Protein 4EM6 (pdb70)

InterPro domains:
  IPR001672 Phosphoglucose isomerase (PGI) [MF_00473] (45-523)
  IPR001672 Phosphoglucose isomerase (PGI) [PF00342] (51-540)
  IPR001672 Phosphoglucose isomerase (PGI) [PR00662] (149-168)
  IPR001672 Phosphoglucose isomerase (PGI) [PR00662] (259-277)
  IPR001672 Phosphoglucose isomerase (PGI) [PR00662] (336-357)
  IPR001672 Phosphoglucose isomerase (PGI) [PR00662] (464-482)
  IPR001672 Phosphoglucose isomerase (PGI) [PR00662] (482-496)
  IPR001672 Phosphoglucose isomerase (PGI) [PR00662] (496-509)
  IPR001672 Phosphoglucose isomerase (PGI) [PS51463] (1-546)
  IPR001672 Phosphoglucose isomerase (PGI) [PTHR11469] (10-545)
  IPR018189 Phosphoglucose isomerase, conserved site [PS00174] (496-513)
  IPR018189 Phosphoglucose isomerase, conserved site [PS00765] (263-276)
  IPR023096 Phosphoglucose isomerase, C-terminal [G3DSA:1.10.1390.10] (506-549)
  IPR035476 Phosphoglucose isomerase, SIS domain 1 [cd05015] (122-282)
  IPR035482 Phosphoglucose isomerase, SIS domain 2 [cd05016] (330-519)
  IPR046348 SIS domain superfamily [SSF53697] (12-547)

B-factor: mean 9.93, std 5.84, range [2.0, 48.68]

CATH classification: 3.40.50.10490 (+2 more: 3.40.50.10490, 1.10.1390.10)

Solvent-accessible surface area: 69752 Å² total; per-residue (Å²): 140,70,69,111,34,18,64,52,6,26,59,96,0,104,126,13,57,62,110,65,4,19,152,79,0,74,53,18,4,96,94,47,76,39,4,39,49,105,4,16,31,74,30,108,26,3,8,0,2,6,0,5,0,39,0,32,69,108,0,15,52,23,0,83,80,0,1,96,8,3,55,0,70,33,25,17,58,16,0,34,60,6,98,67,36,5,49,9,44,95,91,5,6,0,2,9,0,4,2,16,103,75,33,103,100,15,69,20,118,67,102,41,5,3,77,55,6,82,112,18,12,77,68,0,11,69,11,0,72,9,1,60,80,7,71,58,103,7,49,87,43,115,89,2,49,4,0,0,1,0,0,27,10,9,20,12,24,0,0,26,1,0,10,81,1,0,38,55,50,44,108,86,0,118,22,48,35,0,7,0,0,6,3,2,25,0,30,61,22,6,92,103,28,58,10,3,10,0,0,0,0,0,2,4,59,75,9,77,39,118,6,0,21,23,0,0,97,31,0,39,131,49,0,23,99,91,40,31,108,103,8,2,24,28,0,0,0,0,0,1,52,21,119,127,107,1,68,90,13,28,5,49,157,100,28,13,0,18,16,57,86,19,8,30,41,12,2,1,2,1,3,2,1,0,0,0,0,0,0,0,3,4,13,109,27,0,92,107,0,8,40,0,0,24,25,0,4,49,21,0,89,89,14,83,12,84,138,0,0,0,0,6,0,0,1,0,0,13,0,6,13,11,13,17,58,22,32,9,6,0,0,0,0,1,14,32,17,0,25,51,0,5,7,10,1,10,10,1,3,0,9,0,0,0,10,40,33,27,74,97,10,119,114,26,122,33,44,1,2,2,7,0,2,12,28,1,0,0,30,0,8,20,6,0,2,0,3,1,4,16,0,49,59,35,7,3,0,2,0,1,1,5,1,31,24,29,34,62,132,26,43,100,4,11,22,7,2,0,1,14,1,1,0,6,1,3,1,2,6,84,3,8,66,64,96,66,0,62,54,56,8,104,86,137,136,54,81,80,88,58,2,86,111,6,0,29,10,14,50,6,73,6,40,19,1,1,1,2,0,0,3,40,53,3,43,4,72,6,0,0,2,4,0,0,0,2,1,0,0,0,2,0,0,0,19,6,14,8,2,6,1,18,2,52,39,0,24,56,5,0,88,55,5,9,105,72,0,40,38,9,1,46,45,90,84,59,87,77,74,45,22,15,0,1,72,11,0,14,60,26,0,72,69,95,61,126,141,69,69,110,78,16,65,44,0,29,60,99,0,105,121,12,62,64,111,65,4,22,154,76,0,70,52,20,6,96,91,46,78,40,4,40,51,103,3,17,32,75,30,109,26,3,9,0,3,6,0,4,0,36,0,32,73,104,0,28,55,20,0,105,61,0,2,89,4,3,58,0,70,31,25,15,56,16,0,34,66,7,99,71,39,6,47,9,47,92,97,6,7,0,3,9,1,2,2,18,99,73,33,100,98,16,79,18,115,71,98,41,5,2,78,53,8,89,109,16,36,93,70,0,21,70,13,0,69,8,1,57,78,10,72,59,105,7,49,90,46,104,83,1,42,4,0,0,0,0,0,31,10,9,20,11,26,0,0,23,1,0,6,82,0,0,33,56,50,46,93,108,0,142,20,50,31,0,7,0,0,7,2,1,25,1,31,56,22,7,91,106,21,79,15,17,3,0,0,0,0,0,2,4,62,77,9,78,41,120,8,1,23,30,0,0,95,32,0,39,129,54,0,20,53,60,39,28,110,105,6,2,17,27,0,0,0,0,0,1,53,15,90,104,91,1,66,92,10,33,4,57,118,109,24,7,0,16,15,56,86,19,9,31,40,12,2,1,2,1,4,1,1,0,0,0,0,5,0,0,3,4,16,88,27,1,142,111,0,9,36,0,0,25,26,0,4,48,20,0,89,87,14,58,17,98,118,0,0,0,0,14,0,0,4,0,1,12,0,6,13,12,12,16,57,21,32,10,6,0,0,0,0,1,12,29,16,0,23,54,0,4,7,10,2,10,9,1,3,0,9,0,0,0,12,41,32,32,74,106,9,114,117,26,119,32,45,1,1,2,6,0,2,12,24,1,0,0,30,0,12,37,5,0,2,0,3,1,5,15,0,50,56,36,8,2,0,2,0,0,1,5,0,79,26,44,29,122,131,28,45,99,5,10,20,8,2,0,0,14,1,1,0,7,1,2,1,2,2,78,2,7,65,66,98,66,0,68,55,56,8,106,81,138,136,64,88,80,88,73,2,81,117,11,0,29,15,15,49,8,72,5,39,18,1,1,1,2,0,0,2,30,55,3,42,3,71,7,0,0,2,3,0,0,0,2,1,1,0,1,2,0,0,0,19,7,15,10,2,7,1,19,4,55,42,0,51,58,5,0,57,58,4,11,106,78,0,40,40,5,2,44,60,80,98,66,11,104,82,50,21,16,0,0,60,11,0,7,58,27,0,64,69,94,59,125,143,73,63,108,81,19,114,44,0,29,59,90,0,103,146,11,59,54,119,64,5,20,152,77,0,78,52,19,8,94,91,45,81,39,5,39,52,104,2,18,35,74,29,108,24,4,8,0,3,7,0,4,0,38,0,33,70,104,0,29,56,22,0,100,59,0,2,92,3,1,54,0,70,31,26,17,59,16,0,34,60,6,97,70,38,6,53,8,46,90,97,6,6,0,4,8,0,3,2,16,100,77,32,103,100,16,75,18,115,70,98,41,5,3,80,57,6,82,110,15,12,80,69,0,12,69,12,0,75,8,1,70,78,9,70,66,100,6,50,90,45,103,89,1,48,3,0,0,1,0,1,31,8,10,21,11,24,1,0,24,1,0,7,82,1,0,35,58,58,45,87,51,0,138,21,47,31,0,5,0,0,7,2,1,26,1,20,64,22,7,92,106,27,62,13,9,4,0,0,0,0,0,2,4,61,75,9,77,40,113,7,1,22,27,0,0,94,33,0,37,130,50,0,22,101,90,22,21,60,66,6,2,16,30,0,0,0,0,0,0,54,14,92,101,91,2,67,92,11,32,3,57,118,110,22,7,0,16,17,55,90,19,9,29,41,12,2,2,2,0,4,2,1,0,0,0,0,0,0,0,4,5,15,108,27,0,88,112,0,6,40,0,0,24,26,0,4,49,20,0,88,89,15,72,11,105,36,0,0,0,0,11,0,0,1,0,1,10,0,6,14,12,14,16,57,22,32,9,6,0,0,0,0,1,14,32,16,1,27,52,0,5,6,10,3,10,9,1,3,0,9,0,0,0,11,39,34,29,74,113,11,125,116,25,110,29,48,1,1,2,7,0,2,12,27,2,0,0,29,0,6,12,5,0,1,0,4,1,4,14,1,48,57,34,7,2,0,2,0,1,1,5,0,80,25,44,26,129,125,24,54,99,4,10,22,7,2,0,1,14,0,1,0,6,0,4,1,2,5,71,2,6,66,73,97,68,0,86,53,55,6,100,82,140,131,54,86,88,88,56,6,134,116,4,1,32,10,14,50,6,74,6,39,17,1,1,2,2,0,0,2,28,54,2,44,3,73,7,0,0,2,4,0,0,0,2,1,1,0,1,3,0,0,0,20,9,13,10,1,6,1,18,3,52,41,0,21,56,5,0,106,54,4,9,104,76,0,42,41,2,2,45,57,78,98,60,14,94,86,46,19,12,0,0,67,12,0,7,59,27,0,66,67,111,73,122,130,83,73,53,94,40,7,31,60,95,0,108,127,13,59,61,106,65,4,21,152,79,0,76,46,18,4,96,87,47,83,39,4,38,51,105,3,18,35,73,30,112,26,3,8,0,2,4,0,4,0,38,0,32,72,106,0,25,56,23,0,102,77,0,1,94,35,12,67,0,68,26,81,15,58,2,1,31,67,9,92,68,27,6,57,11,47,100,95,6,6,0,4,9,0,3,1,15,102,74,34,102,101,16,75,23,118,68,101,40,5,3,76,50,6,83,110,18,12,76,70,0,11,69,13,0,73,9,2,58,75,8,70,63,99,8,50,93,28,94,40,1,53,4,0,0,0,0,0,34,10,9,18,10,25,1,0,23,1,0,6,81,1,0,33,55,52,42,97,107,0,139,21,47,31,0,6,0,0,7,2,1,27,0,31,58,22,7,92,104,22,93,17,18,7,0,0,0,0,0,2,4,55,77,8,76,40,116,7,1,22,29,0,0,78,28,0,38,122,53,0,18,123,91,36,34,109,104,7,2,19,29,0,0,0,0,0,1,54,22,121,126,109,1,66,92,10,33,5,52,90,107,25,11,1,17,15,57,91,19,8,32,39,11,3,1,2,1,4,2,1,0,0,0,0,0,0,0,3,3,12,108,28,0,92,111,0,7,40,0,0,24,26,0,4,48,21,0,81,88,16,73,16,108,35,0,0,0,0,20,0,0,3,0,1,12,0,6,13,12,13,17,58,20,32,9,6,0,1,0,0,1,15,29,16,0,25,56,0,4,8,10,2,10,10,1,2,0,9,0,0,0,13,38,32,29,57,85,13,131,116,25,114,31,45,1,2,1,6,0,3,13,26,1,0,0,33,0,11,37,6,0,2,0,4,0,5,15,1,49,58,35,8,2,0,2,0,0,0,6,0,82,28,45,26,128,125,25,53,100,4,10,21,9,2,0,1,15,0,0,0,7,1,3,1,0,2,76,2,7,69,69,95,63,0,66,50,56,8,103,83,142,136,54,81,82,88,59,3,91,113,6,0,29,9,14,51,6,74,6,41,15,1,1,1,2,0,0,3,31,55,3,42,4,74,6,0,0,1,4,0,0,0,2,2,0,0,0,2,0,0,0,21,8,12,24,2,7,1,18,3,54,41,0,52,57,5,1,58,57,3,10,102,81,0,39,86,36,1,46,35,106,80,55,5,99,87,47,22,18,0,0,56,12,0,0,56,27,0,32,68,95,61,126

Foldseek 3Di:
DAPVLLVVLLVVLLVCVVPPFADALVCVCVVCVVLQVLQWADDVQKIWGFSLARGDPVNVVSLVSNLVNLVLQVLLVCQQQFAQLLQVVSGHAPLLLLLDPDDPARDHPRDGCNVVSVVLLVLLQVVLVCLLVLVQFAPVRHRAQEEEEFEEQLLFLLLVQLLLLAVVLFDDRYYHYAYDLPPCRLCVVPVVDDLRRYAYEQEDAQCPPPSSVVSVVVVLCVNCVPPNNLRSQSRYAYAYDNVVNCVVSNHDPSRYGYDDPSQFSLSDCSGCSVSSVCSGRPSVQSSLLSVLLNSLSCLQNPPPQSNRLLNSLLSSVCSVPFRVPAQEAEEAELDQSSQSVQVSLQSLQCQLWVDQAFPVGHGFDTDITHGTYYGYPPVRVVPPVCCCFDNPDFHEYEYEYAPDEPDPVCVVVVVVSVVSRVVSQVCQANWAALVRLLVVVVVVVDDPVVSVVCSVVRTTSHSRTYMYIYGHYSGSSNNSNVVSSSSSSSSSRSSSRNHGSRDRCVVPVVVVVCVVCVCLLVVVDDDDDDDPVSVVVSVVSVVVVD/DAVVLLVVLLVVLQVCLVPPFDDALVVVCVVCVCLQVQQWFDDVQKIWGQSLARGDPVNVVSLVSLLVNLVLQVLLVCLQQQAQLLQVVSGRAPLLLLLDPDDPFRDHPRDGCNVVSVVLLVLLQVVLVCLQVQVQFAPVSHRAQEEEEFEEDLLFLLLLQLLLLAVVLFDPRHYHYAYDLPVCRLCVVCVVDDLRRYAYEQEDAQCPPPSSVVSVVVVQCVNCVPPNNQRSQSRYAYAYDNQVNCVVSPHDPSRYGYDDPSQFSLSDCSGCSVSSVCSGRHSVQSSLLSQLLNSLSCLQNPPPCSNRLLLSLLSSQCCVPWNVPAQEAEEAELDQSSQSVQVSLQCLQCQLWVDQAFPVGHGWDTDITHRTYYGYPPVRVVPPVVCCFDNPDFHEYEYEYAPDEDDVVCVVVVVVSVCSRVVSQVCQANWAALVRLLVVVVVVVDPSVVSVVCSVVRTTSHSRTYMYIYGHYSGSSNNSNVVSSSSSSSSSRSSSRNHGSRDRPVVPVVVVVCVVCVCLLVVNDAPVPDDPVVNVVSVVSVVVVD/DAPVQLVVLLVVLQVCVVPPFDDALVVCCVVCVVLQVQQWFDDVQKIWGQSLARGDPVNVVSLVSNLVNLVVLVLLVCQQQFAQLLQVVSGHAPLLLLLDPDDPFRDHPRDGCNVVSVVLLVLLQVVLVCLLVLVQFFPVSHRAQEEEEFEEDLLFLLLVQLLLLAVVLFDDRYYHYAYDLPVCRLCVVPVVDDQRRYAYEQEDAQCPPPSRVSSVVVVQCVNCVPPNNQRSQSRYAYAYDNVVNCVVSPHDPSRYGYDDPSQFSLSPCSGCSVSSVCSGRNSVQSSLLSQLLNSLSCLQNPPPLSNRLLLSLLSSVLSVPWRVPAQEAEEAELDQSSQSVQVSLQCLQCQLWVDQAFPVGHGWDTDITHGTGYGYPPVRVVPPVCCCFPNPGFHEYEYEYAPAEPDVVVVVVNVVSVVSRVVSSVCLANWAALVRLLVVVVVVVDPPVVSVVCSVVRTTSHSRTYMYIYGHYSGSSNNSNVVSSSSSSSSSRCSSRRHGSRDRPPCPVVVVVCVVCVCLLVVNDDPPPDDVVSNVVSVVSVVVVD/DALLVVLLVVLQVCVVPPFDDALVCVCVVCVCLQVQQWFDDVQKIWGQSLARGDPVNVVSLVSNLVSLVLQVLLVCQQQQAQLLQVVRGHAPLLLLLDPDDPARDHPRDGCNVVSVVLLVLLQVVLVCLQVQVQFAPVSHRAQEEEEFEEDLLFLLLLQLLLLAVVLFDGRHYHYAYDLPVCRLCVVCVVDDLRRYAYEQEDAQCPPPSSVVSVVVVLCVNCVVPNNLRSQSRYAYEYDNQVSCVVSPHDPSRYGYDDPSQFSLSDCSGCSVSSVCSGRHSVQSSLLSVLLNSLSCLQNPPPCSNRLLLSLLSSVCSVPWNVPAQEAEEAELDQSSQSVQVSLQSLQCQLWVDQAFPVGHGWPTDITHGTDYGYPPVVVVPPVCCCFPNPDFHEYEYEYAPDEDDVVVVVVVVVSVCSRVVSQVCLANWAALVRLLVVVVVVVDDPVVSVVCSVVRTTSHSRTYMYIYGHYSGSSNNSNVVSSSSSSSSSRCSSRNHGSRDRPVVPVVVVVCVVCVCQLVDQDFDPPDDPVVRVVSVVSNVVVD

Nearest PDB structures (foldseek):
  4em6-assembly2_C  TM=9.998E-01  e=1.500E-94  Brucella melitensis bv. 1 str. 16M
  3hjb-assembly1_A  TM=9.854E-01  e=2.438E-59  Vibrio cholerae
  3nbu-assembly3_F  TM=9.792E-01  e=3.360E-58  Escherichia coli DH5[alpha]
  2o2d-assembly2_B  TM=9.660E-01  e=2.757E-58  Trypanosoma brucei brucei
  2wu8-assembly1_A-2  TM=9.630E-01  e=6.395E-58  Mycobacterium tuberculosis H37Rv

Organism: Brucella melitensis biotype 1 (strain ATCC 23456 / CCUG 17765 / NCTC 10094 / 16M) (NCBI:txid224914)

Sequence (2182 aa):
RDATKLEATVAKLKKHWAESAPRDMRAAFSADPGRFGRYSLCLDDLLFDWSKCRVNDETMALLKELAVAADVEGRRAAMFAGEHINNTEDRAVLHVALRDTSSKEVLVDGHNVLPDVKHVLDRMAAFADGIRSGALKGATGRKITDIVNIGIGGSDLGPVMATLALAPYHDEPRAHFVSNIDGAHIADTLSSPLDPASTLIIVASKTFTTIETMTNAQTARKWVADTLGEAAVGAHFAAVSTALDKVAAFGIPEDRVFGFWDDWVGGRYSVWSAIGLPVMIAVGPDNFRKFLAGAHAMDVHFRDAPLEKNLPVMLGLIGYWHRAICGYGSRAIIPYDQRLSRLPAYLQQLDMESNGKSVTLDGKPVSGPTGPVVWGEPGTNGQHAFFQLLHQGTDTIPLEFIVAAKGHEPTLDHQHEMLMANCLAQSEALMKGRTLDEARAQLQAKNLPASQVERIAPHRVFSGNRPSLTLIHDMLDPYTLGRLIALYEHRVFVEAQIFGINAFDQWGVELGKELATELLPVVSSGKEGASGRDASTQGLVAHLHARRKRDATKLEATVAKLKKHWAESAPRDMRAAFSADPGRFGRYSLCLDDLLFDWSKCRVNDETMALLKELAVAADVEGRRAAMFAGEHINNTEDRAVLHVALRDTSSKEVLVDGHNVLPDVKHVLDRMAAFADGIRSGALKGATGRKITDIVNIGIGGSDLGPVMATLALAPYHDEPRAHFVSNIDGAHIADTLSPLDPASTLIIVASKTFTTIETMTNAQTARKWVADTLGEAAVGAHFAAVSTALDKVAAFGIPEDRVFGFWDWVGGRYSVWSAIGLPVMIAVGPDNFRKFLAGAHAMDVHFRDAPLEKNLPVMLGLIGYWHRAICGYGSRAIIPYDQRLSRLPAYLQQLDMESNGKSVTLDGKPVSGPTGPVVWGEPGTNGQHAFFQLLHQGTDTIPLEFIVAAKGHEPTLDHQHEMLMANCLAQSEALMKGRTLDEARAQLQAKNLPASQVERIAPHRVFSGNRPSLTLIHDMLDPYTLGRLIALYEHRVFVEAQIFGINAFDQWGVELGKELATELLPVVSGKEGASGRDASTQGLVAHLHARRKRDATKLEATVAKLKKHWAESAPRDMRAAFSADPGRFGRYSLCLDDLLFDWSKCRVNDETMALLKELAVAADVEGRRAAMFAGEHINNTEDRAVLHVALRDTSSSKEVLVDGHNVLPDVKHVLDRMAAFADGIRSGALKGATGRKITDIVNIGIIGGSDLGPVMATLALAPYHDEPRAHFVSNIDGAHIADTLSSPLDPASTLIIVASKTFTTIETMTNAQTARKWVADTLGEAAVGAHFAAVSTALDKVAAFGIPEDRVFGFWDDWVGGRYSVWSAIGLPVMIAVGPDNFRKFLAGAHAMDVHFRDAPLEKNLPVMLGLIGYWHRAICGYGSRAIIPYDQRLSRLPAYLQQLDMESNGKSVVTLDGKPVSGPTGPVVWGEPGTNGQHAFFQLLHQGTDTIPLEFIVAAKGHEPTLDHQHEMLMANCLAQSEALMKGRTLDEARAQLQAKNLPASQVERIAPHRVFSGNRPSLTLIHDMLDPYTLGRLIALYEHRVFVEAQIFGINAFDQWGVELGKELATELLPVVSGKEGASGRDASTQGLVAHLHARRKATKLEATVAKLKKHWAESSAPRDMRAAFSADPGRFGRYSLCLDDLLFDWSKCRVNDETMALLKELAVAADVEGRRAAMFAGEHINNTEDRAVLHVALRDTSSKEVLVDGHNVLPDVKHVLDRMAAFADGIRSGALKGATGRKITDIVNIGIGGSDLGPVMATLALAPYHDEPRAHFVSNIDGAHIADTLSPLDDPASTLIIVASKTFTTIETMTNAQTARKWVADTLGEAAVGAHFAAVSTALDKVAAFGIPEDRVFGFWDDWVGGRYSVWSAIGLPVMIAVGPDNFRKFLAGAHAMDVHFRDAPLEKNLPVMLGLIGYWHRAICGYGSRAIIPYDQRLSRLPAYLQQLDMESNGKSVTLDGKPVSGPTGPVVWGEPGTNGQHAFFQLLHQGTDTIPLEFIVAAKGHEPTLDHQHEMLMANCLAQSEALMKGRTLDEARAQLQAKNLPASQVERIAPHRVFSGNRPSLTLIHDMLDPYTTLGRLIALYEHRVFVEAQIFGINAFDQWGVELGKELATELLPVVSGKEGASGRDASTQGLVAHLHARRK

Secondary structure (DSSP, 8-state):
--HHHHHHHHHHHHHHHHHTS-S-HHHHHHH-TTHHHHTEEEETTEEEE-TTSS--HHHHHHHHHHHHHTTHHHHHHHHHTT---BTTTTB---GGGGG--S-S--EETTEE-HHHHHHHHHHHHHHHHHHHHTSSB-TTSPBP-EEEEE--GGGTHHHHHHHHHTGGG--SSEEEEE--SSHHHHHHHHTT--GGGEEEEEE-SSS--HHHHHHHHHHHHHHHHHH-GGGGGGSEEEE-S-HHHHHHHT--GGGEE---TTS-GGG-TTSGGGHHHHHHH-HHHHHHHHHHHHHHHHHHHHS-GGG-HHHHHHHHHHIIIIIS---EEEEEEE-GGGTTHHHHHHIIIIIHH--SB-TTSPBPSS--SPEEE---TTGGGGTTHHHHHHSSS---EEEEEESS-S-GGGHHHHHHHHHHHHHHHHHHHH-B-HHHHHHHHHTTT--HHHHHHHGGGG-B-----EEEEEES---HHHHHHHHHHHHHHHHHHHHHHT--TT--GGGHHHHHHHHHHHHHHTTSS--TTS-HHHHHHHHHHHHHH-/--HHHHHHHHHHHHHHHHHTS-S-HHHHHHH-TTHHHHTEEEETTEEEE-TTSS--HHHHHHHHHHHHHTTHHHHHHHHHTT---BTTTTB---HHHHT--S-S--EETTEE-HHHHHHHHHHHHHHHHHHHHTSSB-TTSPBP-EEEEE--GGGTHHHHHHHHHTGGG--SSEEEEE--SSHHHHHHHHTTS-GGGEEEEEE-SSS--HHHHHHHHHHHHHHHHHH-GGGHHHHEEEE-S-HHHHHHHT--GGGEE---TTS-GGG-TTSGGGHHHHHHH-HHHHHHHHHHHHHHHHHHHHS-GGG-HHHHHHHHHHIIIIIS---EEEEEEE-GGGTTHHHHHHIIIIIHH--SB-TTSPBPSS--PPEEE---TTGGGGTTHHHHHHSSS---EEEEEESS-S-GGGHHHHHHHHHHHHHHHHHHHH-B-HHHHHHHHHHTT--HHHHHHHGGGG-B-----EEEEEES---HHHHHHHHHHHHHHHHHHHHHHT--TT--GGGHHHHHHHHHHHHHHTTSS--TTS-HHHHHHHHHHHHHH-/--HHHHHHHHHHHHHHHTS-S-HHHHHHH-TTHHHHTEEEETTEEEE-TTSS--HHHHHHHHHHHHHTTHHHHHHHHHTT---BTTTTB---GGGGG-SS-S--EETTEE-HHHHHHHHHHHHHHHHHHHHTSSB-TTSPBP-EEEEE--GGGTHHHHHHHHHTGGG--SSEEEEE--SSHHHHHHHHTTS-GGGEEEEEE-SSS--HHHHHHHHHHHHHHHHHH-GGGGGGSEEEE-S-HHHHHHHT--GGGEE---TTS-GGG-TTTGGGHHHHHHH-HHHHHHHHHHHHHHHHHHHHS-GGG-HHHHHHHHHHIIIIIS---EEEEEEE-GGGTTHHHHHIIIIIIHH---B-TTS-B-SS--PPEEE---TTGGGGTTHHHHHHSSS---EEEEEES--S-TT-HHHHHHHHHHHHHHHHHHHH-B-HHHHHHHHHHTT--HHHHHHHGGGG-B-----EEEEEES---HHHHHHHHHHHHHHHHHHHHHHT--TT--GGGHHHHHHHHHHHHHHHSSS--TTS-HHHHHHHHHHHHHH-/--HHHHHHHHHHHHHHHHHTS-S-HHHHHHH-TTHHHHTEEEETTEEEE-TTSS--HHHHHHHHHHHHHTTHHHHHHHHHTT---BTTTTB---GGGGG--S-S--EETTEE-HHHHHHHHHHHHHHHHHHHHTSSB-TTSPBP-EEEEE--GGGTHHHHHHHHHTGGG--SSEEEEE--SSHHHHHHHHTTS-GGGEEEEEE-SSS--HHHHHHHHHHHHHHHHHH-GGGGGGTEEEE-S-HHHHHHHT--GGGEE---TTS-GGG-TTSGGGHHHHHHH-HHHHHHHHHHHHHHHHHHHHS-GGG-HHHHHHHHHHIIIIIS---EEEEEEE-GGGTTHHHHHHIIIIIHH--SB-TTSPBPSS--PPEEE---TTGGGGTTHHHHHHSSS---EEEEEESS-S-GGGHHHHHHHHHHHHHHHHHHHH-B-HHHHHHHHHHTT--HHHHHHHGGGG-B-----EEEEEES---HHHHHHHHHHHHHHHHHHHHHHT--TT--GGGHHHHHHHHHHHHHHHTSS------HHHHHHHHHHHHHH-

Structure (mmCIF, N/CA/C/O backbone):
data_4EM6
#
_entry.id   4EM6
#
_cell.length_a   71.590
_cell.length_b   72.730
_cell.length_c   115.250
_cell.angle_alpha   95.420
_cell.angle_beta   91.540
_cell.angle_gamma   110.060
#
_symmetry.space_group_name_H-M   'P 1'
#
loop_
_entity.id
_entity.type
_entity.pdbx_description
1 polymer 'Glucose-6-phosphate isomerase'
2 non-polymer 'CHLORIDE ION'
3 non-polymer 'CALCIUM ION'
4 non-polymer 1,2-ETHANEDIOL
5 water water
#
loop_
_atom_site.group_PDB
_atom_site.id
_atom_site.type_symbol
_atom_site.label_atom_id
_atom_site.label_alt_id
_atom_site.label_comp_id
_atom_site.label_asym_id
_atom_site.label_entity_id
_atom_site.label_seq_id
_atom_site.pdbx_PDB_ins_code
_atom_site.Cartn_x
_atom_site.Cartn_y
_atom_site.Cartn_z
_atom_site.occupancy
_atom_site.B_iso_or_equiv
_atom_site.auth_seq_id
_atom_site.auth_comp_id
_atom_site.auth_asym_id
_atom_site.auth_atom_id
_atom_site.pdbx_PDB_model_num
ATOM 1 N N . ARG A 1 7 ? -11.374 3.378 152.798 1.00 45.10 3 ARG D N 1
ATOM 2 C CA . ARG A 1 7 ? -10.563 4.593 152.518 1.00 43.19 3 ARG D CA 1
ATOM 3 C C . ARG A 1 7 ? -9.142 4.400 153.039 1.00 43.09 3 ARG D C 1
ATOM 4 O O . ARG A 1 7 ? -8.953 4.006 154.189 1.00 44.64 3 ARG D O 1
ATOM 12 N N . ASP A 1 8 ? -8.152 4.695 152.200 1.00 41.39 4 ASP D N 1
ATOM 13 C CA . ASP A 1 8 ? -6.753 4.479 152.549 1.00 41.53 4 ASP D CA 1
ATOM 14 C C . ASP A 1 8 ? -6.015 5.817 152.581 1.00 39.29 4 ASP D C 1
ATOM 15 O O . ASP A 1 8 ? -5.547 6.305 151.550 1.00 37.42 4 ASP D O 1
ATOM 20 N N . ALA A 1 9 ? -5.897 6.386 153.779 1.00 39.23 5 ALA D N 1
ATOM 21 C CA . ALA A 1 9 ? -5.334 7.725 153.966 1.00 37.58 5 ALA D CA 1
ATOM 22 C C . ALA A 1 9 ? -3.895 7.857 153.452 1.00 36.28 5 ALA D C 1
ATOM 23 O O . ALA A 1 9 ? -3.540 8.874 152.852 1.00 34.46 5 ALA D O 1
ATOM 25 N N . THR A 1 10 ? -3.073 6.836 153.699 1.00 36.70 6 THR D N 1
ATOM 26 C CA . THR A 1 10 ? -1.673 6.856 153.248 1.00 35.61 6 THR D CA 1
ATOM 27 C C . THR A 1 10 ? -1.593 6.716 151.721 1.00 32.57 6 THR D C 1
ATOM 28 O O . THR A 1 10 ? -0.818 7.421 151.074 1.00 30.77 6 THR D O 1
ATOM 32 N N . LYS A 1 11 ? -2.398 5.814 151.158 1.00 31.02 7 LYS D N 1
ATOM 33 C CA . LYS A 1 11 ? -2.485 5.661 149.705 1.00 28.83 7 LYS D CA 1
ATOM 34 C C . LYS A 1 11 ? -3.000 6.943 149.053 1.00 25.64 7 LYS D C 1
ATOM 35 O O . LYS A 1 11 ? -2.472 7.371 148.026 1.00 24.03 7 LYS D O 1
ATOM 37 N N . LEU A 1 12 ? -4.022 7.550 149.659 1.00 24.31 8 LEU D N 1
ATOM 38 C CA . LEU A 1 12 ? -4.597 8.799 149.157 1.00 22.52 8 LEU D CA 1
ATOM 39 C C . LEU A 1 12 ? -3.556 9.924 149.151 1.00 20.94 8 LEU D C 1
ATOM 40 O O . LEU A 1 12 ? -3.358 10.578 148.127 1.00 19.02 8 LEU D O 1
ATOM 45 N N . GLU A 1 13 ? -2.866 10.115 150.277 1.00 20.82 9 GLU D N 1
ATOM 46 C CA . GLU A 1 13 ? -1.801 11.129 150.369 1.00 20.06 9 GLU D CA 1
ATOM 47 C C . GLU A 1 13 ? -0.711 10.882 149.315 1.00 19.00 9 GLU D C 1
ATOM 48 O O . GLU A 1 13 ? -0.241 11.814 148.648 1.00 17.39 9 GLU D O 1
ATOM 50 N N . ALA A 1 14 ? -0.329 9.615 149.173 1.00 18.61 10 ALA D N 1
ATOM 51 C CA . ALA A 1 14 ? 0.675 9.195 148.182 1.00 18.51 10 ALA D CA 1
ATOM 52 C C . ALA A 1 14 ? 0.286 9.549 146.750 1.00 16.40 10 ALA D C 1
ATOM 53 O O . ALA A 1 14 ? 1.102 10.047 145.973 1.00 15.62 10 ALA D O 1
ATOM 55 N N . THR A 1 15 ? -0.968 9.276 146.410 1.00 15.59 11 THR D N 1
ATOM 56 C CA . THR A 1 15 ? -1.515 9.527 145.077 1.00 14.34 11 THR D CA 1
ATOM 57 C C . THR A 1 15 ? -1.641 11.029 144.807 1.00 13.33 11 THR D C 1
ATOM 58 O O . THR A 1 15 ? -1.324 11.497 143.715 1.00 12.20 11 THR D O 1
ATOM 62 N N . VAL A 1 16 ? -2.066 11.792 145.817 1.00 13.54 12 VAL D N 1
ATOM 63 C CA . VAL A 1 16 ? -2.074 13.249 145.696 1.00 12.70 12 VAL D CA 1
ATOM 64 C C . VAL A 1 16 ? -0.662 13.766 145.375 1.00 12.57 12 VAL D C 1
ATOM 65 O O . VAL A 1 16 ? -0.497 14.578 144.464 1.00 12.12 12 VAL D O 1
ATOM 69 N N . ALA A 1 17 ? 0.349 13.268 146.084 1.00 12.94 13 ALA D N 1
ATOM 70 C CA . ALA A 1 17 ? 1.737 13.672 145.844 1.00 12.96 13 ALA D CA 1
ATOM 71 C C . ALA A 1 17 ? 2.157 13.322 144.429 1.00 12.71 13 ALA D C 1
ATOM 72 O O . ALA A 1 17 ? 2.769 14.135 143.755 1.00 13.03 13 ALA D O 1
ATOM 74 N N . LYS A 1 18 ? 1.787 12.134 143.968 1.00 12.32 14 LYS D N 1
ATOM 75 C CA . LYS A 1 18 ? 2.086 11.734 142.600 1.00 12.11 14 LYS D CA 1
ATOM 76 C C . LYS A 1 18 ? 1.414 12.638 141.575 1.00 10.38 14 LYS D C 1
ATOM 77 O O . LYS A 1 18 ? 2.020 12.947 140.545 1.00 9.61 14 LYS D O 1
ATOM 83 N N . LEU A 1 19 ? 0.178 13.057 141.859 1.00 9.57 15 LEU D N 1
ATOM 84 C CA . LEU A 1 19 ? -0.550 13.958 140.981 1.00 8.40 15 LEU D CA 1
ATOM 85 C C . LEU A 1 19 ? 0.129 15.309 140.890 1.00 8.82 15 LEU D C 1
ATOM 86 O O . LEU A 1 19 ? 0.218 15.888 139.785 1.00 8.60 15 LEU D O 1
ATOM 91 N N . LYS A 1 20 ? 0.620 15.799 142.025 1.00 9.18 16 LYS D N 1
ATOM 92 C CA . LYS A 1 20 ? 1.308 17.089 142.050 1.00 9.93 16 LYS D CA 1
ATOM 93 C C . LYS A 1 20 ? 2.572 16.991 141.220 1.00 10.14 16 LYS D C 1
ATOM 94 O O . LYS A 1 20 ? 2.891 17.892 140.453 1.00 10.42 16 LYS D O 1
ATOM 100 N N . LYS A 1 21 ? 3.264 15.870 141.325 1.00 11.01 17 LYS D N 1
ATOM 101 C CA . LYS A 1 21 ? 4.516 15.710 140.599 1.00 12.03 17 LYS D CA 1
ATOM 102 C C . LYS A 1 21 ? 4.217 15.578 139.113 1.00 11.04 17 LYS D C 1
ATOM 103 O O . LYS A 1 21 ? 4.890 16.185 138.258 1.00 11.51 17 LYS D O 1
ATOM 109 N N . HIS A 1 22 ? 3.181 14.815 138.808 1.00 10.54 18 HIS D N 1
ATOM 110 C CA . HIS A 1 22 ? 2.739 14.645 137.433 1.00 10.73 18 HIS D CA 1
ATOM 111 C C . HIS A 1 22 ? 2.351 15.983 136.782 1.00 9.80 18 HIS D C 1
ATOM 112 O O . HIS A 1 22 ? 2.762 16.268 135.643 1.00 10.13 18 HIS D O 1
ATOM 119 N N . TRP A 1 23 ? 1.597 16.803 137.511 1.00 9.41 19 TRP D N 1
ATOM 120 C CA . TRP A 1 23 ? 1.206 18.153 137.047 1.00 8.86 19 TRP D CA 1
ATOM 121 C C . TRP A 1 23 ? 2.441 19.013 136.734 1.00 9.48 19 TRP D C 1
ATOM 122 O O . TRP A 1 23 ? 2.504 19.691 135.695 1.00 9.61 19 TRP D O 1
ATOM 133 N N . ALA A 1 24 ? 3.418 18.998 137.638 1.00 9.85 20 ALA D N 1
ATOM 134 C CA . ALA A 1 24 ? 4.648 19.775 137.444 1.00 10.92 20 ALA D CA 1
ATOM 135 C C . ALA A 1 24 ? 5.454 19.287 136.241 1.00 11.48 20 ALA D C 1
ATOM 136 O O . ALA A 1 24 ? 6.002 20.089 135.484 1.00 12.49 20 ALA D O 1
ATOM 138 N N . GLU A 1 25 ? 5.568 17.971 136.091 1.00 11.70 21 GLU D N 1
ATOM 139 C CA . GLU A 1 25 ? 6.587 17.401 135.197 1.00 13.45 21 GLU D CA 1
ATOM 140 C C . GLU A 1 25 ? 6.071 16.791 133.898 1.00 12.93 21 GLU D C 1
ATOM 141 O O . GLU A 1 25 ? 6.790 16.826 132.895 1.00 13.74 21 GLU D O 1
ATOM 147 N N . SER A 1 26 ? 4.856 16.244 133.914 1.00 10.93 22 SER D N 1
ATOM 148 C CA . SER A 1 26 ? 4.406 15.317 132.873 1.00 11.80 22 SER D CA 1
ATOM 149 C C . SER A 1 26 ? 3.069 15.621 132.190 1.00 10.39 22 SER D C 1
ATOM 150 O O . SER A 1 26 ? 2.860 15.198 131.035 1.00 9.78 22 SER D O 1
ATOM 153 N N . ALA A 1 27 ? 2.162 16.313 132.885 1.00 8.65 23 ALA D N 1
ATOM 154 C CA . ALA A 1 27 ? 0.868 16.656 132.307 1.00 8.25 23 ALA D CA 1
ATOM 155 C C . ALA A 1 27 ? 1.139 17.516 131.095 1.00 8.51 23 ALA D C 1
ATOM 156 O O . ALA A 1 27 ? 2.144 18.251 131.072 1.00 7.60 23 ALA D O 1
ATOM 158 N N . PRO A 1 28 ? 0.280 17.421 130.065 1.00 8.89 24 PRO D N 1
ATOM 159 C CA . PRO A 1 28 ? 0.519 18.173 128.828 1.00 9.89 24 PRO D CA 1
ATOM 160 C C . PRO A 1 28 ? 0.601 19.672 129.052 1.00 10.20 24 PRO D C 1
ATOM 161 O O . PRO A 1 28 ? -0.244 20.253 129.755 1.00 10.05 24 PRO D O 1
ATOM 165 N N . ARG A 1 29 ? 1.612 20.305 128.468 1.00 11.07 25 ARG D N 1
ATOM 166 C CA . ARG A 1 29 ? 1.766 21.746 128.618 1.00 12.24 25 ARG D CA 1
ATOM 167 C C . ARG A 1 29 ? 1.343 22.496 127.359 1.00 13.11 25 ARG D C 1
ATOM 168 O O . ARG A 1 29 ? 0.947 23.642 127.428 1.00 14.98 25 ARG D O 1
ATOM 176 N N . ASP A 1 30 ? 1.447 21.840 126.215 1.00 7.42 26 ASP D N 1
ATOM 177 C CA . ASP A 1 30 ? 1.129 22.439 124.925 1.00 7.00 26 ASP D CA 1
ATOM 178 C C . ASP A 1 30 ? -0.066 21.683 124.359 1.00 6.47 26 ASP D C 1
ATOM 179 O O . ASP A 1 30 ? 0.066 20.583 123.797 1.00 4.77 26 ASP D O 1
ATOM 184 N N . MET A 1 31 ? -1.241 22.295 124.485 1.00 5.31 27 MET D N 1
ATOM 185 C CA . MET A 1 31 ? -2.470 21.628 124.088 1.00 5.29 27 MET D CA 1
ATOM 186 C C . MET A 1 31 ? -2.654 21.533 122.569 1.00 5.70 27 MET D C 1
ATOM 187 O O . MET A 1 31 ? -3.297 20.583 122.076 1.00 5.26 27 MET D O 1
ATOM 192 N N . ARG A 1 32 ? -2.100 22.474 121.815 1.00 5.78 28 ARG D N 1
ATOM 193 C CA . ARG A 1 32 ? -2.114 22.332 120.355 1.00 6.47 28 ARG D CA 1
ATOM 194 C C . ARG A 1 32 ? -1.414 21.052 119.930 1.00 6.38 28 ARG D C 1
ATOM 195 O O . ARG A 1 32 ? -1.928 20.302 119.084 1.00 6.87 28 ARG D O 1
ATOM 203 N N . ALA A 1 33 ? -0.230 20.814 120.498 1.00 6.23 29 ALA D N 1
ATOM 204 C CA . ALA A 1 33 ? 0.544 19.608 120.215 1.00 5.59 29 ALA D CA 1
ATOM 205 C C . ALA A 1 33 ? -0.169 18.362 120.709 1.00 6.16 29 ALA D C 1
ATOM 206 O O . ALA A 1 33 ? -0.166 17.322 120.019 1.00 6.21 29 ALA D O 1
ATOM 208 N N . ALA A 1 34 ? -0.797 18.456 121.880 1.00 5.56 30 ALA D N 1
ATOM 209 C CA . ALA A 1 34 ? -1.497 17.309 122.446 1.00 6.75 30 ALA D CA 1
ATOM 210 C C . ALA A 1 34 ? -2.644 16.873 121.534 1.00 6.75 30 ALA D C 1
ATOM 211 O O . ALA A 1 34 ? -2.818 15.681 121.299 1.00 8.61 30 ALA D O 1
ATOM 213 N N . PHE A 1 35 ? -3.385 17.821 120.978 1.00 6.33 31 PHE D N 1
ATOM 214 C CA . PHE A 1 35 ? -4.454 17.480 120.041 1.00 6.59 31 PHE D CA 1
ATOM 215 C C . PHE A 1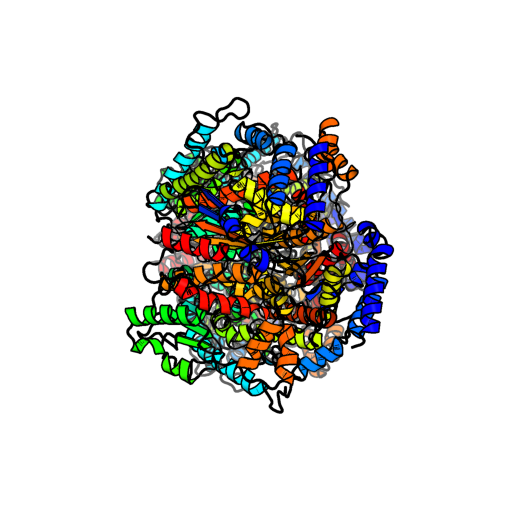 35 ? -3.967 17.013 118.665 1.00 6.95 31 PHE D C 1
ATOM 216 O O . PHE A 1 35 ? -4.507 16.052 118.104 1.00 7.22 31 PHE D O 1
ATOM 224 N N . SER A 1 36 ? -2.959 17.685 118.121 1.00 6.89 32 SER D N 1
ATOM 225 C CA . SER A 1 36 ? -2.512 17.357 116.774 1.00 7.32 32 SER D CA 1
ATOM 226 C C . SER A 1 36 ? -1.849 15.993 116.743 1.00 7.09 32 SER D C 1
ATOM 227 O O . SER A 1 36 ? -2.111 15.225 115.822 1.00 6.95 32 SER D O 1
ATOM 230 N N . ALA A 1 37 ? -1.027 15.679 117.751 1.00 6.43 33 ALA D N 1
ATOM 231 C CA . ALA A 1 37 ? -0.334 14.374 117.789 1.00 6.75 33 ALA D CA 1
ATOM 232 C C . ALA A 1 37 ? -1.270 13.196 118.111 1.00 7.39 33 ALA D C 1
ATOM 233 O O . ALA A 1 37 ? -1.014 12.055 117.721 1.00 7.69 33 ALA D O 1
ATOM 235 N N . ASP A 1 38 ? -2.367 13.477 118.811 1.00 7.79 34 ASP D N 1
ATOM 236 C CA . ASP A 1 38 ? -3.176 12.445 119.431 1.00 7.43 34 ASP D CA 1
ATOM 237 C C . ASP A 1 38 ? -4.643 12.874 119.401 1.00 7.51 34 ASP D C 1
ATOM 238 O O . ASP A 1 38 ? -5.226 13.168 120.439 1.00 6.35 34 ASP D O 1
ATOM 243 N N . PRO A 1 39 ? -5.242 12.955 118.188 1.00 7.67 35 PRO D N 1
ATOM 244 C CA . PRO A 1 39 ? -6.627 13.348 118.081 1.00 7.04 35 PRO D CA 1
ATOM 245 C C . PRO A 1 39 ? -7.565 12.363 118.780 1.00 7.20 35 PRO D C 1
ATOM 246 O O . PRO A 1 39 ? -8.676 12.742 119.168 1.00 6.78 35 PRO D O 1
ATOM 250 N N . GLY A 1 40 ? -7.103 11.130 118.979 1.00 6.71 36 GLY D N 1
ATOM 251 C CA . GLY A 1 40 ? -7.795 10.167 119.828 1.00 7.41 36 GLY D CA 1
ATOM 252 C C . GLY A 1 40 ? -8.116 10.612 121.244 1.00 7.24 36 GLY D C 1
ATOM 253 O O . GLY A 1 40 ? -9.004 10.027 121.908 1.00 7.83 36 GLY D O 1
ATOM 254 N N . ARG A 1 41 ? -7.433 11.652 121.727 1.00 6.80 37 ARG D N 1
ATOM 255 C CA . ARG A 1 41 ? -7.741 12.183 123.064 1.00 6.06 37 ARG D CA 1
ATOM 256 C C . ARG A 1 41 ? -9.220 12.619 123.228 1.00 5.76 37 ARG D C 1
ATOM 257 O O . ARG A 1 41 ? -9.754 12.515 124.322 1.00 4.93 37 ARG D O 1
ATOM 265 N N . PHE A 1 42 ? -9.875 13.076 122.168 1.00 5.02 38 PHE D N 1
ATOM 266 C CA . PHE A 1 42 ? -11.284 13.440 122.288 1.00 5.35 38 PHE D CA 1
ATOM 267 C C . PHE A 1 42 ? -12.119 12.223 122.751 1.00 5.94 38 PHE D C 1
ATOM 268 O O . PHE A 1 42 ? -12.900 12.319 123.716 1.00 5.57 38 PHE D O 1
ATOM 276 N N . GLY A 1 43 ? -11.961 11.095 122.050 1.00 6.43 39 GLY D N 1
ATOM 277 C CA . GLY A 1 43 ? -12.648 9.848 122.403 1.00 6.63 39 GLY D CA 1
ATOM 278 C C . GLY A 1 43 ? -12.297 9.332 123.780 1.00 6.69 39 GLY D C 1
ATOM 279 O O . GLY A 1 43 ? -13.173 8.908 124.532 1.00 5.45 39 GLY D O 1
ATOM 280 N N . ARG A 1 44 ? -11.013 9.344 124.118 1.00 6.50 40 ARG D N 1
ATOM 281 C CA . ARG A 1 44 ? -10.579 8.825 125.413 1.00 6.92 40 ARG D CA 1
ATOM 282 C C . ARG A 1 44 ? -11.044 9.700 126.585 1.00 6.83 40 ARG D C 1
ATOM 283 O O . ARG A 1 44 ? -11.257 9.186 127.689 1.00 7.27 40 ARG D O 1
ATOM 291 N N . TYR A 1 45 ? -11.174 11.005 126.364 1.00 5.76 41 TYR D N 1
ATOM 292 C CA . TYR A 1 45 ? -11.548 11.920 127.445 1.00 6.37 41 TYR D CA 1
ATOM 293 C C . TYR A 1 45 ? -12.941 12.494 127.219 1.00 5.76 41 TYR D C 1
ATOM 294 O O . TYR A 1 45 ? -13.193 13.674 127.466 1.00 6.49 41 TYR D O 1
ATOM 303 N N . SER A 1 46 ? -13.856 11.638 126.790 1.00 6.13 42 SER D N 1
ATOM 304 C CA . SER A 1 46 ? -15.270 11.974 126.728 1.00 6.05 42 SER D CA 1
ATOM 305 C C . SER A 1 46 ? -16.119 10.728 127.049 1.00 7.05 42 SER D C 1
ATOM 306 O O . SER A 1 46 ? -15.681 9.575 126.862 1.00 7.00 42 SER D O 1
ATOM 309 N N . LEU A 1 47 ? -17.321 10.964 127.562 1.00 6.81 43 LEU D N 1
ATOM 310 C CA . LEU A 1 47 ? -18.264 9.906 127.863 1.00 7.27 43 LEU D CA 1
ATOM 311 C C . LEU A 1 47 ? -19.654 10.399 127.515 1.00 7.60 43 LEU D C 1
ATOM 312 O O . LEU A 1 47 ? -19.920 11.610 127.539 1.00 6.57 43 LEU D O 1
ATOM 317 N N . CYS A 1 48 ? -20.549 9.458 127.244 1.00 8.00 44 CYS D N 1
ATOM 318 C CA . CYS A 1 48 ? -21.941 9.773 127.043 1.00 9.19 44 CYS D CA 1
ATOM 319 C C . CYS A 1 48 ? -22.826 9.009 128.027 1.00 8.69 44 CYS D C 1
ATOM 320 O O . CYS A 1 48 ? -22.499 7.889 128.430 1.00 8.15 44 CYS D O 1
ATOM 323 N N . LEU A 1 49 ? -23.942 9.634 128.397 1.00 7.88 45 LEU D N 1
ATOM 324 C CA . LEU A 1 49 ? -25.091 8.931 128.967 1.00 8.11 45 LEU D CA 1
ATOM 325 C C . LEU A 1 49 ? -26.278 9.320 128.091 1.00 8.05 45 LEU D C 1
ATOM 326 O O . LEU A 1 49 ? -26.741 10.466 128.135 1.00 7.68 45 LEU D O 1
ATOM 331 N N . ASP A 1 50 ? -26.752 8.376 127.281 1.00 8.44 46 ASP D N 1
ATOM 332 C CA . ASP A 1 50 ? -27.777 8.658 126.272 1.00 9.23 46 ASP D CA 1
ATOM 333 C C . ASP A 1 50 ? -27.320 9.835 125.390 1.00 8.58 46 ASP D C 1
ATOM 334 O O . ASP A 1 50 ? -26.178 9.812 124.861 1.00 7.39 46 ASP D O 1
ATOM 339 N N . ASP A 1 51 ? -28.158 10.871 125.263 1.00 8.30 47 ASP D N 1
ATOM 340 C CA . ASP A 1 51 ? -27.810 12.063 124.481 1.00 8.46 47 ASP D CA 1
ATOM 341 C C . ASP A 1 51 ? -26.769 12.974 125.133 1.00 8.21 47 ASP D C 1
ATOM 342 O O . ASP A 1 51 ? -26.182 13.812 124.448 1.00 8.47 47 ASP D O 1
ATOM 347 N N . LEU A 1 52 ? -26.517 12.810 126.430 1.00 7.77 48 LEU D N 1
ATOM 348 C CA . LEU A 1 52 ? -25.604 13.696 127.152 1.00 7.49 48 LEU D CA 1
ATOM 349 C C . LEU A 1 52 ? -24.153 13.344 126.836 1.00 7.86 48 LEU D C 1
ATOM 350 O O . LEU A 1 52 ? -23.715 12.228 127.129 1.00 8.85 48 LEU D O 1
ATOM 355 N N . LEU A 1 53 ? -23.436 14.289 126.237 1.00 7.00 49 LEU D N 1
ATOM 356 C CA . LEU A 1 53 ? -22.006 14.171 125.981 1.00 6.52 49 LEU D CA 1
ATOM 357 C C . LEU A 1 53 ? -21.248 15.017 126.996 1.00 5.69 49 LEU D C 1
ATOM 358 O O . LEU A 1 53 ? -21.597 16.175 127.232 1.00 6.60 49 LEU D O 1
ATOM 363 N N . PHE A 1 54 ? -20.214 14.426 127.598 1.00 5.32 50 PHE D N 1
ATOM 364 C CA . PHE A 1 54 ? -19.340 15.095 128.529 1.00 4.61 50 PHE D CA 1
ATOM 365 C C . PHE A 1 54 ? -17.928 14.968 127.957 1.00 5.11 50 PHE D C 1
ATOM 366 O O . PHE A 1 54 ? -17.385 13.860 127.906 1.00 5.73 50 PHE D O 1
ATOM 374 N N . ASP A 1 55 ? -17.363 16.090 127.510 1.00 4.45 51 ASP D N 1
ATOM 375 C CA . ASP A 1 55 ? -16.029 16.141 126.864 1.00 4.58 51 ASP D CA 1
ATOM 376 C C . ASP A 1 55 ? -15.049 16.930 127.720 1.00 4.63 51 ASP D C 1
ATOM 377 O O . ASP A 1 55 ? -15.179 18.154 127.836 1.00 4.19 51 ASP D O 1
ATOM 382 N N . TRP A 1 56 ? -14.070 16.248 128.327 1.00 4.21 52 TRP D N 1
ATOM 383 C CA . TRP A 1 56 ? -13.027 16.946 129.067 1.00 4.20 52 TRP D CA 1
ATOM 384 C C . TRP A 1 56 ? -11.668 16.916 128.349 1.00 4.13 52 TRP D C 1
ATOM 385 O O . TRP A 1 56 ? -10.646 17.167 128.976 1.00 4.15 52 TRP D O 1
ATOM 396 N N . SER A 1 57 ? -11.662 16.691 127.035 1.00 4.21 53 SER D N 1
ATOM 397 C CA . SER A 1 57 ? -10.399 16.516 126.302 1.00 4.72 53 SER D CA 1
ATOM 398 C C . SER A 1 57 ? -9.562 17.787 126.187 1.00 5.29 53 SER D C 1
ATOM 399 O O . SER A 1 57 ? -8.348 17.701 125.953 1.00 4.72 53 SER D O 1
ATOM 402 N N . LYS A 1 58 ? -10.197 18.955 126.341 1.00 4.44 54 LYS D N 1
ATOM 403 C CA . LYS A 1 58 ? -9.458 20.218 126.420 1.00 4.34 54 LYS D CA 1
ATOM 404 C C . LYS A 1 58 ? -8.841 20.491 127.802 1.00 4.24 54 LYS D C 1
ATOM 405 O O . LYS A 1 58 ? -8.143 21.492 127.959 1.00 4.11 54 LYS D O 1
ATOM 411 N N . CYS A 1 59 ? -9.078 19.627 128.799 1.00 4.08 55 CYS D N 1
ATOM 412 C CA . CYS A 1 59 ? -8.334 19.717 130.062 1.00 4.38 55 CYS D CA 1
ATOM 413 C C . CYS A 1 59 ? -6.887 19.224 129.884 1.00 5.44 55 CYS D C 1
ATOM 414 O O . CYS A 1 59 ? -6.574 18.470 128.944 1.00 4.96 55 CYS D O 1
ATOM 417 N N . ARG A 1 60 ? -6.006 19.642 130.800 1.00 5.72 56 ARG D N 1
ATOM 418 C CA . ARG A 1 60 ? -4.567 19.428 130.656 1.00 5.83 56 ARG D CA 1
ATOM 419 C C . ARG A 1 60 ? -4.202 18.052 131.170 1.00 5.68 56 ARG D C 1
ATOM 420 O O . ARG A 1 60 ? -3.491 17.927 132.152 1.00 6.45 56 ARG D O 1
ATOM 428 N N . VAL A 1 61 ? -4.729 17.017 130.511 1.00 5.86 57 VAL D N 1
ATOM 429 C CA . VAL A 1 61 ? -4.643 15.651 131.012 1.00 4.87 57 VAL D CA 1
ATOM 430 C C . VAL A 1 61 ? -4.123 14.711 129.934 1.00 5.51 57 VAL D C 1
ATOM 431 O O . VAL A 1 61 ? -4.316 14.956 128.752 1.00 5.77 57 VAL D O 1
ATOM 435 N N . ASN A 1 62 ? -3.470 13.635 130.365 1.00 6.14 58 ASN D N 1
ATOM 436 C CA . ASN A 1 62 ? -3.159 12.520 129.502 1.00 7.04 58 ASN D CA 1
ATOM 437 C C . ASN A 1 62 ? -3.496 11.188 130.197 1.00 7.26 58 ASN D C 1
ATOM 438 O O . ASN A 1 62 ? -4.131 11.162 131.273 1.00 6.21 58 ASN D O 1
ATOM 443 N N . ASP A 1 63 ? -3.117 10.064 129.600 1.00 8.21 59 ASP D N 1
ATOM 444 C CA . ASP A 1 63 ? -3.529 8.759 130.163 1.00 8.94 59 ASP D CA 1
ATOM 445 C C . ASP A 1 63 ? -2.948 8.524 131.550 1.00 9.37 59 ASP D C 1
ATOM 446 O O . ASP A 1 63 ? -3.581 7.894 132.413 1.00 9.16 59 ASP D O 1
ATOM 451 N N . GLU A 1 64 ? -1.765 9.083 131.794 1.00 9.49 60 GLU D N 1
ATOM 452 C CA . GLU A 1 64 ? -1.170 8.974 133.119 1.00 9.92 60 GLU D CA 1
ATOM 453 C C . GLU A 1 64 ? -1.964 9.791 134.160 1.00 8.91 60 GLU D C 1
ATOM 454 O O . GLU A 1 64 ? -2.152 9.343 135.292 1.00 8.16 60 GLU D O 1
ATOM 460 N N . THR A 1 65 ? -2.460 10.969 133.768 1.00 8.44 61 THR D N 1
ATOM 461 C CA . THR A 1 65 ? -3.320 11.769 134.652 1.00 7.58 61 THR D CA 1
ATOM 462 C C . THR A 1 65 ? -4.544 10.966 135.005 1.00 7.48 61 THR D C 1
ATOM 463 O O . THR A 1 65 ? -4.955 10.926 136.163 1.00 7.99 61 THR D O 1
ATOM 467 N N . MET A 1 66 ? -5.155 10.354 133.996 1.00 8.00 62 MET D N 1
ATOM 468 C CA . MET A 1 66 ? -6.421 9.669 134.203 1.00 7.90 62 MET D CA 1
ATOM 469 C C . MET A 1 66 ? -6.234 8.416 135.066 1.00 8.46 62 MET D C 1
ATOM 470 O O . MET A 1 66 ? -7.096 8.115 135.901 1.00 7.90 62 MET D O 1
ATOM 475 N N . ALA A 1 67 ? -5.125 7.688 134.888 1.00 8.64 63 ALA D N 1
ATOM 476 C CA . ALA A 1 67 ? -4.836 6.523 135.756 1.00 8.73 63 ALA D CA 1
ATOM 477 C C . ALA A 1 67 ? -4.638 6.949 137.214 1.00 8.91 63 ALA D C 1
ATOM 478 O O . ALA A 1 67 ? -5.073 6.261 138.139 1.00 8.03 63 ALA D O 1
ATOM 480 N N . LEU A 1 68 ? -3.927 8.052 137.419 1.00 9.19 64 LEU D N 1
ATOM 481 C CA . LEU A 1 68 ? -3.703 8.556 138.783 1.00 8.94 64 LEU D CA 1
ATOM 482 C C . LEU A 1 68 ? -5.023 8.992 139.401 1.00 7.91 64 LEU D C 1
ATOM 483 O O . LEU A 1 68 ? -5.256 8.744 140.562 1.00 8.23 64 LEU D O 1
ATOM 488 N N . LEU A 1 69 ? -5.893 9.619 138.617 1.00 8.42 65 LEU D N 1
ATOM 489 C CA . LEU A 1 69 ? -7.204 10.067 139.135 1.00 8.32 65 LEU D CA 1
ATOM 490 C C . LEU A 1 69 ? -8.085 8.870 139.465 1.00 8.84 65 LEU D C 1
ATOM 491 O O . LEU A 1 69 ? -8.807 8.883 140.463 1.00 9.35 65 LEU D O 1
ATOM 496 N N . LYS A 1 70 ? -8.010 7.815 138.664 1.00 9.13 66 LYS D N 1
ATOM 497 C CA . LYS A 1 70 ? -8.685 6.565 139.040 1.00 10.28 66 LYS D CA 1
ATOM 498 C C . LYS A 1 70 ? -8.152 6.013 140.371 1.00 10.79 66 LYS D C 1
ATOM 499 O O . LYS A 1 70 ? -8.934 5.645 141.251 1.00 10.52 66 LYS D O 1
ATOM 505 N N . GLU A 1 71 ? -6.828 5.938 140.520 1.00 11.10 67 GLU D N 1
ATOM 506 C CA . GLU A 1 71 ? -6.235 5.489 141.788 1.00 12.35 67 GLU D CA 1
ATOM 507 C C . GLU A 1 71 ? -6.704 6.333 142.974 1.00 11.21 67 GLU D C 1
ATOM 508 O O . GLU A 1 71 ? -6.919 5.817 144.076 1.00 10.13 67 GLU D O 1
ATOM 514 N N . LEU A 1 72 ? -6.843 7.634 142.739 1.00 10.84 68 LEU D N 1
ATOM 515 C CA . LEU A 1 72 ? -7.347 8.573 143.742 1.00 10.35 68 LEU D CA 1
ATOM 516 C C . LEU A 1 72 ? -8.766 8.229 144.176 1.00 9.85 68 LEU D C 1
ATOM 517 O O . LEU A 1 72 ? -9.039 8.153 145.362 1.00 9.60 68 LEU D O 1
ATOM 522 N N . ALA A 1 73 ? -9.662 8.001 143.213 1.00 9.85 69 ALA D N 1
ATOM 523 C CA . ALA A 1 73 ? -11.040 7.604 143.498 1.00 9.67 69 ALA D CA 1
ATOM 524 C C . ALA A 1 73 ? -11.108 6.324 144.314 1.00 10.64 69 ALA D C 1
ATOM 525 O O . ALA A 1 73 ? -11.917 6.204 145.258 1.00 11.05 69 ALA D O 1
ATOM 527 N N . VAL A 1 74 ? -10.264 5.360 143.950 1.00 11.09 70 VAL D N 1
ATOM 528 C CA . VAL A 1 74 ? -10.198 4.099 144.680 1.00 11.43 70 VAL D CA 1
ATOM 529 C C . VAL A 1 74 ? -9.694 4.354 146.100 1.00 12.08 70 VAL D C 1
ATOM 530 O O . VAL A 1 74 ? -10.290 3.874 147.066 1.00 11.02 70 VAL D O 1
ATOM 534 N N . ALA A 1 75 ? -8.628 5.143 146.235 1.00 12.36 71 ALA D N 1
ATOM 535 C CA . ALA A 1 75 ? -8.043 5.421 147.564 1.00 12.85 71 ALA D CA 1
ATOM 536 C C . ALA A 1 75 ? -8.997 6.151 148.485 1.00 12.56 71 ALA D C 1
ATOM 537 O O . ALA A 1 75 ? -8.973 5.938 149.689 1.00 12.68 71 ALA D O 1
ATOM 539 N N . ALA A 1 76 ? -9.819 7.019 147.905 1.00 11.43 72 ALA D N 1
ATOM 540 C CA . ALA A 1 76 ? -10.831 7.779 148.645 1.00 11.33 72 ALA D CA 1
ATOM 541 C C . ALA A 1 76 ? -12.100 6.987 148.965 1.00 11.20 72 ALA D C 1
ATOM 542 O O . ALA A 1 76 ? -13.000 7.491 149.680 1.00 12.04 72 ALA D O 1
ATOM 544 N N . ASP A 1 77 ? -12.189 5.783 148.407 1.00 11.20 73 ASP D N 1
ATOM 545 C CA . ASP A 1 77 ? -13.370 4.911 148.477 1.00 11.20 73 ASP D CA 1
ATOM 546 C C . ASP A 1 77 ? -14.646 5.630 148.069 1.00 10.71 73 ASP D C 1
ATOM 547 O O . ASP A 1 77 ? -15.671 5.543 148.752 1.00 9.73 73 ASP D O 1
ATOM 552 N N . VAL A 1 78 ? -14.568 6.328 146.936 1.00 9.36 74 VAL D N 1
ATOM 553 C CA . VAL A 1 78 ? -15.718 6.960 146.348 1.00 9.05 74 VAL D CA 1
ATOM 554 C C . VAL A 1 78 ? -16.868 5.983 146.216 1.00 9.77 74 VAL D C 1
ATOM 555 O O . VAL A 1 78 ? -18.002 6.323 146.549 1.00 9.53 74 VAL D O 1
ATOM 559 N N . GLU A 1 79 ? -16.577 4.763 145.762 1.00 10.48 75 GLU D N 1
ATOM 560 C CA . GLU A 1 79 ? -17.634 3.807 145.506 1.00 11.22 75 GLU D CA 1
ATOM 561 C C . GLU A 1 79 ? -18.291 3.301 146.790 1.00 11.32 75 GLU D C 1
ATOM 562 O O . GLU A 1 79 ? -19.498 3.186 146.843 1.00 12.70 75 GLU D O 1
ATOM 568 N N . GLY A 1 80 ? -17.505 3.003 147.816 1.00 11.97 76 GLY D N 1
ATOM 569 C CA . GLY A 1 80 ? -18.041 2.571 149.122 1.00 11.65 76 GLY D CA 1
ATOM 570 C C . GLY A 1 80 ? -18.889 3.660 149.785 1.00 11.00 76 GLY D C 1
ATOM 571 O O . GLY A 1 80 ? -19.959 3.379 150.359 1.00 10.41 76 GLY D O 1
ATOM 572 N N . ARG A 1 81 ? -18.418 4.909 149.706 1.00 9.80 77 ARG D N 1
ATOM 573 C CA . ARG A 1 81 ? -19.141 6.044 150.279 1.00 8.47 77 ARG D CA 1
ATOM 574 C C . ARG A 1 81 ? -20.450 6.269 149.519 1.00 7.99 77 ARG D C 1
ATOM 575 O O . ARG A 1 81 ? -21.472 6.530 150.132 1.00 7.25 77 ARG D O 1
ATOM 577 N N . ARG A 1 82 ? -20.409 6.148 148.190 1.00 7.14 78 ARG D N 1
ATOM 578 C CA . ARG A 1 82 ? -21.618 6.232 147.358 1.00 7.79 78 ARG D CA 1
ATOM 579 C C . ARG A 1 82 ? -22.630 5.150 147.743 1.00 8.88 78 ARG D C 1
ATOM 580 O O . ARG A 1 82 ? -23.834 5.425 147.877 1.00 9.04 78 ARG D O 1
ATOM 588 N N . ALA A 1 83 ? -22.158 3.914 147.925 1.00 9.35 79 ALA D N 1
ATOM 589 C CA . ALA A 1 83 ? -23.059 2.834 148.300 1.00 9.61 79 ALA D CA 1
ATOM 590 C C . ALA A 1 83 ? -23.724 3.136 149.637 1.00 9.69 79 ALA D C 1
ATOM 591 O O . ALA A 1 83 ? -24.935 2.898 149.808 1.00 9.96 79 ALA D O 1
ATOM 593 N N . ALA A 1 84 ? -22.946 3.675 150.571 1.00 8.90 80 ALA D N 1
ATOM 594 C CA . ALA A 1 84 ? -23.469 4.018 151.895 1.00 9.36 80 ALA D CA 1
ATOM 595 C C . ALA A 1 84 ? -24.564 5.086 151.787 1.00 8.68 80 ALA D C 1
ATOM 596 O O . ALA A 1 84 ? -25.569 4.997 152.487 1.00 8.57 80 ALA D O 1
ATOM 598 N N . MET A 1 85 ? -24.390 6.064 150.903 1.00 9.01 81 MET D N 1
ATOM 599 C CA . MET A 1 85 ? -25.459 7.062 150.647 1.00 8.88 81 MET D CA 1
ATOM 600 C C . MET A 1 85 ? -26.740 6.372 150.160 1.00 9.42 81 MET D C 1
ATOM 601 O O . MET A 1 85 ? -27.828 6.579 150.736 1.00 9.41 81 MET D O 1
ATOM 606 N N . PHE A 1 86 ? -26.620 5.538 149.126 1.00 9.33 82 PHE D N 1
ATOM 607 C CA . PHE A 1 86 ? -27.807 4.895 148.536 1.00 9.45 82 PHE D CA 1
ATOM 608 C C . PHE A 1 86 ? -28.487 3.936 149.524 1.00 10.36 82 PHE D C 1
ATOM 609 O O . PHE A 1 86 ? -29.704 3.715 149.459 1.00 10.63 82 PHE D O 1
ATOM 617 N N . ALA A 1 87 ? -27.698 3.394 150.452 1.00 10.26 83 ALA D N 1
ATOM 618 C CA . ALA A 1 87 ? -28.185 2.431 151.430 1.00 11.00 83 ALA D CA 1
ATOM 619 C C . ALA A 1 87 ? -28.916 3.084 152.617 1.00 10.98 83 ALA D C 1
ATOM 620 O O . ALA A 1 87 ? -29.503 2.390 153.459 1.00 10.80 83 ALA D O 1
ATOM 622 N N . GLY A 1 88 ? -28.918 4.409 152.680 1.00 10.04 84 GLY D N 1
ATOM 623 C CA . GLY A 1 88 ? -29.539 5.091 153.812 1.00 10.16 84 GLY D CA 1
ATOM 624 C C . GLY A 1 88 ? -28.726 5.104 155.098 1.00 10.11 84 GLY D C 1
ATOM 625 O O . GLY A 1 88 ? -29.261 5.388 156.167 1.00 10.95 84 GLY D O 1
ATOM 626 N N . GLU A 1 89 ? -27.435 4.829 155.016 1.00 9.75 85 GLU D N 1
ATOM 627 C CA . GLU A 1 89 ? -26.580 4.992 156.183 1.00 10.53 85 GLU D CA 1
ATOM 628 C C . GLU A 1 89 ? -26.482 6.479 156.563 1.00 9.85 85 GLU D C 1
ATOM 629 O O . GLU A 1 89 ? -26.709 7.379 155.735 1.00 9.24 85 GLU D O 1
ATOM 635 N N . HIS A 1 90 ? -26.131 6.728 157.813 1.00 9.91 86 HIS D N 1
ATOM 636 C CA . HIS A 1 90 ? -26.135 8.089 158.330 1.00 10.72 86 HIS D CA 1
ATOM 637 C C . HIS A 1 90 ? -24.815 8.790 157.959 1.00 10.11 86 HIS D C 1
ATOM 638 O O . HIS A 1 90 ? -24.004 9.143 158.838 1.00 10.54 86 HIS D O 1
ATOM 645 N N . ILE A 1 91 ? -24.596 8.993 156.658 1.00 9.42 87 ILE D N 1
ATOM 646 C CA . ILE A 1 91 ? -23.315 9.493 156.194 1.00 8.94 87 ILE D CA 1
ATOM 647 C C . ILE A 1 91 ? -23.087 10.973 156.522 1.00 8.77 87 ILE D C 1
ATOM 648 O O . ILE A 1 91 ? -21.957 11.433 156.465 1.00 9.32 87 ILE D O 1
ATOM 653 N N . ASN A 1 92 ? -24.162 11.701 156.822 1.00 8.80 88 ASN D N 1
ATOM 654 C CA . ASN A 1 92 ? -24.070 13.025 157.423 1.00 8.87 88 ASN D CA 1
ATOM 655 C C . ASN A 1 92 ? -23.820 12.773 158.913 1.00 9.42 88 ASN D C 1
ATOM 656 O O . ASN A 1 92 ? -24.743 12.709 159.729 1.00 9.77 88 ASN D O 1
ATOM 661 N N . ASN A 1 93 ? -22.549 12.599 159.243 1.00 10.61 89 ASN D N 1
ATOM 662 C CA . ASN A 1 93 ? -22.171 12.091 160.543 1.00 10.94 89 ASN D CA 1
ATOM 663 C C . ASN A 1 93 ? -22.273 13.109 161.664 1.00 11.59 89 ASN D C 1
ATOM 664 O O . ASN A 1 93 ? -22.549 12.737 162.818 1.00 11.62 89 ASN D O 1
ATOM 669 N N . THR A 1 94 ? -22.057 14.386 161.342 1.00 10.53 90 THR D N 1
ATOM 670 C CA . THR A 1 94 ? -22.037 15.432 162.354 1.00 10.43 90 THR D CA 1
ATOM 671 C C . THR A 1 94 ? -23.448 15.760 162.821 1.00 11.40 90 THR D C 1
ATOM 672 O O . THR A 1 94 ? -23.644 16.145 163.976 1.00 11.96 90 THR D O 1
ATOM 676 N N . GLU A 1 95 ? -24.426 15.570 161.939 1.00 11.25 91 GLU D N 1
ATOM 677 C CA . GLU A 1 95 ? -25.837 15.715 162.292 1.00 12.29 91 GLU D CA 1
ATOM 678 C C . GLU A 1 95 ? -26.529 14.365 162.531 1.00 12.87 91 GLU D C 1
ATOM 679 O O . GLU A 1 95 ? -27.669 14.329 162.982 1.00 13.45 91 GLU D O 1
ATOM 685 N N . ASP A 1 96 ? -25.817 13.270 162.259 1.00 13.40 92 ASP D N 1
ATOM 686 C CA . ASP A 1 96 ? -26.341 11.909 162.394 1.00 13.62 92 ASP D CA 1
ATOM 687 C C . ASP A 1 96 ? -27.622 11.742 161.617 1.00 13.11 92 ASP D C 1
ATOM 688 O O . ASP A 1 96 ? -28.689 11.490 162.175 1.00 11.97 92 ASP D O 1
ATOM 693 N N . ARG A 1 97 ? -27.502 11.937 160.313 1.00 12.08 93 ARG D N 1
ATOM 694 C CA . ARG A 1 97 ? -28.626 11.821 159.407 1.00 11.55 93 ARG D CA 1
ATOM 695 C C . ARG A 1 97 ? -28.236 11.046 158.167 1.00 10.60 93 ARG D C 1
ATOM 696 O O . ARG A 1 97 ? -27.065 11.034 157.756 1.00 9.21 93 ARG D O 1
ATOM 704 N N . ALA A 1 98 ? -29.236 10.405 157.573 1.00 9.71 94 ALA D N 1
ATOM 705 C CA . ALA A 1 98 ? -29.106 9.857 156.236 1.00 8.50 94 ALA D CA 1
ATOM 706 C C . ALA A 1 98 ? -29.134 11.003 155.233 1.00 7.75 94 ALA D C 1
ATOM 707 O O . ALA A 1 98 ? -29.464 12.140 155.575 1.00 7.13 94 ALA D O 1
ATOM 709 N N . VAL A 1 99 ? -28.775 10.676 154.000 1.00 7.02 95 VAL D N 1
ATOM 710 C CA . VAL A 1 99 ? -28.650 11.622 152.914 1.00 7.24 95 VAL D CA 1
ATOM 711 C C . VAL A 1 99 ? -29.318 10.969 151.716 1.00 7.45 95 VAL D C 1
ATOM 712 O O . VAL A 1 99 ? -28.720 10.132 151.020 1.00 6.79 95 VAL D O 1
ATOM 716 N N . LEU A 1 100 ? -30.582 11.314 151.489 1.00 7.65 96 LEU D N 1
ATOM 717 C CA . LEU A 1 100 ? -31.398 10.537 150.538 1.00 7.48 96 LEU D CA 1
ATOM 718 C C . LEU A 1 100 ? -32.241 11.378 149.589 1.00 7.70 96 LEU D C 1
ATOM 719 O O . LEU A 1 100 ? -33.377 11.027 149.244 1.00 7.83 96 LEU D O 1
ATOM 724 N N . HIS A 1 101 ? -31.669 12.478 149.099 1.00 6.65 97 HIS D N 1
ATOM 725 C CA . HIS A 1 101 ? -32.278 13.162 147.971 1.00 5.96 97 HIS D CA 1
ATOM 726 C C . HIS A 1 101 ? -32.522 12.204 146.782 1.00 5.70 97 HIS D C 1
ATOM 727 O O . HIS A 1 101 ? -33.475 12.394 146.041 1.00 6.24 97 HIS D O 1
ATOM 734 N N . VAL A 1 102 ? -31.690 11.179 146.620 1.00 5.93 98 VAL D N 1
ATOM 735 C CA . VAL A 1 102 ? -31.894 10.228 145.536 1.00 6.41 98 VAL D CA 1
ATOM 736 C C . VAL A 1 102 ? -33.229 9.495 145.685 1.00 6.73 98 VAL D C 1
ATOM 737 O O . VAL A 1 102 ? -33.859 9.174 144.683 1.00 7.88 98 VAL D O 1
ATOM 741 N N . ALA A 1 103 ? -33.670 9.266 146.926 1.00 6.85 99 ALA D N 1
ATOM 742 C CA . ALA A 1 103 ? -34.942 8.581 147.162 1.00 7.13 99 ALA D CA 1
ATOM 743 C C . ALA A 1 103 ? -36.123 9.428 146.700 1.00 7.17 99 ALA D C 1
ATOM 744 O O . ALA A 1 103 ? -37.177 8.882 146.377 1.00 8.82 99 ALA D O 1
ATOM 746 N N . LEU A 1 104 ? -35.961 10.753 146.665 1.00 6.44 100 LEU D N 1
ATOM 747 C CA . LEU A 1 104 ? -37.060 11.643 146.299 1.00 5.81 100 LEU D CA 1
ATOM 748 C C . LEU A 1 104 ? -37.519 11.452 144.852 1.00 6.24 100 LEU D C 1
ATOM 749 O O . LEU A 1 104 ? -38.663 11.791 144.516 1.00 6.21 100 LEU D O 1
ATOM 754 N N . ARG A 1 105 ? -36.620 10.944 144.004 1.00 5.85 101 ARG D N 1
ATOM 755 C CA . ARG A 1 105 ? -36.908 10.715 142.586 1.00 5.99 101 ARG D CA 1
ATOM 756 C C . ARG A 1 105 ? -36.810 9.219 142.180 1.00 7.38 101 ARG D C 1
ATOM 757 O O . ARG A 1 105 ? -36.784 8.879 140.987 1.00 8.52 101 ARG D O 1
ATOM 765 N N . ASP A 1 106 ? -36.800 8.326 143.165 1.00 8.09 102 ASP D N 1
ATOM 766 C CA . ASP A 1 106 ? -36.549 6.900 142.909 1.00 9.35 102 ASP D CA 1
ATOM 767 C C . ASP A 1 106 ? -37.851 6.170 142.598 1.00 10.50 102 ASP D C 1
ATOM 768 O O . ASP A 1 106 ? -38.614 5.827 143.504 1.00 9.71 102 ASP D O 1
ATOM 773 N N . THR A 1 107 ? -38.061 5.915 141.305 1.00 11.39 103 THR D N 1
ATOM 774 C CA . THR A 1 107 ? -39.223 5.194 140.807 1.00 13.51 103 THR D CA 1
ATOM 775 C C . THR A 1 107 ? -38.934 3.731 140.439 1.00 14.30 103 THR D C 1
ATOM 776 O O . THR A 1 107 ? -39.811 3.040 139.909 1.00 15.76 103 THR D O 1
ATOM 780 N N . SER A 1 108 ? -37.719 3.263 140.707 1.00 14.31 104 SER D N 1
ATOM 781 C CA . SER A 1 108 ? -37.327 1.912 140.336 1.00 15.70 104 SER D CA 1
ATOM 782 C C . SER A 1 108 ? -37.089 0.972 141.523 1.00 15.83 104 SER D C 1
ATOM 783 O O . SER A 1 108 ? -37.369 -0.227 141.409 1.00 15.69 104 SER D O 1
ATOM 786 N N . SER A 1 109 ? -36.595 1.477 142.659 1.00 15.41 105 SER D N 1
ATOM 787 C CA . SER A 1 109 ? -36.282 0.574 143.773 1.00 15.68 105 SER D CA 1
ATOM 788 C C . SER A 1 109 ? -37.534 0.037 144.439 1.00 16.21 105 SER D C 1
ATOM 789 O O . SER A 1 109 ? -38.553 0.710 144.494 1.00 15.74 105 SER D O 1
ATOM 792 N N . LYS A 1 110 ? -37.424 -1.175 144.973 1.00 17.10 106 LYS D N 1
ATOM 793 C CA . LYS A 1 110 ? -38.522 -1.799 145.709 1.00 17.94 106 LYS D CA 1
ATOM 794 C C . LYS A 1 110 ? -38.650 -1.158 147.089 1.00 17.94 106 LYS D C 1
ATOM 795 O O . LYS A 1 110 ? -39.753 -0.965 147.584 1.00 18.64 106 LYS D O 1
ATOM 797 N N . GLU A 1 111 ? -37.517 -0.838 147.709 1.00 17.60 107 GLU D N 1
ATOM 798 C CA . GLU A 1 111 ? -37.513 -0.187 149.011 1.00 17.44 107 GLU D CA 1
ATOM 799 C C . GLU A 1 111 ? -36.208 0.594 149.201 1.00 16.41 107 GLU D C 1
ATOM 800 O O . GLU A 1 111 ? -35.162 0.234 148.661 1.00 16.66 107 GLU D O 1
ATOM 806 N N . VAL A 1 112 ? -36.288 1.678 149.958 1.00 15.05 108 VAL D N 1
ATOM 807 C CA . VAL A 1 112 ? -35.101 2.350 150.455 1.00 13.91 108 VAL D CA 1
ATOM 808 C C . VAL A 1 112 ? -35.313 2.550 151.938 1.00 13.87 108 VAL D C 1
ATOM 809 O O . VAL A 1 112 ? -36.307 3.165 152.344 1.00 14.28 108 VAL D O 1
ATOM 813 N N . LEU A 1 113 ? -34.392 2.039 152.743 1.00 13.62 109 LEU D N 1
ATOM 814 C CA . LEU A 1 113 ? -34.568 2.023 154.189 1.00 14.48 109 LEU D CA 1
ATOM 815 C C . LEU A 1 113 ? -33.798 3.133 154.895 1.00 14.63 109 LEU D C 1
ATOM 816 O O . LEU A 1 113 ? -32.622 3.398 154.587 1.00 14.13 109 LEU D O 1
ATOM 821 N N . VAL A 1 114 ? -34.487 3.806 155.812 1.00 14.77 110 VAL D N 1
ATOM 822 C CA . VAL A 1 114 ? -33.833 4.640 156.813 1.00 15.22 110 VAL D CA 1
ATOM 823 C C . VAL A 1 114 ? -34.284 4.102 158.149 1.00 16.10 110 VAL D C 1
ATOM 824 O O . VAL A 1 114 ? -35.480 4.033 158.403 1.00 15.76 110 VAL D O 1
ATOM 828 N N . ASP A 1 115 ? -33.320 3.702 158.984 1.00 16.71 111 ASP D N 1
ATOM 829 C CA . ASP A 1 115 ? -33.612 3.188 160.322 1.00 17.85 111 ASP D CA 1
ATOM 830 C C . ASP A 1 115 ? -34.706 2.104 160.290 1.00 18.15 111 ASP D C 1
ATOM 831 O O . ASP A 1 115 ? -35.628 2.090 161.123 1.00 17.69 111 ASP D O 1
ATOM 836 N N . GLY A 1 116 ? -34.582 1.217 159.304 1.00 18.46 112 GLY D N 1
ATOM 837 C CA . GLY A 1 116 ? -35.452 0.058 159.154 1.00 19.01 112 GLY D CA 1
ATOM 838 C C . GLY A 1 116 ? -36.780 0.306 158.476 1.00 18.59 112 GLY D C 1
ATOM 839 O O . GLY A 1 116 ? -37.563 -0.629 158.334 1.00 19.57 112 GLY D O 1
ATOM 840 N N . HIS A 1 117 ? -37.041 1.547 158.062 1.00 17.31 113 HIS D N 1
ATOM 841 C CA . HIS A 1 117 ? -38.346 1.952 157.514 1.00 16.92 113 HIS D CA 1
ATOM 842 C C . HIS A 1 117 ? -38.201 2.343 156.049 1.00 15.65 113 HIS D C 1
ATOM 843 O O . HIS A 1 117 ? -37.318 3.110 155.693 1.00 14.74 113 HIS D O 1
ATOM 850 N N . ASN A 1 118 ? -39.072 1.789 155.210 1.00 14.69 114 ASN D N 1
ATOM 851 C CA . ASN A 1 118 ? -39.091 2.068 153.799 1.00 13.78 114 ASN D CA 1
ATOM 852 C C . ASN A 1 118 ? -39.714 3.432 153.552 1.00 13.30 114 ASN D C 1
ATOM 853 O O . ASN A 1 118 ? -40.921 3.616 153.765 1.00 11.99 114 ASN D O 1
ATOM 858 N N . VAL A 1 119 ? -38.890 4.366 153.076 1.00 11.98 115 VAL D N 1
ATOM 859 C CA . VAL A 1 119 ? -39.308 5.742 152.874 1.00 12.08 115 VAL D CA 1
ATOM 860 C C . VAL A 1 119 ? -40.072 5.976 151.580 1.00 11.49 115 VAL D C 1
ATOM 861 O O . VAL A 1 119 ? -40.706 7.016 151.438 1.00 11.29 115 VAL D O 1
ATOM 865 N N . LEU A 1 120 ? -39.991 5.043 150.629 1.00 11.55 116 LEU D N 1
ATOM 866 C CA . LEU A 1 120 ? -40.519 5.303 149.267 1.00 11.42 116 LEU D CA 1
ATOM 867 C C . LEU A 1 120 ? -42.020 5.591 149.227 1.00 11.45 116 LEU D C 1
ATOM 868 O O . LEU A 1 120 ? -42.448 6.514 148.537 1.00 10.81 116 LEU D O 1
ATOM 873 N N . PRO A 1 121 ? -42.834 4.827 149.981 1.00 12.32 117 PRO D N 1
ATOM 874 C CA . PRO A 1 121 ? -44.277 5.144 149.920 1.00 12.56 117 PRO D CA 1
ATOM 875 C C . PRO A 1 121 ? -44.592 6.565 150.420 1.00 12.12 117 PRO D C 1
ATOM 876 O O . PRO A 1 121 ? -45.435 7.241 149.846 1.00 11.98 117 PRO D O 1
ATOM 880 N N . ASP A 1 122 ? -43.908 7.018 151.458 1.00 11.91 118 ASP D N 1
ATOM 881 C CA . ASP A 1 122 ? -44.112 8.389 151.980 1.00 11.97 118 ASP D CA 1
ATOM 882 C C . ASP A 1 122 ? -43.731 9.426 150.904 1.00 9.97 118 ASP D C 1
ATOM 883 O O . ASP A 1 122 ? -44.474 10.382 150.643 1.00 9.22 118 ASP D O 1
ATOM 888 N N . VAL A 1 123 ? -42.584 9.215 150.267 1.00 8.99 119 VAL D N 1
ATOM 889 C CA . VAL A 1 123 ? -42.149 10.083 149.186 1.00 8.48 119 VAL D CA 1
ATOM 890 C C . VAL A 1 123 ? -43.216 10.201 148.112 1.00 8.78 119 VAL D C 1
ATOM 891 O O . VAL A 1 123 ? -43.575 11.316 147.684 1.00 8.29 119 VAL D O 1
ATOM 895 N N . LYS A 1 124 ? -43.706 9.064 147.656 1.00 9.38 120 LYS D N 1
ATOM 896 C CA . LYS A 1 124 ? -44.622 9.051 146.536 1.00 10.05 120 LYS D CA 1
ATOM 897 C C . LYS A 1 124 ? -45.980 9.637 146.945 1.00 9.94 120 LYS D C 1
ATOM 898 O O . LYS A 1 124 ? -46.655 10.247 146.133 1.00 9.38 120 LYS D O 1
ATOM 904 N N . HIS A 1 125 ? -46.376 9.446 148.202 1.00 10.05 121 HIS D N 1
ATOM 905 C CA . HIS A 1 125 ? -47.660 9.967 148.680 1.00 10.81 121 HIS D CA 1
ATOM 906 C C . HIS A 1 125 ? -47.649 11.495 148.722 1.00 9.88 121 HIS D C 1
ATOM 907 O O . HIS A 1 125 ? -48.622 12.125 148.306 1.00 9.74 121 HIS D O 1
ATOM 914 N N . VAL A 1 126 ? -46.543 12.085 149.176 1.00 9.10 122 VAL D N 1
ATOM 915 C CA . VAL A 1 126 ? -46.418 13.555 149.145 1.00 8.52 122 VAL D CA 1
ATOM 916 C C . VAL A 1 126 ? -46.494 14.072 147.709 1.00 8.61 122 VAL D C 1
ATOM 917 O O . VAL A 1 126 ? -47.214 15.026 147.438 1.00 8.02 122 VAL D O 1
ATOM 921 N N . LEU A 1 127 ? -45.807 13.406 146.776 1.00 7.91 123 LEU D N 1
ATOM 922 C CA . LEU A 1 127 ? -45.872 13.828 145.368 1.00 7.88 123 LEU D CA 1
ATOM 923 C C . LEU A 1 127 ? -47.308 13.775 144.829 1.00 8.08 123 LEU D C 1
ATOM 924 O O . LEU A 1 127 ? -47.744 14.683 144.135 1.00 7.94 123 LEU D O 1
ATOM 929 N N . ASP A 1 128 ? -48.032 12.711 145.149 1.00 8.70 124 ASP D N 1
ATOM 930 C CA . ASP A 1 128 ? -49.426 12.553 144.721 1.00 9.09 124 ASP D CA 1
ATOM 931 C C . ASP A 1 128 ? -50.306 13.678 145.252 1.00 8.87 124 ASP D C 1
ATOM 932 O O . ASP A 1 128 ? -51.128 14.251 144.506 1.00 8.56 124 ASP D O 1
ATOM 937 N N . ARG A 1 129 ? -50.131 14.005 146.528 1.00 8.75 125 ARG D N 1
ATOM 938 C CA . ARG A 1 129 ? -50.869 15.105 147.147 1.00 9.62 125 ARG D CA 1
ATOM 939 C C . ARG A 1 129 ? -50.504 16.452 146.517 1.00 8.97 125 ARG D C 1
ATOM 940 O O . ARG A 1 129 ? -51.395 17.248 146.198 1.00 8.28 125 ARG D O 1
ATOM 948 N N . MET A 1 130 ? -49.208 16.693 146.304 1.00 8.30 126 MET D N 1
ATOM 949 C CA . MET A 1 130 ? -48.776 17.912 145.624 1.00 8.18 126 MET D CA 1
ATOM 950 C C . MET A 1 130 ? -49.434 17.997 144.244 1.00 8.60 126 MET D C 1
ATOM 951 O O . MET A 1 130 ? -49.898 19.063 143.847 1.00 7.58 126 MET D O 1
ATOM 956 N N . ALA A 1 131 ? -49.449 16.880 143.506 1.00 8.12 127 ALA D N 1
ATOM 957 C CA . ALA A 1 131 ? -49.992 16.868 142.147 1.00 8.99 127 ALA D CA 1
ATOM 958 C C . ALA A 1 131 ? -51.478 17.191 142.116 1.00 8.75 127 ALA D C 1
ATOM 959 O O . ALA A 1 131 ? -51.933 17.962 141.253 1.00 8.94 127 ALA D O 1
ATOM 961 N N . ALA A 1 132 ? -52.228 16.643 143.067 1.00 8.73 128 ALA D N 1
ATOM 962 C CA . ALA A 1 132 ? -53.667 16.898 143.118 1.00 9.11 128 ALA D CA 1
ATOM 963 C C . ALA A 1 132 ? -53.915 18.386 143.379 1.00 8.81 128 ALA D C 1
ATOM 964 O O . ALA A 1 132 ? -54.805 18.993 142.766 1.00 8.79 128 ALA D O 1
ATOM 966 N N . PHE A 1 133 ? -53.140 18.952 144.306 1.00 7.99 129 PHE D N 1
ATOM 967 C CA . PHE A 1 133 ? -53.244 20.356 144.651 1.00 7.58 129 PHE D CA 1
ATOM 968 C C . PHE A 1 133 ? -52.839 21.215 143.451 1.00 6.94 129 PHE D C 1
ATOM 969 O O . PHE A 1 133 ? -53.563 22.111 143.064 1.00 6.83 129 PHE D O 1
ATOM 977 N N . ALA A 1 134 ? -51.685 20.913 142.853 1.00 6.65 130 ALA D N 1
ATOM 978 C CA . ALA A 1 134 ? -51.228 21.651 141.660 1.00 6.31 130 ALA D CA 1
ATOM 979 C C . ALA A 1 134 ? -52.257 21.601 140.530 1.00 7.09 130 ALA D C 1
ATOM 980 O O . ALA A 1 134 ? -52.578 22.632 139.918 1.00 6.74 130 ALA D O 1
ATOM 982 N N . ASP A 1 135 ? -52.798 20.417 140.261 1.00 7.90 131 ASP D N 1
ATOM 983 C CA . ASP A 1 135 ? -53.832 20.285 139.226 1.00 8.69 131 ASP D CA 1
ATOM 984 C C . ASP A 1 135 ? -55.065 21.171 139.512 1.00 9.02 131 ASP D C 1
ATOM 985 O O . ASP A 1 135 ? -55.604 21.801 138.604 1.00 9.74 131 ASP D O 1
ATOM 990 N N . GLY A 1 136 ? -55.526 21.178 140.755 1.00 8.94 132 GLY D N 1
ATOM 991 C CA . GLY A 1 136 ? -56.667 22.022 141.155 1.00 9.30 132 GLY D CA 1
ATOM 992 C C . GLY A 1 136 ? -56.436 23.520 141.001 1.00 9.48 132 GLY D C 1
ATOM 993 O O . GLY A 1 136 ? -57.338 24.267 140.576 1.00 9.82 132 GLY D O 1
ATOM 994 N N . ILE A 1 137 ? -55.232 23.959 141.371 1.00 8.89 133 ILE D N 1
ATOM 995 C CA . ILE A 1 137 ? -54.870 25.360 141.285 1.00 8.77 133 ILE D CA 1
ATOM 996 C C . ILE A 1 137 ? -54.806 25.746 139.817 1.00 8.94 133 ILE D C 1
ATOM 997 O O . ILE A 1 137 ? -55.394 26.745 139.413 1.00 9.97 133 ILE D O 1
ATOM 1002 N N . ARG A 1 138 ? -54.104 24.941 139.027 1.00 8.52 134 ARG D N 1
ATOM 1003 C CA . ARG A 1 138 ? -53.958 25.154 137.586 1.00 8.51 134 ARG D CA 1
ATOM 1004 C C . ARG A 1 138 ? -55.280 25.150 136.824 1.00 9.43 134 ARG D C 1
ATOM 1005 O O . ARG A 1 138 ? -55.489 25.995 135.940 1.00 9.89 134 ARG D O 1
ATOM 1013 N N . SER A 1 139 ? -56.174 24.226 137.170 1.00 10.24 135 SER D N 1
ATOM 1014 C CA . SER A 1 139 ? -57.474 24.107 136.464 1.00 10.49 135 SER D CA 1
ATOM 1015 C C . SER A 1 139 ? -58.493 25.185 136.835 1.00 11.15 135 SER D C 1
ATOM 1016 O O . SER A 1 139 ? -59.443 25.423 136.083 1.00 10.59 135 SER D O 1
ATOM 1019 N N . GLY A 1 140 ? -58.319 25.812 137.999 1.00 10.30 136 GLY D N 1
ATOM 1020 C CA . GLY A 1 140 ? -59.309 26.747 138.519 1.00 10.41 136 GLY D CA 1
ATOM 1021 C C . GLY A 1 140 ? -60.353 26.099 139.415 1.00 10.59 136 GLY D C 1
ATOM 1022 O O . GLY A 1 140 ? -61.251 26.777 139.908 1.00 10.89 136 GLY D O 1
ATOM 1023 N N . ALA A 1 141 ? -60.237 24.790 139.633 1.00 10.40 137 ALA D N 1
ATOM 1024 C CA . ALA A 1 141 ? -61.110 24.093 140.568 1.00 11.04 137 ALA D CA 1
ATOM 1025 C C . ALA A 1 141 ? -60.936 24.622 141.990 1.00 10.92 137 ALA D C 1
ATOM 1026 O O . ALA A 1 141 ? -61.913 24.736 142.722 1.00 11.06 137 ALA D O 1
ATOM 1028 N N . LEU A 1 142 ? -59.690 24.905 142.370 1.00 10.41 138 LEU D N 1
ATOM 1029 C CA . LEU A 1 142 ? -59.367 25.469 143.680 1.00 11.05 138 LEU D CA 1
ATOM 1030 C C . LEU A 1 142 ? -59.236 26.991 143.578 1.00 11.26 138 LEU D C 1
ATOM 1031 O O . LEU A 1 142 ? -58.280 27.517 143.024 1.00 12.94 138 LEU D O 1
ATOM 1036 N N . LYS A 1 143 ? -60.222 27.688 144.114 1.00 10.99 139 LYS D N 1
ATOM 1037 C CA . LYS A 1 143 ? -60.337 29.116 143.946 1.00 11.26 139 LYS D CA 1
ATOM 1038 C C . LYS A 1 143 ? -59.891 29.877 145.201 1.00 10.29 139 LYS D C 1
ATOM 1039 O O . LYS A 1 143 ? -59.767 29.304 146.282 1.00 9.50 139 LYS D O 1
ATOM 1045 N N . GLY A 1 144 ? -59.677 31.182 145.039 1.00 9.48 140 GLY D N 1
ATOM 1046 C CA . GLY A 1 144 ? -59.461 32.075 146.175 1.00 8.30 140 GLY D CA 1
ATOM 1047 C C . GLY A 1 144 ? -60.731 32.225 146.989 1.00 8.71 140 GLY D C 1
ATOM 1048 O O . GLY A 1 144 ? -61.797 31.738 146.603 1.00 8.83 140 GLY D O 1
ATOM 1049 N N . ALA A 1 145 ? -60.617 32.948 148.095 1.00 8.39 141 ALA D N 1
ATOM 1050 C CA . ALA A 1 145 ? -61.676 33.114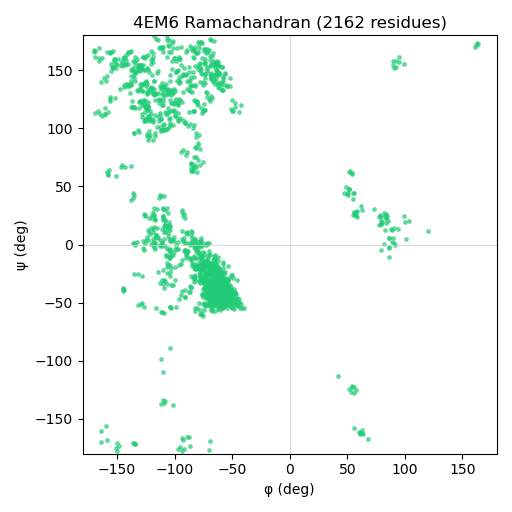 149.055 1.00 8.50 141 ALA D CA 1
ATOM 1051 C C . ALA A 1 145 ? -62.917 33.821 148.481 1.00 8.81 141 ALA D C 1
ATOM 1052 O O . ALA A 1 145 ? -63.990 33.686 149.030 1.00 8.36 141 ALA D O 1
ATOM 1054 N N . THR A 1 146 ? -62.751 34.596 147.412 1.00 8.66 142 THR D N 1
ATOM 1055 C CA . THR A 1 146 ? -63.868 35.278 146.767 1.00 9.01 142 THR D CA 1
ATOM 1056 C C . THR A 1 146 ? -64.246 34.614 145.453 1.00 9.38 142 THR D C 1
ATOM 1057 O O . THR A 1 146 ? -65.039 35.161 144.681 1.00 10.10 142 THR D O 1
ATOM 1061 N N . GLY A 1 147 ? -63.682 33.438 145.187 1.00 9.48 143 GLY D N 1
ATOM 1062 C CA . GLY A 1 147 ? -64.093 32.619 144.053 1.00 9.77 143 GLY D CA 1
ATOM 1063 C C . GLY A 1 147 ? -63.306 32.796 142.769 1.00 10.22 143 GLY D C 1
ATOM 1064 O O . GLY A 1 147 ? -63.747 32.345 141.713 1.00 9.52 143 GLY D O 1
ATOM 1065 N N . ARG A 1 148 ? -62.156 33.454 142.831 1.00 10.24 144 ARG D N 1
ATOM 1066 C CA . ARG A 1 148 ? -61.341 33.641 141.625 1.00 11.54 144 ARG D CA 1
ATOM 1067 C C . ARG A 1 148 ? -60.342 32.527 141.389 1.00 11.12 144 ARG D C 1
ATOM 1068 O O . ARG A 1 148 ? -59.751 31.992 142.332 1.00 10.93 144 ARG D O 1
ATOM 1076 N N . LYS A 1 149 ? -60.110 32.232 140.117 1.00 11.06 145 LYS D N 1
ATOM 1077 C CA . LYS A 1 149 ? -58.983 31.379 139.714 1.00 10.86 145 LYS D CA 1
ATOM 1078 C C . LYS A 1 149 ? -57.670 32.047 140.148 1.00 9.82 145 LYS D C 1
ATOM 1079 O O . LYS A 1 149 ? -57.500 33.268 140.030 1.00 9.03 145 LYS D O 1
ATOM 1085 N N . ILE A 1 150 ? -56.752 31.245 140.671 1.00 8.80 146 ILE D N 1
ATOM 1086 C CA . ILE A 1 150 ? -55.467 31.773 141.122 1.00 7.73 146 ILE D CA 1
ATOM 1087 C C . ILE A 1 150 ? -54.648 32.142 139.882 1.00 7.97 146 ILE D C 1
ATOM 1088 O O . ILE A 1 150 ? -54.473 31.303 138.994 1.00 8.61 146 ILE D O 1
ATOM 1093 N N . THR A 1 151 ? -54.150 33.378 139.831 1.00 7.27 147 THR D N 1
ATOM 1094 C CA . THR A 1 151 ? -53.343 33.866 138.712 1.00 7.49 147 THR D CA 1
ATOM 1095 C C . THR A 1 151 ? -51.847 33.979 139.030 1.00 6.77 147 THR D C 1
ATOM 1096 O O . THR A 1 151 ? -51.001 34.047 138.132 1.00 6.01 147 THR D O 1
ATOM 1100 N N . ASP A 1 152 ? -51.528 33.978 140.318 1.00 6.67 148 ASP D N 1
ATOM 1101 C CA . ASP A 1 152 ? -50.169 34.218 140.793 1.00 6.11 148 ASP D CA 1
ATOM 1102 C C . ASP A 1 152 ? -49.894 33.366 142.007 1.00 6.49 148 ASP D C 1
ATOM 1103 O O . ASP A 1 152 ? -50.723 33.293 142.923 1.00 5.62 148 ASP D O 1
ATOM 1108 N N . ILE A 1 153 ? -48.705 32.771 142.045 1.00 5.97 149 ILE D N 1
ATOM 1109 C CA . ILE A 1 153 ? -48.237 32.104 143.238 1.00 6.18 149 ILE D CA 1
ATOM 1110 C C . ILE A 1 153 ? -46.976 32.807 143.710 1.00 5.75 149 ILE D C 1
ATOM 1111 O O . ILE A 1 153 ? -46.130 33.220 142.896 1.00 6.10 149 ILE D O 1
ATOM 1116 N N . VAL A 1 154 ? -46.858 32.949 145.020 1.00 5.75 150 VAL D N 1
ATOM 1117 C CA . VAL A 1 154 ? -45.687 33.594 145.621 1.00 5.25 150 VAL D CA 1
ATOM 1118 C C . VAL A 1 154 ? -45.047 32.622 146.596 1.00 5.65 150 VAL D C 1
ATOM 1119 O O . VAL A 1 154 ? -45.643 32.312 147.616 1.00 5.90 150 VAL D O 1
ATOM 1123 N N . ASN A 1 155 ? -43.853 32.117 146.255 1.00 5.90 151 ASN D N 1
ATOM 1124 C CA . ASN A 1 155 ? -43.100 31.241 147.150 1.00 5.98 151 ASN D CA 1
ATOM 1125 C C . ASN A 1 155 ? -42.296 32.134 148.083 1.00 6.65 151 ASN D C 1
ATOM 1126 O O . ASN A 1 155 ? -41.726 33.144 147.633 1.00 6.16 151 ASN D O 1
ATOM 1131 N N . ILE A 1 156 ? -42.282 31.781 149.375 1.00 6.62 152 ILE D N 1
ATOM 1132 C CA . ILE A 1 156 ? -41.485 32.485 150.368 1.00 6.48 152 ILE D CA 1
ATOM 1133 C C . ILE A 1 156 ? -40.586 31.438 151.033 1.00 7.45 152 ILE D C 1
ATOM 1134 O O . ILE A 1 156 ? -41.088 30.495 151.639 1.00 7.66 152 ILE D O 1
ATOM 1139 N N . GLY A 1 157 ? -39.278 31.611 150.888 1.00 7.71 153 GLY D N 1
ATOM 1140 C CA . GLY A 1 157 ? -38.281 30.706 151.486 1.00 8.69 153 GLY D CA 1
ATOM 1141 C C . GLY A 1 157 ? -36.888 31.290 151.356 1.00 8.89 153 GLY D C 1
ATOM 1142 O O . GLY A 1 157 ? -36.692 32.260 150.611 1.00 8.36 153 GLY D O 1
ATOM 1143 N N . ILE A 1 158 ? -35.920 30.713 152.073 1.00 9.83 154 ILE D N 1
ATOM 1144 C CA . ILE A 1 158 ? -34.513 31.125 151.945 1.00 9.37 154 ILE D CA 1
ATOM 1145 C C . ILE A 1 158 ? -33.661 29.955 151.484 1.00 9.42 154 ILE D C 1
ATOM 1146 O O . ILE A 1 158 ? -34.036 28.798 151.676 1.00 9.39 154 ILE D O 1
ATOM 1151 N N . GLY A 1 159 ? -32.494 30.255 150.930 1.00 9.55 155 GLY D N 1
ATOM 1152 C CA . GLY A 1 159 ? -31.509 29.230 150.622 1.00 9.76 155 GLY D CA 1
ATOM 1153 C C . GLY A 1 159 ? -32.069 28.169 149.684 1.00 10.57 155 GLY D C 1
ATOM 1154 O O . GLY A 1 159 ? -32.591 28.489 148.619 1.00 10.82 155 GLY D O 1
ATOM 1155 N N . GLY A 1 160 ? -31.983 26.910 150.110 1.00 10.97 156 GLY D N 1
ATOM 1156 C CA . GLY A 1 160 ? -32.503 25.777 149.352 1.00 11.28 156 GLY D CA 1
ATOM 1157 C C . GLY A 1 160 ? -34.021 25.763 149.169 1.00 11.38 156 GLY D C 1
ATOM 1158 O O . GLY A 1 160 ? -34.514 25.073 148.288 1.00 13.01 156 GLY D O 1
ATOM 1159 N N . SER A 1 161 ? -34.762 26.515 149.991 1.00 10.50 157 SER D N 1
ATOM 1160 C CA . SER A 1 161 ? -36.207 26.703 149.763 1.00 10.05 157 SER D CA 1
ATOM 1161 C C . SER A 1 161 ? -36.508 27.803 148.726 1.00 9.61 157 SER D C 1
ATOM 1162 O O . SER A 1 161 ? -37.684 28.078 148.476 1.00 11.29 157 SER D O 1
ATOM 1165 N N . ASP A 1 162 ? -35.475 28.392 148.117 1.00 8.41 158 ASP D N 1
ATOM 1166 C CA . ASP A 1 162 ? -35.645 29.426 147.079 1.00 7.37 158 ASP D CA 1
ATOM 1167 C C . ASP A 1 162 ? -34.868 29.159 145.772 1.00 6.69 158 ASP D C 1
ATOM 1168 O O . ASP A 1 162 ? -35.438 29.254 144.679 1.00 6.06 158 ASP D O 1
ATOM 1173 N N . LEU A 1 163 ? -33.569 28.864 145.859 1.00 6.16 159 LEU D N 1
ATOM 1174 C CA . LEU A 1 163 ? -32.722 28.877 144.650 1.00 6.73 159 LEU D CA 1
ATOM 1175 C C . LEU A 1 163 ? -33.118 27.831 143.613 1.00 6.76 159 LEU D C 1
ATOM 1176 O O . LEU A 1 163 ? -33.135 28.119 142.408 1.00 6.32 159 LEU D O 1
ATOM 1181 N N . GLY A 1 164 ? -33.422 26.618 144.079 1.00 6.76 160 GLY D N 1
ATOM 1182 C CA . GLY A 1 164 ? -33.926 25.562 143.211 1.00 7.31 160 GLY D CA 1
ATOM 1183 C C . GLY A 1 164 ? -35.237 25.901 142.521 1.00 6.80 160 GLY D C 1
ATOM 1184 O O . GLY A 1 164 ? -35.306 25.841 141.297 1.00 7.41 160 GLY D O 1
ATOM 1185 N N . PRO A 1 165 ? -36.282 26.238 143.295 1.00 7.39 161 PRO D N 1
ATOM 1186 C CA . PRO A 1 165 ? -37.538 26.710 142.702 1.00 7.38 161 PRO D CA 1
ATOM 1187 C C . PRO A 1 165 ? -37.362 27.791 141.646 1.00 7.15 161 PRO D C 1
ATOM 1188 O O . PRO A 1 165 ? -37.922 27.663 140.545 1.00 6.14 161 PRO D O 1
ATOM 1192 N N . VAL A 1 166 ? -36.585 28.827 141.963 1.00 5.81 162 VAL D N 1
ATOM 1193 C CA . VAL A 1 166 ? -36.307 29.907 141.003 1.00 5.52 162 VAL D CA 1
ATOM 1194 C C . VAL A 1 166 ? -35.626 29.374 139.725 1.00 5.15 162 VAL D C 1
ATOM 1195 O O . VAL A 1 166 ? -36.088 29.622 138.607 1.00 5.15 162 VAL D O 1
ATOM 1199 N N . MET A 1 167 ? -34.513 28.672 139.919 1.00 5.70 163 MET D N 1
ATOM 1200 C CA . MET A 1 167 ? -33.714 28.134 138.809 1.00 5.43 163 MET D CA 1
ATOM 1201 C C . MET A 1 167 ? -34.542 27.262 137.848 1.00 5.69 163 MET D C 1
ATOM 1202 O O . MET A 1 167 ? -34.512 27.459 136.630 1.00 5.05 163 MET D O 1
ATOM 1207 N N . ALA A 1 168 ? -35.265 26.304 138.410 1.00 5.61 164 ALA D N 1
ATOM 1208 C CA . ALA A 1 168 ? -36.024 25.343 137.616 1.00 5.16 164 ALA D CA 1
ATOM 1209 C C . ALA A 1 168 ? -37.214 25.984 136.930 1.00 5.50 164 ALA D C 1
ATOM 1210 O O . ALA A 1 168 ? -37.516 25.636 135.805 1.00 5.41 164 ALA D O 1
ATOM 1212 N N . THR A 1 169 ? -37.908 26.898 137.607 1.00 6.25 165 THR D N 1
ATOM 1213 C CA . THR A 1 169 ? -39.059 27.578 136.996 1.00 5.95 165 THR D CA 1
ATOM 1214 C C . THR A 1 169 ? -38.615 28.417 135.776 1.00 6.49 165 THR D C 1
ATOM 1215 O O . THR A 1 169 ? -39.244 28.363 134.697 1.00 6.77 165 THR D O 1
ATOM 1219 N N . LEU A 1 170 ? -37.547 29.195 135.938 1.00 6.05 166 LEU D N 1
ATOM 1220 C CA . LEU A 1 170 ? -36.956 29.916 134.803 1.00 6.83 166 LEU D CA 1
ATOM 1221 C C . LEU A 1 170 ? -36.471 28.975 133.708 1.00 6.31 166 LEU D C 1
ATOM 1222 O O . LEU A 1 170 ? -36.691 29.230 132.535 1.00 6.71 166 LEU D O 1
ATOM 1227 N N . ALA A 1 171 ? -35.788 27.899 134.092 1.00 5.74 167 ALA D N 1
ATOM 1228 C CA . ALA A 1 171 ? -35.231 26.949 133.120 1.00 5.34 167 ALA D CA 1
ATOM 1229 C C . ALA A 1 171 ? -36.309 26.277 132.284 1.00 5.89 167 ALA D C 1
ATOM 1230 O O . ALA A 1 171 ? -36.045 25.869 131.137 1.00 4.87 167 ALA D O 1
ATOM 1232 N N . LEU A 1 172 ? -37.513 26.142 132.854 1.00 5.72 168 LEU D N 1
ATOM 1233 C CA . LEU A 1 172 ? -38.598 25.434 132.177 1.00 5.73 168 LEU D CA 1
ATOM 1234 C C . LEU A 1 172 ? -39.730 26.351 131.718 1.00 6.43 168 LEU D C 1
ATOM 1235 O O . LEU A 1 172 ? -40.879 25.916 131.585 1.00 6.92 168 LEU D O 1
ATOM 1240 N N . ALA A 1 173 ? -39.372 27.583 131.394 1.00 6.21 169 ALA D N 1
ATOM 1241 C CA . ALA A 1 173 ? -40.316 28.567 130.897 1.00 6.87 169 ALA D CA 1
ATOM 1242 C C . ALA A 1 173 ? -41.169 28.076 129.727 1.00 6.68 169 ALA D C 1
ATOM 1243 O O . ALA A 1 173 ? -42.366 28.396 129.698 1.00 5.96 169 ALA D O 1
ATOM 1245 N N . PRO A 1 174 ? -40.604 27.261 128.801 1.00 6.53 170 PRO D N 1
ATOM 1246 C CA . PRO A 1 174 ? -41.472 26.763 127.736 1.00 7.33 170 PRO D CA 1
ATOM 1247 C C . PRO A 1 174 ? -42.590 25.831 128.185 1.00 8.28 170 PRO D C 1
ATOM 1248 O O . PRO A 1 174 ? -43.489 25.565 127.392 1.00 8.35 170 PRO D O 1
ATOM 1252 N N . TYR A 1 175 ? -42.535 25.350 129.429 1.00 7.30 171 TYR D N 1
ATOM 1253 C CA . TYR A 1 175 ? -43.474 24.373 129.951 1.00 7.98 171 TYR D CA 1
ATOM 1254 C C . TYR A 1 175 ? -44.386 24.975 131.012 1.00 8.94 171 TYR D C 1
ATOM 1255 O O . TYR A 1 175 ? -45.088 24.241 131.706 1.00 8.62 171 TYR D O 1
ATOM 1264 N N . HIS A 1 176 ? -44.392 26.305 131.096 1.00 9.38 172 HIS D N 1
ATOM 1265 C CA . HIS A 1 176 ? -45.055 27.035 132.163 1.00 10.55 172 HIS D CA 1
ATOM 1266 C C . HIS A 1 176 ? -46.003 28.050 131.558 1.00 12.97 172 HIS D C 1
ATOM 1267 O O . HIS A 1 176 ? -45.552 28.989 130.889 1.00 12.69 172 HIS D O 1
ATOM 1274 N N . ASP A 1 177 ? -47.300 27.843 131.776 1.00 18.03 173 ASP D N 1
ATOM 1275 C CA . ASP A 1 177 ? -48.338 28.750 131.262 1.00 20.72 173 ASP D CA 1
ATOM 1276 C C . ASP A 1 177 ? -48.835 29.605 132.426 1.00 19.92 173 ASP D C 1
ATOM 1277 O O . ASP A 1 177 ? -48.282 30.670 132.692 1.00 19.89 173 ASP D O 1
ATOM 1282 N N . GLU A 1 178 ? -49.850 29.094 133.129 1.00 19.98 174 GLU D N 1
ATOM 1283 C CA . GLU A 1 178 ? -50.474 29.772 134.262 1.00 19.54 174 GLU D CA 1
ATOM 1284 C C . GLU A 1 178 ? -50.562 28.802 135.421 1.00 17.15 174 GLU D C 1
ATOM 1285 O O . GLU A 1 178 ? -50.580 27.602 135.217 1.00 18.19 174 GLU D O 1
ATOM 1291 N N . PRO A 1 179 ? -50.571 29.311 136.655 1.00 14.49 175 PRO D N 1
ATOM 1292 C CA . PRO A 1 179 ? -50.432 30.718 137.008 1.00 12.80 175 PRO D CA 1
ATOM 1293 C C . PRO A 1 179 ? -48.969 31.189 136.951 1.00 11.61 175 PRO D C 1
ATOM 1294 O O . PRO A 1 179 ? -48.043 30.372 136.816 1.00 10.14 175 PRO D O 1
ATOM 1298 N N . ARG A 1 180 ? -48.792 32.505 137.033 1.00 10.68 176 ARG D N 1
ATOM 1299 C CA . ARG A 1 180 ? -47.478 33.115 137.200 1.00 9.86 176 ARG D CA 1
ATOM 1300 C C . ARG A 1 180 ? -46.833 32.722 138.517 1.00 8.95 176 ARG D C 1
ATOM 1301 O O . ARG A 1 180 ? -47.509 32.474 139.519 1.00 8.44 176 ARG D O 1
ATOM 1309 N N . ALA A 1 181 ? -45.508 32.666 138.504 1.00 8.42 177 ALA D N 1
ATOM 1310 C CA . ALA A 1 181 ? -44.739 32.279 139.687 1.00 8.04 177 ALA D CA 1
ATOM 1311 C C . ALA A 1 181 ? -43.801 33.412 140.108 1.00 8.49 177 ALA D C 1
ATOM 1312 O O . ALA A 1 181 ? -43.117 34.022 139.268 1.00 8.09 177 ALA D O 1
ATOM 1314 N N . HIS A 1 182 ? -43.773 33.693 141.413 1.00 7.62 178 HIS D N 1
ATOM 1315 C CA . HIS A 1 182 ? -42.917 34.723 141.986 1.00 7.18 178 HIS D CA 1
ATOM 1316 C C . HIS A 1 182 ? -42.203 34.111 143.179 1.00 6.64 178 HIS D C 1
ATOM 1317 O O . HIS A 1 182 ? -42.719 33.184 143.799 1.00 6.07 178 HIS D O 1
ATOM 1324 N N . PHE A 1 183 ? -41.035 34.649 143.513 1.00 6.50 179 PHE D N 1
ATOM 1325 C CA . PHE A 1 183 ? -40.162 34.065 144.533 1.00 6.07 179 PHE D CA 1
ATOM 1326 C C . PHE A 1 183 ? -39.599 35.166 145.426 1.00 6.12 179 PHE D C 1
ATOM 1327 O O . PHE A 1 183 ? -38.911 36.064 144.946 1.00 6.69 179 PHE D O 1
ATOM 1335 N N . VAL A 1 184 ? -39.933 35.089 146.713 1.00 5.32 180 VAL D N 1
ATOM 1336 C CA . VAL A 1 184 ? -39.447 36.009 147.731 1.00 5.52 180 VAL D CA 1
ATOM 1337 C C . VAL A 1 184 ? -38.520 35.277 148.672 1.00 5.63 180 VAL D C 1
ATOM 1338 O O . VAL A 1 184 ? -38.831 34.155 149.105 1.00 6.39 180 VAL D O 1
ATOM 1342 N N . SER A 1 185 ? -37.390 35.910 149.000 1.00 5.25 181 SER D N 1
ATOM 1343 C CA . SER A 1 185 ? -36.376 35.297 149.874 1.00 5.61 181 SER D CA 1
ATOM 1344 C C . SER A 1 185 ? -35.672 36.269 150.792 1.00 5.24 181 SER D C 1
ATOM 1345 O O . SER A 1 185 ? -35.378 35.909 151.924 1.00 5.75 181 SER D O 1
ATOM 1348 N N . ASN A 1 186 ? -35.370 37.472 150.312 1.00 4.82 182 ASN D N 1
ATOM 1349 C CA . ASN A 1 186 ? -34.625 38.437 151.110 1.00 5.00 182 ASN D CA 1
ATOM 1350 C C . ASN A 1 186 ? -35.450 38.902 152.302 1.00 4.84 182 ASN D C 1
ATOM 1351 O O . ASN A 1 186 ? -36.658 39.081 152.181 1.00 5.17 182 ASN D O 1
ATOM 1356 N N . ILE A 1 187 ? -34.825 39.057 153.471 1.00 5.29 183 ILE D N 1
ATOM 1357 C CA . ILE A 1 187 ? -35.513 39.709 154.601 1.00 5.09 183 ILE D CA 1
ATOM 1358 C C . ILE A 1 187 ? -35.748 41.199 154.267 1.00 5.27 183 ILE D C 1
ATOM 1359 O O . ILE A 1 187 ? -36.655 41.821 154.801 1.00 5.45 183 ILE D O 1
ATOM 1364 N N . ASP A 1 188 ? -34.919 41.770 153.390 1.00 5.51 184 ASP D N 1
ATOM 1365 C CA . ASP A 1 188 ? -35.102 43.131 152.910 1.00 5.65 184 ASP D CA 1
ATOM 1366 C C . ASP A 1 188 ? -36.567 43.306 152.499 1.00 5.72 184 ASP D C 1
ATOM 1367 O O . ASP A 1 188 ? -37.042 42.590 151.649 1.00 5.68 184 ASP D O 1
ATOM 1372 N N . GLY A 1 189 ? -37.258 44.267 153.117 1.00 5.86 185 GLY D N 1
ATOM 1373 C CA . GLY A 1 189 ? -38.679 44.516 152.861 1.00 6.06 185 GLY D CA 1
ATOM 1374 C C . GLY A 1 189 ? -38.978 44.817 151.402 1.00 6.11 185 GLY D C 1
ATOM 1375 O O . GLY A 1 189 ? -40.116 44.643 150.930 1.00 7.13 185 GLY D O 1
ATOM 1376 N N . ALA A 1 190 ? -37.964 45.291 150.681 1.00 6.18 186 ALA D N 1
ATOM 1377 C CA . ALA A 1 190 ? -38.111 45.543 149.252 1.00 6.41 186 ALA D CA 1
ATOM 1378 C C . ALA A 1 190 ? -38.619 44.299 148.518 1.00 5.89 186 ALA D C 1
ATOM 1379 O O . ALA A 1 190 ? -39.393 44.412 147.583 1.00 6.10 186 ALA D O 1
ATOM 1381 N N . HIS A 1 191 ? -38.172 43.112 148.921 1.00 6.12 187 HIS D N 1
ATOM 1382 C CA . HIS A 1 191 ? -38.497 41.910 148.174 1.00 5.36 187 HIS D CA 1
ATOM 1383 C C . HIS A 1 191 ? -39.989 41.563 148.254 1.00 5.74 187 HIS D C 1
ATOM 1384 O O . HIS A 1 191 ? -40.674 41.485 147.222 1.00 5.37 187 HIS D O 1
ATOM 1391 N N . ILE A 1 192 ? -40.520 41.417 149.464 1.00 5.69 188 ILE D N 1
ATOM 1392 C CA . ILE A 1 192 ? -41.959 41.135 149.611 1.00 6.04 188 ILE D CA 1
ATOM 1393 C C . ILE A 1 192 ? -42.819 42.294 149.108 1.00 6.51 188 ILE D C 1
ATOM 1394 O O . ILE A 1 192 ? -43.868 42.053 148.480 1.00 6.70 188 ILE D O 1
ATOM 1399 N N . ALA A 1 193 ? -42.389 43.544 149.337 1.00 6.75 189 ALA D N 1
ATOM 1400 C CA . ALA A 1 193 ? -43.192 44.704 148.945 1.00 7.01 189 ALA D CA 1
ATOM 1401 C C . ALA A 1 193 ? -43.274 44.850 147.432 1.00 6.84 189 ALA D C 1
ATOM 1402 O O . ALA A 1 193 ? -44.373 45.036 146.870 1.00 6.69 189 ALA D O 1
ATOM 1404 N N . ASP A 1 194 ? -42.132 44.774 146.764 1.00 7.09 190 ASP D N 1
ATOM 1405 C CA . ASP A 1 194 ? -42.118 44.883 145.299 1.00 7.20 190 ASP D CA 1
ATOM 1406 C C . ASP A 1 194 ? -42.886 43.727 144.655 1.00 7.17 190 ASP D C 1
ATOM 1407 O O . ASP A 1 194 ? -43.512 43.885 143.606 1.00 6.08 190 ASP D O 1
ATOM 1412 N N . THR A 1 195 ? -42.832 42.556 145.275 1.00 7.32 191 THR D N 1
ATOM 1413 C CA . THR A 1 195 ? -43.474 41.372 144.692 1.00 7.03 191 THR D CA 1
ATOM 1414 C C . THR A 1 195 ? -44.992 41.421 144.873 1.00 7.31 191 THR D C 1
ATOM 1415 O O . THR A 1 195 ? -45.746 41.112 143.951 1.00 7.01 191 THR D O 1
ATOM 1419 N N . LEU A 1 196 ? -45.449 41.817 146.055 1.00 7.73 192 LEU D N 1
ATOM 1420 C CA . LEU A 1 196 ? -46.892 41.786 146.343 1.00 8.41 192 LEU D CA 1
ATOM 1421 C C . LEU A 1 196 ? -47.643 42.996 145.827 1.00 9.86 192 LEU D C 1
ATOM 1422 O O . LEU A 1 196 ? -48.834 42.918 145.533 1.00 9.07 192 LEU D O 1
ATOM 1427 N N . SER A 1 197 ? -46.943 44.123 145.720 1.00 11.41 193 SER D N 1
ATOM 1428 C CA A SER A 1 197 ? -47.516 45.423 145.311 0.50 12.14 193 SER D CA 1
ATOM 1429 C CA B SER A 1 197 ? -47.632 45.363 145.409 0.50 12.02 193 SER D CA 1
ATOM 1430 C C . SER A 1 197 ? -48.453 45.336 144.102 1.00 12.21 193 SER D C 1
ATOM 1431 O O . SER A 1 197 ? -49.563 45.849 144.120 1.00 12.72 193 SER D O 1
ATOM 1436 N N . PRO A 1 198 ? -47.980 44.689 143.015 1.00 12.31 194 PRO D N 1
ATOM 1437 C CA . PRO A 1 198 ? -48.852 44.683 141.835 1.00 12.51 194 PRO D CA 1
ATOM 1438 C C . PRO A 1 198 ? -49.935 43.606 141.810 1.00 11.38 194 PRO D C 1
ATOM 1439 O O . PRO A 1 198 ? -50.737 43.586 140.888 1.00 11.29 194 PRO D O 1
ATOM 1443 N N . LEU A 1 199 ? -49.971 42.743 142.818 1.00 10.00 195 LEU D N 1
ATOM 1444 C CA . LEU A 1 199 ? -50.825 41.572 142.784 1.00 9.20 195 LEU D CA 1
ATOM 1445 C C . LEU A 1 199 ? -52.143 41.818 143.502 1.00 8.96 195 LEU D C 1
ATOM 1446 O O . LEU A 1 199 ? -52.262 42.732 144.331 1.00 8.84 195 LEU D O 1
ATOM 1451 N N . ASP A 1 200 ? -53.120 40.970 143.194 1.00 7.97 196 ASP D N 1
ATOM 1452 C CA . ASP A 1 200 ? -54.426 41.011 143.845 1.00 7.93 196 ASP D CA 1
ATOM 1453 C C . ASP A 1 200 ? -54.488 39.832 144.794 1.00 7.15 196 ASP D C 1
ATOM 1454 O O . ASP A 1 200 ? -54.442 38.681 144.337 1.00 6.21 196 ASP D O 1
ATOM 1459 N N . PRO A 1 201 ? -54.619 40.089 146.112 1.00 6.75 197 PRO D N 1
ATOM 1460 C CA . PRO A 1 201 ? -54.680 38.959 147.042 1.00 6.98 197 PRO D CA 1
ATOM 1461 C C . PRO A 1 201 ? -55.767 37.934 146.660 1.00 6.60 197 PRO D C 1
ATOM 1462 O O . PRO A 1 201 ? -55.580 36.743 146.840 1.00 7.25 197 PRO D O 1
ATOM 1466 N N . ALA A 1 202 ? -56.877 38.412 146.114 1.00 7.28 198 ALA D N 1
ATOM 1467 C CA . ALA A 1 202 ? -58.000 37.552 145.734 1.00 7.57 198 ALA D CA 1
ATOM 1468 C C . ALA A 1 202 ? -57.593 36.440 144.761 1.00 7.96 198 ALA D C 1
ATOM 1469 O O . ALA A 1 202 ? -58.194 35.364 144.764 1.00 8.86 198 ALA D O 1
ATOM 1471 N N . SER A 1 203 ? -56.576 36.681 143.932 1.00 7.62 199 SER D N 1
ATOM 1472 C CA . SER A 1 203 ? -56.123 35.665 142.982 1.00 7.65 199 SER D CA 1
ATOM 1473 C C . SER A 1 203 ? -54.676 35.221 143.231 1.00 7.65 199 SER D C 1
ATOM 1474 O O . SER A 1 203 ? -54.026 34.722 142.320 1.00 6.65 199 SER D O 1
ATOM 1477 N N . THR A 1 204 ? -54.199 35.370 144.471 1.00 6.42 200 THR D N 1
ATOM 1478 C CA . THR A 1 204 ? -52.824 35.052 144.806 1.00 6.65 200 THR D CA 1
ATOM 1479 C C . THR A 1 204 ? -52.736 33.967 145.895 1.00 6.68 200 THR D C 1
ATOM 1480 O O . THR A 1 204 ? -53.450 34.022 146.905 1.00 6.73 200 THR D O 1
ATOM 1484 N N . LEU A 1 205 ? -51.886 32.960 145.654 1.00 6.38 201 LEU D N 1
ATOM 1485 C CA . LEU A 1 205 ? -51.582 31.919 146.638 1.00 6.06 201 LEU D CA 1
ATOM 1486 C C . LEU A 1 205 ? -50.137 32.083 147.105 1.00 5.86 201 LEU D C 1
ATOM 1487 O O . LEU A 1 205 ? -49.212 32.168 146.293 1.00 6.21 201 LEU D O 1
ATOM 1492 N N . ILE A 1 206 ? -49.957 32.101 148.418 1.00 4.80 202 ILE D N 1
ATOM 1493 C CA . ILE A 1 206 ? -48.654 32.256 149.032 1.00 4.66 202 ILE D CA 1
ATOM 1494 C C . ILE A 1 206 ? -48.236 30.882 149.498 1.00 4.95 202 ILE D C 1
ATOM 1495 O O . ILE A 1 206 ? -49.010 30.220 150.173 1.00 5.21 202 ILE D O 1
ATOM 1500 N N . ILE A 1 207 ? -47.030 30.455 149.134 1.00 4.50 203 ILE D N 1
ATOM 1501 C CA . ILE A 1 207 ? -46.477 29.182 149.604 1.00 5.01 203 ILE D CA 1
ATOM 1502 C C . ILE A 1 207 ? -45.338 29.488 150.576 1.00 5.28 203 ILE D C 1
ATOM 1503 O O . ILE A 1 207 ? -44.369 30.151 150.207 1.00 5.55 203 ILE D O 1
ATOM 1508 N N . VAL A 1 208 ? -45.460 29.025 151.820 1.00 5.40 204 VAL D N 1
ATOM 1509 C CA . VAL A 1 208 ? -44.436 29.278 152.839 1.00 5.72 204 VAL D CA 1
ATOM 1510 C C . VAL A 1 208 ? -43.615 28.004 152.966 1.00 6.26 204 VAL D C 1
ATOM 1511 O O . VAL A 1 208 ? -44.138 26.977 153.380 1.00 6.84 204 VAL D O 1
ATOM 1515 N N . ALA A 1 209 ? -42.339 28.083 152.597 1.00 6.29 205 ALA D N 1
ATOM 1516 C CA . ALA A 1 209 ? -41.429 26.938 152.626 1.00 6.75 205 ALA D CA 1
ATOM 1517 C C . ALA A 1 209 ? -40.489 27.079 153.830 1.00 7.09 205 ALA D C 1
ATOM 1518 O O . ALA A 1 209 ? -39.554 27.896 153.827 1.00 8.38 205 ALA D O 1
ATOM 1520 N N . SER A 1 210 ? -40.798 26.344 154.891 1.00 7.51 206 SER D N 1
ATOM 1521 C CA . SER A 1 210 ? -39.953 26.281 156.067 1.00 7.82 206 SER D CA 1
ATOM 1522 C C . SER A 1 210 ? -40.258 24.998 156.819 1.00 8.83 206 SER D C 1
ATOM 1523 O O . SER A 1 210 ? -41.356 24.851 157.355 1.00 8.82 206 SER D O 1
ATOM 1526 N N . LYS A 1 211 ? -39.298 24.072 156.882 1.00 9.61 207 LYS D N 1
ATOM 1527 C CA . LYS A 1 211 ? -39.540 22.788 157.576 1.00 10.04 207 LYS D CA 1
ATOM 1528 C C . LYS A 1 211 ? -40.061 22.983 159.001 1.00 9.63 207 LYS D C 1
ATOM 1529 O O . LYS A 1 211 ? -41.029 22.329 159.424 1.00 8.17 207 LYS D O 1
ATOM 1535 N N . THR A 1 212 ? -39.410 23.884 159.733 1.00 10.03 208 THR D N 1
ATOM 1536 C CA . THR A 1 212 ? -39.741 24.171 161.119 1.00 10.55 208 THR D CA 1
ATOM 1537 C C . THR A 1 212 ? -40.908 25.146 161.290 1.00 9.98 208 THR D C 1
ATOM 1538 O O . THR A 1 212 ? -41.515 25.203 162.342 1.00 9.45 208 THR D O 1
ATOM 1542 N N . PHE A 1 213 ? -41.193 25.932 160.256 1.00 8.96 209 PHE D N 1
ATOM 1543 C CA . PHE A 1 213 ? -42.125 27.044 160.351 1.00 8.46 209 PHE D CA 1
ATOM 1544 C C . PHE A 1 213 ? -41.727 28.049 161.447 1.00 9.18 209 PHE D C 1
ATOM 1545 O O . PHE A 1 213 ? -42.598 28.770 161.977 1.00 7.93 209 PHE D O 1
ATOM 1553 N N . THR A 1 214 ? -40.428 28.098 161.769 1.00 8.55 210 THR D N 1
ATOM 1554 C CA . THR A 1 214 ? -39.879 29.148 162.625 1.00 10.06 210 THR D CA 1
ATOM 1555 C C . THR A 1 214 ? -38.668 29.868 162.023 1.00 10.37 210 THR D C 1
ATOM 1556 O O . THR A 1 214 ? -38.102 30.750 162.668 1.00 11.07 210 THR D O 1
ATOM 1560 N N . THR A 1 215 ? -38.288 29.522 160.794 1.00 10.62 211 THR D N 1
ATOM 1561 C CA . THR A 1 215 ? -37.190 30.197 160.084 1.00 10.53 211 THR D CA 1
ATOM 1562 C C . THR A 1 215 ? -37.391 31.699 160.158 1.00 10.37 211 THR D C 1
ATOM 1563 O O . THR A 1 215 ? -38.362 32.204 159.626 1.00 9.19 211 THR D O 1
ATOM 1567 N N . ILE A 1 216 ? -36.492 32.416 160.832 1.00 10.63 212 ILE D N 1
ATOM 1568 C CA . ILE A 1 216 ? -36.780 33.807 161.189 1.00 11.71 212 ILE D CA 1
ATOM 1569 C C . ILE A 1 216 ? -37.074 34.692 159.983 1.00 10.70 212 ILE D C 1
ATOM 1570 O O . ILE A 1 216 ? -38.090 35.393 159.965 1.00 9.79 212 ILE D O 1
ATOM 1575 N N . GLU A 1 217 ? -36.208 34.676 158.968 1.00 9.22 213 GLU D N 1
ATOM 1576 C CA . GLU A 1 217 ? -36.479 35.523 157.783 1.00 8.79 213 GLU D CA 1
ATOM 1577 C C . GLU A 1 217 ? -37.752 35.128 157.052 1.00 8.05 213 GLU D C 1
ATOM 1578 O O . GLU A 1 217 ? -38.631 35.984 156.774 1.00 6.28 213 GLU D O 1
ATOM 1584 N N . THR A 1 218 ? -37.864 33.841 156.741 1.00 7.22 214 THR D N 1
ATOM 1585 C CA . THR A 1 218 ? -39.028 33.324 156.004 1.00 7.18 214 THR D CA 1
ATOM 1586 C C . THR A 1 218 ? -40.348 33.620 156.725 1.00 6.45 214 THR D C 1
ATOM 1587 O O . THR A 1 218 ? -41.322 34.067 156.108 1.00 6.37 214 THR D O 1
ATOM 1591 N N . MET A 1 219 ? -40.381 33.388 158.025 1.00 6.46 215 MET D N 1
ATOM 1592 C CA . MET A 1 219 ? -41.617 33.594 158.785 1.00 7.11 215 MET D CA 1
ATOM 1593 C C . MET A 1 219 ? -41.954 35.075 158.989 1.00 6.96 215 MET D C 1
ATOM 1594 O O . MET A 1 219 ? -43.119 35.426 159.083 1.00 7.99 215 MET D O 1
ATOM 1599 N N . THR A 1 220 ? -40.949 35.945 159.007 1.00 6.85 216 THR D N 1
ATOM 1600 C CA . THR A 1 220 ? -41.202 37.383 159.017 1.00 6.85 216 THR D CA 1
ATOM 1601 C C . THR A 1 220 ? -41.891 37.788 157.705 1.00 6.70 216 THR D C 1
ATOM 1602 O O . THR A 1 220 ? -42.923 38.467 157.704 1.00 5.97 216 THR D O 1
ATOM 1606 N N . ASN A 1 221 ? -41.319 37.342 156.591 1.00 6.64 217 ASN D N 1
ATOM 1607 C CA . ASN A 1 221 ? -41.911 37.542 155.283 1.00 6.53 217 ASN D CA 1
ATOM 1608 C C . ASN A 1 221 ? -43.314 36.924 155.208 1.00 6.53 217 ASN D C 1
ATOM 1609 O O . ASN A 1 221 ? -44.230 37.565 154.659 1.00 6.56 217 ASN D O 1
ATOM 1614 N N . ALA A 1 222 ? -43.473 35.714 155.775 1.00 5.66 218 ALA D N 1
ATOM 1615 C CA . ALA A 1 222 ? -44.752 35.012 155.780 1.00 6.01 218 ALA D CA 1
ATOM 1616 C C . ALA A 1 222 ? -45.792 35.794 156.572 1.00 5.88 218 ALA D C 1
ATOM 1617 O O . ALA A 1 222 ? -46.917 35.902 156.137 1.00 6.23 218 ALA D O 1
ATOM 1619 N N . GLN A 1 223 ? -45.418 36.395 157.698 1.00 6.41 219 GLN D N 1
ATOM 1620 C CA . GLN A 1 223 ? -46.395 37.199 158.459 1.00 7.27 219 GLN D CA 1
ATOM 1621 C C . GLN A 1 223 ? -46.759 38.470 157.697 1.00 6.85 219 GLN D C 1
ATOM 1622 O O . GLN A 1 223 ? -47.897 38.897 157.714 1.00 7.07 219 GLN D O 1
ATOM 1628 N N . THR A 1 224 ? -45.781 39.074 157.030 1.00 6.56 220 THR D N 1
ATOM 1629 C CA . THR A 1 224 ? -46.064 40.216 156.167 1.00 5.93 220 THR D CA 1
ATOM 1630 C C . THR A 1 224 ? -47.063 39.852 155.047 1.00 5.64 220 THR D C 1
ATOM 1631 O O . THR A 1 224 ? -48.020 40.590 154.805 1.00 6.14 220 THR D O 1
ATOM 1635 N N . ALA A 1 225 ? -46.849 38.723 154.374 1.00 5.63 221 ALA D N 1
ATOM 1636 C CA . ALA A 1 225 ? -47.777 38.231 153.346 1.00 5.61 221 ALA D CA 1
ATOM 1637 C C . ALA A 1 225 ? -49.168 37.902 153.912 1.00 5.77 221 ALA D C 1
ATOM 1638 O O . ALA A 1 225 ? -50.182 38.174 153.267 1.00 5.80 221 ALA D O 1
ATOM 1640 N N . ARG A 1 226 ? -49.206 37.327 155.111 1.00 5.37 222 ARG D N 1
ATOM 1641 C CA . ARG A 1 226 ? -50.461 36.977 155.782 1.00 5.55 222 ARG D CA 1
ATOM 1642 C C . ARG A 1 226 ? -51.284 38.239 156.075 1.00 5.90 222 ARG D C 1
ATOM 1643 O O . ARG A 1 226 ? -52.493 38.261 155.874 1.00 6.37 222 ARG D O 1
ATOM 1651 N N . LYS A 1 227 ? -50.612 39.296 156.538 1.00 6.45 223 LYS D N 1
ATOM 1652 C CA . LYS A 1 227 ? -51.260 40.580 156.796 1.00 7.09 223 LYS D CA 1
ATOM 1653 C C . LYS A 1 227 ? -51.749 41.198 155.481 1.00 6.87 223 LYS D C 1
ATOM 1654 O O . LYS A 1 227 ? -52.836 41.778 155.423 1.00 5.72 223 LYS D O 1
ATOM 1660 N N . TRP A 1 228 ? -50.964 41.039 154.419 1.00 6.27 224 TRP D N 1
ATOM 1661 C CA . TRP A 1 228 ? -51.397 41.472 153.097 1.00 6.80 224 TRP D CA 1
ATOM 1662 C C . TRP A 1 228 ? -52.683 40.790 152.637 1.00 6.84 224 TRP D C 1
ATOM 1663 O O . TRP A 1 228 ? -53.569 41.464 152.117 1.00 8.11 224 TRP D O 1
ATOM 1674 N N . VAL A 1 229 ? -52.799 39.469 152.796 1.00 5.93 225 VAL D N 1
ATOM 1675 C CA . VAL A 1 229 ? -54.046 38.774 152.484 1.00 5.74 225 VAL D CA 1
ATOM 1676 C C . VAL A 1 229 ? -55.177 39.235 153.401 1.00 6.45 225 VAL D C 1
ATOM 1677 O O . VAL A 1 229 ? -56.246 39.633 152.920 1.00 6.28 225 VAL D O 1
ATOM 1681 N N . ALA A 1 230 ? -54.931 39.254 154.711 1.00 6.43 226 ALA D N 1
ATOM 1682 C CA . ALA A 1 230 ? -56.003 39.539 155.672 1.00 7.36 226 ALA D CA 1
ATOM 1683 C C . ALA A 1 230 ? -56.486 40.977 155.603 1.00 8.08 226 ALA D C 1
ATOM 1684 O O . ALA A 1 230 ? -57.678 41.242 155.782 1.00 8.74 226 ALA D O 1
ATOM 1686 N N . ASP A 1 231 ? -55.583 41.914 155.332 1.00 8.92 227 ASP D N 1
ATOM 1687 C CA . ASP A 1 231 ? -55.968 43.324 155.252 1.00 10.15 227 ASP D CA 1
ATOM 1688 C C . ASP A 1 231 ? -57.020 43.581 154.150 1.00 9.88 227 ASP D C 1
ATOM 1689 O O . ASP A 1 231 ? -57.873 44.450 154.307 1.00 10.12 227 ASP D O 1
ATOM 1694 N N . THR A 1 232 ? -56.923 42.858 153.036 1.00 8.77 228 THR D N 1
ATOM 1695 C CA . THR A 1 232 ? -57.822 43.045 151.917 1.00 9.04 228 THR D CA 1
ATOM 1696 C C . THR A 1 232 ? -59.014 42.088 151.932 1.00 8.34 228 THR D C 1
ATOM 1697 O O . THR A 1 232 ? -60.148 42.506 151.661 1.00 7.46 228 THR D O 1
ATOM 1701 N N . LEU A 1 233 ? -58.762 40.814 152.237 1.00 7.17 229 LEU D N 1
ATOM 1702 C CA . LEU A 1 233 ? -59.794 39.765 152.144 1.00 7.22 229 LEU D CA 1
ATOM 1703 C C . LEU A 1 233 ? -60.436 39.411 153.483 1.00 7.26 229 LEU D C 1
ATOM 1704 O O . LEU A 1 233 ? -61.521 38.841 153.508 1.00 7.26 229 LEU D O 1
ATOM 1709 N N . GLY A 1 234 ? -59.777 39.753 154.590 1.00 7.33 230 GLY D N 1
ATOM 1710 C CA . GLY A 1 234 ? -60.260 39.369 155.908 1.00 7.47 230 GLY D CA 1
ATOM 1711 C C . GLY A 1 234 ? -59.526 38.150 156.420 1.00 7.20 230 GLY D C 1
ATOM 1712 O O . GLY A 1 234 ? -59.008 37.335 155.663 1.00 6.98 230 GLY D O 1
ATOM 1713 N N . GLU A 1 235 ? -59.507 38.031 157.741 1.00 7.51 231 GLU D N 1
ATOM 1714 C CA . GLU A 1 235 ? -58.847 36.930 158.440 1.00 7.88 231 GLU D CA 1
ATOM 1715 C C . GLU A 1 235 ? -59.261 35.517 157.969 1.00 8.24 231 GLU D C 1
ATOM 1716 O O . GLU A 1 235 ? -58.415 34.655 157.760 1.00 7.79 231 GLU D O 1
ATOM 1722 N N . ALA A 1 236 ? -60.560 35.295 157.782 1.00 9.17 232 ALA D N 1
ATOM 1723 C CA . ALA A 1 236 ? -61.071 33.985 157.368 1.00 10.20 232 ALA D CA 1
ATOM 1724 C C . ALA A 1 236 ? -60.533 33.514 156.022 1.00 10.22 232 ALA D C 1
ATOM 1725 O O . ALA A 1 236 ? -60.432 32.316 155.788 1.00 10.66 232 ALA D O 1
ATOM 1727 N N . ALA A 1 237 ? -60.184 34.457 155.147 1.00 9.51 233 ALA D N 1
ATOM 1728 C CA . ALA A 1 237 ? -59.683 34.152 153.824 1.00 9.41 233 ALA D CA 1
ATOM 1729 C C . ALA A 1 237 ? -58.287 33.535 153.826 1.00 9.11 233 ALA D C 1
ATOM 1730 O O . ALA A 1 237 ? -57.897 32.934 152.843 1.00 8.78 233 ALA D O 1
ATOM 1732 N N . VAL A 1 238 ? -57.526 33.688 154.918 1.00 9.52 234 VAL D N 1
ATOM 1733 C CA . VAL A 1 238 ? -56.147 33.198 154.960 1.00 8.92 234 VAL D CA 1
ATOM 1734 C C . VAL A 1 238 ? -56.077 31.727 154.546 1.00 8.81 234 VAL D C 1
ATOM 1735 O O . VAL A 1 238 ? -55.197 31.335 153.804 1.00 7.53 234 VAL D O 1
ATOM 1739 N N . GLY A 1 239 ? -57.025 30.929 155.020 1.00 9.07 235 GLY D N 1
ATOM 1740 C CA . GLY A 1 239 ? -57.030 29.499 154.757 1.00 9.10 235 GLY D CA 1
ATOM 1741 C C . GLY A 1 239 ? -57.167 29.115 153.291 1.00 9.28 235 GLY D C 1
ATOM 1742 O O . GLY A 1 239 ? -56.837 27.971 152.928 1.00 9.97 235 GLY D O 1
ATOM 1743 N N . ALA A 1 240 ? -57.665 30.044 152.447 1.00 7.97 236 ALA D N 1
ATOM 1744 C CA . ALA A 1 240 ? -57.759 29.804 151.010 1.00 7.51 236 ALA D CA 1
ATOM 1745 C C . ALA A 1 240 ? -56.613 30.412 150.199 1.00 6.58 236 ALA D C 1
ATOM 1746 O O . ALA A 1 240 ? -56.601 30.252 148.979 1.00 6.72 236 ALA D O 1
ATOM 1748 N N . HIS A 1 241 ? -55.662 31.095 150.857 1.00 5.48 237 HIS D N 1
ATOM 1749 C CA . HIS A 1 241 ? -54.563 31.781 150.142 1.00 5.63 237 HIS D CA 1
ATOM 1750 C C . HIS A 1 241 ? -53.156 31.372 150.539 1.00 5.25 237 HIS D C 1
ATOM 1751 O O . HIS A 1 241 ? -52.171 32.006 150.127 1.00 5.65 237 HIS D O 1
ATOM 1758 N N . PHE A 1 242 ? -53.060 30.271 151.279 1.00 5.45 238 PHE D N 1
ATOM 1759 C CA . PHE A 1 242 ? -51.777 29.768 151.745 1.00 5.76 238 PHE D CA 1
ATOM 1760 C C . PHE A 1 242 ? -51.645 28.264 151.569 1.00 5.94 238 PHE D C 1
ATOM 1761 O O . PHE A 1 242 ? -52.617 27.505 151.709 1.00 7.21 238 PHE D O 1
ATOM 1769 N N . ALA A 1 243 ? -50.418 27.853 151.273 1.00 5.11 239 ALA D N 1
ATOM 1770 C CA . ALA A 1 243 ? -49.962 26.473 151.421 1.00 5.24 239 ALA D CA 1
ATOM 1771 C C . ALA A 1 243 ? -48.622 26.510 152.130 1.00 5.01 239 ALA D C 1
ATOM 1772 O O . ALA A 1 243 ? -47.934 27.533 152.132 1.00 4.49 239 ALA D O 1
ATOM 1774 N N . ALA A 1 244 ? -48.250 25.385 152.712 1.00 5.33 240 ALA D N 1
ATOM 1775 C CA . ALA A 1 244 ? -47.037 25.261 153.481 1.00 5.41 240 ALA D CA 1
ATOM 1776 C C . ALA A 1 244 ? -46.222 24.077 153.003 1.00 5.52 240 ALA D C 1
ATOM 1777 O O . ALA A 1 244 ? -46.767 22.992 152.812 1.00 7.09 240 ALA D O 1
ATOM 1779 N N . VAL A 1 245 ? -44.912 24.266 152.908 1.00 5.42 241 VAL D N 1
ATOM 1780 C CA . VAL A 1 245 ? -43.989 23.151 152.767 1.00 5.50 241 VAL D CA 1
ATOM 1781 C C . VAL A 1 245 ? -43.255 23.098 154.100 1.00 5.39 241 VAL D C 1
ATOM 1782 O O . VAL A 1 245 ? -42.347 23.908 154.379 1.00 5.20 241 VAL D O 1
ATOM 1786 N N . SER A 1 246 ? -43.724 22.199 154.963 1.00 5.63 242 SER D N 1
ATOM 1787 C CA . SER A 1 246 ? -43.320 22.177 156.355 1.00 5.80 242 SER D CA 1
ATOM 1788 C C . SER A 1 246 ? -43.717 20.880 156.991 1.00 6.71 242 SER D C 1
ATOM 1789 O O . SER A 1 246 ? -44.608 20.176 156.490 1.00 5.91 242 SER D O 1
ATOM 1792 N N . THR A 1 247 ? -43.065 20.565 158.110 1.00 7.43 243 THR D N 1
ATOM 1793 C CA . THR A 1 247 ? -43.500 19.447 158.967 1.00 8.51 243 THR D CA 1
ATOM 1794 C C . THR A 1 247 ? -43.950 19.876 160.375 1.00 8.67 243 THR D C 1
ATOM 1795 O O . THR A 1 247 ? -44.216 19.030 161.237 1.00 9.78 243 THR D O 1
ATOM 1799 N N . ALA A 1 248 ? -44.055 21.178 160.607 1.00 8.39 244 ALA D N 1
ATOM 1800 C CA . ALA A 1 248 ? -44.436 21.707 161.919 1.00 8.78 244 ALA D CA 1
ATOM 1801 C C . ALA A 1 248 ? -45.958 21.842 161.948 1.00 9.06 244 ALA D C 1
ATOM 1802 O O . ALA A 1 248 ? -46.483 22.936 161.789 1.00 8.24 244 ALA D O 1
ATOM 1804 N N . LEU A 1 249 ? -46.655 20.716 162.122 1.00 8.75 245 LEU D N 1
ATOM 1805 C CA . LEU A 1 249 ? -48.096 20.677 161.883 1.00 9.19 245 LEU D CA 1
ATOM 1806 C C . LEU A 1 249 ? -48.920 21.565 162.822 1.00 9.24 245 LEU D C 1
ATOM 1807 O O . LEU A 1 249 ? -49.925 22.156 162.396 1.00 8.80 245 LEU D O 1
ATOM 1812 N N . ASP A 1 250 ? -48.525 21.655 164.092 1.00 9.11 246 ASP D N 1
ATOM 1813 C CA . ASP A 1 250 ? -49.207 22.567 165.007 1.00 9.62 246 ASP D CA 1
ATOM 1814 C C . ASP A 1 250 ? -49.038 24.046 164.597 1.00 9.78 246 ASP D C 1
ATOM 1815 O O . ASP A 1 250 ? -50.014 24.804 164.593 1.00 9.13 246 ASP D O 1
ATOM 1820 N N . LYS A 1 251 ? -47.819 24.454 164.231 1.00 8.90 247 LYS D N 1
ATOM 1821 C CA . LYS A 1 251 ? -47.580 25.851 163.866 1.00 8.74 247 LYS D CA 1
ATOM 1822 C C . LYS A 1 251 ? -48.241 26.229 162.544 1.00 7.42 247 LYS D C 1
ATOM 1823 O O . LYS A 1 251 ? -48.752 27.345 162.401 1.00 6.70 247 LYS D O 1
ATOM 1829 N N . VAL A 1 252 ? -48.251 25.303 161.595 1.00 6.72 248 VAL D N 1
ATOM 1830 C CA . VAL A 1 252 ? -48.927 25.539 160.322 1.00 7.13 248 VAL D CA 1
ATOM 1831 C C . VAL A 1 252 ? -50.456 25.704 160.533 1.00 7.19 248 VAL D C 1
ATOM 1832 O O . VAL A 1 252 ? -51.096 26.596 159.936 1.00 7.37 248 VAL D O 1
ATOM 1836 N N . ALA A 1 253 ? -51.031 24.849 161.377 1.00 6.80 249 ALA D N 1
ATOM 1837 C CA . ALA A 1 253 ? -52.455 24.934 161.690 1.00 6.89 249 ALA D CA 1
ATOM 1838 C C . ALA A 1 253 ? -52.764 26.264 162.408 1.00 7.70 249 ALA D C 1
ATOM 1839 O O . ALA A 1 253 ? -53.731 26.944 162.067 1.00 7.90 249 ALA D O 1
ATOM 1841 N N . ALA A 1 254 ? -51.941 26.656 163.371 1.00 8.37 250 ALA D N 1
ATOM 1842 C CA . ALA A 1 254 ? -52.158 27.930 164.090 1.00 8.38 250 ALA D CA 1
ATOM 1843 C C . ALA A 1 254 ? -52.122 29.150 163.151 1.00 8.59 250 ALA D C 1
ATOM 1844 O O . ALA A 1 254 ? -52.856 30.119 163.361 1.00 9.08 250 ALA D O 1
ATOM 1846 N N . PHE A 1 255 ? -51.294 29.082 162.118 1.00 7.83 251 PHE D N 1
ATOM 1847 C CA . PHE A 1 255 ? -51.111 30.171 161.128 1.00 8.16 251 PHE D CA 1
ATOM 1848 C C . PHE A 1 255 ? -52.367 30.326 160.278 1.00 8.55 251 PHE D C 1
ATOM 1849 O O . PHE A 1 255 ? -52.694 31.430 159.850 1.00 8.43 251 PHE D O 1
ATOM 1857 N N . GLY A 1 256 ? -53.071 29.215 160.049 1.00 8.53 252 GLY D N 1
ATOM 1858 C CA . GLY A 1 256 ? -54.305 29.228 159.279 1.00 8.59 252 GLY D CA 1
ATOM 1859 C C . GLY A 1 256 ? -54.322 28.385 158.031 1.00 8.16 252 GLY D C 1
ATOM 1860 O O . GLY A 1 256 ? -55.273 28.468 157.255 1.00 8.85 252 GLY D O 1
ATOM 1861 N N . ILE A 1 257 ? -53.317 27.533 157.864 1.00 8.32 253 ILE D N 1
ATOM 1862 C CA . ILE A 1 257 ? -53.147 26.726 156.663 1.00 8.14 253 ILE D CA 1
ATOM 1863 C C . ILE A 1 257 ? -53.808 25.363 156.876 1.00 9.35 253 ILE D C 1
ATOM 1864 O O . ILE A 1 257 ? -53.478 24.649 157.836 1.00 8.55 253 ILE D O 1
ATOM 1869 N N . PRO A 1 258 ? -54.760 24.995 155.995 1.00 9.96 254 PRO D N 1
ATOM 1870 C CA . PRO A 1 258 ? -55.441 23.703 156.184 1.00 10.24 254 PRO D CA 1
ATOM 1871 C C . PRO A 1 258 ? -54.557 22.502 155.930 1.00 10.07 254 PRO D C 1
ATOM 1872 O O . PRO A 1 258 ? -53.569 22.558 155.164 1.00 9.14 254 PRO D O 1
ATOM 1876 N N . GLU A 1 259 ? -54.919 21.403 156.584 1.00 10.57 255 GLU D N 1
ATOM 1877 C CA . GLU A 1 259 ? -54.167 20.157 156.518 1.00 11.58 255 GLU D CA 1
ATOM 1878 C C . GLU A 1 259 ? -53.854 19.714 155.099 1.00 11.17 255 GLU D C 1
ATOM 1879 O O . GLU A 1 259 ? -52.721 19.309 154.801 1.00 11.42 255 GLU D O 1
ATOM 1885 N N . ASP A 1 260 ? -54.829 19.848 154.202 1.00 10.83 256 ASP D N 1
ATOM 1886 C CA . ASP A 1 260 ? -54.648 19.383 152.836 1.00 11.68 256 ASP D CA 1
ATOM 1887 C C . ASP A 1 260 ? -53.771 20.291 151.981 1.00 10.13 256 ASP D C 1
ATOM 1888 O O . ASP A 1 260 ? -53.537 19.984 150.829 1.00 10.28 256 ASP D O 1
ATOM 1893 N N . ARG A 1 261 ? -53.281 21.400 152.534 1.00 8.99 257 ARG D N 1
ATOM 1894 C CA . ARG A 1 261 ? -52.309 22.243 151.823 1.00 8.50 257 ARG D CA 1
ATOM 1895 C C . ARG A 1 261 ? -50.982 22.369 152.541 1.00 7.97 257 ARG D C 1
ATOM 1896 O O . ARG A 1 261 ? -50.294 23.372 152.383 1.00 6.93 257 ARG D O 1
ATOM 1904 N N . VAL A 1 262 ? -50.634 21.344 153.320 1.00 7.84 258 VAL D N 1
ATOM 1905 C CA . VAL A 1 262 ? -49.329 21.231 153.965 1.00 7.55 258 VAL D CA 1
ATOM 1906 C C . VAL A 1 262 ? -48.662 19.997 153.395 1.00 7.99 258 VAL D C 1
ATOM 1907 O O . VAL A 1 262 ? -49.279 18.917 153.342 1.00 8.48 258 VAL D O 1
ATOM 1911 N N . PHE A 1 263 ? -47.412 20.151 152.966 1.00 6.97 259 PHE D N 1
ATOM 1912 C CA . PHE A 1 263 ? -46.693 19.112 152.240 1.00 7.42 259 PHE D CA 1
ATOM 1913 C C . PHE A 1 263 ? -45.343 18.961 152.911 1.00 8.06 259 PHE D C 1
ATOM 1914 O O . PHE A 1 263 ? -44.618 19.937 153.064 1.00 7.74 259 PHE D O 1
ATOM 1922 N N . GLY A 1 264 ? -45.043 17.754 153.366 1.00 8.49 260 GLY D N 1
ATOM 1923 C CA . GLY A 1 264 ? -43.853 17.531 154.187 1.00 9.09 260 GLY D CA 1
ATOM 1924 C C . GLY A 1 264 ? -42.625 17.010 153.460 1.00 9.04 260 GLY D C 1
ATOM 1925 O O . GLY A 1 264 ? -42.689 16.592 152.310 1.00 8.33 260 GLY D O 1
ATOM 1926 N N . PHE A 1 265 ? -41.506 17.024 154.167 1.00 9.85 261 PHE D N 1
ATOM 1927 C CA . PHE A 1 265 ? -40.271 16.349 153.725 1.00 10.54 261 PHE D CA 1
ATOM 1928 C C . PHE A 1 265 ? -39.528 15.877 154.981 1.00 10.75 261 PHE D C 1
ATOM 1929 O O . PHE A 1 265 ? -40.127 15.900 156.081 1.00 12.70 261 PHE D O 1
ATOM 1937 N N . TRP A 1 266 ? -38.318 15.361 154.818 1.00 9.84 262 TRP D N 1
ATOM 1938 C CA . TRP A 1 266 ? -37.646 14.551 155.852 1.00 9.58 262 TRP D CA 1
ATOM 1939 C C . TRP A 1 266 ? -36.266 15.097 156.149 1.00 9.63 262 TRP D C 1
ATOM 1940 O O . TRP A 1 266 ? -35.688 15.827 155.325 1.00 8.87 262 TRP D O 1
ATOM 1951 N N . ASP A 1 267 ? -35.714 14.715 157.309 1.00 9.97 263 ASP D N 1
ATOM 1952 C CA A ASP A 1 267 ? -34.416 15.219 157.772 0.50 10.21 263 ASP D CA 1
ATOM 1953 C CA B ASP A 1 267 ? -34.429 15.286 157.719 0.50 10.11 263 ASP D CA 1
ATOM 1954 C C . ASP A 1 267 ? -33.284 14.838 156.813 1.00 9.81 263 ASP D C 1
ATOM 1955 O O . ASP A 1 267 ? -32.224 15.460 156.815 1.00 9.86 263 ASP D O 1
ATOM 1964 N N . TRP A 1 268 ? -33.505 13.784 156.020 1.00 9.13 264 TRP D N 1
ATOM 1965 C CA . TRP A 1 268 ? -32.470 13.293 155.107 1.00 8.84 264 TRP D CA 1
ATOM 1966 C C . TRP A 1 268 ? -32.523 13.983 153.731 1.00 8.66 264 TRP D C 1
ATOM 1967 O O . TRP A 1 268 ? -31.827 13.581 152.803 1.00 9.75 264 TRP D O 1
ATOM 1978 N N . VAL A 1 269 ? -33.347 15.020 153.624 1.00 8.09 265 VAL D N 1
ATOM 1979 C CA . VAL A 1 269 ? -33.374 15.929 152.478 1.00 7.25 265 VAL D CA 1
ATOM 1980 C C . VAL A 1 269 ? -32.695 17.230 152.883 1.00 7.93 265 VAL D C 1
ATOM 1981 O O . VAL A 1 269 ? -33.251 18.019 153.647 1.00 7.41 265 VAL D O 1
ATOM 1985 N N . GLY A 1 270 ? -31.479 17.454 152.420 1.00 8.19 266 GLY D N 1
ATOM 1986 C CA . GLY A 1 270 ? -30.791 18.721 152.719 1.00 8.12 266 GLY D CA 1
ATOM 1987 C C . GLY A 1 270 ? -31.393 19.856 151.905 1.00 7.66 266 GLY D C 1
ATOM 1988 O O . GLY A 1 270 ? -31.842 19.652 150.784 1.00 7.45 266 GLY D O 1
ATOM 1989 N N . GLY A 1 271 ? -31.407 21.059 152.472 1.00 7.84 267 GLY D N 1
ATOM 1990 C CA . GLY A 1 271 ? -32.004 22.216 151.800 1.00 8.14 267 GLY D CA 1
ATOM 1991 C C . GLY A 1 271 ? -31.518 22.383 150.355 1.00 7.74 267 GLY D C 1
ATOM 1992 O O . GLY A 1 271 ? -32.308 22.538 149.407 1.00 7.98 267 GLY D O 1
ATOM 1993 N N . ARG A 1 272 ? -30.215 22.295 150.184 1.00 7.25 268 ARG D N 1
ATOM 1994 C CA . ARG A 1 272 ? -29.607 22.513 148.878 1.00 6.66 268 ARG D CA 1
ATOM 1995 C C . ARG A 1 272 ? -29.748 21.294 147.938 1.00 6.34 268 ARG D C 1
ATOM 1996 O O . ARG A 1 272 ? -29.306 21.337 146.788 1.00 6.64 268 ARG D O 1
ATOM 2004 N N . TYR A 1 273 ? -30.401 20.235 148.444 1.00 6.73 269 TYR D N 1
ATOM 2005 C CA . TYR A 1 273 ? -30.808 19.034 147.689 1.00 6.03 269 TYR D CA 1
ATOM 2006 C C . TYR A 1 273 ? -32.342 18.814 147.689 1.00 6.28 269 TYR D C 1
ATOM 2007 O O . TYR A 1 273 ? -32.818 17.681 147.532 1.00 6.69 269 TYR D O 1
ATOM 2016 N N . SER A 1 274 ? -33.118 19.881 147.868 1.00 5.40 270 SER D N 1
ATOM 2017 C CA . SER A 1 274 ? -34.547 19.743 148.190 1.00 4.84 270 SER D CA 1
ATOM 2018 C C . SER A 1 274 ? -35.539 20.074 147.091 1.00 4.85 270 SER D C 1
ATOM 2019 O O . SER A 1 274 ? -36.718 19.885 147.296 1.00 4.68 270 SER D O 1
ATOM 2022 N N . VAL A 1 275 ? -35.084 20.546 145.932 1.00 4.64 271 VAL D N 1
ATOM 2023 C CA . VAL A 1 275 ? -36.003 20.979 144.878 1.00 4.63 271 VAL D CA 1
ATOM 2024 C C . VAL A 1 275 ? -36.856 19.805 144.369 1.00 4.86 271 VAL D C 1
ATOM 2025 O O . VAL A 1 275 ? -37.926 20.009 143.826 1.00 4.85 271 VAL D O 1
ATOM 2029 N N . TRP A 1 276 ? -36.366 18.578 144.568 1.00 4.96 272 TRP D N 1
ATOM 2030 C CA . TRP A 1 276 ? -37.038 17.345 144.176 1.00 5.18 272 TRP D CA 1
ATOM 2031 C C . TRP A 1 276 ? -38.216 16.994 145.089 1.00 5.22 272 TRP D C 1
ATOM 2032 O O . TRP A 1 276 ? -39.077 16.184 144.714 1.00 5.53 272 TRP D O 1
ATOM 2043 N N . SER A 1 277 ? -38.205 17.542 146.297 1.00 5.07 273 SER D N 1
ATOM 2044 C CA . SER A 1 277 ? -39.202 17.242 147.320 1.00 5.13 273 SER D CA 1
ATOM 2045 C C . SER A 1 277 ? -40.422 18.164 147.199 1.00 5.03 273 SER D C 1
ATOM 2046 O O . SER A 1 277 ? -40.588 18.852 146.200 1.00 5.40 273 SER D O 1
ATOM 2049 N N . ALA A 1 278 ? -41.250 18.196 148.244 1.00 5.20 274 ALA D N 1
ATOM 2050 C CA . ALA A 1 278 ? -42.309 19.211 148.402 1.00 5.25 274 ALA D CA 1
ATOM 2051 C C . ALA A 1 278 ? -41.843 20.644 148.230 1.00 4.98 274 ALA D C 1
ATOM 2052 O O . ALA A 1 278 ? -42.628 21.511 147.827 1.00 4.65 274 ALA D O 1
ATOM 2054 N N . ILE A 1 279 ? -40.560 20.913 148.500 1.00 4.61 275 ILE D N 1
ATOM 2055 C CA . ILE A 1 279 ? -39.999 22.238 148.224 1.00 5.28 275 ILE D CA 1
ATOM 2056 C C . ILE A 1 279 ? -40.199 22.633 146.758 1.00 5.15 275 ILE D C 1
ATOM 2057 O O . ILE A 1 279 ? -40.361 23.815 146.454 1.00 5.55 275 ILE D O 1
ATOM 2062 N N . GLY A 1 280 ? -40.221 21.639 145.868 1.00 5.11 276 GLY D N 1
ATOM 2063 C CA . GLY A 1 280 ? -40.506 21.838 144.444 1.00 5.20 276 GLY D CA 1
ATOM 2064 C C . GLY A 1 280 ? -41.942 22.167 144.077 1.00 5.32 276 GLY D C 1
ATOM 2065 O O . GLY A 1 280 ? -42.271 22.354 142.880 1.00 6.22 276 GLY D O 1
ATOM 2066 N N . LEU A 1 281 ? -42.816 22.262 145.071 1.00 4.80 277 LEU D N 1
ATOM 2067 C CA . LEU A 1 281 ? -44.231 22.587 144.818 1.00 4.90 277 LEU D CA 1
ATOM 2068 C C . LEU A 1 281 ? -44.474 23.768 143.856 1.00 5.10 277 LEU D C 1
ATOM 2069 O O . LEU A 1 281 ? -45.253 23.638 142.911 1.00 5.45 277 LEU D O 1
ATOM 2074 N N . PRO A 1 282 ? -43.857 24.934 144.094 1.00 5.35 278 PRO D N 1
ATOM 2075 C CA . PRO A 1 282 ? -44.088 26.006 143.122 1.00 5.58 278 PRO D CA 1
ATOM 2076 C C . PRO A 1 282 ? -43.660 25.658 141.691 1.00 5.77 278 PRO D C 1
ATOM 2077 O O . PRO A 1 282 ? -44.281 26.149 140.751 1.00 5.11 278 PRO D O 1
ATOM 2081 N N . VAL A 1 283 ? -42.615 24.831 141.526 1.00 6.17 279 VAL D N 1
ATOM 2082 C CA . VAL A 1 283 ? -42.200 24.382 140.179 1.00 6.16 279 VAL D CA 1
ATOM 2083 C C . VAL A 1 283 ? -43.287 23.481 139.576 1.00 6.20 279 VAL D C 1
ATOM 2084 O O . VAL A 1 283 ? -43.644 23.593 138.381 1.00 5.70 279 VAL D O 1
ATOM 2088 N N . MET A 1 284 ? -43.829 22.602 140.413 1.00 5.28 280 MET D N 1
ATOM 2089 C CA . MET A 1 284 ? -44.902 21.738 139.992 1.00 5.98 280 MET D CA 1
ATOM 2090 C C . MET A 1 284 ? -46.180 22.496 139.611 1.00 6.17 280 MET D C 1
ATOM 2091 O O . MET A 1 284 ? -46.869 22.096 138.665 1.00 6.95 280 MET D O 1
ATOM 2096 N N . ILE A 1 285 ? -46.497 23.576 140.315 1.00 6.20 281 ILE D N 1
ATOM 2097 C CA . ILE A 1 285 ? -47.664 24.388 139.951 1.00 6.47 281 ILE D CA 1
ATOM 2098 C C . ILE A 1 285 ? -47.397 25.134 138.611 1.00 6.76 281 ILE D C 1
ATOM 2099 O O . ILE A 1 285 ? -48.288 25.292 137.786 1.00 7.70 281 ILE D O 1
ATOM 2104 N N . ALA A 1 286 ? -46.172 25.597 138.434 1.00 6.17 282 ALA D N 1
ATOM 2105 C CA . ALA A 1 286 ? -45.738 26.243 137.187 1.00 6.53 282 ALA D CA 1
ATOM 2106 C C . ALA A 1 286 ? -45.775 25.333 135.956 1.00 6.09 282 ALA D C 1
ATOM 2107 O O . ALA A 1 286 ? -46.330 25.725 134.931 1.00 7.26 282 ALA D O 1
ATOM 2109 N N . VAL A 1 287 ? -45.175 24.154 136.034 1.00 6.24 283 VAL D N 1
ATOM 2110 C CA . VAL A 1 287 ? -45.020 23.288 134.839 1.00 5.73 283 VAL D CA 1
ATOM 2111 C C . VAL A 1 287 ? -46.002 22.124 134.781 1.00 6.44 283 VAL D C 1
ATOM 2112 O O . VAL A 1 287 ? -46.136 21.465 133.746 1.00 6.66 283 VAL D O 1
ATOM 2116 N N . GLY A 1 288 ? -46.729 21.893 135.869 1.00 6.20 284 GLY D N 1
ATOM 2117 C CA . GLY A 1 288 ? -47.632 20.751 135.941 1.00 6.72 284 GLY D CA 1
ATOM 2118 C C . GLY A 1 288 ? -46.942 19.516 136.501 1.00 6.85 284 GLY D C 1
ATOM 2119 O O . GLY A 1 288 ? -45.737 19.366 136.366 1.00 6.06 284 GLY D O 1
ATOM 2120 N N . PRO A 1 289 ? -47.709 18.622 137.149 1.00 7.55 285 PRO D N 1
ATOM 2121 C CA . PRO A 1 289 ? -47.151 17.412 137.740 1.00 8.52 285 PRO D CA 1
ATOM 2122 C C . PRO A 1 289 ? -46.451 16.467 136.746 1.00 8.97 285 PRO D C 1
ATOM 2123 O O . PRO A 1 289 ? -45.427 15.879 137.098 1.00 9.42 285 PRO D O 1
ATOM 2127 N N . ASP A 1 290 ? -46.980 16.350 135.535 1.00 9.63 286 ASP D N 1
ATOM 2128 C CA . ASP A 1 290 ? -46.374 15.479 134.513 1.00 10.41 286 ASP D CA 1
ATOM 2129 C C . ASP A 1 290 ? -44.969 15.977 134.195 1.00 9.11 286 ASP D C 1
ATOM 2130 O O . ASP A 1 290 ? -44.022 15.203 134.189 1.00 9.21 286 ASP D O 1
ATOM 2135 N N . ASN A 1 291 ? -44.817 17.286 133.982 1.00 8.61 287 ASN D N 1
ATOM 2136 C CA . ASN A 1 291 ? -43.479 17.851 133.764 1.00 6.67 287 ASN D CA 1
ATOM 2137 C C . ASN A 1 291 ? -42.580 17.723 134.987 1.00 7.20 287 ASN D C 1
ATOM 2138 O O . ASN A 1 291 ? -41.382 17.458 134.840 1.00 6.51 287 ASN D O 1
ATOM 2143 N N . PHE A 1 292 ? -43.135 17.890 136.191 1.00 6.91 288 PHE D N 1
ATOM 2144 C CA . PHE A 1 292 ? -42.330 17.716 137.395 1.00 6.96 288 PHE D CA 1
ATOM 2145 C C . PHE A 1 292 ? -41.823 16.281 137.541 1.00 7.58 288 PHE D C 1
ATOM 2146 O O . PHE A 1 292 ? -40.678 16.047 137.956 1.00 7.23 288 PHE D O 1
ATOM 2154 N N . ARG A 1 293 ? -42.677 15.311 137.223 1.00 8.59 289 ARG D N 1
ATOM 2155 C CA . ARG A 1 293 ? -42.256 13.916 137.265 1.00 9.71 289 ARG D CA 1
ATOM 2156 C C . ARG A 1 293 ? -41.165 13.589 136.226 1.00 9.07 289 ARG D C 1
ATOM 2157 O O . ARG A 1 293 ? -40.302 12.756 136.495 1.00 9.85 289 ARG D O 1
ATOM 2165 N N . LYS A 1 294 ? -41.201 14.249 135.069 1.00 9.50 290 LYS D N 1
ATOM 2166 C CA . LYS A 1 294 ? -40.132 14.142 134.071 1.00 9.41 290 LYS D CA 1
ATOM 2167 C C . LYS A 1 294 ? -38.825 14.719 134.632 1.00 8.01 290 LYS D C 1
ATOM 2168 O O . LYS A 1 294 ? -37.763 14.137 134.465 1.00 8.68 290 LYS D O 1
ATOM 2174 N N . PHE A 1 295 ? -38.909 15.849 135.325 1.00 7.10 291 PHE D N 1
ATOM 2175 C CA . PHE A 1 295 ? -37.749 16.438 136.031 1.00 6.56 291 PHE D CA 1
ATOM 2176 C C . PHE A 1 295 ? -37.147 15.415 137.009 1.00 6.19 291 PHE D C 1
ATOM 2177 O O . PHE A 1 295 ? -35.928 15.134 137.006 1.00 5.57 291 PHE D O 1
ATOM 2185 N N . LEU A 1 296 ? -38.004 14.797 137.809 1.00 6.19 292 LEU D N 1
ATOM 2186 C CA . LEU A 1 296 ? -37.519 13.731 138.703 1.00 6.45 292 LEU D CA 1
ATOM 2187 C C . LEU A 1 296 ? -36.896 12.546 137.929 1.00 7.00 292 LEU D C 1
ATOM 2188 O O . LEU A 1 296 ? -35.839 11.995 138.338 1.00 7.07 292 LEU D O 1
ATOM 2193 N N . ALA A 1 297 ? -37.541 12.145 136.831 1.00 6.87 293 ALA D N 1
ATOM 2194 C CA . ALA A 1 297 ? -37.066 10.992 136.065 1.00 7.32 293 ALA D CA 1
ATOM 2195 C C . ALA A 1 297 ? -35.669 11.224 135.497 1.00 6.47 293 ALA D C 1
ATOM 2196 O O . ALA A 1 297 ? -34.872 10.288 135.434 1.00 6.42 293 ALA D O 1
ATOM 2198 N N . GLY A 1 298 ? -35.380 12.458 135.087 1.00 5.99 294 GLY D N 1
ATOM 2199 C CA . GLY A 1 298 ? -34.050 12.795 134.549 1.00 6.14 294 GLY D CA 1
ATOM 2200 C C . GLY A 1 298 ? -33.009 12.663 135.638 1.00 5.67 294 GLY D C 1
ATOM 2201 O O . GLY A 1 298 ? -31.925 12.090 135.423 1.00 5.91 294 GLY D O 1
ATOM 2202 N N . ALA A 1 299 ? -33.341 13.156 136.825 1.00 5.32 295 ALA D N 1
ATOM 2203 C CA . ALA A 1 299 ? -32.447 13.004 137.976 1.00 5.47 295 ALA D CA 1
ATOM 2204 C C . ALA A 1 299 ? -32.233 11.504 138.292 1.00 6.30 295 ALA D C 1
ATOM 2205 O O . ALA A 1 299 ? -31.096 11.050 138.494 1.00 6.76 295 ALA D O 1
ATOM 2207 N N . HIS A 1 300 ? -33.314 10.735 138.265 1.00 6.67 296 HIS D N 1
ATOM 2208 C CA . HIS A 1 300 ? -33.262 9.297 138.560 1.00 7.65 296 HIS D CA 1
ATOM 2209 C C . HIS A 1 300 ? -32.367 8.541 137.560 1.00 7.69 296 HIS D C 1
ATOM 2210 O O . HIS A 1 300 ? -31.615 7.633 137.958 1.00 8.71 296 HIS D O 1
ATOM 2217 N N . ALA A 1 301 ? -32.438 8.917 136.277 1.00 6.92 297 ALA D N 1
ATOM 2218 C CA . ALA A 1 301 ? -31.592 8.304 135.263 1.00 7.80 297 ALA D CA 1
ATOM 2219 C C . ALA A 1 301 ? -30.128 8.516 135.596 1.00 6.84 297 ALA D C 1
ATOM 2220 O O . ALA A 1 301 ? -29.304 7.596 135.480 1.00 6.85 297 ALA D O 1
ATOM 2222 N N . MET A 1 302 ? -29.789 9.733 135.995 1.00 6.46 298 MET D N 1
ATOM 2223 C CA . MET A 1 302 ? -28.418 10.034 136.443 1.00 5.95 298 MET D CA 1
ATOM 2224 C C . MET A 1 302 ? -28.048 9.317 137.745 1.00 5.84 298 MET D C 1
ATOM 2225 O O . MET A 1 302 ? -26.904 8.923 137.914 1.00 5.26 298 MET D O 1
ATOM 2230 N N . ASP A 1 303 ? -28.995 9.142 138.659 1.00 6.03 299 ASP D N 1
ATOM 2231 C CA . ASP A 1 303 ? -28.732 8.360 139.887 1.00 6.50 299 ASP D CA 1
ATOM 2232 C C . ASP A 1 303 ? -28.349 6.906 139.603 1.00 7.05 299 ASP D C 1
ATOM 2233 O O . ASP A 1 303 ? -27.412 6.382 140.198 1.00 7.02 299 ASP D O 1
ATOM 2238 N N . VAL A 1 304 ? -29.128 6.247 138.750 1.00 7.45 300 VAL D N 1
ATOM 2239 C CA . VAL A 1 304 ? -28.871 4.858 138.374 1.00 8.45 300 VAL D CA 1
ATOM 2240 C C . VAL A 1 304 ? -27.499 4.727 137.709 1.00 8.15 300 VAL D C 1
ATOM 2241 O O . VAL A 1 304 ? -26.727 3.818 138.010 1.00 9.03 300 VAL D O 1
ATOM 2245 N N . HIS A 1 305 ? -27.212 5.655 136.809 1.00 7.60 301 HIS D N 1
ATOM 2246 C CA . HIS A 1 305 ? -25.909 5.724 136.144 1.00 7.20 301 HIS D CA 1
ATOM 2247 C C . HIS A 1 305 ? -24.772 5.893 137.169 1.00 7.10 301 HIS D C 1
ATOM 2248 O O . HIS A 1 305 ? -23.788 5.146 137.166 1.00 6.90 301 HIS D O 1
ATOM 2255 N N . PHE A 1 306 ? -24.941 6.850 138.074 1.00 7.05 302 PHE D N 1
ATOM 2256 C CA . PHE A 1 306 ? -23.919 7.127 139.102 1.00 6.91 302 PHE D CA 1
ATOM 2257 C C . PHE A 1 306 ? -23.655 5.904 139.963 1.00 7.49 302 PHE D C 1
ATOM 2258 O O . PHE A 1 306 ? -22.504 5.586 140.291 1.00 7.39 302 PHE D O 1
ATOM 2266 N N . ARG A 1 307 ? -24.737 5.232 140.345 1.00 8.60 303 ARG D N 1
ATOM 2267 C CA . ARG A 1 307 ? -24.648 4.045 141.173 1.00 9.66 303 ARG D CA 1
ATOM 2268 C C . ARG A 1 307 ? -23.988 2.879 140.451 1.00 10.56 303 ARG D C 1
ATOM 2269 O O . ARG A 1 307 ? -23.171 2.158 141.028 1.00 11.02 303 ARG D O 1
ATOM 2277 N N . ASP A 1 308 ? -24.329 2.700 139.180 1.00 10.55 304 ASP D N 1
ATOM 2278 C CA . ASP A 1 308 ? -24.054 1.447 138.502 1.00 11.10 304 ASP D CA 1
ATOM 2279 C C . ASP A 1 308 ? -22.885 1.460 137.537 1.00 10.94 304 ASP D C 1
ATOM 2280 O O . ASP A 1 308 ? -22.314 0.392 137.271 1.00 10.98 304 ASP D O 1
ATOM 2285 N N . ALA A 1 309 ? -22.510 2.620 137.002 1.00 9.43 305 ALA D N 1
ATOM 2286 C CA . ALA A 1 309 ? -21.433 2.658 136.012 1.00 10.32 305 ALA D CA 1
ATOM 2287 C C . ALA A 1 309 ? -20.060 2.479 136.687 1.00 10.99 305 ALA D C 1
ATOM 2288 O O . ALA A 1 309 ? -19.802 3.057 137.744 1.00 10.09 305 ALA D O 1
ATOM 2290 N N . PRO A 1 310 ? -19.170 1.719 136.055 1.00 12.75 306 PRO D N 1
ATOM 2291 C CA . PRO A 1 310 ? -17.827 1.622 136.585 1.00 13.40 306 PRO D CA 1
ATOM 2292 C C . PRO A 1 310 ? -17.116 2.974 136.514 1.00 12.52 306 PRO D C 1
ATOM 2293 O O . PRO A 1 310 ? -17.495 3.827 135.698 1.00 10.57 306 PRO D O 1
ATOM 2297 N N . LEU A 1 311 ? -16.112 3.154 137.372 1.00 12.90 307 LEU D N 1
ATOM 2298 C CA . LEU A 1 311 ? -15.469 4.457 137.591 1.00 13.14 307 LEU D CA 1
ATOM 2299 C C . LEU A 1 311 ? -15.203 5.224 136.292 1.00 13.63 307 LEU D C 1
ATOM 2300 O O . LEU A 1 311 ? -15.644 6.363 136.136 1.00 12.58 307 LEU D O 1
ATOM 2305 N N . GLU A 1 312 ? -14.501 4.592 135.356 1.00 14.13 308 GLU D N 1
ATOM 2306 C CA . GLU A 1 312 ? -14.054 5.298 134.154 1.00 14.55 308 GLU D CA 1
ATOM 2307 C C . GLU A 1 312 ? -15.132 5.501 133.110 1.00 13.37 308 GLU D C 1
ATOM 2308 O O . GLU A 1 312 ? -14.877 6.065 132.053 1.00 13.14 308 GLU D O 1
ATOM 2314 N N . LYS A 1 313 ? -16.331 5.020 133.383 1.00 12.00 309 LYS D N 1
ATOM 2315 C CA . LYS A 1 313 ? -17.446 5.223 132.485 1.00 12.39 309 LYS D CA 1
ATOM 2316 C C . LYS A 1 313 ? -18.512 6.073 133.172 1.00 11.04 309 LYS D C 1
ATOM 2317 O O . LYS A 1 313 ? -19.583 6.318 132.616 1.00 9.80 309 LYS D O 1
ATOM 2323 N N . ASN A 1 314 ? -18.191 6.546 134.373 1.00 7.62 310 ASN D N 1
ATOM 2324 C CA . ASN A 1 314 ? -19.178 7.193 135.247 1.00 6.87 310 ASN D CA 1
ATOM 2325 C C . ASN A 1 314 ? -19.049 8.724 135.159 1.00 6.17 310 ASN D C 1
ATOM 2326 O O . ASN A 1 314 ? -18.053 9.294 135.613 1.00 6.00 310 ASN D O 1
ATOM 2331 N N . LEU A 1 315 ? -20.048 9.389 134.577 1.00 5.93 311 LEU D N 1
ATOM 2332 C CA . LEU A 1 315 ? -19.957 10.823 134.280 1.00 5.92 311 LEU D CA 1
ATOM 2333 C C . LEU A 1 315 ? -19.720 11.682 135.532 1.00 5.97 311 LEU D C 1
ATOM 2334 O O . LEU A 1 315 ? -18.772 12.466 135.558 1.00 6.01 311 LEU D O 1
ATOM 2339 N N . PRO A 1 316 ? -20.542 11.522 136.594 1.00 5.92 312 PRO D N 1
ATOM 2340 C CA . PRO A 1 316 ? -20.248 12.318 137.796 1.00 6.00 312 PRO D CA 1
ATOM 2341 C C . PRO A 1 316 ? -18.905 12.025 138.438 1.00 5.59 312 PRO D C 1
ATOM 2342 O O . PRO A 1 316 ? -18.284 12.935 138.973 1.00 4.58 312 PRO D O 1
ATOM 2346 N N . VAL A 1 317 ? -18.470 10.768 138.420 1.00 5.50 313 VAL D N 1
ATOM 2347 C CA . VAL A 1 317 ? -17.165 10.452 138.987 1.00 5.34 313 VAL D CA 1
ATOM 2348 C C . VAL A 1 317 ? -16.052 11.209 138.232 1.00 5.32 313 VAL D C 1
ATOM 2349 O O . VAL A 1 317 ? -15.185 11.833 138.839 1.00 4.83 313 VAL D O 1
ATOM 2353 N N . MET A 1 318 ? -16.107 11.168 136.904 1.00 5.71 314 MET D N 1
ATOM 2354 C CA . MET A 1 318 ? -15.078 11.791 136.093 1.00 5.44 314 MET D CA 1
ATOM 2355 C C . MET A 1 318 ? -15.139 13.320 136.189 1.00 5.16 314 MET D C 1
ATOM 2356 O O . MET A 1 318 ? -14.112 13.985 136.219 1.00 4.73 314 MET D O 1
ATOM 2361 N N . LEU A 1 319 ? -16.350 13.874 136.253 1.00 5.07 315 LEU D N 1
ATOM 2362 C CA . LEU A 1 319 ? -16.521 15.311 136.488 1.00 4.48 315 LEU D CA 1
ATOM 2363 C C . LEU A 1 319 ? -15.946 15.762 137.835 1.00 4.28 315 LEU D C 1
ATOM 2364 O O . LEU A 1 319 ? -15.289 16.796 137.929 1.00 4.96 315 LEU D O 1
ATOM 2369 N N . GLY A 1 320 ? -16.201 15.009 138.896 1.00 4.68 316 GLY D N 1
ATOM 2370 C CA . GLY A 1 320 ? -15.612 15.304 140.194 1.00 4.77 316 GLY D CA 1
ATOM 2371 C C . GLY A 1 320 ? -14.108 15.148 140.210 1.00 4.97 316 GLY D C 1
ATOM 2372 O O . GLY A 1 320 ? -13.400 15.924 140.839 1.00 4.96 316 GLY D O 1
ATOM 2373 N N . LEU A 1 321 ? -13.600 14.123 139.531 1.00 5.11 317 LEU D N 1
ATOM 2374 C CA . LEU A 1 321 ? -12.149 13.914 139.474 1.00 5.54 317 LEU D CA 1
ATOM 2375 C C . LEU A 1 321 ? -11.469 15.068 138.739 1.00 5.11 317 LEU D C 1
ATOM 2376 O O . LEU A 1 321 ? -10.432 15.550 139.170 1.00 5.67 317 LEU D O 1
ATOM 2381 N N . ILE A 1 322 ? -12.067 15.540 137.656 1.00 4.78 318 ILE D N 1
ATOM 2382 C CA . ILE A 1 322 ? -11.491 16.670 136.922 1.00 4.46 318 ILE D CA 1
ATOM 2383 C C . ILE A 1 322 ? -11.619 17.956 137.743 1.00 4.96 318 ILE D C 1
ATOM 2384 O O . ILE A 1 322 ? -10.696 18.765 137.789 1.00 5.72 318 ILE D O 1
ATOM 2389 N N . GLY A 1 323 ? -12.761 18.142 138.412 1.00 4.96 319 GLY D N 1
ATOM 2390 C CA . GLY A 1 323 ? -12.924 19.270 139.344 1.00 4.80 319 GLY D CA 1
ATOM 2391 C C . GLY A 1 323 ? -11.905 19.290 140.466 1.00 4.72 319 GLY D C 1
ATOM 2392 O O . GLY A 1 323 ? -11.385 20.356 140.838 1.00 4.97 319 GLY D O 1
ATOM 2393 N N . TYR A 1 324 ? -11.645 18.128 141.047 1.00 5.30 320 TYR D N 1
ATOM 2394 C CA . TYR A 1 324 ? -10.648 18.000 142.098 1.00 5.48 320 TYR D CA 1
ATOM 2395 C C . TYR A 1 324 ? -9.229 18.310 141.579 1.00 5.34 320 TYR D C 1
ATOM 2396 O O . TYR A 1 324 ? -8.440 19.017 142.220 1.00 5.53 320 TYR D O 1
ATOM 2405 N N . TRP A 1 325 ? -8.899 17.700 140.444 1.00 5.25 321 TRP D N 1
ATOM 2406 C CA . TRP A 1 325 ? -7.650 17.968 139.720 1.00 5.47 321 TRP D CA 1
ATOM 2407 C C . TRP A 1 325 ? -7.437 19.459 139.567 1.00 5.68 321 TRP D C 1
ATOM 2408 O O . TRP A 1 325 ? -6.427 19.997 139.985 1.00 6.42 321 TRP D O 1
ATOM 2419 N N . HIS A 1 326 ? -8.409 20.145 138.989 1.00 5.70 322 HIS D N 1
ATOM 2420 C CA . HIS A 1 326 ? -8.278 21.581 138.808 1.00 4.93 322 HIS D CA 1
ATOM 2421 C C . HIS A 1 326 ? -8.034 22.361 140.107 1.00 4.94 322 HIS D C 1
ATOM 2422 O O . HIS A 1 326 ? -7.171 23.195 140.162 1.00 4.40 322 HIS D O 1
ATOM 2429 N N . ARG A 1 327 ? -8.790 22.049 141.148 1.00 4.98 323 ARG D N 1
ATOM 2430 C CA . ARG A 1 327 ? -8.720 22.789 142.424 1.00 5.22 323 ARG D CA 1
ATOM 2431 C C . ARG A 1 327 ? -7.507 22.405 143.265 1.00 5.20 323 ARG D C 1
ATOM 2432 O O . ARG A 1 327 ? -6.698 23.253 143.623 1.00 4.62 323 ARG D O 1
ATOM 2440 N N . ALA A 1 328 ? -7.419 21.131 143.618 1.00 5.52 324 ALA D N 1
ATOM 2441 C CA . ALA A 1 328 ? -6.426 20.652 144.586 1.00 6.25 324 ALA D CA 1
ATOM 2442 C C . ALA A 1 328 ? -5.059 20.410 143.990 1.00 6.78 324 ALA D C 1
ATOM 2443 O O . ALA A 1 328 ? -4.048 20.456 144.723 1.00 8.25 324 ALA D O 1
ATOM 2445 N N . ILE A 1 329 ? -4.988 20.121 142.692 1.00 6.37 325 ILE D N 1
ATOM 2446 C CA . ILE A 1 329 ? -3.666 19.792 142.096 1.00 6.01 325 ILE D CA 1
ATOM 2447 C C . ILE A 1 329 ? -3.136 20.968 141.298 1.00 6.57 325 ILE D C 1
ATOM 2448 O O . ILE A 1 329 ? -2.015 21.433 141.537 1.00 7.51 325 ILE D O 1
ATOM 2453 N N . CYS A 1 330 ? -3.943 21.467 140.367 1.00 6.14 326 CYS D N 1
ATOM 2454 C CA . CYS A 1 330 ? -3.516 22.556 139.504 1.00 6.57 326 CYS D CA 1
ATOM 2455 C C . CYS A 1 330 ? -3.525 23.887 140.247 1.00 6.87 326 CYS D C 1
ATOM 2456 O O . CYS A 1 330 ? -2.928 24.848 139.771 1.00 7.03 326 CYS D O 1
ATOM 2459 N N . GLY A 1 331 ? -4.221 23.934 141.384 1.00 6.32 327 GLY D N 1
ATOM 2460 C CA . GLY A 1 331 ? -4.337 25.147 142.198 1.00 6.46 327 GLY D CA 1
ATOM 2461 C C . GLY A 1 331 ? -5.321 26.228 141.746 1.00 5.82 327 GLY D C 1
ATOM 2462 O O . GLY A 1 331 ? -5.126 27.409 142.076 1.00 5.58 327 GLY D O 1
ATOM 2463 N N . TYR A 1 332 ? -6.360 25.861 140.995 1.00 4.74 328 TYR D N 1
ATOM 2464 C CA . TYR A 1 332 ? -7.332 26.839 140.509 1.00 4.86 328 TYR D CA 1
ATOM 2465 C C . TYR A 1 332 ? -8.390 27.083 141.601 1.00 4.17 328 TYR D C 1
ATOM 2466 O O . TYR A 1 332 ? -9.130 26.193 141.974 1.00 4.92 328 TYR D O 1
ATOM 2475 N N . GLY A 1 333 ? -8.428 28.292 142.134 1.00 4.43 329 GLY D N 1
ATOM 2476 C CA . GLY A 1 333 ? -9.299 28.601 143.290 1.00 4.42 329 GLY D CA 1
ATOM 2477 C C . GLY A 1 333 ? -10.782 28.833 142.985 1.00 4.43 329 GLY D C 1
ATOM 2478 O O . GLY A 1 333 ? -11.605 28.917 143.896 1.00 4.43 329 GLY D O 1
ATOM 2479 N N . SER A 1 334 ? -11.112 28.958 141.706 1.00 4.17 330 SER D N 1
ATOM 2480 C CA . SER A 1 334 ? -12.505 29.091 141.279 1.00 3.94 330 SER D CA 1
ATOM 2481 C C . SER A 1 334 ? -12.772 28.247 140.050 1.00 3.83 330 SER D C 1
ATOM 2482 O O . SER A 1 334 ? -11.839 27.730 139.410 1.00 4.60 330 SER D O 1
ATOM 2485 N N . ARG A 1 335 ? -14.043 28.073 139.732 1.00 4.69 331 ARG D N 1
ATOM 2486 C CA . ARG A 1 335 ? -14.434 27.527 138.446 1.00 5.38 331 ARG D CA 1
ATOM 2487 C C . ARG A 1 335 ? -15.656 28.245 137.933 1.00 4.92 331 ARG D C 1
ATOM 2488 O O . ARG A 1 335 ? -16.582 28.541 138.688 1.00 5.31 331 ARG D O 1
ATOM 2496 N N . ALA A 1 336 ? -15.632 28.522 136.644 1.00 4.93 332 ALA D N 1
ATOM 2497 C CA . ALA A 1 336 ? -16.670 29.257 135.981 1.00 4.91 332 ALA D CA 1
ATOM 2498 C C . ALA A 1 336 ? -17.587 28.305 135.205 1.00 4.84 332 ALA D C 1
ATOM 2499 O O . ALA A 1 336 ? -17.139 27.555 134.327 1.00 5.68 332 ALA D O 1
ATOM 2501 N N . ILE A 1 337 ? -18.872 28.339 135.545 1.00 4.28 333 ILE D N 1
ATOM 2502 C CA . ILE A 1 337 ? -19.888 27.482 134.929 1.00 4.06 333 ILE D CA 1
ATOM 2503 C C . ILE A 1 337 ? -20.752 28.368 134.051 1.00 3.88 333 ILE D C 1
ATOM 2504 O O . ILE A 1 337 ? -21.477 29.250 134.543 1.00 4.49 333 ILE D O 1
ATOM 2509 N N . ILE A 1 338 ? -20.678 28.135 132.740 1.00 3.47 334 ILE D N 1
ATOM 2510 C CA . ILE A 1 338 ? -21.238 29.044 131.770 1.00 3.50 334 ILE D CA 1
ATOM 2511 C C . ILE A 1 338 ? -22.226 28.269 130.888 1.00 3.55 334 ILE D C 1
ATOM 2512 O O . ILE A 1 338 ? -21.831 27.616 129.905 1.00 3.61 334 ILE D O 1
ATOM 2517 N N . PRO A 1 339 ? -23.520 28.314 131.253 1.00 3.71 335 PRO D N 1
ATOM 2518 C CA . PRO A 1 339 ? -24.506 27.636 130.443 1.00 3.62 335 PRO D CA 1
ATOM 2519 C C . PRO A 1 339 ? -24.917 28.483 129.254 1.00 4.22 335 PRO D C 1
ATOM 2520 O O . PRO A 1 339 ? -25.343 29.633 129.428 1.00 4.21 335 PRO D O 1
ATOM 2524 N N . TYR A 1 340 ? -24.775 27.940 128.046 1.00 4.18 336 TYR D N 1
ATOM 2525 C CA . TYR A 1 340 ? -25.203 28.641 126.838 1.00 4.62 336 TYR D CA 1
ATOM 2526 C C . TYR A 1 340 ? -26.698 28.454 126.627 1.00 4.93 336 TYR D C 1
ATOM 2527 O O . TYR A 1 340 ? -27.143 27.785 125.685 1.00 4.71 336 TYR D O 1
ATOM 2536 N N . ASP A 1 341 ? -27.470 29.063 127.525 1.00 5.05 337 ASP D N 1
ATOM 2537 C CA . ASP A 1 341 ? -28.925 28.965 127.498 1.00 5.18 337 ASP D CA 1
ATOM 2538 C C . ASP A 1 341 ? -29.427 30.035 128.444 1.00 4.77 337 ASP D C 1
ATOM 2539 O O . ASP A 1 341 ? -29.153 29.984 129.648 1.00 4.75 337 ASP D O 1
ATOM 2544 N N . GLN A 1 342 ? -30.136 31.023 127.901 1.00 4.72 338 GLN D N 1
ATOM 2545 C CA . GLN A 1 342 ? -30.653 32.148 128.697 1.00 4.19 338 GLN D CA 1
ATOM 2546 C C . GLN A 1 342 ? -31.599 31.650 129.773 1.00 4.45 338 GLN D C 1
ATOM 2547 O O . GLN A 1 342 ? -31.687 32.246 130.848 1.00 5.47 338 GLN D O 1
ATOM 2553 N N . ARG A 1 343 ? -32.279 30.529 129.530 1.00 4.55 339 ARG D N 1
ATOM 2554 C CA . ARG A 1 343 ? -33.216 30.011 130.546 1.00 4.22 339 ARG D CA 1
ATOM 2555 C C . ARG A 1 343 ? -32.484 29.444 131.781 1.00 4.48 339 ARG D C 1
ATOM 2556 O O . ARG A 1 343 ? -33.094 29.261 132.841 1.00 4.59 339 ARG D O 1
ATOM 2564 N N . LEU A 1 344 ? -31.183 29.164 131.630 1.00 3.92 340 LEU D N 1
ATOM 2565 C CA . LEU A 1 344 ? -30.340 28.717 132.743 1.00 3.79 340 LEU D CA 1
ATOM 2566 C C . LEU A 1 344 ? -29.630 29.904 133.431 1.00 4.11 340 LEU D C 1
ATOM 2567 O O . LEU A 1 344 ? -28.626 29.728 134.109 1.00 3.63 340 LEU D O 1
ATOM 2572 N N . SER A 1 345 ? -30.218 31.097 133.319 1.00 4.57 341 SER D N 1
ATOM 2573 C CA . SER A 1 345 ? -29.689 32.311 133.930 1.00 4.87 341 SER D CA 1
ATOM 2574 C C . SER A 1 345 ? -29.433 32.173 135.436 1.00 4.85 341 SER D C 1
ATOM 2575 O O . SER A 1 345 ? -28.512 32.784 135.965 1.00 5.42 341 SER D O 1
ATOM 2578 N N . ARG A 1 346 ? -30.219 31.369 136.130 1.00 4.87 342 ARG D N 1
ATOM 2579 C CA . ARG A 1 346 ? -30.020 31.227 137.565 1.00 4.15 342 ARG D CA 1
ATOM 2580 C C . ARG A 1 346 ? -29.455 29.878 137.955 1.00 4.29 342 ARG D C 1
ATOM 2581 O O . ARG A 1 346 ? -29.484 29.506 139.136 1.00 4.67 342 ARG D O 1
ATOM 2589 N N . LEU A 1 347 ? -28.906 29.148 136.976 1.00 4.37 343 LEU D N 1
ATOM 2590 C CA . LEU A 1 347 ? -28.220 27.891 137.272 1.00 4.45 343 LEU D CA 1
ATOM 2591 C C . LEU A 1 347 ? -26.888 28.133 138.032 1.00 4.18 343 LEU D C 1
ATOM 2592 O O . LEU A 1 347 ? -26.612 27.440 139.036 1.00 4.45 343 LEU D O 1
ATOM 2597 N N . PRO A 1 348 ? -26.047 29.087 137.566 1.00 4.15 344 PRO D N 1
ATOM 2598 C CA . PRO A 1 348 ? -24.807 29.271 138.335 1.00 4.30 344 PRO D CA 1
ATOM 2599 C C . PRO A 1 348 ? -25.057 29.620 139.815 1.00 4.45 344 PRO D C 1
ATOM 2600 O O . PRO A 1 348 ? -24.363 29.080 140.688 1.00 4.73 344 PRO D O 1
ATOM 2604 N N . ALA A 1 349 ? -26.048 30.470 140.104 1.00 4.36 345 ALA D N 1
ATOM 2605 C CA . ALA A 1 349 ? -26.368 30.828 141.504 1.00 4.12 345 ALA D CA 1
ATOM 2606 C C . ALA A 1 349 ? -26.813 29.573 142.294 1.00 4.57 345 ALA D C 1
ATOM 2607 O O . ALA A 1 349 ? -26.451 29.394 143.467 1.00 4.86 345 ALA D O 1
ATOM 2609 N N . TYR A 1 350 ? -27.587 28.708 141.657 1.00 5.13 346 TYR D N 1
ATOM 2610 C CA . TYR A 1 350 ? -27.989 27.434 142.275 1.00 5.46 346 TYR D CA 1
ATOM 2611 C C . TYR A 1 350 ? -26.784 26.528 142.578 1.00 5.46 346 TYR D C 1
ATOM 2612 O O . TYR A 1 350 ? -26.669 25.975 143.678 1.00 6.19 346 TYR D O 1
ATOM 2621 N N . LEU A 1 351 ? -25.913 26.371 141.594 1.00 5.12 347 LEU D N 1
ATOM 2622 C CA . LEU A 1 351 ? -24.720 25.562 141.730 1.00 5.44 347 LEU D CA 1
ATOM 2623 C C . LEU A 1 351 ? -23.760 26.130 142.764 1.00 6.23 347 LEU D C 1
ATOM 2624 O O . LEU A 1 351 ? -23.044 25.362 143.407 1.00 6.86 347 LEU D O 1
ATOM 2629 N N . GLN A 1 352 ? -23.749 27.455 142.954 1.00 6.81 348 GLN D N 1
ATOM 2630 C CA . GLN A 1 352 ? -22.979 28.064 144.060 1.00 7.28 348 GLN D CA 1
ATOM 2631 C C . GLN A 1 352 ? -23.383 27.531 145.401 1.00 7.65 348 GLN D C 1
ATOM 2632 O O . GLN A 1 352 ? -22.521 27.195 146.192 1.00 7.09 348 GLN D O 1
ATOM 2638 N N . GLN A 1 353 ? -24.687 27.452 145.671 1.00 7.34 349 GLN D N 1
ATOM 2639 C CA . GLN A 1 353 ? -25.105 26.906 146.942 1.00 7.68 349 GLN D CA 1
ATOM 2640 C C . GLN A 1 353 ? -24.779 25.436 147.014 1.00 7.41 349 GLN D C 1
ATOM 2641 O O . GLN A 1 353 ? -24.230 24.991 147.993 1.00 7.25 349 GLN D O 1
ATOM 2647 N N . LEU A 1 354 ? -25.134 24.685 145.972 1.00 6.35 350 LEU D N 1
ATOM 2648 C CA . LEU A 1 354 ? -24.912 23.246 145.975 1.00 5.93 350 LEU D CA 1
ATOM 2649 C C . LEU A 1 354 ? -23.455 22.912 146.261 1.00 6.14 350 LEU D C 1
ATOM 2650 O O . LEU A 1 354 ? -23.144 22.116 147.139 1.00 7.29 350 LEU D O 1
ATOM 2655 N N . ASP A 1 355 ? -22.569 23.553 145.521 1.00 5.45 351 ASP D N 1
ATOM 2656 C CA . ASP A 1 355 ? -21.160 23.264 145.590 1.00 5.53 351 ASP D CA 1
ATOM 2657 C C . ASP A 1 355 ? -20.488 23.888 146.829 1.00 5.29 351 ASP D C 1
ATOM 2658 O O . ASP A 1 355 ? -19.915 23.183 147.662 1.00 5.36 351 ASP D O 1
ATOM 2663 N N . MET A 1 356 ? -20.615 25.200 146.977 1.00 4.32 352 MET D N 1
ATOM 2664 C CA . MET A 1 356 ? -19.893 25.923 148.026 1.00 4.51 352 MET D CA 1
ATOM 2665 C C . MET A 1 356 ? -20.398 25.628 149.435 1.00 4.37 352 MET D C 1
ATOM 2666 O O . MET A 1 356 ? -19.605 25.518 150.343 1.00 4.23 352 MET D O 1
ATOM 2671 N N . GLU A 1 357 ? -21.711 25.490 149.620 1.00 5.02 353 GLU D N 1
ATOM 2672 C CA . GLU A 1 357 ? -22.221 25.181 150.952 1.00 4.81 353 GLU D CA 1
ATOM 2673 C C . GLU A 1 357 ? -21.965 23.705 151.303 1.00 5.59 353 GLU D C 1
ATOM 2674 O O . GLU A 1 357 ? -21.809 23.365 152.482 1.00 6.48 353 GLU D O 1
ATOM 2680 N N . SER A 1 358 ? -21.904 22.824 150.301 1.00 4.68 354 SER D N 1
ATOM 2681 C CA . SER A 1 358 ? -21.472 21.453 150.574 1.00 4.87 354 SER D CA 1
ATOM 2682 C C . SER A 1 358 ? -19.998 21.356 150.934 1.00 4.57 354 SER D C 1
ATOM 2683 O O . SER A 1 358 ? -19.627 20.714 151.906 1.00 4.75 354 SER D O 1
ATOM 2686 N N . ASN A 1 359 ? -19.145 21.964 150.120 1.00 4.86 355 ASN D N 1
ATOM 2687 C CA . ASN A 1 359 ? -17.704 21.637 150.171 1.00 5.18 355 ASN D CA 1
ATOM 2688 C C . ASN A 1 359 ? -16.784 22.746 150.708 1.00 5.16 355 ASN D C 1
ATOM 2689 O O . ASN A 1 359 ? -15.575 22.546 150.802 1.00 5.17 355 ASN D O 1
ATOM 2694 N N . GLY A 1 360 ? -17.356 23.880 151.117 1.00 5.42 356 GLY D N 1
ATOM 2695 C CA . GLY A 1 360 ? -16.580 24.944 151.770 1.00 5.51 356 GLY D CA 1
ATOM 2696 C C . GLY A 1 360 ? -16.384 24.620 153.247 1.00 6.05 356 GLY D C 1
ATOM 2697 O O . GLY A 1 360 ? -17.047 25.192 154.122 1.00 5.82 356 GLY D O 1
ATOM 2698 N N . LYS A 1 361 ? -15.484 23.669 153.501 1.00 7.00 357 LYS D N 1
ATOM 2699 C CA . LYS A 1 361 ? -15.289 23.052 154.810 1.00 6.78 357 LYS D CA 1
ATOM 2700 C C . LYS A 1 361 ? -13.788 22.961 155.068 1.00 7.26 357 LYS D C 1
ATOM 2701 O O . LYS A 1 361 ? -12.988 22.814 154.119 1.00 6.05 357 LYS D O 1
ATOM 2707 N N . SER A 1 362 ? -13.411 23.041 156.340 1.00 6.77 358 SER D N 1
ATOM 2708 C CA . SER A 1 362 ? -11.994 23.051 156.738 1.00 7.52 358 SER D CA 1
ATOM 2709 C C . SER A 1 362 ? -11.642 21.896 157.666 1.00 8.05 358 SER D C 1
ATOM 2710 O O . SER A 1 362 ? -10.483 21.742 158.072 1.00 8.50 358 SER D O 1
ATOM 2713 N N . VAL A 1 363 ? -12.629 21.059 157.970 1.00 8.19 359 VAL D N 1
ATOM 2714 C CA . VAL A 1 363 ? -12.390 19.869 158.752 1.00 9.12 359 VAL D CA 1
ATOM 2715 C C . VAL A 1 363 ? -12.918 18.616 158.036 1.00 9.63 359 VAL D C 1
ATOM 2716 O O . VAL A 1 363 ? -13.916 18.668 157.304 1.00 9.29 359 VAL D O 1
ATOM 2720 N N . THR A 1 364 ? -12.258 17.488 158.291 1.00 9.80 360 THR D N 1
ATOM 2721 C CA . THR A 1 364 ? -12.633 16.202 157.734 1.00 10.33 360 THR D CA 1
ATOM 2722 C C . THR A 1 364 ? -13.805 15.614 158.527 1.00 10.82 360 THR D C 1
ATOM 2723 O O . THR A 1 364 ? -14.210 16.169 159.562 1.00 9.61 360 THR D O 1
ATOM 2727 N N . LEU A 1 365 ? -14.331 14.488 158.065 1.00 11.20 361 LEU D N 1
ATOM 2728 C CA . LEU A 1 365 ? -15.416 13.795 158.776 1.00 12.22 361 LEU D CA 1
ATOM 2729 C C . LEU A 1 365 ? -15.057 13.567 160.246 1.00 13.65 361 LEU D C 1
ATOM 2730 O O . LEU A 1 365 ? -15.913 13.715 161.129 1.00 14.75 361 LEU D O 1
ATOM 2735 N N . ASP A 1 366 ? -13.796 13.234 160.514 1.00 14.33 362 ASP D N 1
ATOM 2736 C CA . ASP A 1 366 ? -13.352 12.912 161.873 1.00 15.57 362 ASP D CA 1
ATOM 2737 C C . ASP A 1 366 ? -12.951 14.157 162.681 1.00 15.32 362 ASP D C 1
ATOM 2738 O O . ASP A 1 366 ? -12.427 14.030 163.772 1.00 14.14 362 ASP D O 1
ATOM 2743 N N . GLY A 1 367 ? -13.213 15.347 162.141 1.00 14.27 363 GLY D N 1
ATOM 2744 C CA . GLY A 1 367 ? -12.993 16.577 162.875 1.00 15.09 363 GLY D CA 1
ATOM 2745 C C . GLY A 1 367 ? -11.561 17.084 162.852 1.00 15.51 363 GLY D C 1
ATOM 2746 O O . GLY A 1 367 ? -11.238 17.993 163.609 1.00 15.94 363 GLY D O 1
ATOM 2747 N N . LYS A 1 368 ? -10.721 16.526 161.974 1.00 15.36 364 LYS D N 1
ATOM 2748 C CA . LYS A 1 368 ? -9.315 16.931 161.853 1.00 15.66 364 LYS D CA 1
ATOM 2749 C C . LYS A 1 368 ? -9.153 17.986 160.742 1.00 14.49 364 LYS D C 1
ATOM 2750 O O . LYS A 1 368 ? -9.980 18.054 159.824 1.00 13.25 364 LYS D O 1
ATOM 2756 N N . PRO A 1 369 ? -8.104 18.832 160.829 1.00 14.04 365 PRO D N 1
ATOM 2757 C CA . PRO A 1 369 ? -7.895 19.809 159.733 1.00 12.99 365 PRO D CA 1
ATOM 2758 C C . PRO A 1 369 ? -7.708 19.110 158.398 1.00 12.31 365 PRO D C 1
ATOM 2759 O O . PRO A 1 369 ? -7.013 18.089 158.319 1.00 10.15 365 PRO D O 1
ATOM 2763 N N . VAL A 1 370 ? -8.341 19.634 157.351 1.00 11.46 366 VAL D N 1
ATOM 2764 C CA . VAL A 1 370 ? -8.219 19.038 156.022 1.00 11.67 366 VAL D CA 1
ATOM 2765 C C . VAL A 1 370 ? -6.793 19.183 155.484 1.00 12.94 366 VAL D C 1
ATOM 2766 O O . VAL A 1 370 ? -6.087 20.110 155.861 1.00 12.84 366 VAL D O 1
ATOM 2770 N N . SER A 1 371 ? -6.430 18.272 154.584 1.00 14.95 367 SER D N 1
ATOM 2771 C CA . SER A 1 371 ? -5.068 18.116 154.040 1.00 17.12 367 SER D CA 1
ATOM 2772 C C . SER A 1 371 ? -4.725 19.069 152.892 1.00 17.05 367 SER D C 1
ATOM 2773 O O . SER A 1 371 ? -3.541 19.278 152.596 1.00 19.27 367 SER D O 1
ATOM 2776 N N . GLY A 1 372 ? -5.713 19.642 152.219 1.00 15.20 368 GLY D N 1
ATOM 2777 C CA . GLY A 1 372 ? -5.396 20.630 151.156 1.00 14.14 368 GLY D CA 1
ATOM 2778 C C . GLY A 1 372 ? -6.601 21.511 150.882 1.00 12.31 368 GLY D C 1
ATOM 2779 O O . GLY A 1 372 ? -7.451 21.655 151.765 1.00 12.77 368 GLY D O 1
ATOM 2780 N N . PRO A 1 373 ? -6.696 22.102 149.672 1.00 10.34 369 PRO D N 1
ATOM 2781 C CA . PRO A 1 373 ? -7.865 22.947 149.394 1.00 9.38 369 PRO D CA 1
ATOM 2782 C C . PRO A 1 373 ? -9.144 22.121 149.314 1.00 8.70 369 PRO D C 1
ATOM 2783 O O . PRO A 1 373 ? -9.113 20.995 148.831 1.00 7.63 369 PRO D O 1
ATOM 2787 N N . THR A 1 374 ? -10.276 22.696 149.728 1.00 8.22 370 THR D N 1
ATOM 2788 C CA . THR A 1 374 ? -11.552 22.019 149.535 1.00 6.86 370 THR D CA 1
ATOM 2789 C C . THR A 1 374 ? -12.334 22.751 148.457 1.00 6.31 370 THR D C 1
ATOM 2790 O O . THR A 1 374 ? -11.767 23.074 147.417 1.00 6.00 370 THR D O 1
ATOM 2794 N N . GLY A 1 375 ? -13.619 23.004 148.674 1.00 5.70 371 GLY D N 1
ATOM 2795 C CA . GLY A 1 375 ? -14.467 23.499 147.599 1.00 5.42 371 GLY D CA 1
ATOM 2796 C C . GLY A 1 375 ? -13.948 24.797 147.014 1.00 5.02 371 GLY D C 1
ATOM 2797 O O . GLY A 1 375 ? -13.490 25.679 147.769 1.00 4.82 371 GLY D O 1
ATOM 2798 N N . PRO A 1 376 ? -14.042 24.949 145.676 1.00 5.03 372 PRO D N 1
ATOM 2799 C CA . PRO A 1 376 ? -13.678 26.195 145.037 1.00 5.08 372 PRO D CA 1
ATOM 2800 C C . PRO A 1 376 ? -14.821 27.216 145.030 1.00 4.81 372 PRO D C 1
ATOM 2801 O O . PRO A 1 376 ? -15.979 26.867 145.311 1.00 4.78 372 PRO D O 1
ATOM 2805 N N . VAL A 1 377 ? -14.497 28.447 144.674 1.00 4.16 373 VAL D N 1
ATOM 2806 C CA . VAL A 1 377 ? -15.535 29.439 144.388 1.00 3.94 373 VAL D CA 1
ATOM 2807 C C . VAL A 1 377 ? -16.140 29.029 143.043 1.00 3.86 373 VAL D C 1
ATOM 2808 O O . VAL A 1 377 ? -15.408 28.752 142.083 1.00 3.92 373 VAL D O 1
ATOM 2812 N N . VAL A 1 378 ? -17.468 28.971 142.988 1.00 4.16 374 VAL D N 1
ATOM 2813 C CA . VAL A 1 378 ? -18.200 28.646 141.790 1.00 4.17 374 VAL D CA 1
ATOM 2814 C C . VAL A 1 378 ? -18.936 29.914 141.380 1.00 4.87 374 VAL D C 1
ATOM 2815 O O . VAL A 1 378 ? -19.550 30.577 142.217 1.00 5.72 374 VAL D O 1
ATOM 2819 N N . TRP A 1 379 ? -18.874 30.260 140.106 1.00 4.38 375 TRP D N 1
ATOM 2820 C CA . TRP A 1 379 ? -19.504 31.463 139.635 1.00 4.42 375 TRP D CA 1
ATOM 2821 C C . TRP A 1 379 ? -19.785 31.315 138.147 1.00 4.61 375 TRP D C 1
ATOM 2822 O O . TRP A 1 379 ? -19.306 30.393 137.510 1.00 5.51 375 TRP D O 1
ATOM 2833 N N . GLY A 1 380 ? -20.612 32.197 137.614 1.00 4.52 376 GLY D N 1
ATOM 2834 C CA . GLY A 1 380 ? -20.876 32.228 136.192 1.00 3.82 376 GLY D CA 1
ATOM 2835 C C . GLY A 1 380 ? -22.130 33.018 135.854 1.00 4.05 376 GLY D C 1
ATOM 2836 O O . GLY A 1 380 ? -22.871 33.495 136.747 1.00 3.62 376 GLY D O 1
ATOM 2837 N N . GLU A 1 381 ? -22.304 33.194 134.550 1.00 3.80 377 GLU D N 1
ATOM 2838 C CA . GLU A 1 381 ? -23.498 33.741 133.946 1.00 4.16 377 GLU D CA 1
ATOM 2839 C C . GLU A 1 381 ? -23.709 32.947 132.664 1.00 4.77 377 GLU D C 1
ATOM 2840 O O . GLU A 1 381 ? -22.759 32.291 132.162 1.00 5.69 377 GLU D O 1
ATOM 2846 N N . PRO A 1 382 ? -24.920 33.013 132.089 1.00 4.68 378 PRO D N 1
ATOM 2847 C CA . PRO A 1 382 ? -25.120 32.342 130.813 1.00 5.36 378 PRO D CA 1
ATOM 2848 C C . PRO A 1 382 ? -24.268 32.900 129.674 1.00 5.26 378 PRO D C 1
ATOM 2849 O O . PRO A 1 382 ? -23.900 34.091 129.679 1.00 6.82 378 PRO D O 1
ATOM 2853 N N . GLY A 1 383 ? -23.923 32.036 128.727 1.00 4.56 379 GLY D N 1
ATOM 2854 C CA . GLY A 1 383 ? -23.399 32.470 127.418 1.00 4.53 379 GLY D CA 1
ATOM 2855 C C . GLY A 1 383 ? -24.607 32.794 126.534 1.00 4.95 379 GLY D C 1
ATOM 2856 O O . GLY A 1 383 ? -25.638 32.152 126.689 1.00 5.60 379 GLY D O 1
ATOM 2857 N N . THR A 1 384 ? -24.509 33.751 125.599 1.00 4.58 380 THR D N 1
ATOM 2858 C CA . THR A 1 384 ? -23.266 34.471 125.306 1.00 4.35 380 THR D CA 1
ATOM 2859 C C . THR A 1 384 ? -23.012 35.658 126.255 1.00 4.70 380 THR D C 1
ATOM 2860 O O . THR A 1 384 ? -21.932 36.222 126.220 1.00 5.22 380 THR D O 1
ATOM 2864 N N . ASN A 1 385 ? -23.989 36.033 127.067 1.00 4.86 381 ASN D N 1
ATOM 2865 C CA . ASN A 1 385 ? -23.902 37.216 127.950 1.00 5.43 381 ASN D CA 1
ATOM 2866 C C . ASN A 1 385 ? -22.527 37.325 128.642 1.00 5.53 381 ASN D C 1
ATOM 2867 O O . ASN A 1 385 ? -21.885 38.379 128.625 1.00 5.93 381 ASN D O 1
ATOM 2872 N N . GLY A 1 386 ? -22.090 36.241 129.262 1.00 5.80 382 GLY D N 1
ATOM 2873 C CA . GLY A 1 386 ? -20.819 36.239 129.988 1.00 6.25 382 GLY D CA 1
ATOM 2874 C C . GLY A 1 386 ? -19.601 36.601 129.159 1.00 7.25 382 GLY D C 1
ATOM 2875 O O . GLY A 1 386 ? -18.667 37.212 129.676 1.00 6.73 382 GLY D O 1
ATOM 2876 N N . GLN A 1 387 ? -19.611 36.230 127.877 1.00 8.27 383 GLN D N 1
ATOM 2877 C CA . GLN A 1 387 ? -18.537 36.597 126.946 1.00 9.05 383 GLN D CA 1
ATOM 2878 C C . GLN A 1 387 ? -18.263 38.081 126.937 1.00 10.05 383 GLN D C 1
ATOM 2879 O O . GLN A 1 387 ? -17.100 38.523 126.867 1.00 10.24 383 GLN D O 1
ATOM 2885 N N . HIS A 1 388 ? -19.346 38.848 127.020 1.00 9.53 384 HIS D N 1
ATOM 2886 C CA . HIS A 1 388 ? -19.294 40.281 126.875 1.00 9.88 384 HIS D CA 1
ATOM 2887 C C . HIS A 1 388 ? -19.146 40.961 128.216 1.00 10.01 384 HIS D C 1
ATOM 2888 O O . HIS A 1 388 ? -19.213 42.195 128.294 1.00 11.61 384 HIS D O 1
ATOM 2895 N N . ALA A 1 389 ? -19.021 40.166 129.276 1.00 7.57 385 ALA D N 1
ATOM 2896 C CA . ALA A 1 389 ? -18.892 40.694 130.599 1.00 7.73 385 ALA D CA 1
ATOM 2897 C C . ALA A 1 389 ? -17.485 40.421 131.108 1.00 6.55 385 ALA D C 1
ATOM 2898 O O . ALA A 1 389 ? -16.794 41.342 131.480 1.00 6.56 385 ALA D O 1
ATOM 2900 N N . PHE A 1 390 ? -17.084 39.154 131.152 1.00 5.76 386 PHE D N 1
ATOM 2901 C CA . PHE A 1 390 ? -15.864 38.786 131.858 1.00 5.62 386 PHE D CA 1
ATOM 2902 C C . PHE A 1 390 ? -14.927 37.828 131.153 1.00 5.20 386 PHE D C 1
ATOM 2903 O O . PHE A 1 390 ? -13.924 37.467 131.737 1.00 4.26 386 PHE D O 1
ATOM 2911 N N . PHE A 1 391 ? -15.238 37.393 129.931 1.00 4.46 387 PHE D N 1
ATOM 2912 C CA . PHE A 1 391 ? -14.333 36.457 129.258 1.00 4.68 387 PHE D CA 1
ATOM 2913 C C . PHE A 1 391 ? -12.973 37.095 128.906 1.00 4.30 387 PHE D C 1
ATOM 2914 O O . PHE A 1 391 ? -11.991 36.384 128.729 1.00 4.89 387 PHE D O 1
ATOM 2922 N N . GLN A 1 392 ? -12.919 38.422 128.800 1.00 4.25 388 GLN D N 1
ATOM 2923 C CA . GLN A 1 392 ? -11.639 39.135 128.798 1.00 4.39 388 GLN D CA 1
ATOM 2924 C C . GLN A 1 392 ? -10.687 38.569 129.817 1.00 4.35 388 GLN D C 1
ATOM 2925 O O . GLN A 1 392 ? -9.547 38.250 129.491 1.00 5.09 388 GLN D O 1
ATOM 2931 N N . LEU A 1 393 ? -11.146 38.502 131.062 1.00 4.23 389 LEU D N 1
ATOM 2932 C CA . LEU A 1 393 ? -10.315 38.025 132.161 1.00 4.21 389 LEU D CA 1
ATOM 2933 C C . LEU A 1 393 ? -10.030 36.531 132.023 1.00 4.15 389 LEU D C 1
ATOM 2934 O O . LEU A 1 393 ? -8.910 36.083 132.246 1.00 4.22 389 LEU D O 1
ATOM 2939 N N . LEU A 1 394 ? -11.016 35.756 131.593 1.00 4.05 390 LEU D N 1
ATOM 2940 C CA . LEU A 1 394 ? -10.815 34.298 131.445 1.00 4.02 390 LEU D CA 1
ATOM 2941 C C . LEU A 1 394 ? -9.741 33.980 130.381 1.00 4.15 390 LEU D C 1
ATOM 2942 O O . LEU A 1 394 ? -9.000 32.998 130.513 1.00 4.18 390 LEU D O 1
ATOM 2947 N N . HIS A 1 395 ? -9.631 34.834 129.359 1.00 4.26 391 HIS D N 1
ATOM 2948 C CA . HIS A 1 395 ? -8.637 34.663 128.306 1.00 4.48 391 HIS D CA 1
ATOM 2949 C C . HIS A 1 395 ? -7.265 35.275 128.607 1.00 5.05 391 HIS D C 1
ATOM 2950 O O . HIS A 1 395 ? -6.241 34.680 128.246 1.00 6.08 391 HIS D O 1
ATOM 2957 N N . GLN A 1 396 ? -7.245 36.477 129.203 1.00 4.98 392 GLN D N 1
ATOM 2958 C CA . GLN A 1 396 ? -6.012 37.262 129.329 1.00 5.45 392 GLN D CA 1
ATOM 2959 C C . GLN A 1 396 ? -5.637 37.694 130.732 1.00 5.93 392 GLN D C 1
ATOM 2960 O O . GLN A 1 396 ? -4.645 38.422 130.905 1.00 5.65 392 GLN D O 1
ATOM 2966 N N . GLY A 1 397 ? -6.417 37.260 131.727 1.00 5.80 393 GLY D N 1
ATOM 2967 C CA . GLY A 1 397 ? -6.102 37.511 133.128 1.00 5.91 393 GLY D CA 1
ATOM 2968 C C . GLY A 1 397 ? -4.913 36.688 133.591 1.00 6.16 393 GLY D C 1
ATOM 2969 O O . GLY A 1 397 ? -4.460 35.775 132.888 1.00 6.15 393 GLY D O 1
ATOM 2970 N N . THR A 1 398 ? -4.359 37.048 134.742 1.00 6.49 394 THR D N 1
ATOM 2971 C CA . THR A 1 398 ? -3.150 36.398 135.217 1.00 6.32 394 THR D CA 1
ATOM 2972 C C . THR A 1 398 ? -3.437 34.991 135.733 1.00 7.34 394 THR D C 1
ATOM 2973 O O . THR A 1 398 ? -2.568 34.114 135.624 1.00 9.28 394 THR D O 1
ATOM 2977 N N . ASP A 1 399 ? -4.632 34.746 136.262 1.00 6.64 395 ASP D N 1
ATOM 2978 C CA . ASP A 1 399 ? -4.962 33.409 136.753 1.00 7.37 395 ASP D CA 1
ATOM 2979 C C . ASP A 1 399 ? -5.657 32.587 135.674 1.00 7.89 395 ASP D C 1
ATOM 2980 O O . ASP A 1 399 ? -6.417 33.113 134.891 1.00 9.08 395 ASP D O 1
ATOM 2985 N N . THR A 1 400 ? -5.399 31.287 135.651 1.00 7.93 396 THR D N 1
ATOM 2986 C CA . THR A 1 400 ? -6.209 30.368 134.863 1.00 7.12 396 THR D CA 1
ATOM 2987 C C . THR A 1 400 ? -7.418 29.966 135.683 1.00 6.68 396 THR D C 1
ATOM 2988 O O . THR A 1 400 ? -7.304 29.666 136.865 1.00 6.51 396 THR D O 1
ATOM 2992 N N . ILE A 1 401 ? -8.595 30.047 135.067 1.00 5.69 397 ILE D N 1
ATOM 2993 C CA . ILE A 1 401 ? -9.838 29.616 135.701 1.00 5.49 397 ILE D CA 1
ATOM 2994 C C . ILE A 1 401 ? -10.486 28.591 134.763 1.00 4.85 397 ILE D C 1
ATOM 2995 O O . ILE A 1 401 ? -10.787 28.904 133.610 1.00 5.39 397 ILE D O 1
ATOM 3000 N N . PRO A 1 402 ? -10.672 27.363 135.239 1.00 4.86 398 PRO D N 1
ATOM 3001 C CA . PRO A 1 402 ? -11.263 26.361 134.367 1.00 4.57 398 PRO D CA 1
ATOM 3002 C C . PRO A 1 402 ? -12.714 26.662 134.051 1.00 4.35 398 PRO D C 1
ATOM 3003 O O . PRO A 1 402 ? -13.472 27.182 134.905 1.00 4.67 398 PRO D O 1
ATOM 3007 N N . LEU A 1 403 ? -13.098 26.334 132.820 1.00 4.54 399 LEU D N 1
ATOM 3008 C CA . LEU A 1 403 ? -14.460 26.531 132.325 1.00 4.75 399 LEU D CA 1
ATOM 3009 C C . LEU A 1 403 ? -15.269 25.228 132.267 1.00 4.05 399 LEU D C 1
ATOM 3010 O O . LEU A 1 403 ? -14.758 24.200 131.862 1.00 4.95 399 LEU D O 1
ATOM 3015 N N . GLU A 1 404 ? -16.546 25.307 132.627 1.00 4.05 400 GLU D N 1
ATOM 3016 C CA . GLU A 1 404 ? -17.494 24.224 132.419 1.00 4.00 400 GLU D CA 1
ATOM 3017 C C . GLU A 1 404 ? -18.622 24.783 131.581 1.00 4.13 400 GLU D C 1
ATOM 3018 O O . GLU A 1 404 ? -19.415 25.596 132.070 1.00 4.77 400 GLU D O 1
ATOM 3024 N N . PHE A 1 405 ? -18.649 24.386 130.305 1.00 3.69 401 PHE D N 1
ATOM 3025 C CA . PHE A 1 405 ? -19.636 24.872 129.332 1.00 4.21 401 PHE D CA 1
ATOM 3026 C C . PHE A 1 405 ? -20.796 23.898 129.234 1.00 4.71 401 PHE D C 1
ATOM 3027 O O . PHE A 1 405 ? -20.592 22.683 129.246 1.00 4.92 401 PHE D O 1
ATOM 3035 N N . ILE A 1 406 ? -22.004 24.427 129.099 1.00 4.12 402 ILE D N 1
ATOM 3036 C CA . ILE A 1 406 ? -23.197 23.619 128.920 1.00 4.05 402 ILE D CA 1
ATOM 3037 C C . ILE A 1 406 ? -23.981 24.213 127.760 1.00 4.36 402 ILE D C 1
ATOM 3038 O O . ILE A 1 406 ? -24.161 25.437 127.708 1.00 4.34 402 ILE D O 1
ATOM 3043 N N . VAL A 1 407 ? -24.436 23.377 126.833 1.00 4.04 403 VAL D N 1
ATOM 3044 C CA . VAL A 1 407 ? -25.218 23.842 125.673 1.00 4.44 403 VAL D CA 1
ATOM 3045 C C . VAL A 1 407 ? -26.126 22.719 125.122 1.00 5.00 403 VAL D C 1
ATOM 3046 O O . VAL A 1 407 ? -25.841 21.528 125.302 1.00 4.51 403 VAL D O 1
ATOM 3050 N N . ALA A 1 408 ? -27.237 23.122 124.499 1.00 4.42 404 ALA D N 1
ATOM 3051 C CA . ALA A 1 408 ? -28.183 22.219 123.841 1.00 5.02 404 ALA D CA 1
ATOM 3052 C C . ALA A 1 408 ? -27.933 22.194 122.333 1.00 5.30 404 ALA D C 1
ATOM 3053 O O . ALA A 1 408 ? -27.577 23.213 121.739 1.00 6.29 404 ALA D O 1
ATOM 3055 N N . ALA A 1 409 ? -28.196 21.056 121.711 1.00 5.67 405 ALA D N 1
ATOM 3056 C CA . ALA A 1 409 ? -28.114 20.908 120.281 1.00 5.78 405 ALA D CA 1
ATOM 3057 C C . ALA A 1 409 ? -29.293 21.597 119.583 1.00 6.84 405 ALA D C 1
ATOM 3058 O O . ALA A 1 409 ? -29.174 21.999 118.439 1.00 6.81 405 ALA D O 1
ATOM 3060 N N . LYS A 1 410 ? -30.419 21.740 120.278 1.00 6.78 406 LYS D N 1
ATOM 3061 C CA . LYS A 1 410 ? -31.623 22.316 119.707 1.00 7.43 406 LYS D CA 1
ATOM 3062 C C . LYS A 1 410 ? -32.294 23.279 120.698 1.00 7.45 406 LYS D C 1
ATOM 3063 O O . LYS A 1 410 ? -32.328 23.027 121.928 1.00 7.25 406 LYS D O 1
ATOM 3065 N N . GLY A 1 411 ? -32.759 24.419 120.185 1.00 7.20 407 GLY D N 1
ATOM 3066 C CA . GLY A 1 411 ? -33.535 25.349 120.988 1.00 7.11 407 GLY D CA 1
ATOM 3067 C C . GLY A 1 411 ? -35.019 25.052 120.859 1.00 7.57 407 GLY D C 1
ATOM 3068 O O . GLY A 1 411 ? -35.386 24.087 120.173 1.00 7.71 407 GLY D O 1
ATOM 3069 N N . HIS A 1 412 ? -35.851 25.900 121.488 1.00 6.36 408 HIS D N 1
ATOM 3070 C CA . HIS A 1 412 ? -37.303 25.748 121.484 1.00 6.69 408 HIS D CA 1
ATOM 3071 C C . HIS A 1 412 ? -38.020 26.600 120.442 1.00 6.39 408 HIS D C 1
ATOM 3072 O O . HIS A 1 412 ? -39.251 26.546 120.355 1.00 7.46 408 HIS D O 1
ATOM 3079 N N . GLU A 1 413 ? -37.260 27.346 119.635 1.00 6.17 409 GLU D N 1
ATOM 3080 C CA . GLU A 1 413 ? -37.811 28.272 118.652 1.00 7.23 409 GLU D CA 1
ATOM 3081 C C . GLU A 1 413 ? -37.289 27.926 117.247 1.00 7.37 409 GLU D C 1
ATOM 3082 O O . GLU A 1 413 ? -36.230 28.408 116.857 1.00 7.76 409 GLU D O 1
ATOM 3088 N N . PRO A 1 414 ? -38.003 27.054 116.513 1.00 7.57 410 PRO D N 1
ATOM 3089 C CA . PRO A 1 414 ? -37.582 26.685 115.164 1.00 7.82 410 PRO D CA 1
ATOM 3090 C C . PRO A 1 414 ? -37.313 27.872 114.241 1.00 8.18 410 PRO D C 1
ATOM 3091 O O . PRO A 1 414 ? -36.360 27.820 113.460 1.00 7.37 410 PRO D O 1
ATOM 3095 N N . THR A 1 415 ? -38.113 28.938 114.335 1.00 7.91 411 THR D N 1
ATOM 3096 C CA . THR A 1 415 ? -37.900 30.104 113.460 1.00 8.67 411 THR D CA 1
ATOM 3097 C C . THR A 1 415 ? -36.608 30.867 113.784 1.00 8.18 411 THR D C 1
ATOM 3098 O O . THR A 1 415 ? -36.133 31.637 112.953 1.00 7.91 411 THR D O 1
ATOM 3102 N N . LEU A 1 416 ? -36.050 30.646 114.978 1.00 7.96 412 LEU D N 1
ATOM 3103 C CA . LEU A 1 416 ? -34.810 31.293 115.405 1.00 7.40 412 LEU D CA 1
ATOM 3104 C C . LEU A 1 416 ? -33.639 30.300 115.485 1.00 7.48 412 LEU D C 1
ATOM 3105 O O . LEU A 1 416 ? -32.656 30.546 116.198 1.00 7.30 412 LEU D O 1
ATOM 3110 N N . ASP A 1 417 ? -33.716 29.175 114.765 1.00 7.12 413 ASP D N 1
ATOM 3111 C CA . ASP A 1 417 ? -32.622 28.209 114.855 1.00 7.23 413 ASP D CA 1
ATOM 3112 C C . ASP A 1 417 ? -31.296 28.822 114.378 1.00 6.88 413 ASP D C 1
ATOM 3113 O O . ASP A 1 417 ? -30.240 28.397 114.823 1.00 6.48 413 ASP D O 1
ATOM 3118 N N . HIS A 1 418 ? -31.333 29.815 113.487 1.00 7.86 414 HIS D N 1
ATOM 3119 C CA . HIS A 1 418 ? -30.061 30.488 113.100 1.00 8.87 414 HIS D CA 1
ATOM 3120 C C . HIS A 1 418 ? -29.407 31.178 114.310 1.00 8.12 414 HIS D C 1
ATOM 3121 O O . HIS A 1 418 ? -28.174 31.133 114.472 1.00 7.53 414 HIS D O 1
ATOM 3128 N N . GLN A 1 419 ? -30.216 31.742 115.210 1.00 6.66 415 GLN D N 1
ATOM 3129 C CA . GLN A 1 419 ? -29.685 32.243 116.481 1.00 6.15 415 GLN D CA 1
ATOM 3130 C C . GLN A 1 419 ? -29.115 31.137 117.337 1.00 5.52 415 GLN D C 1
ATOM 3131 O O . GLN A 1 419 ? -28.070 31.309 117.971 1.00 5.17 415 GLN D O 1
ATOM 3137 N N . HIS A 1 420 ? -29.772 29.979 117.316 1.00 5.36 416 HIS D N 1
ATOM 3138 C CA . HIS A 1 420 ? -29.250 28.843 118.055 1.00 5.38 416 HIS D CA 1
ATOM 3139 C C . HIS A 1 420 ? -27.902 28.367 117.474 1.00 5.45 416 HIS D C 1
ATOM 3140 O O . HIS A 1 420 ? -26.996 28.007 118.223 1.00 5.29 416 HIS D O 1
ATOM 3147 N N . GLU A 1 421 ? -27.767 28.398 116.152 1.00 5.41 417 GLU D N 1
ATOM 3148 C CA . GLU A 1 421 ? -26.479 28.102 115.530 1.00 5.62 417 GLU D CA 1
ATOM 3149 C C . GLU A 1 421 ? -25.393 29.075 115.973 1.00 5.70 417 GLU D C 1
ATOM 3150 O O . GLU A 1 421 ? -24.270 28.671 116.240 1.00 6.13 417 GLU D O 1
ATOM 3156 N N . MET A 1 422 ? -25.721 30.365 116.044 1.00 5.91 418 MET D N 1
ATOM 3157 C CA . MET A 1 422 ? -24.770 31.351 116.569 1.00 5.71 418 MET D CA 1
ATOM 3158 C C . MET A 1 422 ? -24.410 31.048 118.023 1.00 5.23 418 MET D C 1
ATOM 3159 O O . MET A 1 422 ? -23.239 31.120 118.409 1.00 5.81 418 MET D O 1
ATOM 3164 N N . LEU A 1 423 ? -25.397 30.677 118.825 1.00 4.89 419 LEU D N 1
ATOM 3165 C CA . LEU A 1 423 ? -25.158 30.357 120.232 1.00 4.85 419 LEU D CA 1
ATOM 3166 C C . LEU A 1 423 ? -24.175 29.197 120.373 1.00 4.70 419 LEU D C 1
ATOM 3167 O O . LEU A 1 423 ? -23.227 29.271 121.145 1.00 4.89 419 LEU D O 1
ATOM 3172 N N . MET A 1 424 ? -24.408 28.125 119.629 1.00 5.03 420 MET D N 1
ATOM 3173 C CA . MET A 1 424 ? -23.517 26.928 119.658 1.00 5.14 420 MET D CA 1
ATOM 3174 C C . MET A 1 424 ? -22.135 27.249 119.129 1.00 4.73 420 MET D C 1
ATOM 3175 O O . MET A 1 424 ? -21.130 26.808 119.678 1.00 5.23 420 MET D O 1
ATOM 3180 N N . ALA A 1 425 ? -22.071 28.022 118.062 1.00 4.99 421 ALA D N 1
ATOM 3181 C CA . ALA A 1 425 ? -20.777 28.430 117.493 1.00 5.41 421 ALA D CA 1
ATOM 3182 C C . ALA A 1 425 ? -19.944 29.211 118.495 1.00 5.41 421 ALA D C 1
ATOM 3183 O O . ALA A 1 425 ? -18.737 29.001 118.605 1.00 5.48 421 ALA D O 1
ATOM 3185 N N . ASN A 1 426 ? -20.589 30.097 119.249 1.00 5.93 422 ASN D N 1
ATOM 3186 C CA . ASN A 1 426 ? -19.881 30.861 120.287 1.00 5.77 422 ASN D CA 1
ATOM 3187 C C . ASN A 1 426 ? -19.395 29.971 121.424 1.00 5.58 422 ASN D C 1
ATOM 3188 O O . ASN A 1 426 ? -18.271 30.150 121.917 1.00 5.92 422 ASN D O 1
ATOM 3193 N N . CYS A 1 427 ? -20.220 29.012 121.836 1.00 5.22 423 CYS D N 1
ATOM 3194 C CA . CYS A 1 427 ? -19.828 28.085 122.882 1.00 5.13 423 CYS D CA 1
ATOM 3195 C C . CYS A 1 427 ? -18.577 27.309 122.498 1.00 5.71 423 CYS D C 1
ATOM 3196 O O . CYS A 1 427 ? -17.595 27.247 123.263 1.00 5.26 423 CYS D O 1
ATOM 3199 N N . LEU A 1 428 ? -18.594 26.714 121.314 1.00 5.64 424 LEU D N 1
ATOM 3200 C CA . LEU A 1 428 ? -17.430 25.944 120.841 1.00 5.62 424 LEU D CA 1
ATOM 3201 C C . LEU A 1 428 ? -16.188 26.833 120.589 1.00 5.85 424 LEU D C 1
ATOM 3202 O O . LEU A 1 428 ? -15.060 26.428 120.854 1.00 6.43 424 LEU D O 1
ATOM 3207 N N . ALA A 1 429 ? -16.402 28.044 120.117 1.00 5.27 425 ALA D N 1
ATOM 3208 C CA . ALA A 1 429 ? -15.308 28.977 119.852 1.00 5.31 425 ALA D CA 1
ATOM 3209 C C . ALA A 1 429 ? -14.593 29.352 121.119 1.00 5.12 425 ALA D C 1
ATOM 3210 O O . ALA A 1 429 ? -13.382 29.496 121.121 1.00 5.24 425 ALA D O 1
ATOM 3212 N N . GLN A 1 430 ? -15.327 29.534 122.214 1.00 4.52 426 GLN D N 1
ATOM 3213 C CA . GLN A 1 430 ? -14.689 29.958 123.461 1.00 4.67 426 GLN D CA 1
ATOM 3214 C C . GLN A 1 430 ? -13.759 28.876 124.029 1.00 4.75 426 GLN D C 1
ATOM 3215 O O . GLN A 1 430 ? -12.638 29.173 124.483 1.00 4.31 426 GLN D O 1
ATOM 3221 N N . SER A 1 431 ? -14.220 27.623 124.033 1.00 4.79 427 SER D N 1
ATOM 3222 C CA . SER A 1 431 ? -13.359 26.532 124.502 1.00 4.61 427 SER D CA 1
ATOM 3223 C C . SER A 1 431 ? -12.162 26.321 123.575 1.00 4.90 427 SER D C 1
ATOM 3224 O O . SER A 1 431 ? -11.039 26.091 124.050 1.00 4.79 427 SER D O 1
ATOM 3227 N N . GLU A 1 432 ? -12.400 26.417 122.269 1.00 4.82 428 GLU D N 1
ATOM 3228 C CA . GLU A 1 432 ? -11.326 26.354 121.277 1.00 5.02 428 GLU D CA 1
ATOM 3229 C C . GLU A 1 432 ? -10.276 27.446 121.520 1.00 5.02 428 GLU D C 1
ATOM 3230 O O . GLU A 1 432 ? -9.078 27.166 121.513 1.00 6.00 428 GLU D O 1
ATOM 3236 N N . ALA A 1 433 ? -10.735 28.688 121.706 1.00 4.75 429 ALA D N 1
ATOM 3237 C CA . ALA A 1 433 ? -9.866 29.838 121.922 1.00 4.89 429 ALA D CA 1
ATOM 3238 C C . ALA A 1 433 ? -9.078 29.670 123.206 1.00 4.81 429 ALA D C 1
ATOM 3239 O O . ALA A 1 433 ? -7.875 29.958 123.223 1.00 4.84 429 ALA D O 1
ATOM 3241 N N . LEU A 1 434 ? -9.743 29.213 124.275 1.00 4.55 430 LEU D N 1
ATOM 3242 C CA . LEU A 1 434 ? -9.043 28.985 125.554 1.00 4.48 430 LEU D CA 1
ATOM 3243 C C . LEU A 1 434 ? -7.892 27.982 125.418 1.00 4.79 430 LEU D C 1
ATOM 3244 O O . LEU A 1 434 ? -6.841 28.127 126.034 1.00 5.16 430 LEU D O 1
ATOM 3249 N N . MET A 1 435 ? -8.109 26.952 124.611 1.00 5.19 431 MET D N 1
ATOM 3250 C CA . MET A 1 435 ? -7.101 25.925 124.380 1.00 4.95 431 MET D CA 1
ATOM 3251 C C . MET A 1 435 ? -5.984 26.424 123.466 1.00 5.28 431 MET D C 1
ATOM 3252 O O . MET A 1 435 ? -4.795 26.305 123.799 1.00 5.13 431 MET D O 1
ATOM 3257 N N . LYS A 1 436 ? -6.362 26.991 122.328 1.00 5.09 432 LYS D N 1
ATOM 3258 C CA . LYS A 1 436 ? -5.422 27.288 121.256 1.00 6.38 432 LYS D CA 1
ATOM 3259 C C . LYS A 1 436 ? -4.566 28.527 121.547 1.00 5.61 432 LYS D C 1
ATOM 3260 O O . LYS A 1 436 ? -3.368 28.546 121.266 1.00 5.59 432 LYS D O 1
ATOM 3266 N N . GLY A 1 437 ? -5.181 29.578 122.074 1.00 5.44 433 GLY D N 1
ATOM 3267 C CA . GLY A 1 437 ? -4.490 30.856 122.248 1.00 5.84 433 GLY D CA 1
ATOM 3268 C C . GLY A 1 437 ? -4.063 31.483 120.929 1.00 6.05 433 GLY D C 1
ATOM 3269 O O . GLY A 1 437 ? -4.553 31.108 119.871 1.00 6.18 433 GLY D O 1
ATOM 3270 N N . ARG A 1 438 ? -3.138 32.436 121.018 1.00 5.95 434 ARG D N 1
ATOM 3271 C CA . ARG A 1 438 ? -2.595 33.137 119.864 1.00 6.47 434 ARG D CA 1
ATOM 3272 C C . ARG A 1 438 ? -1.239 33.653 120.262 1.00 7.07 434 ARG D C 1
ATOM 3273 O O . ARG A 1 438 ? -1.105 34.355 121.271 1.00 7.07 434 ARG D O 1
ATOM 3281 N N . THR A 1 439 ? -0.224 33.306 119.480 1.00 7.04 435 THR D N 1
ATOM 3282 C CA . THR A 1 439 ? 1.126 33.698 119.802 1.00 7.91 435 THR D CA 1
ATOM 3283 C C . THR A 1 439 ? 1.412 35.129 119.330 1.00 8.02 435 THR D C 1
ATOM 3284 O O . THR A 1 439 ? 0.637 35.710 118.573 1.00 8.43 435 THR D O 1
ATOM 3288 N N . LEU A 1 440 ? 2.555 35.662 119.758 1.00 8.13 436 LEU D N 1
ATOM 3289 C CA . LEU A 1 440 ? 2.966 36.988 119.343 1.00 8.83 436 LEU D CA 1
ATOM 3290 C C . LEU A 1 440 ? 3.116 37.060 117.836 1.00 9.85 436 LEU D C 1
ATOM 3291 O O . LEU A 1 440 ? 2.628 38.004 117.222 1.00 9.18 436 LEU D O 1
ATOM 3296 N N . ASP A 1 441 ? 3.803 36.093 117.225 1.00 9.97 437 ASP D N 1
ATOM 3297 C CA . ASP A 1 441 ? 3.957 36.121 115.762 1.00 10.77 437 ASP D CA 1
ATOM 3298 C C . ASP A 1 441 ? 2.624 36.016 115.028 1.00 9.45 437 ASP D C 1
ATOM 3299 O O . ASP A 1 441 ? 2.439 36.633 113.983 1.00 9.03 437 ASP D O 1
ATOM 3304 N N . GLU A 1 442 ? 1.694 35.233 115.572 1.00 8.66 438 GLU D N 1
ATOM 3305 C CA . GLU A 1 442 ? 0.357 35.138 115.004 1.00 8.56 438 GLU D CA 1
ATOM 3306 C C . GLU A 1 442 ? -0.410 36.471 115.127 1.00 8.72 438 GLU D C 1
ATOM 3307 O O . GLU A 1 442 ? -1.076 36.890 114.182 1.00 8.39 438 GLU D O 1
ATOM 3313 N N . ALA A 1 443 ? -0.304 37.122 116.286 1.00 8.54 439 ALA D N 1
ATOM 3314 C CA . ALA A 1 443 ? -0.870 38.480 116.482 1.00 8.81 439 ALA D CA 1
ATOM 3315 C C . ALA A 1 443 ? -0.263 39.480 115.498 1.00 9.34 439 ALA D C 1
ATOM 3316 O O . ALA A 1 443 ? -0.986 40.242 114.829 1.00 8.04 439 ALA D O 1
ATOM 3318 N N . ARG A 1 444 ? 1.056 39.490 115.399 1.00 9.75 440 ARG D N 1
ATOM 3319 C CA . ARG A 1 444 ? 1.707 40.348 114.395 1.00 11.42 440 ARG D CA 1
ATOM 3320 C C . ARG A 1 444 ? 1.211 40.100 112.967 1.00 11.72 440 ARG D C 1
ATOM 3321 O O . ARG A 1 444 ? 0.938 41.046 112.214 1.00 12.73 440 ARG D O 1
ATOM 3329 N N . ALA A 1 445 ? 1.151 38.841 112.548 1.00 11.75 441 ALA D N 1
ATOM 3330 C CA . ALA A 1 445 ? 0.709 38.521 111.183 1.00 11.51 441 ALA D CA 1
ATOM 3331 C C . ALA A 1 445 ? -0.690 39.084 110.865 1.00 11.91 441 ALA D C 1
ATOM 3332 O O . ALA A 1 445 ? -0.928 39.562 109.743 1.00 11.70 441 ALA D O 1
ATOM 3334 N N . GLN A 1 446 ? -1.592 39.067 111.849 1.00 11.20 442 GLN D N 1
ATOM 3335 C CA . GLN A 1 446 ? -2.938 39.599 111.648 1.00 11.41 442 GLN D CA 1
ATOM 3336 C C . GLN A 1 446 ? -2.890 41.097 111.415 1.00 12.02 442 GLN D C 1
ATOM 3337 O O . GLN A 1 446 ? -3.580 41.623 110.529 1.00 11.94 442 GLN D O 1
ATOM 3343 N N . LEU A 1 447 ? -2.046 41.771 112.188 1.00 12.08 443 LEU D N 1
ATOM 3344 C CA . LEU A 1 447 ? -1.877 43.215 112.045 1.00 12.09 443 LEU D CA 1
ATOM 3345 C C . LEU A 1 447 ? -1.188 43.584 110.728 1.00 12.91 443 LEU D C 1
ATOM 3346 O O . LEU A 1 447 ? -1.567 44.559 110.068 1.00 12.85 443 LEU D O 1
ATOM 3351 N N . GLN A 1 448 ? -0.168 42.825 110.368 1.00 13.82 444 GLN D N 1
ATOM 3352 C CA . GLN A 1 448 ? 0.531 42.999 109.089 1.00 15.49 444 GLN D CA 1
ATOM 3353 C C . GLN A 1 448 ? -0.402 42.797 107.880 1.00 16.48 444 GLN D C 1
ATOM 3354 O O . GLN A 1 448 ? -0.265 43.483 106.876 1.00 15.86 444 GLN D O 1
ATOM 3360 N N . ALA A 1 449 ? -1.345 41.865 107.992 1.00 17.32 445 ALA D N 1
ATOM 3361 C CA . ALA A 1 449 ? -2.354 41.623 106.948 1.00 18.99 445 ALA D CA 1
ATOM 3362 C C . ALA A 1 449 ? -3.320 42.806 106.757 1.00 20.15 445 ALA D C 1
ATOM 3363 O O . ALA A 1 449 ? -3.970 42.923 105.723 1.00 21.38 445 ALA D O 1
ATOM 3365 N N . LYS A 1 450 ? -3.408 43.681 107.747 1.00 21.47 446 LYS D N 1
ATOM 3366 C CA . LYS A 1 450 ? -4.212 44.893 107.649 1.00 22.53 446 LYS D CA 1
ATOM 3367 C C . LYS A 1 450 ? -3.390 46.077 107.131 1.00 23.07 446 LYS D C 1
ATOM 3368 O O . LYS A 1 450 ? -3.897 47.212 107.098 1.00 23.22 446 LYS D O 1
ATOM 3374 N N . ASN A 1 451 ? -2.134 45.813 106.749 1.00 23.07 447 ASN D N 1
ATOM 3375 C CA . ASN A 1 451 ? -1.211 46.823 106.240 1.00 23.40 447 ASN D CA 1
ATOM 3376 C C . ASN A 1 451 ? -0.862 47.924 107.245 1.00 23.56 447 ASN D C 1
ATOM 3377 O O . ASN A 1 451 ? -0.582 49.065 106.859 1.00 23.44 447 ASN D O 1
ATOM 3382 N N . LEU A 1 452 ? -0.868 47.611 108.534 1.00 22.48 448 LEU D N 1
ATOM 3383 C CA . LEU A 1 452 ? -0.515 48.626 109.516 1.00 22.50 448 LEU D CA 1
ATOM 3384 C C . LEU A 1 452 ? 0.996 48.905 109.435 1.00 22.67 448 LEU D C 1
ATOM 3385 O O . LEU A 1 452 ? 1.773 48.030 109.060 1.00 22.07 448 LEU D O 1
ATOM 3390 N N . PRO A 1 453 ? 1.412 50.131 109.781 1.00 22.61 449 PRO D N 1
ATOM 3391 C CA . PRO A 1 453 ? 2.847 50.406 109.885 1.00 23.01 449 PRO D CA 1
ATOM 3392 C C . PRO A 1 453 ? 3.538 49.450 110.857 1.00 22.19 449 PRO D C 1
ATOM 3393 O O . PRO A 1 453 ? 2.923 49.018 111.833 1.00 21.63 449 PRO D O 1
ATOM 3397 N N . ALA A 1 454 ? 4.799 49.126 110.582 1.00 22.22 450 ALA D N 1
ATOM 3398 C CA . ALA A 1 454 ? 5.578 48.195 111.410 1.00 21.57 450 ALA D CA 1
ATOM 3399 C C . ALA A 1 454 ? 5.627 48.627 112.878 1.00 21.16 450 ALA D C 1
ATOM 3400 O O . ALA A 1 454 ? 5.569 47.801 113.795 1.00 19.29 450 ALA D O 1
ATOM 3402 N N . SER A 1 455 ? 5.734 49.933 113.097 1.00 20.75 451 SER D N 1
ATOM 3403 C CA . SER A 1 455 ? 5.824 50.450 114.453 1.00 20.92 451 SER D CA 1
ATOM 3404 C C . SER A 1 455 ? 4.518 50.189 115.214 1.00 19.80 451 SER D C 1
ATOM 3405 O O . SER A 1 455 ? 4.547 49.843 116.389 1.00 19.66 451 SER D O 1
ATOM 3408 N N . GLN A 1 456 ? 3.381 50.345 114.542 1.00 19.49 452 GLN D N 1
ATOM 3409 C CA . GLN A 1 456 ? 2.090 50.026 115.145 1.00 19.01 452 GLN D CA 1
ATOM 3410 C C . GLN A 1 456 ? 1.923 48.517 115.400 1.00 17.50 452 GLN D C 1
ATOM 3411 O O . GLN A 1 456 ? 1.401 48.118 116.447 1.00 15.38 452 GLN D O 1
ATOM 3417 N N . VAL A 1 457 ? 2.354 47.690 114.440 1.00 16.60 453 VAL D N 1
ATOM 3418 C CA . VAL A 1 457 ? 2.313 46.232 114.593 1.00 15.80 453 VAL D CA 1
ATOM 3419 C C . VAL A 1 457 ? 3.040 45.817 115.877 1.00 15.46 453 VAL D C 1
ATOM 3420 O O . VAL A 1 457 ? 2.486 45.104 116.703 1.00 14.01 453 VAL D O 1
ATOM 3424 N N . GLU A 1 458 ? 4.248 46.326 116.073 1.00 15.55 454 GLU D N 1
ATOM 3425 C CA . GLU A 1 458 ? 5.031 45.993 117.260 1.00 15.85 454 GLU D CA 1
ATOM 3426 C C . GLU A 1 458 ? 4.457 46.573 118.540 1.00 15.01 454 GLU D C 1
ATOM 3427 O O . GLU A 1 458 ? 4.579 45.979 119.615 1.00 14.45 454 GLU D O 1
ATOM 3433 N N . ARG A 1 459 ? 3.828 47.737 118.440 1.00 14.19 455 ARG D N 1
ATOM 3434 C CA . ARG A 1 459 ? 3.219 48.348 119.614 1.00 14.11 455 ARG D CA 1
ATOM 3435 C C . ARG A 1 459 ? 2.009 47.528 120.071 1.00 12.47 455 ARG D C 1
ATOM 3436 O O . ARG A 1 459 ? 1.826 47.285 121.255 1.00 11.66 455 ARG D O 1
ATOM 3444 N N . ILE A 1 460 ? 1.184 47.126 119.121 1.00 10.56 456 ILE D N 1
ATOM 3445 C CA . ILE A 1 460 ? -0.120 46.536 119.444 1.00 10.65 456 ILE D CA 1
ATOM 3446 C C . ILE A 1 460 ? -0.063 45.022 119.697 1.00 9.43 456 ILE D C 1
ATOM 3447 O O . ILE A 1 460 ? -0.765 44.516 120.575 1.00 9.25 456 ILE D O 1
ATOM 3452 N N . ALA A 1 461 ? 0.796 44.317 118.962 1.00 8.34 457 ALA D N 1
ATOM 3453 C CA . ALA A 1 461 ? 0.794 42.836 118.964 1.00 8.52 457 ALA D CA 1
ATOM 3454 C C . ALA A 1 461 ? 0.808 42.172 120.353 1.00 7.79 457 ALA D C 1
ATOM 3455 O O . ALA A 1 461 ? 0.047 41.235 120.586 1.00 7.04 457 ALA D O 1
ATOM 3457 N N . PRO A 1 462 ? 1.646 42.666 121.293 1.00 7.83 458 PRO D N 1
ATOM 3458 C CA . PRO A 1 462 ? 1.744 42.030 122.615 1.00 7.38 458 PRO D CA 1
ATOM 3459 C C . PRO A 1 462 ? 0.435 42.059 123.396 1.00 6.63 458 PRO D C 1
ATOM 3460 O O . PRO A 1 462 ? 0.133 41.136 124.169 1.00 6.40 458 PRO D O 1
ATOM 3464 N N . HIS A 1 463 ? -0.402 43.051 123.122 1.00 6.64 459 HIS D N 1
ATOM 3465 C CA . HIS A 1 463 ? -1.725 43.161 123.750 1.00 6.37 459 HIS D CA 1
ATOM 3466 C C . HIS A 1 463 ? -2.748 42.152 123.213 1.00 6.73 459 HIS D C 1
ATOM 3467 O O . HIS A 1 463 ? -3.807 41.968 123.817 1.00 7.17 459 HIS D O 1
ATOM 3474 N N . ARG A 1 464 ? -2.431 41.531 122.083 1.00 6.88 460 ARG D N 1
ATOM 3475 C CA . ARG A 1 464 ? -3.327 40.618 121.369 1.00 7.38 460 ARG D CA 1
ATOM 3476 C C . ARG A 1 464 ? -2.866 39.159 121.490 1.00 7.48 460 ARG D C 1
ATOM 3477 O O . ARG A 1 464 ? -3.358 38.277 120.784 1.00 7.33 460 ARG D O 1
ATOM 3485 N N . VAL A 1 465 ? -1.938 38.918 122.412 1.00 7.51 461 VAL D N 1
ATOM 3486 C CA . VAL A 1 465 ? -1.441 37.565 122.735 1.00 7.12 461 VAL D CA 1
ATOM 3487 C C . VAL A 1 465 ? -2.353 36.878 123.762 1.00 6.93 461 VAL D C 1
ATOM 3488 O O . VAL A 1 465 ? -2.841 37.513 124.724 1.00 6.41 461 VAL D O 1
ATOM 3492 N N . PHE A 1 466 ? -2.614 35.598 123.506 1.00 5.93 462 PHE D N 1
ATOM 3493 C CA . PHE A 1 466 ? -3.419 34.748 124.375 1.00 5.80 462 PHE D CA 1
ATOM 3494 C C . PHE A 1 466 ? -2.554 33.517 124.674 1.00 6.20 462 PHE D C 1
ATOM 3495 O O . PHE A 1 466 ? -2.134 32.826 123.730 1.00 5.97 462 PHE D O 1
ATOM 3503 N N . SER A 1 467 ? -2.309 33.247 125.957 1.00 5.73 463 SER D N 1
ATOM 3504 C CA . SER A 1 467 ? -1.470 32.133 126.400 1.00 7.07 463 SER D CA 1
ATOM 3505 C C . SER A 1 467 ? -1.978 30.805 125.892 1.00 7.15 463 SER D C 1
ATOM 3506 O O . SER A 1 467 ? -1.189 29.917 125.584 1.00 6.16 463 SER D O 1
ATOM 3509 N N . GLY A 1 468 ? -3.299 30.635 125.867 1.00 6.13 464 GLY D N 1
ATOM 3510 C CA . GLY A 1 468 ? -3.870 29.331 125.532 1.00 6.19 464 GLY D CA 1
ATOM 3511 C C . GLY A 1 468 ? -3.566 28.315 126.625 1.00 5.30 464 GLY D C 1
ATOM 3512 O O . GLY A 1 468 ? -3.115 28.669 127.698 1.00 5.40 464 GLY D O 1
ATOM 3513 N N . ASN A 1 469 ? -3.790 27.050 126.337 1.00 5.01 465 ASN D N 1
ATOM 3514 C CA . ASN A 1 469 ? -3.647 25.976 127.321 1.00 5.16 465 ASN D CA 1
ATOM 3515 C C . ASN A 1 469 ? -4.523 26.157 128.566 1.00 5.67 465 ASN D C 1
ATOM 3516 O O . ASN A 1 469 ? -4.176 25.674 129.653 1.00 5.96 465 ASN D O 1
ATOM 3521 N N . ARG A 1 470 ? -5.649 26.843 128.403 1.00 4.90 466 ARG D N 1
ATOM 3522 C CA . ARG A 1 470 ? -6.525 27.085 129.507 1.00 5.00 466 ARG D CA 1
ATOM 3523 C C . ARG A 1 470 ? -7.638 26.040 129.396 1.00 5.14 466 ARG D C 1
ATOM 3524 O O . ARG A 1 470 ? -8.286 25.916 128.344 1.00 5.06 466 ARG D O 1
ATOM 3532 N N . PRO A 1 471 ? -7.845 25.261 130.472 1.00 4.50 467 PRO D N 1
ATOM 3533 C CA . PRO A 1 471 ? -8.688 24.086 130.336 1.00 4.75 467 PRO D CA 1
ATOM 3534 C C . PRO A 1 471 ? -10.169 24.378 130.366 1.00 4.71 467 PRO D C 1
ATOM 3535 O O . PRO A 1 471 ? -10.614 25.355 131.009 1.00 4.93 467 PRO D O 1
ATOM 3539 N N . SER A 1 472 ? -10.918 23.523 129.672 1.00 4.15 468 SER D N 1
ATOM 3540 C CA . SER A 1 472 ? -12.365 23.516 129.731 1.00 4.02 468 SER D CA 1
ATOM 3541 C C . SER A 1 472 ? -12.931 22.111 129.525 1.00 4.69 468 SER D C 1
ATOM 3542 O O . SER A 1 472 ? -12.282 21.209 128.952 1.00 4.19 468 SER D O 1
ATOM 3545 N N . LEU A 1 473 ? -14.162 21.941 129.981 1.00 4.44 469 LEU D N 1
ATOM 3546 C CA . LEU A 1 473 ? -14.958 20.784 129.620 1.00 4.60 469 LEU D CA 1
ATOM 3547 C C . LEU A 1 473 ? -16.283 21.274 129.088 1.00 4.78 469 LEU D C 1
ATOM 3548 O O . LEU A 1 473 ? -16.726 22.388 129.417 1.00 4.09 469 LEU D O 1
ATOM 3553 N N . THR A 1 474 ? -16.908 20.461 128.244 1.00 4.15 470 THR D N 1
ATOM 3554 C CA . THR A 1 474 ? -18.178 20.849 127.627 1.00 4.25 470 THR D CA 1
ATOM 3555 C C . THR A 1 474 ? -19.181 19.735 127.793 1.00 4.31 470 THR D C 1
ATOM 3556 O O . THR A 1 474 ? -18.864 18.552 127.587 1.00 5.28 470 THR D O 1
ATOM 3560 N N . LEU A 1 475 ? -20.387 20.130 128.187 1.00 4.31 471 LEU D N 1
ATOM 3561 C CA . LEU A 1 475 ? -21.525 19.238 128.335 1.00 4.06 471 LEU D CA 1
ATOM 3562 C C . LEU A 1 475 ? -22.559 19.617 127.276 1.00 4.71 471 LEU D C 1
ATOM 3563 O O . LEU A 1 475 ? -22.946 20.788 127.178 1.00 4.06 471 LEU D O 1
ATOM 3568 N N . ILE A 1 476 ? -22.971 18.641 126.466 1.00 4.82 472 ILE D N 1
ATOM 3569 C CA . ILE A 1 476 ? -24.020 18.856 125.455 1.00 5.45 472 ILE D CA 1
ATOM 3570 C C . ILE A 1 476 ? -25.188 17.886 125.659 1.00 5.94 472 ILE D C 1
ATOM 3571 O O . ILE A 1 476 ? -24.985 16.667 125.800 1.00 6.61 472 ILE D O 1
ATOM 3576 N N . HIS A 1 477 ? -26.411 18.432 125.659 1.00 5.97 473 HIS D N 1
ATOM 3577 C CA . HIS A 1 477 ? -27.634 17.631 125.704 1.00 5.62 473 HIS D CA 1
ATOM 3578 C C . HIS A 1 477 ? -28.498 18.044 124.512 1.00 6.00 473 HIS D C 1
ATOM 3579 O O . HIS A 1 477 ? -28.277 19.096 123.919 1.00 5.62 473 HIS D O 1
ATOM 3586 N N . ASP A 1 478 ? -29.474 17.222 124.148 1.00 6.93 474 ASP D N 1
ATOM 3587 C CA . ASP A 1 478 ? -30.262 17.498 122.928 1.00 7.03 474 ASP D CA 1
ATOM 3588 C C . ASP A 1 478 ? -31.088 18.770 123.032 1.00 7.32 474 ASP D C 1
ATOM 3589 O O . ASP A 1 478 ? -31.100 19.599 122.119 1.00 6.74 474 ASP D O 1
ATOM 3594 N N . MET A 1 479 ? -31.796 18.912 124.147 1.00 7.63 475 MET D N 1
ATOM 3595 C CA . MET A 1 479 ? -32.724 20.025 124.353 1.00 8.13 475 MET D CA 1
ATOM 3596 C C . MET A 1 479 ? -32.971 20.179 125.843 1.00 7.74 475 MET D C 1
ATOM 3597 O O . MET A 1 479 ? -33.130 19.179 126.525 1.00 7.52 475 MET D O 1
ATOM 3602 N N . LEU A 1 480 ? -33.050 21.413 126.337 1.00 7.45 476 LEU D N 1
ATOM 3603 C CA . LEU A 1 480 ? -33.381 21.629 127.747 1.00 6.88 476 LEU D CA 1
ATOM 3604 C C . LEU A 1 480 ? -34.877 21.472 127.980 1.00 7.36 476 LEU D C 1
ATOM 3605 O O . LEU A 1 480 ? -35.673 22.403 127.792 1.00 8.00 476 LEU D O 1
ATOM 3610 N N . ASP A 1 481 ? -35.238 20.265 128.370 1.00 7.92 477 ASP D N 1
ATOM 3611 C CA . ASP A 1 481 ? -36.587 19.911 128.759 1.00 8.21 477 ASP D CA 1
ATOM 3612 C C . ASP A 1 481 ? -36.581 19.496 130.239 1.00 6.96 477 ASP D C 1
ATOM 3613 O O . ASP A 1 481 ? -35.537 19.479 130.870 1.00 6.68 477 ASP D O 1
ATOM 3618 N N . PRO A 1 482 ? -37.754 19.185 130.817 1.00 7.01 478 PRO D N 1
ATOM 3619 C CA . PRO A 1 482 ? -37.697 18.865 132.251 1.00 6.74 478 PRO D CA 1
ATOM 3620 C C . PRO A 1 482 ? -36.742 17.725 132.586 1.00 6.26 478 PRO D C 1
ATOM 3621 O O . PRO A 1 482 ? -35.950 17.838 133.507 1.00 6.42 478 PRO D O 1
ATOM 3625 N N . TYR A 1 483 ? -36.812 16.639 131.834 1.00 6.68 479 TYR D N 1
ATOM 3626 C CA . TYR A 1 483 ? -35.929 15.494 132.085 1.00 6.86 479 TYR D CA 1
ATOM 3627 C C . TYR A 1 483 ? -34.447 15.872 132.008 1.00 5.94 479 TYR D C 1
ATOM 3628 O O . TYR A 1 483 ? -33.656 15.458 132.830 1.00 4.92 479 TYR D O 1
ATOM 3637 N N . THR A 1 484 ? -34.083 16.658 131.002 1.00 5.14 480 THR D N 1
ATOM 3638 C CA . THR A 1 484 ? -32.679 17.014 130.785 1.00 4.90 480 THR D CA 1
ATOM 3639 C C . THR A 1 484 ? -32.176 17.910 131.884 1.00 4.48 480 THR D C 1
ATOM 3640 O O . THR A 1 484 ? -31.027 17.750 132.340 1.00 4.73 480 THR D O 1
ATOM 3644 N N . LEU A 1 485 ? -33.033 18.829 132.345 1.00 4.88 481 LEU D N 1
ATOM 3645 C CA . LEU A 1 485 ? -32.699 19.687 133.482 1.00 4.80 481 LEU D CA 1
ATOM 3646 C C . LEU A 1 485 ? -32.422 18.836 134.730 1.00 4.74 481 LEU D C 1
ATOM 3647 O O . LEU A 1 485 ? -31.418 19.024 135.404 1.00 4.52 481 LEU D O 1
ATOM 3652 N N . GLY A 1 486 ? -33.318 17.897 135.006 1.00 4.69 482 GLY D N 1
ATOM 3653 C CA . GLY A 1 486 ? -33.200 16.992 136.166 1.00 5.01 482 GLY D CA 1
ATOM 3654 C C . GLY A 1 486 ? -31.905 16.199 136.142 1.00 5.14 482 GLY D C 1
ATOM 3655 O O . GLY A 1 486 ? -31.177 16.105 137.147 1.00 4.98 482 GLY D O 1
ATOM 3656 N N . ARG A 1 487 ? -31.597 15.657 134.969 1.00 5.77 483 ARG D N 1
ATOM 3657 C CA . ARG A 1 487 ? -30.352 14.944 134.749 1.00 5.89 483 ARG D CA 1
ATOM 3658 C C . ARG A 1 487 ? -29.113 15.799 134.963 1.00 5.58 483 ARG D C 1
ATOM 3659 O O . ARG A 1 487 ? -28.139 15.341 135.557 1.00 5.53 483 ARG D O 1
ATOM 3667 N N . LEU A 1 488 ? -29.157 17.042 134.490 1.00 5.36 484 LEU D N 1
ATOM 3668 C CA . LEU A 1 488 ? -28.045 17.975 134.646 1.00 4.95 484 LEU D CA 1
ATOM 3669 C C . LEU A 1 488 ? -27.814 18.339 136.131 1.00 4.99 484 LEU D C 1
ATOM 3670 O O . LEU A 1 488 ? -26.677 18.325 136.620 1.00 4.66 484 LEU D O 1
ATOM 3675 N N . ILE A 1 489 ? -28.885 18.621 136.869 1.00 4.43 485 ILE D N 1
ATOM 3676 C CA . ILE A 1 489 ? -28.715 18.986 138.258 1.00 4.19 485 ILE D CA 1
ATOM 3677 C C . ILE A 1 489 ? -28.163 17.801 139.049 1.00 4.27 485 ILE D C 1
ATOM 3678 O O . ILE A 1 489 ? -27.257 17.971 139.860 1.00 4.13 485 ILE D O 1
ATOM 3683 N N . ALA A 1 490 ? -28.676 16.599 138.784 1.00 4.31 486 ALA D N 1
ATOM 3684 C CA . ALA A 1 490 ? -28.208 15.412 139.471 1.00 4.60 486 ALA D CA 1
ATOM 3685 C C . ALA A 1 490 ? -26.717 15.140 139.189 1.00 4.90 486 ALA D C 1
ATOM 3686 O O . ALA A 1 490 ? -25.990 14.737 140.086 1.00 5.07 486 ALA D O 1
ATOM 3688 N N . LEU A 1 491 ? -26.291 15.351 137.946 1.00 4.74 487 LEU D N 1
ATOM 3689 C CA . LEU A 1 491 ? -24.876 15.264 137.569 1.00 4.83 487 LEU D CA 1
ATOM 3690 C C . LEU A 1 491 ? -24.027 16.138 138.511 1.00 5.19 487 LEU D C 1
ATOM 3691 O O . LEU A 1 491 ? -22.996 15.705 139.054 1.00 4.43 487 LEU D O 1
ATOM 3696 N N . TYR A 1 492 ? -24.473 17.372 138.715 1.00 4.06 488 TYR D N 1
ATOM 3697 C CA . TYR A 1 492 ? -23.729 18.282 139.605 1.00 3.98 488 TYR D CA 1
ATOM 3698 C C . TYR A 1 492 ? -23.845 17.877 141.099 1.00 4.08 488 TYR D C 1
ATOM 3699 O O . TYR A 1 492 ? -22.873 17.977 141.829 1.00 4.09 488 TYR D O 1
ATOM 3708 N N . GLU A 1 493 ? -25.002 17.380 141.535 1.00 4.17 489 GLU D N 1
ATOM 3709 C CA . GLU A 1 493 ? -25.085 16.863 142.912 1.00 4.30 489 GLU D CA 1
ATOM 3710 C C . GLU A 1 493 ? -24.022 15.802 143.108 1.00 5.47 489 GLU D C 1
ATOM 3711 O O . GLU A 1 493 ? -23.311 15.802 144.109 1.00 5.79 489 GLU D O 1
ATOM 3717 N N . HIS A 1 494 ? -23.885 14.903 142.134 1.00 4.52 490 HIS D N 1
ATOM 3718 C CA . HIS A 1 494 ? -22.991 13.791 142.324 1.00 5.29 490 HIS D CA 1
ATOM 3719 C C . HIS A 1 494 ? -21.531 14.132 142.116 1.00 5.21 490 HIS D C 1
ATOM 3720 O O . HIS A 1 494 ? -20.698 13.589 142.817 1.00 4.64 490 HIS D O 1
ATOM 3727 N N . ARG A 1 495 ? -21.202 15.086 141.230 1.00 5.77 491 ARG D N 1
ATOM 3728 C CA . ARG A 1 495 ? -19.812 15.552 141.169 1.00 6.00 491 ARG D CA 1
ATOM 3729 C C . ARG A 1 495 ? -19.408 16.187 142.509 1.00 5.99 491 ARG D C 1
ATOM 3730 O O . ARG A 1 495 ? -18.277 16.009 142.968 1.00 5.95 491 ARG D O 1
ATOM 3738 N N . VAL A 1 496 ? -20.321 16.929 143.127 1.00 4.97 492 VAL D N 1
ATOM 3739 C CA . VAL A 1 496 ? -20.043 17.543 144.428 1.00 4.94 492 VAL D CA 1
ATOM 3740 C C . VAL A 1 496 ? -19.812 16.438 145.449 1.00 4.79 492 VAL D C 1
ATOM 3741 O O . VAL A 1 496 ? -18.870 16.509 146.258 1.00 5.22 492 VAL D O 1
ATOM 3745 N N . PHE A 1 497 ? -20.657 15.404 145.414 1.00 5.29 493 PHE D N 1
ATOM 3746 C CA . PHE A 1 497 ? -20.463 14.240 146.271 1.00 5.32 493 PHE D CA 1
ATOM 3747 C C . PHE A 1 497 ? -19.057 13.674 146.129 1.00 5.74 493 PHE D C 1
ATOM 3748 O O . PHE A 1 497 ? -18.362 13.454 147.119 1.00 6.11 493 PHE D O 1
ATOM 3756 N N . VAL A 1 498 ? -18.669 13.415 144.887 1.00 5.27 494 VAL D N 1
ATOM 3757 C CA . VAL A 1 498 ? -17.394 12.770 144.564 1.00 5.47 494 VAL D CA 1
ATOM 3758 C C . VAL A 1 498 ? -16.209 13.585 145.079 1.00 4.95 494 VAL D C 1
ATOM 3759 O O . VAL A 1 498 ? -15.356 13.059 145.770 1.00 5.08 494 VAL D O 1
ATOM 3763 N N . GLU A 1 499 ? -16.203 14.892 144.791 1.00 5.70 495 GLU D N 1
ATOM 3764 C CA . GLU A 1 499 ? -15.173 15.792 145.309 1.00 5.40 495 GLU D CA 1
ATOM 3765 C C . GLU A 1 499 ? -15.110 15.779 146.840 1.00 5.77 495 GLU D C 1
ATOM 3766 O O . GLU A 1 499 ? -14.016 15.772 147.417 1.00 5.67 495 GLU D O 1
ATOM 3772 N N . ALA A 1 500 ? -16.268 15.794 147.496 1.00 5.27 496 ALA D N 1
ATOM 3773 C CA . ALA A 1 500 ? -16.298 15.801 148.946 1.00 5.65 496 ALA D CA 1
ATOM 3774 C C . ALA A 1 500 ? -15.610 14.570 149.512 1.00 5.66 496 ALA D C 1
ATOM 3775 O O . ALA A 1 500 ? -14.899 14.656 150.512 1.00 5.75 496 ALA D O 1
ATOM 3777 N N . GLN A 1 501 ? -15.844 13.421 148.898 1.00 6.11 497 GLN D N 1
ATOM 3778 C CA . GLN A 1 501 ? -15.236 12.184 149.388 1.00 7.72 497 GLN D CA 1
ATOM 3779 C C . GLN A 1 501 ? -13.727 12.213 149.240 1.00 7.43 497 GLN D C 1
ATOM 3780 O O . GLN A 1 501 ? -12.998 11.710 150.122 1.00 9.04 497 GLN D O 1
ATOM 3786 N N . ILE A 1 502 ? -13.237 12.782 148.143 1.00 6.89 498 ILE D N 1
ATOM 3787 C CA . ILE A 1 502 ? -11.788 12.929 147.966 1.00 7.40 498 ILE D CA 1
ATOM 3788 C C . ILE A 1 502 ? -11.206 13.938 148.984 1.00 7.45 498 ILE D C 1
ATOM 3789 O O . ILE A 1 502 ? -10.169 13.672 149.615 1.00 7.21 498 ILE D O 1
ATOM 3794 N N . PHE A 1 503 ? -11.898 15.070 149.182 1.00 7.16 499 PHE D N 1
ATOM 3795 C CA . PHE A 1 503 ? -11.492 16.049 150.194 1.00 7.11 499 PHE D CA 1
ATOM 3796 C C . PHE A 1 503 ? -11.537 15.449 151.616 1.00 7.49 499 PHE D C 1
ATOM 3797 O O . PHE A 1 503 ? -10.839 15.922 152.516 1.00 8.02 499 PHE D O 1
ATOM 3805 N N . GLY A 1 504 ? -12.385 14.451 151.811 1.00 8.00 500 GLY D N 1
ATOM 3806 C CA . GLY A 1 504 ? -12.574 13.799 153.113 1.00 8.68 500 GLY D CA 1
ATOM 3807 C C . GLY A 1 504 ? -13.505 14.538 154.051 1.00 8.35 500 GLY D C 1
ATOM 3808 O O . GLY A 1 504 ? -13.370 14.399 155.257 1.00 9.22 500 GLY D O 1
ATOM 3809 N N . ILE A 1 505 ? -14.450 15.304 153.495 1.00 7.54 501 ILE D N 1
ATOM 3810 C CA . ILE A 1 505 ? -15.315 16.203 154.273 1.00 6.43 501 ILE D CA 1
ATOM 3811 C C . ILE A 1 505 ? -16.768 15.733 154.254 1.00 6.17 501 ILE D C 1
ATOM 3812 O O . ILE A 1 505 ? -17.141 14.825 153.507 1.00 7.23 501 ILE D O 1
ATOM 3817 N N . ASN A 1 506 ? -17.590 16.348 155.086 1.00 6.01 502 ASN D N 1
ATOM 3818 C CA . ASN A 1 506 ? -19.021 16.085 155.070 1.00 6.07 502 ASN D CA 1
ATOM 3819 C C . ASN A 1 506 ? -19.682 17.077 154.130 1.00 5.57 502 ASN D C 1
ATOM 3820 O O . ASN A 1 506 ? -19.808 18.244 154.457 1.00 5.97 502 ASN D O 1
ATOM 3825 N N . ALA A 1 507 ? -20.088 16.617 152.954 1.00 5.30 503 ALA D N 1
ATOM 3826 C CA . ALA A 1 507 ? -20.822 17.435 151.995 1.00 6.03 503 ALA D CA 1
ATOM 3827 C C . ALA A 1 507 ? -22.197 17.939 152.474 1.00 6.25 503 ALA D C 1
ATOM 3828 O O . ALA A 1 507 ? -22.799 18.794 151.816 1.00 6.62 503 ALA D O 1
ATOM 3830 N N . PHE A 1 508 ? -22.696 17.418 153.597 1.00 5.29 504 PHE D N 1
ATOM 3831 C CA . PHE A 1 508 ? -24.147 17.482 153.885 1.00 5.35 504 PHE D CA 1
ATOM 3832 C C . PHE A 1 508 ? -24.530 18.273 155.148 1.00 6.06 504 PHE D C 1
ATOM 3833 O O . PHE A 1 508 ? -25.719 18.463 155.422 1.00 5.61 504 PHE D O 1
ATOM 3841 N N . ASP A 1 509 ? -23.530 18.773 155.871 1.00 5.53 505 ASP D N 1
ATOM 3842 C CA . ASP A 1 509 ? -23.777 19.698 156.990 1.00 6.07 505 ASP D CA 1
ATOM 3843 C C . ASP A 1 509 ? -23.483 21.139 156.558 1.00 6.46 505 ASP D C 1
ATOM 3844 O O . ASP A 1 509 ? -23.077 21.378 155.421 1.00 6.41 505 ASP D O 1
ATOM 3849 N N . GLN A 1 510 ? -23.755 22.099 157.444 1.00 6.63 506 GLN D N 1
ATOM 3850 C CA . GLN A 1 510 ? -23.480 23.506 157.167 1.00 6.39 506 GLN D CA 1
ATOM 3851 C C . GLN A 1 510 ? -23.382 24.266 158.480 1.00 6.80 506 GLN D C 1
ATOM 3852 O O . GLN A 1 510 ? -24.175 25.173 158.782 1.00 5.48 506 GLN D O 1
ATOM 3858 N N . TRP A 1 511 ? -22.393 23.871 159.283 1.00 6.63 507 TRP D N 1
ATOM 3859 C CA . TRP A 1 511 ? -22.200 24.504 160.572 1.00 7.31 507 TRP D CA 1
ATOM 3860 C C . TRP A 1 511 ? -21.748 25.945 160.396 1.00 7.23 507 TRP D C 1
ATOM 3861 O O . TRP A 1 511 ? -21.905 26.759 161.311 1.00 7.81 507 TRP D O 1
ATOM 3872 N N . GLY A 1 512 ? -21.216 26.259 159.219 1.00 7.26 508 GLY D N 1
ATOM 3873 C CA . GLY A 1 512 ? -20.644 27.574 158.965 1.00 7.94 508 GLY D CA 1
ATOM 3874 C C . GLY A 1 512 ? -21.622 28.728 158.888 1.00 8.62 508 GLY D C 1
ATOM 3875 O O . GLY A 1 512 ? -21.193 29.877 158.815 1.00 8.44 508 GLY D O 1
ATOM 3876 N N . VAL A 1 513 ? -22.933 28.436 158.872 1.00 8.39 509 VAL D N 1
ATOM 3877 C CA . VAL A 1 513 ? -23.941 29.480 158.858 1.00 8.85 509 VAL D CA 1
ATOM 3878 C C . VAL A 1 513 ? -24.370 29.907 160.259 1.00 8.31 509 VAL D C 1
ATOM 3879 O O . VAL A 1 513 ? -25.070 30.893 160.418 1.00 8.15 509 VAL D O 1
ATOM 3883 N N . GLU A 1 514 ? -23.933 29.185 161.281 1.00 7.91 510 GLU D N 1
ATOM 3884 C CA . GLU A 1 514 ? -24.449 29.416 162.631 1.00 7.90 510 GLU D CA 1
ATOM 3885 C C . GLU A 1 514 ? -23.955 30.711 163.296 1.00 7.35 510 GLU D C 1
ATOM 3886 O O . GLU A 1 514 ? -24.723 31.372 163.973 1.00 7.22 510 GLU D O 1
ATOM 3892 N N . LEU A 1 515 ? -22.674 31.037 163.133 1.00 6.67 511 LEU D N 1
ATOM 3893 C CA . LEU A 1 515 ? -22.087 32.169 163.833 1.00 7.01 511 LEU D CA 1
ATOM 3894 C C . LEU A 1 515 ? -22.769 33.466 163.408 1.00 7.25 511 LEU D C 1
ATOM 3895 O O . LEU A 1 515 ? -23.119 34.289 164.258 1.00 8.12 511 LEU D O 1
ATOM 3900 N N . GLY A 1 516 ? -22.973 33.627 162.105 1.00 7.67 512 GLY D N 1
ATOM 3901 C CA . GLY A 1 516 ? -23.647 34.808 161.562 1.00 8.55 512 GLY D CA 1
ATOM 3902 C C . GLY A 1 516 ? -25.062 34.984 162.104 1.00 9.27 512 GLY D C 1
ATOM 3903 O O . GLY A 1 516 ? -25.447 36.077 162.503 1.00 9.28 512 GLY D O 1
ATOM 3904 N N . LYS A 1 517 ? -25.813 33.888 162.151 1.00 9.76 513 LYS D N 1
ATOM 3905 C CA . LYS A 1 517 ? -27.165 33.880 162.714 1.00 10.97 513 LYS D CA 1
ATOM 3906 C C . LYS A 1 517 ? -27.179 34.266 164.181 1.00 10.18 513 LYS D C 1
ATOM 3907 O O . LYS A 1 517 ? -27.965 35.100 164.614 1.00 10.25 513 LYS D O 1
ATOM 3913 N N . GLU A 1 518 ? -26.285 33.658 164.947 1.00 9.91 514 GLU D N 1
ATOM 3914 C CA . GLU A 1 518 ? -26.143 33.959 166.361 1.00 9.94 514 GLU D CA 1
ATOM 3915 C C . GLU A 1 518 ? -25.888 35.457 166.583 1.00 9.41 514 GLU D C 1
ATOM 3916 O O . GLU A 1 518 ? -26.573 36.096 167.380 1.00 9.25 514 GLU D O 1
ATOM 3922 N N . LEU A 1 519 ? -24.904 36.019 165.884 1.00 8.42 515 LEU D N 1
ATOM 3923 C CA . LEU A 1 519 ? -24.555 37.420 166.088 1.00 8.33 515 LEU D CA 1
ATOM 3924 C C . LEU A 1 519 ? -25.669 38.388 165.587 1.00 8.61 515 LEU D C 1
ATOM 3925 O O . LEU A 1 519 ? -25.881 39.441 166.188 1.00 9.24 515 LEU D O 1
ATOM 3930 N N . ALA A 1 520 ? -26.379 38.010 164.534 1.00 7.98 516 ALA D N 1
ATOM 3931 C CA . ALA A 1 520 ? -27.454 38.851 163.977 1.00 8.53 516 ALA D CA 1
ATOM 3932 C C . ALA A 1 520 ? -28.615 38.928 164.970 1.00 9.31 516 ALA D C 1
ATOM 3933 O O . ALA A 1 520 ? -29.236 39.993 165.135 1.00 9.02 516 ALA D O 1
ATOM 3935 N N . THR A 1 521 ? -28.883 37.807 165.647 1.00 9.54 517 THR D N 1
ATOM 3936 C CA . THR A 1 521 ? -29.950 37.749 166.653 1.00 10.09 517 THR D CA 1
ATOM 3937 C C . THR A 1 521 ? -29.643 38.702 167.823 1.00 10.74 517 THR D C 1
ATOM 3938 O O . THR A 1 521 ? -30.505 39.461 168.263 1.00 10.30 517 THR D O 1
ATOM 3942 N N . GLU A 1 522 ? -28.399 38.656 168.292 1.00 10.51 518 GLU D N 1
ATOM 3943 C CA . GLU A 1 522 ? -27.900 39.549 169.327 1.00 11.62 518 GLU D CA 1
ATOM 3944 C C . GLU A 1 522 ? -27.900 41.003 168.894 1.00 11.23 518 GLU D C 1
ATOM 3945 O O . GLU A 1 522 ? -28.180 41.886 169.698 1.00 10.93 518 GLU D O 1
ATOM 3951 N N . LEU A 1 523 ? -27.518 41.245 167.643 1.00 11.63 519 LEU D N 1
ATOM 3952 C CA . LEU A 1 523 ? -27.341 42.617 167.153 1.00 12.24 519 LEU D CA 1
ATOM 3953 C C . LEU A 1 523 ? -28.643 43.348 166.861 1.00 12.35 519 LEU D C 1
ATOM 3954 O O . LEU A 1 523 ? -28.657 44.563 166.896 1.00 13.23 519 LEU D O 1
ATOM 3959 N N . LEU A 1 524 ? -29.705 42.627 166.545 1.00 12.07 520 LEU D N 1
ATOM 3960 C CA . LEU A 1 524 ? -30.990 43.259 166.192 1.00 12.00 520 LEU D CA 1
ATOM 3961 C C . LEU A 1 524 ? -31.468 44.317 167.196 1.00 11.68 520 LEU D C 1
ATOM 3962 O O . LEU A 1 524 ? -31.705 45.455 166.809 1.00 10.17 520 LEU D O 1
ATOM 3967 N N . PRO A 1 525 ? -31.585 43.968 168.495 1.00 12.55 521 PRO D N 1
ATOM 3968 C CA . PRO A 1 525 ? -32.039 45.039 169.396 1.00 12.75 521 PRO D CA 1
ATOM 3969 C C . PRO A 1 525 ? -31.031 46.199 169.581 1.00 13.03 521 PRO D C 1
ATOM 3970 O O . PRO A 1 525 ? -31.423 47.289 169.972 1.00 14.03 521 PRO D O 1
ATOM 3974 N N . VAL A 1 526 ? -29.748 45.964 169.325 1.00 11.99 522 VAL D N 1
ATOM 3975 C CA . VAL A 1 526 ? -28.753 47.020 169.409 1.00 12.20 522 VAL D CA 1
ATOM 3976 C C . VAL A 1 526 ? -28.929 47.936 168.198 1.00 12.71 522 VAL D C 1
ATOM 3977 O O . VAL A 1 526 ? -28.907 49.164 168.324 1.00 12.57 522 VAL D O 1
ATOM 3981 N N . VAL A 1 527 ? -29.102 47.336 167.024 1.00 12.08 523 VAL D N 1
ATOM 3982 C CA . VAL A 1 527 ? -29.358 48.116 165.810 1.00 13.08 523 VAL D CA 1
ATOM 3983 C C . VAL A 1 527 ? -30.672 48.913 165.932 1.00 14.19 523 VAL D C 1
ATOM 3984 O O . VAL A 1 527 ? -30.710 50.111 165.602 1.00 15.12 523 VAL D O 1
ATOM 3988 N N . SER A 1 528 ? -31.732 48.272 166.432 1.00 14.59 524 SER D N 1
ATOM 3989 C CA A SER A 1 528 ? -33.019 48.947 166.589 0.50 15.24 524 SER D CA 1
ATOM 3990 C CA B SER A 1 528 ? -33.022 48.948 166.602 0.50 14.74 524 SER D CA 1
ATOM 3991 C C . SER A 1 528 ? -32.974 50.065 167.648 1.00 15.85 524 SER D C 1
ATOM 3992 O O . SER A 1 528 ? -33.799 50.978 167.630 1.00 16.00 524 SER D O 1
ATOM 3997 N N . GLY A 1 529 ? -32.021 49.990 168.576 1.00 16.00 525 GLY D N 1
ATOM 3998 C CA . GLY A 1 529 ? -31.957 50.942 169.679 1.00 17.83 525 GLY D CA 1
ATOM 3999 C C . GLY A 1 529 ? -32.754 50.515 170.903 1.00 18.74 525 GLY D C 1
ATOM 4000 O O . GLY A 1 529 ? -32.860 51.276 171.875 1.00 19.14 525 GLY D O 1
ATOM 4001 N N . LYS A 1 530 ? -33.315 49.301 170.871 1.00 19.92 526 LYS D N 1
ATOM 4002 C CA . LYS A 1 530 ? -34.106 48.799 171.999 1.00 21.37 526 LYS D CA 1
ATOM 4003 C C . LYS A 1 530 ? -33.208 48.595 173.218 1.00 22.50 526 LYS D C 1
ATOM 4004 O O . LYS A 1 530 ? -33.650 48.795 174.360 1.00 23.96 526 LYS D O 1
ATOM 4006 N N . GLU A 1 531 ? -31.967 48.187 172.983 1.00 23.05 527 GLU D N 1
ATOM 4007 C CA . GLU A 1 531 ? -30.974 48.144 174.045 1.00 24.81 527 GLU D CA 1
ATOM 4008 C C . GLU A 1 531 ? -29.770 49.011 173.750 1.00 24.55 527 GLU D C 1
ATOM 4009 O O . GLU A 1 531 ? -29.467 49.320 172.599 1.00 24.99 527 GLU D O 1
ATOM 4015 N N . GLY A 1 532 ? -29.104 49.429 174.824 1.00 24.83 528 GLY D N 1
ATOM 4016 C CA . GLY A 1 532 ? -27.871 50.189 174.712 1.00 24.50 528 GLY D CA 1
ATOM 4017 C C . GLY A 1 532 ? -26.772 49.288 174.183 1.00 24.23 528 GLY D C 1
ATOM 4018 O O . GLY A 1 532 ? -27.029 48.156 173.736 1.00 23.12 528 GLY D O 1
ATOM 4019 N N . ALA A 1 533 ? -25.550 49.805 174.249 1.00 23.95 529 ALA D N 1
ATOM 4020 C CA . ALA A 1 533 ? -24.364 49.110 173.756 1.00 23.40 529 ALA D CA 1
ATOM 4021 C C . ALA A 1 533 ? -23.951 48.054 174.775 1.00 23.33 529 ALA D C 1
ATOM 4022 O O . ALA A 1 533 ? -24.296 48.161 175.959 1.00 23.11 529 ALA D O 1
ATOM 4024 N N . SER A 1 534 ? -23.235 47.030 174.307 1.00 21.91 530 SER D N 1
ATOM 4025 C CA . SER A 1 534 ? -22.667 46.038 175.210 1.00 22.27 530 SER D CA 1
ATOM 4026 C C . SER A 1 534 ? -21.377 45.415 174.669 1.00 20.72 530 SER D C 1
ATOM 4027 O O . SER A 1 534 ? -21.301 44.205 174.458 1.00 21.23 530 SER D O 1
ATOM 4030 N N . GLY A 1 535 ? -20.393 46.271 174.415 1.00 18.87 531 GLY D N 1
ATOM 4031 C CA . GLY A 1 535 ? -18.994 45.857 174.329 1.00 17.80 531 GLY D CA 1
ATOM 4032 C C . GLY A 1 535 ? -18.535 45.074 173.109 1.00 16.26 531 GLY D C 1
ATOM 4033 O O . GLY A 1 535 ? -17.600 44.287 173.191 1.00 16.27 531 GLY D O 1
ATOM 4034 N N . ARG A 1 536 ? -19.155 45.307 171.962 1.00 14.60 532 ARG D N 1
ATOM 4035 C CA . ARG A 1 536 ? -18.690 44.695 170.714 1.00 13.27 532 ARG D CA 1
ATOM 4036 C C . ARG A 1 536 ? -17.470 45.446 170.206 1.00 12.65 532 ARG D C 1
ATOM 4037 O O . ARG A 1 536 ? -17.096 46.489 170.756 1.00 13.07 532 ARG D O 1
ATOM 4045 N N . ASP A 1 537 ? -16.864 44.934 169.149 1.00 10.91 533 ASP D N 1
ATOM 4046 C CA . ASP A 1 537 ? -15.665 45.561 168.562 1.00 10.38 533 ASP D CA 1
ATOM 4047 C C . ASP A 1 537 ? -15.971 46.973 168.048 1.00 9.91 533 ASP D C 1
ATOM 4048 O O . ASP A 1 537 ? -17.116 47.304 167.739 1.00 9.89 533 ASP D O 1
ATOM 4053 N N . ALA A 1 538 ? -14.940 47.800 167.948 1.00 9.52 534 ALA D N 1
ATOM 4054 C CA . ALA A 1 538 ? -15.116 49.197 167.609 1.00 9.50 534 ALA D CA 1
ATOM 4055 C C . ALA A 1 538 ? -15.695 49.422 166.220 1.00 8.94 534 ALA D C 1
ATOM 4056 O O . ALA A 1 538 ? -16.298 50.469 165.987 1.00 10.14 534 ALA D O 1
ATOM 4058 N N . SER A 1 539 ? -15.505 48.477 165.305 1.00 8.53 535 SER D N 1
ATOM 4059 C CA . SER A 1 539 ? -16.071 48.623 163.974 1.00 8.62 535 SER D CA 1
ATOM 4060 C C . SER A 1 539 ? -17.585 48.387 164.042 1.00 8.33 535 SER D C 1
ATOM 4061 O O . SER A 1 539 ? -18.359 49.219 163.585 1.00 7.84 535 SER D O 1
ATOM 4064 N N . THR A 1 540 ? -17.993 47.273 164.649 1.00 7.48 536 THR D N 1
ATOM 4065 C CA . THR A 1 540 ? -19.416 47.001 164.830 1.00 7.26 536 THR D CA 1
ATOM 4066 C C . THR A 1 540 ? -20.063 48.181 165.557 1.00 7.31 536 THR D C 1
ATOM 4067 O O . THR A 1 540 ? -21.088 48.682 165.127 1.00 7.34 536 THR D O 1
ATOM 4071 N N . GLN A 1 541 ? -19.439 48.657 166.614 1.00 7.61 537 GLN D N 1
ATOM 4072 C CA . GLN A 1 541 ? -19.966 49.769 167.357 1.00 8.06 537 GLN D CA 1
ATOM 4073 C C . GLN A 1 541 ? -20.080 51.001 166.472 1.00 7.84 537 GLN D C 1
ATOM 4074 O O . GLN A 1 541 ? -21.051 51.625 166.450 1.00 7.92 537 GLN D O 1
ATOM 4080 N N . GLY A 1 542 ? -19.026 51.279 165.728 1.00 7.73 538 GLY D N 1
ATOM 4081 C CA . GLY A 1 542 ? -18.975 52.450 164.842 1.00 7.70 538 GLY D CA 1
ATOM 4082 C C . GLY A 1 542 ? -20.052 52.455 163.773 1.00 7.69 538 GLY D C 1
ATOM 4083 O O . GLY A 1 542 ? -20.659 53.501 163.498 1.00 7.55 538 GLY D O 1
ATOM 4084 N N . LEU A 1 543 ? -20.276 51.280 163.175 1.00 7.30 539 LEU D N 1
ATOM 4085 C CA . LEU A 1 543 ? -21.319 51.098 162.174 1.00 7.45 539 LEU D CA 1
ATOM 4086 C C . LEU A 1 543 ? -22.725 51.262 162.786 1.00 7.74 539 LEU D C 1
ATOM 4087 O O . LEU A 1 543 ? -23.564 51.981 162.237 1.00 8.07 539 LEU D O 1
ATOM 4092 N N . VAL A 1 544 ? -22.947 50.663 163.957 1.00 8.26 540 VAL D N 1
ATOM 4093 C CA . VAL A 1 544 ? -24.187 50.872 164.715 1.00 7.89 540 VAL D CA 1
ATOM 4094 C C . VAL A 1 544 ? -24.436 52.351 165.019 1.00 8.43 540 VAL D C 1
ATOM 4095 O O . VAL A 1 544 ? -25.551 52.846 164.813 1.00 8.32 540 VAL D O 1
ATOM 4099 N N . ALA A 1 545 ? -23.409 53.054 165.512 1.00 8.41 541 ALA D N 1
ATOM 4100 C CA . ALA A 1 545 ? -23.541 54.479 165.850 1.00 8.85 541 ALA D CA 1
ATOM 4101 C C . ALA A 1 545 ? -23.881 55.313 164.608 1.00 8.98 541 ALA D C 1
ATOM 4102 O O . ALA A 1 545 ? -24.703 56.230 164.671 1.00 8.20 541 ALA D O 1
ATOM 4104 N N . HIS A 1 546 ? -23.242 54.979 163.491 1.00 8.95 542 HIS D N 1
ATOM 4105 C CA . HIS A 1 546 ? -23.534 55.647 162.225 1.00 9.04 542 HIS D CA 1
ATOM 4106 C C . HIS A 1 546 ? -25.003 55.420 161.855 1.00 8.81 542 HIS D C 1
ATOM 4107 O O . HIS A 1 546 ? -25.739 56.371 161.565 1.00 8.89 542 HIS D O 1
ATOM 4114 N N . LEU A 1 547 ? -25.453 54.168 161.900 1.00 8.75 543 LEU D N 1
ATOM 4115 C CA . LEU A 1 547 ? -26.840 53.887 161.552 1.00 8.93 543 LEU D CA 1
ATOM 4116 C C . LEU A 1 547 ? -27.810 54.686 162.416 1.00 9.75 543 LEU D C 1
ATOM 4117 O O . LEU A 1 547 ? -28.753 55.317 161.899 1.00 9.46 543 LEU D O 1
ATOM 4122 N N . HIS A 1 548 ? -27.576 54.695 163.722 1.00 10.42 544 HIS D N 1
ATOM 4123 C CA . HIS A 1 548 ? -28.446 55.436 164.634 1.00 11.36 544 HIS D CA 1
ATOM 4124 C C . HIS A 1 548 ? -28.452 56.912 164.262 1.00 11.82 544 HIS D C 1
ATOM 4125 O O . HIS A 1 548 ? -29.502 57.548 164.285 1.00 12.26 544 HIS D O 1
ATOM 4132 N N . ALA A 1 549 ? -27.277 57.451 163.933 1.00 11.91 545 ALA D N 1
ATOM 4133 C CA . ALA A 1 549 ? -27.169 58.870 163.625 1.00 12.74 545 ALA D CA 1
ATOM 4134 C C . ALA A 1 549 ? -27.964 59.188 162.374 1.00 12.72 545 ALA D C 1
ATOM 4135 O O . ALA A 1 549 ? -28.657 60.193 162.334 1.00 13.12 545 ALA D O 1
ATOM 4137 N N . ARG A 1 550 ? -27.864 58.333 161.367 1.00 12.07 546 ARG D N 1
ATOM 4138 C CA . ARG A 1 550 ? -28.499 58.609 160.080 1.00 13.10 546 ARG D CA 1
ATOM 4139 C C . ARG A 1 550 ? -30.013 58.316 160.107 1.00 14.19 546 ARG D C 1
ATOM 4140 O O . ARG A 1 550 ? -30.759 58.819 159.256 1.00 14.78 546 ARG D O 1
ATOM 4148 N N . ARG A 1 551 ? -30.460 57.487 161.057 1.00 14.44 547 ARG D N 1
ATOM 4149 C CA . ARG A 1 551 ? -31.888 57.157 161.190 1.00 15.02 547 ARG D CA 1
ATOM 4150 C C . ARG A 1 551 ? -32.663 58.134 162.103 1.00 17.64 547 ARG D C 1
ATOM 4151 O O . ARG A 1 551 ? -33.875 58.020 162.236 1.00 17.89 547 ARG D O 1
ATOM 4159 N N . LYS A 1 552 ? -31.931 59.058 162.731 1.00 19.54 548 LYS D N 1
ATOM 4160 C CA . LYS A 1 552 ? -32.400 60.412 163.149 1.00 22.34 548 LYS D CA 1
ATOM 4161 C C . LYS A 1 552 ? -31.681 60.788 164.422 1.00 23.54 548 LYS D C 1
ATOM 4162 O O . LYS A 1 552 ? -31.752 60.034 165.389 1.00 26.09 548 LYS D O 1
ATOM 4164 N N . ARG B 1 7 ? -76.022 -10.336 80.480 1.00 25.04 3 ARG A N 1
ATOM 4165 C CA . ARG B 1 7 ? -75.075 -9.803 79.449 1.00 25.74 3 ARG A CA 1
ATOM 4166 C C . ARG B 1 7 ? -75.038 -10.753 78.262 1.00 25.94 3 ARG A C 1
ATOM 4167 O O . ARG B 1 7 ? -74.884 -11.965 78.431 1.00 26.51 3 ARG A O 1
ATOM 4175 N N . ASP B 1 8 ? -75.168 -10.194 77.065 1.00 25.11 4 ASP A N 1
ATOM 4176 C CA . ASP B 1 8 ? -75.272 -10.985 75.846 1.00 25.40 4 ASP A CA 1
ATOM 4177 C C . ASP B 1 8 ? -74.079 -10.619 74.975 1.00 24.72 4 ASP A C 1
ATOM 4178 O O . ASP B 1 8 ? -74.157 -9.692 74.177 1.00 23.80 4 ASP A O 1
ATOM 4183 N N . ALA B 1 9 ? -72.982 -11.355 75.158 1.00 24.32 5 ALA A N 1
ATOM 4184 C CA . ALA B 1 9 ? -71.714 -11.113 74.460 1.00 24.52 5 ALA A CA 1
ATOM 4185 C C . ALA B 1 9 ? -71.827 -11.118 72.918 1.00 24.58 5 ALA A C 1
ATOM 4186 O O . ALA B 1 9 ? -71.181 -10.322 72.226 1.00 23.80 5 ALA A O 1
ATOM 4188 N N . THR B 1 10 ? -72.648 -12.015 72.384 1.00 24.73 6 THR A N 1
ATOM 4189 C CA . THR B 1 10 ? -72.771 -12.139 70.942 1.00 25.42 6 THR A CA 1
ATOM 4190 C C . THR B 1 10 ? -73.547 -10.950 70.390 1.00 24.47 6 THR A C 1
ATOM 4191 O O . THR B 1 10 ? -73.132 -10.350 69.409 1.00 24.86 6 THR A O 1
ATOM 4195 N N . LYS B 1 11 ? -74.649 -10.598 71.043 1.00 23.36 7 LYS A N 1
ATOM 4196 C CA . LYS B 1 11 ? -75.397 -9.397 70.701 1.00 22.85 7 LYS A CA 1
ATOM 4197 C C . LYS B 1 11 ? -74.532 -8.142 70.858 1.00 21.55 7 LYS A C 1
ATOM 4198 O O . LYS B 1 11 ? -74.580 -7.242 70.009 1.00 20.49 7 LYS A O 1
ATOM 4204 N N . LEU B 1 12 ? -73.745 -8.080 71.932 1.00 20.40 8 LEU A N 1
ATOM 4205 C CA . LEU B 1 12 ? -72.909 -6.912 72.170 1.00 19.71 8 LEU A CA 1
ATOM 4206 C C . LEU B 1 12 ? -71.925 -6.731 71.007 1.00 18.76 8 LEU A C 1
ATOM 4207 O O . LEU B 1 12 ? -71.852 -5.652 70.418 1.00 19.08 8 LEU A O 1
ATOM 4212 N N . GLU B 1 13 ? -71.208 -7.784 70.646 1.00 18.22 9 GLU A N 1
ATOM 4213 C CA . GLU B 1 13 ? -70.269 -7.725 69.521 1.00 18.41 9 GLU A CA 1
ATOM 4214 C C . GLU B 1 13 ? -70.949 -7.337 68.190 1.00 17.89 9 GLU A C 1
ATOM 4215 O O . GLU B 1 13 ? -70.433 -6.519 67.410 1.00 16.22 9 GLU A O 1
ATOM 4217 N N . ALA B 1 14 ? -72.114 -7.920 67.942 1.00 17.72 10 ALA A N 1
ATOM 4218 C CA . ALA B 1 14 ? -72.850 -7.635 66.706 1.00 17.79 10 ALA A CA 1
ATOM 4219 C C . ALA B 1 14 ? -73.257 -6.157 66.677 1.00 16.33 10 ALA A C 1
ATOM 4220 O O . ALA B 1 14 ? -73.211 -5.500 65.621 1.00 16.76 10 ALA A O 1
ATOM 4222 N N . THR B 1 15 ? -73.670 -5.652 67.827 1.00 15.16 11 THR A N 1
ATOM 4223 C CA . THR B 1 15 ? -74.074 -4.260 67.956 1.00 14.77 11 THR A CA 1
ATOM 4224 C C . THR B 1 15 ? -72.891 -3.298 67.774 1.00 13.96 11 THR A C 1
ATOM 4225 O O . THR B 1 15 ? -73.007 -2.266 67.100 1.00 13.42 11 THR A O 1
ATOM 4229 N N . VAL B 1 16 ? -71.748 -3.630 68.368 1.00 13.71 12 VAL A N 1
ATOM 4230 C CA . VAL B 1 16 ? -70.539 -2.821 68.163 1.00 12.92 12 VAL A CA 1
ATOM 4231 C C . VAL B 1 16 ? -70.187 -2.817 66.678 1.00 13.19 12 VAL A C 1
ATOM 4232 O O . VAL B 1 16 ? -69.849 -1.778 66.129 1.00 13.16 12 VAL A O 1
ATOM 4236 N N . ALA B 1 17 ? -70.298 -3.970 66.027 1.00 14.08 13 ALA A N 1
ATOM 4237 C CA . ALA B 1 17 ? -70.069 -4.064 64.586 1.00 14.84 13 ALA A CA 1
ATOM 4238 C C . ALA B 1 17 ? -71.036 -3.174 63.801 1.00 14.44 13 ALA A C 1
ATOM 4239 O O . ALA B 1 17 ? -70.615 -2.426 62.925 1.00 13.72 13 ALA A O 1
ATOM 4241 N N . LYS B 1 18 ? -72.321 -3.241 64.130 1.00 15.41 14 LYS A N 1
ATOM 4242 C CA . LYS B 1 18 ? -73.306 -2.327 63.542 1.00 16.21 14 LYS A CA 1
ATOM 4243 C C . LYS B 1 18 ? -72.965 -0.852 63.820 1.00 15.10 14 LYS A C 1
ATOM 4244 O O . LYS B 1 18 ? -73.093 -0.008 62.929 1.00 15.03 14 LYS A O 1
ATOM 4250 N N . LEU B 1 19 ? -72.506 -0.531 65.030 1.00 13.89 15 LEU A N 1
ATOM 4251 C CA . LEU B 1 19 ? -72.193 0.864 65.363 1.00 12.50 15 LEU A CA 1
ATOM 4252 C C . LEU B 1 19 ? -71.026 1.382 64.515 1.00 12.66 15 LEU A C 1
ATOM 4253 O O . LEU B 1 19 ? -71.074 2.507 64.024 1.00 12.50 15 LEU A O 1
ATOM 4258 N N . LYS B 1 20 ? -70.011 0.543 64.308 1.00 13.39 16 LYS A N 1
ATOM 4259 C CA . LYS B 1 20 ? -68.871 0.918 63.484 1.00 13.56 16 LYS A CA 1
ATOM 4260 C C . LYS B 1 20 ? -69.287 1.168 62.018 1.00 13.97 16 LYS A C 1
ATOM 4261 O O . LYS B 1 20 ? -68.854 2.150 61.398 1.00 12.90 16 LYS A O 1
ATOM 4267 N N . LYS B 1 21 ? -70.142 0.304 61.482 1.00 14.03 17 LYS A N 1
ATOM 4268 C CA . LYS B 1 21 ? -70.631 0.470 60.111 1.00 14.67 17 LYS A CA 1
ATOM 4269 C C . LYS B 1 21 ? -71.440 1.751 59.999 1.00 13.99 17 LYS A C 1
ATOM 4270 O O . LYS B 1 21 ? -71.294 2.519 59.033 1.00 13.97 17 LYS A O 1
ATOM 4276 N N . HIS B 1 22 ? -72.302 1.965 60.986 1.00 13.35 18 HIS A N 1
ATOM 4277 C CA . HIS B 1 22 ? -73.126 3.169 61.108 1.00 13.16 18 HIS A CA 1
ATOM 4278 C C . HIS B 1 22 ? -72.282 4.447 61.140 1.00 12.96 18 HIS A C 1
ATOM 4279 O O . HIS B 1 22 ? -72.576 5.388 60.412 1.00 12.41 18 HIS A O 1
ATOM 4286 N N . TRP B 1 23 ? -71.238 4.461 61.971 1.00 12.49 19 TRP A N 1
ATOM 4287 C CA . TRP B 1 23 ? -70.274 5.567 61.995 1.00 11.85 19 TRP A CA 1
ATOM 4288 C C . TRP B 1 23 ? -69.671 5.820 60.615 1.00 12.26 19 TRP A C 1
ATOM 4289 O O . TRP B 1 23 ? -69.647 6.959 60.142 1.00 12.42 19 TRP A O 1
ATOM 4300 N N . ALA B 1 24 ? -69.207 4.761 59.956 1.00 13.02 20 ALA A N 1
ATOM 4301 C CA . ALA B 1 24 ? -68.645 4.887 58.609 1.00 13.82 20 ALA A CA 1
ATOM 4302 C C . ALA B 1 24 ? -69.658 5.318 57.528 1.00 14.92 20 ALA A C 1
ATOM 4303 O O . ALA B 1 24 ? -69.321 6.072 56.611 1.00 15.68 20 ALA A O 1
ATOM 4305 N N . GLU B 1 25 ? -70.887 4.827 57.607 1.00 15.18 21 GLU A N 1
ATOM 4306 C CA . GLU B 1 25 ? -71.797 4.912 56.473 1.00 15.97 21 GLU A CA 1
ATOM 4307 C C . GLU B 1 25 ? -72.973 5.880 56.622 1.00 16.12 21 GLU A C 1
ATOM 4308 O O . GLU B 1 25 ? -73.432 6.444 55.619 1.00 16.87 21 GLU A O 1
ATOM 4314 N N . SER B 1 26 ? -73.457 6.070 57.848 1.00 15.41 22 SER A N 1
ATOM 4315 C CA . SER B 1 26 ? -74.777 6.651 58.080 1.00 16.10 22 SER A CA 1
ATOM 4316 C C . SER B 1 26 ? -74.862 7.783 59.098 1.00 15.09 22 SER A C 1
ATOM 4317 O O . SER B 1 26 ? -75.789 8.569 59.031 1.00 14.08 22 SER A O 1
ATOM 4320 N N . ALA B 1 27 ? -73.936 7.852 60.056 1.00 14.39 23 ALA A N 1
ATOM 4321 C CA . ALA B 1 27 ? -73.965 8.914 61.065 1.00 13.81 23 ALA A CA 1
ATOM 4322 C C . ALA B 1 27 ? -73.767 10.236 60.336 1.00 14.52 23 ALA A C 1
ATOM 4323 O O . ALA B 1 27 ? -73.131 10.262 59.267 1.00 13.33 23 ALA A O 1
ATOM 4325 N N . PRO B 1 28 ? -74.335 11.321 60.882 1.00 14.39 24 PRO A N 1
ATOM 4326 C CA . PRO B 1 28 ? -74.289 12.578 60.148 1.00 15.35 24 PRO A CA 1
ATOM 4327 C C . PRO B 1 28 ? -72.851 13.054 59.946 1.00 15.54 24 PRO A C 1
ATOM 4328 O O . PRO B 1 28 ? -72.026 12.927 60.850 1.00 14.94 24 PRO A O 1
ATOM 4332 N N . ARG B 1 29 ? -72.563 13.544 58.742 1.00 16.23 25 ARG A N 1
ATOM 4333 C CA . ARG B 1 29 ? -71.251 14.067 58.400 1.00 16.91 25 ARG A CA 1
ATOM 4334 C C . ARG B 1 29 ? -71.243 15.600 58.399 1.00 16.41 25 ARG A C 1
ATOM 4335 O O . ARG B 1 29 ? -70.235 16.216 58.750 1.00 16.78 25 ARG A O 1
ATOM 4343 N N . ASP B 1 30 ? -72.357 16.202 57.990 1.00 15.79 26 ASP A N 1
ATOM 4344 C CA . ASP B 1 30 ? -72.477 17.649 57.837 1.00 15.50 26 ASP A CA 1
ATOM 4345 C C . ASP B 1 30 ? -73.438 18.208 58.872 1.00 14.02 26 ASP A C 1
ATOM 4346 O O . ASP B 1 30 ? -74.661 18.183 58.687 1.00 13.74 26 ASP A O 1
ATOM 4351 N N . MET B 1 31 ? -72.891 18.738 59.957 1.00 12.99 27 MET A N 1
ATOM 4352 C CA . MET B 1 31 ? -73.717 19.129 61.101 1.00 12.31 27 MET A CA 1
ATOM 4353 C C . MET B 1 31 ? -74.533 20.385 60.852 1.00 12.86 27 MET A C 1
ATOM 4354 O O . MET B 1 31 ? -75.657 20.505 61.351 1.00 11.78 27 MET A O 1
ATOM 4359 N N . ARG B 1 32 ? -74.001 21.322 60.068 1.00 13.42 28 ARG A N 1
ATOM 4360 C CA . ARG B 1 32 ? -74.828 22.464 59.656 1.00 13.79 28 ARG A CA 1
ATOM 4361 C C . ARG B 1 32 ? -76.068 21.989 58.928 1.00 14.25 28 ARG A C 1
ATOM 4362 O O . ARG B 1 32 ? -77.163 22.462 59.201 1.00 14.41 28 ARG A O 1
ATOM 4370 N N . ALA B 1 33 ? -75.878 21.058 57.990 1.00 14.84 29 ALA A N 1
ATOM 4371 C CA . ALA B 1 33 ? -76.981 20.542 57.181 1.00 15.32 29 ALA A CA 1
ATOM 4372 C C . ALA B 1 33 ? -77.982 19.784 58.054 1.00 14.99 29 ALA A C 1
ATOM 4373 O O . ALA B 1 33 ? -79.199 19.934 57.897 1.00 15.27 29 ALA A O 1
ATOM 4375 N N . ALA B 1 34 ? -77.465 19.017 59.012 1.00 14.42 30 ALA A N 1
ATOM 4376 C CA . ALA B 1 34 ? -78.317 18.299 59.978 1.00 14.26 30 ALA A CA 1
ATOM 4377 C C . ALA B 1 34 ? -79.184 19.265 60.782 1.00 14.11 30 ALA A C 1
ATOM 4378 O O . ALA B 1 34 ? -80.389 19.082 60.874 1.00 16.00 30 ALA A O 1
ATOM 4380 N N . PHE B 1 35 ? -78.582 20.300 61.354 1.00 13.40 31 PHE A N 1
ATOM 4381 C CA . PHE B 1 35 ? -79.345 21.235 62.164 1.00 13.22 31 PHE A CA 1
ATOM 4382 C C . PHE B 1 35 ? -80.376 22.034 61.335 1.00 14.15 31 PHE A C 1
ATOM 4383 O O . PHE B 1 35 ? -81.473 22.285 61.811 1.00 14.61 31 PHE A O 1
ATOM 4391 N N . SER B 1 36 ? -80.017 22.441 60.117 1.00 14.81 32 SER A N 1
ATOM 4392 C CA . SER B 1 36 ? -80.913 23.241 59.275 1.00 15.72 32 SER A CA 1
ATOM 4393 C C . SER B 1 36 ? -82.162 22.475 58.889 1.00 15.70 32 SER A C 1
ATOM 4394 O O . SER B 1 36 ? -83.254 23.035 58.896 1.00 16.91 32 SER A O 1
ATOM 4397 N N . ALA B 1 37 ? -81.967 21.220 58.505 1.00 15.78 33 ALA A N 1
ATOM 4398 C CA . ALA B 1 37 ? -83.038 20.334 58.065 1.00 16.87 33 ALA A CA 1
ATOM 4399 C C . ALA B 1 37 ? -83.904 19.884 59.223 1.00 16.97 33 ALA A C 1
ATOM 4400 O O . ALA B 1 37 ? -85.120 19.742 59.073 1.00 17.81 33 ALA A O 1
ATOM 4402 N N . ASP B 1 38 ? -83.275 19.686 60.380 1.00 15.89 34 ASP A N 1
ATOM 4403 C CA . ASP B 1 38 ? -83.872 18.954 61.505 1.00 15.21 34 ASP A CA 1
ATOM 4404 C C . ASP B 1 38 ? -83.559 19.672 62.818 1.00 14.27 34 ASP A C 1
ATOM 4405 O O . ASP B 1 38 ? -82.812 19.150 63.644 1.00 14.97 34 ASP A O 1
ATOM 4410 N N . PRO B 1 39 ? -84.119 20.869 63.019 1.00 14.26 35 PRO A N 1
ATOM 4411 C CA . PRO B 1 39 ? -83.904 21.597 64.276 1.00 13.41 35 PRO A CA 1
ATOM 4412 C C . PRO B 1 39 ? -84.463 20.877 65.506 1.00 13.23 35 PRO A C 1
ATOM 4413 O O . PRO B 1 39 ? -84.020 21.163 66.628 1.00 12.91 35 PRO A O 1
ATOM 4417 N N . GLY B 1 40 ? -85.357 19.906 65.285 1.00 12.97 36 GLY A N 1
ATOM 4418 C CA . GLY B 1 40 ? -85.846 19.027 66.350 1.00 13.21 36 GLY A CA 1
ATOM 4419 C C . GLY B 1 40 ? -84.788 18.161 67.022 1.00 12.52 36 GLY A C 1
ATOM 4420 O O . GLY B 1 40 ? -85.021 17.609 68.097 1.00 12.33 36 GLY A O 1
ATOM 4421 N N . ARG B 1 41 ? -83.609 18.054 66.419 1.00 11.64 37 ARG A N 1
ATOM 4422 C CA . ARG B 1 41 ? -82.560 17.234 66.996 1.00 11.04 37 ARG A CA 1
ATOM 4423 C C . ARG B 1 41 ? -82.122 17.742 68.384 1.00 10.93 37 ARG A C 1
ATOM 4424 O O . ARG B 1 41 ? -81.637 16.963 69.220 1.00 11.91 37 ARG A O 1
ATOM 4432 N N . PHE B 1 42 ? -82.305 19.028 68.662 1.00 11.09 38 PHE A N 1
ATOM 4433 C CA . PHE B 1 42 ? -81.940 19.556 69.994 1.00 9.83 38 PHE A CA 1
ATOM 4434 C C . PHE B 1 42 ? -82.807 18.887 71.064 1.00 10.18 38 PHE A C 1
ATOM 4435 O O . PHE B 1 42 ? -82.303 18.387 72.076 1.00 8.92 38 PHE A O 1
ATOM 4443 N N . GLY B 1 43 ? -84.112 18.885 70.825 1.00 10.16 39 GLY A N 1
ATOM 4444 C CA . GLY B 1 43 ? -85.039 18.223 71.729 1.00 11.27 39 GLY A CA 1
ATOM 4445 C C . GLY B 1 43 ? -84.832 16.727 71.856 1.00 11.13 39 GLY A C 1
ATOM 4446 O O . GLY B 1 43 ? -84.920 16.172 72.958 1.00 11.59 39 GLY A O 1
ATOM 4447 N N . ARG B 1 44 ? -84.560 16.064 70.733 1.00 11.06 40 ARG A N 1
ATOM 4448 C CA . ARG B 1 44 ? -84.395 14.613 70.733 1.00 10.42 40 ARG A CA 1
ATOM 4449 C C . ARG B 1 44 ? -83.114 14.208 71.446 1.00 10.27 40 ARG A C 1
ATOM 4450 O O . ARG B 1 44 ? -83.084 13.180 72.114 1.00 9.44 40 ARG A O 1
ATOM 4458 N N . TYR B 1 45 ? -82.063 15.016 71.329 1.00 9.11 41 TYR A N 1
ATOM 4459 C CA . TYR B 1 45 ? -80.789 14.662 71.944 1.00 9.02 41 TYR A CA 1
ATOM 4460 C C . TYR B 1 45 ? -80.439 15.551 73.149 1.00 8.66 41 TYR A C 1
ATOM 4461 O O . TYR B 1 45 ? -79.287 15.950 73.344 1.00 8.59 41 TYR A O 1
ATOM 4470 N N . SER B 1 46 ? -81.439 15.835 73.972 1.00 8.80 42 SER A N 1
ATOM 4471 C CA . SER B 1 46 ? -81.219 16.528 75.256 1.00 8.68 42 SER A CA 1
ATOM 4472 C C . SER B 1 46 ? -82.164 15.946 76.300 1.00 8.94 42 SER A C 1
ATOM 4473 O O . SER B 1 46 ? -83.199 15.388 75.950 1.00 8.15 42 SER A O 1
ATOM 4476 N N . LEU B 1 47 ? -81.767 16.047 77.569 1.00 8.84 43 LEU A N 1
ATOM 4477 C CA . LEU B 1 47 ? -82.562 15.563 78.696 1.00 9.60 43 LEU A CA 1
ATOM 4478 C C . LEU B 1 47 ? -82.347 16.501 79.875 1.00 9.78 43 LEU A C 1
ATOM 4479 O O . LEU B 1 47 ? -81.319 17.180 79.946 1.00 9.82 43 LEU A O 1
ATOM 4484 N N . CYS B 1 48 ? -83.292 16.505 80.813 1.00 10.29 44 CYS A N 1
ATOM 4485 C CA . CYS B 1 48 ? -83.139 17.262 82.042 1.00 10.88 44 CYS A CA 1
ATOM 4486 C C . CYS B 1 48 ? -83.321 16.389 83.272 1.00 10.76 44 CYS A C 1
ATOM 4487 O O . CYS B 1 48 ? -84.051 15.386 83.244 1.00 10.44 44 CYS A O 1
ATOM 4490 N N . LEU B 1 49 ? -82.632 16.775 84.339 1.00 10.09 45 LEU A N 1
ATOM 4491 C CA . LEU B 1 49 ? -82.986 16.367 85.705 1.00 10.18 45 LEU A CA 1
ATOM 4492 C C . LEU B 1 49 ? -83.139 17.672 86.481 1.00 10.34 45 LEU A C 1
ATOM 4493 O O . LEU B 1 49 ? -82.142 18.362 86.760 1.00 10.38 45 LEU A O 1
ATOM 4498 N N . ASP B 1 50 ? -84.380 18.023 86.812 1.00 10.75 46 ASP A N 1
ATOM 4499 C CA . ASP B 1 50 ? -84.682 19.312 87.438 1.00 10.62 46 ASP A CA 1
ATOM 4500 C C . ASP B 1 50 ? -84.062 20.443 86.606 1.00 10.86 46 ASP A C 1
ATOM 4501 O O . ASP B 1 50 ? -84.321 20.545 85.380 1.00 10.48 46 ASP A O 1
ATOM 4506 N N . ASP B 1 51 ? -83.241 21.285 87.229 1.00 9.52 47 ASP A N 1
ATOM 4507 C CA . ASP B 1 51 ? -82.625 22.396 86.501 1.00 9.15 47 ASP A CA 1
ATOM 4508 C C . ASP B 1 51 ? -81.448 21.987 85.619 1.00 8.60 47 ASP A C 1
ATOM 4509 O O . ASP B 1 51 ? -80.970 22.811 84.832 1.00 8.39 47 ASP A O 1
ATOM 4514 N N . LEU B 1 52 ? -80.956 20.753 85.747 1.00 8.02 48 LEU A N 1
ATOM 4515 C CA . LEU B 1 52 ? -79.778 20.315 84.960 1.00 7.78 48 LEU A CA 1
ATOM 4516 C C . LEU B 1 52 ? -80.190 19.931 83.568 1.00 7.47 48 LEU A C 1
ATOM 4517 O O . LEU B 1 52 ? -81.010 19.049 83.397 1.00 8.08 48 LEU A O 1
ATOM 4522 N N . LEU B 1 53 ? -79.622 20.605 82.569 1.00 7.58 49 LEU A N 1
ATOM 4523 C CA . LEU B 1 53 ? -79.852 20.287 81.157 1.00 7.76 49 LEU A CA 1
ATOM 4524 C C . LEU B 1 53 ? -78.604 19.628 80.608 1.00 6.97 49 LEU A C 1
ATOM 4525 O O . LEU B 1 53 ? -77.490 20.132 80.814 1.00 7.53 49 LEU A O 1
ATOM 4530 N N . PHE B 1 54 ? -78.801 18.511 79.897 1.00 7.12 50 PHE A N 1
ATOM 4531 C CA . PHE B 1 54 ? -77.754 17.778 79.204 1.00 6.06 50 PHE A CA 1
ATOM 4532 C C . PHE B 1 54 ? -78.116 17.735 77.737 1.00 6.59 50 PHE A C 1
ATOM 4533 O O . PHE B 1 54 ? -79.120 17.133 77.351 1.00 6.64 50 PHE A O 1
ATOM 4541 N N . ASP B 1 55 ? -77.327 18.433 76.926 1.00 6.82 51 ASP A N 1
ATOM 4542 C CA . ASP B 1 55 ? -77.560 18.541 75.495 1.00 6.69 51 ASP A CA 1
ATOM 4543 C C . ASP B 1 55 ? -76.415 17.917 74.718 1.00 6.45 51 ASP A C 1
ATOM 4544 O O . ASP B 1 55 ? -75.301 18.451 74.717 1.00 7.01 51 ASP A O 1
ATOM 4549 N N . TRP B 1 56 ? -76.673 16.797 74.047 1.00 6.25 52 TRP A N 1
ATOM 4550 C CA . TRP B 1 56 ? -75.655 16.149 73.197 1.00 6.45 52 TRP A CA 1
ATOM 4551 C C . TRP B 1 56 ? -75.968 16.293 71.712 1.00 6.85 52 TRP A C 1
ATOM 4552 O O . TRP B 1 56 ? -75.396 15.573 70.875 1.00 7.64 52 TRP A O 1
ATOM 4563 N N . SER B 1 57 ? -76.854 17.229 71.379 1.00 6.81 53 SER A N 1
ATOM 4564 C CA . SER B 1 57 ? -77.317 17.375 69.996 1.00 7.22 53 SER A CA 1
ATOM 4565 C C . SER B 1 57 ? -76.250 17.823 69.011 1.00 7.33 53 SER A C 1
ATOM 4566 O O . SER B 1 57 ? -76.406 17.618 67.822 1.00 7.86 53 SER A O 1
ATOM 4569 N N . LYS B 1 58 ? -75.159 18.410 69.490 1.00 6.97 54 LYS A N 1
ATOM 4570 C CA . LYS B 1 58 ? -74.053 18.753 68.620 1.00 7.08 54 LYS A CA 1
ATOM 4571 C C . LYS B 1 58 ? -73.127 17.560 68.365 1.00 7.62 54 LYS A C 1
ATOM 4572 O O . LYS B 1 58 ? -72.148 17.693 67.641 1.00 7.22 54 LYS A O 1
ATOM 4578 N N . CYS B 1 59 ? -73.401 16.417 68.989 1.00 7.65 55 CYS A N 1
ATOM 4579 C CA . CYS B 1 59 ? -72.685 15.176 68.665 1.00 7.92 55 CYS A CA 1
ATOM 4580 C C . CYS B 1 59 ? -73.152 14.629 67.309 1.00 8.44 55 CYS A C 1
ATOM 4581 O O . CYS B 1 59 ? -74.275 14.889 66.871 1.00 8.81 55 CYS A O 1
ATOM 4584 N N . ARG B 1 60 ? -72.288 13.859 66.661 1.00 8.69 56 ARG A N 1
ATOM 4585 C CA . ARG B 1 60 ? -72.532 13.358 65.318 1.00 9.15 56 ARG A CA 1
ATOM 4586 C C . ARG B 1 60 ? -73.447 12.119 65.349 1.00 9.35 56 ARG A C 1
ATOM 4587 O O . ARG B 1 60 ? -73.046 11.031 64.940 1.00 9.60 56 ARG A O 1
ATOM 4595 N N . VAL B 1 61 ? -74.671 12.303 65.833 1.00 9.61 57 VAL A N 1
ATOM 4596 C CA . VAL B 1 61 ? -75.610 11.207 66.045 1.00 9.60 57 VAL A CA 1
ATOM 4597 C C . VAL B 1 61 ? -76.959 11.517 65.407 1.00 10.53 57 VAL A C 1
ATOM 4598 O O . VAL B 1 61 ? -77.309 12.693 65.212 1.00 10.64 57 VAL A O 1
ATOM 4602 N N . ASN B 1 62 ? -77.690 10.454 65.060 1.00 10.80 58 ASN A N 1
ATOM 4603 C CA . ASN B 1 62 ? -79.071 10.546 64.584 1.00 11.40 58 ASN A CA 1
ATOM 4604 C C . ASN B 1 62 ? -79.900 9.482 65.317 1.00 11.34 58 ASN A C 1
ATOM 4605 O O . ASN B 1 62 ? -79.420 8.857 66.287 1.00 11.02 58 ASN A O 1
ATOM 4610 N N . ASP B 1 63 ? -81.138 9.286 64.901 1.00 11.97 59 ASP A N 1
ATOM 4611 C CA . ASP B 1 63 ? -82.017 8.322 65.600 1.00 12.31 59 ASP A CA 1
ATOM 4612 C C . ASP B 1 63 ? -81.491 6.901 65.527 1.00 12.19 59 ASP A C 1
ATOM 4613 O O . ASP B 1 63 ? -81.662 6.117 66.464 1.00 11.41 59 ASP A O 1
ATOM 4618 N N . GLU B 1 64 ? -80.847 6.559 64.416 1.00 12.37 60 GLU A N 1
ATOM 4619 C CA . GLU B 1 64 ? -80.294 5.216 64.256 1.00 13.28 60 GLU A CA 1
ATOM 4620 C C . GLU B 1 64 ? -79.146 5.026 65.233 1.00 12.64 60 GLU A C 1
ATOM 4621 O O . GLU B 1 64 ? -78.983 3.940 65.798 1.00 12.45 60 GLU A O 1
ATOM 4627 N N . THR B 1 65 ? -78.370 6.087 65.472 1.00 11.91 61 THR A N 1
ATOM 4628 C CA . THR B 1 65 ? -77.250 5.991 66.397 1.00 11.04 61 THR A CA 1
ATOM 4629 C C . THR B 1 65 ? -77.775 5.671 67.782 1.00 11.23 61 THR A C 1
ATOM 4630 O O . THR B 1 65 ? -77.290 4.745 68.426 1.00 10.66 61 THR A O 1
ATOM 4634 N N . MET B 1 66 ? -78.778 6.443 68.218 1.00 11.47 62 MET A N 1
ATOM 4635 C CA . MET B 1 66 ? -79.334 6.274 69.561 1.00 11.76 62 MET A CA 1
ATOM 4636 C C . MET B 1 66 ? -80.037 4.941 69.754 1.00 11.85 62 MET A C 1
ATOM 4637 O O . MET B 1 66 ? -79.955 4.357 70.834 1.00 12.47 62 MET A O 1
ATOM 4642 N N . ALA B 1 67 ? -80.701 4.434 68.724 1.00 12.48 63 ALA A N 1
ATOM 4643 C CA . ALA B 1 67 ? -81.302 3.101 68.809 1.00 12.70 63 ALA A CA 1
ATOM 4644 C C . ALA B 1 67 ? -80.231 2.000 68.975 1.00 12.27 63 ALA A C 1
ATOM 4645 O O . ALA B 1 67 ? -80.378 1.079 69.792 1.00 10.58 63 ALA A O 1
ATOM 4647 N N . LEU B 1 68 ? -79.146 2.106 68.209 1.00 12.45 64 LEU A N 1
ATOM 4648 C CA . LEU B 1 68 ? -78.027 1.161 68.333 1.00 12.23 64 LEU A CA 1
ATOM 4649 C C . LEU B 1 68 ? -77.400 1.261 69.715 1.00 12.01 64 LEU A C 1
ATOM 4650 O O . LEU B 1 68 ? -77.040 0.243 70.323 1.00 12.02 64 LEU A O 1
ATOM 4655 N N . LEU B 1 69 ? -77.281 2.481 70.226 1.00 11.86 65 LEU A N 1
ATOM 4656 C CA . LEU B 1 69 ? -76.674 2.689 71.554 1.00 11.43 65 LEU A CA 1
ATOM 4657 C C . LEU B 1 69 ? -77.553 2.098 72.674 1.00 12.36 65 LEU A C 1
ATOM 4658 O O . LEU B 1 69 ? -77.050 1.554 73.651 1.00 11.49 65 LEU A O 1
ATOM 4663 N N . LYS B 1 70 ? -78.869 2.188 72.520 1.00 13.52 66 LYS A N 1
ATOM 4664 C CA . LYS B 1 70 ? -79.772 1.550 73.462 1.00 14.11 66 LYS A CA 1
ATOM 4665 C C . LYS B 1 70 ? -79.574 0.028 73.403 1.00 14.55 66 LYS A C 1
ATOM 4666 O O . LYS B 1 70 ? -79.497 -0.626 74.456 1.00 14.61 66 LYS A O 1
ATOM 4672 N N . GLU B 1 71 ? -79.468 -0.531 72.192 1.00 14.70 67 GLU A N 1
ATOM 4673 C CA . GLU B 1 71 ? -79.284 -1.981 72.033 1.00 15.26 67 GLU A CA 1
ATOM 4674 C C . GLU B 1 71 ? -77.999 -2.371 72.747 1.00 14.04 67 GLU A C 1
ATOM 4675 O O . GLU B 1 71 ? -77.937 -3.418 73.393 1.00 12.58 67 GLU A O 1
ATOM 4681 N N . LEU B 1 72 ? -76.988 -1.512 72.629 1.00 12.54 68 LEU A N 1
ATOM 4682 C CA . LEU B 1 72 ? -75.694 -1.739 73.288 1.00 12.71 68 LEU A CA 1
ATOM 4683 C C . LEU B 1 72 ? -75.815 -1.784 74.819 1.00 12.79 68 LEU A C 1
ATOM 4684 O O . LEU B 1 72 ? -75.323 -2.726 75.463 1.00 12.73 68 LEU A O 1
ATOM 4689 N N . ALA B 1 73 ? -76.489 -0.780 75.380 1.00 11.75 69 ALA A N 1
ATOM 4690 C CA . ALA B 1 73 ? -76.723 -0.688 76.824 1.00 11.92 69 ALA A CA 1
ATOM 4691 C C . ALA B 1 73 ? -77.475 -1.913 77.355 1.00 11.81 69 ALA A C 1
ATOM 4692 O O . ALA B 1 73 ? -77.153 -2.432 78.413 1.00 11.66 69 ALA A O 1
ATOM 4694 N N . VAL B 1 74 ? -78.457 -2.392 76.593 1.00 12.45 70 VAL A N 1
ATOM 4695 C CA . VAL B 1 74 ? -79.217 -3.573 76.980 1.00 12.73 70 VAL A CA 1
ATOM 4696 C C . VAL B 1 74 ? -78.364 -4.843 76.910 1.00 12.55 70 VAL A C 1
ATOM 4697 O O . VAL B 1 74 ? -78.382 -5.656 77.844 1.00 12.36 70 VAL A O 1
ATOM 4701 N N . ALA B 1 75 ? -77.616 -5.010 75.825 1.00 12.67 71 ALA A N 1
ATOM 4702 C CA . ALA B 1 75 ? -76.755 -6.194 75.653 1.00 12.86 71 ALA A CA 1
ATOM 4703 C C . ALA B 1 75 ? -75.643 -6.252 76.695 1.00 12.80 71 ALA A C 1
ATOM 4704 O O . ALA B 1 75 ? -75.208 -7.350 77.097 1.00 12.03 71 ALA A O 1
ATOM 4706 N N . ALA B 1 76 ? -75.175 -5.067 77.101 1.00 11.67 72 ALA A N 1
ATOM 4707 C CA . ALA B 1 76 ? -74.141 -4.914 78.115 1.00 11.93 72 ALA A CA 1
ATOM 4708 C C . ALA B 1 76 ? -74.687 -5.116 79.523 1.00 12.27 72 ALA A C 1
ATOM 4709 O O . ALA B 1 76 ? -73.921 -5.177 80.476 1.00 12.24 72 ALA A O 1
ATOM 4711 N N . ASP B 1 77 ? -76.007 -5.210 79.651 1.00 12.56 73 ASP A N 1
ATOM 4712 C CA . ASP B 1 77 ? -76.688 -5.284 80.933 1.00 13.20 73 ASP A CA 1
ATOM 4713 C C . ASP B 1 77 ? -76.252 -4.168 81.888 1.00 12.24 73 ASP A C 1
ATOM 4714 O O . ASP B 1 77 ? -75.924 -4.422 83.049 1.00 11.66 73 ASP A O 1
ATOM 4719 N N . VAL B 1 78 ? -76.235 -2.935 81.383 1.00 12.12 74 VAL A N 1
ATOM 4720 C CA . VAL B 1 78 ? -75.965 -1.764 82.233 1.00 10.94 74 VAL A CA 1
ATOM 4721 C C . VAL B 1 78 ? -76.936 -1.743 83.426 1.00 11.37 74 VAL A C 1
ATOM 4722 O O . VAL B 1 78 ? -76.512 -1.547 84.568 1.00 9.55 74 VAL A O 1
ATOM 4726 N N . GLU B 1 79 ? -78.223 -2.011 83.185 1.00 11.70 75 GLU A N 1
ATOM 4727 C CA . GLU B 1 79 ? -79.218 -1.880 84.263 1.00 12.46 75 GLU A CA 1
ATOM 4728 C C . GLU B 1 79 ? -79.066 -2.906 85.376 1.00 12.38 75 GLU A C 1
ATOM 4729 O O . GLU B 1 79 ? -79.197 -2.560 86.558 1.00 12.22 75 GLU A O 1
ATOM 4735 N N . GLY B 1 80 ? -78.775 -4.158 84.999 1.00 12.35 76 GLY A N 1
ATOM 4736 C CA . GLY B 1 80 ? -78.550 -5.236 85.968 1.00 11.57 76 GLY A CA 1
ATOM 4737 C C . GLY B 1 80 ? -77.277 -5.017 86.787 1.00 10.60 76 GLY A C 1
ATOM 4738 O O . GLY B 1 80 ? -77.260 -5.251 88.013 1.00 9.18 76 GLY A O 1
ATOM 4739 N N . ARG B 1 81 ? -76.214 -4.569 86.112 1.00 8.69 77 ARG A N 1
ATOM 4740 C CA . ARG B 1 81 ? -74.955 -4.284 86.792 1.00 8.44 77 ARG A CA 1
ATOM 4741 C C . ARG B 1 81 ? -75.173 -3.151 87.799 1.00 7.37 77 ARG A C 1
ATOM 4742 O O . ARG B 1 81 ? -74.708 -3.210 88.924 1.00 7.83 77 ARG A O 1
ATOM 4744 N N . ARG B 1 82 ? -75.898 -2.122 87.381 1.00 7.84 78 ARG A N 1
ATOM 4745 C CA . ARG B 1 82 ? -76.248 -1.013 88.264 1.00 7.44 78 ARG A CA 1
ATOM 4746 C C . ARG B 1 82 ? -77.040 -1.472 89.477 1.00 8.07 78 ARG A C 1
ATOM 4747 O O . ARG B 1 82 ? -76.761 -1.050 90.612 1.00 7.95 78 ARG A O 1
ATOM 4755 N N . ALA B 1 83 ? -78.046 -2.310 89.243 1.00 8.56 79 ALA A N 1
ATOM 4756 C CA . ALA B 1 83 ? -78.839 -2.859 90.338 1.00 9.29 79 ALA A CA 1
ATOM 4757 C C . ALA B 1 83 ? -77.942 -3.606 91.328 1.00 9.75 79 ALA A C 1
ATOM 4758 O O . ALA B 1 83 ? -78.102 -3.485 92.555 1.00 10.42 79 ALA A O 1
ATOM 4760 N N . ALA B 1 84 ? -76.991 -4.378 90.807 1.00 9.27 80 ALA A N 1
ATOM 4761 C CA . ALA B 1 84 ? -76.092 -5.152 91.674 1.00 9.25 80 ALA A CA 1
ATOM 4762 C C . ALA B 1 84 ? -75.235 -4.242 92.576 1.00 8.62 80 ALA A C 1
ATOM 4763 O O . ALA B 1 84 ? -74.985 -4.550 93.770 1.00 9.43 80 ALA A O 1
ATOM 4765 N N . MET B 1 85 ? -74.761 -3.145 92.005 1.00 7.26 81 MET A N 1
ATOM 4766 C CA . MET B 1 85 ? -74.046 -2.134 92.780 1.00 7.00 81 MET A CA 1
ATOM 4767 C C . MET B 1 85 ? -74.887 -1.599 93.933 1.00 7.05 81 MET A C 1
ATOM 4768 O O . MET B 1 85 ? -74.430 -1.594 95.086 1.00 7.15 81 MET A O 1
ATOM 4773 N N . PHE B 1 86 ? -76.104 -1.148 93.631 1.00 7.45 82 PHE A N 1
ATOM 4774 C CA . PHE B 1 86 ? -76.973 -0.586 94.669 1.00 8.06 82 PHE A CA 1
ATOM 4775 C C . PHE B 1 86 ? -77.349 -1.624 95.732 1.00 8.43 82 PHE A C 1
ATOM 4776 O O . PHE B 1 86 ? -77.589 -1.266 96.875 1.00 8.15 82 PHE A O 1
ATOM 4784 N N . ALA B 1 87 ? -77.376 -2.901 95.355 1.00 9.57 83 ALA A N 1
ATOM 4785 C CA . ALA B 1 87 ? -77.786 -3.985 96.247 1.00 9.72 83 ALA A CA 1
ATOM 4786 C C . ALA B 1 87 ? -76.669 -4.429 97.164 1.00 10.45 83 ALA A C 1
ATOM 4787 O O . ALA B 1 87 ? -76.874 -5.287 98.016 1.00 10.11 83 ALA A O 1
ATOM 4789 N N . GLY B 1 88 ? -75.473 -3.887 96.971 1.00 9.51 84 GLY A N 1
ATOM 4790 C CA . GLY B 1 88 ? -74.332 -4.255 97.796 1.00 10.31 84 GLY A CA 1
ATOM 4791 C C . GLY B 1 88 ? -73.675 -5.560 97.391 1.00 10.27 84 GLY A C 1
ATOM 4792 O O . GLY B 1 88 ? -72.942 -6.157 98.185 1.00 9.72 84 GLY A O 1
ATOM 4793 N N . GLU B 1 89 ? -73.901 -6.013 96.158 1.00 10.97 85 GLU A N 1
ATOM 4794 C CA . GLU B 1 89 ? -73.199 -7.200 95.694 1.00 11.78 85 GLU A CA 1
ATOM 4795 C C . GLU B 1 89 ? -71.713 -6.866 95.520 1.00 10.63 85 GLU A C 1
ATOM 4796 O O . GLU B 1 89 ? -71.334 -5.692 95.410 1.00 9.73 85 GLU A O 1
ATOM 4802 N N . HIS B 1 90 ? -70.865 -7.884 95.525 1.00 10.39 86 HIS A N 1
ATOM 4803 C CA . HIS B 1 90 ? -69.413 -7.657 95.519 1.00 10.05 86 HIS A CA 1
ATOM 4804 C C . HIS B 1 90 ? -68.961 -7.484 94.062 1.00 10.37 86 HIS A C 1
ATOM 4805 O O . HIS B 1 90 ? -68.245 -8.334 93.510 1.00 10.60 86 HIS A O 1
ATOM 4812 N N . ILE B 1 91 ? -69.417 -6.407 93.424 1.00 9.63 87 ILE A N 1
ATOM 4813 C CA . ILE B 1 91 ? -69.175 -6.227 91.994 1.00 9.38 87 ILE A CA 1
ATOM 4814 C C . ILE B 1 91 ? -67.740 -5.858 91.676 1.00 9.08 87 ILE A C 1
ATOM 4815 O O . ILE B 1 91 ? -67.329 -5.937 90.514 1.00 9.01 87 ILE A O 1
ATOM 4820 N N . ASN B 1 92 ? -66.989 -5.450 92.706 1.00 8.34 88 ASN A N 1
ATOM 4821 C CA . ASN B 1 92 ? -65.535 -5.343 92.597 1.00 7.95 88 ASN A CA 1
ATOM 4822 C C . ASN B 1 92 ? -65.013 -6.760 92.808 1.00 7.73 88 ASN A C 1
ATOM 4823 O O . ASN B 1 92 ? -64.646 -7.161 93.914 1.00 7.76 88 ASN A O 1
ATOM 4828 N N . ASN B 1 93 ? -65.025 -7.524 91.734 1.00 8.52 89 ASN A N 1
ATOM 4829 C CA . ASN B 1 93 ? -64.812 -8.968 91.807 1.00 9.12 89 ASN A CA 1
ATOM 4830 C C . ASN B 1 93 ? -63.362 -9.351 92.103 1.00 9.65 89 ASN A C 1
ATOM 4831 O O . ASN B 1 93 ? -63.114 -10.336 92.818 1.00 9.29 89 ASN A O 1
ATOM 4836 N N . THR B 1 94 ? -62.407 -8.575 91.592 1.00 8.58 90 THR A N 1
ATOM 4837 C CA . THR B 1 94 ? -60.999 -8.937 91.766 1.00 9.66 90 THR A CA 1
ATOM 4838 C C . THR B 1 94 ? -60.510 -8.702 93.191 1.00 10.41 90 THR A C 1
ATOM 4839 O O . THR B 1 94 ? -59.543 -9.337 93.609 1.00 11.21 90 THR A O 1
ATOM 4843 N N . GLU B 1 95 ? -61.157 -7.787 93.919 1.00 10.61 91 GLU A N 1
ATOM 4844 C CA . GLU B 1 95 ? -60.864 -7.543 95.337 1.00 11.89 91 GLU A CA 1
ATOM 4845 C C . GLU B 1 95 ? -61.933 -8.140 96.267 1.00 12.59 91 GLU A C 1
ATOM 4846 O O . GLU B 1 95 ? -61.773 -8.132 97.500 1.00 12.62 91 GLU A O 1
ATOM 4852 N N . ASP B 1 96 ? -63.005 -8.652 95.660 1.00 12.64 92 ASP A N 1
ATOM 4853 C CA . ASP B 1 96 ? -64.135 -9.221 96.357 1.00 12.73 92 ASP A CA 1
ATOM 4854 C C . ASP B 1 96 ? -64.682 -8.211 97.371 1.00 12.02 92 ASP A C 1
ATOM 4855 O O . ASP B 1 96 ? -64.671 -8.458 98.554 1.00 12.93 92 ASP A O 1
ATOM 4860 N N . ARG B 1 97 ? -65.122 -7.061 96.879 1.00 11.21 93 ARG A N 1
ATOM 4861 C CA . ARG B 1 97 ? -65.694 -5.994 97.712 1.00 11.08 93 ARG A CA 1
ATOM 4862 C C . ARG B 1 97 ? -67.012 -5.494 97.114 1.00 9.76 93 ARG A C 1
ATOM 4863 O O . ARG B 1 97 ? -67.198 -5.510 95.890 1.00 9.20 93 ARG A O 1
ATOM 4871 N N . ALA B 1 98 ? -67.887 -4.975 97.974 1.00 8.97 94 ALA A N 1
ATOM 4872 C CA . ALA B 1 98 ? -69.028 -4.186 97.536 1.00 8.41 94 ALA A CA 1
ATOM 4873 C C . ALA B 1 98 ? -68.522 -2.832 97.070 1.00 7.31 94 ALA A C 1
ATOM 4874 O O . ALA B 1 98 ? -67.354 -2.459 97.299 1.00 7.20 94 ALA A O 1
ATOM 4876 N N . VAL B 1 99 ? -69.383 -2.129 96.367 1.00 7.41 95 VAL A N 1
ATOM 4877 C CA . VAL B 1 99 ? -69.059 -0.798 95.839 1.00 7.12 95 VAL A CA 1
ATOM 4878 C C . VAL B 1 99 ? -70.220 0.097 96.221 1.00 6.78 95 VAL A C 1
ATOM 4879 O O . VAL B 1 99 ? -71.252 0.114 95.546 1.00 7.18 95 VAL A O 1
ATOM 4883 N N . LEU B 1 100 ? -70.067 0.831 97.315 1.00 6.06 96 LEU A N 1
ATOM 4884 C CA . LEU B 1 100 ? -71.202 1.526 97.891 1.00 5.93 96 LEU A CA 1
ATOM 4885 C C . LEU B 1 100 ? -70.909 2.981 98.302 1.00 5.92 96 LEU A C 1
ATOM 4886 O O . LEU B 1 100 ? -71.379 3.436 99.343 1.00 5.14 96 LEU A O 1
ATOM 4891 N N . HIS B 1 101 ? -70.186 3.717 97.458 1.00 5.34 97 HIS A N 1
ATOM 4892 C CA . HIS B 1 101 ? -70.127 5.167 97.629 1.00 5.35 97 HIS A CA 1
ATOM 4893 C C . HIS B 1 101 ? -71.549 5.782 97.650 1.00 5.63 97 HIS A C 1
ATOM 4894 O O . HIS B 1 101 ? -71.770 6.808 98.282 1.00 5.68 97 HIS A O 1
ATOM 4901 N N . VAL B 1 102 ? -72.515 5.165 96.960 1.00 5.65 98 VAL A N 1
ATOM 4902 C CA . VAL B 1 102 ? -73.880 5.711 96.971 1.00 5.23 98 VAL A CA 1
ATOM 4903 C C . VAL B 1 102 ? -74.468 5.703 98.387 1.00 5.44 98 VAL A C 1
ATOM 4904 O O . VAL B 1 102 ? -75.267 6.581 98.742 1.00 5.73 98 VAL A O 1
ATOM 4908 N N . ALA B 1 103 ? -74.066 4.725 99.208 1.00 5.13 99 ALA A N 1
ATOM 4909 C CA . ALA B 1 103 ? -74.576 4.639 100.604 1.00 5.32 99 ALA A CA 1
ATOM 4910 C C . ALA B 1 103 ? -74.103 5.806 101.458 1.00 5.28 99 ALA A C 1
ATOM 4911 O O . ALA B 1 103 ? -74.778 6.206 102.442 1.00 5.43 99 ALA A O 1
ATOM 4913 N N . LEU B 1 104 ? -72.961 6.377 101.088 1.00 5.11 100 LEU A N 1
ATOM 4914 C CA . LEU B 1 104 ? -72.384 7.483 101.863 1.00 5.19 100 LEU A CA 1
ATOM 4915 C C . LEU B 1 104 ? -73.274 8.710 101.870 1.00 5.15 100 LEU A C 1
ATOM 4916 O O . LEU B 1 104 ? -73.184 9.549 102.779 1.00 6.17 100 LEU A O 1
ATOM 4921 N N . ARG B 1 105 ? -74.069 8.865 100.820 1.00 5.07 101 ARG A N 1
ATOM 4922 C CA . ARG B 1 105 ? -74.969 9.995 100.692 1.00 5.14 101 ARG A CA 1
ATOM 4923 C C . ARG B 1 105 ? -76.447 9.600 100.705 1.00 5.69 101 ARG A C 1
ATOM 4924 O O . ARG B 1 105 ? -77.311 10.411 100.357 1.00 6.12 101 ARG A O 1
ATOM 4932 N N . ASP B 1 106 ? -76.750 8.369 101.111 1.00 6.26 102 ASP A N 1
ATOM 4933 C CA . ASP B 1 106 ? -78.103 7.842 101.003 1.00 7.14 102 ASP A CA 1
ATOM 4934 C C . ASP B 1 106 ? -78.935 8.226 102.224 1.00 7.45 102 ASP A C 1
ATOM 4935 O O . ASP B 1 106 ? -78.826 7.612 103.284 1.00 7.36 102 ASP A O 1
ATOM 4940 N N . THR B 1 1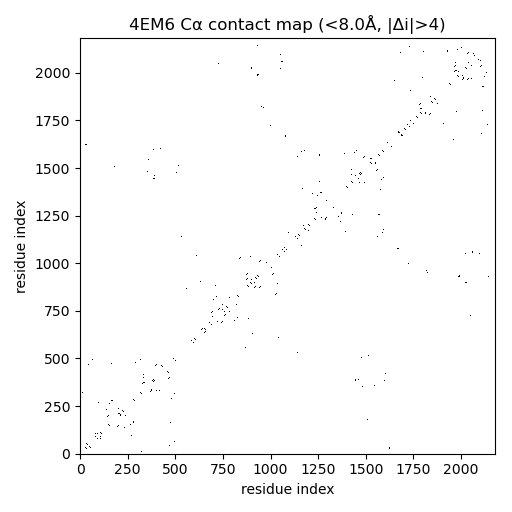07 ? -79.803 9.211 102.034 1.00 7.98 103 THR A N 1
ATOM 4941 C CA . THR B 1 107 ? -80.655 9.732 103.093 1.00 8.31 103 THR A CA 1
ATOM 4942 C C . THR B 1 107 ? -82.085 9.241 102.921 1.00 9.98 103 THR A C 1
ATOM 4943 O O . THR B 1 107 ? -82.971 9.657 103.665 1.00 11.61 103 THR A O 1
ATOM 4947 N N . SER B 1 108 ? -82.341 8.375 101.943 1.00 10.00 104 SER A N 1
ATOM 4948 C CA . SER B 1 108 ? -83.707 7.907 101.716 1.00 11.14 104 SER A CA 1
ATOM 4949 C C . SER B 1 108 ? -83.976 6.427 102.094 1.00 11.13 104 SER A C 1
ATOM 4950 O O . SER B 1 108 ? -85.057 6.108 102.590 1.00 11.16 104 SER A O 1
ATOM 4953 N N . SER B 1 109 ? -83.015 5.536 101.859 1.00 10.87 105 SER A N 1
ATOM 4954 C CA . SER B 1 109 ? -83.201 4.119 102.136 1.00 11.26 105 SER A CA 1
ATOM 4955 C C . SER B 1 109 ? -83.358 3.836 103.633 1.00 12.13 105 SER A C 1
ATOM 4956 O O . SER B 1 109 ? -82.743 4.512 104.446 1.00 11.72 105 SER A O 1
ATOM 4959 N N . LYS B 1 110 ? -84.174 2.834 103.976 1.00 12.72 106 LYS A N 1
ATOM 4960 C CA . LYS B 1 110 ? -84.285 2.365 105.367 1.00 13.69 106 LYS A CA 1
ATOM 4961 C C . LYS B 1 110 ? -83.053 1.564 105.772 1.00 13.48 106 LYS A C 1
ATOM 4962 O O . LYS B 1 110 ? -82.640 1.614 106.921 1.00 14.27 106 LYS A O 1
ATOM 4964 N N . GLU B 1 111 ? -82.487 0.813 104.834 1.00 13.54 107 GLU A N 1
ATOM 4965 C CA . GLU B 1 111 ? -81.294 0.010 105.094 1.00 13.31 107 GLU A CA 1
ATOM 4966 C C . GLU B 1 111 ? -80.516 -0.186 103.800 1.00 12.25 107 GLU A C 1
ATOM 4967 O O . GLU B 1 111 ? -81.085 -0.129 102.711 1.00 12.00 107 GLU A O 1
ATOM 4973 N N . VAL B 1 112 ? -79.206 -0.374 103.931 1.00 10.86 108 VAL A N 1
ATOM 4974 C CA . VAL B 1 112 ? -78.345 -0.807 102.842 1.00 10.08 108 VAL A CA 1
ATOM 4975 C C . VAL B 1 112 ? -77.446 -1.882 103.428 1.00 10.54 108 VAL A C 1
ATOM 4976 O O . VAL B 1 112 ? -76.707 -1.624 104.360 1.00 8.51 108 VAL A O 1
ATOM 4980 N N . LEU B 1 113 ? -77.541 -3.101 102.900 1.00 11.24 109 LEU A N 1
ATOM 4981 C CA . LEU B 1 113 ? -76.866 -4.228 103.511 1.00 12.20 109 LEU A CA 1
ATOM 4982 C C . LEU B 1 113 ? -75.565 -4.567 102.804 1.00 11.88 109 LEU A C 1
ATOM 4983 O O . LEU B 1 113 ? -75.503 -4.643 101.570 1.00 12.46 109 LEU A O 1
ATOM 4988 N N . VAL B 1 114 ? -74.523 -4.746 103.600 1.00 11.14 110 VAL A N 1
ATOM 4989 C CA . VAL B 1 114 ? -73.288 -5.368 103.139 1.00 11.23 110 VAL A CA 1
ATOM 4990 C C . VAL B 1 114 ? -73.005 -6.531 104.045 1.00 11.52 110 VAL A C 1
ATOM 4991 O O . VAL B 1 114 ? -72.842 -6.360 105.257 1.00 10.15 110 VAL A O 1
ATOM 4995 N N . ASP B 1 115 ? -73.002 -7.727 103.461 1.00 12.29 111 ASP A N 1
ATOM 4996 C CA . ASP B 1 115 ? -72.687 -8.954 104.224 1.00 13.13 111 ASP A CA 1
ATOM 4997 C C . ASP B 1 115 ? -73.517 -9.066 105.503 1.00 12.46 111 ASP A C 1
ATOM 4998 O O . ASP B 1 115 ? -73.001 -9.392 106.578 1.00 11.87 111 ASP A O 1
ATOM 5003 N N . GLY B 1 116 ? -74.812 -8.789 105.361 1.00 11.49 112 GLY A N 1
ATOM 5004 C CA . GLY B 1 116 ? -75.757 -8.955 106.438 1.00 11.58 112 GLY A CA 1
ATOM 5005 C C . GLY B 1 116 ? -75.915 -7.787 107.394 1.00 11.24 112 GLY A C 1
ATOM 5006 O O . GLY B 1 116 ? -76.734 -7.875 108.305 1.00 11.54 112 GLY A O 1
ATOM 5007 N N . HIS B 1 117 ? -75.141 -6.712 107.198 1.00 9.62 113 HIS A N 1
ATOM 5008 C CA . HIS B 1 117 ? -75.088 -5.574 108.117 1.00 9.06 113 HIS A CA 1
ATOM 5009 C C . HIS B 1 117 ? -75.599 -4.309 107.429 1.00 8.60 113 HIS A C 1
ATOM 5010 O O . HIS B 1 117 ? -75.144 -3.972 106.350 1.00 7.45 113 HIS A O 1
ATOM 5017 N N . ASN B 1 118 ? -76.529 -3.613 108.080 1.00 8.95 114 ASN A N 1
ATOM 5018 C CA . ASN B 1 118 ? -77.046 -2.350 107.601 1.00 8.78 114 ASN A CA 1
ATOM 5019 C C . ASN B 1 118 ? -75.981 -1.295 107.866 1.00 8.64 114 ASN A C 1
ATOM 5020 O O . ASN B 1 118 ? -75.665 -1.016 109.020 1.00 8.20 114 ASN A O 1
ATOM 5025 N N . VAL B 1 119 ? -75.434 -0.717 106.806 1.00 7.50 115 VAL A N 1
ATOM 5026 C CA . VAL B 1 119 ? -74.306 0.223 106.940 1.00 8.37 115 VAL A CA 1
ATOM 5027 C C . VAL B 1 119 ? -74.722 1.667 107.197 1.00 8.19 115 VAL A C 1
ATOM 5028 O O . VAL B 1 119 ? -73.880 2.517 107.567 1.00 8.06 115 VAL A O 1
ATOM 5032 N N . LEU B 1 120 ? -76.004 1.969 107.013 1.00 8.48 116 LEU A N 1
ATOM 5033 C CA . LEU B 1 120 ? -76.443 3.374 107.099 1.00 8.78 116 LEU A CA 1
ATOM 5034 C C . LEU B 1 120 ? -76.221 4.032 108.475 1.00 8.43 116 LEU A C 1
ATOM 5035 O O . LEU B 1 120 ? -75.738 5.153 108.528 1.00 8.20 116 LEU A O 1
ATOM 5040 N N . PRO B 1 121 ? -76.497 3.326 109.581 1.00 9.24 117 PRO A N 1
ATOM 5041 C CA . PRO B 1 121 ? -76.243 3.996 110.858 1.00 9.52 117 PRO A CA 1
ATOM 5042 C C . PRO B 1 121 ? -74.777 4.356 111.086 1.00 9.49 117 PRO A C 1
ATOM 5043 O O . PRO B 1 121 ? -74.487 5.459 111.584 1.00 9.54 117 PRO A O 1
ATOM 5047 N N . ASP B 1 122 ? -73.872 3.473 110.688 1.00 8.33 118 ASP A N 1
ATOM 5048 C CA . ASP B 1 122 ? -72.423 3.743 110.790 1.00 9.34 118 ASP A CA 1
ATOM 5049 C C . ASP B 1 122 ? -72.044 4.986 109.953 1.00 7.88 118 ASP A C 1
ATOM 5050 O O . ASP B 1 122 ? -71.270 5.848 110.411 1.00 7.29 118 ASP A O 1
ATOM 5055 N N . VAL B 1 123 ? -72.553 5.052 108.720 1.00 6.92 119 VAL A N 1
ATOM 5056 C CA . VAL B 1 123 ? -72.313 6.193 107.839 1.00 6.10 119 VAL A CA 1
ATOM 5057 C C . VAL B 1 123 ? -72.749 7.501 108.528 1.00 6.25 119 VAL A C 1
ATOM 5058 O O . VAL B 1 123 ? -71.998 8.470 108.612 1.00 6.18 119 VAL A O 1
ATOM 5062 N N . LYS B 1 124 ? -73.967 7.507 109.028 1.00 7.08 120 LYS A N 1
ATOM 5063 C CA . LYS B 1 124 ? -74.535 8.707 109.634 1.00 8.22 120 LYS A CA 1
ATOM 5064 C C . LYS B 1 124 ? -73.788 9.077 110.911 1.00 7.47 120 LYS A C 1
ATOM 5065 O O . LYS B 1 124 ? -73.558 10.257 111.190 1.00 7.24 120 LYS A O 1
ATOM 5071 N N . HIS B 1 125 ? -73.377 8.082 111.694 1.00 7.83 121 HIS A N 1
ATOM 5072 C CA . HIS B 1 125 ? -72.662 8.364 112.942 1.00 7.81 121 HIS A CA 1
ATOM 5073 C C . HIS B 1 125 ? -71.304 9.079 112.687 1.00 6.76 121 HIS A C 1
ATOM 5074 O O . HIS B 1 125 ? -70.925 9.999 113.413 1.00 5.95 121 HIS A O 1
ATOM 5081 N N . VAL B 1 126 ? -70.582 8.651 111.652 1.00 5.93 122 VAL A N 1
ATOM 5082 C CA . VAL B 1 126 ? -69.345 9.299 111.290 1.00 5.87 122 VAL A CA 1
ATOM 5083 C C . VAL B 1 126 ? -69.634 10.740 110.888 1.00 5.51 122 VAL A C 1
ATOM 5084 O O . VAL B 1 126 ? -68.958 11.643 111.336 1.00 5.39 122 VAL A O 1
ATOM 5088 N N . LEU B 1 127 ? -70.685 10.946 110.109 1.00 5.55 123 LEU A N 1
ATOM 5089 C CA . LEU B 1 127 ? -71.033 12.290 109.659 1.00 5.83 123 LEU A CA 1
ATOM 5090 C C . LEU B 1 127 ? -71.394 13.199 110.825 1.00 5.88 123 LEU A C 1
ATOM 5091 O O . LEU B 1 127 ? -71.047 14.396 110.810 1.00 6.52 123 LEU A O 1
ATOM 5096 N N . ASP B 1 128 ? -72.118 12.658 111.803 1.00 5.97 124 ASP A N 1
ATOM 5097 C CA . ASP B 1 128 ? -72.424 13.377 113.052 1.00 6.45 124 ASP A CA 1
ATOM 5098 C C . ASP B 1 128 ? -71.154 13.832 113.780 1.00 6.03 124 ASP A C 1
ATOM 5099 O O . ASP B 1 128 ? -71.017 15.013 114.173 1.00 5.63 124 ASP A O 1
ATOM 5104 N N . ARG B 1 129 ? -70.231 12.898 113.983 1.00 6.64 125 ARG A N 1
ATOM 5105 C CA . ARG B 1 129 ? -69.012 13.209 114.702 1.00 6.47 125 ARG A CA 1
ATOM 5106 C C . ARG B 1 129 ? -68.156 14.226 113.945 1.00 5.89 125 ARG A C 1
ATOM 5107 O O . ARG B 1 129 ? -67.563 15.120 114.546 1.00 5.40 125 ARG A O 1
ATOM 5115 N N . MET B 1 130 ? -68.085 14.070 112.625 1.00 6.19 126 MET A N 1
ATOM 5116 C CA . MET B 1 130 ? -67.389 15.042 111.775 1.00 5.56 126 MET A CA 1
ATOM 5117 C C . MET B 1 130 ? -67.984 16.442 111.938 1.00 5.59 126 MET A C 1
ATOM 5118 O O . MET B 1 130 ? -67.244 17.424 112.081 1.00 6.04 126 MET A O 1
ATOM 5123 N N . ALA B 1 131 ? -69.320 16.525 111.919 1.00 5.28 127 ALA A N 1
ATOM 5124 C CA . ALA B 1 131 ? -70.020 17.791 112.049 1.00 5.30 127 ALA A CA 1
ATOM 5125 C C . ALA B 1 131 ? -69.643 18.471 113.358 1.00 5.40 127 ALA A C 1
ATOM 5126 O O . ALA B 1 131 ? -69.331 19.666 113.362 1.00 5.42 127 ALA A O 1
ATOM 5128 N N . ALA B 1 132 ? -69.677 17.730 114.470 1.00 5.51 128 ALA A N 1
ATOM 5129 C CA . ALA B 1 132 ? -69.376 18.327 115.771 1.00 5.65 128 ALA A CA 1
ATOM 5130 C C . ALA B 1 132 ? -67.958 18.907 115.770 1.00 5.57 128 ALA A C 1
ATOM 5131 O O . ALA B 1 132 ? -67.727 20.019 116.252 1.00 5.67 128 ALA A O 1
ATOM 5133 N N . PHE B 1 133 ? -67.013 18.140 115.219 1.00 5.43 129 PHE A N 1
ATOM 5134 C CA . PHE B 1 133 ? -65.623 18.546 115.154 1.00 5.37 129 PHE A CA 1
ATOM 5135 C C . PHE B 1 133 ? -65.441 19.764 114.237 1.00 5.70 129 PHE A C 1
ATOM 5136 O O . PHE B 1 133 ? -64.806 20.750 114.634 1.00 5.38 129 PHE A O 1
ATOM 5144 N N . ALA B 1 134 ? -66.013 19.695 113.034 1.00 5.18 130 ALA A N 1
ATOM 5145 C CA . ALA B 1 134 ? -65.921 20.786 112.069 1.00 5.61 130 ALA A CA 1
ATOM 5146 C C . ALA B 1 134 ? -66.482 22.081 112.640 1.00 5.88 130 ALA A C 1
ATOM 5147 O O . ALA B 1 134 ? -65.847 23.136 112.531 1.00 5.93 130 ALA A O 1
ATOM 5149 N N . ASP B 1 135 ? -67.672 21.993 113.237 1.00 5.91 131 ASP A N 1
ATOM 5150 C CA . ASP B 1 135 ? -68.326 23.142 113.870 1.00 6.00 131 ASP A CA 1
ATOM 5151 C C . ASP B 1 135 ? -67.422 23.768 114.948 1.00 6.13 131 ASP A C 1
ATOM 5152 O O . ASP B 1 135 ? -67.349 24.983 115.062 1.00 5.97 131 ASP A O 1
ATOM 5157 N N . GLY B 1 136 ? -66.763 22.923 115.735 1.00 5.77 132 GLY A N 1
ATOM 5158 C CA . GLY B 1 136 ? -65.914 23.396 116.832 1.00 6.09 132 GLY A CA 1
ATOM 5159 C C . GLY B 1 136 ? -64.647 24.086 116.353 1.00 5.92 132 GLY A C 1
ATOM 5160 O O . GLY B 1 136 ? -64.221 25.078 116.922 1.00 6.13 132 GLY A O 1
ATOM 5161 N N . ILE B 1 137 ? -64.064 23.562 115.284 1.00 6.22 133 ILE A N 1
ATOM 5162 C CA . ILE B 1 137 ? -62.895 24.189 114.657 1.00 6.04 133 ILE A CA 1
ATOM 5163 C C . ILE B 1 137 ? -63.315 25.533 114.066 1.00 5.80 133 ILE A C 1
ATOM 5164 O O . ILE B 1 137 ? -62.657 26.553 114.262 1.00 6.64 133 ILE A O 1
ATOM 5169 N N . ARG B 1 138 ? -64.449 25.533 113.388 1.00 5.78 134 ARG A N 1
ATOM 5170 C CA . ARG B 1 138 ? -64.961 26.738 112.720 1.00 5.88 134 ARG A CA 1
ATOM 5171 C C . ARG B 1 138 ? -65.316 27.853 113.719 1.00 6.30 134 ARG A C 1
ATOM 5172 O O . ARG B 1 138 ? -65.060 29.013 113.442 1.00 6.40 134 ARG A O 1
ATOM 5180 N N . SER B 1 139 ? -65.929 27.493 114.846 1.00 6.29 135 SER A N 1
ATOM 5181 C CA . SER B 1 139 ? -66.407 28.479 115.818 1.00 7.81 135 SER A CA 1
ATOM 5182 C C . SER B 1 139 ? -65.309 28.981 116.780 1.00 8.08 135 SER A C 1
ATOM 5183 O O . SER B 1 139 ? -65.468 30.035 117.426 1.00 8.20 135 SER A O 1
ATOM 5186 N N . GLY B 1 140 ? -64.219 28.227 116.890 1.00 7.91 136 GLY A N 1
ATOM 5187 C CA . GLY B 1 140 ? -63.215 28.497 117.912 1.00 8.79 136 GLY A CA 1
ATOM 5188 C C . GLY B 1 140 ? -63.500 27.851 119.260 1.00 9.30 136 GLY A C 1
ATOM 5189 O O . GLY B 1 140 ? -62.745 28.069 120.229 1.00 9.24 136 GLY A O 1
ATOM 5190 N N . ALA B 1 141 ? -64.545 27.020 119.341 1.00 9.22 137 ALA A N 1
ATOM 5191 C CA . ALA B 1 141 ? -64.776 26.214 120.552 1.00 9.60 137 ALA A CA 1
ATOM 5192 C C . ALA B 1 141 ? -63.597 25.241 120.771 1.00 10.25 137 ALA A C 1
ATOM 5193 O O . ALA B 1 141 ? -63.180 24.966 121.919 1.00 10.47 137 ALA A O 1
ATOM 5195 N N . LEU B 1 142 ? -63.061 24.733 119.666 1.00 9.51 138 LEU A N 1
ATOM 5196 C CA . LEU B 1 142 ? -61.870 23.924 119.681 1.00 10.45 138 LEU A CA 1
ATOM 5197 C C . LEU B 1 142 ? -60.665 24.754 119.293 1.00 11.54 138 LEU A C 1
ATOM 5198 O O . LEU B 1 142 ? -60.564 25.209 118.149 1.00 13.17 138 LEU A O 1
ATOM 5203 N N . LYS B 1 143 ? -59.742 24.930 120.234 1.00 11.51 139 LYS A N 1
ATOM 5204 C CA . LYS B 1 143 ? -58.584 25.795 120.017 1.00 11.11 139 LYS A CA 1
ATOM 5205 C C . LYS B 1 143 ? -57.286 24.999 119.906 1.00 10.59 139 LYS A C 1
ATOM 5206 O O . LYS B 1 143 ? -57.212 23.823 120.300 1.00 9.37 139 LYS A O 1
ATOM 5212 N N . GLY B 1 144 ? -56.244 25.666 119.416 1.00 8.91 140 GLY A N 1
ATOM 5213 C CA . GLY B 1 144 ? -54.903 25.119 119.457 1.00 8.91 140 GLY A CA 1
ATOM 5214 C C . GLY B 1 144 ? -54.384 24.977 120.876 1.00 9.16 140 GLY A C 1
ATOM 5215 O O . GLY B 1 144 ? -55.039 25.378 121.828 1.00 9.64 140 GLY A O 1
ATOM 5216 N N . ALA B 1 145 ? -53.205 24.385 121.006 1.00 9.44 141 ALA A N 1
ATOM 5217 C CA . ALA B 1 145 ? -52.598 24.045 122.304 1.00 10.36 141 ALA A CA 1
ATOM 5218 C C . ALA B 1 145 ? -52.299 25.267 123.193 1.00 11.68 141 ALA A C 1
ATOM 5219 O O . ALA B 1 145 ? -52.188 25.129 124.422 1.00 13.31 141 ALA A O 1
ATOM 5221 N N . THR B 1 146 ? -52.152 26.443 122.578 1.00 11.84 142 THR A N 1
ATOM 5222 C CA . THR B 1 146 ? -51.956 27.695 123.307 1.00 13.41 142 THR A CA 1
ATOM 5223 C C . THR B 1 146 ? -53.195 28.609 123.294 1.00 13.28 142 THR A C 1
ATOM 5224 O O . THR B 1 146 ? -53.087 29.799 123.594 1.00 14.22 142 THR A O 1
ATOM 5228 N N . GLY B 1 147 ? -54.351 28.060 122.941 1.00 12.62 143 GLY A N 1
ATOM 5229 C CA . GLY B 1 147 ? -55.625 28.761 123.060 1.00 12.50 143 GLY A CA 1
ATOM 5230 C C . GLY B 1 147 ? -56.031 29.586 121.852 1.00 12.35 143 GLY A C 1
ATOM 5231 O O . GLY B 1 147 ? -56.956 30.394 121.947 1.00 11.88 143 GLY A O 1
ATOM 5232 N N . ARG B 1 148 ? -55.350 29.406 120.718 1.00 11.87 144 ARG A N 1
ATOM 5233 C CA . ARG B 1 148 ? -55.679 30.165 119.507 1.00 11.95 144 ARG A CA 1
ATOM 5234 C C . ARG B 1 148 ? -56.773 29.509 118.660 1.00 10.90 144 ARG A C 1
ATOM 5235 O O . ARG B 1 148 ? -56.828 28.283 118.528 1.00 9.83 144 ARG A O 1
ATOM 5243 N N . LYS B 1 149 ? -57.657 30.331 118.099 1.00 10.55 145 LYS A N 1
ATOM 5244 C CA . LYS B 1 149 ? -58.621 29.859 117.100 1.00 9.88 145 LYS A CA 1
ATOM 5245 C C . LYS B 1 149 ? -57.841 29.350 115.878 1.00 9.15 145 LYS A C 1
ATOM 5246 O O . LYS B 1 149 ? -56.867 29.977 115.447 1.00 9.40 145 LYS A O 1
ATOM 5252 N N . ILE B 1 150 ? -58.245 28.190 115.351 1.00 7.47 146 ILE A N 1
ATOM 5253 C CA . ILE B 1 150 ? -57.601 27.605 114.165 1.00 7.02 146 ILE A CA 1
ATOM 5254 C C . ILE B 1 150 ? -57.911 28.444 112.933 1.00 6.84 146 ILE A C 1
ATOM 5255 O O . ILE B 1 150 ? -59.067 28.694 112.626 1.00 6.58 146 ILE A O 1
ATOM 5260 N N . THR B 1 151 ? -56.861 28.901 112.252 1.00 6.65 147 THR A N 1
ATOM 5261 C CA . THR B 1 151 ? -57.006 29.772 111.085 1.00 7.41 147 THR A CA 1
ATOM 5262 C C . THR B 1 151 ? -56.699 29.029 109.788 1.00 6.40 147 THR A C 1
ATOM 5263 O O . THR B 1 151 ? -57.043 29.491 108.694 1.00 6.05 147 THR A O 1
ATOM 5267 N N . ASP B 1 152 ? -56.058 27.867 109.900 1.00 6.20 148 ASP A N 1
ATOM 5268 C CA . ASP B 1 152 ? -55.572 27.138 108.731 1.00 5.96 148 ASP A CA 1
ATOM 5269 C C . ASP B 1 152 ? -55.638 25.660 108.984 1.00 5.68 148 ASP A C 1
ATOM 5270 O O . ASP B 1 152 ? -55.251 25.215 110.054 1.00 5.50 148 ASP A O 1
ATOM 5275 N N . ILE B 1 153 ? -56.155 24.903 108.018 1.00 5.15 149 ILE A N 1
ATOM 5276 C CA . ILE B 1 153 ? -56.074 23.438 108.067 1.00 5.20 149 ILE A CA 1
ATOM 5277 C C . ILE B 1 153 ? -55.212 22.949 106.897 1.00 5.05 149 ILE A C 1
ATOM 5278 O O . ILE B 1 153 ? -55.187 23.563 105.824 1.00 6.27 149 ILE A O 1
ATOM 5283 N N . VAL B 1 154 ? -54.493 21.858 107.119 1.00 4.76 150 VAL A N 1
ATOM 5284 C CA . VAL B 1 154 ? -53.630 21.274 106.099 1.00 4.76 150 VAL A CA 1
ATOM 5285 C C . VAL B 1 154 ? -53.998 19.817 106.007 1.00 4.77 150 VAL A C 1
ATOM 5286 O O . VAL B 1 154 ? -53.760 19.064 106.955 1.00 5.24 150 VAL A O 1
ATOM 5290 N N . ASN B 1 155 ? -54.633 19.427 104.900 1.00 4.74 151 ASN A N 1
ATOM 5291 C CA . ASN B 1 155 ? -54.913 18.020 104.628 1.00 4.73 151 ASN A CA 1
ATOM 5292 C C . ASN B 1 155 ? -53.672 17.368 104.021 1.00 5.07 151 ASN A C 1
ATOM 5293 O O . ASN B 1 155 ? -53.007 17.950 103.170 1.00 4.77 151 ASN A O 1
ATOM 5298 N N . ILE B 1 156 ? -53.349 16.173 104.482 1.00 5.68 152 ILE A N 1
ATOM 5299 C CA . ILE B 1 156 ? -52.227 15.385 103.926 1.00 5.53 152 ILE A CA 1
ATOM 5300 C C . ILE B 1 156 ? -52.797 14.041 103.491 1.00 5.84 152 ILE A C 1
ATOM 5301 O O . ILE B 1 156 ? -53.332 13.283 104.313 1.00 5.81 152 ILE A O 1
ATOM 5306 N N . GLY B 1 157 ? -52.690 13.765 102.206 1.00 5.80 153 GLY A N 1
ATOM 5307 C CA . GLY B 1 157 ? -53.207 12.530 101.620 1.00 6.11 153 GLY A CA 1
ATOM 5308 C C . GLY B 1 157 ? -52.693 12.382 100.193 1.00 6.57 153 GLY A C 1
ATOM 5309 O O . GLY B 1 157 ? -52.179 13.350 99.622 1.00 7.31 153 GLY A O 1
ATOM 5310 N N . ILE B 1 158 ? -52.845 11.195 99.609 1.00 6.04 154 ILE A N 1
ATOM 5311 C CA . ILE B 1 158 ? -52.532 10.987 98.167 1.00 6.11 154 ILE A CA 1
ATOM 5312 C C . ILE B 1 158 ? -53.748 10.516 97.416 1.00 5.77 154 ILE A C 1
ATOM 5313 O O . ILE B 1 158 ? -54.690 9.980 98.015 1.00 6.15 154 ILE A O 1
ATOM 5318 N N . GLY B 1 159 ? -53.736 10.716 96.106 1.00 5.45 155 GLY A N 1
ATOM 5319 C CA . GLY B 1 159 ? -54.796 10.215 95.258 1.00 6.35 155 GLY A CA 1
ATOM 5320 C C . GLY B 1 159 ? -56.169 10.660 95.728 1.00 7.37 155 GLY A C 1
ATOM 5321 O O . GLY B 1 159 ? -56.450 11.862 95.843 1.00 6.90 155 GLY A O 1
ATOM 5322 N N . GLY B 1 160 ? -57.015 9.678 96.003 1.00 7.44 156 GLY A N 1
ATOM 5323 C CA . GLY B 1 160 ? -58.415 9.921 96.344 1.00 8.34 156 GLY A CA 1
ATOM 5324 C C . GLY B 1 160 ? -58.561 10.635 97.670 1.00 8.05 156 GLY A C 1
ATOM 5325 O O . GLY B 1 160 ? -59.621 11.199 97.949 1.00 9.05 156 GLY A O 1
ATOM 5326 N N . SER B 1 161 ? -57.500 10.610 98.487 1.00 8.24 157 SER A N 1
ATOM 5327 C CA . SER B 1 161 ? -57.490 11.293 99.785 1.00 8.44 157 SER A CA 1
ATOM 5328 C C . SER B 1 161 ? -57.100 12.770 99.652 1.00 8.27 157 SER A C 1
ATOM 5329 O O . SER B 1 161 ? -57.032 13.484 100.677 1.00 9.36 157 SER A O 1
ATOM 5332 N N . ASP B 1 162 ? -56.850 13.212 98.407 1.00 6.83 158 ASP A N 1
ATOM 5333 C CA . ASP B 1 162 ? -56.443 14.586 98.097 1.00 6.75 158 ASP A CA 1
ATOM 5334 C C . ASP B 1 162 ? -57.285 15.242 96.995 1.00 5.86 158 ASP A C 1
ATOM 5335 O O . ASP B 1 162 ? -57.742 16.359 97.155 1.00 5.35 158 ASP A O 1
ATOM 5340 N N . LEU B 1 163 ? -57.447 14.580 95.851 1.00 6.51 159 LEU A N 1
ATOM 5341 C CA . LEU B 1 163 ? -58.023 15.261 94.674 1.00 5.87 159 LEU A CA 1
ATOM 5342 C C . LEU B 1 163 ? -59.455 15.744 94.925 1.00 6.56 159 LEU A C 1
ATOM 5343 O O . LEU B 1 163 ? -59.831 16.806 94.471 1.00 6.32 159 LEU A O 1
ATOM 5348 N N . GLY B 1 164 ? -60.260 14.934 95.605 1.00 5.63 160 GLY A N 1
ATOM 5349 C CA . GLY B 1 164 ? -61.640 15.327 95.926 1.00 6.16 160 GLY A CA 1
ATOM 5350 C C . GLY B 1 164 ? -61.676 16.490 96.900 1.00 5.83 160 GLY A C 1
ATOM 5351 O O . GLY B 1 164 ? -62.334 17.488 96.634 1.00 6.34 160 GLY A O 1
ATOM 5352 N N . PRO B 1 165 ? -60.965 16.367 98.031 1.00 6.48 161 PRO A N 1
ATOM 5353 C CA . PRO B 1 165 ? -60.939 17.484 98.966 1.00 6.47 161 PRO A CA 1
ATOM 5354 C C . PRO B 1 165 ? -60.488 18.779 98.291 1.00 5.89 161 PRO A C 1
ATOM 5355 O O . PRO B 1 165 ? -61.147 19.804 98.478 1.00 5.73 161 PRO A O 1
ATOM 5359 N N . VAL B 1 166 ? -59.445 18.730 97.466 1.00 5.10 162 VAL A N 1
ATOM 5360 C CA . VAL B 1 166 ? -58.987 19.927 96.764 1.00 4.87 162 VAL A CA 1
ATOM 5361 C C . VAL B 1 166 ? -60.098 20.462 95.863 1.00 5.03 162 VAL A C 1
ATOM 5362 O O . VAL B 1 166 ? -60.444 21.635 95.936 1.00 4.87 162 VAL A O 1
ATOM 5366 N N . MET B 1 167 ? -60.642 19.597 94.998 1.00 4.81 163 MET A N 1
ATOM 5367 C CA . MET B 1 167 ? -61.619 20.032 93.987 1.00 4.57 163 MET A CA 1
ATOM 5368 C C . MET B 1 167 ? -62.842 20.647 94.636 1.00 5.07 163 MET A C 1
ATOM 5369 O O . MET B 1 167 ? -63.293 21.701 94.213 1.00 4.83 163 MET A O 1
ATOM 5374 N N . ALA B 1 168 ? -63.386 19.964 95.642 1.00 4.77 164 ALA A N 1
ATOM 5375 C CA . ALA B 1 168 ? -64.620 20.387 96.269 1.00 4.75 164 ALA A CA 1
ATOM 5376 C C . ALA B 1 168 ? -64.425 21.656 97.080 1.00 4.75 164 ALA A C 1
ATOM 5377 O O . ALA B 1 168 ? -65.302 22.504 97.098 1.00 4.92 164 ALA A O 1
ATOM 5379 N N . THR B 1 169 ? -63.301 21.771 97.777 1.00 4.72 165 THR A N 1
ATOM 5380 C CA . THR B 1 169 ? -63.041 22.984 98.594 1.00 4.73 165 THR A CA 1
ATOM 5381 C C . THR B 1 169 ? -62.936 24.226 97.695 1.00 4.92 165 THR A C 1
ATOM 5382 O O . THR B 1 169 ? -63.598 25.236 97.941 1.00 5.24 165 THR A O 1
ATOM 5386 N N . LEU B 1 170 ? -62.144 24.150 96.623 1.00 4.90 166 LEU A N 1
ATOM 5387 C CA . LEU B 1 170 ? -62.046 25.260 95.670 1.00 5.51 166 LEU A CA 1
ATOM 5388 C C . LEU B 1 170 ? -63.397 25.548 94.998 1.00 5.53 166 LEU A C 1
ATOM 5389 O O . LEU B 1 170 ? -63.755 26.711 94.789 1.00 5.87 166 LEU A O 1
ATOM 5394 N N . ALA B 1 171 ? -64.127 24.487 94.643 1.00 5.23 167 ALA A N 1
ATOM 5395 C CA . ALA B 1 171 ? -65.417 24.624 93.973 1.00 5.43 167 ALA A CA 1
ATOM 5396 C C . ALA B 1 171 ? -66.408 25.439 94.798 1.00 5.60 167 ALA A C 1
ATOM 5397 O O . ALA B 1 171 ? -67.265 26.148 94.257 1.00 5.87 167 ALA A O 1
ATOM 5399 N N . LEU B 1 172 ? -66.299 25.311 96.114 1.00 5.51 168 LEU A N 1
ATOM 5400 C CA . LEU B 1 172 ? -67.293 25.866 97.031 1.00 5.61 168 LEU A CA 1
ATOM 5401 C C . LEU B 1 172 ? -66.778 27.079 97.791 1.00 6.31 168 LEU A C 1
ATOM 5402 O O . LEU B 1 172 ? -67.258 27.395 98.880 1.00 6.35 168 LEU A O 1
ATOM 5407 N N . ALA B 1 173 ? -65.860 27.815 97.166 1.00 6.18 169 ALA A N 1
ATOM 5408 C CA . ALA B 1 173 ? -65.302 29.033 97.769 1.00 6.06 169 ALA A CA 1
ATOM 5409 C C . ALA B 1 173 ? -66.319 30.016 98.363 1.00 6.91 169 ALA A C 1
ATOM 5410 O O . ALA B 1 173 ? -66.085 30.542 99.454 1.00 6.34 169 ALA A O 1
ATOM 5412 N N . PRO B 1 174 ? -67.457 30.261 97.680 1.00 6.55 170 PRO A N 1
ATOM 5413 C CA . PRO B 1 174 ? -68.423 31.210 98.256 1.00 7.40 170 PRO A CA 1
ATOM 5414 C C . PRO B 1 174 ? -69.036 30.747 99.564 1.00 7.88 170 PRO A C 1
ATOM 5415 O O . PRO B 1 174 ? -69.649 31.557 100.270 1.00 6.95 170 PRO A O 1
ATOM 5419 N N . TYR B 1 175 ? -68.872 29.447 99.859 1.00 7.10 171 TYR A N 1
ATOM 5420 C CA . TYR B 1 175 ? -69.454 28.793 101.032 1.00 7.57 171 TYR A CA 1
ATOM 5421 C C . TYR B 1 175 ? -68.372 28.525 102.099 1.00 7.84 171 TYR A C 1
ATOM 5422 O O . TYR B 1 175 ? -68.649 27.898 103.105 1.00 8.04 171 TYR A O 1
ATOM 5431 N N . HIS B 1 176 ? -67.173 29.042 101.863 1.00 7.68 172 HIS A N 1
ATOM 5432 C CA . HIS B 1 176 ? -65.985 28.744 102.639 1.00 8.99 172 HIS A CA 1
ATOM 5433 C C . HIS B 1 176 ? -65.507 29.978 103.387 1.00 10.58 172 HIS A C 1
ATOM 5434 O O . HIS B 1 176 ? -64.973 30.933 102.787 1.00 10.67 172 HIS A O 1
ATOM 5441 N N . ASP B 1 177 ? -65.739 29.958 104.695 1.00 12.69 173 ASP A N 1
ATOM 5442 C CA . ASP B 1 177 ? -65.298 31.016 105.590 1.00 14.24 173 ASP A CA 1
ATOM 5443 C C . ASP B 1 177 ? -64.027 30.538 106.329 1.00 14.69 173 ASP A C 1
ATOM 5444 O O . ASP B 1 177 ? -63.137 29.930 105.718 1.00 15.67 173 ASP A O 1
ATOM 5449 N N . GLU B 1 178 ? -63.911 30.804 107.623 1.00 14.29 174 GLU A N 1
ATOM 5450 C CA . GLU B 1 178 ? -62.733 30.337 108.368 1.00 13.65 174 GLU A CA 1
ATOM 5451 C C . GLU B 1 178 ? -62.948 28.901 108.794 1.00 11.94 174 GLU A C 1
ATOM 5452 O O . GLU B 1 178 ? -64.069 28.534 109.151 1.00 11.81 174 GLU A O 1
ATOM 5458 N N . PRO B 1 179 ? -61.876 28.083 108.800 1.00 9.82 175 PRO A N 1
ATOM 5459 C CA . PRO B 1 179 ? -60.502 28.408 108.498 1.00 9.15 175 PRO A CA 1
ATOM 5460 C C . PRO B 1 179 ? -60.132 28.234 107.003 1.00 8.59 175 PRO A C 1
ATOM 5461 O O . PRO B 1 179 ? -60.861 27.608 106.230 1.00 8.57 175 PRO A O 1
ATOM 5465 N N . ARG B 1 180 ? -58.994 28.789 106.616 1.00 8.05 176 ARG A N 1
ATOM 5466 C CA . ARG B 1 180 ? -58.415 28.510 105.300 1.00 8.16 176 ARG A CA 1
ATOM 5467 C C . ARG B 1 180 ? -58.017 27.037 105.227 1.00 7.84 176 ARG A C 1
ATOM 5468 O O . ARG B 1 180 ? -57.753 26.401 106.267 1.00 7.41 176 ARG A O 1
ATOM 5476 N N . ALA B 1 181 ? -58.024 26.484 104.014 1.00 7.94 177 ALA A N 1
ATOM 5477 C CA . ALA B 1 181 ? -57.661 25.082 103.821 1.00 7.15 177 ALA A CA 1
ATOM 5478 C C . ALA B 1 181 ? -56.529 24.942 102.810 1.00 7.29 177 ALA A C 1
ATOM 5479 O O . ALA B 1 181 ? -56.540 25.588 101.761 1.00 7.48 177 ALA A O 1
ATOM 5481 N N . HIS B 1 182 ? -55.592 24.055 103.123 1.00 6.55 178 HIS A N 1
ATOM 5482 C CA . HIS B 1 182 ? -54.436 23.759 102.292 1.00 6.47 178 HIS A CA 1
ATOM 5483 C C . HIS B 1 182 ? -54.338 22.246 102.138 1.00 6.46 178 HIS A C 1
ATOM 5484 O O . HIS B 1 182 ? -54.797 21.491 103.021 1.00 5.33 178 HIS A O 1
ATOM 5491 N N . PHE B 1 183 ? -53.742 21.820 101.024 1.00 5.29 179 PHE A N 1
ATOM 5492 C CA . PHE B 1 183 ? -53.694 20.407 100.625 1.00 5.40 179 PHE A CA 1
ATOM 5493 C C . PHE B 1 183 ? -52.292 19.989 100.168 1.00 5.07 179 PHE A C 1
ATOM 5494 O O . PHE B 1 183 ? -51.717 20.536 99.191 1.00 5.42 179 PHE A O 1
ATOM 5502 N N . VAL B 1 184 ? -51.730 19.053 100.917 1.00 4.27 180 VAL A N 1
ATOM 5503 C CA . VAL B 1 184 ? -50.433 18.439 100.610 1.00 4.30 180 VAL A CA 1
ATOM 5504 C C . VAL B 1 184 ? -50.594 16.994 100.168 1.00 4.82 180 VAL A C 1
ATOM 5505 O O . VAL B 1 184 ? -51.361 16.219 100.763 1.00 4.98 180 VAL A O 1
ATOM 5509 N N . SER B 1 185 ? -49.863 16.621 99.126 1.00 4.68 181 SER A N 1
ATOM 5510 C CA . SER B 1 185 ? -49.938 15.267 98.594 1.00 4.86 181 SER A CA 1
ATOM 5511 C C . SER B 1 185 ? -48.618 14.707 98.061 1.00 4.95 181 SER A C 1
ATOM 5512 O O . SER B 1 185 ? -48.349 13.494 98.159 1.00 5.56 181 SER A O 1
ATOM 5515 N N . ASN B 1 186 ? -47.821 15.555 97.425 1.00 5.10 182 ASN A N 1
ATOM 5516 C CA . ASN B 1 186 ? -46.578 15.092 96.805 1.00 4.79 182 ASN A CA 1
ATOM 5517 C C . ASN B 1 186 ? -45.599 14.618 97.874 1.00 4.83 182 ASN A C 1
ATOM 5518 O O . ASN B 1 186 ? -45.497 15.233 98.927 1.00 5.04 182 ASN A O 1
ATOM 5523 N N . ILE B 1 187 ? -44.844 13.561 97.600 1.00 4.70 183 ILE A N 1
ATOM 5524 C CA . ILE B 1 187 ? -43.769 13.177 98.529 1.00 4.89 183 ILE A CA 1
ATOM 5525 C C . ILE B 1 187 ? -42.629 14.193 98.461 1.00 4.87 183 ILE A C 1
ATOM 5526 O O . ILE B 1 187 ? -41.863 14.334 99.406 1.00 5.80 183 ILE A O 1
ATOM 5531 N N . ASP B 1 188 ? -42.513 14.881 97.330 1.00 4.82 184 ASP A N 1
ATOM 5532 C CA . ASP B 1 188 ? -41.549 15.969 97.148 1.00 4.94 184 ASP A CA 1
ATOM 5533 C C . ASP B 1 188 ? -41.653 16.900 98.360 1.00 5.01 184 ASP A C 1
ATOM 5534 O O . ASP B 1 188 ? -42.714 17.463 98.602 1.00 4.90 184 ASP A O 1
ATOM 5539 N N . GLY B 1 189 ? -40.564 17.020 99.105 1.00 5.21 185 GLY A N 1
ATOM 5540 C CA . GLY B 1 189 ? -40.535 17.850 100.325 1.00 5.33 185 GLY A CA 1
ATOM 5541 C C . GLY B 1 189 ? -40.941 19.303 100.111 1.00 5.34 185 GLY A C 1
ATOM 5542 O O . GLY B 1 189 ? -41.319 19.979 101.065 1.00 5.40 185 GLY A O 1
ATOM 5543 N N . ALA B 1 190 ? -40.808 19.787 98.872 1.00 5.31 186 ALA A N 1
ATOM 5544 C CA . ALA B 1 190 ? -41.309 21.101 98.475 1.00 5.35 186 ALA A CA 1
ATOM 5545 C C . ALA B 1 190 ? -42.753 21.320 98.914 1.00 5.19 186 ALA A C 1
ATOM 5546 O O . ALA B 1 190 ? -43.119 22.425 99.323 1.00 5.28 186 ALA A O 1
ATOM 5548 N N . HIS B 1 191 ? -43.566 20.271 98.823 1.00 5.36 187 HIS A N 1
ATOM 5549 C CA . HIS B 1 191 ? -44.993 20.445 99.056 1.00 5.11 187 HIS A CA 1
ATOM 5550 C C . HIS B 1 191 ? -45.307 20.766 100.519 1.00 5.13 187 HIS A C 1
ATOM 5551 O O . HIS B 1 191 ? -45.919 21.796 100.833 1.00 5.37 187 HIS A O 1
ATOM 5558 N N . ILE B 1 192 ? -44.877 19.899 101.422 1.00 4.93 188 ILE A N 1
ATOM 5559 C CA . ILE B 1 192 ? -45.076 20.149 102.848 1.00 5.04 188 ILE A CA 1
ATOM 5560 C C . ILE B 1 192 ? -44.360 21.429 103.309 1.00 5.71 188 ILE A C 1
ATOM 5561 O O . ILE B 1 192 ? -44.925 22.247 104.040 1.00 6.37 188 ILE A O 1
ATOM 5566 N N . ALA B 1 193 ? -43.141 21.636 102.833 1.00 6.18 189 ALA A N 1
ATOM 5567 C CA . ALA B 1 193 ? -42.318 22.770 103.268 1.00 6.19 189 ALA A CA 1
ATOM 5568 C C . ALA B 1 193 ? -42.921 24.104 102.850 1.00 5.78 189 ALA A C 1
ATOM 5569 O O . ALA B 1 193 ? -43.058 25.009 103.678 1.00 6.41 189 ALA A O 1
ATOM 5571 N N . ASP B 1 194 ? -43.291 24.223 101.577 1.00 6.19 190 ASP A N 1
ATOM 5572 C CA . ASP B 1 194 ? -43.876 25.455 101.058 1.00 6.02 190 ASP A CA 1
ATOM 5573 C C . ASP B 1 194 ? -45.235 25.715 101.683 1.00 6.16 190 ASP A C 1
ATOM 5574 O O . ASP B 1 194 ? -45.575 26.861 101.950 1.00 6.49 190 ASP A O 1
ATOM 5579 N N . THR B 1 195 ? -45.997 24.657 101.925 1.00 6.11 191 THR A N 1
ATOM 5580 C CA . THR B 1 195 ? -47.335 24.787 102.540 1.00 6.20 191 THR A CA 1
ATOM 5581 C C . THR B 1 195 ? -47.249 25.227 103.994 1.00 7.18 191 THR A C 1
ATOM 5582 O O . THR B 1 195 ? -48.044 26.101 104.418 1.00 6.32 191 THR A O 1
ATOM 5586 N N . LEU B 1 196 ? -46.320 24.648 104.771 1.00 6.41 192 LEU A N 1
ATOM 5587 C CA . LEU B 1 196 ? -46.196 25.023 106.184 1.00 8.18 192 LEU A CA 1
ATOM 5588 C C . LEU B 1 196 ? -45.479 26.350 106.416 1.00 9.20 192 LEU A C 1
ATOM 5589 O O . LEU B 1 196 ? -45.737 27.028 107.422 1.00 9.98 192 LEU A O 1
ATOM 5594 N N . SER B 1 197 ? -44.599 26.729 105.486 1.00 10.08 193 SER A N 1
ATOM 5595 C CA . SER B 1 197 ? -43.753 27.916 105.630 1.00 11.57 193 SER A CA 1
ATOM 5596 C C . SER B 1 197 ? -44.496 29.193 106.104 1.00 11.90 193 SER A C 1
ATOM 5597 O O . SER B 1 197 ? -44.053 29.845 107.033 1.00 11.81 193 SER A O 1
ATOM 5600 N N . PRO B 1 198 ? -45.617 29.560 105.467 1.00 11.40 194 PRO A N 1
ATOM 5601 C CA . PRO B 1 198 ? -46.275 30.786 105.933 1.00 11.54 194 PRO A CA 1
ATOM 5602 C C . PRO B 1 198 ? -47.245 30.610 107.121 1.00 10.87 194 PRO A C 1
ATOM 5603 O O . PRO B 1 198 ? -47.900 31.577 107.522 1.00 10.25 194 PRO A O 1
ATOM 5607 N N . LEU B 1 199 ? -47.362 29.397 107.651 1.00 9.15 195 LEU A N 1
ATOM 5608 C CA . LEU B 1 199 ? -48.351 29.111 108.689 1.00 8.81 195 LEU A CA 1
ATOM 5609 C C . LEU B 1 199 ? -47.718 29.092 110.072 1.00 9.10 195 LEU A C 1
ATOM 5610 O O . LEU B 1 199 ? -46.502 28.927 110.211 1.00 8.73 195 LEU A O 1
ATOM 5615 N N . ASP B 1 200 ? -48.571 29.243 111.088 1.00 10.03 196 ASP A N 1
ATOM 5616 C CA . ASP B 1 200 ? -48.146 29.213 112.489 1.00 10.50 196 ASP A CA 1
ATOM 5617 C C . ASP B 1 200 ? -48.685 27.945 113.103 1.00 9.00 196 ASP A C 1
ATOM 5618 O O . ASP B 1 200 ? -49.901 27.736 113.097 1.00 9.35 196 ASP A O 1
ATOM 5623 N N . PRO B 1 201 ? -47.806 27.104 113.668 1.00 7.43 197 PRO A N 1
ATOM 5624 C CA . PRO B 1 201 ? -48.312 25.901 114.335 1.00 6.82 197 PRO A CA 1
ATOM 5625 C C . PRO B 1 201 ? -49.463 26.173 115.279 1.00 6.80 197 PRO A C 1
ATOM 5626 O O . PRO B 1 201 ? -50.433 25.411 115.299 1.00 5.88 197 PRO A O 1
ATOM 5630 N N . ALA B 1 202 ? -49.368 27.268 116.038 1.00 7.05 198 ALA A N 1
ATOM 5631 C CA . ALA B 1 202 ? -50.358 27.573 117.083 1.00 7.56 198 ALA A CA 1
ATOM 5632 C C . ALA B 1 202 ? -51.807 27.679 116.556 1.00 7.15 198 ALA A C 1
ATOM 5633 O O . ALA B 1 202 ? -52.757 27.398 117.276 1.00 6.42 198 ALA A O 1
ATOM 5635 N N . SER B 1 203 ? -51.956 28.067 115.299 1.00 6.92 199 SER A N 1
ATOM 5636 C CA . SER B 1 203 ? -53.282 28.246 114.680 1.00 7.21 199 SER A CA 1
ATOM 5637 C C . SER B 1 203 ? -53.563 27.301 113.509 1.00 7.39 199 SER A C 1
ATOM 5638 O O . SER B 1 203 ? -54.462 27.550 112.707 1.00 7.41 199 SER A O 1
ATOM 5641 N N . THR B 1 204 ? -52.840 26.184 113.442 1.00 7.73 200 THR A N 1
ATOM 5642 C CA . THR B 1 204 ? -52.967 25.250 112.324 1.00 7.19 200 THR A CA 1
ATOM 5643 C C . THR B 1 204 ? -53.364 23.854 112.782 1.00 6.63 200 THR A C 1
ATOM 5644 O O . THR B 1 204 ? -52.797 23.309 113.723 1.00 7.22 200 THR A O 1
ATOM 5648 N N . LEU B 1 205 ? -54.332 23.283 112.079 1.00 6.78 201 LEU A N 1
ATOM 5649 C CA . LEU B 1 205 ? -54.749 21.889 112.241 1.00 6.21 201 LEU A CA 1
ATOM 5650 C C . LEU B 1 205 ? -54.270 21.066 111.053 1.00 5.52 201 LEU A C 1
ATOM 5651 O O . LEU B 1 205 ? -54.521 21.436 109.901 1.00 5.59 201 LEU A O 1
ATOM 5656 N N . ILE B 1 206 ? -53.612 19.941 111.343 1.00 5.59 202 ILE A N 1
ATOM 5657 C CA . ILE B 1 206 ? -53.190 18.990 110.326 1.00 5.05 202 ILE A CA 1
ATOM 5658 C C . ILE B 1 206 ? -54.157 17.812 110.327 1.00 5.36 202 ILE A C 1
ATOM 5659 O O . ILE B 1 206 ? -54.424 17.231 111.384 1.00 5.82 202 ILE A O 1
ATOM 5664 N N . ILE B 1 207 ? -54.631 17.432 109.140 1.00 4.72 203 ILE A N 1
ATOM 5665 C CA . ILE B 1 207 ? -55.495 16.273 108.956 1.00 4.33 203 ILE A CA 1
ATOM 5666 C C . ILE B 1 207 ? -54.718 15.236 108.135 1.00 4.37 203 ILE A C 1
ATOM 5667 O O . ILE B 1 207 ? -54.251 15.533 107.041 1.00 4.69 203 ILE A O 1
ATOM 5672 N N . VAL B 1 208 ? -54.546 14.043 108.694 1.00 4.10 204 VAL A N 1
ATOM 5673 C CA . VAL B 1 208 ? -53.856 12.976 108.014 1.00 4.12 204 VAL A CA 1
ATOM 5674 C C . VAL B 1 208 ? -54.870 11.981 107.509 1.00 4.41 204 VAL A C 1
ATOM 5675 O O . VAL B 1 208 ? -55.571 11.332 108.301 1.00 4.18 204 VAL A O 1
ATOM 5679 N N . ALA B 1 209 ? -54.957 11.883 106.190 1.00 4.85 205 ALA A N 1
ATOM 5680 C CA . ALA B 1 209 ? -55.937 11.014 105.534 1.00 5.90 205 ALA A CA 1
ATOM 5681 C C . ALA B 1 209 ? -55.260 9.755 105.003 1.00 6.30 205 ALA A C 1
ATOM 5682 O O . ALA B 1 209 ? -54.597 9.791 103.968 1.00 6.59 205 ALA A O 1
ATOM 5684 N N . SER B 1 210 ? -55.441 8.650 105.718 1.00 6.50 206 SER A N 1
ATOM 5685 C CA . SER B 1 210 ? -54.900 7.343 105.324 1.00 6.83 206 SER A CA 1
ATOM 5686 C C . SER B 1 210 ? -55.656 6.252 106.053 1.00 6.91 206 SER A C 1
ATOM 5687 O O . SER B 1 210 ? -55.536 6.134 107.264 1.00 6.04 206 SER A O 1
ATOM 5690 N N . LYS B 1 211 ? -56.428 5.454 105.316 1.00 7.27 207 LYS A N 1
ATOM 5691 C CA . LYS B 1 211 ? -57.220 4.405 105.943 1.00 7.43 207 LYS A CA 1
ATOM 5692 C C . LYS B 1 211 ? -56.375 3.489 106.835 1.00 7.39 207 LYS A C 1
ATOM 5693 O O . LYS B 1 211 ? -56.749 3.225 107.979 1.00 6.88 207 LYS A O 1
ATOM 5699 N N . THR B 1 212 ? -55.234 3.032 106.329 1.00 7.46 208 THR A N 1
ATOM 5700 C CA . THR B 1 212 ? -54.318 2.142 107.087 1.00 7.66 208 THR A CA 1
ATOM 5701 C C . THR B 1 212 ? -53.391 2.855 108.078 1.00 6.68 208 THR A C 1
ATOM 5702 O O . THR B 1 212 ? -52.831 2.248 109.031 1.00 6.01 208 THR A O 1
ATOM 5706 N N . PHE B 1 213 ? -53.196 4.141 107.845 1.00 6.43 209 PHE A N 1
ATOM 5707 C CA . PHE B 1 213 ? -52.180 4.919 108.543 1.00 6.41 209 PHE A CA 1
ATOM 5708 C C . PHE B 1 213 ? -50.769 4.343 108.346 1.00 6.58 209 PHE A C 1
ATOM 5709 O O . PHE B 1 213 ? -49.890 4.521 109.192 1.00 6.66 209 PHE A O 1
ATOM 5717 N N . THR B 1 214 ? -50.556 3.682 107.213 1.00 7.45 210 THR A N 1
ATOM 5718 C CA . THR B 1 214 ? -49.221 3.229 106.802 1.00 8.20 210 THR A CA 1
ATOM 5719 C C . THR B 1 214 ? -48.838 3.674 105.395 1.00 8.58 210 THR A C 1
ATOM 5720 O O . THR B 1 214 ? -47.725 3.417 104.958 1.00 11.58 210 THR A O 1
ATOM 5724 N N . THR B 1 215 ? -49.731 4.347 104.693 1.00 8.67 211 THR A N 1
ATOM 5725 C CA . THR B 1 215 ? -49.461 4.849 103.341 1.00 8.29 211 THR A CA 1
ATOM 5726 C C . THR B 1 215 ? -48.150 5.619 103.342 1.00 8.28 211 THR A C 1
ATOM 5727 O O . THR B 1 215 ? -48.036 6.650 104.013 1.00 7.79 211 THR A O 1
ATOM 5731 N N . ILE B 1 216 ? -47.148 5.125 102.628 1.00 8.14 212 ILE A N 1
ATOM 5732 C CA . ILE B 1 216 ? -45.788 5.589 102.873 1.00 9.57 212 ILE A CA 1
ATOM 5733 C C . ILE B 1 216 ? -45.589 7.083 102.601 1.00 8.79 212 ILE A C 1
ATOM 5734 O O . ILE B 1 216 ? -45.000 7.784 103.432 1.00 7.99 212 ILE A O 1
ATOM 5739 N N . GLU B 1 217 ? -46.097 7.591 101.476 1.00 8.26 213 GLU A N 1
ATOM 5740 C CA . GLU B 1 217 ? -45.941 9.018 101.160 1.00 7.66 213 GLU A CA 1
ATOM 5741 C C . GLU B 1 217 ? -46.690 9.877 102.155 1.00 6.99 213 GLU A C 1
ATOM 5742 O O . GLU B 1 217 ? -46.128 10.798 102.733 1.00 6.24 213 GLU A O 1
ATOM 5748 N N . THR B 1 218 ? -47.959 9.553 102.379 1.00 5.91 214 THR A N 1
ATOM 5749 C CA . THR B 1 218 ? -48.756 10.293 103.340 1.00 5.39 214 THR A CA 1
ATOM 5750 C C . THR B 1 218 ? -48.143 10.316 104.734 1.00 5.61 214 THR A C 1
ATOM 5751 O O . THR B 1 218 ? -48.047 11.378 105.368 1.00 4.87 214 THR A O 1
ATOM 5755 N N . MET B 1 219 ? -47.735 9.164 105.232 1.00 5.82 215 MET A N 1
ATOM 5756 C CA . MET B 1 219 ? -47.229 9.115 106.613 1.00 6.03 215 MET A CA 1
ATOM 5757 C C . MET B 1 219 ? -45.845 9.783 106.734 1.00 5.79 215 MET A C 1
ATOM 5758 O O . MET B 1 219 ? -45.480 10.278 107.810 1.00 6.23 215 MET A O 1
ATOM 5763 N N . THR B 1 220 ? -45.062 9.805 105.654 1.00 5.43 216 THR A N 1
ATOM 5764 C CA . THR B 1 220 ? -43.794 10.512 105.684 1.00 5.61 216 THR A CA 1
ATOM 5765 C C . THR B 1 220 ? -44.048 12.011 105.803 1.00 5.64 216 THR A C 1
ATOM 5766 O O . THR B 1 220 ? -43.454 12.690 106.647 1.00 5.50 216 THR A O 1
ATOM 5770 N N . ASN B 1 221 ? -44.966 12.520 104.983 1.00 5.17 217 ASN A N 1
ATOM 5771 C CA . ASN B 1 221 ? -45.434 13.898 105.120 1.00 5.00 217 ASN A CA 1
ATOM 5772 C C . ASN B 1 221 ? -46.049 14.176 106.478 1.00 5.21 217 ASN A C 1
ATOM 5773 O O . ASN B 1 221 ? -45.770 15.212 107.089 1.00 5.83 217 ASN A O 1
ATOM 5778 N N . ALA B 1 222 ? -46.858 13.247 106.972 1.00 4.85 218 ALA A N 1
ATOM 5779 C CA . ALA B 1 222 ? -47.473 13.408 108.308 1.00 4.99 218 ALA A CA 1
ATOM 5780 C C . ALA B 1 222 ? -46.423 13.543 109.420 1.00 5.06 218 ALA A C 1
ATOM 5781 O O . ALA B 1 222 ? -46.561 14.369 110.313 1.00 5.08 218 ALA A O 1
ATOM 5783 N N . GLN B 1 223 ? -45.370 12.729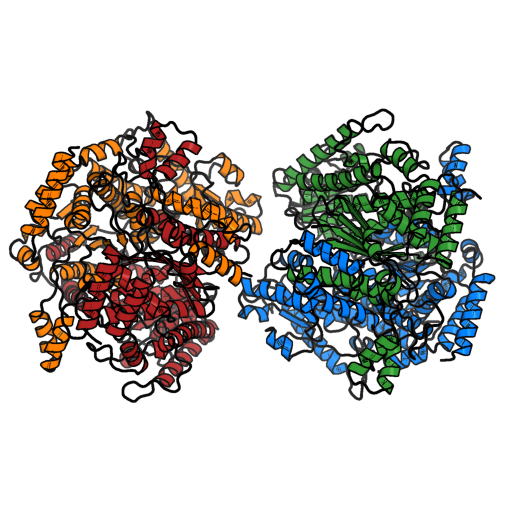 109.380 1.00 5.66 219 GLN A N 1
ATOM 5784 C CA . GLN B 1 223 ? -44.327 12.805 110.414 1.00 6.04 219 GLN A CA 1
ATOM 5785 C C . GLN B 1 223 ? -43.560 14.141 110.323 1.00 6.35 219 GLN A C 1
ATOM 5786 O O . GLN B 1 223 ? -43.138 14.715 111.350 1.00 6.60 219 GLN A O 1
ATOM 5792 N N . THR B 1 224 ? -43.389 14.641 109.103 1.00 6.26 220 THR A N 1
ATOM 5793 C CA . THR B 1 224 ? -42.764 15.950 108.906 1.00 5.67 220 THR A CA 1
ATOM 5794 C C . THR B 1 224 ? -43.646 17.029 109.497 1.00 5.43 220 THR A C 1
ATOM 5795 O O . THR B 1 224 ? -43.156 17.902 110.231 1.00 5.57 220 THR A O 1
ATOM 5799 N N . ALA B 1 225 ? -44.943 16.953 109.232 1.00 5.20 221 ALA A N 1
ATOM 5800 C CA . ALA B 1 225 ? -45.887 17.901 109.836 1.00 5.09 221 ALA A CA 1
ATOM 5801 C C . ALA B 1 225 ? -45.912 17.779 111.377 1.00 5.30 221 ALA A C 1
ATOM 5802 O O . ALA B 1 225 ? -45.971 18.783 112.096 1.00 5.51 221 ALA A O 1
ATOM 5804 N N . ARG B 1 226 ? -45.820 16.556 111.880 1.00 5.62 222 ARG A N 1
ATOM 5805 C CA . ARG B 1 226 ? -45.825 16.311 113.314 1.00 5.92 222 ARG A CA 1
ATOM 5806 C C . ARG B 1 226 ? -44.617 16.981 113.985 1.00 6.52 222 ARG A C 1
ATOM 5807 O O . ARG B 1 226 ? -44.733 17.597 115.020 1.00 6.68 222 ARG A O 1
ATOM 5815 N N . LYS B 1 227 ? -43.454 16.861 113.378 1.00 7.70 223 LYS A N 1
ATOM 5816 C CA . LYS B 1 227 ? -42.260 17.517 113.898 1.00 8.69 223 LYS A CA 1
ATOM 5817 C C . LYS B 1 227 ? -42.426 19.050 113.829 1.00 8.00 223 LYS A C 1
ATOM 5818 O O . LYS B 1 227 ? -41.997 19.75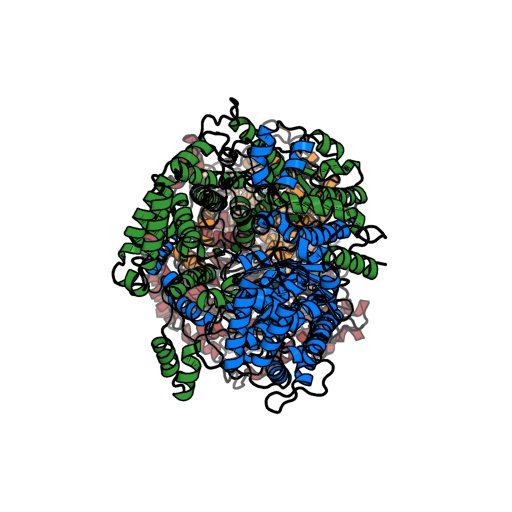1 114.721 1.00 7.25 223 LYS A O 1
ATOM 5824 N N . TRP B 1 228 ? -43.070 19.565 112.793 1.00 7.10 224 TRP A N 1
ATOM 5825 C CA . TRP B 1 228 ? -43.272 21.011 112.669 1.00 7.11 224 TRP A CA 1
ATOM 5826 C C . TRP B 1 228 ? -44.151 21.509 113.832 1.00 7.50 224 TRP A C 1
ATOM 5827 O O . TRP B 1 228 ? -43.936 22.604 114.360 1.00 7.95 224 TRP A O 1
ATOM 5838 N N . VAL B 1 229 ? -45.117 20.694 114.248 1.00 6.71 225 VAL A N 1
ATOM 5839 C CA . VAL B 1 229 ? -45.998 21.077 115.365 1.00 6.82 225 VAL A CA 1
ATOM 5840 C C . VAL B 1 229 ? -45.214 20.960 116.671 1.00 6.84 225 VAL A C 1
ATOM 5841 O O . VAL B 1 229 ? -45.065 21.943 117.402 1.00 7.59 225 VAL A O 1
ATOM 5845 N N . ALA B 1 230 ? -44.678 19.772 116.922 1.00 6.85 226 ALA A N 1
ATOM 5846 C CA . ALA B 1 230 ? -44.004 19.470 118.187 1.00 7.67 226 ALA A CA 1
ATOM 5847 C C . ALA B 1 230 ? -42.748 20.316 118.459 1.00 8.18 226 ALA A C 1
ATOM 5848 O O . ALA B 1 230 ? -42.477 20.663 119.619 1.00 9.10 226 ALA A O 1
ATOM 5850 N N . ASP B 1 231 ? -41.978 20.630 117.419 1.00 7.94 227 ASP A N 1
ATOM 5851 C CA . ASP B 1 231 ? -40.746 21.409 117.580 1.00 8.88 227 ASP A CA 1
ATOM 5852 C C . ASP B 1 231 ? -41.058 22.845 118.046 1.00 8.95 227 ASP A C 1
ATOM 5853 O O . ASP B 1 231 ? -40.220 23.509 118.653 1.00 8.08 227 ASP A O 1
ATOM 5858 N N . THR B 1 232 ? -42.269 23.318 117.753 1.00 7.77 228 THR A N 1
ATOM 5859 C CA . THR B 1 232 ? -42.685 24.647 118.215 1.00 7.94 228 THR A CA 1
ATOM 5860 C C . THR B 1 232 ? -43.483 24.597 119.509 1.00 8.69 228 THR A C 1
ATOM 5861 O O . THR B 1 232 ? -43.232 25.386 120.413 1.00 9.35 228 THR A O 1
ATOM 5865 N N . LEU B 1 233 ? -44.459 23.692 119.574 1.00 9.02 229 LEU A N 1
ATOM 5866 C CA . LEU B 1 233 ? -45.454 23.679 120.657 1.00 9.73 229 LEU A CA 1
ATOM 5867 C C . LEU B 1 233 ? -45.225 22.604 121.688 1.00 10.76 229 LEU A C 1
ATOM 5868 O O . LEU B 1 233 ? -45.890 22.612 122.743 1.00 11.20 229 LEU A O 1
ATOM 5873 N N . GLY B 1 234 ? -44.322 21.665 121.396 1.00 10.83 230 GLY A N 1
ATOM 5874 C CA . GLY B 1 234 ? -44.033 20.564 122.306 1.00 12.22 230 GLY A CA 1
ATOM 5875 C C . GLY B 1 234 ? -44.835 19.312 121.976 1.00 12.85 230 GLY A C 1
ATOM 5876 O O . GLY B 1 234 ? -45.867 19.344 121.282 1.00 11.93 230 GLY A O 1
ATOM 5877 N N . GLU B 1 235 ? -44.357 18.191 122.491 1.00 13.95 231 GLU A N 1
ATOM 5878 C CA . GLU B 1 235 ? -44.948 16.902 122.218 1.00 14.89 231 GLU A CA 1
ATOM 5879 C C . GLU B 1 235 ? -46.430 16.823 122.631 1.00 15.27 231 GLU A C 1
ATOM 5880 O O . GLU B 1 235 ? -47.259 16.288 121.894 1.00 14.79 231 GLU A O 1
ATOM 5886 N N . ALA B 1 236 ? -46.758 17.375 123.798 1.00 15.80 232 ALA A N 1
ATOM 5887 C CA . ALA B 1 236 ? -48.101 17.288 124.347 1.00 16.34 232 ALA A CA 1
ATOM 5888 C C . ALA B 1 236 ? -49.114 18.035 123.493 1.00 16.08 232 ALA A C 1
ATOM 5889 O O . ALA B 1 236 ? -50.300 17.750 123.551 1.00 17.70 232 ALA A O 1
ATOM 5891 N N . ALA B 1 237 ? -48.647 18.980 122.690 1.00 14.17 233 ALA A N 1
ATOM 5892 C CA . ALA B 1 237 ? -49.534 19.765 121.830 1.00 13.23 233 ALA A CA 1
ATOM 5893 C C . ALA B 1 237 ? -50.071 19.013 120.596 1.00 12.07 233 ALA A C 1
ATOM 5894 O O . ALA B 1 237 ? -51.018 19.467 119.964 1.00 11.97 233 ALA A O 1
ATOM 5896 N N . VAL B 1 238 ? -49.436 17.903 120.231 1.00 11.53 234 VAL A N 1
ATOM 5897 C CA . VAL B 1 238 ? -49.759 17.180 119.009 1.00 11.03 234 VAL A CA 1
ATOM 5898 C C . VAL B 1 238 ? -51.245 16.866 118.913 1.00 11.22 234 VAL A C 1
ATOM 5899 O O . VAL B 1 238 ? -51.865 17.068 117.873 1.00 10.90 234 VAL A O 1
ATOM 5903 N N . GLY B 1 239 ? -51.815 16.375 120.005 1.00 11.70 235 GLY A N 1
ATOM 5904 C CA . GLY B 1 239 ? -53.244 16.043 120.051 1.00 11.85 235 GLY A CA 1
ATOM 5905 C C . GLY B 1 239 ? -54.236 17.164 119.776 1.00 11.64 235 GLY A C 1
ATOM 5906 O O . GLY B 1 239 ? -55.354 16.902 119.334 1.00 13.02 235 GLY A O 1
ATOM 5907 N N . ALA B 1 240 ? -53.832 18.407 120.011 1.00 10.44 236 ALA A N 1
ATOM 5908 C CA . ALA B 1 240 ? -54.697 19.558 119.757 1.00 9.51 236 ALA A CA 1
ATOM 5909 C C . ALA B 1 240 ? -54.547 20.071 118.332 1.00 8.18 236 ALA A C 1
ATOM 5910 O O . ALA B 1 240 ? -55.331 20.917 117.891 1.00 8.12 236 ALA A O 1
ATOM 5912 N N . HIS B 1 241 ? -53.544 19.560 117.615 1.00 6.75 237 HIS A N 1
ATOM 5913 C CA . HIS B 1 241 ? -53.241 20.045 116.273 1.00 6.17 237 HIS A CA 1
ATOM 5914 C C . HIS B 1 241 ? -53.361 19.021 115.164 1.00 5.34 237 HIS A C 1
ATOM 5915 O O . HIS B 1 241 ? -52.988 19.314 114.039 1.00 5.91 237 HIS A O 1
ATOM 5922 N N . PHE B 1 242 ? -53.933 17.860 115.468 1.00 5.35 238 PHE A N 1
ATOM 5923 C CA . PHE B 1 242 ? -54.114 16.801 114.474 1.00 4.87 238 PHE A CA 1
ATOM 5924 C C . PHE B 1 242 ? -55.511 16.219 114.515 1.00 5.14 238 PHE A C 1
ATOM 5925 O O . PHE B 1 242 ? -56.154 16.178 115.571 1.00 5.01 238 PHE A O 1
ATOM 5933 N N . ALA B 1 243 ? -55.970 15.782 113.349 1.00 4.72 239 ALA A N 1
ATOM 5934 C CA . ALA B 1 243 ? -57.082 14.855 113.239 1.00 5.22 239 ALA A CA 1
ATOM 5935 C C . ALA B 1 243 ? -56.672 13.789 112.214 1.00 5.32 239 ALA A C 1
ATOM 5936 O O . ALA B 1 243 ? -55.755 14.008 111.406 1.00 4.68 239 ALA A O 1
ATOM 5938 N N . ALA B 1 244 ? -57.362 12.653 112.240 1.00 5.00 240 ALA A N 1
ATOM 5939 C CA . ALA B 1 244 ? -57.046 11.572 111.332 1.00 5.24 240 ALA A CA 1
ATOM 5940 C C . ALA B 1 244 ? -58.311 11.070 110.633 1.00 4.76 240 ALA A C 1
ATOM 5941 O O . ALA B 1 244 ? -59.363 10.949 111.243 1.00 5.52 240 ALA A O 1
ATOM 5943 N N . VAL B 1 245 ? -58.203 10.802 109.344 1.00 4.47 241 VAL A N 1
ATOM 5944 C CA . VAL B 1 245 ? -59.221 10.048 108.616 1.00 4.14 241 VAL A CA 1
ATOM 5945 C C . VAL B 1 245 ? -58.605 8.665 108.356 1.00 4.44 241 VAL A C 1
ATOM 5946 O O . VAL B 1 245 ? -57.763 8.493 107.482 1.00 4.97 241 VAL A O 1
ATOM 5950 N N . SER B 1 246 ? -58.979 7.708 109.199 1.00 4.43 242 SER A N 1
ATOM 5951 C CA . SER B 1 246 ? -58.322 6.429 109.274 1.00 4.61 242 SER A CA 1
ATOM 5952 C C . SER B 1 246 ? -59.221 5.445 110.009 1.00 4.82 242 SER A C 1
ATOM 5953 O O . SER B 1 246 ? -60.105 5.854 110.784 1.00 4.85 242 SER A O 1
ATOM 5956 N N . THR B 1 247 ? -58.952 4.154 109.824 1.00 5.19 243 THR A N 1
ATOM 5957 C CA . THR B 1 247 ? -59.544 3.109 110.655 1.00 6.12 243 THR A CA 1
ATOM 5958 C C . THR B 1 247 ? -58.496 2.328 111.485 1.00 6.87 243 THR A C 1
ATOM 5959 O O . THR B 1 247 ? -58.837 1.345 112.157 1.00 7.36 243 THR A O 1
ATOM 5963 N N . ALA B 1 248 ? -57.239 2.798 111.476 1.00 6.57 244 ALA A N 1
ATOM 5964 C CA . ALA B 1 248 ? -56.149 2.122 112.163 1.00 7.27 244 ALA A CA 1
ATOM 5965 C C . ALA B 1 248 ? -55.970 2.723 113.550 1.00 7.43 244 ALA A C 1
ATOM 5966 O O . ALA B 1 248 ? -55.074 3.545 113.791 1.00 7.82 244 ALA A O 1
ATOM 5968 N N . LEU B 1 249 ? -56.834 2.306 114.470 1.00 7.65 245 LEU A N 1
ATOM 5969 C CA . LEU B 1 249 ? -56.966 2.976 115.750 1.00 8.26 245 LEU A CA 1
ATOM 5970 C C . LEU B 1 249 ? -55.693 2.843 116.579 1.00 8.84 245 LEU A C 1
ATOM 5971 O O . LEU B 1 249 ? -55.355 3.738 117.356 1.00 9.58 245 LEU A O 1
ATOM 5976 N N . ASP B 1 250 ? -55.006 1.730 116.409 1.00 9.31 246 ASP A N 1
ATOM 5977 C CA . ASP B 1 250 ? -53.722 1.490 117.080 1.00 10.31 246 ASP A CA 1
ATOM 5978 C C . ASP B 1 250 ? -52.656 2.489 116.616 1.00 9.35 246 ASP A C 1
ATOM 5979 O O . ASP B 1 250 ? -51.942 3.083 117.430 1.00 8.83 246 ASP A O 1
ATOM 5984 N N . LYS B 1 251 ? -52.587 2.681 115.308 1.00 8.48 247 LYS A N 1
ATOM 5985 C CA . LYS B 1 251 ? -51.575 3.543 114.703 1.00 8.19 247 LYS A CA 1
ATOM 5986 C C . LYS B 1 251 ? -51.818 5.006 114.980 1.00 7.58 247 LYS A C 1
ATOM 5987 O O . LYS B 1 251 ? -50.860 5.760 115.235 1.00 6.27 247 LYS A O 1
ATOM 5993 N N . VAL B 1 252 ? -53.088 5.429 114.918 1.00 6.60 248 VAL A N 1
ATOM 5994 C CA . VAL B 1 252 ? -53.428 6.819 115.233 1.00 6.54 248 VAL A CA 1
ATOM 5995 C C . VAL B 1 252 ? -53.123 7.149 116.693 1.00 6.98 248 VAL A C 1
ATOM 5996 O O . VAL B 1 252 ? -52.557 8.206 116.975 1.00 7.72 248 VAL A O 1
ATOM 6000 N N . ALA B 1 253 ? -53.430 6.233 117.616 1.00 7.05 249 ALA A N 1
ATOM 6001 C CA . ALA B 1 253 ? -53.084 6.414 119.009 1.00 8.08 249 ALA A CA 1
ATOM 6002 C C . ALA B 1 253 ? -51.573 6.564 119.188 1.00 8.45 249 ALA A C 1
ATOM 6003 O O . ALA B 1 253 ? -51.114 7.450 119.912 1.00 8.13 249 ALA A O 1
ATOM 6005 N N . ALA B 1 254 ? -50.807 5.697 118.536 1.00 8.58 250 ALA A N 1
ATOM 6006 C CA . ALA B 1 254 ? -49.357 5.756 118.641 1.00 9.85 250 ALA A CA 1
ATOM 6007 C C . ALA B 1 254 ? -48.804 7.100 118.137 1.00 9.06 250 ALA A C 1
ATOM 6008 O O . ALA B 1 254 ? -47.814 7.602 118.673 1.00 8.71 250 ALA A O 1
ATOM 6010 N N . PHE B 1 255 ? -49.452 7.667 117.115 1.00 8.17 251 PHE A N 1
ATOM 6011 C CA . PHE B 1 255 ? -49.080 8.964 116.559 1.00 8.08 251 PHE A CA 1
ATOM 6012 C C . PHE B 1 255 ? -49.381 10.077 117.574 1.00 8.88 251 PHE A C 1
ATOM 6013 O O . PHE B 1 255 ? -48.731 11.105 117.558 1.00 9.02 251 PHE A O 1
ATOM 6021 N N . GLY B 1 256 ? -50.331 9.834 118.473 1.00 8.49 252 GLY A N 1
ATOM 6022 C CA . GLY B 1 256 ? -50.741 10.803 119.486 1.00 9.93 252 GLY A CA 1
ATOM 6023 C C . GLY B 1 256 ? -52.005 11.569 119.146 1.00 9.20 252 GLY A C 1
ATOM 6024 O O . GLY B 1 256 ? -52.210 12.663 119.649 1.00 10.56 252 GLY A O 1
ATOM 6025 N N . ILE B 1 257 ? -52.857 10.995 118.304 1.00 8.70 253 ILE A N 1
ATOM 6026 C CA . ILE B 1 257 ? -54.114 11.641 117.915 1.00 8.62 253 ILE A CA 1
ATOM 6027 C C . ILE B 1 257 ? -55.220 11.025 118.764 1.00 8.92 253 ILE A C 1
ATOM 6028 O O . ILE B 1 257 ? -55.393 9.813 118.761 1.00 9.29 253 ILE A O 1
ATOM 6033 N N . PRO B 1 258 ? -55.959 11.848 119.496 1.00 9.22 254 PRO A N 1
ATOM 6034 C CA . PRO B 1 258 ? -57.008 11.274 120.337 1.00 10.02 254 PRO A CA 1
ATOM 6035 C C . PRO B 1 258 ? -58.096 10.622 119.497 1.00 8.97 254 PRO A C 1
ATOM 6036 O O . PRO B 1 258 ? -58.399 11.088 118.398 1.00 8.42 254 PRO A O 1
ATOM 6040 N N . GLU B 1 259 ? -58.674 9.560 120.025 1.00 9.17 255 GLU A N 1
ATOM 6041 C CA . GLU B 1 259 ? -59.657 8.779 119.289 1.00 9.37 255 GLU A CA 1
ATOM 6042 C C . GLU B 1 259 ? -60.853 9.608 118.830 1.00 9.35 255 GLU A C 1
ATOM 6043 O O . GLU B 1 259 ? -61.384 9.370 117.742 1.00 8.16 255 GLU A O 1
ATOM 6049 N N . ASP B 1 260 ? -61.276 10.587 119.631 1.00 10.47 256 ASP A N 1
ATOM 6050 C CA . ASP B 1 260 ? -62.425 11.400 119.235 1.00 11.30 256 ASP A CA 1
ATOM 6051 C C . ASP B 1 260 ? -62.112 12.337 118.058 1.00 10.02 256 ASP A C 1
ATOM 6052 O O . ASP B 1 260 ? -63.011 12.988 117.545 1.00 10.15 256 ASP A O 1
ATOM 6057 N N . ARG B 1 261 ? -60.856 12.390 117.625 1.00 8.51 257 ARG A N 1
ATOM 6058 C CA . ARG B 1 261 ? -60.513 13.126 116.409 1.00 8.45 257 ARG A CA 1
ATOM 6059 C C . ARG B 1 261 ? -60.101 12.226 115.245 1.00 7.36 257 ARG A C 1
ATOM 6060 O O . ARG B 1 261 ? -59.397 12.677 114.337 1.00 6.95 257 ARG A O 1
ATOM 6068 N N . VAL B 1 262 ? -60.569 10.973 115.277 1.00 7.13 258 VAL A N 1
ATOM 6069 C CA . VAL B 1 262 ? -60.330 9.991 114.225 1.00 5.97 258 VAL A CA 1
ATOM 6070 C C . VAL B 1 262 ? -61.677 9.603 113.624 1.00 5.56 258 VAL A C 1
ATOM 6071 O O . VAL B 1 262 ? -62.615 9.266 114.339 1.00 5.12 258 VAL A O 1
ATOM 6075 N N . PHE B 1 263 ? -61.766 9.685 112.303 1.00 4.88 259 PHE A N 1
ATOM 6076 C CA . PHE B 1 263 ? -62.998 9.480 111.568 1.00 4.64 259 PHE A CA 1
ATOM 6077 C C . PHE B 1 263 ? -62.789 8.406 110.497 1.00 5.66 259 PHE A C 1
ATOM 6078 O O . PHE B 1 263 ? -61.888 8.528 109.652 1.00 5.59 259 PHE A O 1
ATOM 6086 N N . GLY B 1 264 ? -63.621 7.371 110.538 1.00 5.88 260 GLY A N 1
ATOM 6087 C CA . GLY B 1 264 ? -63.410 6.174 109.729 1.00 7.21 260 GLY A CA 1
ATOM 6088 C C . GLY B 1 264 ? -64.268 6.095 108.483 1.00 7.28 260 GLY A C 1
ATOM 6089 O O . GLY B 1 264 ? -65.190 6.895 108.291 1.00 7.29 260 GLY A O 1
ATOM 6090 N N . PHE B 1 265 ? -63.929 5.131 107.630 1.00 6.96 261 PHE A N 1
ATOM 6091 C CA . PHE B 1 265 ? -64.733 4.766 106.486 1.00 7.53 261 PHE A CA 1
ATOM 6092 C C . PHE B 1 265 ? -64.485 3.281 106.192 1.00 7.69 261 PHE A C 1
ATOM 6093 O O . PHE B 1 265 ? -63.836 2.602 106.998 1.00 8.45 261 PHE A O 1
ATOM 6101 N N . TRP B 1 266 ? -65.052 2.768 105.103 1.00 7.67 262 TRP A N 1
ATOM 6102 C CA . TRP B 1 266 ? -65.188 1.323 104.872 1.00 7.45 262 TRP A CA 1
ATOM 6103 C C . TRP B 1 266 ? -64.543 0.858 103.563 1.00 7.75 262 TRP A C 1
ATOM 6104 O O . TRP B 1 266 ? -64.258 1.657 102.676 1.00 6.11 262 TRP A O 1
ATOM 6115 N N . ASP B 1 267 ? -64.313 -0.449 103.450 1.00 8.89 263 ASP A N 1
ATOM 6116 C CA . ASP B 1 267 ? -63.568 -1.016 102.297 1.00 10.24 263 ASP A CA 1
ATOM 6117 C C . ASP B 1 267 ? -64.365 -0.907 100.991 1.00 8.87 263 ASP A C 1
ATOM 6118 O O . ASP B 1 267 ? -63.798 -0.973 99.899 1.00 9.34 263 ASP A O 1
ATOM 6123 N N . TRP B 1 268 ? -65.679 -0.731 101.117 1.00 8.12 264 TRP A N 1
ATOM 6124 C CA . TRP B 1 268 ? -66.567 -0.544 99.961 1.00 7.33 264 TRP A CA 1
ATOM 6125 C C . TRP B 1 268 ? -66.614 0.895 99.432 1.00 7.18 264 TRP A C 1
ATOM 6126 O O . TRP B 1 268 ? -67.389 1.195 98.513 1.00 7.24 264 TRP A O 1
ATOM 6137 N N . VAL B 1 269 ? -65.788 1.766 100.015 1.00 6.13 265 VAL A N 1
ATOM 6138 C CA . VAL B 1 269 ? -65.554 3.122 99.517 1.00 5.74 265 VAL A CA 1
ATOM 6139 C C . VAL B 1 269 ? -64.206 3.138 98.833 1.00 5.65 265 VAL A C 1
ATOM 6140 O O . VAL B 1 269 ? -63.176 3.052 99.506 1.00 6.20 265 VAL A O 1
ATOM 6144 N N . GLY B 1 270 ? -64.197 3.235 97.507 1.00 5.77 266 GLY A N 1
ATOM 6145 C CA . GLY B 1 270 ? -62.938 3.353 96.774 1.00 6.13 266 GLY A CA 1
ATOM 6146 C C . GLY B 1 270 ? -62.391 4.758 96.981 1.00 6.10 266 GLY A C 1
ATOM 6147 O O . GLY B 1 270 ? -63.162 5.727 97.102 1.00 4.90 266 GLY A O 1
ATOM 6148 N N . GLY B 1 271 ? -61.069 4.889 97.015 1.00 6.47 267 GLY A N 1
ATOM 6149 C CA . GLY B 1 271 ? -60.434 6.202 97.195 1.00 6.50 267 GLY A CA 1
ATOM 6150 C C . GLY B 1 271 ? -60.950 7.260 96.244 1.00 6.44 267 GLY A C 1
ATOM 6151 O O . GLY B 1 271 ? -61.302 8.374 96.653 1.00 6.06 267 GLY A O 1
ATOM 6152 N N . ARG B 1 272 ? -61.052 6.898 94.962 1.00 6.37 268 ARG A N 1
ATOM 6153 C CA . ARG B 1 272 ? -61.487 7.869 93.946 1.00 5.34 268 ARG A CA 1
ATOM 6154 C C . ARG B 1 272 ? -63.006 8.132 93.962 1.00 5.04 268 ARG A C 1
ATOM 6155 O O . ARG B 1 272 ? -63.537 8.897 93.128 1.00 4.70 268 ARG A O 1
ATOM 6163 N N . TYR B 1 273 ? -63.689 7.504 94.921 1.00 4.85 269 TYR A N 1
ATOM 6164 C CA . TYR B 1 273 ? -65.105 7.714 95.204 1.00 5.12 269 TYR A CA 1
ATOM 6165 C C . TYR B 1 273 ? -65.329 8.071 96.679 1.00 5.10 269 TYR A C 1
ATOM 6166 O O . TYR B 1 273 ? -66.409 7.817 97.218 1.00 5.70 269 TYR A O 1
ATOM 6175 N N . SER B 1 274 ? -64.324 8.638 97.341 1.00 4.81 270 SER A N 1
ATOM 6176 C CA . SER B 1 274 ? -64.336 8.777 98.801 1.00 4.52 270 SER A CA 1
ATOM 6177 C C . SER B 1 274 ? -64.618 10.185 99.362 1.00 4.65 270 SER A C 1
ATOM 6178 O O . SER B 1 274 ? -64.727 10.370 100.581 1.00 5.08 270 SER A O 1
ATOM 6181 N N . VAL B 1 275 ? -64.755 11.183 98.500 1.00 4.52 271 VAL A N 1
ATOM 6182 C CA . VAL B 1 275 ? -64.913 12.554 98.980 1.00 4.27 271 VAL A CA 1
ATOM 6183 C C . VAL B 1 275 ? -66.177 12.734 99.829 1.00 4.60 271 VAL A C 1
ATOM 6184 O O . VAL B 1 275 ? -66.257 13.642 100.655 1.00 4.55 271 VAL A O 1
ATOM 6188 N N . TRP B 1 276 ? -67.134 11.815 99.652 1.00 5.17 272 TRP A N 1
ATOM 6189 C CA . TRP B 1 276 ? -68.431 11.825 100.334 1.00 4.65 272 TRP A CA 1
ATOM 6190 C C . TRP B 1 276 ? -68.351 11.308 101.759 1.00 4.99 272 TRP A C 1
ATOM 6191 O O . TRP B 1 276 ? -69.288 11.481 102.542 1.00 4.77 272 TRP A O 1
ATOM 6202 N N . SER B 1 277 ? -67.247 10.622 102.060 1.00 5.17 273 SER A N 1
ATOM 6203 C CA . SER B 1 277 ? -67.016 9.965 103.343 1.00 4.72 273 SER A CA 1
ATOM 6204 C C . SER B 1 277 ? -66.239 10.918 104.269 1.00 4.20 273 SER A C 1
ATOM 6205 O O . SER B 1 277 ? -66.141 12.097 103.984 1.00 3.98 273 SER A O 1
ATOM 6208 N N . ALA B 1 278 ? -65.711 10.387 105.370 1.00 4.00 274 ALA A N 1
ATOM 6209 C CA . ALA B 1 278 ? -64.787 11.098 106.272 1.00 3.98 274 ALA A CA 1
ATOM 6210 C C . ALA B 1 278 ? -63.606 11.750 105.566 1.00 3.84 274 ALA A C 1
ATOM 6211 O O . ALA B 1 278 ? -63.054 12.729 106.065 1.00 3.82 274 ALA A O 1
ATOM 6213 N N . ILE B 1 279 ? -63.216 11.216 104.415 1.00 3.77 275 ILE A N 1
ATOM 6214 C CA . ILE B 1 279 ? -62.182 11.837 103.581 1.00 3.98 275 ILE A CA 1
ATOM 6215 C C . ILE B 1 279 ? -62.553 13.276 103.243 1.00 4.73 275 ILE A C 1
ATOM 6216 O O . ILE B 1 279 ? -61.690 14.144 103.098 1.00 4.80 275 ILE A O 1
ATOM 6221 N N . GLY B 1 280 ? -63.861 13.543 103.152 1.00 5.20 276 GLY A N 1
ATOM 6222 C CA . GLY B 1 280 ? -64.353 14.911 102.998 1.00 5.13 276 GLY A CA 1
ATOM 6223 C C . GLY B 1 280 ? -64.240 15.860 104.173 1.00 5.18 276 GLY A C 1
ATOM 6224 O O . GLY B 1 280 ? -64.666 17.012 104.078 1.00 4.25 276 GLY A O 1
ATOM 6225 N N . LEU B 1 281 ? -63.671 15.404 105.291 1.00 4.79 277 LEU A N 1
ATOM 6226 C CA . LEU B 1 281 ? -63.566 16.242 106.477 1.00 4.87 277 LEU A CA 1
ATOM 6227 C C . LEU B 1 281 ? -63.024 17.657 106.201 1.00 4.83 277 LEU A C 1
ATOM 6228 O O . LEU B 1 281 ? -63.567 18.627 106.742 1.00 5.01 277 LEU A O 1
ATOM 6233 N N . PRO B 1 282 ? -61.959 17.786 105.389 1.00 4.68 278 PRO A N 1
ATOM 6234 C CA . PRO B 1 282 ? -61.475 19.160 105.170 1.00 5.29 278 PRO A CA 1
ATOM 6235 C C . PRO B 1 282 ? -62.499 20.016 104.440 1.00 4.80 278 PRO A C 1
ATOM 6236 O O . PRO B 1 282 ? -62.580 21.204 104.696 1.00 4.06 278 PRO A O 1
ATOM 6240 N N . VAL B 1 283 ? -63.292 19.395 103.555 1.00 4.49 279 VAL A N 1
ATOM 6241 C CA . VAL B 1 283 ? -64.370 20.096 102.854 1.00 4.35 279 VAL A CA 1
ATOM 6242 C C . VAL B 1 283 ? -65.430 20.562 103.864 1.00 4.16 279 VAL A C 1
ATOM 6243 O O . VAL B 1 283 ? -65.909 21.708 103.828 1.00 5.52 279 VAL A O 1
ATOM 6247 N N . MET B 1 284 ? -65.773 19.675 104.780 1.00 4.40 280 MET A N 1
ATOM 6248 C CA . MET B 1 284 ? -66.745 19.981 105.806 1.00 4.33 280 MET A CA 1
ATOM 6249 C C . MET B 1 284 ? -66.271 21.097 106.722 1.00 4.49 280 MET A C 1
ATOM 6250 O O . MET B 1 284 ? -67.070 21.929 107.144 1.00 5.17 280 MET A O 1
ATOM 6255 N N . ILE B 1 285 ? -64.975 21.133 107.038 1.00 4.77 281 ILE A N 1
ATOM 6256 C CA . ILE B 1 285 ? -64.454 22.199 107.859 1.00 4.56 281 ILE A CA 1
ATOM 6257 C C . ILE B 1 285 ? -64.496 23.523 107.088 1.00 4.69 281 ILE A C 1
ATOM 6258 O O . ILE B 1 285 ? -64.792 24.575 107.672 1.00 4.98 281 ILE A O 1
ATOM 6263 N N . ALA B 1 286 ? -64.204 23.474 105.786 1.00 4.53 282 ALA A N 1
ATOM 6264 C CA . ALA B 1 286 ? -64.231 24.673 104.971 1.00 4.66 282 ALA A CA 1
ATOM 6265 C C . ALA B 1 286 ? -65.621 25.273 104.829 1.00 4.88 282 ALA A C 1
ATOM 6266 O O . ALA B 1 286 ? -65.800 26.496 104.986 1.00 5.77 282 ALA A O 1
ATOM 6268 N N . VAL B 1 287 ? -66.601 24.428 104.528 1.00 4.82 283 VAL A N 1
ATOM 6269 C CA . VAL B 1 287 ? -67.960 24.882 104.193 1.00 5.04 283 VAL A CA 1
ATOM 6270 C C . VAL B 1 287 ? -69.032 24.632 105.243 1.00 5.32 283 VAL A C 1
ATOM 6271 O O . VAL B 1 287 ? -70.122 25.183 105.134 1.00 5.78 283 VAL A O 1
ATOM 6275 N N . GLY B 1 288 ? -68.708 23.848 106.274 1.00 5.61 284 GLY A N 1
ATOM 6276 C CA . GLY B 1 288 ? -69.636 23.561 107.340 1.00 5.77 284 GLY A CA 1
ATOM 6277 C C . GLY B 1 288 ? -70.463 22.329 107.053 1.00 5.78 284 GLY A C 1
ATOM 6278 O O . GLY B 1 288 ? -70.692 21.968 105.880 1.00 5.15 284 GLY A O 1
ATOM 6279 N N . PRO B 1 289 ? -70.949 21.673 108.112 1.00 6.00 285 PRO A N 1
ATOM 6280 C CA . PRO B 1 289 ? -71.768 20.463 107.878 1.00 5.80 285 PRO A CA 1
ATOM 6281 C C . PRO B 1 289 ? -73.094 20.690 107.142 1.00 6.04 285 PRO A C 1
ATOM 6282 O O . PRO B 1 289 ? -73.539 19.790 106.447 1.00 6.42 285 PRO A O 1
ATOM 6286 N N . ASP B 1 290 ? -73.714 21.860 107.259 1.00 6.86 286 ASP A N 1
ATOM 6287 C CA . ASP B 1 290 ? -74.962 22.138 106.515 1.00 7.74 286 ASP A CA 1
ATOM 6288 C C . ASP B 1 290 ? -74.712 22.095 105.002 1.00 7.46 286 ASP A C 1
ATOM 6289 O O . ASP B 1 290 ? -75.456 21.481 104.225 1.00 7.81 286 ASP A O 1
ATOM 6294 N N . ASN B 1 291 ? -73.641 22.744 104.573 1.00 7.05 287 ASN A N 1
ATOM 6295 C CA . ASN B 1 291 ? -73.271 22.711 103.169 1.00 6.74 287 ASN A CA 1
ATOM 6296 C C . ASN B 1 291 ? -72.780 21.339 102.729 1.00 6.29 287 ASN A C 1
ATOM 6297 O O . ASN B 1 291 ? -73.053 20.938 101.598 1.00 5.38 287 ASN A O 1
ATOM 6302 N N . PHE B 1 292 ? -72.086 20.606 103.615 1.00 5.20 288 PHE A N 1
ATOM 6303 C CA . PHE B 1 292 ? -71.655 19.262 103.254 1.00 5.51 288 PHE A CA 1
ATOM 6304 C C . PHE B 1 292 ? -72.871 18.367 103.044 1.00 5.81 288 PHE A C 1
ATOM 6305 O O . PHE B 1 292 ? -72.884 17.536 102.129 1.00 5.32 288 PHE A O 1
ATOM 6313 N N . ARG B 1 293 ? -73.893 18.559 103.884 1.00 6.40 289 ARG A N 1
ATOM 6314 C CA . ARG B 1 293 ? -75.137 17.795 103.792 1.00 6.99 289 ARG A CA 1
ATOM 6315 C C . ARG B 1 293 ? -75.808 18.043 102.445 1.00 6.22 289 ARG A C 1
ATOM 6316 O O . ARG B 1 293 ? -76.320 17.109 101.828 1.00 6.45 289 ARG A O 1
ATOM 6324 N N . LYS B 1 294 ? -75.791 19.290 101.983 1.00 5.58 290 LYS A N 1
ATOM 6325 C CA . LYS B 1 294 ? -76.368 19.630 100.674 1.00 6.18 290 LYS A CA 1
ATOM 6326 C C . LYS B 1 294 ? -75.578 19.025 99.523 1.00 5.72 290 LYS A C 1
ATOM 6327 O O . LYS B 1 294 ? -76.156 18.588 98.524 1.00 6.43 290 LYS A O 1
ATOM 6333 N N . PHE B 1 295 ? -74.252 18.982 99.673 1.00 6.22 291 PHE A N 1
ATOM 6334 C CA . PHE B 1 295 ? -73.328 18.340 98.731 1.00 5.11 291 PHE A CA 1
ATOM 6335 C C . PHE B 1 295 ? -73.719 16.866 98.586 1.00 5.10 291 PHE A C 1
ATOM 6336 O O . PHE B 1 295 ? -73.953 16.382 97.464 1.00 4.71 291 PHE A O 1
ATOM 6344 N N . LEU B 1 296 ? -73.879 16.181 99.720 1.00 4.74 292 LEU A N 1
ATOM 6345 C CA . LEU B 1 296 ? -74.384 14.788 99.728 1.00 5.08 292 LEU A CA 1
ATOM 6346 C C . LEU B 1 296 ? -75.758 14.657 99.089 1.00 5.19 292 LEU A C 1
ATOM 6347 O O . LEU B 1 296 ? -76.001 13.711 98.353 1.00 5.69 292 LEU A O 1
ATOM 6352 N N . ALA B 1 297 ? -76.647 15.604 99.370 1.00 5.54 293 ALA A N 1
ATOM 6353 C CA . ALA B 1 297 ? -78.016 15.566 98.869 1.00 5.56 293 ALA A CA 1
ATOM 6354 C C . ALA B 1 297 ? -78.053 15.619 97.352 1.00 5.42 293 ALA A C 1
ATOM 6355 O O . ALA B 1 297 ? -78.890 14.985 96.729 1.00 5.95 293 ALA A O 1
ATOM 6357 N N . GLY B 1 298 ? -77.172 16.419 96.763 1.00 6.00 294 GLY A N 1
ATOM 6358 C CA . GLY B 1 298 ? -77.106 16.539 95.307 1.00 5.34 294 GLY A CA 1
ATOM 6359 C C . GLY B 1 298 ? -76.681 15.248 94.656 1.00 5.20 294 GLY A C 1
ATOM 6360 O O . GLY B 1 298 ? -77.248 14.818 93.648 1.00 5.33 294 GLY A O 1
ATOM 6361 N N . ALA B 1 299 ? -75.657 14.621 95.217 1.00 4.96 295 ALA A N 1
ATOM 6362 C CA . ALA B 1 299 ? -75.213 13.324 94.726 1.00 5.32 295 ALA A CA 1
ATOM 6363 C C . ALA B 1 299 ? -76.352 12.285 94.854 1.00 5.22 295 ALA A C 1
ATOM 6364 O O . ALA B 1 299 ? -76.619 11.521 93.922 1.00 5.13 295 ALA A O 1
ATOM 6366 N N . HIS B 1 300 ? -77.038 12.293 95.994 1.00 5.75 296 HIS A N 1
ATOM 6367 C CA . HIS B 1 300 ? -78.153 11.372 96.232 1.00 5.43 296 HIS A CA 1
ATOM 6368 C C . HIS B 1 300 ? -79.280 11.571 95.206 1.00 6.31 296 HIS A C 1
ATOM 6369 O O . HIS B 1 300 ? -79.882 10.584 94.753 1.00 6.70 296 HIS A O 1
ATOM 6376 N N . ALA B 1 301 ? -79.556 12.817 94.822 1.00 6.47 297 ALA A N 1
ATOM 6377 C CA . ALA B 1 301 ? -80.591 13.092 93.820 1.00 6.70 297 ALA A CA 1
ATOM 6378 C C . ALA B 1 301 ? -80.216 12.424 92.495 1.00 6.83 297 ALA A C 1
ATOM 6379 O O . ALA B 1 301 ? -81.057 11.826 91.859 1.00 6.14 297 ALA A O 1
ATOM 6381 N N . MET B 1 302 ? -78.942 12.535 92.119 1.00 5.68 298 MET A N 1
ATOM 6382 C CA . MET B 1 302 ? -78.414 11.912 90.905 1.00 6.11 298 MET A CA 1
ATOM 6383 C C . MET B 1 302 ? -78.427 10.385 91.042 1.00 5.67 298 MET A C 1
ATOM 6384 O O . MET B 1 302 ? -78.752 9.677 90.092 1.00 6.36 298 MET A O 1
ATOM 6389 N N . ASP B 1 303 ? -78.130 9.873 92.229 1.00 5.52 299 ASP A N 1
ATOM 6390 C CA . ASP B 1 303 ? -78.212 8.421 92.465 1.00 5.57 299 ASP A CA 1
ATOM 6391 C C . ASP B 1 303 ? -79.600 7.854 92.221 1.00 5.88 299 ASP A C 1
ATOM 6392 O O . ASP B 1 303 ? -79.751 6.818 91.560 1.00 6.02 299 ASP A O 1
ATOM 6397 N N . VAL B 1 304 ? -80.604 8.520 92.780 1.00 6.44 300 VAL A N 1
ATOM 6398 C CA . VAL B 1 304 ? -81.989 8.079 92.652 1.00 7.11 300 VAL A CA 1
ATOM 6399 C C . VAL B 1 304 ? -82.395 8.079 91.193 1.00 6.93 300 VAL A C 1
ATOM 6400 O O . VAL B 1 304 ? -83.021 7.124 90.710 1.00 7.28 300 VAL A O 1
ATOM 6404 N N . HIS B 1 305 ? -81.993 9.137 90.488 1.00 7.02 301 HIS A N 1
ATOM 6405 C CA . HIS B 1 305 ? -82.279 9.296 89.073 1.00 6.70 301 HIS A CA 1
ATOM 6406 C C . HIS B 1 305 ? -81.613 8.185 88.270 1.00 7.02 301 HIS A C 1
ATOM 6407 O O . HIS B 1 305 ? -82.249 7.535 87.432 1.00 6.92 301 HIS A O 1
ATOM 6414 N N . PHE B 1 306 ? -80.340 7.930 88.576 1.00 6.37 302 PHE A N 1
ATOM 6415 C CA . PHE B 1 306 ? -79.583 6.907 87.876 1.00 6.47 302 PHE A CA 1
ATOM 6416 C C . PHE B 1 306 ? -80.237 5.550 88.027 1.00 6.57 302 PHE A C 1
ATOM 6417 O O . PHE B 1 306 ? -80.362 4.787 87.068 1.00 6.79 302 PHE A O 1
ATOM 6425 N N . ARG B 1 307 ? -80.639 5.261 89.254 1.00 7.24 303 ARG A N 1
ATOM 6426 C CA . ARG B 1 307 ? -81.208 3.972 89.608 1.00 7.66 303 ARG A CA 1
ATOM 6427 C C . ARG B 1 307 ? -82.577 3.790 89.005 1.00 8.48 303 ARG A C 1
ATOM 6428 O O . ARG B 1 307 ? -82.873 2.714 88.500 1.00 9.54 303 ARG A O 1
ATOM 6436 N N . ASP B 1 308 ? -83.387 4.844 89.005 1.00 8.34 304 ASP A N 1
ATOM 6437 C CA . ASP B 1 308 ? -84.804 4.735 88.710 1.00 9.25 304 ASP A CA 1
ATOM 6438 C C . ASP B 1 308 ? -85.282 5.176 87.325 1.00 9.70 304 ASP A C 1
ATOM 6439 O O . ASP B 1 308 ? -86.357 4.772 86.895 1.00 9.02 304 ASP A O 1
ATOM 6444 N N . ALA B 1 309 ? -84.507 5.988 86.609 1.00 8.65 305 ALA A N 1
ATOM 6445 C CA . ALA B 1 309 ? -84.954 6.495 85.325 1.00 8.97 305 ALA A CA 1
ATOM 6446 C C . ALA B 1 309 ? -84.812 5.449 84.220 1.00 9.84 305 ALA A C 1
ATOM 6447 O O . ALA B 1 309 ? -83.801 4.747 84.157 1.00 9.75 305 ALA A O 1
ATOM 6449 N N . PRO B 1 310 ? -85.806 5.363 83.320 1.00 10.31 306 PRO A N 1
ATOM 6450 C CA . PRO B 1 310 ? -85.652 4.439 82.190 1.00 11.95 306 PRO A CA 1
ATOM 6451 C C . PRO B 1 310 ? -84.512 4.867 81.276 1.00 11.88 306 PRO A C 1
ATOM 6452 O O . PRO B 1 310 ? -84.155 6.029 81.267 1.00 11.95 306 PRO A O 1
ATOM 6456 N N . LEU B 1 311 ? -83.964 3.923 80.517 1.00 13.20 307 LEU A N 1
ATOM 6457 C CA . LEU B 1 311 ? -82.795 4.185 79.679 1.00 14.19 307 LEU A CA 1
ATOM 6458 C C . LEU B 1 311 ? -82.878 5.506 78.907 1.00 14.69 307 LEU A C 1
ATOM 6459 O O . LEU B 1 311 ? -81.934 6.299 78.938 1.00 15.82 307 LEU A O 1
ATOM 6464 N N . GLU B 1 312 ? -84.022 5.749 78.275 1.00 15.96 308 GLU A N 1
ATOM 6465 C CA . GLU B 1 312 ? -84.219 6.921 77.406 1.00 16.75 308 GLU A CA 1
ATOM 6466 C C . GLU B 1 312 ? -84.300 8.279 78.142 1.00 15.29 308 GLU A C 1
ATOM 6467 O O . GLU B 1 312 ? -84.247 9.331 77.503 1.00 14.99 308 GLU A O 1
ATOM 6473 N N . LYS B 1 313 ? -84.430 8.253 79.465 1.00 13.18 309 LYS A N 1
ATOM 6474 C CA . LYS B 1 313 ? -84.481 9.474 80.254 1.00 11.41 309 LYS A CA 1
ATOM 6475 C C . LYS B 1 313 ? -83.300 9.584 81.221 1.00 10.26 309 LYS A C 1
ATOM 6476 O O . LYS B 1 313 ? -83.244 10.519 82.008 1.00 8.50 309 LYS A O 1
ATOM 6482 N N . ASN B 1 314 ? -82.341 8.663 81.119 1.00 6.95 310 ASN A N 1
ATOM 6483 C CA . ASN B 1 314 ? -81.333 8.477 82.157 1.00 6.63 310 ASN A CA 1
ATOM 6484 C C . ASN B 1 314 ? -80.055 9.220 81.758 1.00 6.85 310 ASN A C 1
ATOM 6485 O O . ASN B 1 314 ? -79.359 8.825 80.817 1.00 7.37 310 ASN A O 1
ATOM 6490 N N . LEU B 1 315 ? -79.771 10.307 82.466 1.00 7.09 311 LEU A N 1
ATOM 6491 C CA . LEU B 1 315 ? -78.681 11.206 82.100 1.00 6.49 311 LEU A CA 1
ATOM 6492 C C . LEU B 1 315 ? -77.319 10.507 82.168 1.00 6.11 311 LEU A C 1
ATOM 6493 O O . LEU B 1 315 ? -76.557 10.562 81.196 1.00 5.27 311 LEU A O 1
ATOM 6498 N N . PRO B 1 316 ? -77.013 9.819 83.288 1.00 5.86 312 PRO A N 1
ATOM 6499 C CA . PRO B 1 316 ? -75.706 9.164 83.279 1.00 5.85 312 PRO A CA 1
ATOM 6500 C C . PRO B 1 316 ? -75.558 8.047 82.247 1.00 5.89 312 PRO A C 1
ATOM 6501 O O . PRO B 1 316 ? -74.464 7.851 81.708 1.00 6.28 312 PRO A O 1
ATOM 6505 N N . VAL B 1 317 ? -76.625 7.332 81.957 1.00 6.00 313 VAL A N 1
ATOM 6506 C CA . VAL B 1 317 ? -76.560 6.296 80.928 1.00 6.52 313 VAL A CA 1
ATOM 6507 C C . VAL B 1 317 ? -76.279 6.923 79.575 1.00 6.34 313 VAL A C 1
ATOM 6508 O O . VAL B 1 317 ? -75.399 6.462 78.851 1.00 6.71 313 VAL A O 1
ATOM 6512 N N . MET B 1 318 ? -76.998 7.982 79.234 1.00 7.16 314 MET A N 1
ATOM 6513 C CA . MET B 1 318 ? -76.762 8.653 77.952 1.00 7.20 314 MET A CA 1
ATOM 6514 C C . MET B 1 318 ? -75.352 9.264 77.864 1.00 7.27 314 MET A C 1
ATOM 6515 O O . MET B 1 318 ? -74.692 9.197 76.815 1.00 6.50 314 MET A O 1
ATOM 6520 N N . LEU B 1 319 ? -74.883 9.840 78.957 1.00 6.42 315 LEU A N 1
ATOM 6521 C CA . LEU B 1 319 ? -73.534 10.423 78.969 1.00 5.99 315 LEU A CA 1
ATOM 6522 C C . LEU B 1 319 ? -72.477 9.355 78.739 1.00 5.80 315 LEU A C 1
ATOM 6523 O O . LEU B 1 319 ? -71.498 9.573 78.024 1.00 4.97 315 LEU A O 1
ATOM 6528 N N . GLY B 1 320 ? -72.677 8.195 79.373 1.00 5.63 316 GLY A N 1
ATOM 6529 C CA . GLY B 1 320 ? -71.795 7.056 79.182 1.00 5.56 316 GLY A CA 1
ATOM 6530 C C . GLY B 1 320 ? -71.857 6.492 77.775 1.00 5.41 316 GLY A C 1
ATOM 6531 O O . GLY B 1 320 ? -70.834 6.139 77.202 1.00 5.51 316 GLY A O 1
ATOM 6532 N N . LEU B 1 321 ? -73.054 6.397 77.208 1.00 5.25 317 LEU A N 1
ATOM 6533 C CA . LEU B 1 321 ? -73.204 5.882 75.840 1.00 6.41 317 LEU A CA 1
ATOM 6534 C C . LEU B 1 321 ? -72.529 6.787 74.811 1.00 6.76 317 LEU A C 1
ATOM 6535 O O . LEU B 1 321 ? -71.807 6.310 73.925 1.00 7.20 317 LEU A O 1
ATOM 6540 N N . ILE B 1 322 ? -72.730 8.095 74.955 1.00 7.20 318 ILE A N 1
ATOM 6541 C CA . ILE B 1 322 ? -72.074 9.089 74.083 1.00 7.00 318 ILE A CA 1
ATOM 6542 C C . ILE B 1 322 ? -70.562 9.066 74.259 1.00 6.70 318 ILE A C 1
ATOM 6543 O O . ILE B 1 322 ? -69.807 9.131 73.278 1.00 6.20 318 ILE A O 1
ATOM 6548 N N . GLY B 1 323 ? -70.108 8.965 75.500 1.00 6.86 319 GLY A N 1
ATOM 6549 C CA . GLY B 1 323 ? -68.678 8.824 75.783 1.00 6.42 319 GLY A CA 1
ATOM 6550 C C . GLY B 1 323 ? -68.068 7.563 75.195 1.00 6.65 319 GLY A C 1
ATOM 6551 O O . GLY B 1 323 ? -66.966 7.606 74.623 1.00 6.58 319 GLY A O 1
ATOM 6552 N N . TYR B 1 324 ? -68.782 6.443 75.322 1.00 5.32 320 TYR A N 1
ATOM 6553 C CA . TYR B 1 324 ? -68.378 5.190 74.686 1.00 5.88 320 TYR A CA 1
ATOM 6554 C C . TYR B 1 324 ? -68.359 5.340 73.156 1.00 6.28 320 TYR A C 1
ATOM 6555 O O . TYR B 1 324 ? -67.411 4.954 72.495 1.00 6.36 320 TYR A O 1
ATOM 6564 N N . TRP B 1 325 ? -69.415 5.907 72.591 1.00 7.06 321 TRP A N 1
ATOM 6565 C CA . TRP B 1 325 ? -69.483 6.147 71.134 1.00 7.29 321 TRP A CA 1
ATOM 6566 C C . TRP B 1 325 ? -68.237 6.900 70.652 1.00 6.90 321 TRP A C 1
ATOM 6567 O O . TRP B 1 325 ? -67.553 6.471 69.706 1.00 7.87 321 TRP A O 1
ATOM 6578 N N . HIS B 1 326 ? -67.920 8.000 71.322 1.00 6.21 322 HIS A N 1
ATOM 6579 C CA . HIS B 1 326 ? -66.772 8.809 70.934 1.00 6.28 322 HIS A CA 1
ATOM 6580 C C . HIS B 1 326 ? -65.474 8.010 70.942 1.00 6.47 322 HIS A C 1
ATOM 6581 O O . HIS B 1 326 ? -64.706 8.066 69.985 1.00 7.33 322 HIS A O 1
ATOM 6588 N N . ARG B 1 327 ? -65.256 7.253 72.016 1.00 6.53 323 ARG A N 1
ATOM 6589 C CA . ARG B 1 327 ? -64.006 6.520 72.250 1.00 6.60 323 ARG A CA 1
ATOM 6590 C C . ARG B 1 327 ? -63.896 5.267 71.402 1.00 7.04 323 ARG A C 1
ATOM 6591 O O . ARG B 1 327 ? -62.968 5.111 70.630 1.00 7.21 323 ARG A O 1
ATOM 6599 N N . ALA B 1 328 ? -64.846 4.361 71.572 1.00 7.79 324 ALA A N 1
ATOM 6600 C CA . ALA B 1 328 ? -64.715 3.004 71.053 1.00 8.05 324 ALA A CA 1
ATOM 6601 C C . ALA B 1 328 ? -65.173 2.889 69.595 1.00 8.22 324 ALA A C 1
ATOM 6602 O O . ALA B 1 328 ? -64.701 2.020 68.877 1.00 9.20 324 ALA A O 1
ATOM 6604 N N . ILE B 1 329 ? -66.077 3.752 69.157 1.00 8.13 325 ILE A N 1
ATOM 6605 C CA . ILE B 1 329 ? -66.646 3.682 67.802 1.00 7.87 325 ILE A CA 1
ATOM 6606 C C . ILE B 1 329 ? -66.027 4.749 66.903 1.00 7.81 325 ILE A C 1
ATOM 6607 O O . ILE B 1 329 ? -65.452 4.437 65.843 1.00 8.10 325 ILE A O 1
ATOM 6612 N N . CYS B 1 330 ? -66.083 5.997 67.332 1.00 8.12 326 CYS A N 1
ATOM 6613 C CA . CYS B 1 330 ? -65.501 7.083 66.543 1.00 8.45 326 CYS A CA 1
ATOM 6614 C C . CYS B 1 330 ? -63.983 7.121 66.562 1.00 9.27 326 CYS A C 1
ATOM 6615 O O . CYS B 1 330 ? -63.375 7.774 65.699 1.00 8.89 326 CYS A O 1
ATOM 6618 N N . GLY B 1 331 ? -63.376 6.468 67.553 1.00 8.49 327 GLY A N 1
ATOM 6619 C CA . GLY B 1 331 ? -61.917 6.370 67.649 1.00 8.60 327 GLY A CA 1
ATOM 6620 C C . GLY B 1 331 ? -61.208 7.564 68.289 1.00 7.83 327 GLY A C 1
ATOM 6621 O O . GLY B 1 331 ? -60.032 7.809 68.018 1.00 8.09 327 GLY A O 1
ATOM 6622 N N . TYR B 1 332 ? -61.911 8.317 69.121 1.00 7.30 328 TYR A N 1
ATOM 6623 C CA . TYR B 1 332 ? -61.323 9.492 69.764 1.00 6.25 328 TYR A CA 1
ATOM 6624 C C . TYR B 1 332 ? -60.640 9.054 71.048 1.00 6.11 328 TYR A C 1
ATOM 6625 O O . TYR B 1 332 ? -61.297 8.602 71.991 1.00 5.72 328 TYR A O 1
ATOM 6634 N N . GLY B 1 333 ? -59.318 9.179 71.072 1.00 5.89 329 GLY A N 1
ATOM 6635 C CA . GLY B 1 333 ? -58.521 8.671 72.166 1.00 6.20 329 GLY A CA 1
ATOM 6636 C C . GLY B 1 333 ? -58.530 9.501 73.450 1.00 5.85 329 GLY A C 1
ATOM 6637 O O . GLY B 1 333 ? -58.034 9.055 74.495 1.00 6.05 329 GLY A O 1
ATOM 6638 N N . SER B 1 334 ? -59.058 10.719 73.368 1.00 6.15 330 SER A N 1
ATOM 6639 C CA . SER B 1 334 ? -59.152 11.578 74.529 1.00 5.23 330 SER A CA 1
ATOM 6640 C C . SER B 1 334 ? -60.474 12.342 74.526 1.00 5.63 330 SER A C 1
ATOM 6641 O O . SER B 1 334 ? -61.204 12.338 73.544 1.00 5.28 330 SER A O 1
ATOM 6644 N N . ARG B 1 335 ? -60.805 12.937 75.671 1.00 6.27 331 ARG A N 1
ATOM 6645 C CA . ARG B 1 335 ? -61.944 13.834 75.774 1.00 6.58 331 ARG A CA 1
ATOM 6646 C C . ARG B 1 335 ? -61.592 14.995 76.674 1.00 6.07 331 ARG A C 1
ATOM 6647 O O . ARG B 1 335 ? -60.929 14.826 77.712 1.00 6.33 331 ARG A O 1
ATOM 6655 N N . ALA B 1 336 ? -61.985 16.184 76.244 1.00 5.16 332 ALA A N 1
ATOM 6656 C CA . ALA B 1 336 ? -61.633 17.415 76.945 1.00 5.16 332 ALA A CA 1
ATOM 6657 C C . ALA B 1 336 ? -62.858 17.876 77.701 1.00 5.34 332 ALA A C 1
ATOM 6658 O O . ALA B 1 336 ? -63.928 18.066 77.110 1.00 5.29 332 ALA A O 1
ATOM 6660 N N . ILE B 1 337 ? -62.686 18.057 79.008 1.00 5.12 333 ILE A N 1
ATOM 6661 C CA . ILE B 1 337 ? -63.785 18.443 79.880 1.00 4.90 333 ILE A CA 1
ATOM 6662 C C . ILE B 1 337 ? -63.479 19.854 80.364 1.00 4.88 333 ILE A C 1
ATOM 6663 O O . ILE B 1 337 ? -62.472 20.087 81.050 1.00 4.87 333 ILE A O 1
ATOM 6668 N N . ILE B 1 338 ? -64.305 20.811 79.932 1.00 4.61 334 ILE A N 1
ATOM 6669 C CA . ILE B 1 338 ? -63.976 22.227 80.039 1.00 4.13 334 ILE A CA 1
ATOM 6670 C C . ILE B 1 338 ? -65.073 22.927 80.836 1.00 4.02 334 ILE A C 1
ATOM 6671 O O . ILE B 1 338 ? -66.100 23.308 80.288 1.00 4.11 334 ILE A O 1
ATOM 6676 N N . PRO B 1 339 ? -64.885 23.040 82.161 1.00 4.00 335 PRO A N 1
ATOM 6677 C CA . PRO B 1 339 ? -65.887 23.699 82.938 1.00 4.09 335 PRO A CA 1
ATOM 6678 C C . PRO B 1 339 ? -65.716 25.204 82.897 1.00 4.56 335 PRO A C 1
ATOM 6679 O O . PRO B 1 339 ? -64.655 25.706 83.243 1.00 4.17 335 PRO A O 1
ATOM 6683 N N . TYR B 1 340 ? -66.774 25.909 82.489 1.00 4.87 336 TYR A N 1
ATOM 6684 C CA . TYR B 1 340 ? -66.752 27.364 82.405 1.00 4.98 336 TYR A CA 1
ATOM 6685 C C . TYR B 1 340 ? -67.125 27.906 83.789 1.00 5.25 336 TYR A C 1
ATOM 6686 O O . TYR B 1 340 ? -68.206 28.466 84.013 1.00 5.68 336 TYR A O 1
ATOM 6695 N N . ASP B 1 341 ? -66.194 27.700 84.713 1.00 5.16 337 ASP A N 1
ATOM 6696 C CA . ASP B 1 341 ? -66.305 28.115 86.091 1.00 5.15 337 ASP A CA 1
ATOM 6697 C C . ASP B 1 341 ? -64.914 28.023 86.686 1.00 4.58 337 ASP A C 1
ATOM 6698 O O . ASP B 1 341 ? -64.356 26.931 86.833 1.00 4.74 337 ASP A O 1
ATOM 6703 N N . GLN B 1 342 ? -64.337 29.167 87.023 1.00 4.74 338 GLN A N 1
ATOM 6704 C CA . GLN B 1 342 ? -62.982 29.175 87.579 1.00 4.52 338 GLN A CA 1
ATOM 6705 C C . GLN B 1 342 ? -62.920 28.329 88.846 1.00 4.48 338 GLN A C 1
ATOM 6706 O O . GLN B 1 342 ? -61.877 27.725 89.160 1.00 5.37 338 GLN A O 1
ATOM 6712 N N . ARG B 1 343 ? -64.032 28.235 89.573 1.00 4.55 339 ARG A N 1
ATOM 6713 C CA . ARG B 1 343 ? -64.016 27.465 90.820 1.00 4.56 339 ARG A CA 1
ATOM 6714 C C . ARG B 1 343 ? -63.893 25.982 90.561 1.00 4.36 339 ARG A C 1
ATOM 6715 O O . ARG B 1 343 ? -63.545 25.230 91.471 1.00 5.29 339 ARG A O 1
ATOM 6723 N N . LEU B 1 344 ? -64.164 25.541 89.330 1.00 4.70 340 LEU A N 1
ATOM 6724 C CA . LEU B 1 344 ? -63.964 24.156 88.948 1.00 4.14 340 LEU A CA 1
ATOM 6725 C C . LEU B 1 344 ? -62.560 23.915 88.352 1.00 4.59 340 LEU A C 1
ATOM 6726 O O . LEU B 1 344 ? -62.359 22.975 87.595 1.00 4.59 340 LEU A O 1
ATOM 6731 N N . SER B 1 345 ? -61.592 24.747 88.736 1.00 4.80 341 SER A N 1
ATOM 6732 C CA . SER B 1 345 ? -60.219 24.685 88.216 1.00 4.89 341 SER A CA 1
ATOM 6733 C C . SER B 1 345 ? -59.571 23.316 88.360 1.00 4.43 341 SER A C 1
ATOM 6734 O O . SER B 1 345 ? -58.794 22.900 87.499 1.00 4.29 341 SER A O 1
ATOM 6737 N N . ARG B 1 346 ? -59.914 22.626 89.442 1.00 3.99 342 ARG A N 1
ATOM 6738 C CA . ARG B 1 346 ? -59.378 21.317 89.739 1.00 4.45 342 ARG A CA 1
ATOM 6739 C C . ARG B 1 346 ? -60.352 20.142 89.513 1.00 4.98 342 ARG A C 1
ATOM 6740 O O . ARG B 1 346 ? -60.072 18.988 89.896 1.00 5.00 342 ARG A O 1
ATOM 6748 N N . LEU B 1 347 ? -61.467 20.406 88.826 1.00 5.24 343 LEU A N 1
ATOM 6749 C CA . LEU B 1 347 ? -62.364 19.334 88.418 1.00 5.30 343 LEU A CA 1
ATOM 6750 C C . LEU B 1 347 ? -61.760 18.422 87.351 1.00 5.84 343 LEU A C 1
ATOM 6751 O O . LEU B 1 347 ? -61.839 17.197 87.491 1.00 5.47 343 LEU A O 1
ATOM 6756 N N . PRO B 1 348 ? -61.123 18.990 86.300 1.00 5.35 344 PRO A N 1
ATOM 6757 C CA . PRO B 1 348 ? -60.561 18.058 85.328 1.00 5.62 344 PRO A CA 1
ATOM 6758 C C . PRO B 1 348 ? -59.541 17.082 85.910 1.00 5.39 344 PRO A C 1
ATOM 6759 O O . PRO B 1 348 ? -59.579 15.877 85.562 1.00 5.57 344 PRO A O 1
ATOM 6763 N N . ALA B 1 349 ? -58.682 17.567 86.802 1.00 4.84 345 ALA A N 1
ATOM 6764 C CA . ALA B 1 349 ? -57.724 16.715 87.495 1.00 4.72 345 ALA A CA 1
ATOM 6765 C C . ALA B 1 349 ? -58.428 15.621 88.306 1.00 4.53 345 ALA A C 1
ATOM 6766 O O . ALA B 1 349 ? -57.977 14.458 88.349 1.00 4.15 345 ALA A O 1
ATOM 6768 N N . TYR B 1 350 ? -59.522 15.993 88.953 1.00 5.00 346 TYR A N 1
ATOM 6769 C CA . TYR B 1 350 ? -60.322 15.053 89.742 1.00 5.07 346 TYR A CA 1
ATOM 6770 C C . TYR B 1 350 ? -60.927 13.983 88.828 1.00 5.20 346 TYR A C 1
ATOM 6771 O O . TYR B 1 350 ? -60.902 12.795 89.155 1.00 4.91 346 TYR A O 1
ATOM 6780 N N . LEU B 1 351 ? -61.470 14.415 87.694 1.00 5.19 347 LEU A N 1
ATOM 6781 C CA . LEU B 1 351 ? -62.102 13.495 86.742 1.00 5.94 347 LEU A CA 1
ATOM 6782 C C . LEU B 1 351 ? -61.088 12.582 86.110 1.00 5.93 347 LEU A C 1
ATOM 6783 O O . LEU B 1 351 ? -61.433 11.469 85.726 1.00 5.85 347 LEU A O 1
ATOM 6788 N N . GLN B 1 352 ? -59.831 13.034 85.996 1.00 6.51 348 GLN A N 1
ATOM 6789 C CA . GLN B 1 352 ? -58.768 12.148 85.529 1.00 6.33 348 GLN A CA 1
ATOM 6790 C C . GLN B 1 352 ? -58.637 10.916 86.395 1.00 7.24 348 GLN A C 1
ATOM 6791 O O . GLN B 1 352 ? -58.550 9.813 85.859 1.00 7.06 348 GLN A O 1
ATOM 6797 N N . GLN B 1 353 ? -58.559 11.082 87.722 1.00 6.93 349 GLN A N 1
ATOM 6798 C CA . GLN B 1 353 ? -58.472 9.916 88.580 1.00 6.51 349 GLN A CA 1
ATOM 6799 C C . GLN B 1 353 ? -59.744 9.111 88.485 1.00 5.87 349 GLN A C 1
ATOM 6800 O O . GLN B 1 353 ? -59.691 7.920 88.239 1.00 5.23 349 GLN A O 1
ATOM 6806 N N . LEU B 1 354 ? -60.890 9.767 88.670 1.00 5.43 350 LEU A N 1
ATOM 6807 C CA . LEU B 1 354 ? -62.170 9.072 88.618 1.00 5.08 350 LEU A CA 1
ATOM 6808 C C . LEU B 1 354 ? -62.310 8.215 87.352 1.00 5.11 350 LEU A C 1
ATOM 6809 O O . LEU B 1 354 ? -62.629 7.027 87.426 1.00 4.97 350 LEU A O 1
ATOM 6814 N N . ASP B 1 355 ? -62.039 8.813 86.191 1.00 4.33 351 ASP A N 1
ATOM 6815 C CA . ASP B 1 355 ? -62.290 8.135 84.916 1.00 4.98 351 ASP A CA 1
ATOM 6816 C C . ASP B 1 355 ? -61.124 7.188 84.581 1.00 4.23 351 ASP A C 1
ATOM 6817 O O . ASP B 1 355 ? -61.308 5.986 84.402 1.00 4.98 351 ASP A O 1
ATOM 6822 N N . MET B 1 356 ? -59.913 7.721 84.569 1.00 3.99 352 MET A N 1
ATOM 6823 C CA . MET B 1 356 ? -58.785 6.996 84.025 1.00 3.94 352 MET A CA 1
ATOM 6824 C C . MET B 1 356 ? -58.327 5.859 84.935 1.00 4.02 352 MET A C 1
ATOM 6825 O O . MET B 1 356 ? -57.950 4.797 84.446 1.00 4.11 352 MET A O 1
ATOM 6830 N N . GLU B 1 357 ? -58.357 6.075 86.237 1.00 4.05 353 GLU A N 1
ATOM 6831 C CA . GLU B 1 357 ? -58.037 5.002 87.159 1.00 4.31 353 GLU A CA 1
ATOM 6832 C C . GLU B 1 357 ? -59.135 3.930 87.210 1.00 4.80 353 GLU A C 1
ATOM 6833 O O . GLU B 1 357 ? -58.842 2.777 87.439 1.00 4.30 353 GLU A O 1
ATOM 6839 N N . SER B 1 358 ? -60.399 4.297 86.995 1.00 4.43 354 SER A N 1
ATOM 6840 C CA . SER B 1 358 ? -61.444 3.270 86.926 1.00 4.27 354 SER A CA 1
ATOM 6841 C C . SER B 1 358 ? -61.367 2.459 85.621 1.00 5.00 354 SER A C 1
ATOM 6842 O O . SER B 1 358 ? -61.429 1.228 85.642 1.00 4.88 354 SER A O 1
ATOM 6845 N N . ASN B 1 359 ? -61.212 3.154 84.486 1.00 4.55 355 ASN A N 1
ATOM 6846 C CA . ASN B 1 359 ? -61.432 2.527 83.177 1.00 4.57 355 ASN A CA 1
ATOM 6847 C C . ASN B 1 359 ? -60.206 2.316 82.287 1.00 4.88 355 ASN A C 1
ATOM 6848 O O . ASN B 1 359 ? -60.329 1.735 81.192 1.00 5.71 355 ASN A O 1
ATOM 6853 N N . GLY B 1 360 ? -59.026 2.737 82.761 1.00 5.61 356 GLY A N 1
ATOM 6854 C CA . GLY B 1 360 ? -57.754 2.424 82.111 1.00 5.67 356 GLY A CA 1
ATOM 6855 C C . GLY B 1 360 ? -57.361 0.970 82.369 1.00 5.84 356 GLY A C 1
ATOM 6856 O O . GLY B 1 360 ? -56.408 0.704 83.104 1.00 5.15 356 GLY A O 1
ATOM 6857 N N . LYS B 1 361 ? -58.090 0.048 81.734 1.00 6.31 357 LYS A N 1
ATOM 6858 C CA . LYS B 1 361 ? -57.987 -1.390 81.993 1.00 6.09 357 LYS A CA 1
ATOM 6859 C C . LYS B 1 361 ? -57.917 -2.158 80.677 1.00 7.37 357 LYS A C 1
ATOM 6860 O O . LYS B 1 361 ? -58.521 -1.740 79.696 1.00 7.69 357 LYS A O 1
ATOM 6866 N N . SER B 1 362 ? -57.215 -3.293 80.680 1.00 6.73 358 SER A N 1
ATOM 6867 C CA . SER B 1 362 ? -57.012 -4.080 79.467 1.00 7.89 358 SER A CA 1
ATOM 6868 C C . SER B 1 362 ? -57.596 -5.487 79.557 1.00 7.23 358 SER A C 1
ATOM 6869 O O . SER B 1 362 ? -57.516 -6.251 78.592 1.00 7.36 358 SER A O 1
ATOM 6872 N N . VAL B 1 363 ? -58.198 -5.821 80.695 1.00 8.03 359 VAL A N 1
ATOM 6873 C CA . VAL B 1 363 ? -58.853 -7.117 80.875 1.00 8.55 359 VAL A CA 1
ATOM 6874 C C . VAL B 1 363 ? -60.250 -6.955 81.432 1.00 9.11 359 VAL A C 1
ATOM 6875 O O . VAL B 1 363 ? -60.545 -5.985 82.159 1.00 8.25 359 VAL A O 1
ATOM 6879 N N . THR B 1 364 ? -61.113 -7.908 81.059 1.00 9.48 360 THR A N 1
ATOM 6880 C CA . THR B 1 364 ? -62.498 -7.927 81.469 1.00 9.11 360 THR A CA 1
ATOM 6881 C C . THR B 1 364 ? -62.617 -8.396 82.913 1.00 9.81 360 THR A C 1
ATOM 6882 O O . THR B 1 364 ? -61.636 -8.866 83.505 1.00 8.82 360 THR A O 1
ATOM 6886 N N . LEU B 1 365 ? -63.834 -8.338 83.462 1.00 10.06 361 LEU A N 1
ATOM 6887 C CA . LEU B 1 365 ? -64.101 -8.921 84.795 1.00 11.26 361 LEU A CA 1
ATOM 6888 C C . LEU B 1 365 ? -63.523 -10.319 84.925 1.00 12.56 361 LEU A C 1
ATOM 6889 O O . LEU B 1 365 ? -62.934 -10.642 85.948 1.00 13.36 361 LEU A O 1
ATOM 6894 N N . ASP B 1 366 ? -63.686 -11.124 83.878 1.00 13.23 362 ASP A N 1
ATOM 6895 C CA . ASP B 1 366 ? -63.272 -12.535 83.883 1.00 15.37 362 ASP A CA 1
ATOM 6896 C C . ASP B 1 366 ? -61.793 -12.745 83.528 1.00 14.66 362 ASP A C 1
ATOM 6897 O O . ASP B 1 366 ? -61.311 -13.889 83.413 1.00 14.56 362 ASP A O 1
ATOM 6902 N N . GLY B 1 367 ? -61.076 -11.641 83.382 1.00 13.65 363 GLY A N 1
ATOM 6903 C CA . GLY B 1 367 ? -59.655 -11.650 83.162 1.00 13.81 363 GLY A CA 1
ATOM 6904 C C . GLY B 1 367 ? -59.270 -11.952 81.737 1.00 14.06 363 GLY A C 1
ATOM 6905 O O . GLY B 1 367 ? -58.178 -12.452 81.518 1.00 14.38 363 GLY A O 1
ATOM 6906 N N . LYS B 1 368 ? -60.165 -11.695 80.778 1.00 12.86 364 LYS A N 1
ATOM 6907 C CA . LYS B 1 368 ? -59.862 -11.928 79.366 1.00 13.30 364 LYS A CA 1
ATOM 6908 C C . LYS B 1 368 ? -59.465 -10.610 78.717 1.00 12.19 364 LYS A C 1
ATOM 6909 O O . LYS B 1 368 ? -59.851 -9.558 79.206 1.00 10.86 364 LYS A O 1
ATOM 6915 N N . PRO B 1 369 ? -58.728 -10.652 77.588 1.00 11.98 365 PRO A N 1
ATOM 6916 C CA . PRO B 1 369 ? -58.416 -9.358 76.992 1.00 11.93 365 PRO A CA 1
ATOM 6917 C C . PRO B 1 369 ? -59.694 -8.629 76.543 1.00 11.64 365 PRO A C 1
ATOM 6918 O O . PRO B 1 369 ? -60.589 -9.274 75.998 1.00 10.13 365 PRO A O 1
ATOM 6922 N N . VAL B 1 370 ? -59.754 -7.313 76.754 1.00 10.02 366 VAL A N 1
ATOM 6923 C CA . VAL B 1 370 ? -60.878 -6.496 76.286 1.00 10.66 366 VAL A CA 1
ATOM 6924 C C . VAL B 1 370 ? -60.980 -6.495 74.732 1.00 11.66 366 VAL A C 1
ATOM 6925 O O . VAL B 1 370 ? -60.001 -6.786 74.037 1.00 10.67 366 VAL A O 1
ATOM 6929 N N . SER B 1 371 ? -62.169 -6.195 74.219 1.00 13.17 367 SER A N 1
ATOM 6930 C CA . SER B 1 371 ? -62.474 -6.304 72.787 1.00 15.40 367 SER A CA 1
ATOM 6931 C C . SER B 1 371 ? -62.355 -5.010 72.011 1.00 15.80 367 SER A C 1
ATOM 6932 O O . SER B 1 371 ? -62.565 -4.990 70.782 1.00 17.08 367 SER A O 1
ATOM 6935 N N . GLY B 1 372 ? -62.069 -3.916 72.700 1.00 13.97 368 GLY A N 1
ATOM 6936 C CA . GLY B 1 372 ? -61.827 -2.644 72.024 1.00 13.11 368 GLY A CA 1
ATOM 6937 C C . GLY B 1 372 ? -61.141 -1.680 72.974 1.00 11.37 368 GLY A C 1
ATOM 6938 O O . GLY B 1 372 ? -60.706 -2.096 74.042 1.00 11.88 368 GLY A O 1
ATOM 6939 N N . PRO B 1 373 ? -61.028 -0.405 72.587 1.00 10.48 369 PRO A N 1
ATOM 6940 C CA . PRO B 1 373 ? -60.487 0.638 73.460 1.00 9.89 369 PRO A CA 1
ATOM 6941 C C . PRO B 1 373 ? -61.289 0.749 74.748 1.00 8.40 369 PRO A C 1
ATOM 6942 O O . PRO B 1 373 ? -62.501 0.595 74.724 1.00 7.62 369 PRO A O 1
ATOM 6946 N N . THR B 1 374 ? -60.619 1.025 75.865 1.00 7.56 370 THR A N 1
ATOM 6947 C CA . THR B 1 374 ? -61.326 1.261 77.115 1.00 6.67 370 THR A CA 1
ATOM 6948 C C . THR B 1 374 ? -61.217 2.754 77.459 1.00 5.87 370 THR A C 1
ATOM 6949 O O . THR B 1 374 ? -61.374 3.624 76.570 1.00 4.82 370 THR A O 1
ATOM 6953 N N . GLY B 1 375 ? -60.952 3.081 78.710 1.00 5.55 371 GLY A N 1
ATOM 6954 C CA . GLY B 1 375 ? -60.983 4.478 79.123 1.00 5.27 371 GLY A CA 1
ATOM 6955 C C . GLY B 1 375 ? -60.142 5.399 78.253 1.00 5.04 371 GLY A C 1
ATOM 6956 O O . GLY B 1 375 ? -58.997 5.053 77.894 1.00 4.29 371 GLY A O 1
ATOM 6957 N N . PRO B 1 376 ? -60.692 6.584 77.906 1.00 5.23 372 PRO A N 1
ATOM 6958 C CA . PRO B 1 376 ? -59.884 7.580 77.203 1.00 5.40 372 PRO A CA 1
ATOM 6959 C C . PRO B 1 376 ? -58.997 8.413 78.154 1.00 5.82 372 PRO A C 1
ATOM 6960 O O . PRO B 1 376 ? -59.192 8.405 79.386 1.00 5.82 372 PRO A O 1
ATOM 6964 N N . VAL B 1 377 ? -58.023 9.121 77.577 1.00 5.89 373 VAL A N 1
ATOM 6965 C CA . VAL B 1 377 ? -57.357 10.201 78.302 1.00 5.14 373 VAL A CA 1
ATOM 6966 C C . VAL B 1 377 ? -58.365 11.298 78.514 1.00 5.10 373 VAL A C 1
ATOM 6967 O O . VAL B 1 377 ? -59.011 11.749 77.562 1.00 4.51 373 VAL A O 1
ATOM 6971 N N . VAL B 1 378 ? -58.513 11.692 79.785 1.00 5.37 374 VAL A N 1
ATOM 6972 C CA . VAL B 1 378 ? -59.328 12.812 80.192 1.00 5.76 374 VAL A CA 1
ATOM 6973 C C . VAL B 1 378 ? -58.381 13.960 80.551 1.00 5.48 374 VAL A C 1
ATOM 6974 O O . VAL B 1 378 ? -57.382 13.780 81.261 1.00 6.44 374 VAL A O 1
ATOM 6978 N N . TRP B 1 379 ? -58.696 15.137 80.031 1.00 5.33 375 TRP A N 1
ATOM 6979 C CA . TRP B 1 379 ? -57.908 16.346 80.295 1.00 4.92 375 TRP A CA 1
ATOM 6980 C C . TRP B 1 379 ? -58.751 17.616 80.162 1.00 4.98 375 TRP A C 1
ATOM 6981 O O . TRP B 1 379 ? -59.887 17.588 79.652 1.00 4.92 375 TRP A O 1
ATOM 6992 N N . GLY B 1 380 ? -58.219 18.729 80.643 1.00 5.25 376 GLY A N 1
ATOM 6993 C CA . GLY B 1 380 ? -58.928 19.991 80.559 1.00 5.18 376 GLY A CA 1
ATOM 6994 C C . GLY B 1 380 ? -58.450 21.061 81.519 1.00 5.37 376 GLY A C 1
ATOM 6995 O O . GLY B 1 380 ? -57.639 20.807 82.395 1.00 4.74 376 GLY A O 1
ATOM 6996 N N . GLU B 1 381 ? -58.958 22.275 81.296 1.00 4.89 377 GLU A N 1
ATOM 6997 C CA . GLU B 1 381 ? -58.782 23.424 82.178 1.00 4.46 377 GLU A CA 1
ATOM 6998 C C . GLU B 1 381 ? -60.113 24.150 82.136 1.00 4.57 377 GLU A C 1
ATOM 6999 O O . GLU B 1 381 ? -60.883 23.965 81.191 1.00 5.06 377 GLU A O 1
ATOM 7005 N N . PRO B 1 382 ? -60.413 24.967 83.142 1.00 5.07 378 PRO A N 1
ATOM 7006 C CA . PRO B 1 382 ? -61.625 25.757 83.021 1.00 5.58 378 PRO A CA 1
ATOM 7007 C C . PRO B 1 382 ? -61.660 26.670 81.813 1.00 5.43 378 PRO A C 1
ATOM 7008 O O . PRO B 1 382 ? -60.622 27.098 81.335 1.00 6.59 378 PRO A O 1
ATOM 7012 N N . GLY B 1 383 ? -62.861 26.975 81.342 1.00 4.49 379 GLY A N 1
ATOM 7013 C CA . GLY B 1 383 ? -63.055 28.090 80.442 1.00 4.86 379 GLY A CA 1
ATOM 7014 C C . GLY B 1 383 ? -63.281 29.348 81.274 1.00 4.70 379 GLY A C 1
ATOM 7015 O O . GLY B 1 383 ? -63.769 29.250 82.397 1.00 5.47 379 GLY A O 1
ATOM 7016 N N . THR B 1 384 ? -62.957 30.531 80.764 1.00 5.43 380 THR A N 1
ATOM 7017 C CA . THR B 1 384 ? -62.404 30.752 79.437 1.00 5.43 380 THR A CA 1
ATOM 7018 C C . THR B 1 384 ? -60.925 30.402 79.269 1.00 5.82 380 THR A C 1
ATOM 7019 O O . THR B 1 384 ? -60.456 30.338 78.141 1.00 6.49 380 THR A O 1
ATOM 7023 N N . ASN B 1 385 ? -60.195 30.173 80.362 1.00 5.99 381 ASN A N 1
ATOM 7024 C CA . ASN B 1 385 ? -58.732 29.965 80.322 1.00 6.50 381 ASN A CA 1
ATOM 7025 C C . ASN B 1 385 ? -58.278 29.020 79.226 1.00 7.46 381 ASN A C 1
ATOM 7026 O O . ASN B 1 385 ? -57.375 29.341 78.444 1.00 7.78 381 ASN A O 1
ATOM 7031 N N . GLY B 1 386 ? -58.875 27.843 79.204 1.00 7.90 382 GLY A N 1
ATOM 7032 C CA . GLY B 1 386 ? -58.509 26.833 78.229 1.00 8.42 382 GLY A CA 1
ATOM 7033 C C . GLY B 1 386 ? -58.569 27.340 76.805 1.00 8.77 382 GLY A C 1
ATOM 7034 O O . GLY B 1 386 ? -57.746 26.945 75.987 1.00 7.82 382 GLY A O 1
ATOM 7035 N N . GLN B 1 387 ? -59.527 28.221 76.491 1.00 9.48 383 GLN A N 1
ATOM 7036 C CA . GLN B 1 387 ? -59.642 28.762 75.122 1.00 9.74 383 GLN A CA 1
ATOM 7037 C C . GLN B 1 387 ? -58.377 29.410 74.649 1.00 9.90 383 GLN A C 1
ATOM 7038 O O . GLN B 1 387 ? -58.044 29.353 73.464 1.00 10.78 383 GLN A O 1
ATOM 7044 N N . HIS B 1 388 ? -57.688 30.065 75.582 1.00 9.47 384 HIS A N 1
ATOM 7045 C CA . HIS B 1 388 ? -56.515 30.860 75.270 1.00 9.05 384 HIS A CA 1
ATOM 7046 C C . HIS B 1 388 ? -55.219 30.049 75.388 1.00 9.08 384 HIS A C 1
ATOM 7047 O O . HIS B 1 388 ? -54.123 30.586 75.208 1.00 10.50 384 HIS A O 1
ATOM 7054 N N . ALA B 1 389 ? -55.340 28.766 75.699 1.00 9.09 385 ALA A N 1
ATOM 7055 C CA . ALA B 1 389 ? -54.197 27.864 75.789 1.00 7.24 385 ALA A CA 1
ATOM 7056 C C . ALA B 1 389 ? -54.211 26.904 74.641 1.00 7.18 385 ALA A C 1
ATOM 7057 O O . ALA B 1 389 ? -53.251 26.831 73.893 1.00 7.73 385 ALA A O 1
ATOM 7059 N N . PHE B 1 390 ? -55.287 26.127 74.504 1.00 6.28 386 PHE A N 1
ATOM 7060 C CA . PHE B 1 390 ? -55.262 24.990 73.601 1.00 5.79 386 PHE A CA 1
ATOM 7061 C C . PHE B 1 390 ? -56.447 24.860 72.685 1.00 5.73 386 PHE A C 1
ATOM 7062 O O . PHE B 1 390 ? -56.482 23.897 71.934 1.00 5.82 386 PHE A O 1
ATOM 7070 N N . PHE B 1 391 ? -57.424 25.784 72.690 1.00 4.94 387 PHE A N 1
ATOM 7071 C CA . PHE B 1 391 ? -58.536 25.619 71.767 1.00 4.85 387 PHE A CA 1
ATOM 7072 C C . PHE B 1 391 ? -58.094 25.757 70.291 1.00 5.25 387 PHE A C 1
ATOM 7073 O O . PHE B 1 391 ? -58.768 25.249 69.390 1.00 5.32 387 PHE A O 1
ATOM 7081 N N . GLN B 1 392 ? -56.945 26.377 70.047 1.00 4.94 388 GLN A N 1
ATOM 7082 C CA . GLN B 1 392 ? -56.372 26.350 68.698 1.00 5.64 388 GLN A CA 1
ATOM 7083 C C . GLN B 1 392 ? -56.363 24.933 68.134 1.00 5.41 388 GLN A C 1
ATOM 7084 O O . GLN B 1 392 ? -56.769 24.705 66.971 1.00 5.93 388 GLN A O 1
ATOM 7090 N N . LEU B 1 393 ? -55.883 23.987 68.945 1.00 4.46 389 LEU A N 1
ATOM 7091 C CA . LEU B 1 393 ? -55.738 22.625 68.521 1.00 4.79 389 LEU A CA 1
ATOM 7092 C C . LEU B 1 393 ? -57.098 21.949 68.379 1.00 4.81 389 LEU A C 1
ATOM 7093 O O . LEU B 1 393 ? -57.325 21.177 67.433 1.00 5.88 389 LEU A O 1
ATOM 7098 N N . LEU B 1 394 ? -57.984 22.209 69.337 1.00 4.38 390 LEU A N 1
ATOM 7099 C CA . LEU B 1 394 ? -59.328 21.656 69.307 1.00 4.37 390 LEU A CA 1
ATOM 7100 C C . LEU B 1 394 ? -60.108 22.060 68.061 1.00 4.55 390 LEU A C 1
ATOM 7101 O O . LEU B 1 394 ? -60.936 21.278 67.571 1.00 4.91 390 LEU A O 1
ATOM 7106 N N . HIS B 1 395 ? -59.826 23.251 67.528 1.00 5.04 391 HIS A N 1
ATOM 7107 C CA . HIS B 1 395 ? -60.520 23.728 66.330 1.00 5.65 391 HIS A CA 1
ATOM 7108 C C . HIS B 1 395 ? -59.806 23.358 65.034 1.00 6.56 391 HIS A C 1
ATOM 7109 O O . HIS B 1 395 ? -60.472 23.056 64.039 1.00 7.86 391 HIS A O 1
ATOM 7116 N N . GLN B 1 396 ? -58.473 23.425 65.018 1.00 6.80 392 GLN A N 1
ATOM 7117 C CA . GLN B 1 396 ? -57.711 23.298 63.748 1.00 6.93 392 GLN A CA 1
ATOM 7118 C C . GLN B 1 396 ? -56.660 22.189 63.723 1.00 7.87 392 GLN A C 1
ATOM 7119 O O . GLN B 1 396 ? -55.898 22.057 62.736 1.00 7.67 392 GLN A O 1
ATOM 7125 N N . GLY B 1 397 ? -56.620 21.377 64.780 1.00 7.73 393 GLY A N 1
ATOM 7126 C CA . GLY B 1 397 ? -55.701 20.252 64.830 1.00 7.58 393 GLY A CA 1
ATOM 7127 C C . GLY B 1 397 ? -56.160 19.124 63.940 1.00 8.02 393 GLY A C 1
ATOM 7128 O O . GLY B 1 397 ? -57.287 19.135 63.443 1.00 7.78 393 GLY A O 1
ATOM 7129 N N . THR B 1 398 ? -55.289 18.146 63.723 1.00 7.94 394 THR A N 1
ATOM 7130 C CA . THR B 1 398 ? -55.611 17.073 62.796 1.00 8.34 394 THR A CA 1
ATOM 7131 C C . THR B 1 398 ? -56.555 16.048 63.436 1.00 9.08 394 THR A C 1
ATOM 7132 O O . THR B 1 398 ? -57.311 15.418 62.713 1.00 10.32 394 THR A O 1
ATOM 7136 N N . ASP B 1 399 ? -56.517 15.856 64.763 1.00 8.97 395 ASP A N 1
ATOM 7137 C CA . ASP B 1 399 ? -57.449 14.913 65.398 1.00 8.99 395 ASP A CA 1
ATOM 7138 C C . ASP B 1 399 ? -58.710 15.641 65.863 1.00 9.20 395 ASP A C 1
ATOM 7139 O O . ASP B 1 399 ? -58.649 16.778 66.284 1.00 10.08 395 ASP A O 1
ATOM 7144 N N . THR B 1 400 ? -59.848 14.966 65.823 1.00 8.57 396 THR A N 1
ATOM 7145 C CA . THR B 1 400 ? -61.034 15.469 66.491 1.00 8.12 396 THR A CA 1
ATOM 7146 C C . THR B 1 400 ? -60.989 14.979 67.946 1.00 7.64 396 THR A C 1
ATOM 7147 O O . THR B 1 400 ? -60.704 13.796 68.232 1.00 6.80 396 THR A O 1
ATOM 7151 N N . ILE B 1 401 ? -61.230 15.910 68.858 1.00 6.16 397 ILE A N 1
ATOM 7152 C CA . ILE B 1 401 ? -61.316 15.636 70.278 1.00 6.62 397 ILE A CA 1
ATOM 7153 C C . ILE B 1 401 ? -62.688 16.124 70.766 1.00 6.13 397 ILE A C 1
ATOM 7154 O O . ILE B 1 401 ? -62.993 17.299 70.633 1.00 6.83 397 ILE A O 1
ATOM 7159 N N . PRO B 1 402 ? -63.530 15.214 71.294 1.00 5.90 398 PRO A N 1
ATOM 7160 C CA . PRO B 1 402 ? -64.845 15.641 71.757 1.00 6.18 398 PRO A CA 1
ATOM 7161 C C . PRO B 1 402 ? -64.760 16.510 73.004 1.00 5.73 398 PRO A C 1
ATOM 7162 O O . PRO B 1 402 ? -63.863 16.319 73.829 1.00 5.76 398 PRO A O 1
ATOM 7166 N N . LEU B 1 403 ? -65.682 17.467 73.116 1.00 5.04 399 LEU A N 1
ATOM 7167 C CA . LEU B 1 403 ? -65.733 18.402 74.231 1.00 5.19 399 LEU A CA 1
ATOM 7168 C C . LEU B 1 403 ? -66.933 18.138 75.112 1.00 5.23 399 LEU A C 1
ATOM 7169 O O . LEU B 1 403 ? -68.061 17.904 74.609 1.00 5.91 399 LEU A O 1
ATOM 7174 N N . GLU B 1 404 ? -66.705 18.227 76.416 1.00 4.49 400 GLU A N 1
ATOM 7175 C CA . GLU B 1 404 ? -67.795 18.212 77.402 1.00 4.88 400 GLU A CA 1
ATOM 7176 C C . GLU B 1 404 ? -67.740 19.524 78.158 1.00 4.98 400 GLU A C 1
ATOM 7177 O O . GLU B 1 404 ? -66.802 19.774 78.912 1.00 5.22 400 GLU A O 1
ATOM 7183 N N . PHE B 1 405 ? -68.724 20.389 77.877 1.00 5.25 401 PHE A N 1
ATOM 7184 C CA . PHE B 1 405 ? -68.811 21.722 78.446 1.00 5.27 401 PHE A CA 1
ATOM 7185 C C . PHE B 1 405 ? -69.758 21.733 79.635 1.00 5.80 401 PHE A C 1
ATOM 7186 O O . PHE B 1 405 ? -70.786 21.089 79.592 1.00 5.87 401 PHE A O 1
ATOM 7194 N N . ILE B 1 406 ? -69.387 22.479 80.679 1.00 5.01 402 ILE A N 1
ATOM 7195 C CA . ILE B 1 406 ? -70.182 22.646 81.891 1.00 6.00 402 ILE A CA 1
ATOM 7196 C C . ILE B 1 406 ? -70.252 24.133 82.205 1.00 5.22 402 ILE A C 1
ATOM 7197 O O . ILE B 1 406 ? -69.236 24.816 82.133 1.00 5.88 402 ILE A O 1
ATOM 7202 N N . VAL B 1 407 ? -71.445 24.656 82.495 1.00 5.86 403 VAL A N 1
ATOM 7203 C CA . VAL B 1 407 ? -71.575 26.070 82.875 1.00 5.73 403 VAL A CA 1
ATOM 7204 C C . VAL B 1 407 ? -72.811 26.313 83.712 1.00 6.54 403 VAL A C 1
ATOM 7205 O O . VAL B 1 407 ? -73.808 25.544 83.625 1.00 6.48 403 VAL A O 1
ATOM 7209 N N . ALA B 1 408 ? -72.767 27.381 84.511 1.00 5.22 404 ALA A N 1
ATOM 7210 C CA . ALA B 1 408 ? -73.902 27.796 85.325 1.00 6.17 404 ALA A CA 1
ATOM 7211 C C . ALA B 1 408 ? -74.676 28.921 84.662 1.00 5.43 404 ALA A C 1
ATOM 7212 O O . ALA B 1 408 ? -74.083 29.765 84.003 1.00 5.85 404 ALA A O 1
ATOM 7214 N N . ALA B 1 409 ? -75.980 28.969 84.898 1.00 5.47 405 ALA A N 1
ATOM 7215 C CA . ALA B 1 409 ? -76.805 30.094 84.427 1.00 6.73 405 ALA A CA 1
ATOM 7216 C C . ALA B 1 409 ? -76.557 31.381 85.210 1.00 7.87 405 ALA A C 1
ATOM 7217 O O . ALA B 1 409 ? -76.810 32.475 84.699 1.00 7.79 405 ALA A O 1
ATOM 7219 N N . LYS B 1 410 ? -76.099 31.240 86.452 1.00 9.05 406 LYS A N 1
ATOM 7220 C CA . LYS B 1 410 ? -75.851 32.380 87.347 1.00 10.33 406 LYS A CA 1
ATOM 7221 C C . LYS B 1 410 ? -74.554 32.183 88.107 1.00 9.57 406 LYS A C 1
ATOM 7222 O O . LYS B 1 410 ? -74.275 31.084 88.594 1.00 9.76 406 LYS A O 1
ATOM 7228 N N . GLY B 1 411 ? -73.806 33.279 88.271 1.00 9.58 407 GLY A N 1
ATOM 7229 C CA . GLY B 1 411 ? -72.590 33.286 89.052 1.00 9.15 407 GLY A CA 1
ATOM 7230 C C . GLY B 1 411 ? -72.893 33.760 90.444 1.00 9.19 407 GLY A C 1
ATOM 7231 O O . GLY B 1 411 ? -74.055 33.990 90.778 1.00 8.95 407 GLY A O 1
ATOM 7232 N N . HIS B 1 412 ? -71.855 33.938 91.257 1.00 9.16 408 HIS A N 1
ATOM 7233 C CA . HIS B 1 412 ? -72.058 34.305 92.667 1.00 9.51 408 HIS A CA 1
ATOM 7234 C C . HIS B 1 412 ? -71.805 35.767 92.989 1.00 11.25 408 HIS A C 1
ATOM 7235 O O . HIS B 1 412 ? -71.878 36.152 94.156 1.00 11.76 408 HIS A O 1
ATOM 7242 N N . GLU B 1 413 ? -71.490 36.579 91.978 1.00 11.74 409 GLU A N 1
ATOM 7243 C CA . GLU B 1 413 ? -71.150 37.979 92.186 1.00 12.50 409 GLU A CA 1
ATOM 7244 C C . GLU B 1 413 ? -72.214 38.815 91.456 1.00 13.45 409 GLU A C 1
ATOM 7245 O O . GLU B 1 413 ? -72.088 39.067 90.260 1.00 13.11 409 GLU A O 1
ATOM 7251 N N . PRO B 1 414 ? -73.269 39.233 92.151 1.00 14.86 410 PRO A N 1
ATOM 7252 C CA . PRO B 1 414 ? -74.333 39.963 91.419 1.00 15.52 410 PRO A CA 1
ATOM 7253 C C . PRO B 1 414 ? -73.873 41.243 90.666 1.00 14.51 410 PRO A C 1
ATOM 7254 O O . PRO B 1 414 ? -74.351 41.503 89.537 1.00 14.92 410 PRO A O 1
ATOM 7258 N N . THR B 1 415 ? -72.890 41.964 91.207 1.00 13.39 411 THR A N 1
ATOM 7259 C CA . THR B 1 415 ? -72.313 43.126 90.501 1.00 13.09 411 THR A CA 1
ATOM 7260 C C . THR B 1 415 ? -71.438 42.754 89.284 1.00 11.76 411 THR A C 1
ATOM 7261 O O . THR B 1 415 ? -71.128 43.606 88.448 1.00 10.83 411 THR A O 1
ATOM 7265 N N . LEU B 1 416 ? -71.056 41.482 89.164 1.00 10.25 412 LEU A N 1
ATOM 7266 C CA . LEU B 1 416 ? -70.232 41.037 88.025 1.00 9.35 412 LEU A CA 1
ATOM 7267 C C . LEU B 1 416 ? -71.017 40.140 87.067 1.00 9.29 412 LEU A C 1
ATOM 7268 O O . LEU B 1 416 ? -70.431 39.356 86.315 1.00 8.38 412 LEU A O 1
ATOM 7273 N N . ASP B 1 417 ? -72.348 40.270 87.050 1.00 9.13 413 ASP A N 1
ATOM 7274 C CA . ASP B 1 417 ? -73.117 39.412 86.165 1.00 8.78 413 ASP A CA 1
ATOM 7275 C C . ASP B 1 417 ? -72.779 39.686 84.691 1.00 8.54 413 ASP A C 1
ATOM 7276 O O . ASP B 1 417 ? -72.898 38.788 83.890 1.00 8.54 413 ASP A O 1
ATOM 7281 N N . HIS B 1 418 ? -72.323 40.886 84.330 1.00 8.96 414 HIS A N 1
ATOM 7282 C CA . HIS B 1 418 ? -71.876 41.090 82.945 1.00 10.07 414 HIS A CA 1
ATOM 7283 C C . HIS B 1 418 ? -70.681 40.194 82.601 1.00 8.84 414 HIS A C 1
ATOM 7284 O O . HIS B 1 418 ? -70.584 39.669 81.479 1.00 7.14 414 HIS A O 1
ATOM 7291 N N . GLN B 1 419 ? -69.790 39.983 83.566 1.00 7.67 415 GLN A N 1
ATOM 7292 C CA . GLN B 1 419 ? -68.692 39.037 83.351 1.00 7.18 415 GLN A CA 1
ATOM 7293 C C . GLN B 1 419 ? -69.228 37.618 83.206 1.00 6.48 415 GLN A C 1
ATOM 7294 O O . GLN B 1 419 ? -68.758 36.852 82.358 1.00 5.82 415 GLN A O 1
ATOM 7300 N N . HIS B 1 420 ? -70.260 37.289 83.983 1.00 6.07 416 HIS A N 1
ATOM 7301 C CA . HIS B 1 420 ? -70.894 36.000 83.834 1.00 6.95 416 HIS A CA 1
ATOM 7302 C C . HIS B 1 420 ? -71.529 35.839 82.452 1.00 6.78 416 HIS A C 1
ATOM 7303 O O . HIS B 1 420 ? -71.475 34.769 81.865 1.00 7.20 416 HIS A O 1
ATOM 7310 N N . GLU B 1 421 ? -72.107 36.905 81.923 1.00 6.94 417 GLU A N 1
ATOM 7311 C CA . GLU B 1 421 ? -72.686 36.843 80.587 1.00 7.11 417 GLU A CA 1
ATOM 7312 C C . GLU B 1 421 ? -71.623 36.555 79.540 1.00 6.63 417 GLU A C 1
ATOM 7313 O O . GLU B 1 421 ? -71.823 35.742 78.639 1.00 5.94 417 GLU A O 1
ATOM 7319 N N . MET B 1 422 ? -70.471 37.195 79.689 1.00 7.31 418 MET A N 1
ATOM 7320 C CA . MET B 1 422 ? -69.361 36.954 78.782 1.00 7.26 418 MET A CA 1
ATOM 7321 C C . MET B 1 422 ? -68.890 35.499 78.904 1.00 6.99 418 MET A C 1
ATOM 7322 O O . MET B 1 422 ? -68.642 34.831 77.914 1.00 6.65 418 MET A O 1
ATOM 7327 N N . LEU B 1 423 ? -68.806 34.999 80.126 1.00 6.31 419 LEU A N 1
ATOM 7328 C CA . LEU B 1 423 ? -68.456 33.597 80.348 1.00 6.09 419 LEU A CA 1
ATOM 7329 C C . LEU B 1 423 ? -69.394 32.634 79.617 1.00 5.81 419 LEU A C 1
ATOM 7330 O O . LEU B 1 423 ? -68.933 31.719 78.934 1.00 6.09 419 LEU A O 1
ATOM 7335 N N . MET B 1 424 ? -70.710 32.825 79.789 1.00 5.81 420 MET A N 1
ATOM 7336 C CA . MET B 1 424 ? -71.708 31.979 79.157 1.00 5.84 420 MET A CA 1
ATOM 7337 C C . MET B 1 424 ? -71.666 32.103 77.625 1.00 5.76 420 MET A C 1
ATOM 7338 O O . MET B 1 424 ? -71.781 31.100 76.929 1.00 5.47 420 MET A O 1
ATOM 7343 N N . ALA B 1 425 ? -71.493 33.309 77.112 1.00 5.60 421 ALA A N 1
ATOM 7344 C CA . ALA B 1 425 ? -71.404 33.509 75.664 1.00 6.54 421 ALA A CA 1
ATOM 7345 C C . ALA B 1 425 ? -70.214 32.784 75.063 1.00 6.72 421 ALA A C 1
ATOM 7346 O O . ALA B 1 425 ? -70.295 32.232 73.967 1.00 7.36 421 ALA A O 1
ATOM 7348 N N . ASN B 1 426 ? -69.094 32.786 75.775 1.00 7.46 422 ASN A N 1
ATOM 7349 C CA . ASN B 1 426 ? -67.901 32.092 75.294 1.00 6.74 422 ASN A CA 1
ATOM 7350 C C . ASN B 1 426 ? -68.147 30.595 75.270 1.00 6.14 422 ASN A C 1
ATOM 7351 O O . ASN B 1 426 ? -67.719 29.897 74.347 1.00 6.06 422 ASN A O 1
ATOM 7356 N N . CYS B 1 427 ? -68.832 30.089 76.286 1.00 6.35 423 CYS A N 1
ATOM 7357 C CA . CYS B 1 427 ? -69.112 28.651 76.381 1.00 6.25 423 CYS A CA 1
ATOM 7358 C C . CYS B 1 427 ? -69.932 28.209 75.169 1.00 6.67 423 CYS A C 1
ATOM 7359 O O . CYS B 1 427 ? -69.561 27.268 74.448 1.00 6.71 423 CYS A O 1
ATOM 7362 N N . LEU B 1 428 ? -71.042 28.898 74.954 1.00 6.55 424 LEU A N 1
ATOM 7363 C CA . LEU B 1 428 ? -71.925 28.585 73.824 1.00 6.19 424 LEU A CA 1
ATOM 7364 C C . LEU B 1 428 ? -71.233 28.805 72.462 1.00 6.15 424 LEU A C 1
ATOM 7365 O O . LEU B 1 428 ? -71.465 28.061 71.529 1.00 6.10 424 LEU A O 1
ATOM 7370 N N . ALA B 1 429 ? -70.363 29.806 72.378 1.00 6.74 425 ALA A N 1
ATOM 7371 C CA . ALA B 1 429 ? -69.696 30.159 71.120 1.00 6.73 425 ALA A CA 1
ATOM 7372 C C . ALA B 1 429 ? -68.708 29.079 70.715 1.00 6.52 425 ALA A C 1
ATOM 7373 O O . ALA B 1 429 ? -68.550 28.785 69.515 1.00 6.98 425 ALA A O 1
ATOM 7375 N N . GLN B 1 430 ? -68.044 28.474 71.698 1.00 5.41 426 GLN A N 1
ATOM 7376 C CA . GLN B 1 430 ? -67.041 27.463 71.396 1.00 5.85 426 GLN A CA 1
ATOM 7377 C C . GLN B 1 430 ? -67.693 26.195 70.835 1.00 6.20 426 GLN A C 1
ATOM 7378 O O . GLN B 1 430 ? -67.191 25.624 69.876 1.00 6.34 426 GLN A O 1
ATOM 7384 N N . SER B 1 431 ? -68.790 25.752 71.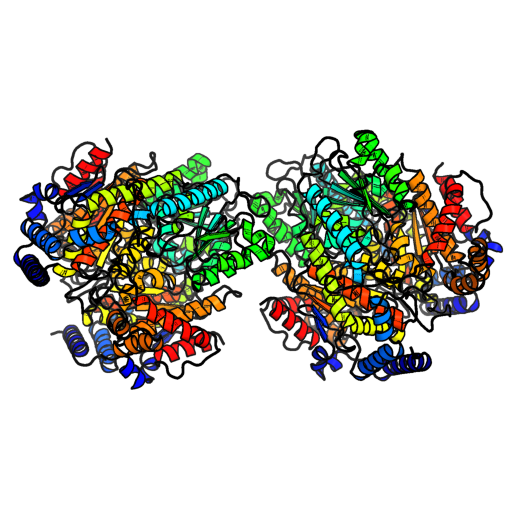438 1.00 6.36 427 SER A N 1
ATOM 7385 C CA . SER B 1 431 ? -69.483 24.551 70.959 1.00 6.44 427 SER A CA 1
ATOM 7386 C C . SER B 1 431 ? -70.124 24.824 69.588 1.00 6.85 427 SER A C 1
ATOM 7387 O O . SER B 1 431 ? -70.056 23.988 68.676 1.00 8.23 427 SER A O 1
ATOM 7390 N N . GLU B 1 432 ? -70.693 26.016 69.428 1.00 6.95 428 GLU A N 1
ATOM 7391 C CA . GLU B 1 432 ? -71.230 26.437 68.128 1.00 6.38 428 GLU A CA 1
ATOM 7392 C C . GLU B 1 432 ? -70.131 26.418 67.054 1.00 5.58 428 GLU A C 1
ATOM 7393 O O . GLU B 1 432 ? -70.327 25.900 65.972 1.00 6.09 428 GLU A O 1
ATOM 7399 N N . ALA B 1 433 ? -68.984 26.990 67.387 1.00 5.88 429 ALA A N 1
ATOM 7400 C CA . ALA B 1 433 ? -67.831 27.091 66.472 1.00 6.09 429 ALA A CA 1
ATOM 7401 C C . ALA B 1 433 ? -67.319 25.730 66.076 1.00 5.98 429 ALA A C 1
ATOM 7402 O O . ALA B 1 433 ? -67.001 25.474 64.905 1.00 7.47 429 ALA A O 1
ATOM 7404 N N . LEU B 1 434 ? -67.226 24.833 67.052 1.00 6.53 430 LEU A N 1
ATOM 7405 C CA . LEU B 1 434 ? -66.777 23.431 66.794 1.00 6.04 430 LEU A CA 1
ATOM 7406 C C . LEU B 1 434 ? -67.694 22.693 65.813 1.00 6.46 430 LEU A C 1
ATOM 7407 O O . LEU B 1 434 ? -67.227 21.931 64.951 1.00 7.14 430 LEU A O 1
ATOM 7412 N N . MET B 1 435 ? -68.993 22.940 65.925 1.00 6.99 431 MET A N 1
ATOM 7413 C CA . MET B 1 435 ? -69.990 22.341 65.046 1.00 7.57 431 MET A CA 1
ATOM 7414 C C . MET B 1 435 ? -69.976 22.961 63.648 1.00 8.07 431 MET A C 1
ATOM 7415 O O . MET B 1 435 ? -69.871 22.270 62.654 1.00 8.46 431 MET A O 1
ATOM 7420 N N . LYS B 1 436 ? -70.070 24.274 63.605 1.00 8.90 432 LYS A N 1
ATOM 7421 C CA . LYS B 1 436 ? -70.335 25.058 62.397 1.00 9.83 432 LYS A CA 1
ATOM 7422 C C . LYS B 1 436 ? -69.111 25.192 61.494 1.00 9.14 432 LYS A C 1
ATOM 7423 O O . LYS B 1 436 ? -69.195 25.096 60.239 1.00 8.91 432 LYS A O 1
ATOM 7429 N N . GLY B 1 437 ? -67.975 25.462 62.129 1.00 8.08 433 GLY A N 1
ATOM 7430 C CA . GLY B 1 437 ? -66.724 25.725 61.414 1.00 7.41 433 GLY A CA 1
ATOM 7431 C C . GLY B 1 437 ? -66.822 26.966 60.539 1.00 7.48 433 GLY A C 1
ATOM 7432 O O . GLY B 1 437 ? -67.680 27.814 60.746 1.00 7.04 433 GLY A O 1
ATOM 7433 N N . ARG B 1 438 ? -65.930 27.048 59.555 1.00 7.97 434 ARG A N 1
ATOM 7434 C CA . ARG B 1 438 ? -65.897 28.150 58.604 1.00 7.70 434 ARG A CA 1
ATOM 7435 C C . ARG B 1 438 ? -65.315 27.648 57.289 1.00 8.02 434 ARG A C 1
ATOM 7436 O O . ARG B 1 438 ? -64.235 27.078 57.264 1.00 6.70 434 ARG A O 1
ATOM 7444 N N . THR B 1 439 ? -66.049 27.859 56.201 1.00 8.98 435 THR A N 1
ATOM 7445 C CA . THR B 1 439 ? -65.621 27.380 54.902 1.00 9.51 435 THR A CA 1
ATOM 7446 C C . THR B 1 439 ? -64.599 28.325 54.291 1.00 9.66 435 THR A C 1
ATOM 7447 O O . THR B 1 439 ? -64.485 29.472 54.695 1.00 9.07 435 THR A O 1
ATOM 7451 N N . LEU B 1 440 ? -63.903 27.849 53.272 1.00 10.19 436 LEU A N 1
ATOM 7452 C CA . LEU B 1 440 ? -62.963 28.694 52.546 1.00 10.27 436 LEU A CA 1
ATOM 7453 C C . LEU B 1 440 ? -63.667 29.941 52.033 1.00 10.87 436 LEU A C 1
ATOM 7454 O O . LEU B 1 440 ? -63.140 31.063 52.152 1.00 10.79 436 LEU A O 1
ATOM 7459 N N . ASP B 1 441 ? -64.848 29.758 51.437 1.00 11.21 437 ASP A N 1
ATOM 7460 C CA . ASP B 1 441 ? -65.597 30.881 50.895 1.00 11.53 437 ASP A CA 1
ATOM 7461 C C . ASP B 1 441 ? -65.938 31.897 51.975 1.00 11.27 437 ASP A C 1
ATOM 7462 O O . ASP B 1 441 ? -65.871 33.103 51.757 1.00 10.87 437 ASP A O 1
ATOM 7467 N N . GLU B 1 442 ? -66.305 31.414 53.153 1.00 10.86 438 GLU A N 1
ATOM 7468 C CA . GLU B 1 442 ? -66.580 32.304 54.267 1.00 10.58 438 GLU A CA 1
ATOM 7469 C C . GLU B 1 442 ? -65.339 33.056 54.736 1.00 10.39 438 GLU A C 1
ATOM 7470 O O . GLU B 1 442 ? -65.417 34.244 55.037 1.00 10.34 438 GLU A O 1
ATOM 7476 N N . ALA B 1 443 ? -64.212 32.346 54.815 1.00 10.12 439 ALA A N 1
ATOM 7477 C CA . ALA B 1 443 ? -62.915 32.945 55.152 1.00 10.35 439 ALA A CA 1
ATOM 7478 C C . ALA B 1 443 ? -62.553 34.050 54.145 1.00 10.68 439 ALA A C 1
ATOM 7479 O O . ALA B 1 443 ? -62.139 35.162 54.535 1.00 10.15 439 ALA A O 1
ATOM 7481 N N . ARG B 1 444 ? -62.733 33.743 52.866 1.00 11.37 440 ARG A N 1
ATOM 7482 C CA . ARG B 1 444 ? -62.461 34.696 51.783 1.00 13.07 440 ARG A CA 1
ATOM 7483 C C . ARG B 1 444 ? -63.279 35.956 51.946 1.00 13.33 440 ARG A C 1
ATOM 7484 O O . ARG B 1 444 ? -62.734 37.054 51.870 1.00 14.15 440 ARG A O 1
ATOM 7492 N N . ALA B 1 445 ? -64.584 35.794 52.169 1.00 13.76 441 ALA A N 1
ATOM 7493 C CA . ALA B 1 445 ? -65.500 36.924 52.318 1.00 14.39 441 ALA A CA 1
ATOM 7494 C C . ALA B 1 445 ? -65.086 37.852 53.463 1.00 14.46 441 ALA A C 1
ATOM 7495 O O . ALA B 1 445 ? -65.134 39.078 53.326 1.00 13.91 441 ALA A O 1
ATOM 7497 N N . GLN B 1 446 ? -64.669 37.279 54.586 1.00 13.73 442 GLN A N 1
ATOM 7498 C CA . GLN B 1 446 ? -64.138 38.088 55.679 1.00 13.92 442 GLN A CA 1
ATOM 7499 C C . GLN B 1 446 ? -62.909 38.894 55.280 1.00 14.09 442 GLN A C 1
ATOM 7500 O O . GLN B 1 446 ? -62.783 40.043 55.664 1.00 14.29 442 GLN A O 1
ATOM 7506 N N . LEU B 1 447 ? -61.996 38.290 54.531 1.00 14.32 443 LEU A N 1
ATOM 7507 C CA . LEU B 1 447 ? -60.778 38.997 54.132 1.00 15.04 443 LEU A CA 1
ATOM 7508 C C . LEU B 1 447 ? -61.077 40.046 53.060 1.00 16.05 443 LEU A C 1
ATOM 7509 O O . LEU B 1 447 ? -60.472 41.109 53.052 1.00 16.47 443 LEU A O 1
ATOM 7514 N N . GLN B 1 448 ? -62.009 39.732 52.166 1.00 17.44 444 GLN A N 1
ATOM 7515 C CA . GLN B 1 448 ? -62.448 40.658 51.121 1.00 18.89 444 GLN A CA 1
ATOM 7516 C C . GLN B 1 448 ? -63.072 41.901 51.744 1.00 19.63 444 GLN A C 1
ATOM 7517 O O . GLN B 1 448 ? -62.916 42.996 51.226 1.00 19.17 444 GLN A O 1
ATOM 7523 N N . ALA B 1 449 ? -63.757 41.722 52.876 1.00 20.45 445 ALA A N 1
ATOM 7524 C CA . ALA B 1 449 ? -64.350 42.850 53.618 1.00 21.52 445 ALA A CA 1
ATOM 7525 C C . ALA B 1 449 ? -63.275 43.769 54.207 1.00 22.84 445 ALA A C 1
ATOM 7526 O O . ALA B 1 449 ? -63.537 44.938 54.490 1.00 24.33 445 ALA A O 1
ATOM 7528 N N . LYS B 1 450 ? -62.049 43.277 54.357 1.00 23.65 446 LYS A N 1
ATOM 7529 C CA . LYS B 1 450 ? -60.945 44.133 54.806 1.00 24.20 446 LYS A CA 1
ATOM 7530 C C . LYS B 1 450 ? -60.239 44.811 53.635 1.00 24.35 446 LYS A C 1
ATOM 7531 O O . LYS B 1 450 ? -59.185 45.391 53.816 1.00 24.69 446 LYS A O 1
ATOM 7537 N N . ASN B 1 451 ? -60.823 44.720 52.443 1.00 24.66 447 ASN A N 1
ATOM 7538 C CA . ASN B 1 451 ? -60.265 45.298 51.227 1.00 25.10 447 ASN A CA 1
ATOM 7539 C C . ASN B 1 451 ? -58.769 44.996 51.042 1.00 23.64 447 ASN A C 1
ATOM 7540 O O . ASN B 1 451 ? -57.982 45.867 50.679 1.00 24.48 447 ASN A O 1
ATOM 7545 N N . LEU B 1 452 ? -58.393 43.746 51.291 1.00 21.23 448 LEU A N 1
ATOM 7546 C CA . LEU B 1 452 ? -57.055 43.258 50.941 1.00 19.32 448 LEU A CA 1
ATOM 7547 C C . LEU B 1 452 ? -56.988 42.931 49.440 1.00 17.53 448 LEU A C 1
ATOM 7548 O O . LEU B 1 452 ? -58.003 42.597 48.839 1.00 17.32 448 LEU A O 1
ATOM 7553 N N . PRO B 1 453 ? -55.786 42.963 48.835 1.00 15.55 449 PRO A N 1
ATOM 7554 C CA . PRO B 1 453 ? -55.744 42.504 47.447 1.00 14.89 449 PRO A CA 1
ATOM 7555 C C . PRO B 1 453 ? -56.250 41.067 47.318 1.00 13.36 449 PRO A C 1
ATOM 7556 O O . PRO B 1 453 ? -56.015 40.239 48.219 1.00 12.10 449 PRO A O 1
ATOM 7560 N N . ALA B 1 454 ? -56.956 40.774 46.225 1.00 12.29 450 ALA A N 1
ATOM 7561 C CA . ALA B 1 454 ? -57.483 39.419 45.989 1.00 11.68 450 ALA A CA 1
ATOM 7562 C C . ALA B 1 454 ? -56.409 38.316 46.155 1.00 10.58 450 ALA A C 1
ATOM 7563 O O . ALA B 1 454 ? -56.651 37.273 46.759 1.00 9.87 450 ALA A O 1
ATOM 7565 N N . SER B 1 455 ? -55.210 38.561 45.655 1.00 9.82 451 SER A N 1
ATOM 7566 C CA . SER B 1 455 ? -54.131 37.589 45.812 1.00 9.20 451 SER A CA 1
ATOM 7567 C C . SER B 1 455 ? -53.824 37.328 47.280 1.00 9.52 451 SER A C 1
ATOM 7568 O O . SER B 1 455 ? -53.514 36.196 47.649 1.00 9.05 451 SER A O 1
ATOM 7571 N N . GLN B 1 456 ? -53.880 38.373 48.110 1.00 9.46 452 GLN A N 1
ATOM 7572 C CA . GLN B 1 456 ? -53.604 38.230 49.537 1.00 9.93 452 GLN A CA 1
ATOM 7573 C C . GLN B 1 456 ? -54.740 37.472 50.235 1.00 9.11 452 GLN A C 1
ATOM 7574 O O . GLN B 1 456 ? -54.487 36.638 51.104 1.00 8.80 452 GLN A O 1
ATOM 7580 N N . VAL B 1 457 ? -55.980 37.761 49.844 1.00 9.38 453 VAL A N 1
ATOM 7581 C CA . VAL B 1 457 ? -57.175 37.009 50.301 1.00 9.57 453 VAL A CA 1
ATOM 7582 C C . VAL B 1 457 ? -56.983 35.512 50.008 1.00 9.99 453 VAL A C 1
ATOM 7583 O O . VAL B 1 457 ? -57.154 34.675 50.896 1.00 11.10 453 VAL A O 1
ATOM 7587 N N . GLU B 1 458 ? -56.542 35.179 48.797 1.00 10.20 454 GLU A N 1
ATOM 7588 C CA . GLU B 1 458 ? -56.366 33.762 48.422 1.00 10.21 454 GLU A CA 1
ATOM 7589 C C . GLU B 1 458 ? -55.237 33.097 49.187 1.00 9.77 454 GLU A C 1
ATOM 7590 O O . GLU B 1 458 ? -55.368 31.939 49.540 1.00 8.48 454 GLU A O 1
ATOM 7596 N N . ARG B 1 459 ? -54.169 33.844 49.495 1.00 9.13 455 ARG A N 1
ATOM 7597 C CA . ARG B 1 459 ? -53.029 33.315 50.244 1.00 9.02 455 ARG A CA 1
ATOM 7598 C C . ARG B 1 459 ? -53.344 33.043 51.711 1.00 8.95 455 ARG A C 1
ATOM 7599 O O . ARG B 1 459 ? -52.931 32.002 52.269 1.00 8.71 455 ARG A O 1
ATOM 7607 N N . ILE B 1 460 ? -54.097 33.947 52.337 1.00 8.61 456 ILE A N 1
ATOM 7608 C CA . ILE B 1 460 ? -54.367 33.858 53.781 1.00 8.67 456 ILE A CA 1
ATOM 7609 C C . ILE B 1 460 ? -55.558 32.954 54.101 1.00 7.93 456 ILE A C 1
ATOM 7610 O O . ILE B 1 460 ? -55.528 32.205 55.077 1.00 7.95 456 ILE A O 1
ATOM 7615 N N . ALA B 1 461 ? -56.577 32.975 53.247 1.00 7.33 457 ALA A N 1
ATOM 7616 C CA . ALA B 1 461 ? -57.865 32.333 53.536 1.00 7.65 457 ALA A CA 1
ATOM 7617 C C . ALA B 1 461 ? -57.776 30.874 54.009 1.00 6.98 457 ALA A C 1
ATOM 7618 O O . ALA B 1 461 ? -58.452 30.514 54.954 1.00 7.44 457 ALA A O 1
ATOM 7620 N N . PRO B 1 462 ? -56.932 30.044 53.382 1.00 7.81 458 PRO A N 1
ATOM 7621 C CA . PRO B 1 462 ? -56.861 28.628 53.769 1.00 7.84 458 PRO A CA 1
ATOM 7622 C C . PRO B 1 462 ? -56.460 28.409 55.216 1.00 7.41 458 PRO A C 1
ATOM 7623 O O . PRO B 1 462 ? -56.834 27.400 55.830 1.00 7.53 458 PRO A O 1
ATOM 7627 N N . HIS B 1 463 ? -55.716 29.349 55.767 1.00 6.49 459 HIS A N 1
ATOM 7628 C CA . HIS B 1 463 ? -55.302 29.282 57.155 1.00 6.23 459 HIS A CA 1
ATOM 7629 C C . HIS B 1 463 ? -56.423 29.571 58.118 1.00 6.10 459 HIS A C 1
ATOM 7630 O O . HIS B 1 463 ? -56.296 29.264 59.312 1.00 5.97 459 HIS A O 1
ATOM 7637 N N . ARG B 1 464 ? -57.496 30.188 57.618 1.00 7.20 460 ARG A N 1
ATOM 7638 C CA . ARG B 1 464 ? -58.622 30.623 58.458 1.00 6.75 460 ARG A CA 1
ATOM 7639 C C . ARG B 1 464 ? -59.842 29.692 58.281 1.00 7.09 460 ARG A C 1
ATOM 7640 O O . ARG B 1 464 ? -60.964 30.027 58.686 1.00 6.49 460 ARG A O 1
ATOM 7648 N N . VAL B 1 465 ? -59.612 28.517 57.692 1.00 6.96 461 VAL A N 1
ATOM 7649 C CA . VAL B 1 465 ? -60.679 27.514 57.473 1.00 6.70 461 VAL A CA 1
ATOM 7650 C C . VAL B 1 465 ? -60.800 26.631 58.708 1.00 7.29 461 VAL A C 1
ATOM 7651 O O . VAL B 1 465 ? -59.791 26.287 59.342 1.00 6.68 461 VAL A O 1
ATOM 7655 N N . PHE B 1 466 ? -62.043 26.310 59.066 1.00 8.27 462 PHE A N 1
ATOM 7656 C CA . PHE B 1 466 ? -62.346 25.450 60.222 1.00 8.76 462 PHE A CA 1
ATOM 7657 C C . PHE B 1 466 ? -63.272 24.335 59.717 1.00 9.24 462 PHE A C 1
ATOM 7658 O O . PHE B 1 466 ? -64.354 24.621 59.162 1.00 8.29 462 PHE A O 1
ATOM 7666 N N . SER B 1 467 ? -62.880 23.081 59.929 1.00 9.89 463 SER A N 1
ATOM 7667 C CA . SER B 1 467 ? -63.623 21.944 59.376 1.00 11.18 463 SER A CA 1
ATOM 7668 C C . SER B 1 467 ? -65.038 21.866 59.923 1.00 10.54 463 SER A C 1
ATOM 7669 O O . SER B 1 467 ? -65.948 21.395 59.244 1.00 9.65 463 SER A O 1
ATOM 7672 N N . GLY B 1 468 ? -65.227 22.301 61.169 1.00 10.05 464 GLY A N 1
ATOM 7673 C CA . GLY B 1 468 ? -66.479 22.041 61.874 1.00 9.55 464 GLY A CA 1
ATOM 7674 C C . GLY B 1 468 ? -66.719 20.550 62.041 1.00 8.66 464 GLY A C 1
ATOM 7675 O O . GLY B 1 468 ? -65.795 19.755 61.913 1.00 9.09 464 GLY A O 1
ATOM 7676 N N . ASN B 1 469 ? -67.960 20.187 62.321 1.00 8.28 465 ASN A N 1
ATOM 7677 C CA . ASN B 1 469 ? -68.376 18.820 62.565 1.00 7.91 465 ASN A CA 1
ATOM 7678 C C . ASN B 1 469 ? -67.624 18.147 63.722 1.00 7.97 465 ASN A C 1
ATOM 7679 O O . ASN B 1 469 ? -67.501 16.930 63.754 1.00 8.98 465 ASN A O 1
ATOM 7684 N N . ARG B 1 470 ? -67.119 18.953 64.661 1.00 7.02 466 ARG A N 1
ATOM 7685 C CA . ARG B 1 470 ? -66.412 18.460 65.832 1.00 6.52 466 ARG A CA 1
ATOM 7686 C C . ARG B 1 470 ? -67.413 18.411 66.986 1.00 6.05 466 ARG A C 1
ATOM 7687 O O . ARG B 1 470 ? -68.030 19.428 67.299 1.00 6.51 466 ARG A O 1
ATOM 7695 N N . PRO B 1 471 ? -67.637 17.217 67.553 1.00 5.47 467 PRO A N 1
ATOM 7696 C CA . PRO B 1 471 ? -68.766 17.019 68.454 1.00 6.43 467 PRO A CA 1
ATOM 7697 C C . PRO B 1 471 ? -68.531 17.588 69.848 1.00 6.32 467 PRO A C 1
ATOM 7698 O O . PRO B 1 471 ? -67.380 17.646 70.335 1.00 6.96 467 PRO A O 1
ATOM 7702 N N . SER B 1 472 ? -69.623 17.992 70.487 1.00 7.13 468 SER A N 1
ATOM 7703 C CA . SER B 1 472 ? -69.588 18.457 71.867 1.00 6.06 468 SER A CA 1
ATOM 7704 C C . SER B 1 472 ? -70.932 18.206 72.510 1.00 6.27 468 SER A C 1
ATOM 7705 O O . SER B 1 472 ? -71.947 17.998 71.826 1.00 5.88 468 SER A O 1
ATOM 7708 N N . LEU B 1 473 ? -70.902 18.154 73.833 1.00 5.40 469 LEU A N 1
ATOM 7709 C CA . LEU B 1 473 ? -72.100 18.125 74.637 1.00 6.08 469 LEU A CA 1
ATOM 7710 C C . LEU B 1 473 ? -71.943 19.214 75.675 1.00 5.27 469 LEU A C 1
ATOM 7711 O O . LEU B 1 473 ? -70.816 19.546 76.071 1.00 5.29 469 LEU A O 1
ATOM 7716 N N . THR B 1 474 ? -73.075 19.762 76.127 1.00 5.76 470 THR A N 1
ATOM 7717 C CA . THR B 1 474 ? -73.094 20.819 77.118 1.00 5.35 470 THR A CA 1
ATOM 7718 C C . THR B 1 474 ? -74.034 20.476 78.290 1.00 6.48 470 THR A C 1
ATOM 7719 O O . THR B 1 474 ? -75.119 19.952 78.093 1.00 6.03 470 THR A O 1
ATOM 7723 N N . LEU B 1 475 ? -73.556 20.765 79.500 1.00 6.03 471 LEU A N 1
ATOM 7724 C CA . LEU B 1 475 ? -74.289 20.581 80.751 1.00 6.31 471 LEU A CA 1
ATOM 7725 C C . LEU B 1 475 ? -74.471 21.967 81.360 1.00 5.90 471 LEU A C 1
ATOM 7726 O O . LEU B 1 475 ? -73.498 22.700 81.542 1.00 5.21 471 LEU A O 1
ATOM 7731 N N . ILE B 1 476 ? -75.715 22.336 81.633 1.00 6.19 472 ILE A N 1
ATOM 7732 C CA . ILE B 1 476 ? -76.019 23.597 82.281 1.00 6.09 472 ILE A CA 1
ATOM 7733 C C . ILE B 1 476 ? -76.806 23.337 83.549 1.00 6.55 472 ILE A C 1
ATOM 7734 O O . ILE B 1 476 ? -77.790 22.561 83.555 1.00 6.35 472 ILE A O 1
ATOM 7739 N N . HIS B 1 477 ? -76.368 23.996 84.612 1.00 6.20 473 HIS A N 1
ATOM 7740 C CA . HIS B 1 477 ? -77.040 23.954 85.910 1.00 6.21 473 HIS A CA 1
ATOM 7741 C C . HIS B 1 477 ? -77.318 25.401 86.331 1.00 6.05 473 HIS A C 1
ATOM 7742 O O . HIS B 1 477 ? -76.707 26.324 85.787 1.00 5.88 473 HIS A O 1
ATOM 7749 N N . ASP B 1 478 ? -78.255 25.623 87.251 1.00 6.40 474 ASP A N 1
ATOM 7750 C CA . ASP B 1 478 ? -78.570 27.009 87.653 1.00 7.11 474 ASP A CA 1
ATOM 7751 C C . ASP B 1 478 ? -77.417 27.785 88.307 1.00 6.59 474 ASP A C 1
ATOM 7752 O O . ASP B 1 478 ? -77.167 28.952 87.978 1.00 6.43 474 ASP A O 1
ATOM 7757 N N . MET B 1 479 ? -76.741 27.141 89.243 1.00 7.23 475 MET A N 1
ATOM 7758 C CA . MET B 1 479 ? -75.713 27.767 90.018 1.00 7.73 475 MET A CA 1
ATOM 7759 C C . MET B 1 479 ? -74.885 26.701 90.705 1.00 7.50 475 MET A C 1
ATOM 7760 O O . MET B 1 479 ? -75.435 25.732 91.197 1.00 6.39 475 MET A O 1
ATOM 7765 N N . LEU B 1 480 ? -73.565 26.898 90.746 1.00 6.75 476 LEU A N 1
ATOM 7766 C CA . LEU B 1 480 ? -72.691 25.963 91.418 1.00 6.55 476 LEU A CA 1
ATOM 7767 C C . LEU B 1 480 ? -72.754 26.239 92.909 1.00 6.37 476 LEU A C 1
ATOM 7768 O O . LEU B 1 480 ? -71.970 27.005 93.470 1.00 7.98 476 LEU A O 1
ATOM 7773 N N . ASP B 1 481 ? -73.724 25.610 93.540 1.00 6.56 477 ASP A N 1
ATOM 7774 C CA . ASP B 1 481 ? -73.812 25.538 94.981 1.00 6.71 477 ASP A CA 1
ATOM 7775 C C . ASP B 1 481 ? -73.441 24.095 95.422 1.00 5.80 477 ASP A C 1
ATOM 7776 O O . ASP B 1 481 ? -73.153 23.225 94.581 1.00 6.46 477 ASP A O 1
ATOM 7781 N N . PRO B 1 482 ? -73.424 23.825 96.733 1.00 5.68 478 PRO A N 1
ATOM 7782 C CA . PRO B 1 482 ? -72.992 22.486 97.157 1.00 5.38 478 PRO A CA 1
ATOM 7783 C C . PRO B 1 482 ? -73.833 21.351 96.559 1.00 5.28 478 PRO A C 1
ATOM 7784 O O . PRO B 1 482 ? -73.281 20.352 96.104 1.00 4.88 478 PRO A O 1
ATOM 7788 N N . TYR B 1 483 ? -75.150 21.520 96.535 1.00 5.17 479 TYR A N 1
ATOM 7789 C CA . TYR B 1 483 ? -76.047 20.508 95.950 1.00 5.16 479 TYR A CA 1
ATOM 7790 C C . TYR B 1 483 ? -75.662 20.234 94.471 1.00 5.01 479 TYR A C 1
ATOM 7791 O O . TYR B 1 483 ? -75.502 19.077 94.039 1.00 4.91 479 TYR A O 1
ATOM 7800 N N . THR B 1 484 ? -75.474 21.303 93.707 1.00 5.00 480 THR A N 1
ATOM 7801 C CA . THR B 1 484 ? -75.256 21.200 92.281 1.00 4.90 480 THR A CA 1
ATOM 7802 C C . THR B 1 484 ? -73.911 20.532 92.030 1.00 4.76 480 THR A C 1
ATOM 7803 O O . THR B 1 484 ? -73.778 19.690 91.130 1.00 5.97 480 THR A O 1
ATOM 7807 N N . LEU B 1 485 ? -72.927 20.858 92.856 1.00 4.68 481 LEU A N 1
ATOM 7808 C CA . LEU B 1 485 ? -71.611 20.206 92.737 1.00 4.70 481 LEU A CA 1
ATOM 7809 C C . LEU B 1 485 ? -71.729 18.710 92.995 1.00 4.48 481 LEU A C 1
ATOM 7810 O O . LEU B 1 485 ? -71.180 17.901 92.256 1.00 4.37 481 LEU A O 1
ATOM 7815 N N . GLY B 1 486 ? -72.454 18.340 94.038 1.00 4.59 482 GLY A N 1
ATOM 7816 C CA . GLY B 1 486 ? -72.625 16.915 94.377 1.00 4.68 482 GLY A CA 1
ATOM 7817 C C . GLY B 1 486 ? -73.300 16.154 93.253 1.00 4.57 482 GLY A C 1
ATOM 7818 O O . GLY B 1 486 ? -72.881 15.054 92.894 1.00 4.50 482 GLY A O 1
ATOM 7819 N N . ARG B 1 487 ? -74.323 16.777 92.675 1.00 4.91 483 ARG A N 1
ATOM 7820 C CA . ARG B 1 487 ? -75.054 16.207 91.548 1.00 4.75 483 ARG A CA 1
ATOM 7821 C C . ARG B 1 487 ? -74.147 15.994 90.347 1.00 4.54 483 ARG A C 1
ATOM 7822 O O . ARG B 1 487 ? -74.180 14.918 89.701 1.00 4.71 483 ARG A O 1
ATOM 7830 N N . LEU B 1 488 ? -73.303 16.984 90.068 1.00 4.46 484 LEU A N 1
ATOM 7831 C CA . LEU B 1 488 ? -72.351 16.930 88.938 1.00 4.34 484 LEU A CA 1
ATOM 7832 C C . LEU B 1 488 ? -71.315 15.829 89.092 1.00 4.24 484 LEU A C 1
ATOM 7833 O O . LEU B 1 488 ? -71.033 15.097 88.138 1.00 4.19 484 LEU A O 1
ATOM 7838 N N . ILE B 1 489 ? -70.712 15.727 90.274 1.00 4.36 485 ILE A N 1
ATOM 7839 C CA . ILE B 1 489 ? -69.719 14.692 90.505 1.00 4.15 485 ILE A CA 1
ATOM 7840 C C . ILE B 1 489 ? -70.360 13.303 90.368 1.00 4.33 485 ILE A C 1
ATOM 7841 O O . ILE B 1 489 ? -69.800 12.426 89.704 1.00 4.94 485 ILE A O 1
ATOM 7846 N N . ALA B 1 490 ? -71.542 13.116 90.948 1.00 4.31 486 ALA A N 1
ATOM 7847 C CA . ALA B 1 490 ? -72.259 11.832 90.863 1.00 5.03 486 ALA A CA 1
ATOM 7848 C C . ALA B 1 490 ? -72.612 11.475 89.426 1.00 4.82 486 ALA A C 1
ATOM 7849 O O . ALA B 1 490 ? -72.486 10.337 89.014 1.00 5.52 486 ALA A O 1
ATOM 7851 N N . LEU B 1 491 ? -73.036 12.458 88.647 1.00 5.09 487 LEU A N 1
ATOM 7852 C CA . LEU B 1 491 ? -73.256 12.257 87.208 1.00 5.00 487 LEU A CA 1
ATOM 7853 C C . LEU B 1 491 ? -72.035 11.611 86.559 1.00 5.40 487 LEU A C 1
ATOM 7854 O O . LEU B 1 491 ? -72.160 10.607 85.808 1.00 4.36 487 LEU A O 1
ATOM 7859 N N . TYR B 1 492 ? -70.861 12.180 86.832 1.00 5.07 488 TYR A N 1
ATOM 7860 C CA . TYR B 1 492 ? -69.612 11.635 86.252 1.00 4.28 488 TYR A CA 1
ATOM 7861 C C . TYR B 1 492 ? -69.253 10.258 86.836 1.00 4.25 488 TYR A C 1
ATOM 7862 O O . TYR B 1 492 ? -68.799 9.365 86.107 1.00 4.14 488 TYR A O 1
ATOM 7871 N N . GLU B 1 493 ? -69.458 10.067 88.139 1.00 4.17 489 GLU A N 1
ATOM 7872 C CA . GLU B 1 493 ? -69.273 8.747 88.731 1.00 4.51 489 GLU A CA 1
ATOM 7873 C C . GLU B 1 493 ? -70.075 7.717 87.950 1.00 5.33 489 GLU A C 1
ATOM 7874 O O . GLU B 1 493 ? -69.584 6.640 87.608 1.00 6.16 489 GLU A O 1
ATOM 7880 N N . HIS B 1 494 ? -71.324 8.044 87.665 1.00 4.83 490 HIS A N 1
ATOM 7881 C CA . HIS B 1 494 ? -72.176 7.058 87.031 1.00 4.92 490 HIS A CA 1
ATOM 7882 C C . HIS B 1 494 ? -71.920 6.925 85.516 1.00 4.79 490 HIS A C 1
ATOM 7883 O O . HIS B 1 494 ? -72.046 5.828 84.989 1.00 5.73 490 HIS A O 1
ATOM 7890 N N . ARG B 1 495 ? -71.526 7.992 84.813 1.00 4.78 491 ARG A N 1
ATOM 7891 C CA . ARG B 1 495 ? -71.157 7.818 83.396 1.00 4.86 491 ARG A CA 1
ATOM 7892 C C . ARG B 1 495 ? -69.956 6.868 83.278 1.00 4.68 491 ARG A C 1
ATOM 7893 O O . ARG B 1 495 ? -69.893 6.035 82.363 1.00 5.40 491 ARG A O 1
ATOM 7901 N N . VAL B 1 496 ? -69.027 6.971 84.221 1.00 4.32 492 VAL A N 1
ATOM 7902 C CA . VAL B 1 496 ? -67.871 6.097 84.270 1.00 4.30 492 VAL A CA 1
ATOM 7903 C C . VAL B 1 496 ? -68.294 4.637 84.550 1.00 4.59 492 VAL A C 1
ATOM 7904 O O . VAL B 1 496 ? -67.819 3.712 83.909 1.00 5.33 492 VAL A O 1
ATOM 7908 N N . PHE B 1 497 ? -69.220 4.442 85.483 1.00 4.51 493 PHE A N 1
ATOM 7909 C CA . PHE B 1 497 ? -69.813 3.125 85.726 1.00 4.85 493 PHE A CA 1
ATOM 7910 C C . PHE B 1 497 ? -70.406 2.544 84.460 1.00 5.11 493 PHE A C 1
ATOM 7911 O O . PHE B 1 497 ? -70.147 1.380 84.112 1.00 5.03 493 PHE A O 1
ATOM 7919 N N . VAL B 1 498 ? -71.182 3.367 83.749 1.00 5.40 494 VAL A N 1
ATOM 7920 C CA . VAL B 1 498 ? -71.851 2.917 82.526 1.00 5.48 494 VAL A CA 1
ATOM 7921 C C . VAL B 1 498 ? -70.813 2.485 81.493 1.00 5.34 494 VAL A C 1
ATOM 7922 O O . VAL B 1 498 ? -70.880 1.367 80.932 1.00 5.56 494 VAL A O 1
ATOM 7926 N N . GLU B 1 499 ? -69.821 3.335 81.257 1.00 5.49 495 GLU A N 1
ATOM 7927 C CA . GLU B 1 499 ? -68.802 3.005 80.258 1.00 5.29 495 GLU A CA 1
ATOM 7928 C C . GLU B 1 499 ? -68.067 1.718 80.603 1.00 5.56 495 GLU A C 1
ATOM 7929 O O . GLU B 1 499 ? -67.798 0.882 79.734 1.00 5.30 495 GLU A O 1
ATOM 7935 N N . ALA B 1 500 ? -67.737 1.556 81.870 1.00 5.71 496 ALA A N 1
ATOM 7936 C CA . ALA B 1 500 ? -67.046 0.367 82.327 1.00 5.85 496 ALA A CA 1
ATOM 7937 C C . ALA B 1 500 ? -67.856 -0.891 82.047 1.00 6.15 496 ALA A C 1
ATOM 7938 O O . ALA B 1 500 ? -67.280 -1.915 81.681 1.00 7.28 496 ALA A O 1
ATOM 7940 N N . GLN B 1 501 ? -69.176 -0.837 82.226 1.00 6.83 497 GLN A N 1
ATOM 7941 C CA . GLN B 1 501 ? -70.022 -2.007 81.958 1.00 7.29 497 GLN A CA 1
ATOM 7942 C C . GLN B 1 501 ? -70.046 -2.373 80.487 1.00 7.31 497 GLN A C 1
ATOM 7943 O O . GLN B 1 501 ? -70.030 -3.563 80.145 1.00 7.41 497 GLN A O 1
ATOM 7949 N N . ILE B 1 502 ? -70.061 -1.366 79.618 1.00 7.01 498 ILE A N 1
ATOM 7950 C CA . ILE B 1 502 ? -69.992 -1.616 78.196 1.00 7.19 498 ILE A CA 1
ATOM 7951 C C . ILE B 1 502 ? -68.627 -2.172 77.826 1.00 7.34 498 ILE A C 1
ATOM 7952 O O . ILE B 1 502 ? -68.547 -3.114 77.051 1.00 7.49 498 ILE A O 1
ATOM 7957 N N . PHE B 1 503 ? -67.555 -1.597 78.373 1.00 7.45 499 PHE A N 1
ATOM 7958 C CA . PHE B 1 503 ? -66.211 -2.131 78.189 1.00 7.54 499 PHE A CA 1
ATOM 7959 C C . PHE B 1 503 ? -66.053 -3.572 78.719 1.00 7.52 499 PHE A C 1
ATOM 7960 O O . PHE B 1 503 ? -65.225 -4.333 78.209 1.00 7.43 499 PHE A O 1
ATOM 7968 N N . GLY B 1 504 ? -66.836 -3.915 79.739 1.00 7.07 500 GLY A N 1
ATOM 7969 C CA . GLY B 1 504 ? -66.811 -5.223 80.381 1.00 6.63 500 GLY A CA 1
ATOM 7970 C C . GLY B 1 504 ? -65.740 -5.350 81.443 1.00 6.66 500 GLY A C 1
ATOM 7971 O O . GLY B 1 504 ? -65.315 -6.459 81.755 1.00 6.69 500 GLY A O 1
ATOM 7972 N N . ILE B 1 505 ? -65.329 -4.212 82.016 1.00 5.83 501 ILE A N 1
ATOM 7973 C CA . ILE B 1 505 ? -64.191 -4.154 82.932 1.00 5.45 501 ILE A CA 1
ATOM 7974 C C . ILE B 1 505 ? -64.638 -3.878 84.372 1.00 5.39 501 ILE A C 1
ATOM 7975 O O . ILE B 1 505 ? -65.788 -3.560 84.615 1.00 5.30 501 ILE A O 1
ATOM 7980 N N . ASN B 1 506 ? -63.708 -4.015 85.309 1.00 5.55 502 ASN A N 1
ATOM 7981 C CA . ASN B 1 506 ? -63.923 -3.644 86.693 1.00 5.36 502 ASN A CA 1
ATOM 7982 C C . ASN B 1 506 ? -63.491 -2.184 86.883 1.00 4.97 502 ASN A C 1
ATOM 7983 O O . ASN B 1 506 ? -62.298 -1.863 86.946 1.00 5.61 502 ASN A O 1
ATOM 7988 N N . ALA B 1 507 ? -64.464 -1.290 86.984 1.00 5.49 503 ALA A N 1
ATOM 7989 C CA . ALA B 1 507 ? -64.200 0.126 87.282 1.00 5.33 503 ALA A CA 1
ATOM 7990 C C . ALA B 1 507 ? -63.588 0.405 88.675 1.00 5.08 503 ALA A C 1
ATOM 7991 O O . ALA B 1 507 ? -63.173 1.524 88.937 1.00 5.63 503 ALA A O 1
ATOM 7993 N N . PHE B 1 508 ? -63.575 -0.587 89.558 1.00 6.04 504 PHE A N 1
ATOM 7994 C CA . PHE B 1 508 ? -63.355 -0.362 90.976 1.00 5.37 504 PHE A CA 1
ATOM 7995 C C . PHE B 1 508 ? -62.053 -0.913 91.576 1.00 6.01 504 PHE A C 1
ATOM 7996 O O . PHE B 1 508 ? -61.785 -0.715 92.764 1.00 6.62 504 PHE A O 1
ATOM 8004 N N . ASP B 1 509 ? -61.229 -1.572 90.756 1.00 6.12 505 ASP A N 1
ATOM 8005 C CA . ASP B 1 509 ? -59.889 -2.019 91.192 1.00 5.90 505 ASP A CA 1
ATOM 8006 C C . ASP B 1 509 ? -58.804 -1.097 90.569 1.00 5.85 505 ASP A C 1
ATOM 8007 O O . ASP B 1 509 ? -59.126 -0.188 89.776 1.00 5.03 505 ASP A O 1
ATOM 8012 N N . GLN B 1 510 ? -57.544 -1.328 90.941 1.00 5.45 506 GLN A N 1
ATOM 8013 C CA . GLN B 1 510 ? -56.446 -0.525 90.437 1.00 6.75 506 GLN A CA 1
ATOM 8014 C C . GLN B 1 510 ? -55.128 -1.299 90.565 1.00 6.94 506 GLN A C 1
ATOM 8015 O O . GLN B 1 510 ? -54.194 -0.855 91.222 1.00 8.38 506 GLN A O 1
ATOM 8021 N N . TRP B 1 511 ? -55.073 -2.462 89.914 1.00 7.13 507 TRP A N 1
ATOM 8022 C CA . TRP B 1 511 ? -53.881 -3.305 89.978 1.00 7.16 507 TRP A CA 1
ATOM 8023 C C . TRP B 1 511 ? -52.708 -2.657 89.261 1.00 7.22 507 TRP A C 1
ATOM 8024 O O . TRP B 1 511 ? -51.553 -3.007 89.498 1.00 7.68 507 TRP A O 1
ATOM 8035 N N . GLY B 1 512 ? -53.018 -1.713 88.375 1.00 6.77 508 GLY A N 1
ATOM 8036 C CA . GLY B 1 512 ? -52.025 -1.003 87.588 1.00 6.65 508 GLY A CA 1
ATOM 8037 C C . GLY B 1 512 ? -51.059 -0.104 88.322 1.00 7.35 508 GLY A C 1
ATOM 8038 O O . GLY B 1 512 ? -50.091 0.370 87.717 1.00 7.72 508 GLY A O 1
ATOM 8039 N N . VAL B 1 513 ? -51.297 0.147 89.604 1.00 7.71 509 VAL A N 1
ATOM 8040 C CA . VAL B 1 513 ? -50.344 0.923 90.393 1.00 8.39 509 VAL A CA 1
ATOM 8041 C C . VAL B 1 513 ? -49.268 0.088 91.103 1.00 7.94 509 VAL A C 1
ATOM 8042 O O . VAL B 1 513 ? -48.314 0.641 91.677 1.00 7.65 509 VAL A O 1
ATOM 8046 N N . GLU B 1 514 ? -49.391 -1.234 91.061 1.00 7.38 510 GLU A N 1
ATOM 8047 C CA . GLU B 1 514 ? -48.545 -2.069 91.899 1.00 7.31 510 GLU A CA 1
ATOM 8048 C C . GLU B 1 514 ? -47.103 -2.167 91.410 1.00 6.98 510 GLU A C 1
ATOM 8049 O O . GLU B 1 514 ? -46.172 -2.258 92.211 1.00 6.21 510 GLU A O 1
ATOM 8055 N N . LEU B 1 515 ? -46.914 -2.214 90.106 1.00 6.47 511 LEU A N 1
ATOM 8056 C CA . LEU B 1 515 ? -45.567 -2.482 89.571 1.00 6.34 511 LEU A CA 1
ATOM 8057 C C . LEU B 1 515 ? -44.638 -1.321 89.913 1.00 6.65 511 LEU A C 1
ATOM 8058 O O . LEU B 1 515 ? -43.518 -1.530 90.373 1.00 6.41 511 LEU A O 1
ATOM 8063 N N . GLY B 1 516 ? -45.117 -0.102 89.698 1.00 6.99 512 GLY A N 1
ATOM 8064 C CA . GLY B 1 516 ? -44.365 1.103 90.060 1.00 7.04 512 GLY A CA 1
ATOM 8065 C C . GLY B 1 516 ? -44.006 1.187 91.533 1.00 7.52 512 GLY A C 1
ATOM 8066 O O . GLY B 1 516 ? -42.874 1.567 91.883 1.00 7.80 512 GLY A O 1
ATOM 8067 N N . LYS B 1 517 ? -44.959 0.839 92.403 1.00 7.45 513 LYS A N 1
ATOM 8068 C CA . LYS B 1 517 ? -44.712 0.835 93.843 1.00 8.02 513 LYS A CA 1
ATOM 8069 C C . LYS B 1 517 ? -43.659 -0.188 94.187 1.00 7.97 513 LYS A C 1
ATOM 8070 O O . LYS B 1 517 ? -42.771 0.069 94.985 1.00 8.06 513 LYS A O 1
ATOM 8072 N N . GLU B 1 518 ? -43.756 -1.363 93.567 1.00 8.16 514 GLU A N 1
ATOM 8073 C CA . GLU B 1 518 ? -42.815 -2.436 93.788 1.00 9.26 514 GLU A CA 1
ATOM 8074 C C . GLU B 1 518 ? -41.384 -2.035 93.434 1.00 8.87 514 GLU A C 1
ATOM 8075 O O . GLU B 1 518 ? -40.432 -2.255 94.200 1.00 8.65 514 GLU A O 1
ATOM 8081 N N . LEU B 1 519 ? -41.232 -1.452 92.261 1.00 7.91 515 LEU A N 1
ATOM 8082 C CA . LEU B 1 519 ? -39.926 -1.069 91.805 1.00 7.87 515 LEU A CA 1
ATOM 8083 C C . LEU B 1 519 ? -39.401 0.149 92.575 1.00 7.63 515 LEU A C 1
ATOM 8084 O O . LEU B 1 519 ? -38.199 0.245 92.777 1.00 8.76 515 LEU A O 1
ATOM 8089 N N . ALA B 1 520 ? -40.288 1.059 92.990 1.00 7.45 516 ALA A N 1
ATOM 8090 C CA . ALA B 1 520 ? -39.882 2.224 93.803 1.00 7.98 516 ALA A CA 1
ATOM 8091 C C . ALA B 1 520 ? -39.319 1.764 95.164 1.00 8.82 516 ALA A C 1
ATOM 8092 O O . ALA B 1 520 ? -38.305 2.288 95.650 1.00 8.77 516 ALA A O 1
ATOM 8094 N N . THR B 1 521 ? -39.980 0.785 95.773 1.00 9.05 517 THR A N 1
ATOM 8095 C CA . THR B 1 521 ? -39.488 0.194 97.019 1.00 9.86 517 THR A CA 1
ATOM 8096 C C . THR B 1 521 ? -38.077 -0.365 96.856 1.00 10.29 517 THR A C 1
ATOM 8097 O O . THR B 1 521 ? -37.231 -0.110 97.693 1.00 10.95 517 THR A O 1
ATOM 8101 N N . GLU B 1 522 ? -37.800 -1.068 95.758 1.00 9.98 518 GLU A N 1
ATOM 8102 C CA . GLU B 1 522 ? -36.447 -1.586 95.503 1.00 10.46 518 GLU A CA 1
ATOM 8103 C C . GLU B 1 522 ? -35.448 -0.461 95.252 1.00 9.88 518 GLU A C 1
ATOM 8104 O O . GLU B 1 522 ? -34.310 -0.512 95.729 1.00 9.09 518 GLU A O 1
ATOM 8110 N N . LEU B 1 523 ? -35.871 0.551 94.498 1.00 9.09 519 LEU A N 1
ATOM 8111 C CA . LEU B 1 523 ? -34.951 1.602 94.075 1.00 9.32 519 LEU A CA 1
ATOM 8112 C C . LEU B 1 523 ? -34.600 2.615 95.171 1.00 9.37 519 LEU A C 1
ATOM 8113 O O . LEU B 1 523 ? -33.582 3.284 95.068 1.00 9.72 519 LEU A O 1
ATOM 8118 N N . LEU B 1 524 ? -35.413 2.739 96.218 1.00 9.37 520 LEU A N 1
ATOM 8119 C CA . LEU B 1 524 ? -35.124 3.728 97.267 1.00 9.55 520 LEU A CA 1
ATOM 8120 C C . LEU B 1 524 ? -33.724 3.529 97.913 1.00 9.66 520 LEU A C 1
ATOM 8121 O O . LEU B 1 524 ? -32.910 4.472 97.965 1.00 9.24 520 LEU A O 1
ATOM 8126 N N . PRO B 1 525 ? -33.400 2.307 98.342 1.00 10.29 521 PRO A N 1
ATOM 8127 C CA . PRO B 1 525 ? -32.055 2.153 98.913 1.00 10.98 521 PRO A CA 1
ATOM 8128 C C . PRO B 1 525 ? -30.929 2.312 97.873 1.00 11.21 521 PRO A C 1
ATOM 8129 O O . PRO B 1 525 ? -29.815 2.732 98.214 1.00 11.62 521 PRO A O 1
ATOM 8133 N N . VAL B 1 526 ? -31.236 2.027 96.615 1.00 10.68 522 VAL A N 1
ATOM 8134 C CA . VAL B 1 526 ? -30.268 2.174 95.521 1.00 11.33 522 VAL A CA 1
ATOM 8135 C C . VAL B 1 526 ? -29.973 3.651 95.290 1.00 11.35 522 VAL A C 1
ATOM 8136 O O . VAL B 1 526 ? -28.815 4.080 95.273 1.00 9.93 522 VAL A O 1
ATOM 8140 N N . VAL B 1 527 ? -31.036 4.434 95.109 1.00 14.21 523 VAL A N 1
ATOM 8141 C CA . VAL B 1 527 ? -30.889 5.868 94.896 1.00 14.31 523 VAL A CA 1
ATOM 8142 C C . VAL B 1 527 ? -30.270 6.540 96.135 1.00 15.94 523 VAL A C 1
ATOM 8143 O O . VAL B 1 527 ? -29.527 7.496 96.005 1.00 15.98 523 VAL A O 1
ATOM 8147 N N . SER B 1 528 ? -30.553 6.012 97.324 1.00 17.65 524 SER A N 1
ATOM 8148 C CA . SER B 1 528 ? -30.036 6.557 98.568 1.00 19.82 524 SER A CA 1
ATOM 8149 C C . SER B 1 528 ? -28.562 6.220 98.861 1.00 22.84 524 SER A C 1
ATOM 8150 O O . SER B 1 528 ? -27.994 6.764 99.800 1.00 24.06 524 SER A O 1
ATOM 8153 N N . GLY B 1 529 ? -27.960 5.323 98.086 1.00 24.53 525 GLY A N 1
ATOM 8154 C CA . GLY B 1 529 ? -26.513 5.050 98.163 1.00 27.15 525 GLY A CA 1
ATOM 8155 C C . GLY B 1 529 ? -26.186 3.793 98.938 1.00 30.82 525 GLY A C 1
ATOM 8156 O O . GLY B 1 529 ? -25.002 3.468 99.141 1.00 32.83 525 GLY A O 1
ATOM 8157 N N . LYS B 1 530 ? -27.239 3.072 99.342 1.00 32.76 526 LYS A N 1
ATOM 8158 C CA . LYS B 1 530 ? -27.157 1.909 100.232 1.00 35.66 526 LYS A CA 1
ATOM 8159 C C . LYS B 1 530 ? -27.121 0.564 99.479 1.00 36.63 526 LYS A C 1
ATOM 8160 O O . LYS B 1 530 ? -26.726 -0.460 100.045 1.00 38.34 526 LYS A O 1
ATOM 8162 N N . GLU B 1 531 ? -27.527 0.575 98.211 1.00 35.51 527 GLU A N 1
ATOM 8163 C CA . GLU B 1 531 ? -27.454 -0.599 97.343 1.00 36.18 527 GLU A CA 1
ATOM 8164 C C . GLU B 1 531 ? -27.093 -0.241 95.915 1.00 34.36 527 GLU A C 1
ATOM 8165 O O . GLU B 1 531 ? -27.261 0.899 95.485 1.00 33.47 527 GLU A O 1
ATOM 8171 N N . GLY B 1 532 ? -26.609 -1.239 95.178 1.00 34.35 528 GLY A N 1
ATOM 8172 C CA . GLY B 1 532 ? -26.243 -1.059 93.778 1.00 32.63 528 GLY A CA 1
ATOM 8173 C C . GLY B 1 532 ? -27.379 -1.473 92.867 1.00 30.35 528 GLY A C 1
ATOM 8174 O O . GLY B 1 532 ? -28.267 -2.215 93.274 1.00 30.70 528 GLY A O 1
ATOM 8175 N N . ALA B 1 533 ? -27.349 -0.984 91.633 1.00 28.57 529 ALA A N 1
ATOM 8176 C CA . ALA B 1 533 ? -28.376 -1.312 90.626 1.00 26.21 529 ALA A CA 1
ATOM 8177 C C . ALA B 1 533 ? -27.851 -2.294 89.557 1.00 25.41 529 ALA A C 1
ATOM 8178 O O . ALA B 1 533 ? -28.362 -2.322 88.438 1.00 23.19 529 ALA A O 1
ATOM 8180 N N . SER B 1 534 ? -26.860 -3.123 89.897 1.00 26.28 530 SER A N 1
ATOM 8181 C CA . SER B 1 534 ? -25.995 -3.729 88.849 1.00 25.99 530 SER A CA 1
ATOM 8182 C C . SER B 1 534 ? -26.666 -4.751 87.915 1.00 24.34 530 SER A C 1
ATOM 8183 O O . SER B 1 534 ? -26.085 -5.069 86.867 1.00 25.05 530 SER A O 1
ATOM 8186 N N . GLY B 1 535 ? -27.842 -5.272 88.289 1.00 20.75 531 GLY A N 1
ATOM 8187 C CA . GLY B 1 535 ? -28.587 -6.181 87.420 1.00 18.94 531 GLY A CA 1
ATOM 8188 C C . GLY B 1 535 ? -29.707 -5.536 86.602 1.00 15.54 531 GLY A C 1
ATOM 8189 O O . GLY B 1 535 ? -30.345 -6.206 85.792 1.00 13.90 531 GLY A O 1
ATOM 8190 N N . ARG B 1 536 ? -29.965 -4.252 86.805 1.00 12.25 532 ARG A N 1
ATOM 8191 C CA . ARG B 1 536 ? -31.123 -3.629 86.192 1.00 10.50 532 ARG A CA 1
ATOM 8192 C C . ARG B 1 536 ? -30.789 -3.133 84.778 1.00 9.48 532 ARG A C 1
ATOM 8193 O O . ARG B 1 536 ? -29.633 -3.159 84.355 1.00 9.19 532 ARG A O 1
ATOM 8201 N N . ASP B 1 537 ? -31.805 -2.713 84.037 1.00 8.66 533 ASP A N 1
ATOM 8202 C CA . ASP B 1 537 ? -31.582 -2.249 82.671 1.00 8.10 533 ASP A CA 1
ATOM 8203 C C . ASP B 1 537 ? -30.618 -1.071 82.657 1.00 7.63 533 ASP A C 1
ATOM 8204 O O . ASP B 1 537 ? -30.548 -0.318 83.621 1.00 7.45 533 ASP A O 1
ATOM 8209 N N . ALA B 1 538 ? -29.892 -0.899 81.553 1.00 7.80 534 ALA A N 1
ATOM 8210 C CA . ALA B 1 538 ? -28.838 0.086 81.471 1.00 7.86 534 ALA A CA 1
ATOM 8211 C C . ALA B 1 538 ? -29.317 1.528 81.640 1.00 7.12 534 ALA A C 1
ATOM 8212 O O . ALA B 1 538 ? -28.538 2.377 82.046 1.00 7.15 534 ALA A O 1
ATOM 8214 N N . SER B 1 539 ? -30.572 1.817 81.294 1.00 6.68 535 SER A N 1
ATOM 8215 C CA . SER B 1 539 ? -31.114 3.162 81.503 1.00 6.22 535 SER A CA 1
ATOM 8216 C C . SER B 1 539 ? -31.283 3.433 82.985 1.00 5.89 535 SER A C 1
ATOM 8217 O O . SER B 1 539 ? -30.776 4.419 83.502 1.00 6.00 535 SER A O 1
ATOM 8220 N N . THR B 1 540 ? -31.975 2.547 83.680 1.00 5.90 536 THR A N 1
ATOM 8221 C CA . THR B 1 540 ? -32.142 2.705 85.120 1.00 5.85 536 THR A CA 1
ATOM 8222 C C . THR B 1 540 ? -30.748 2.822 85.765 1.00 6.16 536 THR A C 1
ATOM 8223 O O . THR B 1 540 ? -30.522 3.702 86.576 1.00 6.08 536 THR A O 1
ATOM 8227 N N . GLN B 1 541 ? -29.805 1.983 85.346 1.00 6.79 537 GLN A N 1
ATOM 8228 C CA . GLN B 1 541 ? -28.469 2.052 85.905 1.00 7.53 537 GLN A CA 1
ATOM 8229 C C . GLN B 1 541 ? -27.813 3.432 85.658 1.00 7.36 537 GLN A C 1
ATOM 8230 O O . GLN B 1 541 ? -27.194 4.000 86.496 1.00 7.35 537 GLN A O 1
ATOM 8236 N N . GLY B 1 542 ? -27.961 3.875 84.434 1.00 6.86 538 GLY A N 1
ATOM 8237 C CA . GLY B 1 542 ? -27.330 5.118 83.999 1.00 6.83 538 GLY A CA 1
ATOM 8238 C C . GLY B 1 542 ? -27.921 6.339 84.682 1.00 6.76 538 GLY A C 1
ATOM 8239 O O . GLY B 1 542 ? -27.197 7.282 84.986 1.00 6.50 538 GLY A O 1
ATOM 8240 N N . LEU B 1 543 ? -29.240 6.325 84.897 1.00 6.18 539 LEU A N 1
ATOM 8241 C CA . LEU B 1 543 ? -29.919 7.381 85.661 1.00 5.66 539 LEU A CA 1
ATOM 8242 C C . LEU B 1 543 ? -29.491 7.372 87.122 1.00 5.72 539 LEU A C 1
ATOM 8243 O O . LEU B 1 543 ? -29.147 8.418 87.671 1.00 5.79 539 LEU A O 1
ATOM 8248 N N . VAL B 1 544 ? -29.433 6.191 87.736 1.00 6.01 540 VAL A N 1
ATOM 8249 C CA . VAL B 1 544 ? -28.912 6.069 89.097 1.00 6.54 540 VAL A CA 1
ATOM 8250 C C . VAL B 1 544 ? -27.468 6.594 89.190 1.00 7.42 540 VAL A C 1
ATOM 8251 O O . VAL B 1 544 ? -27.152 7.365 90.098 1.00 7.28 540 VAL A O 1
ATOM 8255 N N . ALA B 1 545 ? -26.602 6.172 88.262 1.00 7.67 541 ALA A N 1
ATOM 8256 C CA . ALA B 1 545 ? -25.198 6.628 88.262 1.00 8.68 541 ALA A CA 1
ATOM 8257 C C . ALA B 1 545 ? -25.104 8.156 88.176 1.00 7.96 541 ALA A C 1
ATOM 8258 O O . ALA B 1 545 ? -24.272 8.790 88.838 1.00 8.24 541 ALA A O 1
ATOM 8260 N N . HIS B 1 546 ? -25.944 8.727 87.328 1.00 7.48 542 HIS A N 1
ATOM 8261 C CA . HIS B 1 546 ? -25.956 10.177 87.127 1.00 7.79 542 HIS A CA 1
ATOM 8262 C C . HIS B 1 546 ? -26.384 10.877 88.402 1.00 8.19 542 HIS A C 1
ATOM 8263 O O . HIS B 1 546 ? -25.731 11.806 88.844 1.00 8.61 542 HIS A O 1
ATOM 8270 N N . LEU B 1 547 ? -27.454 10.404 89.029 1.00 7.75 543 LEU A N 1
ATOM 8271 C CA . LEU B 1 547 ? -27.892 11.015 90.286 1.00 8.20 543 LEU A CA 1
ATOM 8272 C C . LEU B 1 547 ? -26.791 10.931 91.342 1.00 8.62 543 LEU A C 1
ATOM 8273 O O . LEU B 1 547 ? -26.506 11.913 92.027 1.00 8.36 543 LEU A O 1
ATOM 8278 N N . HIS B 1 548 ? -26.155 9.768 91.444 1.00 9.62 544 HIS A N 1
ATOM 8279 C CA . HIS B 1 548 ? -25.049 9.577 92.391 1.00 10.87 544 HIS A CA 1
ATOM 8280 C C . HIS B 1 548 ? -23.922 10.571 92.129 1.00 10.81 544 HIS A C 1
ATOM 8281 O O . HIS B 1 548 ? -23.408 11.210 93.052 1.00 11.20 544 HIS A O 1
ATOM 8288 N N . ALA B 1 549 ? -23.543 10.701 90.865 1.00 10.27 545 ALA A N 1
ATOM 8289 C CA . ALA B 1 549 ? -22.433 11.562 90.478 1.00 10.70 545 ALA A CA 1
ATOM 8290 C C . ALA B 1 549 ? -22.753 13.021 90.790 1.00 10.25 545 ALA A C 1
ATOM 8291 O O . ALA B 1 549 ? -21.892 13.757 91.275 1.00 10.71 545 ALA A O 1
ATOM 8293 N N . ARG B 1 550 ? -23.995 13.429 90.546 1.00 9.63 546 ARG A N 1
ATOM 8294 C CA . ARG B 1 550 ? -24.372 14.828 90.741 1.00 10.60 546 ARG A CA 1
ATOM 8295 C C . ARG B 1 550 ? -24.598 15.147 92.213 1.00 12.16 546 ARG A C 1
ATOM 8296 O O . ARG B 1 550 ? -24.473 16.303 92.609 1.00 12.45 546 ARG A O 1
ATOM 8304 N N . ARG B 1 551 ? -24.903 14.132 93.024 1.00 12.54 547 ARG A N 1
ATOM 8305 C CA . ARG B 1 551 ? -25.133 14.337 94.458 1.00 13.29 547 ARG A CA 1
ATOM 8306 C C . ARG B 1 551 ? -23.873 14.122 95.323 1.00 15.88 547 ARG A C 1
ATOM 8307 O O . ARG B 1 551 ? -23.875 14.502 96.489 1.00 16.38 547 ARG A O 1
ATOM 8315 N N . LYS B 1 552 ? -22.823 13.517 94.752 1.00 17.29 548 LYS A N 1
ATOM 8316 C CA . LYS B 1 552 ? -21.557 13.243 95.452 1.00 19.10 548 LYS A CA 1
ATOM 8317 C C . LYS B 1 552 ? -21.003 14.500 96.115 1.00 20.92 548 LYS A C 1
ATOM 8318 O O . LYS B 1 552 ? -20.818 15.506 95.430 1.00 21.61 548 LYS A O 1
ATOM 8320 N N . ARG C 1 7 ? 5.698 58.644 137.458 1.00 38.06 3 ARG B N 1
ATOM 8321 C CA . ARG C 1 7 ? 5.745 57.232 137.932 1.00 36.39 3 ARG B CA 1
ATOM 8322 C C . ARG C 1 7 ? 7.191 56.777 138.106 1.00 35.77 3 ARG B C 1
ATOM 8323 O O . ARG C 1 7 ? 8.048 57.052 137.260 1.00 36.75 3 ARG B O 1
ATOM 8331 N N . ASP C 1 8 ? 7.443 56.050 139.191 1.00 34.28 4 ASP B N 1
ATOM 8332 C CA . ASP C 1 8 ? 8.787 55.580 139.528 1.00 33.66 4 ASP B CA 1
ATOM 8333 C C . ASP C 1 8 ? 8.797 54.046 139.651 1.00 31.26 4 ASP B C 1
ATOM 8334 O O . ASP C 1 8 ? 8.437 53.508 140.698 1.00 29.41 4 ASP B O 1
ATOM 8339 N N . ALA C 1 9 ? 9.212 53.364 138.579 1.00 30.45 5 ALA B N 1
ATOM 8340 C CA . ALA C 1 9 ? 9.195 51.892 138.522 1.00 28.52 5 ALA B CA 1
ATOM 8341 C C . ALA C 1 9 ? 10.024 51.245 139.632 1.00 26.31 5 ALA B C 1
ATOM 8342 O O . ALA C 1 9 ? 9.591 50.263 140.222 1.00 24.08 5 ALA B O 1
ATOM 8344 N N . THR C 1 10 ? 11.211 51.796 139.909 1.00 26.24 6 THR B N 1
ATOM 8345 C CA . THR C 1 10 ? 12.092 51.254 140.959 1.00 24.57 6 THR B CA 1
ATOM 8346 C C . THR C 1 10 ? 11.454 51.395 142.326 1.00 22.64 6 THR B C 1
ATOM 8347 O O . THR C 1 10 ? 11.438 50.444 143.119 1.00 20.21 6 THR B O 1
ATOM 8351 N N . LYS C 1 11 ? 10.939 52.591 142.602 1.00 21.50 7 LYS B N 1
ATOM 8352 C CA . LYS C 1 11 ? 10.286 52.852 143.876 1.00 20.48 7 LYS B CA 1
ATOM 8353 C C . LYS C 1 11 ? 9.047 51.994 144.010 1.00 17.63 7 LYS B C 1
ATOM 8354 O O . LYS C 1 11 ? 8.795 51.425 145.070 1.00 15.43 7 LYS B O 1
ATOM 8360 N N . LEU C 1 12 ? 8.260 51.918 142.937 1.00 16.23 8 LEU B N 1
ATOM 8361 C CA . LEU C 1 12 ? 7.058 51.094 142.956 1.00 14.56 8 LEU B CA 1
ATOM 8362 C C . LEU C 1 12 ? 7.401 49.651 143.313 1.00 12.94 8 LEU B C 1
ATOM 8363 O O . LEU C 1 12 ? 6.786 49.087 144.192 1.00 11.20 8 LEU B O 1
ATOM 8368 N N . GLU C 1 13 ? 8.385 49.065 142.634 1.00 13.78 9 GLU B N 1
ATOM 8369 C CA . GLU C 1 13 ? 8.789 47.676 142.912 1.00 13.73 9 GLU B CA 1
ATOM 8370 C C . GLU C 1 13 ? 9.276 47.504 144.348 1.00 12.20 9 GLU B C 1
ATOM 8371 O O . GLU C 1 13 ? 8.902 46.548 145.032 1.00 11.74 9 GLU B O 1
ATOM 8377 N N . ALA C 1 14 ? 10.079 48.450 144.817 1.00 11.56 10 ALA B N 1
ATOM 8378 C CA . ALA C 1 14 ? 10.564 48.411 146.198 1.00 11.41 10 ALA B CA 1
ATOM 8379 C C . ALA C 1 14 ? 9.392 48.448 147.182 1.00 9.73 10 ALA B C 1
ATOM 8380 O O . ALA C 1 14 ? 9.413 47.745 148.193 1.00 9.26 10 ALA B O 1
ATOM 8382 N N . THR C 1 15 ? 8.371 49.236 146.871 1.00 9.20 11 THR B N 1
ATOM 8383 C CA . THR C 1 15 ? 7.225 49.378 147.787 1.00 8.52 11 THR B CA 1
ATOM 8384 C C . THR C 1 15 ? 6.375 48.119 147.813 1.00 7.57 11 THR B C 1
ATOM 8385 O O . THR C 1 15 ? 5.928 47.694 148.886 1.00 7.04 11 THR B O 1
ATOM 8389 N N . VAL C 1 16 ? 6.169 47.505 146.644 1.00 7.22 12 VAL B N 1
ATOM 8390 C CA . VAL C 1 16 ? 5.493 46.207 146.555 1.00 7.04 12 VAL B CA 1
ATOM 8391 C C . VAL C 1 16 ? 6.205 45.162 147.428 1.00 7.03 12 VAL B C 1
ATOM 8392 O O . VAL C 1 16 ? 5.567 44.434 148.185 1.00 7.07 12 VAL B O 1
ATOM 8396 N N . ALA C 1 17 ? 7.524 45.086 147.305 1.00 6.94 13 ALA B N 1
ATOM 8397 C CA . ALA C 1 17 ? 8.321 44.168 148.138 1.00 6.86 13 ALA B CA 1
ATOM 8398 C C . ALA C 1 17 ? 8.145 44.471 149.640 1.00 7.18 13 ALA B C 1
ATOM 8399 O O . ALA C 1 17 ? 8.035 43.535 150.453 1.00 7.30 13 ALA B O 1
ATOM 8401 N N . LYS C 1 18 ? 8.117 45.755 150.009 1.00 7.02 14 LYS B N 1
ATOM 8402 C CA . LYS C 1 18 ? 7.908 46.130 151.413 1.00 8.21 14 LYS B CA 1
ATOM 8403 C C . LYS C 1 18 ? 6.535 45.661 151.893 1.00 7.25 14 LYS B C 1
ATOM 8404 O O . LYS C 1 18 ? 6.389 45.216 153.034 1.00 7.46 14 LYS B O 1
ATOM 8410 N N . LEU C 1 19 ? 5.518 45.775 151.038 1.00 6.65 15 LEU B N 1
ATOM 8411 C CA . LEU C 1 19 ? 4.164 45.337 151.403 1.00 5.98 15 LEU B CA 1
ATOM 8412 C C . LEU C 1 19 ? 4.108 43.805 151.612 1.00 6.18 15 LEU B C 1
ATOM 8413 O O . LEU C 1 19 ? 3.432 43.326 152.512 1.00 6.11 15 LEU B O 1
ATOM 8418 N N . LYS C 1 20 ? 4.834 43.050 150.796 1.00 5.86 16 LYS B N 1
ATOM 8419 C CA . LYS C 1 20 ? 4.879 41.604 150.951 1.00 6.80 16 LYS B CA 1
ATOM 8420 C C . LYS C 1 20 ? 5.597 41.215 152.235 1.00 6.88 16 LYS B C 1
ATOM 8421 O O . LYS C 1 20 ? 5.136 40.336 152.963 1.00 6.62 16 LYS B O 1
ATOM 8427 N N . LYS C 1 21 ? 6.715 41.871 152.519 1.00 6.72 17 LYS B N 1
ATOM 8428 C CA . LYS C 1 21 ? 7.407 41.658 153.792 1.00 7.29 17 LYS B CA 1
ATOM 8429 C C . LYS C 1 21 ? 6.485 42.012 154.959 1.00 7.09 17 LYS B C 1
ATOM 8430 O O . LYS C 1 21 ? 6.361 41.256 155.895 1.00 6.89 17 LYS B O 1
ATOM 8436 N N . HIS C 1 22 ? 5.820 43.156 154.865 1.00 6.24 18 HIS B N 1
ATOM 8437 C CA . HIS C 1 22 ? 4.892 43.605 155.901 1.00 6.95 18 HIS B CA 1
ATOM 8438 C C . HIS C 1 22 ? 3.768 42.580 156.158 1.00 6.55 18 HIS B C 1
ATOM 8439 O O . HIS C 1 22 ? 3.451 42.261 157.324 1.00 6.72 18 HIS B O 1
ATOM 8446 N N . TRP C 1 23 ? 3.154 42.071 155.087 1.00 5.84 19 TRP B N 1
ATOM 8447 C CA . TRP C 1 23 ? 2.089 41.082 155.228 1.00 5.92 19 TRP B CA 1
ATOM 8448 C C . TRP C 1 23 ? 2.590 39.847 155.964 1.00 7.02 19 TRP B C 1
ATOM 8449 O O . TRP C 1 23 ? 1.915 39.328 156.856 1.00 6.51 19 TRP B O 1
ATOM 8460 N N . ALA C 1 24 ? 3.804 39.413 155.619 1.00 7.46 20 ALA B N 1
ATOM 8461 C CA . ALA C 1 24 ? 4.414 38.240 156.207 1.00 8.63 20 ALA B CA 1
ATOM 8462 C C . ALA C 1 24 ? 4.754 38.428 157.670 1.00 9.15 20 ALA B C 1
ATOM 8463 O O . ALA C 1 24 ? 4.574 37.508 158.461 1.00 9.11 20 ALA B O 1
ATOM 8465 N N . GLU C 1 25 ? 5.247 39.616 158.042 1.00 8.88 21 GLU B N 1
ATOM 8466 C CA . GLU C 1 25 ? 5.931 39.787 159.333 1.00 9.86 21 GLU B CA 1
ATOM 8467 C C . GLU C 1 25 ? 5.239 40.689 160.342 1.00 9.94 21 GLU B C 1
ATOM 8468 O O . GLU C 1 25 ? 5.498 40.564 161.543 1.00 10.01 21 GLU B O 1
ATOM 8474 N N . SER C 1 26 ? 4.389 41.599 159.864 1.00 9.42 22 SER B N 1
ATOM 8475 C CA . SER C 1 26 ? 3.941 42.732 160.678 1.00 10.54 22 SER B CA 1
ATOM 8476 C C . SER C 1 26 ? 2.446 43.058 160.651 1.00 9.64 22 SER B C 1
ATOM 8477 O O . SER C 1 26 ? 1.937 43.669 161.600 1.00 10.02 22 SER B O 1
ATOM 8480 N N . ALA C 1 27 ? 1.744 42.696 159.589 1.00 8.56 23 ALA B N 1
ATOM 8481 C CA . ALA C 1 27 ? 0.316 42.952 159.511 1.00 8.11 23 ALA B CA 1
ATOM 8482 C C . ALA C 1 27 ? -0.376 42.214 160.667 1.00 8.47 23 ALA B C 1
ATOM 8483 O O . ALA C 1 27 ? 0.078 41.151 161.067 1.00 8.09 23 ALA B O 1
ATOM 8485 N N . PRO C 1 28 ? -1.462 42.779 161.209 1.00 9.34 24 PRO B N 1
ATOM 8486 C CA . PRO C 1 28 ? -2.131 42.103 162.326 1.00 10.06 24 PRO B CA 1
ATOM 8487 C C . PRO C 1 28 ? -2.596 40.697 161.945 1.00 10.74 24 PRO B C 1
ATOM 8488 O O . PRO C 1 28 ? -3.064 40.475 160.816 1.00 9.89 24 PRO B O 1
ATOM 8492 N N . ARG C 1 29 ? -2.440 39.762 162.878 1.00 11.78 25 ARG B N 1
ATOM 8493 C CA . ARG C 1 29 ? -2.868 38.373 162.694 1.00 13.15 25 ARG B CA 1
ATOM 8494 C C . ARG C 1 29 ? -4.125 38.020 163.490 1.00 13.71 25 ARG B C 1
ATOM 8495 O O . ARG C 1 29 ? -4.931 37.210 163.054 1.00 14.96 25 ARG B O 1
ATOM 8503 N N . ASP C 1 30 ? -4.269 38.617 164.664 1.00 11.33 26 ASP B N 1
ATOM 8504 C CA . ASP C 1 30 ? -5.381 38.344 165.588 1.00 11.02 26 ASP B CA 1
ATOM 8505 C C . ASP C 1 30 ? -6.252 39.602 165.679 1.00 10.11 26 ASP B C 1
ATOM 8506 O O . ASP C 1 30 ? -5.928 40.568 166.385 1.00 8.85 26 ASP B O 1
ATOM 8511 N N . MET C 1 31 ? -7.375 39.590 164.963 1.00 8.88 27 MET B N 1
ATOM 8512 C CA . MET C 1 31 ? -8.205 40.781 164.868 1.00 8.38 27 MET B CA 1
ATOM 8513 C C . MET C 1 31 ? -8.991 41.069 166.133 1.00 8.59 27 MET B C 1
ATOM 8514 O O . MET C 1 31 ? -9.214 42.223 166.457 1.00 8.07 27 MET B O 1
ATOM 8519 N N . ARG C 1 32 ? -9.375 40.036 166.883 1.00 9.32 28 ARG B N 1
ATOM 8520 C CA . ARG C 1 32 ? -9.984 40.259 168.191 1.00 10.22 28 ARG B CA 1
ATOM 8521 C C . ARG C 1 32 ? -9.056 41.099 169.056 1.00 11.23 28 ARG B C 1
ATOM 8522 O O . ARG C 1 32 ? -9.476 42.086 169.675 1.00 10.68 28 ARG B O 1
ATOM 8530 N N . ALA C 1 33 ? -7.800 40.658 169.117 1.00 11.30 29 ALA B N 1
ATOM 8531 C CA . ALA C 1 33 ? -6.790 41.311 169.938 1.00 12.79 29 ALA B CA 1
ATOM 8532 C C . ALA C 1 33 ? -6.515 42.741 169.468 1.00 12.35 29 ALA B C 1
ATOM 8533 O O . ALA C 1 33 ? -6.335 43.648 170.291 1.00 13.85 29 ALA B O 1
ATOM 8535 N N . ALA C 1 34 ? -6.500 42.948 168.151 1.00 12.59 30 ALA B N 1
ATOM 8536 C CA . ALA C 1 34 ? -6.257 44.268 167.587 1.00 12.04 30 ALA B CA 1
ATOM 8537 C C . ALA C 1 34 ? -7.381 45.210 167.979 1.00 11.58 30 ALA B C 1
ATOM 8538 O O . ALA C 1 34 ? -7.128 46.339 168.439 1.00 12.25 30 ALA B O 1
ATOM 8540 N N . PHE C 1 35 ? -8.623 44.751 167.832 1.00 10.97 31 PHE B N 1
ATOM 8541 C CA . PHE C 1 35 ? -9.752 45.594 168.217 1.00 10.78 31 PHE B CA 1
ATOM 8542 C C . PHE C 1 35 ? -9.790 45.831 169.705 1.00 12.38 31 PHE B C 1
ATOM 8543 O O . PHE C 1 35 ? -10.126 46.924 170.135 1.00 13.56 31 PHE B O 1
ATOM 8551 N N . SER C 1 36 ? -9.462 44.808 170.490 1.00 13.73 32 SER B N 1
ATOM 8552 C CA . SER C 1 36 ? -9.473 44.949 171.938 1.00 15.65 32 SER B CA 1
ATOM 8553 C C . SER C 1 36 ? -8.466 46.009 172.418 1.00 15.55 32 SER B C 1
ATOM 8554 O O . SER C 1 36 ? -8.804 46.874 173.234 1.00 16.58 32 SER B O 1
ATOM 8557 N N . ALA C 1 37 ? -7.240 45.930 171.914 1.00 15.42 33 ALA B N 1
ATOM 8558 C CA . ALA C 1 37 ? -6.167 46.820 172.315 1.00 15.01 33 ALA B CA 1
ATOM 8559 C C . ALA C 1 37 ? -6.259 48.200 171.688 1.00 14.40 33 ALA B C 1
ATOM 8560 O O . ALA C 1 37 ? -5.693 49.137 172.229 1.00 14.66 33 ALA B O 1
ATOM 8562 N N . ASP C 1 38 ? -6.976 48.328 170.577 1.00 12.96 34 ASP B N 1
ATOM 8563 C CA . ASP C 1 38 ? -6.910 49.497 169.712 1.00 12.99 34 ASP B CA 1
ATOM 8564 C C . ASP C 1 38 ? -8.281 49.813 169.080 1.00 12.91 34 ASP B C 1
ATOM 8565 O O . ASP C 1 38 ? -8.457 49.698 167.864 1.00 12.80 34 ASP B O 1
ATOM 8570 N N . PRO C 1 39 ? -9.238 50.246 169.903 1.00 13.17 35 PRO B N 1
ATOM 8571 C CA . PRO C 1 39 ? -10.564 50.603 169.402 1.00 12.90 35 PRO B CA 1
ATOM 8572 C C . PRO C 1 39 ? -10.513 51.826 168.500 1.00 12.35 35 PRO B C 1
ATOM 8573 O O . PRO C 1 39 ? -11.421 52.041 167.725 1.00 12.22 35 PRO B O 1
ATOM 8577 N N . GLY C 1 40 ? -9.444 52.622 168.608 1.00 11.70 36 GLY B N 1
ATOM 8578 C CA . GLY C 1 40 ? -9.204 53.723 167.670 1.00 11.30 36 GLY B CA 1
ATOM 8579 C C . GLY C 1 40 ? -9.109 53.308 166.209 1.00 9.90 36 GLY B C 1
ATOM 8580 O O . GLY C 1 40 ? -9.233 54.160 165.315 1.00 9.32 36 GLY B O 1
ATOM 8581 N N . ARG C 1 41 ? -8.907 52.022 165.940 1.00 9.23 37 ARG B N 1
ATOM 8582 C CA . ARG C 1 41 ? -8.757 51.576 164.552 1.00 9.00 37 ARG B CA 1
ATOM 8583 C C . ARG C 1 41 ? -9.986 51.838 163.675 1.00 8.61 37 ARG B C 1
ATOM 8584 O O . ARG C 1 41 ? -9.823 52.063 162.481 1.00 7.95 37 ARG B O 1
ATOM 8592 N N . PHE C 1 42 ? -11.191 51.838 164.255 1.00 7.67 38 PHE B N 1
ATOM 8593 C CA . PHE C 1 42 ? -12.382 52.201 163.479 1.00 7.87 38 PHE B CA 1
ATOM 8594 C C . PHE C 1 42 ? -12.218 53.594 162.906 1.00 8.16 38 PHE B C 1
ATOM 8595 O O . PHE C 1 42 ? -12.389 53.800 161.706 1.00 8.77 38 PHE B O 1
ATOM 8603 N N . GLY C 1 43 ? -11.898 54.561 163.760 1.00 7.94 39 GLY B N 1
ATOM 8604 C CA . GLY C 1 43 ? -11.739 55.927 163.286 1.00 8.55 39 GLY B CA 1
ATOM 8605 C C . GLY C 1 43 ? -10.612 56.069 162.272 1.00 8.39 39 GLY B C 1
ATOM 8606 O O . GLY C 1 43 ? -10.742 56.804 161.280 1.00 8.38 39 GLY B O 1
ATOM 8607 N N . ARG C 1 44 ? -9.495 55.390 162.507 1.00 7.63 40 ARG B N 1
ATOM 8608 C CA . ARG C 1 44 ? -8.331 55.573 161.622 1.00 8.05 40 ARG B CA 1
ATOM 8609 C C . ARG C 1 44 ? -8.538 54.925 160.237 1.00 7.40 40 ARG B C 1
ATOM 8610 O O . ARG C 1 44 ? -7.992 55.399 159.233 1.00 7.03 40 ARG B O 1
ATOM 8618 N N . TYR C 1 45 ? -9.329 53.853 160.176 1.00 7.01 41 TYR B N 1
ATOM 8619 C CA . TYR C 1 45 ? -9.523 53.122 158.925 1.00 7.18 41 TYR B CA 1
ATOM 8620 C C . TYR C 1 45 ? -10.969 53.253 158.419 1.00 6.91 41 TYR B C 1
ATOM 8621 O O . TYR C 1 45 ? -11.563 52.295 157.936 1.00 6.87 41 TYR B O 1
ATOM 8630 N N . SER C 1 46 ? -11.518 54.451 158.554 1.00 6.84 42 SER B N 1
ATOM 8631 C CA . SER C 1 46 ? -12.785 54.778 157.928 1.00 7.23 42 SER B CA 1
ATOM 8632 C C . SER C 1 46 ? -12.726 56.207 157.399 1.00 7.20 42 SER B C 1
ATOM 8633 O O . SER C 1 46 ? -11.929 57.046 157.887 1.00 5.86 42 SER B O 1
ATOM 8636 N N . LEU C 1 47 ? -13.555 56.472 156.394 1.00 6.78 43 LEU B N 1
ATOM 8637 C CA . LEU C 1 47 ? -13.691 57.800 155.786 1.00 6.85 43 LEU B CA 1
ATOM 8638 C C . LEU C 1 47 ? -15.150 58.039 155.419 1.00 7.81 43 LEU B C 1
ATOM 8639 O O . LEU C 1 47 ? -15.886 57.087 155.176 1.00 7.28 43 LEU B O 1
ATOM 8644 N N . CYS C 1 48 ? -15.546 59.305 155.340 1.00 7.73 44 CYS B N 1
ATOM 8645 C CA . CYS C 1 48 ? -16.858 59.643 154.801 1.00 9.54 44 CYS B CA 1
ATOM 8646 C C . CYS C 1 48 ? -16.789 60.599 153.631 1.00 9.74 44 CYS B C 1
ATOM 8647 O O . CYS C 1 48 ? -15.872 61.431 153.532 1.00 9.84 44 CYS B O 1
ATOM 8650 N N . LEU C 1 49 ? -17.780 60.479 152.746 1.00 10.09 45 LEU B N 1
ATOM 8651 C CA . LEU C 1 49 ? -18.123 61.527 151.794 1.00 9.82 45 LEU B CA 1
ATOM 8652 C C . LEU C 1 49 ? -19.603 61.793 152.011 1.00 10.18 45 LEU B C 1
ATOM 8653 O O . LEU C 1 49 ? -20.457 60.974 151.633 1.00 9.23 45 LEU B O 1
ATOM 8658 N N . ASP C 1 50 ? -19.911 62.924 152.633 1.00 9.74 46 ASP B N 1
ATOM 8659 C CA . ASP C 1 50 ? -21.305 63.258 152.964 1.00 10.65 46 ASP B CA 1
ATOM 8660 C C . ASP C 1 50 ? -21.880 62.107 153.807 1.00 10.13 46 ASP B C 1
ATOM 8661 O O . ASP C 1 50 ? -21.286 61.733 154.826 1.00 10.27 46 ASP B O 1
ATOM 8666 N N . ASP C 1 51 ? -23.026 61.552 153.426 1.00 9.75 47 ASP B N 1
ATOM 8667 C CA . ASP C 1 51 ? -23.605 60.424 154.204 1.00 9.47 47 ASP B CA 1
ATOM 8668 C C . ASP C 1 51 ? -22.926 59.077 153.959 1.00 9.20 47 ASP B C 1
ATOM 8669 O O . ASP C 1 51 ? -23.233 58.111 154.666 1.00 9.34 47 ASP B O 1
ATOM 8674 N N . LEU C 1 52 ? -22.049 58.985 152.958 1.00 8.15 48 LEU B N 1
ATOM 8675 C CA . LEU C 1 52 ? -21.420 57.696 152.653 1.00 8.51 48 LEU B CA 1
ATOM 8676 C C . LEU C 1 52 ? -20.270 57.411 153.619 1.00 8.03 48 LEU B C 1
ATOM 8677 O O . LEU C 1 52 ? -19.313 58.178 153.667 1.00 7.59 48 LEU B O 1
ATOM 8682 N N . LEU C 1 53 ? -20.377 56.307 154.361 1.00 7.76 49 LEU B N 1
ATOM 8683 C CA . LEU C 1 53 ? -19.332 55.821 155.262 1.00 7.25 49 LEU B CA 1
ATOM 8684 C C . LEU C 1 53 ? -18.659 54.608 154.644 1.00 6.74 49 LEU B C 1
ATOM 8685 O O . LEU C 1 53 ? -19.328 53.670 154.218 1.00 7.11 49 LEU B O 1
ATOM 8690 N N . PHE C 1 54 ? -17.326 54.634 154.639 1.00 6.39 50 PHE B N 1
ATOM 8691 C CA . PHE C 1 54 ? -16.487 53.555 154.149 1.00 5.73 50 PHE B CA 1
ATOM 8692 C C . PHE C 1 54 ? -15.557 53.126 155.301 1.00 5.55 50 PHE B C 1
ATOM 8693 O O . PHE C 1 54 ? -14.665 53.891 155.703 1.00 5.38 50 PHE B O 1
ATOM 8701 N N . ASP C 1 55 ? -15.830 51.949 155.858 1.00 5.25 51 ASP B N 1
ATOM 8702 C CA . ASP C 1 55 ? -15.101 51.382 156.998 1.00 5.40 51 ASP B CA 1
ATOM 8703 C C . ASP C 1 55 ? -14.330 50.155 156.551 1.00 5.12 51 ASP B C 1
ATOM 8704 O O . ASP C 1 55 ? -14.915 49.108 156.251 1.00 5.07 51 ASP B O 1
ATOM 8709 N N . TRP C 1 56 ? -13.004 50.254 156.531 1.00 5.67 52 TRP B N 1
ATOM 8710 C CA . TRP C 1 56 ? -12.165 49.084 156.241 1.00 5.78 52 TRP B CA 1
ATOM 8711 C C . TRP C 1 56 ? -11.410 48.622 157.491 1.00 5.87 52 TRP B C 1
ATOM 8712 O O . TRP C 1 56 ? -10.411 47.908 157.393 1.00 6.61 52 TRP B O 1
ATOM 8723 N N . SER C 1 57 ? -11.883 48.989 158.673 1.00 6.86 53 SER B N 1
ATOM 8724 C CA . SER C 1 57 ? -11.125 48.675 159.896 1.00 5.94 53 SER B CA 1
ATOM 8725 C C . SER C 1 57 ? -11.093 47.174 160.232 1.00 5.95 53 SER B C 1
ATOM 8726 O O . SER C 1 57 ? -10.259 46.753 161.035 1.00 5.85 53 SER B O 1
ATOM 8729 N N . LYS C 1 58 ? -11.974 46.370 159.621 1.00 5.56 54 LYS B N 1
ATOM 8730 C CA . LYS C 1 58 ? -11.953 44.923 159.831 1.00 5.63 54 LYS B CA 1
ATOM 8731 C C . LYS C 1 58 ? -10.972 44.271 158.857 1.00 5.60 54 LYS B C 1
ATOM 8732 O O . LYS C 1 58 ? -10.782 43.031 158.885 1.00 6.07 54 LYS B O 1
ATOM 8738 N N . CYS C 1 59 ? -10.329 45.073 158.001 1.00 5.50 55 CYS B N 1
ATOM 8739 C CA . CYS C 1 59 ? -9.253 44.513 157.185 1.00 5.53 55 CYS B CA 1
ATOM 8740 C C . CYS C 1 59 ? -8.006 44.337 158.054 1.00 6.71 55 CYS B C 1
ATOM 8741 O O . CYS C 1 59 ? -7.863 44.979 159.118 1.00 7.49 55 CYS B O 1
ATOM 8744 N N . ARG C 1 60 ? -7.105 43.485 157.586 1.00 6.65 56 ARG B N 1
ATOM 8745 C CA . ARG C 1 60 ? -5.908 43.073 158.341 1.00 7.10 56 ARG B CA 1
ATOM 8746 C C . ARG C 1 60 ? -4.789 44.096 158.152 1.00 7.39 56 ARG B C 1
ATOM 8747 O O . ARG C 1 60 ? -3.708 43.783 157.623 1.00 7.01 56 ARG B O 1
ATOM 8755 N N . VAL C 1 61 ? -5.041 45.320 158.610 1.00 7.65 57 VAL B N 1
ATOM 8756 C CA . VAL C 1 61 ? -4.143 46.438 158.373 1.00 6.90 57 VAL B CA 1
ATOM 8757 C C . VAL C 1 61 ? -3.817 47.184 159.657 1.00 7.40 57 VAL B C 1
ATOM 8758 O O . VAL C 1 61 ? -4.570 47.121 160.637 1.00 6.46 57 VAL B O 1
ATOM 8762 N N . ASN C 1 62 ? -2.659 47.840 159.663 1.00 7.36 58 ASN B N 1
ATOM 8763 C CA . ASN C 1 62 ? -2.308 48.739 160.755 1.00 8.06 58 ASN B CA 1
ATOM 8764 C C . ASN C 1 62 ? -1.745 50.012 160.167 1.00 7.75 58 ASN B C 1
ATOM 8765 O O . ASN C 1 62 ? -1.847 50.215 158.964 1.00 8.02 58 ASN B O 1
ATOM 8770 N N . ASP C 1 63 ? -1.186 50.893 160.995 1.00 8.20 59 ASP B N 1
ATOM 8771 C CA . ASP C 1 63 ? -0.738 52.186 160.486 1.00 8.33 59 ASP B CA 1
ATOM 8772 C C . ASP C 1 63 ? 0.394 52.039 159.494 1.00 8.33 59 ASP B C 1
ATOM 8773 O O . ASP C 1 63 ? 0.524 52.833 158.570 1.00 8.43 59 ASP B O 1
ATOM 8778 N N . GLU C 1 64 ? 1.232 51.030 159.700 1.00 9.06 60 GLU B N 1
ATOM 8779 C CA . GLU C 1 64 ? 2.349 50.765 158.788 1.00 9.77 60 GLU B CA 1
ATOM 8780 C C . GLU C 1 64 ? 1.823 50.263 157.453 1.00 8.68 60 GLU B C 1
ATOM 8781 O O . GLU C 1 64 ? 2.324 50.655 156.399 1.00 9.11 60 GLU B O 1
ATOM 8787 N N . THR C 1 65 ? 0.795 49.414 157.464 1.00 8.64 61 THR B N 1
ATOM 8788 C CA . THR C 1 65 ? 0.149 49.029 156.197 1.00 7.42 61 THR B CA 1
ATOM 8789 C C . THR C 1 65 ? -0.331 50.257 155.407 1.00 7.85 61 THR B C 1
ATOM 8790 O O . THR C 1 65 ? -0.083 50.365 154.189 1.00 7.22 61 THR B O 1
ATOM 8794 N N . MET C 1 66 ? -0.989 51.200 156.091 1.00 7.76 62 MET B N 1
ATOM 8795 C CA . MET C 1 66 ? -1.620 52.316 155.378 1.00 7.94 62 MET B CA 1
ATOM 8796 C C . MET C 1 66 ? -0.555 53.267 154.857 1.00 7.10 62 MET B C 1
ATOM 8797 O O . MET C 1 66 ? -0.700 53.815 153.763 1.00 6.98 62 MET B O 1
ATOM 8802 N N . ALA C 1 67 ? 0.526 53.435 155.621 1.00 6.46 63 ALA B N 1
ATOM 8803 C CA . ALA C 1 67 ? 1.665 54.227 155.189 1.00 6.28 63 ALA B CA 1
ATOM 8804 C C . ALA C 1 67 ? 2.322 53.659 153.923 1.00 6.10 63 ALA B C 1
ATOM 8805 O O . ALA C 1 67 ? 2.670 54.408 153.010 1.00 6.52 63 ALA B O 1
ATOM 8807 N N . LEU C 1 68 ? 2.542 52.352 153.891 1.00 6.08 64 LEU B N 1
ATOM 8808 C CA . LEU C 1 68 ? 3.073 51.668 152.701 1.00 6.05 64 LEU B CA 1
ATOM 8809 C C . LEU C 1 68 ? 2.146 51.788 151.474 1.00 6.39 64 LEU B C 1
ATOM 8810 O O . LEU C 1 68 ? 2.597 51.991 150.340 1.00 6.38 64 LEU B O 1
ATOM 8815 N N . LEU C 1 69 ? 0.847 51.667 151.716 1.00 7.44 65 LEU B N 1
ATOM 8816 C CA . LEU C 1 69 ? -0.150 51.798 150.641 1.00 7.86 65 LEU B CA 1
ATOM 8817 C C . LEU C 1 69 ? -0.173 53.218 150.094 1.00 8.54 65 LEU B C 1
ATOM 8818 O O . LEU C 1 69 ? -0.313 53.417 148.893 1.00 8.18 65 LEU B O 1
ATOM 8823 N N . LYS C 1 70 ? -0.014 54.220 150.959 1.00 9.45 66 LYS B N 1
ATOM 8824 C CA . LYS C 1 70 ? 0.119 55.588 150.468 1.00 10.48 66 LYS B CA 1
ATOM 8825 C C . LYS C 1 70 ? 1.365 55.712 149.600 1.00 10.23 66 LYS B C 1
ATOM 8826 O O . LYS C 1 70 ? 1.315 56.283 148.499 1.00 9.84 66 LYS B O 1
ATOM 8832 N N . GLU C 1 71 ? 2.490 55.195 150.088 1.00 10.00 67 GLU B N 1
ATOM 8833 C CA . GLU C 1 71 ? 3.725 55.179 149.273 1.00 10.81 67 GLU B CA 1
ATOM 8834 C C . GLU C 1 71 ? 3.504 54.539 147.914 1.00 8.87 67 GLU B C 1
ATOM 8835 O O . GLU C 1 71 ? 4.028 54.993 146.915 1.00 8.95 67 GLU B O 1
ATOM 8841 N N . LEU C 1 72 ? 2.734 53.467 147.899 1.00 8.19 68 LEU B N 1
ATOM 8842 C CA . LEU C 1 72 ? 2.443 52.736 146.672 1.00 7.19 68 LEU B CA 1
ATOM 8843 C C . LEU C 1 72 ? 1.677 53.597 145.675 1.00 7.42 68 LEU B C 1
ATOM 8844 O O . LEU C 1 72 ? 2.004 53.620 144.481 1.00 7.20 68 LEU B O 1
ATOM 8849 N N . ALA C 1 73 ? 0.651 54.283 146.183 1.00 7.10 69 ALA B N 1
ATOM 8850 C CA . ALA C 1 73 ? -0.184 55.150 145.364 1.00 6.97 69 ALA B CA 1
ATOM 8851 C C . ALA C 1 73 ? 0.665 56.266 144.765 1.00 7.05 69 ALA B C 1
ATOM 8852 O O . ALA C 1 73 ? 0.505 56.607 143.597 1.00 6.71 69 ALA B O 1
ATOM 8854 N N . VAL C 1 74 ? 1.583 56.819 145.557 1.00 7.97 70 VAL B N 1
ATOM 8855 C CA . VAL C 1 74 ? 2.488 57.851 145.079 1.00 8.47 70 VAL B CA 1
ATOM 8856 C C . VAL C 1 74 ? 3.444 57.292 144.022 1.00 8.62 70 VAL B C 1
ATOM 8857 O O . VAL C 1 74 ? 3.627 57.920 142.971 1.00 8.64 70 VAL B O 1
ATOM 8861 N N . ALA C 1 75 ? 4.039 56.110 144.263 1.00 9.22 71 ALA B N 1
ATOM 8862 C CA . ALA C 1 75 ? 5.016 55.545 143.313 1.00 9.48 71 ALA B CA 1
ATOM 8863 C C . ALA C 1 75 ? 4.372 55.138 141.991 1.00 9.05 71 ALA B C 1
ATOM 8864 O O . ALA C 1 75 ? 5.029 55.193 140.935 1.00 9.59 71 ALA B O 1
ATOM 8866 N N . ALA C 1 76 ? 3.126 54.675 142.062 1.00 8.64 72 ALA B N 1
ATOM 8867 C CA . ALA C 1 76 ? 2.335 54.350 140.869 1.00 8.64 72 ALA B CA 1
ATOM 8868 C C . ALA C 1 76 ? 1.809 55.582 140.122 1.00 9.48 72 ALA B C 1
ATOM 8869 O O . ALA C 1 76 ? 1.281 55.445 139.040 1.00 10.85 72 ALA B O 1
ATOM 8871 N N . ASP C 1 77 ? 1.978 56.773 140.685 1.00 10.15 73 ASP B N 1
ATOM 8872 C CA . ASP C 1 77 ? 1.442 58.036 140.135 1.00 10.45 73 ASP B CA 1
ATOM 8873 C C . ASP C 1 77 ? -0.068 57.987 139.892 1.00 9.25 73 ASP B C 1
ATOM 8874 O O . ASP C 1 77 ? -0.570 58.421 138.849 1.00 8.91 73 ASP B O 1
ATOM 8879 N N . VAL C 1 78 ? -0.792 57.438 140.866 1.00 8.92 74 VAL B N 1
ATOM 8880 C CA . VAL C 1 78 ? -2.244 57.403 140.796 1.00 7.93 74 VAL B CA 1
ATOM 8881 C C . VAL C 1 78 ? -2.795 58.808 140.519 1.00 8.05 74 VAL B C 1
ATOM 8882 O O . VAL C 1 78 ? -3.659 58.963 139.635 1.00 7.81 74 VAL B O 1
ATOM 8886 N N . GLU C 1 79 ? -2.268 59.830 141.217 1.00 8.09 75 GLU B N 1
ATOM 8887 C CA . GLU C 1 79 ? -2.781 61.189 141.061 1.00 8.43 75 GLU B CA 1
ATOM 8888 C C . GLU C 1 79 ? -2.533 61.781 139.663 1.00 7.76 75 GLU B C 1
ATOM 8889 O O . GLU C 1 79 ? -3.420 62.419 139.100 1.00 8.13 75 GLU B O 1
ATOM 8895 N N . GLY C 1 80 ? -1.338 61.587 139.118 1.00 7.76 76 GLY B N 1
ATOM 8896 C CA . GLY C 1 80 ? -1.006 62.078 137.773 1.00 8.19 76 GLY B CA 1
ATOM 8897 C C . GLY C 1 80 ? -1.767 61.366 136.661 1.00 7.89 76 GLY B C 1
ATOM 8898 O O . GLY C 1 80 ? -2.152 61.984 135.679 1.00 8.07 76 GLY B O 1
ATOM 8899 N N . ARG C 1 81 ? -1.938 60.050 136.808 1.00 7.12 77 ARG B N 1
ATOM 8900 C CA . ARG C 1 81 ? -2.745 59.244 135.891 1.00 6.67 77 ARG B CA 1
ATOM 8901 C C . ARG C 1 81 ? -4.220 59.678 135.921 1.00 5.92 77 ARG B C 1
ATOM 8902 O O . ARG C 1 81 ? -4.869 59.819 134.868 1.00 6.18 77 ARG B O 1
ATOM 8904 N N . ARG C 1 82 ? -4.734 59.939 137.116 1.00 6.11 78 ARG B N 1
ATOM 8905 C CA . ARG C 1 82 ? -6.066 60.503 137.276 1.00 6.12 78 ARG B CA 1
ATOM 8906 C C . ARG C 1 82 ? -6.194 61.861 136.576 1.00 6.09 78 ARG B C 1
ATOM 8907 O O . ARG C 1 82 ? -7.150 62.086 135.853 1.00 5.93 78 ARG B O 1
ATOM 8915 N N . ALA C 1 83 ? -5.241 62.767 136.797 1.00 6.95 79 ALA B N 1
ATOM 8916 C CA . ALA C 1 83 ? -5.285 64.094 136.152 1.00 7.45 79 ALA B CA 1
ATOM 8917 C C . ALA C 1 83 ? -5.340 63.922 134.627 1.00 7.62 79 ALA B C 1
ATOM 8918 O O . ALA C 1 83 ? -6.121 64.585 133.956 1.00 7.47 79 ALA B O 1
ATOM 8920 N N . ALA C 1 84 ? -4.532 63.008 134.091 1.00 8.01 80 ALA B N 1
ATOM 8921 C CA . ALA C 1 84 ? -4.516 62.746 132.649 1.00 7.73 80 ALA B CA 1
ATOM 8922 C C . ALA C 1 84 ? -5.891 62.319 132.139 1.00 7.61 80 ALA B C 1
ATOM 8923 O O . ALA C 1 84 ? -6.309 62.759 131.073 1.00 8.03 80 ALA B O 1
ATOM 8925 N N . MET C 1 85 ? -6.586 61.458 132.894 1.00 7.15 81 MET B N 1
ATOM 8926 C CA . MET C 1 85 ? -7.933 61.032 132.528 1.00 6.70 81 MET B CA 1
ATOM 8927 C C . MET C 1 85 ? -8.873 62.235 132.436 1.00 5.92 81 MET B C 1
ATOM 8928 O O . MET C 1 85 ? -9.527 62.425 131.420 1.00 5.47 81 MET B O 1
ATOM 8933 N N . PHE C 1 86 ? -8.912 63.047 133.499 1.00 6.53 82 PHE B N 1
ATOM 8934 C CA . PHE C 1 86 ? -9.801 64.217 133.557 1.00 6.12 82 PHE B CA 1
ATOM 8935 C C . PHE C 1 86 ? -9.455 65.246 132.495 1.00 6.89 82 PHE B C 1
ATOM 8936 O O . PHE C 1 86 ? -10.340 65.983 132.044 1.00 6.59 82 PHE B O 1
ATOM 8944 N N . ALA C 1 87 ? -8.188 65.265 132.074 1.00 6.82 83 ALA B N 1
ATOM 8945 C CA . ALA C 1 87 ? -7.709 66.226 131.074 1.00 7.55 83 ALA B CA 1
ATOM 8946 C C . ALA C 1 87 ? -8.064 65.841 129.641 1.00 7.90 83 ALA B C 1
ATOM 8947 O O . ALA C 1 87 ? -7.812 66.611 128.706 1.00 9.10 83 ALA B O 1
ATOM 8949 N N . GLY C 1 88 ? -8.612 64.648 129.444 1.00 7.89 84 GLY B N 1
ATOM 8950 C CA . GLY C 1 88 ? -8.926 64.181 128.099 1.00 7.92 84 GLY B CA 1
ATOM 8951 C C . GLY C 1 88 ? -7.719 63.658 127.341 1.00 8.79 84 GLY B C 1
ATOM 8952 O O . GLY C 1 88 ? -7.749 63.565 126.119 1.00 9.54 84 GLY B O 1
ATOM 8953 N N . GLU C 1 89 ? -6.633 63.343 128.042 1.00 8.68 85 GLU B N 1
ATOM 8954 C CA . GLU C 1 89 ? -5.478 62.752 127.391 1.00 9.04 85 GLU B CA 1
ATOM 8955 C C . GLU C 1 89 ? -5.859 61.340 126.933 1.00 8.53 85 GLU B C 1
ATOM 8956 O O . GLU C 1 89 ? -6.791 60.714 127.486 1.00 8.09 85 GLU B O 1
ATOM 8962 N N . HIS C 1 90 ? -5.167 60.853 125.915 1.00 8.23 86 HIS B N 1
ATOM 8963 C CA . HIS C 1 90 ? -5.519 59.555 125.296 1.00 8.09 86 HIS B CA 1
ATOM 8964 C C . HIS C 1 90 ? -4.923 58.418 126.130 1.00 7.91 86 HIS B C 1
ATOM 8965 O O . HIS C 1 90 ? -4.023 57.700 125.675 1.00 7.73 86 HIS B O 1
ATOM 8972 N N . ILE C 1 91 ? -5.425 58.260 127.355 1.00 8.02 87 ILE B N 1
ATOM 8973 C CA . ILE C 1 91 ? -4.848 57.308 128.294 1.00 7.74 87 ILE B CA 1
ATOM 8974 C C . ILE C 1 91 ? -5.145 55.838 127.939 1.00 7.09 87 ILE B C 1
ATOM 8975 O O . ILE C 1 91 ? -4.485 54.927 128.455 1.00 7.14 87 ILE B O 1
ATOM 8980 N N . ASN C 1 92 ? -6.147 55.622 127.088 1.00 6.73 88 ASN B N 1
ATOM 8981 C CA . ASN C 1 92 ? -6.368 54.330 126.450 1.00 6.58 88 ASN B CA 1
ATOM 8982 C C . ASN C 1 92 ? -5.419 54.309 125.282 1.00 6.76 88 ASN B C 1
ATOM 8983 O O . ASN C 1 92 ? -5.773 54.667 124.153 1.00 6.61 88 ASN B O 1
ATOM 8988 N N . ASN C 1 93 ? -4.181 53.927 125.591 1.00 6.99 89 ASN B N 1
ATOM 8989 C CA . ASN C 1 93 ? -3.077 54.069 124.669 1.00 7.82 89 ASN B CA 1
ATOM 8990 C C . ASN C 1 93 ? -3.096 53.052 123.537 1.00 8.25 89 ASN B C 1
ATOM 8991 O O . ASN C 1 93 ? -2.696 53.377 122.405 1.00 8.82 89 ASN B O 1
ATOM 8996 N N . THR C 1 94 ? -3.562 51.834 123.814 1.00 7.18 90 THR B N 1
ATOM 8997 C CA . THR C 1 94 ? -3.546 50.776 122.793 1.00 7.77 90 THR B CA 1
ATOM 8998 C C . THR C 1 94 ? -4.573 51.038 121.695 1.00 8.20 90 THR B C 1
ATOM 8999 O O . THR C 1 94 ? -4.360 50.656 120.544 1.00 9.26 90 THR B O 1
ATOM 9003 N N . GLU C 1 95 ? -5.682 51.683 122.052 1.00 8.31 91 GLU B N 1
ATOM 9004 C CA . GLU C 1 95 ? -6.697 52.111 121.068 1.00 8.82 91 GLU B CA 1
ATOM 9005 C C . GLU C 1 95 ? -6.603 53.597 120.678 1.00 9.06 91 GLU B C 1
ATOM 9006 O O . GLU C 1 95 ? -7.355 54.064 119.803 1.00 9.52 91 GLU B O 1
ATOM 9012 N N . ASP C 1 96 ? -5.684 54.317 121.328 1.00 8.88 92 ASP B N 1
ATOM 9013 C CA . ASP C 1 96 ? -5.458 55.747 121.147 1.00 9.52 92 ASP B CA 1
ATOM 9014 C C . ASP C 1 96 ? -6.758 56.552 121.303 1.00 9.17 92 ASP B C 1
ATOM 9015 O O . ASP C 1 96 ? -7.255 57.172 120.345 1.00 8.30 92 ASP B O 1
ATOM 9020 N N . ARG C 1 97 ? -7.315 56.498 122.510 1.00 8.22 93 ARG B N 1
ATOM 9021 C CA . ARG C 1 97 ? -8.566 57.172 122.852 1.00 7.67 93 ARG B CA 1
ATOM 9022 C C . ARG C 1 97 ? -8.469 57.827 124.222 1.00 7.45 93 ARG B C 1
ATOM 9023 O O . ARG C 1 97 ? -7.761 57.346 125.125 1.00 5.83 93 ARG B O 1
ATOM 9031 N N . ALA C 1 98 ? -9.216 58.917 124.364 1.00 7.17 94 ALA B N 1
ATOM 9032 C CA . ALA C 1 98 ? -9.511 59.497 125.646 1.00 6.11 94 ALA B CA 1
ATOM 9033 C C . ALA C 1 98 ? -10.452 58.577 126.412 1.00 5.89 94 ALA B C 1
ATOM 9034 O O . ALA C 1 98 ? -11.066 57.646 125.843 1.00 5.09 94 ALA B O 1
ATOM 9036 N N . VAL C 1 99 ? -10.577 58.875 127.702 1.00 5.43 95 VAL B N 1
ATOM 9037 C CA . VAL C 1 99 ? -11.396 58.107 128.628 1.00 4.88 95 VAL B CA 1
ATOM 9038 C C . VAL C 1 99 ? -12.188 59.102 129.466 1.00 5.75 95 VAL B C 1
ATOM 9039 O O . VAL C 1 99 ? -11.678 59.631 130.445 1.00 5.56 95 VAL B O 1
ATOM 9043 N N . LEU C 1 100 ? -13.422 59.383 129.062 1.00 5.04 96 LEU B N 1
ATOM 9044 C CA . LEU C 1 100 ? -14.167 60.513 129.643 1.00 5.95 96 LEU B CA 1
ATOM 9045 C C . LEU C 1 100 ? -15.605 60.191 129.967 1.00 4.83 96 LEU B C 1
ATOM 9046 O O . LEU C 1 100 ? -16.502 60.993 129.740 1.00 5.73 96 LEU B O 1
ATOM 9051 N N . HIS C 1 101 ? -15.832 59.030 130.561 1.00 4.94 97 HIS B N 1
ATOM 9052 C CA . HIS C 1 101 ? -17.120 58.802 131.207 1.00 4.60 97 HIS B CA 1
ATOM 9053 C C . HIS C 1 101 ? -17.419 59.874 132.255 1.00 4.72 97 HIS B C 1
ATOM 9054 O O . HIS C 1 101 ? -18.597 60.180 132.498 1.00 5.10 97 HIS B O 1
ATOM 9061 N N . VAL C 1 102 ? -16.396 60.451 132.887 1.00 4.64 98 VAL B N 1
ATOM 9062 C CA . VAL C 1 102 ? -16.661 61.514 133.867 1.00 4.88 98 VAL B CA 1
ATOM 9063 C C . VAL C 1 102 ? -17.346 62.740 133.210 1.00 5.08 98 VAL B C 1
ATOM 9064 O O . VAL C 1 102 ? -18.156 63.431 133.859 1.00 6.15 98 VAL B O 1
ATOM 9068 N N . ALA C 1 103 ? -17.039 63.001 131.932 1.00 5.35 99 ALA B N 1
ATOM 9069 C CA . ALA C 1 103 ? -17.643 64.121 131.225 1.00 5.15 99 ALA B CA 1
ATOM 9070 C C . ALA C 1 103 ? -19.140 63.947 131.004 1.00 5.43 99 ALA B C 1
ATOM 9071 O O . ALA C 1 103 ? -19.865 64.952 130.883 1.00 5.86 99 ALA B O 1
ATOM 9073 N N . LEU C 1 104 ? -19.599 62.696 130.956 1.00 4.94 100 LEU B N 1
ATOM 9074 C CA . LEU C 1 104 ? -21.014 62.373 130.743 1.00 5.37 100 LEU B CA 1
ATOM 9075 C C . LEU C 1 104 ? -21.932 62.909 131.832 1.00 4.95 100 LEU B C 1
ATOM 9076 O O . LEU C 1 104 ? -23.091 63.198 131.554 1.00 5.02 100 LEU B O 1
ATOM 9081 N N . ARG C 1 105 ? -21.396 63.063 133.044 1.00 4.97 101 ARG B N 1
ATOM 9082 C CA . ARG C 1 105 ? -22.150 63.548 134.207 1.00 5.46 101 ARG B CA 1
ATOM 9083 C C . ARG C 1 105 ? -21.602 64.855 134.781 1.00 6.13 101 ARG B C 1
ATOM 9084 O O . ARG C 1 105 ? -22.007 65.280 135.870 1.00 6.97 101 ARG B O 1
ATOM 9092 N N . ASP C 1 106 ? -20.726 65.514 134.031 1.00 7.07 102 ASP B N 1
ATOM 9093 C CA . ASP C 1 106 ? -20.060 66.722 134.489 1.00 7.21 102 ASP B CA 1
ATOM 9094 C C . ASP C 1 106 ? -20.911 67.968 134.254 1.00 7.42 102 ASP B C 1
ATOM 9095 O O . ASP C 1 106 ? -20.930 68.545 133.166 1.00 7.96 102 ASP B O 1
ATOM 9100 N N . THR C 1 107 ? -21.553 68.413 135.323 1.00 7.96 103 THR B N 1
ATOM 9101 C CA . THR C 1 107 ? -22.372 69.600 135.298 1.00 8.73 103 THR B CA 1
ATOM 9102 C C . THR C 1 107 ? -21.687 70.840 135.911 1.00 9.29 103 THR B C 1
ATOM 9103 O O . THR C 1 107 ? -22.332 71.878 136.005 1.00 10.09 103 THR B O 1
ATOM 9107 N N . SER C 1 108 ? -20.422 70.732 136.324 1.00 8.77 104 SER B N 1
ATOM 9108 C CA A SER C 1 108 ? -19.747 71.856 136.970 0.50 9.34 104 SER B CA 1
ATOM 9109 C CA B SER C 1 108 ? -19.688 71.802 137.008 0.50 9.87 104 SER B CA 1
ATOM 9110 C C . SER C 1 108 ? -18.645 72.494 136.121 1.00 9.72 104 SER B C 1
ATOM 9111 O O . SER C 1 108 ? -18.416 73.693 136.241 1.00 9.68 104 SER B O 1
ATOM 9116 N N . SER C 1 109 ? -17.938 71.710 135.307 1.00 9.17 105 SER B N 1
ATOM 9117 C CA . SER C 1 109 ? -16.811 72.250 134.511 1.00 9.05 105 SER B CA 1
ATOM 9118 C C . SER C 1 109 ? -17.290 73.220 133.447 1.00 9.60 105 SER B C 1
ATOM 9119 O O . SER C 1 109 ? -18.373 73.040 132.882 1.00 9.17 105 SER B O 1
ATOM 9122 N N . LYS C 1 110 ? -16.488 74.256 133.175 1.00 9.41 106 LYS B N 1
ATOM 9123 C CA . LYS C 1 110 ? -16.783 75.162 132.070 1.00 10.11 106 LYS B CA 1
ATOM 9124 C C . LYS C 1 110 ? -16.537 74.485 130.734 1.00 10.38 106 LYS B C 1
ATOM 9125 O O . LYS C 1 110 ? -17.271 74.726 129.785 1.00 10.64 106 LYS B O 1
ATOM 9127 N N . GLU C 1 111 ? -15.469 73.686 130.654 1.00 10.72 107 GLU B N 1
ATOM 9128 C CA . GLU C 1 111 ? -15.138 72.923 129.449 1.00 10.95 107 GLU B CA 1
ATOM 9129 C C . GLU C 1 111 ? -14.391 71.634 129.827 1.00 10.66 107 GLU B C 1
ATOM 9130 O O . GLU C 1 111 ? -13.733 71.556 130.887 1.00 10.36 107 GLU B O 1
ATOM 9136 N N . VAL C 1 112 ? -14.480 70.638 128.949 1.00 9.67 108 VAL B N 1
ATOM 9137 C CA . VAL C 1 112 ? -13.610 69.472 128.987 1.00 8.89 108 VAL B CA 1
ATOM 9138 C C . VAL C 1 112 ? -13.208 69.205 127.531 1.00 8.98 108 VAL B C 1
ATOM 9139 O O . VAL C 1 112 ? -14.075 69.051 126.662 1.00 9.60 108 VAL B O 1
ATOM 9143 N N . LEU C 1 113 ? -11.904 69.179 127.272 1.00 9.00 109 LEU B N 1
ATOM 9144 C CA . LEU C 1 113 ? -11.388 69.160 125.911 1.00 9.59 109 LEU B CA 1
ATOM 9145 C C . LEU C 1 113 ? -10.933 67.770 125.509 1.00 9.44 109 LEU B C 1
ATOM 9146 O O . LEU C 1 113 ? -10.204 67.100 126.266 1.00 9.66 109 LEU B O 1
ATOM 9151 N N . VAL C 1 114 ? -11.383 67.342 124.338 1.00 8.54 110 VAL B N 1
ATOM 9152 C CA . VAL C 1 114 ? -10.826 66.186 123.664 1.00 9.07 110 VAL B CA 1
ATOM 9153 C C . VAL C 1 114 ? -10.371 66.663 122.288 1.00 9.09 110 VAL B C 1
ATOM 9154 O O . VAL C 1 114 ? -11.186 67.155 121.513 1.00 8.86 110 VAL B O 1
ATOM 9158 N N . ASP C 1 115 ? -9.069 66.554 122.021 1.00 9.08 111 ASP B N 1
ATOM 9159 C CA . ASP C 1 115 ? -8.498 66.953 120.718 1.00 10.15 111 ASP B CA 1
ATOM 9160 C C . ASP C 1 115 ? -8.925 68.358 120.291 1.00 9.88 111 ASP B C 1
ATOM 9161 O O . ASP C 1 115 ? -9.263 68.615 119.126 1.00 10.41 111 ASP B O 1
ATOM 9166 N N . GLY C 1 116 ? -8.915 69.269 121.253 1.00 9.62 112 GLY B N 1
ATOM 9167 C CA . GLY C 1 116 ? -9.192 70.673 120.988 1.00 9.90 112 GLY B CA 1
ATOM 9168 C C . GLY C 1 116 ? -10.655 71.068 121.001 1.00 9.91 112 GLY B C 1
ATOM 9169 O O . GLY C 1 116 ? -10.955 72.259 120.860 1.00 10.65 112 GLY B O 1
ATOM 9170 N N . HIS C 1 117 ? -11.545 70.087 121.190 1.00 8.49 113 HIS B N 1
ATOM 9171 C CA . HIS C 1 117 ? -13.002 70.280 121.175 1.00 8.56 113 HIS B CA 1
ATOM 9172 C C . HIS C 1 117 ? -13.592 70.144 122.589 1.00 8.05 113 HIS B C 1
ATOM 9173 O O . HIS C 1 117 ? -13.311 69.177 123.302 1.00 7.92 113 HIS B O 1
ATOM 9180 N N . ASN C 1 118 ? -14.378 71.139 122.997 1.00 8.16 114 ASN B N 1
ATOM 9181 C CA . ASN C 1 118 ? -15.129 71.072 124.232 1.00 8.27 114 ASN B CA 1
ATOM 9182 C C . ASN C 1 118 ? -16.302 70.118 124.030 1.00 8.07 114 ASN B C 1
ATOM 9183 O O . ASN C 1 118 ? -17.192 70.383 123.236 1.00 7.67 114 ASN B O 1
ATOM 9188 N N . VAL C 1 119 ? -16.289 69.016 124.763 1.00 6.68 115 VAL B N 1
ATOM 9189 C CA . VAL C 1 119 ? -17.285 67.963 124.595 1.00 7.25 115 VAL B CA 1
ATOM 9190 C C . VAL C 1 119 ? -18.578 68.193 125.399 1.00 7.16 115 VAL B C 1
ATOM 9191 O O . VAL C 1 119 ? -19.584 67.542 125.134 1.00 8.06 115 VAL B O 1
ATOM 9195 N N . LEU C 1 120 ? -18.572 69.130 126.336 1.00 7.49 116 LEU B N 1
ATOM 9196 C CA . LEU C 1 120 ? -19.681 69.238 127.292 1.00 7.15 116 LEU B CA 1
ATOM 9197 C C . LEU C 1 120 ? -21.016 69.641 126.634 1.00 7.59 116 LEU B C 1
ATOM 9198 O O . LEU C 1 120 ? -22.055 69.088 126.968 1.00 6.74 116 LEU B O 1
ATOM 9203 N N . PRO C 1 121 ? -20.991 70.590 125.685 1.00 8.41 117 PRO B N 1
ATOM 9204 C CA . PRO C 1 121 ? -22.264 70.933 125.034 1.00 9.02 117 PRO B CA 1
ATOM 9205 C C . PRO C 1 121 ? -22.925 69.747 124.279 1.00 8.92 117 PRO B C 1
ATOM 9206 O O . PRO C 1 121 ? -24.139 69.575 124.349 1.00 8.91 117 PRO B O 1
ATOM 9210 N N . ASP C 1 122 ? -22.121 68.943 123.598 1.00 9.41 118 ASP B N 1
ATOM 9211 C CA . ASP C 1 122 ? -22.590 67.742 122.891 1.00 9.60 118 ASP B CA 1
ATOM 9212 C C . ASP C 1 122 ? -23.215 66.746 123.875 1.00 8.58 118 ASP B C 1
ATOM 9213 O O . ASP C 1 122 ? -24.261 66.165 123.590 1.00 7.30 118 ASP B O 1
ATOM 9218 N N . VAL C 1 123 ? -22.518 66.501 124.995 1.00 7.72 119 VAL B N 1
ATOM 9219 C CA . VAL C 1 123 ? -23.020 65.628 126.056 1.00 6.50 119 VAL B CA 1
ATOM 9220 C C . VAL C 1 123 ? -24.397 66.110 126.539 1.00 6.74 119 VAL B C 1
ATOM 9221 O O . VAL C 1 123 ? -25.345 65.325 126.640 1.00 6.46 119 VAL B O 1
ATOM 9225 N N . LYS C 1 124 ? -24.502 67.401 126.829 1.00 6.72 120 LYS B N 1
ATOM 9226 C CA . LYS C 1 124 ? -25.718 67.957 127.399 1.00 7.43 120 LYS B CA 1
ATOM 9227 C C . LYS C 1 124 ? -26.858 68.007 126.379 1.00 7.95 120 LYS B C 1
ATOM 9228 O O . LYS C 1 124 ? -28.030 67.865 126.741 1.00 7.68 120 LYS B O 1
ATOM 9234 N N . HIS C 1 125 ? -26.509 68.184 125.108 1.00 8.92 121 HIS B N 1
ATOM 9235 C CA . HIS C 1 125 ? -27.513 68.232 124.041 1.00 10.04 121 HIS B CA 1
ATOM 9236 C C . HIS C 1 125 ? -28.173 66.853 123.873 1.00 9.26 121 HIS B C 1
ATOM 9237 O O . HIS C 1 125 ? -29.411 66.755 123.771 1.00 8.44 121 HIS B O 1
ATOM 9244 N N . VAL C 1 126 ? -27.348 65.811 123.835 1.00 7.86 122 VAL B N 1
ATOM 9245 C CA . VAL C 1 126 ? -27.873 64.466 123.779 1.00 8.03 122 VAL B CA 1
ATOM 9246 C C . VAL C 1 126 ? -28.788 64.180 124.965 1.00 7.49 122 VAL B C 1
ATOM 9247 O O . VAL C 1 126 ? -29.856 63.649 124.761 1.00 7.32 122 VAL B O 1
ATOM 9251 N N . LEU C 1 127 ? -28.389 64.534 126.186 1.00 7.82 123 LEU B N 1
ATOM 9252 C CA . LEU C 1 127 ? -29.250 64.291 127.358 1.00 7.68 123 LEU B CA 1
ATOM 9253 C C . LEU C 1 127 ? -30.575 65.049 127.227 1.00 8.31 123 LEU B C 1
ATOM 9254 O O . LEU C 1 127 ? -31.631 64.534 127.598 1.00 7.99 123 LEU B O 1
ATOM 9259 N N . ASP C 1 128 ? -30.514 66.279 126.728 1.00 8.69 124 ASP B N 1
ATOM 9260 C CA . ASP C 1 128 ? -31.729 67.068 126.529 1.00 9.39 124 ASP B CA 1
ATOM 9261 C C . ASP C 1 128 ? -32.695 66.371 125.560 1.00 9.31 124 ASP B C 1
ATOM 9262 O O . ASP C 1 128 ? -33.903 66.338 125.813 1.00 8.41 124 ASP B O 1
ATOM 9267 N N . ARG C 1 129 ? -32.162 65.872 124.445 1.00 9.31 125 ARG B N 1
ATOM 9268 C CA . ARG C 1 129 ? -32.970 65.165 123.440 1.00 9.43 125 ARG B CA 1
ATOM 9269 C C . ARG C 1 129 ? -33.526 63.850 123.991 1.00 9.03 125 ARG B C 1
ATOM 9270 O O . ARG C 1 129 ? -34.683 63.503 123.742 1.00 8.60 125 ARG B O 1
ATOM 9278 N N . MET C 1 130 ? -32.711 63.148 124.768 1.00 7.48 126 MET B N 1
ATOM 9279 C CA . MET C 1 130 ? -33.155 61.920 125.446 1.00 7.13 126 MET B CA 1
ATOM 9280 C C . MET C 1 130 ? -34.316 62.216 126.367 1.00 6.96 126 MET B C 1
ATOM 9281 O O . MET C 1 130 ? -35.302 61.465 126.383 1.00 7.68 126 MET B O 1
ATOM 9286 N N . ALA C 1 131 ? -34.192 63.298 127.147 1.00 6.94 127 ALA B N 1
ATOM 9287 C CA . ALA C 1 131 ? -35.232 63.727 128.092 1.00 7.12 127 ALA B CA 1
ATOM 9288 C C . ALA C 1 131 ? -36.556 64.072 127.410 1.00 7.34 127 ALA B C 1
ATOM 9289 O O . ALA C 1 131 ? -37.603 63.649 127.883 1.00 6.35 127 ALA B O 1
ATOM 9291 N N . ALA C 1 132 ? -36.503 64.841 126.326 1.00 7.16 128 ALA B N 1
ATOM 9292 C CA . ALA C 1 132 ? -37.709 65.182 125.580 1.00 7.97 128 ALA B CA 1
ATOM 9293 C C . ALA C 1 132 ? -38.381 63.919 125.045 1.00 7.64 128 ALA B C 1
ATOM 9294 O O . ALA C 1 132 ? -39.600 63.764 125.155 1.00 7.93 128 ALA B O 1
ATOM 9296 N N . PHE C 1 133 ? -37.582 62.997 124.512 1.00 7.33 129 PHE B N 1
ATOM 9297 C CA . PHE C 1 133 ? -38.104 61.722 124.019 1.00 7.90 129 PHE B CA 1
ATOM 9298 C C . PHE C 1 133 ? -38.724 60.863 125.147 1.00 7.90 129 PHE B C 1
ATOM 9299 O O . PHE C 1 133 ? -39.836 60.359 125.024 1.00 8.24 129 PHE B O 1
ATOM 9307 N N . ALA C 1 134 ? -37.987 60.707 126.237 1.00 7.68 130 ALA B N 1
ATOM 9308 C CA . ALA C 1 134 ? -38.442 59.958 127.406 1.00 8.24 130 ALA B CA 1
ATOM 9309 C C . ALA C 1 134 ? -39.730 60.536 127.946 1.00 9.18 130 ALA B C 1
ATOM 9310 O O . ALA C 1 134 ? -40.650 59.795 128.300 1.00 9.21 130 ALA B O 1
ATOM 9312 N N . ASP C 1 135 ? -39.794 61.867 128.029 1.00 10.26 131 ASP B N 1
ATOM 9313 C CA . ASP C 1 135 ? -41.002 62.551 128.522 1.00 11.15 131 ASP B CA 1
ATOM 9314 C C . ASP C 1 135 ? -42.216 62.229 127.661 1.00 10.78 131 ASP B C 1
ATOM 9315 O O . ASP C 1 135 ? -43.342 62.052 128.171 1.00 11.70 131 ASP B O 1
ATOM 9320 N N . GLY C 1 136 ? -41.977 62.207 126.351 1.00 10.20 132 GLY B N 1
ATOM 9321 C CA . GLY C 1 136 ? -43.003 61.971 125.355 1.00 10.26 132 GLY B CA 1
ATOM 9322 C C . GLY C 1 136 ? -43.515 60.541 125.392 1.00 9.75 132 GLY B C 1
ATOM 9323 O O . GLY C 1 136 ? -44.720 60.299 125.256 1.00 10.27 132 GLY B O 1
ATOM 9324 N N . ILE C 1 137 ? -42.606 59.603 125.604 1.00 8.75 133 ILE B N 1
ATOM 9325 C CA . ILE C 1 137 ? -42.970 58.194 125.723 1.00 8.35 133 ILE B CA 1
ATOM 9326 C C . ILE C 1 137 ? -43.740 57.971 127.009 1.00 8.90 133 ILE B C 1
ATOM 9327 O O . ILE C 1 137 ? -44.778 57.307 126.997 1.00 10.26 133 ILE B O 1
ATOM 9332 N N . ARG C 1 138 ? -43.235 58.536 128.110 1.00 8.90 134 ARG B N 1
ATOM 9333 C CA . ARG C 1 138 ? -43.866 58.403 129.426 1.00 8.84 134 ARG B CA 1
ATOM 9334 C C . ARG C 1 138 ? -45.266 59.026 129.507 1.00 9.82 134 ARG B C 1
ATOM 9335 O O . ARG C 1 138 ? -46.160 58.452 130.137 1.00 9.88 134 ARG B O 1
ATOM 9343 N N . SER C 1 139 ? -45.459 60.176 128.862 1.00 10.09 135 SER B N 1
ATOM 9344 C CA . SER C 1 139 ? -46.721 60.902 128.940 1.00 11.18 135 SER B CA 1
ATOM 9345 C C . SER C 1 139 ? -47.798 60.337 128.027 1.00 11.99 135 SER B C 1
ATOM 9346 O O . SER C 1 139 ? -48.983 60.604 128.222 1.00 12.26 135 SER B O 1
ATOM 9349 N N . GLY C 1 140 ? -47.394 59.581 127.012 1.00 12.27 136 GLY B N 1
ATOM 9350 C CA . GLY C 1 140 ? -48.323 59.154 125.965 1.00 12.88 136 GLY B CA 1
ATOM 9351 C C . GLY C 1 140 ? -48.458 60.172 124.848 1.00 13.39 136 GLY B C 1
ATOM 9352 O O . GLY C 1 140 ? -49.284 59.998 123.959 1.00 13.31 136 GLY B O 1
ATOM 9353 N N . ALA C 1 141 ? -47.653 61.233 124.887 1.00 13.75 137 ALA B N 1
ATOM 9354 C CA . ALA C 1 141 ? -47.590 62.185 123.775 1.00 14.48 137 ALA B CA 1
ATOM 9355 C C . ALA C 1 141 ? -47.040 61.529 122.512 1.00 14.92 137 ALA B C 1
ATOM 9356 O O . ALA C 1 141 ? -47.494 61.824 121.408 1.00 15.04 137 ALA B O 1
ATOM 9358 N N . LEU C 1 142 ? -46.051 60.647 122.689 1.00 13.54 138 LEU B N 1
ATOM 9359 C CA . LEU C 1 142 ? -45.477 59.897 121.592 1.00 13.99 138 LEU B CA 1
ATOM 9360 C C . LEU C 1 142 ? -46.109 58.511 121.610 1.00 14.36 138 LEU B C 1
ATOM 9361 O O . LEU C 1 142 ? -45.891 57.738 122.540 1.00 14.95 138 LEU B O 1
ATOM 9366 N N . LYS C 1 143 ? -46.933 58.228 120.611 1.00 14.31 139 LYS B N 1
ATOM 9367 C CA . LYS C 1 143 ? -47.721 56.993 120.577 1.00 14.35 139 LYS B CA 1
ATOM 9368 C C . LYS C 1 143 ? -47.166 55.960 119.590 1.00 13.32 139 LYS B C 1
ATOM 9369 O O . LYS C 1 143 ? -46.330 56.274 118.749 1.00 13.26 139 LYS B O 1
ATOM 9375 N N . GLY C 1 144 ? -47.628 54.724 119.704 1.00 12.71 140 GLY B N 1
ATOM 9376 C CA . GLY C 1 144 ? -47.327 53.713 118.699 1.00 12.30 140 GLY B CA 1
ATOM 9377 C C . GLY C 1 144 ? -48.041 54.033 117.390 1.00 12.42 140 GLY B C 1
ATOM 9378 O O . GLY C 1 144 ? -48.821 54.995 117.316 1.00 12.64 140 GLY B O 1
ATOM 9379 N N . ALA C 1 145 ? -47.800 53.213 116.373 1.00 12.07 141 ALA B N 1
ATOM 9380 C CA . ALA C 1 145 ? -48.292 53.474 115.010 1.00 12.93 141 ALA B CA 1
ATOM 9381 C C . ALA C 1 145 ? -49.812 53.409 114.923 1.00 13.55 141 ALA B C 1
ATOM 9382 O O . ALA C 1 145 ? -50.387 53.926 113.978 1.00 14.64 141 ALA B O 1
ATOM 9384 N N . THR C 1 146 ? -50.470 52.756 115.877 1.00 13.49 142 THR B N 1
ATOM 9385 C CA . THR C 1 146 ? -51.940 52.728 115.873 1.00 14.19 142 THR B CA 1
ATOM 9386 C C . THR C 1 146 ? -52.561 53.661 116.923 1.00 14.23 142 THR B C 1
ATOM 9387 O O . THR C 1 146 ? -53.752 53.562 117.218 1.00 14.63 142 THR B O 1
ATOM 9391 N N . GLY C 1 147 ? -51.749 54.581 117.445 1.00 13.95 143 GLY B N 1
ATOM 9392 C CA . GLY C 1 147 ? -52.178 55.583 118.439 1.00 14.05 143 GLY B CA 1
ATOM 9393 C C . GLY C 1 147 ? -52.208 55.159 119.906 1.00 14.46 143 GLY B C 1
ATOM 9394 O O . GLY C 1 147 ? -52.825 55.843 120.720 1.00 13.86 143 GLY B O 1
ATOM 9395 N N . ARG C 1 148 ? -51.514 54.078 120.271 1.00 14.11 144 ARG B N 1
ATOM 9396 C CA . ARG C 1 148 ? -51.535 53.589 121.657 1.00 14.93 144 ARG B CA 1
ATOM 9397 C C . ARG C 1 148 ? -50.388 54.157 122.495 1.00 13.70 144 ARG B C 1
ATOM 9398 O O . ARG C 1 148 ? -49.284 54.367 121.995 1.00 13.06 144 ARG B O 1
ATOM 9406 N N . LYS C 1 149 ? -50.655 54.384 123.774 1.00 12.69 145 LYS B N 1
ATOM 9407 C CA . LYS C 1 149 ? -49.611 54.759 124.719 1.00 12.02 145 LYS B CA 1
ATOM 9408 C C . LYS C 1 149 ? -48.668 53.567 124.810 1.00 10.62 145 LYS B C 1
ATOM 9409 O O . LYS C 1 149 ? -49.114 52.423 124.822 1.00 10.16 145 LYS B O 1
ATOM 9415 N N . ILE C 1 150 ? -47.368 53.836 124.825 1.00 9.25 146 ILE B N 1
ATOM 9416 C CA . ILE C 1 150 ? -46.366 52.782 124.978 1.00 8.18 146 ILE B CA 1
ATOM 9417 C C . ILE C 1 150 ? -46.423 52.233 126.415 1.00 8.07 146 ILE B C 1
ATOM 9418 O O . ILE C 1 150 ? -46.342 52.983 127.381 1.00 9.00 146 ILE B O 1
ATOM 9423 N N . THR C 1 151 ? -46.584 50.922 126.545 1.00 8.42 147 THR B N 1
ATOM 9424 C CA . THR C 1 151 ? -46.683 50.249 127.844 1.00 8.62 147 THR B CA 1
ATOM 9425 C C . THR C 1 151 ? -45.418 49.461 128.202 1.00 8.07 147 THR B C 1
ATOM 9426 O O . THR C 1 151 ? -45.201 49.129 129.367 1.00 8.98 147 THR B O 1
ATOM 9430 N N . ASP C 1 152 ? -44.601 49.141 127.197 1.00 7.36 148 ASP B N 1
ATOM 9431 C CA . ASP C 1 152 ? -43.431 48.296 127.369 1.00 7.50 148 ASP B CA 1
ATOM 9432 C C . ASP C 1 152 ? -42.307 48.789 126.472 1.00 6.82 148 ASP B C 1
ATOM 9433 O O . ASP C 1 152 ? -42.556 49.142 125.303 1.00 6.42 148 ASP B O 1
ATOM 9438 N N . ILE C 1 153 ? -41.103 48.844 127.034 1.00 6.20 149 ILE B N 1
ATOM 9439 C CA . ILE C 1 153 ? -39.894 49.110 126.266 1.00 6.61 149 ILE B CA 1
ATOM 9440 C C . ILE C 1 153 ? -38.985 47.896 126.378 1.00 6.26 149 ILE B C 1
ATOM 9441 O O . ILE C 1 153 ? -38.889 47.261 127.450 1.00 6.12 149 ILE B O 1
ATOM 9446 N N . VAL C 1 154 ? -38.349 47.569 125.265 1.00 5.80 150 VAL B N 1
ATOM 9447 C CA . VAL C 1 154 ? -37.445 46.449 125.183 1.00 5.45 150 VAL B CA 1
ATOM 9448 C C . VAL C 1 154 ? -36.095 46.975 124.703 1.00 5.56 150 VAL B C 1
ATOM 9449 O O . VAL C 1 154 ? -35.971 47.406 123.554 1.00 6.29 150 VAL B O 1
ATOM 9453 N N . ASN C 1 155 ? -35.102 46.979 125.592 1.00 5.60 151 ASN B N 1
ATOM 9454 C CA . ASN C 1 155 ? -33.727 47.290 125.198 1.00 5.79 151 ASN B CA 1
ATOM 9455 C C . ASN C 1 155 ? -33.073 46.040 124.623 1.00 5.40 151 ASN B C 1
ATOM 9456 O O . ASN C 1 155 ? -33.270 44.915 125.143 1.00 6.17 151 ASN B O 1
ATOM 9461 N N . ILE C 1 156 ? -32.347 46.221 123.531 1.00 5.15 152 ILE B N 1
ATOM 9462 C CA . ILE C 1 156 ? -31.565 45.157 122.912 1.00 5.58 152 ILE B CA 1
ATOM 9463 C C . ILE C 1 156 ? -30.126 45.655 122.835 1.00 6.89 152 ILE B C 1
ATOM 9464 O O . ILE C 1 156 ? -29.833 46.669 122.171 1.00 6.96 152 ILE B O 1
ATOM 9469 N N . GLY C 1 157 ? -29.238 44.972 123.556 1.00 7.53 153 GLY B N 1
ATOM 9470 C CA . GLY C 1 157 ? -27.829 45.311 123.558 1.00 8.31 153 GLY B CA 1
ATOM 9471 C C . GLY C 1 157 ? -27.022 44.184 124.175 1.00 8.83 153 GLY B C 1
ATOM 9472 O O . GLY C 1 157 ? -27.601 43.266 124.746 1.00 9.05 153 GLY B O 1
ATOM 9473 N N . ILE C 1 158 ? -25.698 44.229 124.054 1.00 9.50 154 ILE B N 1
ATOM 9474 C CA A ILE C 1 158 ? -24.820 43.261 124.737 0.50 9.03 154 ILE B CA 1
ATOM 9475 C CA B ILE C 1 158 ? -24.842 43.265 124.765 0.50 9.40 154 ILE B CA 1
ATOM 9476 C C . ILE C 1 158 ? -23.816 43.967 125.646 1.00 9.39 154 ILE B C 1
ATOM 9477 O O . ILE C 1 158 ? -23.576 45.154 125.488 1.00 8.71 154 ILE B O 1
ATOM 9486 N N . GLY C 1 159 ? -23.209 43.205 126.563 1.00 9.13 155 GLY B N 1
ATOM 9487 C CA . GLY C 1 159 ? -22.239 43.717 127.515 1.00 10.08 155 GLY B CA 1
ATOM 9488 C C . GLY C 1 159 ? -22.628 45.057 128.113 1.00 10.48 155 GLY B C 1
ATOM 9489 O O . GLY C 1 159 ? -23.619 45.171 128.817 1.00 9.65 155 GLY B O 1
ATOM 9490 N N . GLY C 1 160 ? -21.857 46.088 127.791 1.00 11.56 156 GLY B N 1
ATOM 9491 C CA . GLY C 1 160 ? -22.075 47.399 128.373 1.00 12.04 156 GLY B CA 1
ATOM 9492 C C . GLY C 1 160 ? -23.366 48.056 127.923 1.00 12.28 156 GLY B C 1
ATOM 9493 O O . GLY C 1 160 ? -23.846 48.980 128.571 1.00 13.90 156 GLY B O 1
ATOM 9494 N N . SER C 1 161 ? -23.931 47.584 126.812 1.00 12.32 157 SER B N 1
ATOM 9495 C CA . SER C 1 161 ? -25.208 48.106 126.356 1.00 11.93 157 SER B CA 1
ATOM 9496 C C . SER C 1 161 ? -26.400 47.455 127.094 1.00 11.69 157 SER B C 1
ATOM 9497 O O . SER C 1 161 ? -27.551 47.787 126.784 1.00 12.04 157 SER B O 1
ATOM 9500 N N . ASP C 1 162 ? -26.116 46.573 128.074 1.00 9.91 158 ASP B N 1
ATOM 9501 C CA . ASP C 1 162 ? -27.145 45.800 128.793 1.00 8.47 158 ASP B CA 1
ATOM 9502 C C . ASP C 1 162 ? -27.031 45.810 130.327 1.00 7.73 158 ASP B C 1
ATOM 9503 O O . ASP C 1 162 ? -28.018 46.088 131.023 1.00 6.49 158 ASP B O 1
ATOM 9508 N N . LEU C 1 163 ? -25.855 45.482 130.864 1.00 6.93 159 LEU B N 1
ATOM 9509 C CA . LEU C 1 163 ? -25.742 45.220 132.281 1.00 6.94 159 LEU B CA 1
ATOM 9510 C C . LEU C 1 163 ? -26.030 46.471 133.107 1.00 6.81 159 LEU B C 1
ATOM 9511 O O . LEU C 1 163 ? -26.691 46.393 134.140 1.00 6.86 159 LEU B O 1
ATOM 9516 N N . GLY C 1 164 ? -25.547 47.614 132.652 1.00 6.33 160 GLY B N 1
ATOM 9517 C CA . GLY C 1 164 ? -25.839 48.885 133.316 1.00 7.27 160 GLY B CA 1
ATOM 9518 C C . GLY C 1 164 ? -27.327 49.207 133.313 1.00 6.81 160 GLY B C 1
ATOM 9519 O O . GLY C 1 164 ? -27.908 49.435 134.374 1.00 7.66 160 GLY B O 1
ATOM 9520 N N . PRO C 1 165 ? -27.939 49.237 132.139 1.00 6.99 161 PRO B N 1
ATOM 9521 C CA . PRO C 1 165 ? -29.377 49.435 132.082 1.00 7.09 161 PRO B CA 1
ATOM 9522 C C . PRO C 1 165 ? -30.182 48.474 132.982 1.00 6.92 161 PRO B C 1
ATOM 9523 O O . PRO C 1 165 ? -31.068 48.913 133.724 1.00 6.60 161 PRO B O 1
ATOM 9527 N N . VAL C 1 166 ? -29.857 47.188 132.959 1.00 6.07 162 VAL B N 1
ATOM 9528 C CA . VAL C 1 166 ? -30.558 46.232 133.811 1.00 6.08 162 VAL B CA 1
ATOM 9529 C C . VAL C 1 166 ? -30.362 46.585 135.285 1.00 5.95 162 VAL B C 1
ATOM 9530 O O . VAL C 1 166 ? -31.323 46.709 136.035 1.00 6.20 162 VAL B O 1
ATOM 9534 N N . MET C 1 167 ? -29.097 46.702 135.691 1.00 6.26 163 MET B N 1
ATOM 9535 C CA . MET C 1 167 ? -28.739 46.979 137.070 1.00 6.36 163 MET B CA 1
ATOM 9536 C C . MET C 1 167 ? -29.448 48.226 137.618 1.00 6.27 163 MET B C 1
ATOM 9537 O O . MET C 1 167 ? -30.032 48.192 138.685 1.00 6.00 163 MET B O 1
ATOM 9542 N N . ALA C 1 168 ? -29.391 49.318 136.871 1.00 5.76 164 ALA B N 1
ATOM 9543 C CA . ALA C 1 168 ? -29.886 50.596 137.365 1.00 6.02 164 ALA B CA 1
ATOM 9544 C C . ALA C 1 168 ? -31.416 50.609 137.427 1.00 6.01 164 ALA B C 1
ATOM 9545 O O . ALA C 1 168 ? -32.015 51.182 138.351 1.00 6.15 164 ALA B O 1
ATOM 9547 N N . THR C 1 169 ? -32.044 50.013 136.417 1.00 6.11 165 THR B N 1
ATOM 9548 C CA . THR C 1 169 ? -33.485 49.953 136.347 1.00 5.93 165 THR B CA 1
ATOM 9549 C C . THR C 1 169 ? -34.031 49.150 137.520 1.00 6.01 165 THR B C 1
ATOM 9550 O O . THR C 1 169 ? -34.982 49.588 138.159 1.00 6.31 165 THR B O 1
ATOM 9554 N N . LEU C 1 170 ? -33.437 47.994 137.825 1.00 6.13 166 LEU B N 1
ATOM 9555 C CA . LEU C 1 170 ? -33.841 47.199 138.992 1.00 6.56 166 LEU B CA 1
ATOM 9556 C C . LEU C 1 170 ? -33.559 47.903 140.322 1.00 5.76 166 LEU B C 1
ATOM 9557 O O . LEU C 1 170 ? -34.377 47.876 141.233 1.00 5.24 166 LEU B O 1
ATOM 9562 N N . ALA C 1 171 ? -32.386 48.508 140.425 1.00 5.33 167 ALA B N 1
ATOM 9563 C CA . ALA C 1 171 ? -32.008 49.259 141.619 1.00 5.10 167 ALA B CA 1
ATOM 9564 C C . ALA C 1 171 ? -32.978 50.399 141.953 1.00 5.10 167 ALA B C 1
ATOM 9565 O O . ALA C 1 171 ? -33.181 50.728 143.134 1.00 5.62 167 ALA B O 1
ATOM 9567 N N . LEU C 1 172 ? -33.563 51.013 140.921 1.00 5.19 168 LEU B N 1
ATOM 9568 C CA . LEU C 1 172 ? -34.403 52.194 141.112 1.00 5.24 168 LEU B CA 1
ATOM 9569 C C . LEU C 1 172 ? -35.882 51.872 140.930 1.00 5.80 168 LEU B C 1
ATOM 9570 O O . LEU C 1 172 ? -36.674 52.726 140.526 1.00 5.78 168 LEU B O 1
ATOM 9575 N N . ALA C 1 173 ? -36.269 50.647 141.276 1.00 6.37 169 ALA B N 1
ATOM 9576 C CA . ALA C 1 173 ? -37.683 50.250 141.198 1.00 6.58 169 ALA B CA 1
ATOM 9577 C C . ALA C 1 173 ? -38.680 51.226 141.853 1.00 6.65 169 ALA B C 1
ATOM 9578 O O . ALA C 1 173 ? -39.758 51.456 141.295 1.00 6.37 169 ALA B O 1
ATOM 9580 N N . PRO C 1 174 ? -38.354 51.793 143.035 1.00 7.23 170 PRO B N 1
ATOM 9581 C CA . PRO C 1 174 ? -39.305 52.739 143.650 1.00 8.42 170 PRO B CA 1
ATOM 9582 C C . PRO C 1 174 ? -39.529 54.020 142.840 1.00 8.77 170 PRO B C 1
ATOM 9583 O O . PRO C 1 174 ? -40.447 54.762 143.134 1.00 7.49 170 PRO B O 1
ATOM 9587 N N . TYR C 1 175 ? -38.683 54.257 141.841 1.00 8.67 171 TYR B N 1
ATOM 9588 C CA . TYR C 1 175 ? -38.718 55.454 141.022 1.00 9.03 171 TYR B CA 1
ATOM 9589 C C . TYR C 1 175 ? -39.212 55.169 139.599 1.00 10.08 171 TYR B C 1
ATOM 9590 O O . TYR C 1 175 ? -39.168 56.047 138.743 1.00 9.51 171 TYR B O 1
ATOM 9599 N N . HIS C 1 176 ? -39.727 53.971 139.388 1.00 10.90 172 HIS B N 1
ATOM 9600 C CA . HIS C 1 176 ? -40.110 53.506 138.085 1.00 11.75 172 HIS B CA 1
ATOM 9601 C C . HIS C 1 176 ? -41.538 53.001 138.099 1.00 14.41 172 HIS B C 1
ATOM 9602 O O . HIS C 1 176 ? -41.872 52.079 138.835 1.00 13.65 172 HIS B O 1
ATOM 9609 N N . ASP C 1 177 ? -42.376 53.597 137.255 1.00 16.96 173 ASP B N 1
ATOM 9610 C CA . ASP C 1 177 ? -43.784 53.217 137.148 1.00 18.40 173 ASP B CA 1
ATOM 9611 C C . ASP C 1 177 ? -44.081 52.556 135.785 1.00 18.80 173 ASP B C 1
ATOM 9612 O O . ASP C 1 177 ? -43.827 51.343 135.586 1.00 20.63 173 ASP B O 1
ATOM 9614 N N . GLU C 1 178 ? -44.607 53.361 134.864 1.00 18.19 174 GLU B N 1
ATOM 9615 C CA . GLU C 1 178 ? -44.862 52.969 133.491 1.00 17.39 174 GLU B CA 1
ATOM 9616 C C . GLU C 1 178 ? -43.941 53.796 132.598 1.00 16.16 174 GLU B C 1
ATOM 9617 O O . GLU C 1 178 ? -43.550 54.923 132.954 1.00 17.11 174 GLU B O 1
ATOM 9619 N N . PRO C 1 179 ? -43.522 53.236 131.461 1.00 13.48 175 PRO B N 1
ATOM 9620 C CA . PRO C 1 179 ? -43.788 51.905 130.963 1.00 12.78 175 PRO B CA 1
ATOM 9621 C C . PRO C 1 179 ? -42.852 50.882 131.602 1.00 11.21 175 PRO B C 1
ATOM 9622 O O . PRO C 1 179 ? -41.828 51.252 132.179 1.00 9.70 175 PRO B O 1
ATOM 9626 N N . ARG C 1 180 ? -43.203 49.613 131.459 1.00 10.59 176 ARG B N 1
ATOM 9627 C CA . ARG C 1 180 ? -42.385 48.520 131.972 1.00 10.75 176 ARG B CA 1
ATOM 9628 C C . ARG C 1 180 ? -41.145 48.411 131.104 1.00 10.16 176 ARG B C 1
ATOM 9629 O O . ARG C 1 180 ? -41.167 48.774 129.934 1.00 10.36 176 ARG B O 1
ATOM 9637 N N . ALA C 1 181 ? -40.065 47.919 131.680 1.00 9.13 177 ALA B N 1
ATOM 9638 C CA . ALA C 1 181 ? -38.792 47.858 130.972 1.00 8.69 177 ALA B CA 1
ATOM 9639 C C . ALA C 1 181 ? -38.326 46.418 130.900 1.00 8.69 177 ALA B C 1
ATOM 9640 O O . ALA C 1 181 ? -38.347 45.702 131.921 1.00 8.74 177 ALA B O 1
ATOM 9642 N N . HIS C 1 182 ? -37.878 46.008 129.710 1.00 7.39 178 HIS B N 1
ATOM 9643 C CA . HIS C 1 182 ? -37.365 44.650 129.484 1.00 7.09 178 HIS B CA 1
ATOM 9644 C C . HIS C 1 182 ? -36.023 44.776 128.791 1.00 6.78 178 HIS B C 1
ATOM 9645 O O . HIS C 1 182 ? -35.770 45.774 128.090 1.00 5.80 178 HIS B O 1
ATOM 9652 N N . PHE C 1 183 ? -35.180 43.765 128.971 1.00 6.37 179 PHE B N 1
ATOM 9653 C CA . PHE C 1 183 ? -33.797 43.808 128.481 1.00 6.69 179 PHE B CA 1
ATOM 9654 C C . PHE C 1 183 ? -33.433 42.490 127.826 1.00 6.88 179 PHE B C 1
ATOM 9655 O O . PHE C 1 183 ? -33.451 41.430 128.471 1.00 7.85 179 PHE B O 1
ATOM 9663 N N . VAL C 1 184 ? -33.119 42.564 126.537 1.00 5.88 180 VAL B N 1
ATOM 9664 C CA . VAL C 1 184 ? -32.683 41.425 125.766 1.00 5.55 180 VAL B CA 1
ATOM 9665 C C . VAL C 1 184 ? -31.203 41.593 125.417 1.00 5.38 180 VAL B C 1
ATOM 9666 O O . VAL C 1 184 ? -30.759 42.659 124.989 1.00 5.82 180 VAL B O 1
ATOM 9670 N N . SER C 1 185 ? -30.447 40.522 125.577 1.00 5.31 181 SER B N 1
ATOM 9671 C CA . SER C 1 185 ? -29.007 40.569 125.328 1.00 5.66 181 SER B CA 1
ATOM 9672 C C . SER C 1 185 ? -28.441 39.273 124.730 1.00 5.31 181 SER B C 1
ATOM 9673 O O . SER C 1 185 ? -27.566 39.326 123.876 1.00 5.59 181 SER B O 1
ATOM 9676 N N . ASN C 1 186 ? -28.894 38.117 125.196 1.00 5.10 182 ASN B N 1
ATOM 9677 C CA . ASN C 1 186 ? -28.365 36.850 124.683 1.00 4.83 182 ASN B CA 1
ATOM 9678 C C . ASN C 1 186 ? -28.688 36.658 123.192 1.00 5.49 182 ASN B C 1
ATOM 9679 O O . ASN C 1 186 ? -29.771 37.021 122.750 1.00 5.01 182 ASN B O 1
ATOM 9684 N N . ILE C 1 187 ? -27.765 36.064 122.419 1.00 5.08 183 ILE B N 1
ATOM 9685 C CA . ILE C 1 187 ? -28.088 35.695 121.050 1.00 5.22 183 ILE B CA 1
ATOM 9686 C C . ILE C 1 187 ? -29.040 34.482 121.045 1.00 5.48 183 ILE B C 1
ATOM 9687 O O . ILE C 1 187 ? -29.767 34.256 120.074 1.00 5.89 183 ILE B O 1
ATOM 9692 N N . ASP C 1 188 ? -29.032 33.707 122.128 1.00 5.37 184 ASP B N 1
ATOM 9693 C CA . ASP C 1 188 ? -29.953 32.588 122.297 1.00 5.66 184 ASP B CA 1
ATOM 9694 C C . ASP C 1 188 ? -31.356 33.121 122.004 1.00 5.56 184 ASP B C 1
ATOM 9695 O O . ASP C 1 188 ? -31.781 34.090 122.650 1.00 5.62 184 ASP B O 1
ATOM 9700 N N . GLY C 1 189 ? -32.064 32.499 121.062 1.00 5.74 185 GLY B N 1
ATOM 9701 C CA . GLY C 1 189 ? -33.392 32.971 120.644 1.00 5.80 185 GLY B CA 1
ATOM 9702 C C . GLY C 1 189 ? -34.434 32.957 121.753 1.00 6.03 185 GLY B C 1
ATOM 9703 O O . GLY C 1 189 ? -35.467 33.652 121.668 1.00 5.79 185 GLY B O 1
ATOM 9704 N N . ALA C 1 190 ? -34.175 32.168 122.800 1.00 5.85 186 ALA B N 1
ATOM 9705 C CA . ALA C 1 190 ? -35.032 32.167 123.973 1.00 5.78 186 ALA B CA 1
ATOM 9706 C C . ALA C 1 190 ? -35.227 33.578 124.528 1.00 5.62 186 ALA B C 1
ATOM 9707 O O . ALA C 1 190 ? -36.294 33.881 125.029 1.00 5.64 186 ALA B O 1
ATOM 9709 N N . HIS C 1 191 ? -34.188 34.410 124.477 1.00 5.42 187 HIS B N 1
ATOM 9710 C CA . HIS C 1 191 ? -34.250 35.714 125.142 1.00 5.67 187 HIS B CA 1
ATOM 9711 C C . HIS C 1 191 ? -35.259 36.653 124.468 1.00 6.18 187 HIS B C 1
ATOM 9712 O O . HIS C 1 191 ? -36.227 37.107 125.101 1.00 6.53 187 HIS B O 1
ATOM 9719 N N . ILE C 1 192 ? -35.068 36.894 123.178 1.00 6.33 188 ILE B N 1
ATOM 9720 C CA . ILE C 1 192 ? -36.020 37.729 122.415 1.00 6.15 188 ILE B CA 1
ATOM 9721 C C . ILE C 1 192 ? -37.411 37.070 122.345 1.00 6.36 188 ILE B C 1
ATOM 9722 O O . ILE C 1 192 ? -38.445 37.769 122.477 1.00 6.65 188 ILE B O 1
ATOM 9727 N N . ALA C 1 193 ? -37.465 35.746 122.209 1.00 5.94 189 ALA B N 1
ATOM 9728 C CA . ALA C 1 193 ? -38.753 35.058 122.100 1.00 6.57 189 ALA B CA 1
ATOM 9729 C C . ALA C 1 193 ? -39.567 35.151 123.386 1.00 6.64 189 ALA B C 1
ATOM 9730 O O . ALA C 1 193 ? -40.748 35.501 123.347 1.00 6.06 189 ALA B O 1
ATOM 9732 N N . ASP C 1 194 ? -38.949 34.800 124.517 1.00 7.47 190 ASP B N 1
ATOM 9733 C CA . ASP C 1 194 ? -39.637 34.882 125.812 1.00 8.22 190 ASP B CA 1
ATOM 9734 C C . ASP C 1 194 ? -40.021 36.329 126.193 1.00 8.62 190 ASP B C 1
ATOM 9735 O O . ASP C 1 194 ? -41.036 36.551 126.853 1.00 9.43 190 ASP B O 1
ATOM 9740 N N . THR C 1 195 ? -39.226 37.305 125.770 1.00 8.17 191 THR B N 1
ATOM 9741 C CA . THR C 1 195 ? -39.486 38.708 126.090 1.00 8.14 191 THR B CA 1
ATOM 9742 C C . THR C 1 195 ? -40.632 39.280 125.261 1.00 8.28 191 THR B C 1
ATOM 9743 O O . THR C 1 195 ? -41.504 39.964 125.802 1.00 7.51 191 THR B O 1
ATOM 9747 N N . LEU C 1 196 ? -40.641 39.004 123.959 1.00 8.24 192 LEU B N 1
ATOM 9748 C CA . LEU C 1 196 ? -41.630 39.593 123.064 1.00 9.16 192 LEU B CA 1
ATOM 9749 C C . LEU C 1 196 ? -42.967 38.869 123.064 1.00 10.68 192 LEU B C 1
ATOM 9750 O O . LEU C 1 196 ? -44.012 39.497 122.851 1.00 11.02 192 LEU B O 1
ATOM 9755 N N . SER C 1 197 ? -42.947 37.563 123.303 1.00 12.16 193 SER B N 1
ATOM 9756 C CA A SER C 1 197 ? -44.169 36.766 123.220 0.50 13.09 193 SER B CA 1
ATOM 9757 C CA B SER C 1 197 ? -44.160 36.753 123.222 0.50 13.24 193 SER B CA 1
ATOM 9758 C C . SER C 1 197 ? -45.362 37.327 124.015 1.00 13.48 193 SER B C 1
ATOM 9759 O O . SER C 1 197 ? -46.457 37.392 123.480 1.00 13.65 193 SER B O 1
ATOM 9764 N N . PRO C 1 198 ? -45.161 37.752 125.287 1.00 14.02 194 PRO B N 1
ATOM 9765 C CA . PRO C 1 198 ? -46.342 38.298 125.998 1.00 14.32 194 PRO B CA 1
ATOM 9766 C C . PRO C 1 198 ? -46.751 39.728 125.623 1.00 13.67 194 PRO B C 1
ATOM 9767 O O . PRO C 1 198 ? -47.761 40.224 126.122 1.00 12.88 194 PRO B O 1
ATOM 9771 N N . LEU C 1 199 ? -46.007 40.375 124.726 1.00 12.14 195 LEU B N 1
ATOM 9772 C CA . LEU C 1 199 ? -46.185 41.804 124.511 1.00 11.38 195 LEU B CA 1
ATOM 9773 C C . LEU C 1 199 ? -47.033 42.074 123.280 1.00 11.45 195 LEU B C 1
ATOM 9774 O O . LEU C 1 199 ? -47.172 41.223 122.416 1.00 10.56 195 LEU B O 1
ATOM 9779 N N . ASP C 1 200 ? -47.588 43.278 123.220 1.00 11.17 196 ASP B N 1
ATOM 9780 C CA . ASP C 1 200 ? -48.318 43.760 122.058 1.00 11.32 196 ASP B CA 1
ATOM 9781 C C . ASP C 1 200 ? -47.430 44.733 121.289 1.00 9.75 196 ASP B C 1
ATOM 9782 O O . ASP C 1 200 ? -47.010 45.758 121.846 1.00 8.17 196 ASP B O 1
ATOM 9787 N N . PRO C 1 201 ? -47.158 44.442 120.005 1.00 9.16 197 PRO B N 1
ATOM 9788 C CA . PRO C 1 201 ? -46.331 45.403 119.263 1.00 9.16 197 PRO B CA 1
ATOM 9789 C C . PRO C 1 201 ? -46.877 46.821 119.270 1.00 9.04 197 PRO B C 1
ATOM 9790 O O . PRO C 1 201 ? -46.112 47.777 119.314 1.00 8.76 197 PRO B O 1
ATOM 9794 N N . ALA C 1 202 ? -48.204 46.956 119.225 1.00 9.41 198 ALA B N 1
ATOM 9795 C CA . ALA C 1 202 ? -48.848 48.263 119.175 1.00 8.94 198 ALA B CA 1
ATOM 9796 C C . ALA C 1 202 ? -48.471 49.195 120.341 1.00 8.84 198 ALA B C 1
ATOM 9797 O O . ALA C 1 202 ? -48.528 50.405 120.191 1.00 8.39 198 ALA B O 1
ATOM 9799 N N . SER C 1 203 ? -48.077 48.632 121.488 1.00 8.32 199 SER B N 1
ATOM 9800 C CA . SER C 1 203 ? -47.729 49.424 122.672 1.00 8.46 199 SER B CA 1
ATOM 9801 C C . SER C 1 203 ? -46.312 49.151 123.145 1.00 8.15 199 SER B C 1
ATOM 9802 O O . SER C 1 203 ? -45.983 49.433 124.299 1.00 8.68 199 SER B O 1
ATOM 9805 N N . THR C 1 204 ? -45.457 48.657 122.247 1.00 7.97 200 THR B N 1
ATOM 9806 C CA . THR C 1 204 ? -44.064 48.361 122.601 1.00 7.50 200 THR B CA 1
ATOM 9807 C C . THR C 1 204 ? -43.073 49.194 121.808 1.00 6.86 200 THR B C 1
ATOM 9808 O O . THR C 1 204 ? -43.210 49.322 120.603 1.00 7.24 200 THR B O 1
ATOM 9812 N N . LEU C 1 205 ? -42.095 49.759 122.515 1.00 6.75 201 LEU B N 1
ATOM 9813 C CA . LEU C 1 205 ? -40.941 50.437 121.914 1.00 6.46 201 LEU B CA 1
ATOM 9814 C C . LEU C 1 205 ? -39.721 49.551 122.060 1.00 5.76 201 LEU B C 1
ATOM 9815 O O . LEU C 1 205 ? -39.416 49.091 123.150 1.00 5.84 201 LEU B O 1
ATOM 9820 N N . ILE C 1 206 ? -39.019 49.346 120.957 1.00 5.54 202 ILE B N 1
ATOM 9821 C CA . ILE C 1 206 ? -37.775 48.632 120.943 1.00 5.40 202 ILE B CA 1
ATOM 9822 C C . ILE C 1 206 ? -36.639 49.648 120.868 1.00 5.30 202 ILE B C 1
ATOM 9823 O O . ILE C 1 206 ? -36.650 50.517 120.004 1.00 5.80 202 ILE B O 1
ATOM 9828 N N . ILE C 1 207 ? -35.650 49.521 121.746 1.00 5.52 203 ILE B N 1
ATOM 9829 C CA . ILE C 1 207 ? -34.439 50.365 121.697 1.00 5.12 203 ILE B CA 1
ATOM 9830 C C . ILE C 1 207 ? -33.263 49.476 121.337 1.00 5.66 203 ILE B C 1
ATOM 9831 O O . ILE C 1 207 ? -33.005 48.472 122.009 1.00 6.46 203 ILE B O 1
ATOM 9836 N N . VAL C 1 208 ? -32.566 49.844 120.261 1.00 5.79 204 VAL B N 1
ATOM 9837 C CA . VAL C 1 208 ? -31.419 49.095 119.762 1.00 4.96 204 VAL B CA 1
ATOM 9838 C C . VAL C 1 208 ? -30.161 49.892 120.078 1.00 5.53 204 VAL B C 1
ATOM 9839 O O . VAL C 1 208 ? -29.944 50.987 119.541 1.00 4.96 204 VAL B O 1
ATOM 9843 N N . ALA C 1 209 ? -29.363 49.327 120.979 1.00 6.20 205 ALA B N 1
ATOM 9844 C CA . ALA C 1 209 ? -28.121 49.911 121.445 1.00 6.73 205 ALA B CA 1
ATOM 9845 C C . ALA C 1 209 ? -26.903 49.270 120.771 1.00 7.03 205 ALA B C 1
ATOM 9846 O O . ALA C 1 209 ? -26.499 48.164 121.104 1.00 6.45 205 ALA B O 1
ATOM 9848 N N . SER C 1 210 ? -26.341 49.982 119.800 1.00 7.17 206 SER B N 1
ATOM 9849 C CA . SER C 1 210 ? -25.127 49.577 119.101 1.00 7.10 206 SER B CA 1
ATOM 9850 C C . SER C 1 210 ? -24.493 50.794 118.429 1.00 8.07 206 SER B C 1
ATOM 9851 O O . SER C 1 210 ? -25.084 51.375 117.501 1.00 6.96 206 SER B O 1
ATOM 9854 N N . LYS C 1 211 ? -23.267 51.150 118.836 1.00 8.78 207 LYS B N 1
ATOM 9855 C CA . LYS C 1 211 ? -22.623 52.345 118.270 1.00 9.78 207 LYS B CA 1
ATOM 9856 C C . LYS C 1 211 ? -22.517 52.268 116.750 1.00 9.56 207 LYS B C 1
ATOM 9857 O O . LYS C 1 211 ? -22.874 53.214 116.032 1.00 9.00 207 LYS B O 1
ATOM 9863 N N . THR C 1 212 ? -22.076 51.104 116.267 1.00 9.32 208 THR B N 1
ATOM 9864 C CA . THR C 1 212 ? -21.841 50.890 114.863 1.00 9.50 208 THR B CA 1
ATOM 9865 C C . THR C 1 212 ? -23.105 50.483 114.081 1.00 8.97 208 THR B C 1
ATOM 9866 O O . THR C 1 212 ? -23.157 50.597 112.859 1.00 7.63 208 THR B O 1
ATOM 9870 N N . PHE C 1 213 ? -24.108 50.014 114.813 1.00 8.34 209 PHE B N 1
ATOM 9871 C CA . PHE C 1 213 ? -25.291 49.364 114.256 1.00 8.41 209 PHE B CA 1
ATOM 9872 C C . PHE C 1 213 ? -24.936 48.173 113.362 1.00 8.39 209 PHE B C 1
ATOM 9873 O O . PHE C 1 213 ? -25.700 47.838 112.444 1.00 8.54 209 PHE B O 1
ATOM 9881 N N . THR C 1 214 ? -23.781 47.553 113.626 1.00 8.35 210 THR B N 1
ATOM 9882 C CA . THR C 1 214 ? -23.393 46.285 113.001 1.00 9.63 210 THR B CA 1
ATOM 9883 C C . THR C 1 214 ? -23.033 45.186 114.020 1.00 9.75 210 THR B C 1
ATOM 9884 O O . THR C 1 214 ? -22.673 44.076 113.624 1.00 11.14 210 THR B O 1
ATOM 9888 N N . THR C 1 215 ? -23.136 45.465 115.317 1.00 9.70 211 THR B N 1
ATOM 9889 C CA . THR C 1 215 ? -22.860 44.468 116.370 1.00 9.77 211 THR B CA 1
ATOM 9890 C C . THR C 1 215 ? -23.665 43.202 116.056 1.00 10.25 211 THR B C 1
ATOM 9891 O O . THR C 1 215 ? -24.893 43.258 116.050 1.00 9.54 211 THR B O 1
ATOM 9895 N N . ILE C 1 216 ? -22.990 42.081 115.793 1.00 10.18 212 ILE B N 1
ATOM 9896 C CA . ILE C 1 216 ? -23.675 40.943 115.173 1.00 11.54 212 ILE B CA 1
ATOM 9897 C C . ILE C 1 216 ? -24.839 40.408 116.016 1.00 9.89 212 ILE B C 1
ATOM 9898 O O . ILE C 1 216 ? -25.954 40.228 115.513 1.00 9.36 212 ILE B O 1
ATOM 9903 N N . GLU C 1 217 ? -24.606 40.182 117.299 1.00 9.15 213 GLU B N 1
ATOM 9904 C CA . GLU C 1 217 ? -25.660 39.584 118.128 1.00 8.42 213 GLU B CA 1
ATOM 9905 C C . GLU C 1 217 ? -26.812 40.544 118.293 1.00 7.86 213 GLU B C 1
ATOM 9906 O O . GLU C 1 217 ? -27.971 40.177 118.105 1.00 7.10 213 GLU B O 1
ATOM 9912 N N . THR C 1 218 ? -26.492 41.785 118.659 1.00 6.94 214 THR B N 1
ATOM 9913 C CA . THR C 1 218 ? -27.516 42.803 118.867 1.00 6.29 214 THR B CA 1
ATOM 9914 C C . THR C 1 218 ? -28.354 43.033 117.623 1.00 6.59 214 THR B C 1
ATOM 9915 O O . THR C 1 218 ? -29.572 43.133 117.720 1.00 6.80 214 THR B O 1
ATOM 9919 N N . MET C 1 219 ? -27.707 43.132 116.460 1.00 6.68 215 MET B N 1
ATOM 9920 C CA . MET C 1 219 ? -28.418 43.436 115.221 1.00 7.11 215 MET B CA 1
ATOM 9921 C C . MET C 1 219 ? -29.243 42.232 114.733 1.00 6.99 215 MET B C 1
ATOM 9922 O O . MET C 1 219 ? -30.305 42.422 114.151 1.00 7.40 215 MET B O 1
ATOM 9927 N N . THR C 1 220 ? -28.791 41.006 115.014 1.00 6.76 216 THR B N 1
ATOM 9928 C CA . THR C 1 220 ? -29.596 39.818 114.746 1.00 6.81 216 THR B CA 1
ATOM 9929 C C . THR C 1 220 ? -30.895 39.863 115.584 1.00 6.48 216 THR B C 1
ATOM 9930 O O . THR C 1 220 ? -31.991 39.683 115.044 1.00 6.00 216 THR B O 1
ATOM 9934 N N . ASN C 1 221 ? -30.750 40.113 116.888 1.00 6.00 217 ASN B N 1
ATOM 9935 C CA . ASN C 1 221 ? -31.915 40.335 117.775 1.00 5.89 217 ASN B CA 1
ATOM 9936 C C . ASN C 1 221 ? -32.779 41.492 117.276 1.00 5.52 217 ASN B C 1
ATOM 9937 O O . ASN C 1 221 ? -33.995 41.384 117.243 1.00 5.47 217 ASN B O 1
ATOM 9942 N N . ALA C 1 222 ? -32.143 42.585 116.872 1.00 5.46 218 ALA B N 1
ATOM 9943 C CA . ALA C 1 222 ? -32.870 43.742 116.381 1.00 5.89 218 ALA B CA 1
ATOM 9944 C C . ALA C 1 222 ? -33.713 43.433 115.161 1.00 6.68 218 ALA B C 1
ATOM 9945 O O . ALA C 1 222 ? -34.853 43.908 115.065 1.00 5.70 218 ALA B O 1
ATOM 9947 N N . GLN C 1 223 ? -33.165 42.661 114.221 1.00 6.56 219 GLN B N 1
ATOM 9948 C CA . GLN C 1 223 ? -33.932 42.282 113.029 1.00 7.32 219 GLN B CA 1
ATOM 9949 C C . GLN C 1 223 ? -35.104 41.333 113.390 1.00 7.32 219 GLN B C 1
ATOM 9950 O O . GLN C 1 223 ? -36.189 41.403 112.789 1.00 7.05 219 GLN B O 1
ATOM 9956 N N . THR C 1 224 ? -34.903 40.466 114.376 1.00 6.31 220 THR B N 1
ATOM 9957 C CA . THR C 1 224 ? -36.009 39.634 114.875 1.00 6.24 220 THR B CA 1
ATOM 9958 C C . THR C 1 224 ? -37.151 40.493 115.442 1.00 6.42 220 THR B C 1
ATOM 9959 O O . THR C 1 224 ? -38.337 40.274 115.118 1.00 6.55 220 THR B O 1
ATOM 9963 N N . ALA C 1 225 ? -36.792 41.512 116.229 1.00 6.01 221 ALA B N 1
ATOM 9964 C CA . ALA C 1 225 ? -37.765 42.455 116.791 1.00 5.93 221 ALA B CA 1
ATOM 9965 C C . ALA C 1 225 ? -38.419 43.280 115.692 1.00 6.04 221 ALA B C 1
ATOM 9966 O O . ALA C 1 225 ? -39.594 43.584 115.762 1.00 6.27 221 ALA B O 1
ATOM 9968 N N . ARG C 1 226 ? -37.635 43.682 114.702 1.00 6.14 222 ARG B N 1
ATOM 9969 C CA . ARG C 1 226 ? -38.160 44.481 113.578 1.00 6.41 222 ARG B CA 1
ATOM 9970 C C . ARG C 1 226 ? -39.257 43.718 112.839 1.00 7.38 222 ARG B C 1
ATOM 9971 O O . ARG C 1 226 ? -40.308 44.283 112.508 1.00 7.76 222 ARG B O 1
ATOM 9979 N N . LYS C 1 227 ? -39.023 42.427 112.615 1.00 7.44 223 LYS B N 1
ATOM 9980 C CA . LYS C 1 227 ? -39.998 41.572 111.948 1.00 9.16 223 LYS B CA 1
ATOM 9981 C C . LYS C 1 227 ? -41.246 41.410 112.807 1.00 8.78 223 LYS B C 1
ATOM 9982 O O . LYS C 1 227 ? -42.379 41.418 112.295 1.00 8.94 223 LYS B O 1
ATOM 9988 N N . TRP C 1 228 ? -41.046 41.304 114.117 1.00 8.54 224 TRP B N 1
ATOM 9989 C CA . TRP C 1 228 ? -42.163 41.177 115.070 1.00 7.56 224 TRP B CA 1
ATOM 9990 C C . TRP C 1 228 ? -43.057 42.404 115.016 1.00 7.92 224 TRP B C 1
ATOM 9991 O O . TRP C 1 228 ? -44.295 42.295 115.028 1.00 9.24 224 TRP B O 1
ATOM 10002 N N . VAL C 1 229 ? -42.453 43.579 114.923 1.00 7.54 225 VAL B N 1
ATOM 10003 C CA . VAL C 1 229 ? -43.239 44.791 114.725 1.00 8.18 225 VAL B CA 1
ATOM 10004 C C . VAL C 1 229 ? -43.922 44.819 113.344 1.00 8.81 225 VAL B C 1
ATOM 10005 O O . VAL C 1 229 ? -45.148 44.991 113.231 1.00 8.72 225 VAL B O 1
ATOM 10009 N N . ALA C 1 230 ? -43.132 44.640 112.293 1.00 9.33 226 ALA B N 1
ATOM 10010 C CA . ALA C 1 230 ? -43.647 44.780 110.924 1.00 10.74 226 ALA B CA 1
ATOM 10011 C C . ALA C 1 230 ? -44.702 43.715 110.564 1.00 12.67 226 ALA B C 1
ATOM 10012 O O . ALA C 1 230 ? -45.718 44.040 109.924 1.00 12.43 226 ALA B O 1
ATOM 10014 N N . ASP C 1 231 ? -44.488 42.467 110.989 1.00 13.05 227 ASP B N 1
ATOM 10015 C CA . ASP C 1 231 ? -45.477 41.398 110.786 1.00 14.36 227 ASP B CA 1
ATOM 10016 C C . ASP C 1 231 ? -46.888 41.793 111.242 1.00 14.35 227 ASP B C 1
ATOM 10017 O O . ASP C 1 231 ? -47.872 41.478 110.574 1.00 13.43 227 ASP B O 1
ATOM 10022 N N . THR C 1 232 ? -46.990 42.479 112.373 1.00 13.39 228 THR B N 1
ATOM 10023 C CA . THR C 1 232 ? -48.299 42.848 112.919 1.00 13.60 228 THR B CA 1
ATOM 10024 C C . THR C 1 232 ? -48.760 44.227 112.495 1.00 13.03 228 THR B C 1
ATOM 10025 O O . THR C 1 232 ? -49.926 44.417 112.185 1.00 12.73 228 THR B O 1
ATOM 10029 N N . LEU C 1 233 ? -47.848 45.184 112.463 1.00 11.72 229 LEU B N 1
ATOM 10030 C CA . LEU C 1 233 ? -48.233 46.580 112.253 1.00 12.14 229 LEU B CA 1
ATOM 10031 C C . LEU C 1 233 ? -47.887 47.139 110.881 1.00 11.95 229 LEU B C 1
ATOM 10032 O O . LEU C 1 233 ? -48.325 48.231 110.550 1.00 11.67 229 LEU B O 1
ATOM 10037 N N . GLY C 1 234 ? -47.121 46.380 110.096 1.00 11.67 230 GLY B N 1
ATOM 10038 C CA . GLY C 1 234 ? -46.662 46.797 108.765 1.00 12.28 230 GLY B CA 1
ATOM 10039 C C . GLY C 1 234 ? -45.306 47.473 108.779 1.00 11.71 230 GLY B C 1
ATOM 10040 O O . GLY C 1 234 ? -44.930 48.087 109.767 1.00 11.05 230 GLY B O 1
ATOM 10041 N N . GLU C 1 235 ? -44.576 47.377 107.667 1.00 11.66 231 GLU B N 1
ATOM 10042 C CA . GLU C 1 235 ? -43.277 48.040 107.494 1.00 11.15 231 GLU B CA 1
ATOM 10043 C C . GLU C 1 235 ? -43.266 49.512 107.958 1.00 11.44 231 GLU B C 1
ATOM 10044 O O . GLU C 1 235 ? -42.351 49.951 108.649 1.00 11.22 231 GLU B O 1
ATOM 10050 N N . ALA C 1 236 ? -44.279 50.274 107.559 1.00 11.31 232 ALA B N 1
ATOM 10051 C CA . ALA C 1 236 ? -44.329 51.716 107.847 1.00 12.29 232 ALA B CA 1
ATOM 10052 C C . ALA C 1 236 ? -44.319 52.059 109.345 1.00 12.63 232 ALA B C 1
ATOM 10053 O O . ALA C 1 236 ? -43.890 53.155 109.742 1.00 13.20 232 ALA B O 1
ATOM 10055 N N . ALA C 1 237 ? -44.765 51.116 110.172 1.00 11.90 233 ALA B N 1
ATOM 10056 C CA . ALA C 1 237 ? -44.880 51.303 111.609 1.00 11.57 233 ALA B CA 1
ATOM 10057 C C . ALA C 1 237 ? -43.540 51.238 112.350 1.00 11.03 233 ALA B C 1
ATOM 10058 O O . ALA C 1 237 ? -43.465 51.619 113.509 1.00 10.50 233 ALA B O 1
ATOM 10060 N N . VAL C 1 238 ? -42.497 50.736 111.693 1.00 10.07 234 VAL B N 1
ATOM 10061 C CA . VAL C 1 238 ? -41.208 50.543 112.329 1.00 9.37 234 VAL B CA 1
ATOM 10062 C C . VAL C 1 238 ? -40.686 51.841 112.987 1.00 9.39 234 VAL B C 1
ATOM 10063 O O . VAL C 1 238 ? -40.239 51.813 114.112 1.00 8.04 234 VAL B O 1
ATOM 10067 N N . GLY C 1 239 ? -40.809 52.976 112.310 1.00 9.85 235 GLY B N 1
ATOM 10068 C CA . GLY C 1 239 ? -40.291 54.234 112.840 1.00 10.10 235 GLY B CA 1
ATOM 10069 C C . GLY C 1 239 ? -40.965 54.701 114.129 1.00 9.82 235 GLY B C 1
ATOM 10070 O O . GLY C 1 239 ? -40.365 55.429 114.898 1.00 10.85 235 GLY B O 1
ATOM 10071 N N . ALA C 1 240 ? -42.209 54.287 114.368 1.00 8.88 236 ALA B N 1
ATOM 10072 C CA . ALA C 1 240 ? -42.909 54.651 115.599 1.00 8.94 236 ALA B CA 1
ATOM 10073 C C . ALA C 1 240 ? -42.661 53.671 116.746 1.00 8.64 236 ALA B C 1
ATOM 10074 O O . ALA C 1 240 ? -43.100 53.906 117.859 1.00 8.76 236 ALA B O 1
ATOM 10076 N N . HIS C 1 241 ? -41.966 52.578 116.468 1.00 8.27 237 HIS B N 1
ATOM 10077 C CA . HIS C 1 241 ? -41.746 51.527 117.469 1.00 7.70 237 HIS B CA 1
ATOM 10078 C C . HIS C 1 241 ? -40.287 51.239 117.754 1.00 7.07 237 HIS B C 1
ATOM 10079 O O . HIS C 1 241 ? -39.982 50.284 118.468 1.00 7.15 237 HIS B O 1
ATOM 10086 N N . PHE C 1 242 ? -39.390 52.067 117.220 1.00 6.66 238 PHE B N 1
ATOM 10087 C CA . PHE C 1 242 ? -37.958 51.897 117.476 1.00 6.22 238 PHE B CA 1
ATOM 10088 C C . PHE C 1 242 ? -37.300 53.204 117.880 1.00 6.36 238 PHE B C 1
ATOM 10089 O O . PHE C 1 242 ? -37.728 54.284 117.486 1.00 5.94 238 PHE B O 1
ATOM 10097 N N . ALA C 1 243 ? -36.232 53.072 118.665 1.00 5.60 239 ALA B N 1
ATOM 10098 C CA . ALA C 1 243 ? -35.246 54.126 118.857 1.00 5.62 239 ALA B CA 1
ATOM 10099 C C . ALA C 1 243 ? -33.879 53.435 118.779 1.00 5.41 239 ALA B C 1
ATOM 10100 O O . ALA C 1 243 ? -33.768 52.220 118.971 1.00 5.95 239 ALA B O 1
ATOM 10102 N N . ALA C 1 244 ? -32.855 54.211 118.475 1.00 6.00 240 ALA B N 1
ATOM 10103 C CA . ALA C 1 244 ? -31.478 53.711 118.344 1.00 5.85 240 ALA B CA 1
ATOM 10104 C C . ALA C 1 244 ? -30.520 54.473 119.252 1.00 5.64 240 ALA B C 1
ATOM 10105 O O . ALA C 1 244 ? -30.575 55.698 119.339 1.00 6.23 240 ALA B O 1
ATOM 10107 N N . VAL C 1 245 ? -29.635 53.751 119.920 1.00 5.98 241 VAL B N 1
ATOM 10108 C CA . VAL C 1 245 ? -28.507 54.361 120.598 1.00 5.30 241 VAL B CA 1
ATOM 10109 C C . VAL C 1 245 ? -27.318 53.957 119.754 1.00 5.86 241 VAL B C 1
ATOM 10110 O O . VAL C 1 245 ? -26.814 52.825 119.840 1.00 6.34 241 VAL B O 1
ATOM 10114 N N . SER C 1 246 ? -26.912 54.884 118.896 1.00 6.87 242 SER B N 1
ATOM 10115 C CA . SER C 1 246 ? -25.989 54.623 117.818 1.00 6.93 242 SER B CA 1
ATOM 10116 C C . SER C 1 246 ? -25.441 55.929 117.215 1.00 7.09 242 SER B C 1
ATOM 10117 O O . SER C 1 246 ? -26.067 56.986 117.325 1.00 7.08 242 SER B O 1
ATOM 10120 N N . THR C 1 247 ? -24.283 55.842 116.562 1.00 6.55 243 THR B N 1
ATOM 10121 C CA . THR C 1 247 ? -23.791 56.960 115.758 1.00 6.98 243 THR B CA 1
ATOM 10122 C C . THR C 1 247 ? -23.734 56.649 114.262 1.00 7.60 243 THR B C 1
ATOM 10123 O O . THR C 1 247 ? -23.249 57.469 113.489 1.00 8.32 243 THR B O 1
ATOM 10127 N N . ALA C 1 248 ? -24.255 55.487 113.843 1.00 8.18 244 ALA B N 1
ATOM 10128 C CA . ALA C 1 248 ? -24.186 55.081 112.439 1.00 8.28 244 ALA B CA 1
ATOM 10129 C C . ALA C 1 248 ? -25.459 55.556 111.749 1.00 8.87 244 ALA B C 1
ATOM 10130 O O . ALA C 1 248 ? -26.408 54.799 111.564 1.00 8.66 244 ALA B O 1
ATOM 10132 N N . LEU C 1 249 ? -25.469 56.831 111.368 1.00 9.39 245 LEU B N 1
ATOM 10133 C CA . LEU C 1 249 ? -26.698 57.485 110.937 1.00 9.89 245 LEU B CA 1
ATOM 10134 C C . LEU C 1 249 ? -27.220 56.900 109.624 1.00 10.72 245 LEU B C 1
ATOM 10135 O O . LEU C 1 249 ? -28.437 56.886 109.358 1.00 11.16 245 LEU B O 1
ATOM 10140 N N . ASP C 1 250 ? -26.291 56.412 108.812 1.00 10.67 246 ASP B N 1
ATOM 10141 C CA . ASP C 1 250 ? -26.632 55.782 107.553 1.00 11.48 246 ASP B CA 1
ATOM 10142 C C . ASP C 1 250 ? -27.390 54.464 107.824 1.00 10.46 246 ASP B C 1
ATOM 10143 O O . ASP C 1 250 ? -28.448 54.192 107.217 1.00 9.53 246 ASP B O 1
ATOM 10148 N N . LYS C 1 251 ? -26.871 53.683 108.764 1.00 9.40 247 LYS B N 1
ATOM 10149 C CA . LYS C 1 251 ? -27.417 52.353 109.032 1.00 9.81 247 LYS B CA 1
ATOM 10150 C C . LYS C 1 251 ? -28.720 52.417 109.792 1.00 8.85 247 LYS B C 1
ATOM 10151 O O . LYS C 1 251 ? -29.605 51.571 109.597 1.00 8.73 247 LYS B O 1
ATOM 10157 N N . VAL C 1 252 ? -28.856 53.423 110.648 1.00 8.52 248 VAL B N 1
ATOM 10158 C CA . VAL C 1 252 ? -30.094 53.581 111.396 1.00 7.94 248 VAL B CA 1
ATOM 10159 C C . VAL C 1 252 ? -31.195 54.033 110.437 1.00 8.53 248 VAL B C 1
ATOM 10160 O O . VAL C 1 252 ? -32.328 53.613 110.569 1.00 8.18 248 VAL B O 1
ATOM 10164 N N . ALA C 1 253 ? -30.851 54.855 109.447 1.00 8.36 249 ALA B N 1
ATOM 10165 C CA . ALA C 1 253 ? -31.855 55.304 108.462 1.00 9.45 249 ALA B CA 1
ATOM 10166 C C . ALA C 1 253 ? -32.339 54.105 107.619 1.00 9.38 249 ALA B C 1
ATOM 10167 O O . ALA C 1 253 ? -33.534 53.937 107.398 1.00 8.90 249 ALA B O 1
ATOM 10169 N N . ALA C 1 254 ? -31.389 53.290 107.185 1.00 9.61 250 ALA B N 1
ATOM 10170 C CA . ALA C 1 254 ? -31.673 52.086 106.397 1.00 10.71 250 ALA B CA 1
ATOM 10171 C C . ALA C 1 254 ? -32.601 51.121 107.143 1.00 10.55 250 ALA B C 1
ATOM 10172 O O . ALA C 1 254 ? -33.476 50.498 106.536 1.00 10.73 250 ALA B O 1
ATOM 10174 N N . PHE C 1 255 ? -32.451 51.064 108.462 1.00 9.62 251 PHE B N 1
ATOM 10175 C CA . PHE C 1 255 ? -33.300 50.248 109.330 1.00 9.93 251 PHE B CA 1
ATOM 10176 C C . PHE C 1 255 ? -34.711 50.829 109.460 1.00 10.04 251 PHE B C 1
ATOM 10177 O O . PHE C 1 255 ? -35.648 50.115 109.807 1.00 10.10 251 PHE B O 1
ATOM 10185 N N . GLY C 1 256 ? -34.859 52.123 109.183 1.00 9.60 252 GLY B N 1
ATOM 10186 C CA . GLY C 1 256 ? -36.160 52.772 109.207 1.00 9.32 252 GLY B CA 1
ATOM 10187 C C . GLY C 1 256 ? -36.428 53.558 110.471 1.00 9.09 252 GLY B C 1
ATOM 10188 O O . GLY C 1 256 ? -37.584 53.874 110.769 1.00 9.27 252 GLY B O 1
ATOM 10189 N N . ILE C 1 257 ? -35.369 53.904 111.201 1.00 8.38 253 ILE B N 1
ATOM 10190 C CA . ILE C 1 257 ? -35.502 54.683 112.444 1.00 8.29 253 ILE B CA 1
ATOM 10191 C C . ILE C 1 257 ? -35.244 56.155 112.125 1.00 9.33 253 ILE B C 1
ATOM 10192 O O . ILE C 1 257 ? -34.163 56.481 111.638 1.00 9.97 253 ILE B O 1
ATOM 10197 N N . PRO C 1 258 ? -36.226 57.036 112.383 1.00 10.08 254 PRO B N 1
ATOM 10198 C CA . PRO C 1 258 ? -36.005 58.458 112.135 1.00 10.78 254 PRO B CA 1
ATOM 10199 C C . PRO C 1 258 ? -34.889 59.062 112.977 1.00 10.26 254 PRO B C 1
ATOM 10200 O O . PRO C 1 258 ? -34.649 58.662 114.129 1.00 7.83 254 PRO B O 1
ATOM 10204 N N . GLU C 1 259 ? -34.226 60.058 112.401 1.00 10.48 255 GLU B N 1
ATOM 10205 C CA . GLU C 1 259 ? -33.070 60.660 113.055 1.00 10.57 255 GLU B CA 1
ATOM 10206 C C . GLU C 1 259 ? -33.395 61.228 114.428 1.00 10.83 255 GLU B C 1
ATOM 10207 O O . GLU C 1 259 ? -32.536 61.201 115.339 1.00 10.48 255 GLU B O 1
ATOM 10213 N N . ASP C 1 260 ? -34.627 61.719 114.614 1.00 10.97 256 ASP B N 1
ATOM 10214 C CA . ASP C 1 260 ? -35.030 62.271 115.901 1.00 11.97 256 ASP B CA 1
ATOM 10215 C C . ASP C 1 260 ? -35.259 61.216 116.990 1.00 11.01 256 ASP B C 1
ATOM 10216 O O . ASP C 1 260 ? -35.559 61.542 118.124 1.00 12.32 256 ASP B O 1
ATOM 10221 N N . ARG C 1 261 ? -35.083 59.956 116.638 1.00 10.53 257 ARG B N 1
ATOM 10222 C CA . ARG C 1 261 ? -35.099 58.862 117.606 1.00 9.48 257 ARG B CA 1
ATOM 10223 C C . ARG C 1 261 ? -33.771 58.145 117.689 1.00 8.06 257 ARG B C 1
ATOM 10224 O O . ARG C 1 261 ? -33.725 57.005 118.109 1.00 7.73 257 ARG B O 1
ATOM 10232 N N . VAL C 1 262 ? -32.687 58.808 117.287 1.00 7.96 258 VAL B N 1
ATOM 10233 C CA . VAL C 1 262 ? -31.336 58.242 117.375 1.00 6.92 258 VAL B CA 1
ATOM 10234 C C . VAL C 1 262 ? -30.510 59.119 118.304 1.00 6.67 258 VAL B C 1
ATOM 10235 O O . VAL C 1 262 ? -30.460 60.348 118.127 1.00 7.11 258 VAL B O 1
ATOM 10239 N N . PHE C 1 263 ? -29.858 58.482 119.276 1.00 5.74 259 PHE B N 1
ATOM 10240 C CA . PHE C 1 263 ? -29.108 59.164 120.333 1.00 5.75 259 PHE B CA 1
ATOM 10241 C C . PHE C 1 263 ? -27.671 58.642 120.377 1.00 6.13 259 PHE B C 1
ATOM 10242 O O . PHE C 1 263 ? -27.437 57.467 120.594 1.00 7.01 259 PHE B O 1
ATOM 10250 N N . GLY C 1 264 ? -26.720 59.540 120.161 1.00 6.72 260 GLY B N 1
ATOM 10251 C CA . GLY C 1 264 ? -25.322 59.175 120.005 1.00 7.25 260 GLY B CA 1
ATOM 10252 C C . GLY C 1 264 ? -24.488 59.241 121.268 1.00 6.97 260 GLY B C 1
ATOM 10253 O O . GLY C 1 264 ? -24.943 59.693 122.332 1.00 7.10 260 GLY B O 1
ATOM 10254 N N . PHE C 1 265 ? -23.277 58.707 121.145 1.00 7.25 261 PHE B N 1
ATOM 10255 C CA . PHE C 1 265 ? -22.251 58.853 122.154 1.00 7.66 261 PHE B CA 1
ATOM 10256 C C . PHE C 1 265 ? -20.880 58.823 121.461 1.00 7.87 261 PHE B C 1
ATOM 10257 O O . PHE C 1 265 ? -20.829 58.910 120.226 1.00 9.23 261 PHE B O 1
ATOM 10265 N N . TRP C 1 266 ? -19.792 58.748 122.227 1.00 7.74 262 TRP B N 1
ATOM 10266 C CA . TRP C 1 266 ? -18.459 59.064 121.699 1.00 7.50 262 TRP B CA 1
ATOM 10267 C C . TRP C 1 266 ? -17.472 57.946 121.957 1.00 7.54 262 TRP B C 1
ATOM 10268 O O . TRP C 1 266 ? -17.702 57.092 122.811 1.00 5.80 262 TRP B O 1
ATOM 10279 N N . ASP C 1 267 ? -16.368 57.953 121.201 1.00 7.57 263 ASP B N 1
ATOM 10280 C CA A ASP C 1 267 ? -15.332 56.913 121.252 0.50 8.14 263 ASP B CA 1
ATOM 10281 C CA B ASP C 1 267 ? -15.427 56.840 121.298 0.50 8.07 263 ASP B CA 1
ATOM 10282 C C . ASP C 1 267 ? -14.686 56.829 122.633 1.00 7.95 263 ASP B C 1
ATOM 10283 O O . ASP C 1 267 ? -14.123 55.821 123.002 1.00 8.24 263 ASP B O 1
ATOM 10292 N N . TRP C 1 268 ? -14.755 57.924 123.383 1.00 7.41 264 TRP B N 1
ATOM 10293 C CA . TRP C 1 268 ? -14.140 58.000 124.704 1.00 7.16 264 TRP B CA 1
ATOM 10294 C C . TRP C 1 268 ? -15.104 57.550 125.825 1.00 7.66 264 TRP B C 1
ATOM 10295 O O . TRP C 1 268 ? -14.797 57.678 127.012 1.00 7.98 264 TRP B O 1
ATOM 10306 N N . VAL C 1 269 ? -16.244 56.976 125.428 1.00 7.25 265 VAL B N 1
ATOM 10307 C CA . VAL C 1 269 ? -17.137 56.287 126.344 1.00 6.70 265 VAL B CA 1
ATOM 10308 C C . VAL C 1 269 ? -16.992 54.785 126.149 1.00 7.21 265 VAL B C 1
ATOM 10309 O O . VAL C 1 269 ? -17.407 54.254 125.121 1.00 6.98 265 VAL B O 1
ATOM 10313 N N . GLY C 1 270 ? -16.370 54.113 127.114 1.00 7.06 266 GLY B N 1
ATOM 10314 C CA . GLY C 1 270 ? -16.208 52.662 127.072 1.00 6.86 266 GLY B CA 1
ATOM 10315 C C . GLY C 1 270 ? -17.548 52.003 127.372 1.00 6.97 266 GLY B C 1
ATOM 10316 O O . GLY C 1 270 ? -18.324 52.502 128.167 1.00 4.81 266 GLY B O 1
ATOM 10317 N N . GLY C 1 271 ? -17.827 50.891 126.704 1.00 7.40 267 GLY B N 1
ATOM 10318 C CA . GLY C 1 271 ? -19.081 50.165 126.923 1.00 7.58 267 GLY B CA 1
ATOM 10319 C C . GLY C 1 271 ? -19.385 49.922 128.387 1.00 7.28 267 GLY B C 1
ATOM 10320 O O . GLY C 1 271 ? -20.504 50.193 128.861 1.00 8.33 267 GLY B O 1
ATOM 10321 N N . ARG C 1 272 ? -18.390 49.463 129.135 1.00 7.04 268 ARG B N 1
ATOM 10322 C CA . ARG C 1 272 ? -18.596 49.160 130.556 1.00 6.35 268 ARG B CA 1
ATOM 10323 C C . ARG C 1 272 ? -18.613 50.404 131.447 1.00 6.64 268 ARG B C 1
ATOM 10324 O O . ARG C 1 272 ? -18.738 50.305 132.659 1.00 6.93 268 ARG B O 1
ATOM 10332 N N . TYR C 1 273 ? -18.507 51.579 130.823 1.00 5.85 269 TYR B N 1
ATOM 10333 C CA . TYR C 1 273 ? -18.625 52.874 131.487 1.00 5.76 269 TYR B CA 1
ATOM 10334 C C . TYR C 1 273 ? -19.696 53.746 130.771 1.00 5.48 269 TYR B C 1
ATOM 10335 O O . TYR C 1 273 ? -19.619 54.973 130.808 1.00 6.67 269 TYR B O 1
ATOM 10344 N N . SER C 1 274 ? -20.668 53.122 130.104 1.00 5.30 270 SER B N 1
ATOM 10345 C CA . SER C 1 274 ? -21.586 53.849 129.200 1.00 4.91 270 SER B CA 1
ATOM 10346 C C . SER C 1 274 ? -22.994 54.109 129.722 1.00 4.90 270 SER B C 1
ATOM 10347 O O . SER C 1 274 ? -23.753 54.827 129.070 1.00 5.40 270 SER B O 1
ATOM 10350 N N . VAL C 1 275 ? -23.338 53.578 130.899 1.00 4.98 271 VAL B N 1
ATOM 10351 C CA . VAL C 1 275 ? -24.730 53.697 131.398 1.00 4.56 271 VAL B CA 1
ATOM 10352 C C . VAL C 1 275 ? -25.138 55.180 131.583 1.00 4.23 271 VAL B C 1
ATOM 10353 O O . VAL C 1 275 ? -26.316 55.511 131.573 1.00 4.99 271 VAL B O 1
ATOM 10357 N N . TRP C 1 276 ? -24.136 56.042 131.725 1.00 4.26 272 TRP B N 1
ATOM 10358 C CA . TRP C 1 276 ? -24.296 57.487 131.933 1.00 4.68 272 TRP B CA 1
ATOM 10359 C C . TRP C 1 276 ? -24.656 58.234 130.657 1.00 5.13 272 TRP B C 1
ATOM 10360 O O . TRP C 1 276 ? -25.070 59.386 130.722 1.00 5.76 272 TRP B O 1
ATOM 10371 N N . SER C 1 277 ? -24.416 57.583 129.517 1.00 4.74 273 SER B N 1
ATOM 10372 C CA . SER C 1 277 ? -24.583 58.168 128.183 1.00 4.83 273 SER B CA 1
ATOM 10373 C C . SER C 1 277 ? -25.969 57.866 127.681 1.00 4.84 273 SER B C 1
ATOM 10374 O O . SER C 1 277 ? -26.834 57.436 128.456 1.00 4.60 273 SER B O 1
ATOM 10377 N N . ALA C 1 278 ? -26.173 58.116 126.388 1.00 4.74 274 ALA B N 1
ATOM 10378 C CA . ALA C 1 278 ? -27.343 57.630 125.653 1.00 4.79 274 ALA B CA 1
ATOM 10379 C C . ALA C 1 278 ? -27.691 56.179 125.887 1.00 4.66 274 ALA B C 1
ATOM 10380 O O . ALA C 1 278 ? -28.860 55.812 125.795 1.00 4.69 274 ALA B O 1
ATOM 10382 N N . ILE C 1 279 ? -26.688 55.339 126.166 1.00 4.54 275 ILE B N 1
ATOM 10383 C CA . ILE C 1 279 ? -26.951 53.927 126.513 1.00 4.76 275 ILE B CA 1
ATOM 10384 C C . ILE C 1 279 ? -27.941 53.794 127.676 1.00 4.66 275 ILE B C 1
ATOM 10385 O O . ILE C 1 279 ? -28.694 52.824 127.747 1.00 5.27 275 ILE B O 1
ATOM 10390 N N . GLY C 1 280 ? -27.956 54.776 128.573 1.00 5.38 276 GLY B N 1
ATOM 10391 C CA . GLY C 1 280 ? -28.908 54.801 129.659 1.00 5.22 276 GLY B CA 1
ATOM 10392 C C . GLY C 1 280 ? -30.315 55.221 129.325 1.00 5.85 276 GLY B C 1
ATOM 10393 O O . GLY C 1 280 ? -31.141 55.352 130.230 1.00 5.84 276 GLY B O 1
ATOM 10394 N N . LEU C 1 281 ? -30.616 55.426 128.039 1.00 5.82 277 LEU B N 1
ATOM 10395 C CA . LEU C 1 281 ? -31.956 55.785 127.629 1.00 5.57 277 LEU B CA 1
ATOM 10396 C C . LEU C 1 281 ? -33.077 54.933 128.239 1.00 5.68 277 LEU B C 1
ATOM 10397 O O . LEU C 1 281 ? -34.052 55.495 128.730 1.00 6.52 277 LEU B O 1
ATOM 10402 N N . PRO C 1 282 ? -32.975 53.583 128.204 1.00 5.10 278 PRO B N 1
ATOM 10403 C CA . PRO C 1 282 ? -34.046 52.821 128.849 1.00 5.50 278 PRO B CA 1
ATOM 10404 C C . PRO C 1 282 ? -34.189 53.122 130.350 1.00 6.17 278 PRO B C 1
ATOM 10405 O O . PRO C 1 282 ? -35.296 53.051 130.896 1.00 5.45 278 PRO B O 1
ATOM 10409 N N . VAL C 1 283 ? -33.084 53.446 131.009 1.00 5.46 279 VAL B N 1
ATOM 10410 C CA . VAL C 1 283 ? -33.145 53.819 132.422 1.00 5.83 279 VAL B CA 1
ATOM 10411 C C . VAL C 1 283 ? -33.915 55.142 132.554 1.00 5.66 279 VAL B C 1
ATOM 10412 O O . VAL C 1 283 ? -34.776 55.267 133.402 1.00 5.54 279 VAL B O 1
ATOM 10416 N N . MET C 1 284 ? -33.611 56.105 131.681 1.00 5.14 280 MET B N 1
ATOM 10417 C CA . MET C 1 284 ? -34.252 57.408 131.733 1.00 5.38 280 MET B CA 1
ATOM 10418 C C . MET C 1 284 ? -35.738 57.282 131.417 1.00 5.70 280 MET B C 1
ATOM 10419 O O . MET C 1 284 ? -36.544 57.991 131.994 1.00 6.57 280 MET B O 1
ATOM 10424 N N . ILE C 1 285 ? -36.109 56.386 130.506 1.00 5.94 281 ILE B N 1
ATOM 10425 C CA . ILE C 1 285 ? -37.537 56.165 130.231 1.00 6.46 281 ILE B CA 1
ATOM 10426 C C . ILE C 1 285 ? -38.237 55.539 131.448 1.00 6.15 281 ILE B C 1
ATOM 10427 O O . ILE C 1 285 ? -39.389 55.870 131.751 1.00 7.61 281 ILE B O 1
ATOM 10432 N N . ALA C 1 286 ? -37.533 54.646 132.140 1.00 5.61 282 ALA B N 1
ATOM 10433 C CA . ALA C 1 286 ? -38.070 53.968 133.328 1.00 5.69 282 ALA B CA 1
ATOM 10434 C C . ALA C 1 286 ? -38.298 54.913 134.517 1.00 6.42 282 ALA B C 1
ATOM 10435 O O . ALA C 1 286 ? -39.392 54.917 135.112 1.00 7.04 282 ALA B O 1
ATOM 10437 N N . VAL C 1 287 ? -37.287 55.718 134.853 1.00 6.05 283 VAL B N 1
ATOM 10438 C CA . VAL C 1 287 ? -37.343 56.551 136.069 1.00 6.37 283 VAL B CA 1
ATOM 10439 C C . VAL C 1 287 ? -37.606 58.028 135.807 1.00 6.32 283 VAL B C 1
ATOM 10440 O O . VAL C 1 287 ? -37.873 58.780 136.739 1.00 7.03 283 VAL B O 1
ATOM 10444 N N . GLY C 1 288 ? -37.519 58.441 134.553 1.00 6.25 284 GLY B N 1
ATOM 10445 C CA . GLY C 1 288 ? -37.781 59.823 134.154 1.00 6.09 284 GLY B CA 1
ATOM 10446 C C . GLY C 1 288 ? -36.480 60.603 134.094 1.00 6.33 284 GLY B C 1
ATOM 10447 O O . GLY C 1 288 ? -35.497 60.224 134.739 1.00 5.53 284 GLY B O 1
ATOM 10448 N N . PRO C 1 289 ? -36.456 61.698 133.321 1.00 7.26 285 PRO B N 1
ATOM 10449 C CA . PRO C 1 289 ? -35.199 62.449 133.218 1.00 6.63 285 PRO B CA 1
ATOM 10450 C C . PRO C 1 289 ? -34.691 63.058 134.523 1.00 6.82 285 PRO B C 1
ATOM 10451 O O . PRO C 1 289 ? -33.469 63.135 134.720 1.00 5.68 285 PRO B O 1
ATOM 10455 N N . ASP C 1 290 ? -35.587 63.529 135.385 1.00 12.74 286 ASP B N 1
ATOM 10456 C CA . ASP C 1 290 ? -35.143 64.162 136.625 1.00 13.09 286 ASP B CA 1
ATOM 10457 C C . ASP C 1 290 ? -34.379 63.152 137.461 1.00 10.99 286 ASP B C 1
ATOM 10458 O O . ASP C 1 290 ? -33.299 63.460 137.972 1.00 11.07 286 ASP B O 1
ATOM 10463 N N . ASN C 1 291 ? -34.920 61.938 137.582 1.00 9.72 287 ASN B N 1
ATOM 10464 C CA . ASN C 1 291 ? -34.227 60.877 138.328 1.00 8.53 287 ASN B CA 1
ATOM 10465 C C . ASN C 1 291 ? -32.925 60.469 137.644 1.00 7.76 287 ASN B C 1
ATOM 10466 O O . ASN C 1 291 ? -31.930 60.193 138.320 1.00 7.56 287 ASN B O 1
ATOM 10471 N N . PHE C 1 292 ? -32.920 60.459 136.314 1.00 7.81 288 PHE B N 1
ATOM 10472 C CA . PHE C 1 292 ? -31.706 60.093 135.600 1.00 7.46 288 PHE B CA 1
ATOM 10473 C C . PHE C 1 292 ? -30.620 61.144 135.848 1.00 7.86 288 PHE B C 1
ATOM 10474 O O . PHE C 1 292 ? -29.447 60.810 136.047 1.00 7.57 288 PHE B O 1
ATOM 10482 N N . ARG C 1 293 ? -31.018 62.412 135.855 1.00 9.13 289 ARG B N 1
ATOM 10483 C CA . ARG C 1 293 ? -30.069 63.477 136.150 1.00 10.41 289 ARG B CA 1
ATOM 10484 C C . ARG C 1 293 ? -29.558 63.428 137.589 1.00 10.48 289 ARG B C 1
ATOM 10485 O O . ARG C 1 293 ? -28.408 63.810 137.850 1.00 11.30 289 ARG B O 1
ATOM 10493 N N . LYS C 1 294 ? -30.390 62.965 138.527 1.00 10.10 290 LYS B N 1
ATOM 10494 C CA . LYS C 1 294 ? -29.921 62.786 139.915 1.00 10.70 290 LYS B CA 1
ATOM 10495 C C . LYS C 1 294 ? -28.868 61.676 139.998 1.00 9.75 290 LYS B C 1
ATOM 10496 O O . LYS C 1 294 ? -27.885 61.785 140.757 1.00 10.87 290 LYS B O 1
ATOM 10502 N N . PHE C 1 295 ? -29.098 60.627 139.219 1.00 5.40 291 PHE B N 1
ATOM 10503 C CA . PHE C 1 295 ? -28.165 59.512 139.046 1.00 5.61 291 PHE B CA 1
ATOM 10504 C C . PHE C 1 295 ? -26.835 60.060 138.533 1.00 5.49 291 PHE B C 1
ATOM 10505 O O . PHE C 1 295 ? -25.780 59.757 139.102 1.00 5.93 291 PHE B O 1
ATOM 10513 N N . LEU C 1 296 ? -26.881 60.900 137.499 1.00 5.45 292 LEU B N 1
ATOM 10514 C CA . LEU C 1 296 ? -25.649 61.569 137.001 1.00 5.65 292 LEU B CA 1
ATOM 10515 C C . LEU C 1 296 ? -25.001 62.418 138.098 1.00 5.43 292 LEU B C 1
ATOM 10516 O O . LEU C 1 296 ? -23.769 62.416 138.266 1.00 5.31 292 LEU B O 1
ATOM 10521 N N . ALA C 1 297 ? -25.831 63.136 138.850 1.00 5.54 293 ALA B N 1
ATOM 10522 C CA . ALA C 1 297 ? -25.310 64.062 139.862 1.00 5.66 293 ALA B CA 1
ATOM 10523 C C . ALA C 1 297 ? -24.549 63.308 140.944 1.00 5.48 293 ALA B C 1
ATOM 10524 O O . ALA C 1 297 ? -23.555 63.823 141.464 1.00 5.53 293 ALA B O 1
ATOM 10526 N N . GLY C 1 298 ? -24.993 62.102 141.280 1.00 5.30 294 GLY B N 1
ATOM 10527 C CA . GLY C 1 298 ? -24.326 61.334 142.329 1.00 5.38 294 GLY B CA 1
ATOM 10528 C C . GLY C 1 298 ? -22.953 60.851 141.919 1.00 5.22 294 GLY B C 1
ATOM 10529 O O . GLY C 1 298 ? -21.980 60.948 142.692 1.00 6.16 294 GLY B O 1
ATOM 10530 N N . ALA C 1 299 ? -22.863 60.385 140.685 1.00 4.92 295 ALA B N 1
ATOM 10531 C CA . ALA C 1 299 ? -21.591 60.059 140.069 1.00 4.89 295 ALA B CA 1
ATOM 10532 C C . ALA C 1 299 ? -20.678 61.275 140.026 1.00 5.39 295 ALA B C 1
ATOM 10533 O O . ALA C 1 299 ? -19.506 61.184 140.383 1.00 5.31 295 ALA B O 1
ATOM 10535 N N . HIS C 1 300 ? -21.223 62.408 139.600 1.00 5.33 296 HIS B N 1
ATOM 10536 C CA . HIS C 1 300 ? -20.460 63.646 139.531 1.00 5.49 296 HIS B CA 1
ATOM 10537 C C . HIS C 1 300 ? -19.884 64.054 140.896 1.00 5.46 296 HIS B C 1
ATOM 10538 O O . HIS C 1 300 ? -18.731 64.454 140.968 1.00 5.71 296 HIS B O 1
ATOM 10545 N N . ALA C 1 301 ? -20.654 63.923 141.976 1.00 5.46 297 ALA B N 1
ATOM 10546 C CA . ALA C 1 301 ? -20.147 64.212 143.321 1.00 5.68 297 ALA B CA 1
ATOM 10547 C C . ALA C 1 301 ? -18.952 63.323 143.660 1.00 5.38 297 ALA B C 1
ATOM 10548 O O . ALA C 1 301 ? -17.955 63.817 144.217 1.00 5.78 297 ALA B O 1
ATOM 10550 N N . MET C 1 302 ? -19.034 62.036 143.323 1.00 5.14 298 MET B N 1
ATOM 10551 C CA . MET C 1 302 ? -17.902 61.126 143.514 1.00 5.00 298 MET B CA 1
ATOM 10552 C C . MET C 1 302 ? -16.708 61.473 142.631 1.00 5.04 298 MET B C 1
ATOM 10553 O O . MET C 1 302 ? -15.564 61.376 143.073 1.00 5.06 298 MET B O 1
ATOM 10558 N N . ASP C 1 303 ? -16.968 61.905 141.399 1.00 5.35 299 ASP B N 1
ATOM 10559 C CA . ASP C 1 303 ? -15.877 62.378 140.544 1.00 5.18 299 ASP B CA 1
ATOM 10560 C C . ASP C 1 303 ? -15.086 63.574 141.108 1.00 5.78 299 ASP B C 1
ATOM 10561 O O . ASP C 1 303 ? -13.836 63.566 141.093 1.00 6.30 299 ASP B O 1
ATOM 10566 N N . VAL C 1 304 ? -15.805 64.612 141.539 1.00 5.60 300 VAL B N 1
ATOM 10567 C CA . VAL C 1 304 ? -15.211 65.797 142.169 1.00 6.30 300 VAL B CA 1
ATOM 10568 C C . VAL C 1 304 ? -14.397 65.392 143.412 1.00 5.85 300 VAL B C 1
ATOM 10569 O O . VAL C 1 304 ? -13.256 65.789 143.561 1.00 5.98 300 VAL B O 1
ATOM 10573 N N . HIS C 1 305 ? -14.985 64.557 144.261 1.00 5.70 301 HIS B N 1
ATOM 10574 C CA . HIS C 1 305 ? -14.261 64.006 145.406 1.00 5.67 301 HIS B CA 1
ATOM 10575 C C . HIS C 1 305 ? -12.969 63.263 144.984 1.00 5.61 301 HIS B C 1
ATOM 10576 O O . HIS C 1 305 ? -11.877 63.510 145.523 1.00 5.96 301 HIS B O 1
ATOM 10583 N N . PHE C 1 306 ? -13.107 62.351 144.034 1.00 5.64 302 PHE B N 1
ATOM 10584 C CA . PHE C 1 306 ? -11.975 61.564 143.537 1.00 6.50 302 PHE B CA 1
ATOM 10585 C C . PHE C 1 306 ? -10.852 62.472 143.047 1.00 6.91 302 PHE B C 1
ATOM 10586 O O . PHE C 1 306 ? -9.687 62.269 143.366 1.00 7.61 302 PHE B O 1
ATOM 10594 N N . ARG C 1 307 ? -11.218 63.496 142.302 1.00 8.09 303 ARG B N 1
ATOM 10595 C CA . ARG C 1 307 ? -10.240 64.406 141.692 1.00 9.33 303 ARG B CA 1
ATOM 10596 C C . ARG C 1 307 ? -9.599 65.270 142.738 1.00 10.11 303 ARG B C 1
ATOM 10597 O O . ARG C 1 307 ? -8.411 65.563 142.636 1.00 10.97 303 ARG B O 1
ATOM 10605 N N . ASP C 1 308 ? -10.359 65.673 143.755 1.00 10.18 304 ASP B N 1
ATOM 10606 C CA . ASP C 1 308 ? -9.921 66.777 144.619 1.00 11.02 304 ASP B CA 1
ATOM 10607 C C . ASP C 1 308 ? -9.449 66.387 146.026 1.00 10.42 304 ASP B C 1
ATOM 10608 O O . ASP C 1 308 ? -8.651 67.112 146.625 1.00 10.56 304 ASP B O 1
ATOM 10613 N N . ALA C 1 309 ? -9.898 65.252 146.560 1.00 9.49 305 ALA B N 1
ATOM 10614 C CA . ALA C 1 309 ? -9.547 64.883 147.908 1.00 9.42 305 ALA B CA 1
ATOM 10615 C C . ALA C 1 309 ? -8.097 64.379 147.972 1.00 9.96 305 ALA B C 1
ATOM 10616 O O . ALA C 1 309 ? -7.661 63.621 147.116 1.00 9.30 305 ALA B O 1
ATOM 10618 N N . PRO C 1 310 ? -7.344 64.807 148.994 1.00 11.63 306 PRO B N 1
ATOM 10619 C CA . PRO C 1 310 ? -5.996 64.250 149.165 1.00 11.77 306 PRO B CA 1
ATOM 10620 C C . PRO C 1 310 ? -6.061 62.749 149.420 1.00 11.67 306 PRO B C 1
ATOM 10621 O O . PRO C 1 310 ? -7.088 62.243 149.904 1.00 9.46 306 PRO B O 1
ATOM 10625 N N . LEU C 1 311 ? -4.976 62.053 149.079 1.00 12.47 307 LEU B N 1
ATOM 10626 C CA . LEU C 1 311 ? -4.942 60.601 149.130 1.00 12.87 307 LEU B CA 1
ATOM 10627 C C . LEU C 1 311 ? -5.571 60.046 150.418 1.00 12.88 307 LEU B C 1
ATOM 10628 O O . LEU C 1 311 ? -6.453 59.205 150.346 1.00 13.26 307 LEU B O 1
ATOM 10633 N N . GLU C 1 312 ? -5.180 60.575 151.568 1.00 14.19 308 GLU B N 1
ATOM 10634 C CA . GLU C 1 312 ? -5.640 60.042 152.870 1.00 15.06 308 GLU B CA 1
ATOM 10635 C C . GLU C 1 312 ? -7.143 60.185 153.156 1.00 13.87 308 GLU B C 1
ATOM 10636 O O . GLU C 1 312 ? -7.672 59.476 154.017 1.00 15.08 308 GLU B O 1
ATOM 10642 N N . LYS C 1 313 ? -7.819 61.070 152.430 1.00 11.88 309 LYS B N 1
ATOM 10643 C CA . LYS C 1 313 ? -9.263 61.291 152.578 1.00 10.41 309 LYS B CA 1
ATOM 10644 C C . LYS C 1 313 ? -10.071 60.774 151.377 1.00 9.00 309 LYS B C 1
ATOM 10645 O O . LYS C 1 313 ? -11.282 60.975 151.327 1.00 7.91 309 LYS B O 1
ATOM 10647 N N . ASN C 1 314 ? -9.408 60.118 150.420 1.00 7.46 310 ASN B N 1
ATOM 10648 C CA . ASN C 1 314 ? -9.978 59.840 149.103 1.00 6.46 310 ASN B CA 1
ATOM 10649 C C . ASN C 1 314 ? -10.554 58.414 149.072 1.00 6.52 310 ASN B C 1
ATOM 10650 O O . ASN C 1 314 ? -9.811 57.435 149.068 1.00 6.43 310 ASN B O 1
ATOM 10655 N N . LEU C 1 315 ? -11.879 58.310 149.103 1.00 5.77 311 LEU B N 1
ATOM 10656 C CA . LEU C 1 315 ? -12.581 57.020 149.229 1.00 5.85 311 LEU B CA 1
ATOM 10657 C C . LEU C 1 315 ? -12.206 56.027 148.122 1.00 5.24 311 LEU B C 1
ATOM 10658 O O . LEU C 1 315 ? -11.811 54.919 148.435 1.00 4.63 311 LEU B O 1
ATOM 10663 N N . PRO C 1 316 ? -12.284 56.432 146.831 1.00 5.38 312 PRO B N 1
ATOM 10664 C CA . PRO C 1 316 ? -11.925 55.470 145.784 1.00 5.38 312 PRO B CA 1
ATOM 10665 C C . PRO C 1 316 ? -10.456 55.079 145.792 1.00 5.73 312 PRO B C 1
ATOM 10666 O O . PRO C 1 316 ? -10.146 53.943 145.471 1.00 4.92 312 PRO B O 1
ATOM 10670 N N . VAL C 1 317 ? -9.563 56.010 146.125 1.00 5.89 313 VAL B N 1
ATOM 10671 C CA . VAL C 1 317 ? -8.148 55.652 146.240 1.00 6.06 313 VAL B CA 1
ATOM 10672 C C . VAL C 1 317 ? -7.994 54.598 147.349 1.00 5.87 313 VAL B C 1
ATOM 10673 O O . VAL C 1 317 ? -7.351 53.582 147.134 1.00 6.39 313 VAL B O 1
ATOM 10677 N N . MET C 1 318 ? -8.604 54.819 148.513 1.00 6.03 314 MET B N 1
ATOM 10678 C CA . MET C 1 318 ? -8.456 53.865 149.623 1.00 5.85 314 MET B CA 1
ATOM 10679 C C . MET C 1 318 ? -9.082 52.519 149.270 1.00 5.49 314 MET B C 1
ATOM 10680 O O . MET C 1 318 ? -8.533 51.468 149.593 1.00 4.66 314 MET B O 1
ATOM 10685 N N . LEU C 1 319 ? -10.221 52.549 148.583 1.00 5.02 315 LEU B N 1
ATOM 10686 C CA . LEU C 1 319 ? -10.871 51.326 148.160 1.00 4.60 315 LEU B CA 1
ATOM 10687 C C . LEU C 1 319 ? -10.007 50.536 147.164 1.00 4.57 315 LEU B C 1
ATOM 10688 O O . LEU C 1 319 ? -9.915 49.304 147.262 1.00 4.22 315 LEU B O 1
ATOM 10693 N N . GLY C 1 320 ? -9.370 51.236 146.220 1.00 4.54 316 GLY B N 1
ATOM 10694 C CA . GLY C 1 320 ? -8.463 50.591 145.281 1.00 4.33 316 GLY B CA 1
ATOM 10695 C C . GLY C 1 320 ? -7.214 50.059 145.966 1.00 4.82 316 GLY B C 1
ATOM 10696 O O . GLY C 1 320 ? -6.738 48.995 145.624 1.00 5.20 316 GLY B O 1
ATOM 10697 N N . LEU C 1 321 ? -6.677 50.809 146.931 1.00 5.19 317 LEU B N 1
ATOM 10698 C CA . LEU C 1 321 ? -5.475 50.368 147.681 1.00 4.85 317 LEU B CA 1
ATOM 10699 C C . LEU C 1 321 ? -5.779 49.120 148.492 1.00 5.36 317 LEU B C 1
ATOM 10700 O O . LEU C 1 321 ? -4.987 48.171 148.513 1.00 5.64 317 LEU B O 1
ATOM 10705 N N . ILE C 1 322 ? -6.924 49.106 149.159 1.00 4.66 318 ILE B N 1
ATOM 10706 C CA . ILE C 1 322 ? -7.298 47.933 149.927 1.00 4.74 318 ILE B CA 1
ATOM 10707 C C . ILE C 1 322 ? -7.556 46.727 149.001 1.00 4.43 318 ILE B C 1
ATOM 10708 O O . ILE C 1 322 ? -7.147 45.618 149.316 1.00 4.47 318 ILE B O 1
ATOM 10713 N N . GLY C 1 323 ? -8.210 46.931 147.857 1.00 5.00 319 GLY B N 1
ATOM 10714 C CA . GLY C 1 323 ? -8.437 45.822 146.896 1.00 4.85 319 GLY B CA 1
ATOM 10715 C C . GLY C 1 323 ? -7.157 45.261 146.322 1.00 5.38 319 GLY B C 1
ATOM 10716 O O . GLY C 1 323 ? -7.011 44.051 146.117 1.00 5.90 319 GLY B O 1
ATOM 10717 N N . TYR C 1 324 ? -6.198 46.147 146.085 1.00 5.11 320 TYR B N 1
ATOM 10718 C CA . TYR C 1 324 ? -4.891 45.758 145.573 1.00 5.00 320 TYR B CA 1
ATOM 10719 C C . TYR C 1 324 ? -4.149 44.968 146.639 1.00 4.69 320 TYR B C 1
ATOM 10720 O O . TYR C 1 324 ? -3.563 43.939 146.365 1.00 5.76 320 TYR B O 1
ATOM 10729 N N . TRP C 1 325 ? -4.172 45.468 147.862 1.00 5.46 321 TRP B N 1
ATOM 10730 C CA . TRP C 1 325 ? -3.592 44.773 149.024 1.00 4.87 321 TRP B CA 1
ATOM 10731 C C . TRP C 1 325 ? -4.097 43.345 149.087 1.00 5.10 321 TRP B C 1
ATOM 10732 O O . TRP C 1 325 ? -3.319 42.386 149.146 1.00 5.16 321 TRP B O 1
ATOM 10743 N N . HIS C 1 326 ? -5.414 43.199 149.062 1.00 4.71 322 HIS B N 1
ATOM 10744 C CA . HIS C 1 326 ? -6.041 41.885 149.177 1.00 4.55 322 HIS B CA 1
ATOM 10745 C C . HIS C 1 326 ? -5.615 40.927 148.075 1.00 4.97 322 HIS B C 1
ATOM 10746 O O . HIS C 1 326 ? -5.269 39.768 148.351 1.00 5.08 322 HIS B O 1
ATOM 10753 N N . ARG C 1 327 ? -5.614 41.424 146.839 1.00 4.95 323 ARG B N 1
ATOM 10754 C CA . ARG C 1 327 ? -5.318 40.614 145.652 1.00 5.36 323 ARG B CA 1
ATOM 10755 C C . ARG C 1 327 ? -3.835 40.358 145.470 1.00 5.56 323 ARG B C 1
ATOM 10756 O O . ARG C 1 327 ? -3.385 39.222 145.459 1.00 5.95 323 ARG B O 1
ATOM 10764 N N . ALA C 1 328 ? -3.065 41.429 145.333 1.00 5.80 324 ALA B N 1
ATOM 10765 C CA . ALA C 1 328 ? -1.680 41.301 144.926 1.00 6.25 324 ALA B CA 1
ATOM 10766 C C . ALA C 1 328 ? -0.744 40.960 146.071 1.00 5.99 324 ALA B C 1
ATOM 10767 O O . ALA C 1 328 ? 0.292 40.319 145.851 1.00 7.14 324 ALA B O 1
ATOM 10769 N N . ILE C 1 329 ? -1.086 41.350 147.298 1.00 6.08 325 ILE B N 1
ATOM 10770 C CA . ILE C 1 329 ? -0.178 41.150 148.439 1.00 5.73 325 ILE B CA 1
ATOM 10771 C C . ILE C 1 329 ? -0.623 39.984 149.322 1.00 5.89 325 ILE B C 1
ATOM 10772 O O . ILE C 1 329 ? 0.151 39.066 149.587 1.00 5.54 325 ILE B O 1
ATOM 10777 N N . CYS C 1 330 ? -1.879 40.015 149.766 1.00 5.98 326 CYS B N 1
ATOM 10778 C CA . CYS C 1 330 ? -2.411 38.938 150.585 1.00 6.74 326 CYS B CA 1
ATOM 10779 C C . CYS C 1 330 ? -2.682 37.666 149.778 1.00 6.97 326 CYS B C 1
ATOM 10780 O O . CYS C 1 330 ? -2.820 36.588 150.357 1.00 6.72 326 CYS B O 1
ATOM 10783 N N . GLY C 1 331 ? -2.780 37.808 148.452 1.00 7.00 327 GLY B N 1
ATOM 10784 C CA . GLY C 1 331 ? -2.928 36.664 147.545 1.00 6.21 327 GLY B CA 1
ATOM 10785 C C . GLY C 1 331 ? -4.358 36.159 147.383 1.00 6.33 327 GLY B C 1
ATOM 10786 O O . GLY C 1 331 ? -4.570 34.992 147.011 1.00 4.88 327 GLY B O 1
ATOM 10787 N N . TYR C 1 332 ? -5.353 37.013 147.649 1.00 4.69 328 TYR B N 1
ATOM 10788 C CA . TYR C 1 332 ? -6.756 36.593 147.511 1.00 4.54 328 TYR B CA 1
ATOM 10789 C C . TYR C 1 332 ? -7.179 36.720 146.036 1.00 5.18 328 TYR B C 1
ATOM 10790 O O . TYR C 1 332 ? -7.200 37.828 145.493 1.00 5.42 328 TYR B O 1
ATOM 10799 N N . GLY C 1 333 ? -7.489 35.584 145.401 1.00 4.86 329 GLY B N 1
ATOM 10800 C CA . GLY C 1 333 ? -7.836 35.512 143.989 1.00 5.20 329 GLY B CA 1
ATOM 10801 C C . GLY C 1 333 ? -9.221 36.010 143.573 1.00 5.21 329 GLY B C 1
ATOM 10802 O O . GLY C 1 333 ? -9.490 36.194 142.376 1.00 4.96 329 GLY B O 1
ATOM 10803 N N . SER C 1 334 ? -10.104 36.204 144.554 1.00 4.95 330 SER B N 1
ATOM 10804 C CA . SER C 1 334 ? -11.448 36.697 144.307 1.00 4.74 330 SER B CA 1
ATOM 10805 C C . SER C 1 334 ? -11.865 37.682 145.382 1.00 4.71 330 SER B C 1
ATOM 10806 O O . SER C 1 334 ? -11.228 37.799 146.432 1.00 5.41 330 SER B O 1
ATOM 10809 N N . ARG C 1 335 ? -12.916 38.420 145.096 1.00 4.66 331 ARG B N 1
ATOM 10810 C CA . ARG C 1 335 ? -13.558 39.251 146.095 1.00 5.10 331 ARG B CA 1
ATOM 10811 C C . ARG C 1 335 ? -15.070 39.170 145.922 1.00 5.16 331 ARG B C 1
ATOM 10812 O O . ARG C 1 335 ? -15.596 39.171 144.797 1.00 4.47 331 ARG B O 1
ATOM 10820 N N . ALA C 1 336 ? -15.751 39.044 147.059 1.00 5.29 332 ALA B N 1
ATOM 10821 C CA . ALA C 1 336 ? -17.186 38.907 147.100 1.00 5.68 332 ALA B CA 1
ATOM 10822 C C . ALA C 1 336 ? -17.796 40.249 147.448 1.00 5.36 332 ALA B C 1
ATOM 10823 O O . ALA C 1 336 ? -17.511 40.815 148.509 1.00 6.22 332 ALA B O 1
ATOM 10825 N N . ILE C 1 337 ? -18.636 40.751 146.556 1.00 5.35 333 ILE B N 1
ATOM 10826 C CA . ILE C 1 337 ? -19.364 42.004 146.761 1.00 4.31 333 ILE B CA 1
ATOM 10827 C C . ILE C 1 337 ? -20.836 41.681 147.047 1.00 4.29 333 ILE B C 1
ATOM 10828 O O . ILE C 1 337 ? -21.570 41.174 146.184 1.00 4.41 333 ILE B O 1
ATOM 10833 N N . ILE C 1 338 ? -21.248 41.966 148.282 1.00 4.36 334 ILE B N 1
ATOM 10834 C CA . ILE C 1 338 ? -22.549 41.538 148.812 1.00 4.11 334 ILE B CA 1
ATOM 10835 C C . ILE C 1 338 ? -23.347 42.751 149.246 1.00 4.07 334 ILE B C 1
ATOM 10836 O O . ILE C 1 338 ? -23.218 43.219 150.375 1.00 4.18 334 ILE B O 1
ATOM 10841 N N . PRO C 1 339 ? -24.193 43.261 148.349 1.00 4.70 335 PRO B N 1
ATOM 10842 C CA . PRO C 1 339 ? -25.073 44.361 148.674 1.00 4.99 335 PRO B CA 1
ATOM 10843 C C . PRO C 1 339 ? -26.315 43.911 149.419 1.00 4.64 335 PRO B C 1
ATOM 10844 O O . PRO C 1 339 ? -27.068 43.089 148.932 1.00 4.13 335 PRO B O 1
ATOM 10848 N N . TYR C 1 340 ? -26.525 44.483 150.603 1.00 4.61 336 TYR B N 1
ATOM 10849 C CA . TYR C 1 340 ? -27.683 44.144 151.434 1.00 4.74 336 TYR B CA 1
ATOM 10850 C C . TYR C 1 340 ? -28.868 44.991 151.013 1.00 5.15 336 TYR B C 1
ATOM 10851 O O . TYR C 1 340 ? -29.325 45.896 151.730 1.00 5.94 336 TYR B O 1
ATOM 10860 N N . ASP C 1 341 ? -29.355 44.674 149.819 1.00 4.80 337 ASP B N 1
ATOM 10861 C CA . ASP C 1 341 ? -30.440 45.381 149.163 1.00 4.68 337 ASP B CA 1
ATOM 10862 C C . ASP C 1 341 ? -30.847 44.520 147.976 1.00 4.69 337 ASP B C 1
ATOM 10863 O O . ASP C 1 341 ? -30.088 44.335 147.003 1.00 4.26 337 ASP B O 1
ATOM 10868 N N . GLN C 1 342 ? -32.058 43.983 148.043 1.00 5.25 338 GLN B N 1
ATOM 10869 C CA . GLN C 1 342 ? -32.562 43.127 146.985 1.00 4.70 338 GLN B CA 1
ATOM 10870 C C . GLN C 1 342 ? -32.594 43.863 145.638 1.00 4.56 338 GLN B C 1
ATOM 10871 O O . GLN C 1 342 ? -32.447 43.233 144.602 1.00 4.53 338 GLN B O 1
ATOM 10877 N N . ARG C 1 343 ? -32.792 45.186 145.656 1.00 4.81 339 ARG B N 1
ATOM 10878 C CA . ARG C 1 343 ? -32.849 45.957 144.416 1.00 4.87 339 ARG B CA 1
ATOM 10879 C C . ARG C 1 343 ? -31.472 46.044 143.746 1.00 4.49 339 ARG B C 1
ATOM 10880 O O . ARG C 1 343 ? -31.376 46.389 142.586 1.00 5.24 339 ARG B O 1
ATOM 10888 N N . LEU C 1 344 ? -30.406 45.737 144.476 1.00 4.25 340 LEU B N 1
ATOM 10889 C CA . LEU C 1 344 ? -29.060 45.674 143.875 1.00 4.10 340 LEU B CA 1
ATOM 10890 C C . LEU C 1 344 ? -28.721 44.253 143.448 1.00 4.07 340 LEU B C 1
ATOM 10891 O O . LEU C 1 344 ? -27.559 43.883 143.395 1.00 3.95 340 LEU B O 1
ATOM 10896 N N . SER C 1 345 ? -29.757 43.467 143.129 1.00 4.83 341 SER B N 1
ATOM 10897 C CA . SER C 1 345 ? -29.591 42.047 142.750 1.00 5.38 341 SER B CA 1
ATOM 10898 C C . SER C 1 345 ? -28.661 41.858 141.572 1.00 5.05 341 SER B C 1
ATOM 10899 O O . SER C 1 345 ? -27.957 40.861 141.512 1.00 5.33 341 SER B O 1
ATOM 10902 N N . ARG C 1 346 ? -28.627 42.837 140.661 1.00 4.88 342 ARG B N 1
ATOM 10903 C CA . ARG C 1 346 ? -27.781 42.749 139.476 1.00 4.45 342 ARG B CA 1
ATOM 10904 C C . ARG C 1 346 ? -26.557 43.700 139.509 1.00 4.53 342 ARG B C 1
ATOM 10905 O O . ARG C 1 346 ? -25.903 43.918 138.492 1.00 4.76 342 ARG B O 1
ATOM 10913 N N . LEU C 1 347 ? -26.221 44.215 140.693 1.00 5.35 343 LEU B N 1
ATOM 10914 C CA . LEU C 1 347 ? -25.008 45.003 140.891 1.00 4.61 343 LEU B CA 1
ATOM 10915 C C . LEU C 1 347 ? -23.749 44.125 140.767 1.00 4.77 343 LEU B C 1
ATOM 10916 O O . LEU C 1 347 ? -22.817 44.496 140.028 1.00 5.49 343 LEU B O 1
ATOM 10921 N N . PRO C 1 348 ? -23.708 42.960 141.459 1.00 4.29 344 PRO B N 1
ATOM 10922 C CA . PRO C 1 348 ? -22.497 42.142 141.289 1.00 4.71 344 PRO B CA 1
ATOM 10923 C C . PRO C 1 348 ? -22.173 41.802 139.849 1.00 4.86 344 PRO B C 1
ATOM 10924 O O . PRO C 1 348 ? -21.012 41.912 139.465 1.00 4.92 344 PRO B O 1
ATOM 10928 N N . ALA C 1 349 ? -23.180 41.446 139.045 1.00 4.91 345 ALA B N 1
ATOM 10929 C CA . ALA C 1 349 ? -22.968 41.091 137.646 1.00 4.25 345 ALA B CA 1
ATOM 10930 C C . ALA C 1 349 ? -22.443 42.317 136.888 1.00 4.75 345 ALA B C 1
ATOM 10931 O O . ALA C 1 349 ? -21.554 42.204 136.008 1.00 4.25 345 ALA B O 1
ATOM 10933 N N . TYR C 1 350 ? -22.984 43.489 137.211 1.00 4.98 346 TYR B N 1
ATOM 10934 C CA . TYR C 1 350 ? -22.485 44.736 136.615 1.00 5.07 346 TYR B CA 1
ATOM 10935 C C . TYR C 1 350 ? -21.013 44.998 136.959 1.00 5.32 346 TYR B C 1
ATOM 10936 O O . TYR C 1 350 ? -20.179 45.343 136.097 1.00 6.76 346 TYR B O 1
ATOM 10945 N N . LEU C 1 351 ? -20.704 44.844 138.234 1.00 6.27 347 LEU B N 1
ATOM 10946 C CA . LEU C 1 351 ? -19.368 45.039 138.731 1.00 6.67 347 LEU B CA 1
ATOM 10947 C C . LEU C 1 351 ? -18.382 44.010 138.182 1.00 7.34 347 LEU B C 1
ATOM 10948 O O . LEU C 1 351 ? -17.193 44.313 138.045 1.00 7.73 347 LEU B O 1
ATOM 10953 N N . GLN C 1 352 ? -18.850 42.808 137.850 1.00 7.41 348 GLN B N 1
ATOM 10954 C CA . GLN C 1 352 ? -17.990 41.835 137.167 1.00 7.89 348 GLN B CA 1
ATOM 10955 C C . GLN C 1 352 ? -17.470 42.366 135.853 1.00 7.76 348 GLN B C 1
ATOM 10956 O O . GLN C 1 352 ? -16.275 42.210 135.549 1.00 6.67 348 GLN B O 1
ATOM 10962 N N . GLN C 1 353 ? -18.344 42.979 135.052 1.00 6.89 349 GLN B N 1
ATOM 10963 C CA . GLN C 1 353 ? -17.877 43.511 133.795 1.00 7.67 349 GLN B CA 1
ATOM 10964 C C . GLN C 1 353 ? -16.940 44.701 134.039 1.00 6.73 349 GLN B C 1
ATOM 10965 O O . GLN C 1 353 ? -15.857 44.782 133.448 1.00 7.89 349 GLN B O 1
ATOM 10971 N N . LEU C 1 354 ? -17.331 45.615 134.916 1.00 6.18 350 LEU B N 1
ATOM 10972 C CA . LEU C 1 354 ? -16.545 46.824 135.156 1.00 5.02 350 LEU B CA 1
ATOM 10973 C C . LEU C 1 354 ? -15.123 46.463 135.571 1.00 4.68 350 LEU B C 1
ATOM 10974 O O . LEU C 1 354 ? -14.130 46.946 135.007 1.00 4.76 350 LEU B O 1
ATOM 10979 N N . ASP C 1 355 ? -15.030 45.548 136.514 1.00 4.90 351 ASP B N 1
ATOM 10980 C CA . ASP C 1 355 ? -13.751 45.194 137.114 1.00 4.65 351 ASP B CA 1
ATOM 10981 C C . ASP C 1 355 ? -12.975 44.205 136.264 1.00 5.03 351 ASP B C 1
ATOM 10982 O O . ASP C 1 355 ? -11.834 44.484 135.872 1.00 4.54 351 ASP B O 1
ATOM 10987 N N . MET C 1 356 ? -13.592 43.056 135.975 1.00 3.85 352 MET B N 1
ATOM 10988 C CA . MET C 1 356 ? -12.900 41.964 135.306 1.00 4.12 352 MET B CA 1
ATOM 10989 C C . MET C 1 356 ? -12.519 42.275 133.839 1.00 4.41 352 MET B C 1
ATOM 10990 O O . MET C 1 356 ? -11.438 41.917 133.398 1.00 4.15 352 MET B O 1
ATOM 10995 N N . GLU C 1 357 ? -13.410 42.913 133.087 1.00 4.06 353 GLU B N 1
ATOM 10996 C CA . GLU C 1 357 ? -13.060 43.288 131.730 1.00 4.25 353 GLU B CA 1
ATOM 10997 C C . GLU C 1 357 ? -12.060 44.437 131.693 1.00 4.44 353 GLU B C 1
ATOM 10998 O O . GLU C 1 357 ? -11.265 44.510 130.758 1.00 5.52 353 GLU B O 1
ATOM 11004 N N . SER C 1 358 ? -12.088 45.342 132.680 1.00 4.69 354 SER B N 1
ATOM 11005 C CA . SER C 1 358 ? -11.067 46.416 132.745 1.00 5.08 354 SER B CA 1
ATOM 11006 C C . SER C 1 358 ? -9.691 45.864 133.126 1.00 5.33 354 SER B C 1
ATOM 11007 O O . SER C 1 358 ? -8.694 46.174 132.488 1.00 5.92 354 SER B O 1
ATOM 11010 N N . ASN C 1 359 ? -9.641 45.048 134.176 1.00 5.06 355 ASN B N 1
ATOM 11011 C CA . ASN C 1 359 ? -8.369 44.703 134.816 1.00 4.67 355 ASN B CA 1
ATOM 11012 C C . ASN C 1 359 ? -7.893 43.262 134.642 1.00 4.48 355 ASN B C 1
ATOM 11013 O O . ASN C 1 359 ? -6.838 42.875 135.184 1.00 4.37 355 ASN B O 1
ATOM 11018 N N . GLY C 1 360 ? -8.662 42.457 133.896 1.00 4.35 356 GLY B N 1
ATOM 11019 C CA . GLY C 1 360 ? -8.252 41.098 133.551 1.00 5.09 356 GLY B CA 1
ATOM 11020 C C . GLY C 1 360 ? -7.256 41.100 132.401 1.00 5.27 356 GLY B C 1
ATOM 11021 O O . GLY C 1 360 ? -7.605 40.730 131.262 1.00 4.69 356 GLY B O 1
ATOM 11022 N N . LYS C 1 361 ? -6.028 41.530 132.711 1.00 4.84 357 LYS B N 1
ATOM 11023 C CA . LYS C 1 361 ? -5.004 41.868 131.713 1.00 5.41 357 LYS B CA 1
ATOM 11024 C C . LYS C 1 361 ? -3.641 41.315 132.159 1.00 5.74 357 LYS B C 1
ATOM 11025 O O . LYS C 1 361 ? -3.334 41.284 133.356 1.00 5.60 357 LYS B O 1
ATOM 11031 N N . SER C 1 362 ? -2.830 40.888 131.204 1.00 5.50 358 SER B N 1
ATOM 11032 C CA . SER C 1 362 ? -1.501 40.313 131.522 1.00 7.03 358 SER B CA 1
ATOM 11033 C C . SER C 1 362 ? -0.344 41.118 130.957 1.00 7.07 358 SER B C 1
ATOM 11034 O O . SER C 1 362 ? 0.818 40.738 131.108 1.00 6.41 358 SER B O 1
ATOM 11037 N N . VAL C 1 363 ? -0.662 42.230 130.284 1.00 8.12 359 VAL B N 1
ATOM 11038 C CA A VAL C 1 363 ? 0.379 43.115 129.775 0.50 8.14 359 VAL B CA 1
ATOM 11039 C CA B VAL C 1 363 ? 0.331 43.117 129.697 0.50 8.29 359 VAL B CA 1
ATOM 11040 C C . VAL C 1 363 ? 0.175 44.559 130.242 1.00 8.63 359 VAL B C 1
ATOM 11041 O O . VAL C 1 363 ? -0.959 45.037 130.520 1.00 8.20 359 VAL B O 1
ATOM 11048 N N . THR C 1 364 ? 1.304 45.237 130.410 1.00 8.52 360 THR B N 1
ATOM 11049 C CA . THR C 1 364 ? 1.305 46.611 130.870 1.00 8.75 360 THR B CA 1
ATOM 11050 C C . THR C 1 364 ? 0.964 47.557 129.721 1.00 9.72 360 THR B C 1
ATOM 11051 O O . THR C 1 364 ? 0.935 47.152 128.539 1.00 9.08 360 THR B O 1
ATOM 11055 N N . LEU C 1 365 ? 0.776 48.831 130.061 1.00 10.21 361 LEU B N 1
ATOM 11056 C CA . LEU C 1 365 ? 0.590 49.883 129.047 1.00 11.16 361 LEU B CA 1
ATOM 11057 C C . LEU C 1 365 ? 1.602 49.769 127.916 1.00 12.21 361 LEU B C 1
ATOM 11058 O O . LEU C 1 365 ? 1.233 49.855 126.745 1.00 13.22 361 LEU B O 1
ATOM 11063 N N . ASP C 1 366 ? 2.868 49.570 128.269 1.00 12.65 362 ASP B N 1
ATOM 11064 C CA . ASP C 1 366 ? 3.968 49.516 127.289 1.00 14.01 362 ASP B CA 1
ATOM 11065 C C . ASP C 1 366 ? 4.161 48.129 126.652 1.00 13.63 362 ASP B C 1
ATOM 11066 O O . ASP C 1 366 ? 5.169 47.864 125.988 1.00 14.59 362 ASP B O 1
ATOM 11071 N N . GLY C 1 367 ? 3.222 47.226 126.857 1.00 12.09 363 GLY B N 1
ATOM 11072 C CA . GLY C 1 367 ? 3.274 45.921 126.219 1.00 11.93 363 GLY B CA 1
ATOM 11073 C C . GLY C 1 367 ? 4.204 44.874 126.836 1.00 12.08 363 GLY B C 1
ATOM 11074 O O . GLY C 1 367 ? 4.544 43.914 126.153 1.00 11.68 363 GLY B O 1
ATOM 11075 N N . LYS C 1 368 ? 4.586 45.053 128.108 1.00 10.97 364 LYS B N 1
ATOM 11076 C CA . LYS C 1 368 ? 5.451 44.115 128.821 1.00 11.37 364 LYS B CA 1
ATOM 11077 C C . LYS C 1 368 ? 4.645 43.218 129.774 1.00 10.55 364 LYS B C 1
ATOM 11078 O O . LYS C 1 368 ? 3.517 43.574 130.166 1.00 10.48 364 LYS B O 1
ATOM 11084 N N . PRO C 1 369 ? 5.197 42.047 130.133 1.00 10.32 365 PRO B N 1
ATOM 11085 C CA . PRO C 1 369 ? 4.474 41.186 131.060 1.00 9.67 365 PRO B CA 1
ATOM 11086 C C . PRO C 1 369 ? 4.261 41.868 132.392 1.00 9.69 365 PRO B C 1
ATOM 11087 O O . PRO C 1 369 ? 5.206 42.464 132.918 1.00 8.16 365 PRO B O 1
ATOM 11091 N N . VAL C 1 370 ? 3.042 41.790 132.938 1.00 7.80 366 VAL B N 1
ATOM 11092 C CA . VAL C 1 370 ? 2.759 42.386 134.236 1.00 8.83 366 VAL B CA 1
ATOM 11093 C C . VAL C 1 370 ? 3.599 41.768 135.355 1.00 9.77 366 VAL B C 1
ATOM 11094 O O . VAL C 1 370 ? 4.026 40.629 135.251 1.00 10.13 366 VAL B O 1
ATOM 11098 N N . SER C 1 371 ? 3.833 42.543 136.411 1.00 10.98 367 SER B N 1
ATOM 11099 C CA . SER C 1 371 ? 4.716 42.141 137.533 1.00 12.05 367 SER B CA 1
ATOM 11100 C C . SER C 1 371 ? 4.064 41.288 138.623 1.00 12.28 367 SER B C 1
ATOM 11101 O O . SER C 1 371 ? 4.748 40.674 139.440 1.00 12.64 367 SER B O 1
ATOM 11104 N N . GLY C 1 372 ? 2.743 41.261 138.665 1.00 11.11 368 GLY B N 1
ATOM 11105 C CA . GLY C 1 372 ? 2.043 40.464 139.682 1.00 10.29 368 GLY B CA 1
ATOM 11106 C C . GLY C 1 372 ? 0.618 40.148 139.245 1.00 9.22 368 GLY B C 1
ATOM 11107 O O . GLY C 1 372 ? 0.264 40.357 138.077 1.00 8.72 368 GLY B O 1
ATOM 11108 N N . PRO C 1 373 ? -0.197 39.644 140.174 1.00 8.11 369 PRO B N 1
ATOM 11109 C CA . PRO C 1 373 ? -1.594 39.403 139.850 1.00 7.91 369 PRO B CA 1
ATOM 11110 C C . PRO C 1 373 ? -2.301 40.717 139.493 1.00 6.65 369 PRO B C 1
ATOM 11111 O O . PRO C 1 373 ? -2.014 41.776 140.070 1.00 6.70 369 PRO B O 1
ATOM 11115 N N . THR C 1 374 ? -3.246 40.636 138.571 1.00 6.02 370 THR B N 1
ATOM 11116 C CA . THR C 1 374 ? -4.012 41.795 138.189 1.00 4.58 370 THR B CA 1
ATOM 11117 C C . THR C 1 374 ? -5.446 41.591 138.671 1.00 5.04 370 THR B C 1
ATOM 11118 O O . THR C 1 374 ? -5.642 41.166 139.810 1.00 4.85 370 THR B O 1
ATOM 11122 N N . GLY C 1 375 ? -6.454 41.911 137.865 1.00 4.88 371 GLY B N 1
ATOM 11123 C CA . GLY C 1 375 ? -7.823 41.876 138.353 1.00 4.59 371 GLY B CA 1
ATOM 11124 C C . GLY C 1 375 ? -8.224 40.524 138.953 1.00 4.40 371 GLY B C 1
ATOM 11125 O O . GLY C 1 375 ? -7.871 39.481 138.388 1.00 4.84 371 GLY B O 1
ATOM 11126 N N . PRO C 1 376 ? -8.934 40.534 140.109 1.00 4.07 372 PRO B N 1
ATOM 11127 C CA . PRO C 1 376 ? -9.443 39.319 140.733 1.00 4.03 372 PRO B CA 1
ATOM 11128 C C . PRO C 1 376 ? -10.783 38.935 140.117 1.00 4.70 372 PRO B C 1
ATOM 11129 O O . PRO C 1 376 ? -11.384 39.720 139.373 1.00 4.48 372 PRO B O 1
ATOM 11133 N N . VAL C 1 377 ? -11.235 37.723 140.404 1.00 4.40 373 VAL B N 1
ATOM 11134 C CA . VAL C 1 377 ? -12.601 37.355 140.069 1.00 4.56 373 VAL B CA 1
ATOM 11135 C C . VAL C 1 377 ? -13.485 38.119 141.031 1.00 4.67 373 VAL B C 1
ATOM 11136 O O . VAL C 1 377 ? -13.220 38.124 142.237 1.00 4.25 373 VAL B O 1
ATOM 11140 N N . VAL C 1 378 ? -14.499 38.786 140.482 1.00 4.42 374 VAL B N 1
ATOM 11141 C CA . VAL C 1 378 ? -15.500 39.493 141.274 1.00 4.58 374 VAL B CA 1
ATOM 11142 C C . VAL C 1 378 ? -16.789 38.694 141.187 1.00 4.55 374 VAL B C 1
ATOM 11143 O O . VAL C 1 378 ? -17.188 38.259 140.120 1.00 5.28 374 VAL B O 1
ATOM 11147 N N . TRP C 1 379 ? -17.452 38.482 142.315 1.00 4.77 375 TRP B N 1
ATOM 11148 C CA . TRP C 1 379 ? -18.663 37.693 142.320 1.00 3.88 375 TRP B CA 1
ATOM 11149 C C . TRP C 1 379 ? -19.495 38.091 143.521 1.00 3.93 375 TRP B C 1
ATOM 11150 O O . TRP C 1 379 ? -19.022 38.800 144.410 1.00 4.04 375 TRP B O 1
ATOM 11161 N N . GLY C 1 380 ? -20.753 37.703 143.523 1.00 4.01 376 GLY B N 1
ATOM 11162 C CA . GLY C 1 380 ? -21.637 38.014 144.643 1.00 4.07 376 GLY B CA 1
ATOM 11163 C C . GLY C 1 380 ? -23.110 37.892 144.331 1.00 4.10 376 GLY B C 1
ATOM 11164 O O . GLY C 1 380 ? -23.496 37.661 143.188 1.00 3.85 376 GLY B O 1
ATOM 11165 N N . GLU C 1 381 ? -23.903 38.004 145.398 1.00 3.87 377 GLU B N 1
ATOM 11166 C CA . GLU C 1 381 ? -25.366 38.061 145.354 1.00 4.40 377 GLU B CA 1
ATOM 11167 C C . GLU C 1 381 ? -25.774 39.000 146.462 1.00 5.37 377 GLU B C 1
ATOM 11168 O O . GLU C 1 381 ? -24.986 39.286 147.384 1.00 5.46 377 GLU B O 1
ATOM 11174 N N . PRO C 1 382 ? -26.989 39.516 146.379 1.00 5.21 378 PRO B N 1
ATOM 11175 C CA . PRO C 1 382 ? -27.406 40.349 147.473 1.00 5.53 378 PRO B CA 1
ATOM 11176 C C . PRO C 1 382 ? -27.462 39.616 148.806 1.00 5.29 378 PRO B C 1
ATOM 11177 O O . PRO C 1 382 ? -27.645 38.387 148.846 1.00 6.17 378 PRO B O 1
ATOM 11181 N N . GLY C 1 383 ? -27.316 40.371 149.894 1.00 4.91 379 GLY B N 1
ATOM 11182 C CA . GLY C 1 383 ? -27.645 39.880 151.233 1.00 5.40 379 GLY B CA 1
ATOM 11183 C C . GLY C 1 383 ? -29.088 40.264 151.509 1.00 5.38 379 GLY B C 1
ATOM 11184 O O . GLY C 1 383 ? -29.553 41.233 150.944 1.00 6.51 379 GLY B O 1
ATOM 11185 N N . THR C 1 384 ? -29.824 39.530 152.339 1.00 5.83 380 THR B N 1
ATOM 11186 C CA . THR C 1 384 ? -29.355 38.348 153.054 1.00 5.92 380 THR B CA 1
ATOM 11187 C C . THR C 1 384 ? -29.208 37.069 152.203 1.00 6.23 380 THR B C 1
ATOM 11188 O O . THR C 1 384 ? -28.641 36.094 152.703 1.00 5.92 380 THR B O 1
ATOM 11192 N N . ASN C 1 385 ? -29.701 37.071 150.952 1.00 6.77 381 ASN B N 1
ATOM 11193 C CA . ASN C 1 385 ? -29.769 35.854 150.100 1.00 6.79 381 ASN B CA 1
ATOM 11194 C C . ASN C 1 385 ? -28.459 35.049 150.132 1.00 7.17 381 ASN B C 1
ATOM 11195 O O . ASN C 1 385 ? -28.451 33.827 150.376 1.00 7.53 381 ASN B O 1
ATOM 11200 N N . GLY C 1 386 ? -27.359 35.739 149.873 1.00 7.95 382 GLY B N 1
ATOM 11201 C CA . GLY C 1 386 ? -26.036 35.120 149.786 1.00 7.99 382 GLY B CA 1
ATOM 11202 C C . GLY C 1 386 ? -25.659 34.335 151.023 1.00 8.17 382 GLY B C 1
ATOM 11203 O O . GLY C 1 386 ? -24.967 33.321 150.912 1.00 8.31 382 GLY B O 1
ATOM 11204 N N . GLN C 1 387 ? -26.104 34.789 152.206 1.00 8.49 383 GLN B N 1
ATOM 11205 C CA . GLN C 1 387 ? -25.803 34.103 153.490 1.00 8.39 383 GLN B CA 1
ATOM 11206 C C . GLN C 1 387 ? -26.246 32.672 153.496 1.00 9.54 383 GLN B C 1
ATOM 11207 O O . GLN C 1 387 ? -25.620 31.812 154.116 1.00 9.74 383 GLN B O 1
ATOM 11213 N N . HIS C 1 388 ? -27.384 32.438 152.837 1.00 9.89 384 HIS B N 1
ATOM 11214 C CA . HIS C 1 388 ? -28.036 31.156 152.830 1.00 9.74 384 HIS B CA 1
ATOM 11215 C C . HIS C 1 388 ? -27.628 30.301 151.632 1.00 9.66 384 HIS B C 1
ATOM 11216 O O . HIS C 1 388 ? -28.195 29.242 151.413 1.00 11.48 384 HIS B O 1
ATOM 11223 N N . ALA C 1 389 ? -26.692 30.789 150.836 1.00 8.52 385 ALA B N 1
ATOM 11224 C CA . ALA C 1 389 ? -26.228 30.086 149.655 1.00 8.25 385 ALA B CA 1
ATOM 11225 C C . ALA C 1 389 ? -24.749 29.727 149.809 1.00 7.68 385 ALA B C 1
ATOM 11226 O O . ALA C 1 389 ? -24.381 28.565 149.719 1.00 8.37 385 ALA B O 1
ATOM 11228 N N . PHE C 1 390 ? -23.896 30.708 150.076 1.00 6.60 386 PHE B N 1
ATOM 11229 C CA . PHE C 1 390 ? -22.464 30.435 150.016 1.00 6.15 386 PHE B CA 1
ATOM 11230 C C . PHE C 1 390 ? -21.632 30.995 151.157 1.00 5.48 386 PHE B C 1
ATOM 11231 O O . PHE C 1 390 ? -20.437 30.802 151.158 1.00 4.57 386 PHE B O 1
ATOM 11239 N N . PHE C 1 391 ? -22.236 31.664 152.148 1.00 5.69 387 PHE B N 1
ATOM 11240 C CA . PHE C 1 391 ? -21.445 32.150 153.269 1.00 4.84 387 PHE B CA 1
ATOM 11241 C C . PHE C 1 391 ? -20.796 31.045 154.093 1.00 5.02 387 PHE B C 1
ATOM 11242 O O . PHE C 1 391 ? -19.785 31.290 154.742 1.00 4.81 387 PHE B O 1
ATOM 11250 N N . GLN C 1 392 ? -21.366 29.843 154.057 1.00 4.91 388 GLN B N 1
ATOM 11251 C CA . GLN C 1 392 ? -20.712 28.653 154.625 1.00 5.10 388 GLN B CA 1
ATOM 11252 C C . GLN C 1 392 ? -19.236 28.611 154.234 1.00 5.06 388 GLN B C 1
ATOM 11253 O O . GLN C 1 392 ? -18.347 28.448 155.078 1.00 5.16 388 GLN B O 1
ATOM 11259 N N . LEU C 1 393 ? -18.991 28.763 152.941 1.00 4.93 389 LEU B N 1
ATOM 11260 C CA . LEU C 1 393 ? -17.631 28.710 152.405 1.00 4.90 389 LEU B CA 1
ATOM 11261 C C . LEU C 1 393 ? -16.813 29.958 152.811 1.00 4.85 389 LEU B C 1
ATOM 11262 O O . LEU C 1 393 ? -15.617 29.860 153.124 1.00 4.87 389 LEU B O 1
ATOM 11267 N N . LEU C 1 394 ? -17.444 31.125 152.795 1.00 4.66 390 LEU B N 1
ATOM 11268 C CA . LEU C 1 394 ? -16.748 32.355 153.207 1.00 4.98 390 LEU B CA 1
ATOM 11269 C C . LEU C 1 394 ? -16.263 32.279 154.651 1.00 4.82 390 LEU B C 1
ATOM 11270 O O . LEU C 1 394 ? -15.235 32.848 154.966 1.00 5.06 390 LEU B O 1
ATOM 11275 N N . HIS C 1 395 ? -17.004 31.565 155.515 1.00 5.00 391 HIS B N 1
ATOM 11276 C CA . HIS C 1 395 ? -16.630 31.408 156.931 1.00 5.60 391 HIS B CA 1
ATOM 11277 C C . HIS C 1 395 ? -15.691 30.217 157.216 1.00 5.77 391 HIS B C 1
ATOM 11278 O O . HIS C 1 395 ? -14.780 30.311 158.062 1.00 6.17 391 HIS B O 1
ATOM 11285 N N . GLN C 1 396 ? -15.944 29.080 156.564 1.00 5.53 392 GLN B N 1
ATOM 11286 C CA . GLN C 1 396 ? -15.286 27.826 156.919 1.00 6.36 392 GLN B CA 1
ATOM 11287 C C . GLN C 1 396 ? -14.525 27.160 155.778 1.00 6.60 392 GLN B C 1
ATOM 11288 O O . GLN C 1 396 ? -13.923 26.103 155.984 1.00 8.03 392 GLN B O 1
ATOM 11294 N N . GLY C 1 397 ? -14.472 27.803 154.619 1.00 6.11 393 GLY B N 1
ATOM 11295 C CA . GLY C 1 397 ? -13.673 27.294 153.520 1.00 5.86 393 GLY B CA 1
ATOM 11296 C C . GLY C 1 397 ? -12.182 27.453 153.752 1.00 6.29 393 GLY B C 1
ATOM 11297 O O . GLY C 1 397 ? -11.737 28.154 154.682 1.00 6.11 393 GLY B O 1
ATOM 11298 N N . THR C 1 398 ? -11.390 26.801 152.909 1.00 6.99 394 THR B N 1
ATOM 11299 C CA . THR C 1 398 ? -9.942 26.806 153.109 1.00 7.53 394 THR B CA 1
ATOM 11300 C C . THR C 1 398 ? -9.290 28.126 152.642 1.00 8.21 394 THR B C 1
ATOM 11301 O O . THR C 1 398 ? -8.229 28.497 153.147 1.00 9.67 394 THR B O 1
ATOM 11305 N N . ASP C 1 399 ? -9.904 28.852 151.713 1.00 7.38 395 ASP B N 1
ATOM 11306 C CA . ASP C 1 399 ? -9.336 30.104 151.249 1.00 7.63 395 ASP B CA 1
ATOM 11307 C C . ASP C 1 399 ? -10.013 31.253 151.982 1.00 8.12 395 ASP B C 1
ATOM 11308 O O . ASP C 1 399 ? -11.193 31.162 152.326 1.00 8.85 395 ASP B O 1
ATOM 11313 N N . THR C 1 400 ? -9.283 32.342 152.186 1.00 7.11 396 THR B N 1
ATOM 11314 C CA . THR C 1 400 ? -9.898 33.583 152.645 1.00 7.39 396 THR B CA 1
ATOM 11315 C C . THR C 1 400 ? -10.327 34.352 151.422 1.00 7.01 396 THR B C 1
ATOM 11316 O O . THR C 1 400 ? -9.565 34.467 150.450 1.00 6.38 396 THR B O 1
ATOM 11320 N N . ILE C 1 401 ? -11.556 34.861 151.467 1.00 6.43 397 ILE B N 1
ATOM 11321 C CA . ILE C 1 401 ? -12.107 35.691 150.392 1.00 6.40 397 ILE B CA 1
ATOM 11322 C C . ILE C 1 401 ? -12.575 36.991 151.011 1.00 5.82 397 ILE B C 1
ATOM 11323 O O . ILE C 1 401 ? -13.465 36.977 151.884 1.00 5.44 397 ILE B O 1
ATOM 11328 N N . PRO C 1 402 ? -11.985 38.125 150.592 1.00 4.84 398 PRO B N 1
ATOM 11329 C CA . PRO C 1 402 ? -12.396 39.386 151.194 1.00 5.07 398 PRO B CA 1
ATOM 11330 C C . PRO C 1 402 ? -13.813 39.754 150.806 1.00 5.22 398 PRO B C 1
ATOM 11331 O O . PRO C 1 402 ? -14.246 39.461 149.678 1.00 4.85 398 PRO B O 1
ATOM 11335 N N . LEU C 1 403 ? -14.522 40.366 151.760 1.00 5.15 399 LEU B N 1
ATOM 11336 C CA . LEU C 1 403 ? -15.894 40.826 151.559 1.00 5.08 399 LEU B CA 1
ATOM 11337 C C . LEU C 1 403 ? -15.997 42.327 151.448 1.00 4.51 399 LEU B C 1
ATOM 11338 O O . LEU C 1 403 ? -15.335 43.079 152.219 1.00 4.13 399 LEU B O 1
ATOM 11343 N N . GLU C 1 404 ? -16.836 42.761 150.501 1.00 4.03 400 GLU B N 1
ATOM 11344 C CA . GLU C 1 404 ? -17.205 44.175 150.357 1.00 4.58 400 GLU B CA 1
ATOM 11345 C C . GLU C 1 404 ? -18.714 44.258 150.558 1.00 4.80 400 GLU B C 1
ATOM 11346 O O . GLU C 1 404 ? -19.493 43.806 149.714 1.00 5.61 400 GLU B O 1
ATOM 11352 N N . PHE C 1 405 ? -19.109 44.767 151.725 1.00 4.35 401 PHE B N 1
ATOM 11353 C CA . PHE C 1 405 ? -20.509 44.887 152.101 1.00 4.56 401 PHE B CA 1
ATOM 11354 C C . PHE C 1 405 ? -21.055 46.268 151.812 1.00 4.47 401 PHE B C 1
ATOM 11355 O O . PHE C 1 405 ? -20.374 47.245 152.011 1.00 4.91 401 PHE B O 1
ATOM 11363 N N . ILE C 1 406 ? -22.326 46.333 151.411 1.00 4.89 402 ILE B N 1
ATOM 11364 C CA . ILE C 1 406 ? -22.995 47.592 151.086 1.00 4.82 402 ILE B CA 1
ATOM 11365 C C . ILE C 1 406 ? -24.403 47.536 151.657 1.00 4.51 402 ILE B C 1
ATOM 11366 O O . ILE C 1 406 ? -25.113 46.566 151.452 1.00 5.41 402 ILE B O 1
ATOM 11371 N N . VAL C 1 407 ? -24.812 48.572 152.380 1.00 5.28 403 VAL B N 1
ATOM 11372 C CA . VAL C 1 407 ? -26.150 48.603 152.985 1.00 4.83 403 VAL B CA 1
ATOM 11373 C C . VAL C 1 407 ? -26.611 50.046 153.171 1.00 5.59 403 VAL B C 1
ATOM 11374 O O . VAL C 1 407 ? -25.785 50.973 153.283 1.00 4.64 403 VAL B O 1
ATOM 11378 N N . ALA C 1 408 ? -27.933 50.232 153.143 1.00 4.87 404 ALA B N 1
ATOM 11379 C CA . ALA C 1 408 ? -28.570 51.523 153.444 1.00 5.51 404 ALA B CA 1
ATOM 11380 C C . ALA C 1 408 ? -29.056 51.631 154.883 1.00 5.63 404 ALA B C 1
ATOM 11381 O O . ALA C 1 408 ? -29.458 50.644 155.481 1.00 6.52 404 ALA B O 1
ATOM 11383 N N . ALA C 1 409 ? -29.065 52.848 155.421 1.00 6.13 405 ALA B N 1
ATOM 11384 C CA . ALA C 1 409 ? -29.583 53.096 156.760 1.00 6.39 405 ALA B CA 1
ATOM 11385 C C . ALA C 1 409 ? -31.105 53.011 156.780 1.00 6.64 405 ALA B C 1
ATOM 11386 O O . ALA C 1 409 ? -31.690 52.714 157.811 1.00 6.76 405 ALA B O 1
ATOM 11388 N N . LYS C 1 410 ? -31.740 53.312 155.649 1.00 6.75 406 LYS B N 1
ATOM 11389 C CA . LYS C 1 410 ? -33.198 53.333 155.565 1.00 8.54 406 LYS B CA 1
ATOM 11390 C C . LYS C 1 410 ? -33.661 52.636 154.305 1.00 7.92 406 LYS B C 1
ATOM 11391 O O . LYS C 1 410 ? -33.027 52.778 153.250 1.00 7.65 406 LYS B O 1
ATOM 11397 N N . GLY C 1 411 ? -34.783 51.920 154.404 1.00 8.09 407 GLY B N 1
ATOM 11398 C CA . GLY C 1 411 ? -35.388 51.266 153.224 1.00 7.70 407 GLY B CA 1
ATOM 11399 C C . GLY C 1 411 ? -36.491 52.164 152.698 1.00 8.67 407 GLY B C 1
ATOM 11400 O O . GLY C 1 411 ? -36.723 53.256 153.254 1.00 8.90 407 GLY B O 1
ATOM 11401 N N . HIS C 1 412 ? -37.196 51.692 151.677 1.00 8.01 408 HIS B N 1
ATOM 11402 C CA . HIS C 1 412 ? -38.267 52.454 151.052 1.00 8.56 408 HIS B CA 1
ATOM 11403 C C . HIS C 1 412 ? -39.663 52.029 151.520 1.00 9.47 408 HIS B C 1
ATOM 11404 O O . HIS C 1 412 ? -40.667 52.511 150.981 1.00 10.03 408 HIS B O 1
ATOM 11411 N N . GLU C 1 413 ? -39.740 51.139 152.507 1.00 9.57 409 GLU B N 1
ATOM 11412 C CA . GLU C 1 413 ? -41.026 50.580 152.945 1.00 10.85 409 GLU B CA 1
ATOM 11413 C C . GLU C 1 413 ? -41.340 51.083 154.355 1.00 12.08 409 GLU B C 1
ATOM 11414 O O . GLU C 1 413 ? -40.821 50.537 155.336 1.00 10.94 409 GLU B O 1
ATOM 11420 N N . PRO C 1 414 ? -42.168 52.145 154.466 1.00 14.52 410 PRO B N 1
ATOM 11421 C CA . PRO C 1 414 ? -42.419 52.731 155.784 1.00 15.46 410 PRO B CA 1
ATOM 11422 C C . PRO C 1 414 ? -42.984 51.748 156.808 1.00 15.09 410 PRO B C 1
ATOM 11423 O O . PRO C 1 414 ? -42.676 51.874 157.976 1.00 16.43 410 PRO B O 1
ATOM 11427 N N . THR C 1 415 ? -43.747 50.749 156.384 1.00 13.94 411 THR B N 1
ATOM 11428 C CA . THR C 1 415 ? -44.330 49.807 157.351 1.00 13.77 411 THR B CA 1
ATOM 11429 C C . THR C 1 415 ? -43.434 48.589 157.677 1.00 11.99 411 THR B C 1
ATOM 11430 O O . THR C 1 415 ? -43.759 47.792 158.565 1.00 10.42 411 THR B O 1
ATOM 11434 N N . LEU C 1 416 ? -42.318 48.446 156.967 1.00 9.60 412 LEU B N 1
ATOM 11435 C CA . LEU C 1 416 ? -41.428 47.282 157.150 1.00 9.36 412 LEU B CA 1
ATOM 11436 C C . LEU C 1 416 ? -40.023 47.679 157.631 1.00 8.96 412 LEU B C 1
ATOM 11437 O O . LEU C 1 416 ? -39.046 46.991 157.333 1.00 8.28 412 LEU B O 1
ATOM 11442 N N . ASP C 1 417 ? -39.917 48.760 158.403 1.00 9.14 413 ASP B N 1
ATOM 11443 C CA . ASP C 1 417 ? -38.613 49.141 158.920 1.00 8.81 413 ASP B CA 1
ATOM 11444 C C . ASP C 1 417 ? -38.046 48.067 159.859 1.00 9.26 413 ASP B C 1
ATOM 11445 O O . ASP C 1 417 ? -36.827 47.936 159.959 1.00 8.77 413 ASP B O 1
ATOM 11450 N N . HIS C 1 418 ? -38.906 47.267 160.499 1.00 9.58 414 HIS B N 1
ATOM 11451 C CA . HIS C 1 418 ? -38.407 46.144 161.299 1.00 10.42 414 HIS B CA 1
ATOM 11452 C C . HIS C 1 418 ? -37.634 45.153 160.427 1.00 9.62 414 HIS B C 1
ATOM 11453 O O . HIS C 1 418 ? -36.599 44.628 160.846 1.00 8.70 414 HIS B O 1
ATOM 11460 N N . GLN C 1 419 ? -38.127 44.899 159.210 1.00 8.00 415 GLN B N 1
ATOM 11461 C CA . GLN C 1 419 ? -37.380 44.066 158.280 1.00 7.54 415 GLN B CA 1
ATOM 11462 C C . GLN C 1 419 ? -36.075 44.693 157.859 1.00 6.43 415 GLN B C 1
ATOM 11463 O O . GLN C 1 419 ? -35.054 44.002 157.708 1.00 5.75 415 GLN B O 1
ATOM 11469 N N . HIS C 1 420 ? -36.087 46.008 157.676 1.00 6.33 416 HIS B N 1
ATOM 11470 C CA . HIS C 1 420 ? -34.857 46.693 157.383 1.00 5.76 416 HIS B CA 1
ATOM 11471 C C . HIS C 1 420 ? -33.862 46.591 158.548 1.00 5.78 416 HIS B C 1
ATOM 11472 O O . HIS C 1 420 ? -32.668 46.533 158.343 1.00 5.60 416 HIS B O 1
ATOM 11479 N N . GLU C 1 421 ? -34.355 46.605 159.773 1.00 6.76 417 GLU B N 1
ATOM 11480 C CA . GLU C 1 421 ? -33.478 46.462 160.938 1.00 6.87 417 GLU B CA 1
ATOM 11481 C C . GLU C 1 421 ? -32.816 45.091 160.938 1.00 6.99 417 GLU B C 1
ATOM 11482 O O . GLU C 1 421 ? -31.629 44.971 161.240 1.00 6.45 417 GLU B O 1
ATOM 11488 N N . MET C 1 422 ? -33.588 44.060 160.605 1.00 6.79 418 MET B N 1
ATOM 11489 C CA . MET C 1 422 ? -33.033 42.713 160.466 1.00 7.32 418 MET B CA 1
ATOM 11490 C C . MET C 1 422 ? -31.987 42.664 159.353 1.00 6.36 418 MET B C 1
ATOM 11491 O O . MET C 1 422 ? -30.930 42.037 159.496 1.00 5.47 418 MET B O 1
ATOM 11496 N N . LEU C 1 423 ? -32.286 43.313 158.235 1.00 5.45 419 LEU B N 1
ATOM 11497 C CA . LEU C 1 423 ? -31.323 43.385 157.145 1.00 5.20 419 LEU B CA 1
ATOM 11498 C C . LEU C 1 423 ? -29.983 43.986 157.577 1.00 5.13 419 LEU B C 1
ATOM 11499 O O . LEU C 1 423 ? -28.927 43.416 157.310 1.00 6.20 419 LEU B O 1
ATOM 11504 N N . MET C 1 424 ? -30.033 45.147 158.231 1.00 5.26 420 MET B N 1
ATOM 11505 C CA . MET C 1 424 ? -28.838 45.807 158.718 1.00 5.24 420 MET B CA 1
ATOM 11506 C C . MET C 1 424 ? -28.107 44.962 159.765 1.00 5.94 420 MET B C 1
ATOM 11507 O O . MET C 1 424 ? -26.878 44.865 159.744 1.00 5.42 420 MET B O 1
ATOM 11512 N N . ALA C 1 425 ? -28.866 44.344 160.671 1.00 6.00 421 ALA B N 1
ATOM 11513 C CA . ALA C 1 425 ? -28.266 43.532 161.710 1.00 6.49 421 ALA B CA 1
ATOM 11514 C C . ALA C 1 425 ? -27.496 42.361 161.124 1.00 5.49 421 ALA B C 1
ATOM 11515 O O . ALA C 1 425 ? -26.433 41.988 161.622 1.00 5.62 421 ALA B O 1
ATOM 11517 N N . ASN C 1 426 ? -28.057 41.761 160.084 1.00 5.37 422 ASN B N 1
ATOM 11518 C CA . ASN C 1 426 ? -27.408 40.644 159.403 1.00 5.16 422 ASN B CA 1
ATOM 11519 C C . ASN C 1 426 ? -26.133 41.087 158.700 1.00 4.98 422 ASN B C 1
ATOM 11520 O O . ASN C 1 426 ? -25.122 40.389 158.765 1.00 5.13 422 ASN B O 1
ATOM 11525 N N . CYS C 1 427 ? -26.176 42.237 158.034 1.00 4.88 423 CYS B N 1
ATOM 11526 C CA . CYS C 1 427 ? -24.988 42.792 157.378 1.00 5.08 423 CYS B CA 1
ATOM 11527 C C . CYS C 1 427 ? -23.843 42.993 158.365 1.00 4.82 423 CYS B C 1
ATOM 11528 O O . CYS C 1 427 ? -22.737 42.535 158.158 1.00 4.75 423 CYS B O 1
ATOM 11531 N N . LEU C 1 428 ? -24.141 43.667 159.469 1.00 6.07 424 LEU B N 1
ATOM 11532 C CA . LEU C 1 428 ? -23.137 43.943 160.492 1.00 5.37 424 LEU B CA 1
ATOM 11533 C C . LEU C 1 428 ? -22.667 42.655 161.206 1.00 5.22 424 LEU B C 1
ATOM 11534 O O . LEU C 1 428 ? -21.485 42.514 161.557 1.00 5.26 424 LEU B O 1
ATOM 11539 N N . ALA C 1 429 ? -23.581 41.720 161.420 1.00 5.28 425 ALA B N 1
ATOM 11540 C CA . ALA C 1 429 ? -23.248 40.436 162.061 1.00 5.38 425 ALA B CA 1
ATOM 11541 C C . ALA C 1 429 ? -22.312 39.587 161.211 1.00 5.53 425 ALA B C 1
ATOM 11542 O O . ALA C 1 429 ? -21.411 38.897 161.718 1.00 5.30 425 ALA B O 1
ATOM 11544 N N . GLN C 1 430 ? -22.499 39.620 159.901 1.00 5.86 426 GLN B N 1
ATOM 11545 C CA . GLN C 1 430 ? -21.626 38.818 159.031 1.00 5.84 426 GLN B CA 1
ATOM 11546 C C . GLN C 1 430 ? -20.176 39.342 159.053 1.00 6.17 426 GLN B C 1
ATOM 11547 O O . GLN C 1 430 ? -19.239 38.549 159.145 1.00 5.27 426 GLN B O 1
ATOM 11553 N N . SER C 1 431 ? -19.983 40.656 159.001 1.00 6.42 427 SER B N 1
ATOM 11554 C CA . SER C 1 431 ? -18.617 41.193 159.047 1.00 6.56 427 SER B CA 1
ATOM 11555 C C . SER C 1 431 ? -18.012 40.938 160.453 1.00 6.68 427 SER B C 1
ATOM 11556 O O . SER C 1 431 ? -16.845 40.623 160.593 1.00 6.37 427 SER B O 1
ATOM 11559 N N . GLU C 1 432 ? -18.837 41.034 161.487 1.00 6.45 428 GLU B N 1
ATOM 11560 C CA . GLU C 1 432 ? -18.392 40.801 162.836 1.00 6.55 428 GLU B CA 1
ATOM 11561 C C . GLU C 1 432 ? -17.928 39.343 162.971 1.00 6.67 428 GLU B C 1
ATOM 11562 O O . GLU C 1 432 ? -16.873 39.080 163.535 1.00 8.11 428 GLU B O 1
ATOM 11568 N N . ALA C 1 433 ? -18.723 38.423 162.436 1.00 5.81 429 ALA B N 1
ATOM 11569 C CA . ALA C 1 433 ? -18.419 36.989 162.438 1.00 6.08 429 ALA B CA 1
ATOM 11570 C C . ALA C 1 433 ? -17.153 36.628 161.711 1.00 5.97 429 ALA B C 1
ATOM 11571 O O . ALA C 1 433 ? -16.340 35.818 162.213 1.00 6.50 429 ALA B O 1
ATOM 11573 N N . LEU C 1 434 ? -16.954 37.241 160.553 1.00 5.74 430 LEU B N 1
ATOM 11574 C CA . LEU C 1 434 ? -15.749 36.992 159.742 1.00 5.28 430 LEU B CA 1
ATOM 11575 C C . LEU C 1 434 ? -14.496 37.437 160.492 1.00 6.02 430 LEU B C 1
ATOM 11576 O O . LEU C 1 434 ? -13.467 36.794 160.419 1.00 6.88 430 LEU B O 1
ATOM 11581 N N . MET C 1 435 ? -14.616 38.506 161.266 1.00 6.43 431 MET B N 1
ATOM 11582 C CA . MET C 1 435 ? -13.495 39.014 162.032 1.00 6.86 431 MET B CA 1
ATOM 11583 C C . MET C 1 435 ? -13.286 38.183 163.298 1.00 7.45 431 MET B C 1
ATOM 11584 O O . MET C 1 435 ? -12.170 37.768 163.613 1.00 7.46 431 MET B O 1
ATOM 11589 N N . LYS C 1 436 ? -14.341 37.968 164.074 1.00 7.66 432 LYS B N 1
ATOM 11590 C CA . LYS C 1 436 ? -14.121 37.392 165.410 1.00 8.82 432 LYS B CA 1
ATOM 11591 C C . LYS C 1 436 ? -14.006 35.876 165.431 1.00 7.99 432 LYS B C 1
ATOM 11592 O O . LYS C 1 436 ? -13.292 35.326 166.266 1.00 7.80 432 LYS B O 1
ATOM 11598 N N . GLY C 1 437 ? -14.649 35.195 164.493 1.00 7.59 433 GLY B N 1
ATOM 11599 C CA . GLY C 1 437 ? -14.673 33.728 164.488 1.00 7.29 433 GLY B CA 1
ATOM 11600 C C . GLY C 1 437 ? -15.208 33.129 165.794 1.00 7.53 433 GLY B C 1
ATOM 11601 O O . GLY C 1 437 ? -15.936 33.783 166.550 1.00 7.85 433 GLY B O 1
ATOM 11602 N N . ARG C 1 438 ? -14.848 31.883 166.053 1.00 8.18 434 ARG B N 1
ATOM 11603 C CA . ARG C 1 438 ? -15.287 31.154 167.243 1.00 8.13 434 ARG B CA 1
ATOM 11604 C C . ARG C 1 438 ? -14.268 30.074 167.505 1.00 8.51 434 ARG B C 1
ATOM 11605 O O . ARG C 1 438 ? -13.950 29.289 166.610 1.00 7.21 434 ARG B O 1
ATOM 11613 N N . THR C 1 439 ? -13.743 30.044 168.730 1.00 9.22 435 THR B N 1
ATOM 11614 C CA . THR C 1 439 ? -12.699 29.097 169.084 1.00 9.87 435 THR B CA 1
ATOM 11615 C C . THR C 1 439 ? -13.287 27.735 169.467 1.00 10.04 435 THR B C 1
ATOM 11616 O O . THR C 1 439 ? -14.501 27.603 169.691 1.00 9.60 435 THR B O 1
ATOM 11620 N N . LEU C 1 440 ? -12.427 26.732 169.556 1.00 9.98 436 LEU B N 1
ATOM 11621 C CA . LEU C 1 440 ? -12.851 25.397 169.967 1.00 10.87 436 LEU B CA 1
ATOM 11622 C C . LEU C 1 440 ? -13.479 25.450 171.359 1.00 11.36 436 LEU B C 1
ATOM 11623 O O . LEU C 1 440 ? -14.517 24.833 171.610 1.00 11.60 436 LEU B O 1
ATOM 11628 N N . ASP C 1 441 ? -12.862 26.191 172.275 1.00 12.64 437 ASP B N 1
ATOM 11629 C CA . ASP C 1 441 ? -13.418 26.308 173.628 1.00 13.09 437 ASP B CA 1
ATOM 11630 C C . ASP C 1 441 ? -14.804 26.939 173.579 1.00 12.38 437 ASP B C 1
ATOM 11631 O O . ASP C 1 441 ? -15.712 26.521 174.311 1.00 12.90 437 ASP B O 1
ATOM 11636 N N . GLU C 1 442 ? -14.982 27.964 172.751 1.00 11.16 438 GLU B N 1
ATOM 11637 C CA . GLU C 1 442 ? -16.290 28.609 172.667 1.00 10.91 438 GLU B CA 1
ATOM 11638 C C . GLU C 1 442 ? -17.339 27.661 172.057 1.00 10.61 438 GLU B C 1
ATOM 11639 O O . GLU C 1 442 ? -18.488 27.603 172.521 1.00 9.75 438 GLU B O 1
ATOM 11645 N N . ALA C 1 443 ? -16.932 26.930 171.024 1.00 9.84 439 ALA B N 1
ATOM 11646 C CA . ALA C 1 443 ? -17.806 25.941 170.360 1.00 9.92 439 ALA B CA 1
ATOM 11647 C C . ALA C 1 443 ? -18.197 24.857 171.336 1.00 10.50 439 ALA B C 1
ATOM 11648 O O . ALA C 1 443 ? -19.348 24.424 171.401 1.00 9.52 439 ALA B O 1
ATOM 11650 N N . ARG C 1 444 ? -17.216 24.393 172.097 1.00 11.46 440 ARG B N 1
ATOM 11651 C CA . ARG C 1 444 ? -17.453 23.377 173.085 1.00 13.03 440 ARG B CA 1
ATOM 11652 C C . ARG C 1 444 ? -18.479 23.839 174.122 1.00 12.50 440 ARG B C 1
ATOM 11653 O O . ARG C 1 444 ? -19.405 23.085 174.472 1.00 12.57 440 ARG B O 1
ATOM 11661 N N . ALA C 1 445 ? -18.312 25.073 174.607 1.00 12.16 441 ALA B N 1
ATOM 11662 C CA . ALA C 1 445 ? -19.141 25.635 175.672 1.00 11.81 441 ALA B CA 1
ATOM 11663 C C . ALA C 1 445 ? -20.622 25.707 175.242 1.00 11.40 441 ALA B C 1
ATOM 11664 O O . ALA C 1 445 ? -21.525 25.388 176.013 1.00 10.22 441 ALA B O 1
ATOM 11666 N N . GLN C 1 446 ? -20.851 26.088 173.994 1.00 10.29 442 GLN B N 1
ATOM 11667 C CA . GLN C 1 446 ? -22.211 26.144 173.436 1.00 10.60 442 GLN B CA 1
ATOM 11668 C C . GLN C 1 446 ? -22.880 24.768 173.434 1.00 10.47 442 GLN B C 1
ATOM 11669 O O . GLN C 1 446 ? -24.022 24.639 173.844 1.00 10.90 442 GLN B O 1
ATOM 11675 N N . LEU C 1 447 ? -22.146 23.748 173.007 1.00 10.95 443 LEU B N 1
ATOM 11676 C CA . LEU C 1 447 ? -22.643 22.359 173.015 1.00 10.83 443 LEU B CA 1
ATOM 11677 C C . LEU C 1 447 ? -22.891 21.819 174.432 1.00 11.96 443 LEU B C 1
ATOM 11678 O O . LEU C 1 447 ? -23.887 21.127 174.679 1.00 11.76 443 LEU B O 1
ATOM 11683 N N . GLN C 1 448 ? -21.982 22.132 175.359 1.00 12.39 444 GLN B N 1
ATOM 11684 C CA . GLN C 1 448 ? -22.144 21.764 176.756 1.00 13.94 444 GLN B CA 1
ATOM 11685 C C . GLN C 1 448 ? -23.385 22.392 177.379 1.00 14.08 444 GLN B C 1
ATOM 11686 O O . GLN C 1 448 ? -24.014 21.785 178.240 1.00 12.98 444 GLN B O 1
ATOM 11692 N N . ALA C 1 449 ? -23.719 23.607 176.933 1.00 13.88 445 ALA B N 1
ATOM 11693 C CA . ALA C 1 449 ? -24.888 24.308 177.428 1.00 14.39 445 ALA B CA 1
ATOM 11694 C C . ALA C 1 449 ? -26.182 23.637 176.971 1.00 14.93 445 ALA B C 1
ATOM 11695 O O . ALA C 1 449 ? -27.212 23.795 177.615 1.00 15.50 445 ALA B O 1
ATOM 11697 N N . LYS C 1 450 ? -26.130 22.885 175.864 1.00 14.97 446 LYS B N 1
ATOM 11698 C CA . LYS C 1 450 ? -27.244 22.013 175.440 1.00 15.44 446 LYS B CA 1
ATOM 11699 C C . LYS C 1 450 ? -27.280 20.661 176.161 1.00 15.50 446 LYS B C 1
ATOM 11700 O O . LYS C 1 450 ? -28.160 19.843 175.903 1.00 15.66 446 LYS B O 1
ATOM 11706 N N . ASN C 1 451 ? -26.331 20.424 177.054 1.00 15.43 447 ASN B N 1
ATOM 11707 C CA . ASN C 1 451 ? -26.230 19.172 177.799 1.00 16.34 447 ASN B CA 1
ATOM 11708 C C . ASN C 1 451 ? -26.154 17.921 176.929 1.00 17.18 447 ASN B C 1
ATOM 11709 O O . ASN C 1 451 ? -26.830 16.914 177.180 1.00 17.78 447 ASN B O 1
ATOM 11714 N N . LEU C 1 452 ? -25.347 17.989 175.884 1.00 17.63 448 LEU B N 1
ATOM 11715 C CA . LEU C 1 452 ? -25.097 16.806 175.070 1.00 18.51 448 LEU B CA 1
ATOM 11716 C C . LEU C 1 452 ? -24.087 15.939 175.825 1.00 18.34 448 LEU B C 1
ATOM 11717 O O . LEU C 1 452 ? -23.287 16.466 176.593 1.00 17.57 448 LEU B O 1
ATOM 11722 N N . PRO C 1 453 ? -24.115 14.608 175.608 1.00 18.90 449 PRO B N 1
ATOM 11723 C CA . PRO C 1 453 ? -23.095 13.734 176.192 1.00 19.24 449 PRO B CA 1
ATOM 11724 C C . PRO C 1 453 ? -21.704 14.238 175.861 1.00 18.82 449 PRO B C 1
ATOM 11725 O O . PRO C 1 453 ? -21.491 14.769 174.765 1.00 17.88 449 PRO B O 1
ATOM 11729 N N . ALA C 1 454 ? -20.781 14.099 176.806 1.00 18.53 450 ALA B N 1
ATOM 11730 C CA . ALA C 1 454 ? -19.417 14.584 176.630 1.00 18.61 450 ALA B CA 1
ATOM 11731 C C . ALA C 1 454 ? -18.774 14.111 175.318 1.00 18.16 450 ALA B C 1
ATOM 11732 O O . ALA C 1 454 ? -18.055 14.873 174.678 1.00 17.55 450 ALA B O 1
ATOM 11734 N N . SER C 1 455 ? -19.007 12.861 174.912 1.00 18.07 451 SER B N 1
ATOM 11735 C CA . SER C 1 455 ? -18.347 12.365 173.685 1.00 18.06 451 SER B CA 1
ATOM 11736 C C . SER C 1 455 ? -18.879 13.089 172.442 1.00 16.74 451 SER B C 1
ATOM 11737 O O . SER C 1 455 ? -18.139 13.349 171.497 1.00 15.08 451 SER B O 1
ATOM 11740 N N . GLN C 1 456 ? -20.160 13.428 172.469 1.00 16.87 452 GLN B N 1
ATOM 11741 C CA . GLN C 1 456 ? -20.788 14.144 171.373 1.00 16.98 452 GLN B CA 1
ATOM 11742 C C . GLN C 1 456 ? -20.299 15.594 171.310 1.00 16.27 452 GLN B C 1
ATOM 11743 O O . GLN C 1 456 ? -19.983 16.090 170.237 1.00 16.24 452 GLN B O 1
ATOM 11749 N N . VAL C 1 457 ? -20.241 16.275 172.454 1.00 16.17 453 VAL B N 1
ATOM 11750 C CA . VAL C 1 457 ? -19.613 17.605 172.507 1.00 15.03 453 VAL B CA 1
ATOM 11751 C C . VAL C 1 457 ? -18.230 17.569 171.856 1.00 15.54 453 VAL B C 1
ATOM 11752 O O . VAL C 1 457 ? -17.921 18.412 171.018 1.00 14.42 453 VAL B O 1
ATOM 11756 N N . GLU C 1 458 ? -17.410 16.590 172.242 1.00 15.79 454 GLU B N 1
ATOM 11757 C CA . GLU C 1 458 ? -16.019 16.545 171.793 1.00 16.31 454 GLU B CA 1
ATOM 11758 C C . GLU C 1 458 ? -15.963 16.257 170.300 1.00 15.35 454 GLU B C 1
ATOM 11759 O O . GLU C 1 458 ? -15.138 16.824 169.578 1.00 14.84 454 GLU B O 1
ATOM 11765 N N . ARG C 1 459 ? -16.867 15.403 169.837 1.00 15.44 455 ARG B N 1
ATOM 11766 C CA . ARG C 1 459 ? -16.956 15.046 168.426 1.00 15.34 455 ARG B CA 1
ATOM 11767 C C . ARG C 1 459 ? -17.407 16.203 167.539 1.00 13.96 455 ARG B C 1
ATOM 11768 O O . ARG C 1 459 ? -16.834 16.424 166.489 1.00 12.21 455 ARG B O 1
ATOM 11776 N N . ILE C 1 460 ? -18.448 16.930 167.953 1.00 12.24 456 ILE B N 1
ATOM 11777 C CA . ILE C 1 460 ? -19.044 17.970 167.099 1.00 11.06 456 ILE B CA 1
ATOM 11778 C C . ILE C 1 460 ? -18.300 19.300 167.175 1.00 9.87 456 ILE B C 1
ATOM 11779 O O . ILE C 1 460 ? -18.225 20.014 166.187 1.00 8.41 456 ILE B O 1
ATOM 11784 N N . ALA C 1 461 ? -17.727 19.620 168.332 1.00 9.22 457 ALA B N 1
ATOM 11785 C CA . ALA C 1 461 ? -17.128 20.938 168.534 1.00 8.89 457 ALA B CA 1
ATOM 11786 C C . ALA C 1 461 ? -16.182 21.428 167.408 1.00 8.65 457 ALA B C 1
ATOM 11787 O O . ALA C 1 461 ? -16.299 22.572 166.966 1.00 7.98 457 ALA B O 1
ATOM 11789 N N . PRO C 1 462 ? -15.240 20.588 166.954 1.00 9.64 458 PRO B N 1
ATOM 11790 C CA . PRO C 1 462 ? -14.295 21.051 165.919 1.00 10.05 458 PRO B CA 1
ATOM 11791 C C . PRO C 1 462 ? -14.966 21.503 164.624 1.00 9.44 458 PRO B C 1
ATOM 11792 O O . PRO C 1 462 ? -14.406 22.335 163.873 1.00 10.22 458 PRO B O 1
ATOM 11796 N N . HIS C 1 463 ? -16.152 20.952 164.346 1.00 8.77 459 HIS B N 1
ATOM 11797 C CA . HIS C 1 463 ? -16.905 21.307 163.132 1.00 8.04 459 HIS B CA 1
ATOM 11798 C C . HIS C 1 463 ? -17.549 22.672 163.222 1.00 7.12 459 HIS B C 1
ATOM 11799 O O . HIS C 1 463 ? -17.983 23.206 162.210 1.00 6.90 459 HIS B O 1
ATOM 11806 N N . ARG C 1 464 ? -17.638 23.206 164.443 1.00 7.25 460 ARG B N 1
ATOM 11807 C CA . ARG C 1 464 ? -18.259 24.503 164.710 1.00 7.08 460 ARG B CA 1
ATOM 11808 C C . ARG C 1 464 ? -17.223 25.606 164.993 1.00 7.54 460 ARG B C 1
ATOM 11809 O O . ARG C 1 464 ? -17.573 26.659 165.538 1.00 7.87 460 ARG B O 1
ATOM 11817 N N . VAL C 1 465 ? -15.958 25.356 164.635 1.00 7.65 461 VAL B N 1
ATOM 11818 C CA . VAL C 1 465 ? -14.882 26.327 164.814 1.00 7.49 461 VAL B CA 1
ATOM 11819 C C . VAL C 1 465 ? -14.799 27.211 163.564 1.00 7.87 461 VAL B C 1
ATOM 11820 O O . VAL C 1 465 ? -14.980 26.737 162.442 1.00 7.33 461 VAL B O 1
ATOM 11824 N N . PHE C 1 466 ? -14.546 28.494 163.794 1.00 7.78 462 PHE B N 1
ATOM 11825 C CA . PHE C 1 466 ? -14.448 29.511 162.760 1.00 7.57 462 PHE B CA 1
ATOM 11826 C C . PHE C 1 466 ? -13.125 30.227 163.018 1.00 8.69 462 PHE B C 1
ATOM 11827 O O . PHE C 1 466 ? -12.909 30.747 164.123 1.00 8.76 462 PHE B O 1
ATOM 11835 N N . SER C 1 467 ? -12.230 30.234 162.034 1.00 9.32 463 SER B N 1
ATOM 11836 C CA . SER C 1 467 ? -10.896 30.845 162.215 1.00 9.67 463 SER B CA 1
ATOM 11837 C C . SER C 1 467 ? -11.007 32.322 162.568 1.00 9.34 463 SER B C 1
ATOM 11838 O O . SER C 1 467 ? -10.209 32.852 163.332 1.00 9.05 463 SER B O 1
ATOM 11841 N N . GLY C 1 468 ? -11.992 33.008 161.976 1.00 8.53 464 GLY B N 1
ATOM 11842 C CA . GLY C 1 468 ? -12.024 34.453 162.031 1.00 8.16 464 GLY B CA 1
ATOM 11843 C C . GLY C 1 468 ? -10.821 35.086 161.345 1.00 7.78 464 GLY B C 1
ATOM 11844 O O . GLY C 1 468 ? -10.135 34.441 160.565 1.00 7.87 464 GLY B O 1
ATOM 11845 N N . ASN C 1 469 ? -10.572 36.355 161.645 1.00 7.72 465 ASN B N 1
ATOM 11846 C CA . ASN C 1 469 ? -9.513 37.125 160.970 1.00 7.44 465 ASN B CA 1
ATOM 11847 C C . ASN C 1 469 ? -9.687 37.204 159.450 1.00 7.32 465 ASN B C 1
ATOM 11848 O O . ASN C 1 469 ? -8.726 37.420 158.721 1.00 7.90 465 ASN B O 1
ATOM 11853 N N . ARG C 1 470 ? -10.921 37.036 158.978 1.00 7.00 466 ARG B N 1
ATOM 11854 C CA . ARG C 1 470 ? -11.220 37.135 157.545 1.00 6.64 466 ARG B CA 1
ATOM 11855 C C . ARG C 1 470 ? -11.680 38.574 157.321 1.00 6.02 466 ARG B C 1
ATOM 11856 O O . ARG C 1 470 ? -12.571 39.065 158.048 1.00 5.91 466 ARG B O 1
ATOM 11864 N N . PRO C 1 471 ? -11.014 39.288 156.392 1.00 5.64 467 PRO B N 1
ATOM 11865 C CA . PRO C 1 471 ? -11.184 40.734 156.266 1.00 5.02 467 PRO B CA 1
ATOM 11866 C C . PRO C 1 471 ? -12.451 41.163 155.552 1.00 5.40 467 PRO B C 1
ATOM 11867 O O . PRO C 1 471 ? -12.949 40.461 154.667 1.00 4.62 467 PRO B O 1
ATOM 11871 N N . SER C 1 472 ? -12.964 42.333 155.923 1.00 5.42 468 SER B N 1
ATOM 11872 C CA . SER C 1 472 ? -14.105 42.896 155.209 1.00 5.15 468 SER B CA 1
ATOM 11873 C C . SER C 1 472 ? -14.070 44.407 155.323 1.00 5.04 468 SER B C 1
ATOM 11874 O O . SER C 1 472 ? -13.402 44.964 156.196 1.00 4.89 468 SER B O 1
ATOM 11877 N N . LEU C 1 473 ? -14.775 45.057 154.407 1.00 4.52 469 LEU B N 1
ATOM 11878 C CA . LEU C 1 473 ? -15.025 46.461 154.458 1.00 5.05 469 LEU B CA 1
ATOM 11879 C C . LEU C 1 473 ? -16.535 46.642 154.256 1.00 5.30 469 LEU B C 1
ATOM 11880 O O . LEU C 1 473 ? -17.199 45.799 153.639 1.00 5.12 469 LEU B O 1
ATOM 11885 N N . THR C 1 474 ? -17.068 47.712 154.821 1.00 5.24 470 THR B N 1
ATOM 11886 C CA . THR C 1 474 ? -18.485 48.004 154.755 1.00 5.05 470 THR B CA 1
ATOM 11887 C C . THR C 1 474 ? -18.689 49.443 154.299 1.00 5.75 470 THR B C 1
ATOM 11888 O O . THR C 1 474 ? -18.023 50.371 154.772 1.00 6.89 470 THR B O 1
ATOM 11892 N N . LEU C 1 475 ? -19.614 49.593 153.359 1.00 5.67 471 LEU B N 1
ATOM 11893 C CA . LEU C 1 475 ? -20.049 50.862 152.807 1.00 5.41 471 LEU B CA 1
ATOM 11894 C C . LEU C 1 475 ? -21.496 51.091 153.206 1.00 5.41 471 LEU B C 1
ATOM 11895 O O . LEU C 1 475 ? -22.352 50.253 152.941 1.00 4.55 471 LEU B O 1
ATOM 11900 N N . ILE C 1 476 ? -21.778 52.223 153.854 1.00 6.32 472 ILE B N 1
ATOM 11901 C CA . ILE C 1 476 ? -23.156 52.540 154.244 1.00 5.93 472 ILE B CA 1
ATOM 11902 C C . ILE C 1 476 ? -23.550 53.877 153.664 1.00 5.91 472 ILE B C 1
ATOM 11903 O O . ILE C 1 476 ? -22.812 54.845 153.809 1.00 5.84 472 ILE B O 1
ATOM 11908 N N . HIS C 1 477 ? -24.701 53.915 152.992 1.00 5.87 473 HIS B N 1
ATOM 11909 C CA . HIS C 1 477 ? -25.310 55.160 152.532 1.00 6.19 473 HIS B CA 1
ATOM 11910 C C . HIS C 1 477 ? -26.704 55.312 153.194 1.00 6.66 473 HIS B C 1
ATOM 11911 O O . HIS C 1 477 ? -27.252 54.340 153.736 1.00 6.40 473 HIS B O 1
ATOM 11918 N N . ASP C 1 478 ? -27.278 56.514 153.153 1.00 6.61 474 ASP B N 1
ATOM 11919 C CA . ASP C 1 478 ? -28.566 56.745 153.834 1.00 6.98 474 ASP B CA 1
ATOM 11920 C C . ASP C 1 478 ? -29.715 55.927 153.226 1.00 7.13 474 ASP B C 1
ATOM 11921 O O . ASP C 1 478 ? -30.506 55.311 153.944 1.00 6.63 474 ASP B O 1
ATOM 11926 N N . MET C 1 479 ? -29.831 55.983 151.904 1.00 6.98 475 MET B N 1
ATOM 11927 C CA . MET C 1 479 ? -30.947 55.346 151.206 1.00 7.74 475 MET B CA 1
ATOM 11928 C C . MET C 1 479 ? -30.561 55.178 149.768 1.00 7.03 475 MET B C 1
ATOM 11929 O O . MET C 1 479 ? -29.945 56.080 149.196 1.00 6.36 475 MET B O 1
ATOM 11934 N N . LEU C 1 480 ? -30.975 54.064 149.154 1.00 6.52 476 LEU B N 1
ATOM 11935 C CA . LEU C 1 480 ? -30.670 53.852 147.741 1.00 6.30 476 LEU B CA 1
ATOM 11936 C C . LEU C 1 480 ? -31.656 54.607 146.885 1.00 6.82 476 LEU B C 1
ATOM 11937 O O . LEU C 1 480 ? -32.738 54.099 146.575 1.00 7.86 476 LEU B O 1
ATOM 11942 N N . ASP C 1 481 ? -31.271 55.830 146.536 1.00 6.58 477 ASP B N 1
ATOM 11943 C CA . ASP C 1 481 ? -32.015 56.668 145.612 1.00 6.40 477 ASP B CA 1
ATOM 11944 C C . ASP C 1 481 ? -31.165 56.875 144.358 1.00 5.57 477 ASP B C 1
ATOM 11945 O O . ASP C 1 481 ? -30.032 56.416 144.304 1.00 4.95 477 ASP B O 1
ATOM 11950 N N . PRO C 1 482 ? -31.704 57.558 143.339 1.00 5.85 478 PRO B N 1
ATOM 11951 C CA . PRO C 1 482 ? -30.866 57.672 142.142 1.00 5.92 478 PRO B CA 1
ATOM 11952 C C . PRO C 1 482 ? -29.450 58.255 142.380 1.00 5.58 478 PRO B C 1
ATOM 11953 O O . PRO C 1 482 ? -28.477 57.745 141.822 1.00 5.15 478 PRO B O 1
ATOM 11957 N N . TYR C 1 483 ? -29.361 59.334 143.163 1.00 6.29 479 TYR B N 1
ATOM 11958 C CA . TYR C 1 483 ? -28.089 59.995 143.428 1.00 5.88 479 TYR B CA 1
ATOM 11959 C C . TYR C 1 483 ? -27.135 59.024 144.121 1.00 5.62 479 TYR B C 1
ATOM 11960 O O . TYR C 1 483 ? -25.977 58.913 143.742 1.00 5.23 479 TYR B O 1
ATOM 11969 N N . THR C 1 484 ? -27.633 58.316 145.128 1.00 5.30 480 THR B N 1
ATOM 11970 C CA . THR C 1 484 ? -26.785 57.418 145.913 1.00 4.99 480 THR B CA 1
ATOM 11971 C C . THR C 1 484 ? -26.280 56.269 145.053 1.00 4.63 480 THR B C 1
ATOM 11972 O O . THR C 1 484 ? -25.144 55.861 145.158 1.00 4.51 480 THR B O 1
ATOM 11976 N N . LEU C 1 485 ? -27.127 55.781 144.158 1.00 4.84 481 LEU B N 1
ATOM 11977 C CA . LEU C 1 485 ? -26.711 54.731 143.235 1.00 4.44 481 LEU B CA 1
ATOM 11978 C C . LEU C 1 485 ? -25.602 55.216 142.288 1.00 4.95 481 LEU B C 1
ATOM 11979 O O . LEU C 1 485 ? -24.604 54.502 142.056 1.00 4.50 481 LEU B O 1
ATOM 11984 N N . GLY C 1 486 ? -25.791 56.392 141.717 1.00 4.55 482 GLY B N 1
ATOM 11985 C CA . GLY C 1 486 ? -24.773 56.983 140.860 1.00 4.89 482 GLY B CA 1
ATOM 11986 C C . GLY C 1 486 ? -23.428 57.150 141.556 1.00 4.50 482 GLY B C 1
ATOM 11987 O O . GLY C 1 486 ? -22.364 56.858 140.981 1.00 4.79 482 GLY B O 1
ATOM 11988 N N . ARG C 1 487 ? -23.487 57.604 142.797 1.00 4.59 483 ARG B N 1
ATOM 11989 C CA . ARG C 1 487 ? -22.294 57.814 143.613 1.00 4.57 483 ARG B CA 1
ATOM 11990 C C . ARG C 1 487 ? -21.606 56.486 143.890 1.00 4.39 483 ARG B C 1
ATOM 11991 O O . ARG C 1 487 ? -20.388 56.399 143.815 1.00 4.35 483 ARG B O 1
ATOM 11999 N N . LEU C 1 488 ? -22.394 55.449 144.180 1.00 4.31 484 LEU B N 1
ATOM 12000 C CA . LEU C 1 488 ? -21.859 54.093 144.383 1.00 4.33 484 LEU B CA 1
ATOM 12001 C C . LEU C 1 488 ? -21.173 53.501 143.148 1.00 4.99 484 LEU B C 1
ATOM 12002 O O . LEU C 1 488 ? -20.044 52.983 143.237 1.00 5.42 484 LEU B O 1
ATOM 12007 N N . ILE C 1 489 ? -21.829 53.589 141.990 1.00 4.57 485 ILE B N 1
ATOM 12008 C CA . ILE C 1 489 ? -21.213 53.065 140.769 1.00 4.58 485 ILE B CA 1
ATOM 12009 C C . ILE C 1 489 ? -19.907 53.796 140.449 1.00 4.61 485 ILE B C 1
ATOM 12010 O O . ILE C 1 489 ? -18.887 53.165 140.121 1.00 4.84 485 ILE B O 1
ATOM 12015 N N . ALA C 1 490 ? -19.919 55.128 140.568 1.00 4.17 486 ALA B N 1
ATOM 12016 C CA . ALA C 1 490 ? -18.714 55.909 140.319 1.00 4.45 486 ALA B CA 1
ATOM 12017 C C . ALA C 1 490 ? -17.566 55.535 141.273 1.00 4.21 486 ALA B C 1
ATOM 12018 O O . ALA C 1 490 ? -16.391 55.495 140.869 1.00 4.22 486 ALA B O 1
ATOM 12020 N N . LEU C 1 491 ? -17.896 55.264 142.531 1.00 4.19 487 LEU B N 1
ATOM 12021 C CA . LEU C 1 491 ? -16.890 54.843 143.502 1.00 4.34 487 LEU B CA 1
ATOM 12022 C C . LEU C 1 491 ? -16.178 53.593 142.954 1.00 4.05 487 LEU B C 1
ATOM 12023 O O . LEU C 1 491 ? -14.962 53.502 142.977 1.00 5.12 487 LEU B O 1
ATOM 12028 N N . TYR C 1 492 ? -16.954 52.651 142.444 1.00 3.95 488 TYR B N 1
ATOM 12029 C CA . TYR C 1 492 ? -16.391 51.434 141.896 1.00 3.89 488 TYR B CA 1
ATOM 12030 C C . TYR C 1 492 ? -15.649 51.656 140.581 1.00 3.91 488 TYR B C 1
ATOM 12031 O O . TYR C 1 492 ? -14.593 51.059 140.371 1.00 3.88 488 TYR B O 1
ATOM 12040 N N . GLU C 1 493 ? -16.159 52.526 139.705 1.00 3.98 489 GLU B N 1
ATOM 12041 C CA . GLU C 1 493 ? -15.372 52.924 138.529 1.00 4.02 489 GLU B CA 1
ATOM 12042 C C . GLU C 1 493 ? -13.971 53.402 138.930 1.00 4.10 489 GLU B C 1
ATOM 12043 O O . GLU C 1 493 ? -12.960 52.993 138.352 1.00 4.12 489 GLU B O 1
ATOM 12049 N N . HIS C 1 494 ? -13.914 54.265 139.948 1.00 4.27 490 HIS B N 1
ATOM 12050 C CA . HIS C 1 494 ? -12.645 54.866 140.322 1.00 4.30 490 HIS B CA 1
ATOM 12051 C C . HIS C 1 494 ? -11.748 53.919 141.119 1.00 4.43 490 HIS B C 1
ATOM 12052 O O . HIS C 1 494 ? -10.532 53.985 140.974 1.00 4.45 490 HIS B O 1
ATOM 12059 N N . ARG C 1 495 ? -12.318 52.996 141.882 1.00 4.14 491 ARG B N 1
ATOM 12060 C CA . ARG C 1 495 ? -11.452 52.020 142.561 1.00 4.52 491 ARG B CA 1
ATOM 12061 C C . ARG C 1 495 ? -10.758 51.136 141.515 1.00 4.23 491 ARG B C 1
ATOM 12062 O O . ARG C 1 495 ? -9.581 50.797 141.657 1.00 4.54 491 ARG B O 1
ATOM 12070 N N . VAL C 1 496 ? -11.498 50.784 140.462 1.00 4.14 492 VAL B N 1
ATOM 12071 C CA . VAL C 1 496 ? -10.974 49.974 139.368 1.00 4.22 492 VAL B CA 1
ATOM 12072 C C . VAL C 1 496 ? -9.860 50.720 138.618 1.00 4.38 492 VAL B C 1
ATOM 12073 O O . VAL C 1 496 ? -8.825 50.131 138.295 1.00 4.49 492 VAL B O 1
ATOM 12077 N N . PHE C 1 497 ? -10.068 52.015 138.377 1.00 4.58 493 PHE B N 1
ATOM 12078 C CA . PHE C 1 497 ? -9.018 52.891 137.808 1.00 4.62 493 PHE B CA 1
ATOM 12079 C C . PHE C 1 497 ? -7.766 52.839 138.670 1.00 4.48 493 PHE B C 1
ATOM 12080 O O . PHE C 1 497 ? -6.662 52.639 138.175 1.00 4.91 493 PHE B O 1
ATOM 12088 N N . VAL C 1 498 ? -7.947 53.001 139.979 1.00 5.12 494 VAL B N 1
ATOM 12089 C CA . VAL C 1 498 ? -6.824 53.028 140.912 1.00 4.57 494 VAL B CA 1
ATOM 12090 C C . VAL C 1 498 ? -6.005 51.740 140.866 1.00 4.56 494 VAL B C 1
ATOM 12091 O O . VAL C 1 498 ? -4.782 51.772 140.693 1.00 4.71 494 VAL B O 1
ATOM 12095 N N . GLU C 1 499 ? -6.692 50.600 140.987 1.00 4.41 495 GLU B N 1
ATOM 12096 C CA . GLU C 1 499 ? -6.038 49.301 140.909 1.00 4.41 495 GLU B CA 1
ATOM 12097 C C . GLU C 1 499 ? -5.285 49.130 139.579 1.00 4.49 495 GLU B C 1
ATOM 12098 O O . GLU C 1 499 ? -4.146 48.673 139.570 1.00 4.61 495 GLU B O 1
ATOM 12104 N N . ALA C 1 500 ? -5.910 49.529 138.475 1.00 4.46 496 ALA B N 1
ATOM 12105 C CA . ALA C 1 500 ? -5.300 49.383 137.145 1.00 4.73 496 ALA B CA 1
ATOM 12106 C C . ALA C 1 500 ? -3.997 50.174 137.091 1.00 4.94 496 ALA B C 1
ATOM 12107 O O . ALA C 1 500 ? -3.011 49.718 136.534 1.00 4.88 496 ALA B O 1
ATOM 12109 N N . GLN C 1 501 ? -3.960 51.351 137.720 1.00 6.00 497 GLN B N 1
ATOM 12110 C CA . GLN C 1 501 ? -2.731 52.155 137.691 1.00 5.58 497 GLN B CA 1
ATOM 12111 C C . GLN C 1 501 ? -1.604 51.488 138.467 1.00 6.11 497 GLN B C 1
ATOM 12112 O O . GLN C 1 501 ? -0.454 51.534 138.042 1.00 5.33 497 GLN B O 1
ATOM 12118 N N . ILE C 1 502 ? -1.939 50.884 139.610 1.00 5.59 498 ILE B N 1
ATOM 12119 C CA . ILE C 1 502 ? -0.961 50.177 140.405 1.00 6.57 498 ILE B CA 1
ATOM 12120 C C . ILE C 1 502 ? -0.470 48.923 139.650 1.00 6.75 498 ILE B C 1
ATOM 12121 O O . ILE C 1 502 ? 0.736 48.676 139.581 1.00 5.35 498 ILE B O 1
ATOM 12126 N N . PHE C 1 503 ? -1.410 48.188 139.041 1.00 6.32 499 PHE B N 1
ATOM 12127 C CA . PHE C 1 503 ? -1.082 47.039 138.191 1.00 6.34 499 PHE B CA 1
ATOM 12128 C C . PHE C 1 503 ? -0.223 47.406 136.993 1.00 6.45 499 PHE B C 1
ATOM 12129 O O . PHE C 1 503 ? 0.505 46.551 136.501 1.00 6.48 499 PHE B O 1
ATOM 12137 N N . GLY C 1 504 ? -0.341 48.647 136.511 1.00 5.80 500 GLY B N 1
ATOM 12138 C CA . GLY C 1 504 ? 0.388 49.104 135.349 1.00 6.63 500 GLY B CA 1
ATOM 12139 C C . GLY C 1 504 ? -0.242 48.765 134.013 1.00 6.42 500 GLY B C 1
ATOM 12140 O O . GLY C 1 504 ? 0.451 48.737 132.984 1.00 6.46 500 GLY B O 1
ATOM 12141 N N . ILE C 1 505 ? -1.552 48.537 134.022 1.00 5.83 501 ILE B N 1
ATOM 12142 C CA . ILE C 1 505 ? -2.299 48.071 132.852 1.00 5.65 501 ILE B CA 1
ATOM 12143 C C . ILE C 1 505 ? -3.242 49.152 132.306 1.00 5.64 501 ILE B C 1
ATOM 12144 O O . ILE C 1 505 ? -3.469 50.195 132.937 1.00 6.41 501 ILE B O 1
ATOM 12149 N N . ASN C 1 506 ? -3.789 48.875 131.137 1.00 5.83 502 ASN B N 1
ATOM 12150 C CA . ASN C 1 506 ? -4.814 49.700 130.514 1.00 5.83 502 ASN B CA 1
ATOM 12151 C C . ASN C 1 506 ? -6.203 49.186 130.906 1.00 5.03 502 ASN B C 1
ATOM 12152 O O . ASN C 1 506 ? -6.665 48.160 130.403 1.00 5.42 502 ASN B O 1
ATOM 12157 N N . ALA C 1 507 ? -6.882 49.930 131.775 1.00 4.88 503 ALA B N 1
ATOM 12158 C CA . ALA C 1 507 ? -8.226 49.564 132.249 1.00 4.74 503 ALA B CA 1
ATOM 12159 C C . ALA C 1 507 ? -9.293 49.697 131.169 1.00 4.77 503 ALA B C 1
ATOM 12160 O O . ALA C 1 507 ? -10.418 49.304 131.386 1.00 4.76 503 ALA B O 1
ATOM 12162 N N . PHE C 1 508 ? -8.943 50.260 130.014 1.00 4.73 504 PHE B N 1
ATOM 12163 C CA . PHE C 1 508 ? -9.957 50.799 129.089 1.00 5.03 504 PHE B CA 1
ATOM 12164 C C . PHE C 1 508 ? -10.040 50.130 127.726 1.00 5.08 504 PHE B C 1
ATOM 12165 O O . PHE C 1 508 ? -10.930 50.440 126.956 1.00 5.26 504 PHE B O 1
ATOM 12173 N N . ASP C 1 509 ? -9.145 49.176 127.466 1.00 5.44 505 ASP B N 1
ATOM 12174 C CA . ASP C 1 509 ? -9.196 48.313 126.281 1.00 5.47 505 ASP B CA 1
ATOM 12175 C C . ASP C 1 509 ? -9.749 46.925 126.630 1.00 5.53 505 ASP B C 1
ATOM 12176 O O . ASP C 1 509 ? -10.020 46.636 127.785 1.00 5.33 505 ASP B O 1
ATOM 12181 N N . GLN C 1 510 ? -9.977 46.104 125.614 1.00 5.55 506 GLN B N 1
ATOM 12182 C CA . GLN C 1 510 ? -10.456 44.727 125.816 1.00 6.01 506 GLN B CA 1
ATOM 12183 C C . GLN C 1 510 ? -10.107 43.840 124.617 1.00 5.87 506 GLN B C 1
ATOM 12184 O O . GLN C 1 510 ? -10.981 43.325 123.900 1.00 6.99 506 GLN B O 1
ATOM 12190 N N . TRP C 1 511 ? -8.805 43.664 124.408 1.00 5.53 507 TRP B N 1
ATOM 12191 C CA . TRP C 1 511 ? -8.300 42.867 123.292 1.00 5.61 507 TRP B CA 1
ATOM 12192 C C . TRP C 1 511 ? -8.575 41.379 123.510 1.00 5.60 507 TRP B C 1
ATOM 12193 O O . TRP C 1 511 ? -8.554 40.587 122.556 1.00 5.81 507 TRP B O 1
ATOM 12204 N N . GLY C 1 512 ? -8.883 41.013 124.750 1.00 5.39 508 GLY B N 1
ATOM 12205 C CA . GLY C 1 512 ? -9.065 39.615 125.111 1.00 5.39 508 GLY B CA 1
ATOM 12206 C C . GLY C 1 512 ? -10.377 39.017 124.644 1.00 5.41 508 GLY B C 1
ATOM 12207 O O . GLY C 1 512 ? -10.598 37.832 124.821 1.00 5.45 508 GLY B O 1
ATOM 12208 N N . VAL C 1 513 ? -11.276 39.822 124.080 1.00 5.78 509 VAL B N 1
ATOM 12209 C CA . VAL C 1 513 ? -12.502 39.260 123.521 1.00 7.46 509 VAL B CA 1
ATOM 12210 C C . VAL C 1 513 ? -12.363 38.881 122.032 1.00 7.38 509 VAL B C 1
ATOM 12211 O O . VAL C 1 513 ? -13.242 38.203 121.490 1.00 7.75 509 VAL B O 1
ATOM 12215 N N . GLU C 1 514 ? -11.278 39.299 121.369 1.00 6.32 510 GLU B N 1
ATOM 12216 C CA . GLU C 1 514 ? -11.167 39.142 119.927 1.00 7.18 510 GLU B CA 1
ATOM 12217 C C . GLU C 1 514 ? -11.013 37.693 119.421 1.00 6.93 510 GLU B C 1
ATOM 12218 O O . GLU C 1 514 ? -11.533 37.364 118.361 1.00 6.81 510 GLU B O 1
ATOM 12224 N N . LEU C 1 515 ? -10.283 36.843 120.146 1.00 6.42 511 LEU B N 1
ATOM 12225 C CA . LEU C 1 515 ? -10.005 35.492 119.645 1.00 6.67 511 LEU B CA 1
ATOM 12226 C C . LEU C 1 515 ? -11.279 34.649 119.588 1.00 6.70 511 LEU B C 1
ATOM 12227 O O . LEU C 1 515 ? -11.531 33.939 118.607 1.00 7.88 511 LEU B O 1
ATOM 12232 N N . GLY C 1 516 ? -12.099 34.742 120.622 1.00 6.44 512 GLY B N 1
ATOM 12233 C CA . GLY C 1 516 ? -13.390 34.070 120.652 1.00 6.46 512 GLY B CA 1
ATOM 12234 C C . GLY C 1 516 ? -14.314 34.508 119.519 1.00 6.63 512 GLY B C 1
ATOM 12235 O O . GLY C 1 516 ? -14.980 33.677 118.895 1.00 6.86 512 GLY B O 1
ATOM 12236 N N . LYS C 1 517 ? -14.348 35.806 119.258 1.00 8.92 513 LYS B N 1
ATOM 12237 C CA . LYS C 1 517 ? -15.184 36.344 118.183 1.00 9.44 513 LYS B CA 1
ATOM 12238 C C . LYS C 1 517 ? -14.714 35.827 116.831 1.00 9.08 513 LYS B C 1
ATOM 12239 O O . LYS C 1 517 ? -15.504 35.455 115.981 1.00 9.10 513 LYS B O 1
ATOM 12245 N N . GLU C 1 518 ? -13.403 35.822 116.658 1.00 9.10 514 GLU B N 1
ATOM 12246 C CA . GLU C 1 518 ? -12.766 35.358 115.436 1.00 9.16 514 GLU B CA 1
ATOM 12247 C C . GLU C 1 518 ? -13.149 33.910 115.157 1.00 8.63 514 GLU B C 1
ATOM 12248 O O . GLU C 1 518 ? -13.570 33.558 114.043 1.00 8.86 514 GLU B O 1
ATOM 12254 N N . LEU C 1 519 ? -13.018 33.084 116.187 1.00 8.08 515 LEU B N 1
ATOM 12255 C CA . LEU C 1 519 ? -13.240 31.663 116.029 1.00 7.66 515 LEU B CA 1
ATOM 12256 C C . LEU C 1 519 ? -14.740 31.381 115.897 1.00 7.54 515 LEU B C 1
ATOM 12257 O O . LEU C 1 519 ? -15.127 30.502 115.140 1.00 7.55 515 LEU B O 1
ATOM 12262 N N . ALA C 1 520 ? -15.583 32.135 116.601 1.00 7.61 516 ALA B N 1
ATOM 12263 C CA . ALA C 1 520 ? -17.043 32.001 116.448 1.00 7.71 516 ALA B CA 1
ATOM 12264 C C . ALA C 1 520 ? -17.503 32.334 115.021 1.00 8.29 516 ALA B C 1
ATOM 12265 O O . ALA C 1 520 ? -18.376 31.668 114.472 1.00 8.58 516 ALA B O 1
ATOM 12267 N N . THR C 1 521 ? -16.918 33.376 114.428 1.00 8.80 517 THR B N 1
ATOM 12268 C CA . THR C 1 521 ? -17.201 33.719 113.043 1.00 9.55 517 THR B CA 1
ATOM 12269 C C . THR C 1 521 ? -16.852 32.570 112.092 1.00 9.59 517 THR B C 1
ATOM 12270 O O . THR C 1 521 ? -17.633 32.246 111.198 1.00 10.12 517 THR B O 1
ATOM 12274 N N . GLU C 1 522 ? -15.690 31.955 112.292 1.00 9.82 518 GLU B N 1
ATOM 12275 C CA . GLU C 1 522 ? -15.298 30.783 111.487 1.00 10.50 518 GLU B CA 1
ATOM 12276 C C . GLU C 1 522 ? -16.222 29.596 111.733 1.00 9.45 518 GLU B C 1
ATOM 12277 O O . GLU C 1 522 ? -16.537 28.860 110.803 1.00 10.02 518 GLU B O 1
ATOM 12283 N N . LEU C 1 523 ? -16.636 29.396 112.983 1.00 8.54 519 LEU B N 1
ATOM 12284 C CA . LEU C 1 523 ? -17.396 28.186 113.330 1.00 8.12 519 LEU B CA 1
ATOM 12285 C C . LEU C 1 523 ? -18.870 28.241 112.955 1.00 8.48 519 LEU B C 1
ATOM 12286 O O . LEU C 1 523 ? -19.509 27.198 112.843 1.00 8.44 519 LEU B O 1
ATOM 12291 N N . LEU C 1 524 ? -19.418 29.436 112.730 1.00 8.84 520 LEU B N 1
ATOM 12292 C CA . LEU C 1 524 ? -20.825 29.544 112.396 1.00 9.40 520 LEU B CA 1
ATOM 12293 C C . LEU C 1 524 ? -21.217 28.705 111.169 1.00 10.12 520 LEU B C 1
ATOM 12294 O O . LEU C 1 524 ? -22.161 27.921 111.248 1.00 10.28 520 LEU B O 1
ATOM 12299 N N . PRO C 1 525 ? -20.513 28.874 110.037 1.00 10.94 521 PRO B N 1
ATOM 12300 C CA . PRO C 1 525 ? -20.887 28.079 108.876 1.00 12.76 521 PRO B CA 1
ATOM 12301 C C . PRO C 1 525 ? -20.601 26.588 109.080 1.00 12.74 521 PRO B C 1
ATOM 12302 O O . PRO C 1 525 ? -21.239 25.747 108.455 1.00 13.62 521 PRO B O 1
ATOM 12306 N N . VAL C 1 526 ? -19.674 26.263 109.976 1.00 11.62 522 VAL B N 1
ATOM 12307 C CA . VAL C 1 526 ? -19.332 24.865 110.248 1.00 12.60 522 VAL B CA 1
ATOM 12308 C C . VAL C 1 526 ? -20.480 24.217 111.036 1.00 12.69 522 VAL B C 1
ATOM 12309 O O . VAL C 1 526 ? -21.041 23.197 110.626 1.00 13.80 522 VAL B O 1
ATOM 12313 N N . VAL C 1 527 ? -20.861 24.861 112.124 1.00 12.94 523 VAL B N 1
ATOM 12314 C CA . VAL C 1 527 ? -22.008 24.456 112.927 1.00 13.09 523 VAL B CA 1
ATOM 12315 C C . VAL C 1 527 ? -23.304 24.393 112.117 1.00 15.05 523 VAL B C 1
ATOM 12316 O O . VAL C 1 527 ? -24.123 23.507 112.336 1.00 15.61 523 VAL B O 1
ATOM 12320 N N . SER C 1 528 ? -23.477 25.305 111.172 1.00 16.13 524 SER B N 1
ATOM 12321 C CA . SER C 1 528 ? -24.688 25.346 110.377 1.00 19.24 524 SER B CA 1
ATOM 12322 C C . SER C 1 528 ? -24.717 24.295 109.246 1.00 21.88 524 SER B C 1
ATOM 12323 O O . SER C 1 528 ? -25.731 24.167 108.564 1.00 22.56 524 SER B O 1
ATOM 12326 N N . GLY C 1 529 ? -23.609 23.573 109.049 1.00 23.25 525 GLY B N 1
ATOM 12327 C CA . GLY C 1 529 ? -23.558 22.457 108.086 1.00 25.70 525 GLY B CA 1
ATOM 12328 C C . GLY C 1 529 ? -23.115 22.914 106.708 1.00 28.13 525 GLY B C 1
ATOM 12329 O O . GLY C 1 529 ? -23.257 22.177 105.713 1.00 29.69 525 GLY B O 1
ATOM 12330 N N . LYS C 1 530 ? -22.566 24.127 106.654 1.00 28.84 526 LYS B N 1
ATOM 12331 C CA . LYS C 1 530 ? -22.196 24.784 105.404 1.00 30.92 526 LYS B CA 1
ATOM 12332 C C . LYS C 1 530 ? -20.723 24.535 105.060 1.00 31.50 526 LYS B C 1
ATOM 12333 O O . LYS C 1 530 ? -20.317 24.734 103.920 1.00 33.01 526 LYS B O 1
ATOM 12335 N N . GLU C 1 531 ? -19.930 24.095 106.042 1.00 30.74 527 GLU B N 1
ATOM 12336 C CA . GLU C 1 531 ? -18.559 23.658 105.788 1.00 31.41 527 GLU B CA 1
ATOM 12337 C C . GLU C 1 531 ? -18.011 22.730 106.883 1.00 30.35 527 GLU B C 1
ATOM 12338 O O . GLU C 1 531 ? -18.593 22.588 107.962 1.00 29.03 527 GLU B O 1
ATOM 12344 N N . GLY C 1 532 ? -16.896 22.071 106.565 1.00 30.50 528 GLY B N 1
ATOM 12345 C CA . GLY C 1 532 ? -16.297 21.085 107.448 1.00 29.64 528 GLY B CA 1
ATOM 12346 C C . GLY C 1 532 ? -15.404 21.740 108.482 1.00 28.06 528 GLY B C 1
ATOM 12347 O O . GLY C 1 532 ? -14.973 22.895 108.306 1.00 28.07 528 GLY B O 1
ATOM 12348 N N . ALA C 1 533 ? -15.132 20.988 109.555 1.00 26.12 529 ALA B N 1
ATOM 12349 C CA . ALA C 1 533 ? -14.216 21.402 110.626 1.00 24.04 529 ALA B CA 1
ATOM 12350 C C . ALA C 1 533 ? -12.822 20.851 110.339 1.00 23.42 529 ALA B C 1
ATOM 12351 O O . ALA C 1 533 ? -12.043 20.549 111.258 1.00 21.94 529 ALA B O 1
ATOM 12353 N N . SER C 1 534 ? -12.518 20.692 109.058 1.00 23.54 530 SER B N 1
ATOM 12354 C CA . SER C 1 534 ? -11.208 20.253 108.650 1.00 23.33 530 SER B CA 1
ATOM 12355 C C . SER C 1 534 ? -10.167 21.196 109.274 1.00 21.53 530 SER B C 1
ATOM 12356 O O . SER C 1 534 ? -10.343 22.440 109.312 1.00 21.05 530 SER B O 1
ATOM 12358 N N . GLY C 1 535 ? -9.109 20.590 109.790 1.00 19.71 531 GLY B N 1
ATOM 12359 C CA . GLY C 1 535 ? -7.976 21.332 110.339 1.00 18.29 531 GLY B CA 1
ATOM 12360 C C . GLY C 1 535 ? -8.089 21.752 111.803 1.00 15.86 531 GLY B C 1
ATOM 12361 O O . GLY C 1 535 ? -7.105 22.192 112.379 1.00 16.23 531 GLY B O 1
ATOM 12362 N N . ARG C 1 536 ? -9.256 21.619 112.425 1.00 12.56 532 ARG B N 1
ATOM 12363 C CA . ARG C 1 536 ? -9.408 22.078 113.798 1.00 10.61 532 ARG B CA 1
ATOM 12364 C C . ARG C 1 536 ? -9.042 20.958 114.776 1.00 9.90 532 ARG B C 1
ATOM 12365 O O . ARG C 1 536 ? -8.874 19.811 114.376 1.00 10.01 532 ARG B O 1
ATOM 12373 N N . ASP C 1 537 ? -8.882 21.292 116.052 1.00 8.76 533 ASP B N 1
ATOM 12374 C CA . ASP C 1 537 ? -8.540 20.270 117.040 1.00 8.86 533 ASP B CA 1
ATOM 12375 C C . ASP C 1 537 ? -9.669 19.243 117.153 1.00 8.63 533 ASP B C 1
ATOM 12376 O O . ASP C 1 537 ? -10.834 19.546 116.885 1.00 8.15 533 ASP B O 1
ATOM 12381 N N . ALA C 1 538 ? -9.313 18.038 117.574 1.00 9.09 534 ALA B N 1
ATOM 12382 C CA . ALA C 1 538 ? -10.249 16.920 117.612 1.00 9.11 534 ALA B CA 1
ATOM 12383 C C . ALA C 1 538 ? -11.443 17.123 118.573 1.00 8.25 534 ALA B C 1
ATOM 12384 O O . ALA C 1 538 ? -12.502 16.506 118.402 1.00 8.16 534 ALA B O 1
ATOM 12386 N N . SER C 1 539 ? -11.301 17.974 119.582 1.00 7.76 535 SER B N 1
ATOM 12387 C CA . SER C 1 539 ? -12.426 18.232 120.479 1.00 7.15 535 SER B CA 1
ATOM 12388 C C . SER C 1 539 ? -13.434 19.102 119.751 1.00 6.72 535 SER B C 1
ATOM 12389 O O . SER C 1 539 ? -14.612 18.770 119.668 1.00 6.55 535 SER B O 1
ATOM 12392 N N . THR C 1 540 ? -12.973 20.214 119.195 1.00 6.67 536 THR B N 1
ATOM 12393 C CA . THR C 1 540 ? -13.856 21.063 118.411 1.00 6.46 536 THR B CA 1
ATOM 12394 C C . THR C 1 540 ? -14.527 20.228 117.294 1.00 6.82 536 THR B C 1
ATOM 12395 O O . THR C 1 540 ? -15.744 20.314 117.091 1.00 6.74 536 THR B O 1
ATOM 12399 N N . GLN C 1 541 ? -13.761 19.420 116.592 1.00 7.44 537 GLN B N 1
ATOM 12400 C CA . GLN C 1 541 ? -14.329 18.515 115.604 1.00 8.02 537 GLN B CA 1
ATOM 12401 C C . GLN C 1 541 ? -15.402 17.557 116.174 1.00 7.89 537 GLN B C 1
ATOM 12402 O O . GLN C 1 541 ? -16.428 17.365 115.628 1.00 8.10 537 GLN B O 1
ATOM 12408 N N . GLY C 1 542 ? -15.077 16.965 117.293 1.00 7.69 538 GLY B N 1
ATOM 12409 C CA . GLY C 1 542 ? -15.975 15.988 117.927 1.00 7.67 538 GLY B CA 1
ATOM 12410 C C . GLY C 1 542 ? -17.271 16.592 118.417 1.00 7.12 538 GLY B C 1
ATOM 12411 O O . GLY C 1 542 ? -18.314 15.962 118.343 1.00 7.77 538 GLY B O 1
ATOM 12412 N N . LEU C 1 543 ? -17.197 17.807 118.961 1.00 6.60 539 LEU B N 1
ATOM 12413 C CA . LEU C 1 543 ? -18.369 18.527 119.391 1.00 6.43 539 LEU B CA 1
ATOM 12414 C C . LEU C 1 543 ? -19.248 18.945 118.193 1.00 6.78 539 LEU B C 1
ATOM 12415 O O . LEU C 1 543 ? -20.474 18.785 118.248 1.00 6.61 539 LEU B O 1
ATOM 12420 N N . VAL C 1 544 ? -18.616 19.424 117.115 1.00 6.74 540 VAL B N 1
ATOM 12421 C CA . VAL C 1 544 ? -19.327 19.754 115.883 1.00 7.25 540 VAL B CA 1
ATOM 12422 C C . VAL C 1 544 ? -20.031 18.494 115.352 1.00 7.81 540 VAL B C 1
ATOM 12423 O O . VAL C 1 544 ? -21.196 18.557 114.967 1.00 8.46 540 VAL B O 1
ATOM 12427 N N . ALA C 1 545 ? -19.332 17.356 115.376 1.00 8.08 541 ALA B N 1
ATOM 12428 C CA . ALA C 1 545 ? -19.882 16.116 114.878 1.00 8.81 541 ALA B CA 1
ATOM 12429 C C . ALA C 1 545 ? -21.086 15.673 115.705 1.00 8.61 541 ALA B C 1
ATOM 12430 O O . ALA C 1 545 ? -22.100 15.271 115.153 1.00 9.20 541 ALA B O 1
ATOM 12432 N N . HIS C 1 546 ? -20.974 15.804 117.020 1.00 7.92 542 HIS B N 1
ATOM 12433 C CA . HIS C 1 546 ? -22.077 15.453 117.898 1.00 7.82 542 HIS B CA 1
ATOM 12434 C C . HIS C 1 546 ? -23.296 16.340 117.632 1.00 7.86 542 HIS B C 1
ATOM 12435 O O . HIS C 1 546 ? -24.406 15.862 117.499 1.00 8.32 542 HIS B O 1
ATOM 12442 N N . LEU C 1 547 ? -23.090 17.648 117.549 1.00 7.51 543 LEU B N 1
ATOM 12443 C CA . LEU C 1 547 ? -24.195 18.555 117.295 1.00 8.01 543 LEU B CA 1
ATOM 12444 C C . LEU C 1 547 ? -24.897 18.196 115.991 1.00 8.73 543 LEU B C 1
ATOM 12445 O O . LEU C 1 547 ? -26.127 18.183 115.913 1.00 9.05 543 LEU B O 1
ATOM 12450 N N . HIS C 1 548 ? -24.107 17.918 114.958 1.00 9.79 544 HIS B N 1
ATOM 12451 C CA . HIS C 1 548 ? -24.656 17.574 113.649 1.00 11.19 544 HIS B CA 1
ATOM 12452 C C . HIS C 1 548 ? -25.482 16.279 113.759 1.00 11.69 544 HIS B C 1
ATOM 12453 O O . HIS C 1 548 ? -26.609 16.198 113.244 1.00 11.59 544 HIS B O 1
ATOM 12460 N N . ALA C 1 549 ? -24.947 15.302 114.473 1.00 10.52 545 ALA B N 1
ATOM 12461 C CA . ALA C 1 549 ? -25.614 14.005 114.601 1.00 11.70 545 ALA B CA 1
ATOM 12462 C C . ALA C 1 549 ? -26.921 14.162 115.368 1.00 11.63 545 ALA B C 1
ATOM 12463 O O . ALA C 1 549 ? -27.941 13.604 114.981 1.00 13.05 545 ALA B O 1
ATOM 12465 N N . ARG C 1 550 ? -26.898 14.943 116.444 1.00 10.52 546 ARG B N 1
ATOM 12466 C CA . ARG C 1 550 ? -28.089 15.106 117.273 1.00 10.74 546 ARG B CA 1
ATOM 12467 C C . ARG C 1 550 ? -29.141 15.965 116.576 1.00 11.71 546 ARG B C 1
ATOM 12468 O O . ARG C 1 550 ? -30.335 15.804 116.813 1.00 11.13 546 ARG B O 1
ATOM 12476 N N . ARG C 1 551 ? -28.695 16.856 115.696 1.00 12.52 547 ARG B N 1
ATOM 12477 C CA . ARG C 1 551 ? -29.618 17.744 114.994 1.00 14.43 547 ARG B CA 1
ATOM 12478 C C . ARG C 1 551 ? -30.279 17.091 113.748 1.00 18.01 547 ARG B C 1
ATOM 12479 O O . ARG C 1 551 ? -31.345 17.559 113.312 1.00 18.81 547 ARG B O 1
ATOM 12487 N N . LYS C 1 552 ? -29.663 16.024 113.217 1.00 19.47 548 LYS B N 1
ATOM 12488 C CA . LYS C 1 552 ? -30.099 15.360 111.956 1.00 22.76 548 LYS B CA 1
ATOM 12489 C C . LYS C 1 552 ? -31.355 14.522 112.121 1.00 24.27 548 LYS B C 1
ATOM 12490 O O . LYS C 1 552 ? -31.534 13.857 113.136 1.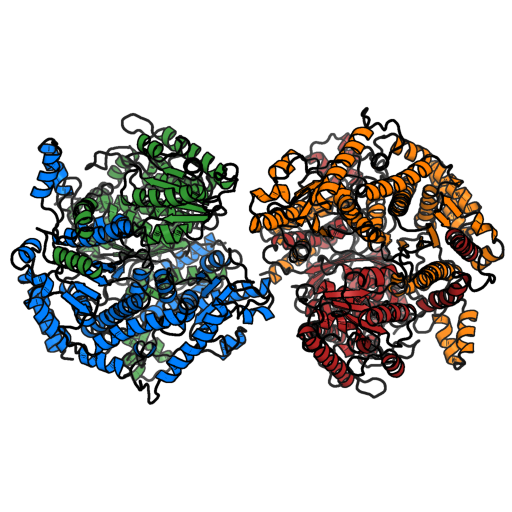00 26.63 548 LYS B O 1
ATOM 12492 N N . ALA D 1 9 ? -42.294 10.851 44.690 1.00 27.96 5 ALA C N 1
ATOM 12493 C CA . ALA D 1 9 ? -42.186 11.095 46.164 1.00 27.43 5 ALA C CA 1
ATOM 12494 C C . ALA D 1 9 ? -41.016 12.025 46.466 1.00 26.77 5 ALA C C 1
ATOM 12495 O O . ALA D 1 9 ? -39.901 11.802 45.973 1.00 27.50 5 ALA C O 1
ATOM 12497 N N . THR D 1 10 ? -41.257 13.049 47.285 1.00 25.28 6 THR C N 1
ATOM 12498 C CA . THR D 1 10 ? -40.179 13.894 47.795 1.00 24.18 6 THR C CA 1
ATOM 12499 C C . THR D 1 10 ? -39.305 13.091 48.782 1.00 22.59 6 THR C C 1
ATOM 12500 O O . THR D 1 10 ? -39.736 12.037 49.274 1.00 22.10 6 THR C O 1
ATOM 12504 N N . LYS D 1 11 ? -38.092 13.590 49.052 1.00 29.03 7 LYS C N 1
ATOM 12505 C CA . LYS D 1 11 ? -37.172 12.985 50.038 1.00 27.36 7 LYS C CA 1
ATOM 12506 C C . LYS D 1 11 ? -37.806 12.926 51.433 1.00 25.33 7 LYS C C 1
ATOM 12507 O O . LYS D 1 11 ? -37.625 11.953 52.172 1.00 24.64 7 LYS C O 1
ATOM 12509 N N . LEU D 1 12 ? -38.555 13.967 51.790 1.00 23.36 8 LEU C N 1
ATOM 12510 C CA . LEU D 1 12 ? -39.273 13.979 53.059 1.00 21.74 8 LEU C CA 1
ATOM 12511 C C . LEU D 1 12 ? -40.312 12.869 53.133 1.00 20.84 8 LEU C C 1
ATOM 12512 O O . LEU D 1 12 ? -40.367 12.131 54.114 1.00 19.79 8 LEU C O 1
ATOM 12517 N N . GLU D 1 13 ? -41.139 12.776 52.096 1.00 20.31 9 GLU C N 1
ATOM 12518 C CA . GLU D 1 13 ? -42.162 11.740 51.991 1.00 20.54 9 GLU C CA 1
ATOM 12519 C C . GLU D 1 13 ? -41.557 10.337 52.023 1.00 19.59 9 GLU C C 1
ATOM 12520 O O . GLU D 1 13 ? -42.094 9.443 52.671 1.00 19.22 9 GLU C O 1
ATOM 12526 N N . ALA D 1 14 ? -40.450 10.142 51.304 1.00 18.96 10 ALA C N 1
ATOM 12527 C CA . ALA D 1 14 ? -39.788 8.827 51.268 1.00 18.54 10 ALA C CA 1
ATOM 12528 C C . ALA D 1 14 ? -39.274 8.461 52.659 1.00 16.93 10 ALA C C 1
ATOM 12529 O O . ALA D 1 14 ? -39.361 7.296 53.076 1.00 16.79 10 ALA C O 1
ATOM 12531 N N . THR D 1 15 ? -38.741 9.454 53.370 1.00 15.48 11 THR C N 1
ATOM 12532 C CA . THR D 1 15 ? -38.151 9.213 54.687 1.00 14.69 11 THR C CA 1
ATOM 12533 C C . THR D 1 15 ? -39.234 8.857 55.699 1.00 13.93 11 THR C C 1
ATOM 12534 O O . THR D 1 15 ? -39.063 7.936 56.460 1.00 13.07 11 THR C O 1
ATOM 12538 N N . VAL D 1 16 ? -40.357 9.579 55.697 1.00 13.96 12 VAL C N 1
ATOM 12539 C CA . VAL D 1 16 ? -41.519 9.185 56.521 1.00 14.08 12 VAL C CA 1
ATOM 12540 C C . VAL D 1 16 ? -42.015 7.735 56.228 1.00 14.25 12 VAL C C 1
ATOM 12541 O O . VAL D 1 16 ? -42.274 6.938 57.159 1.00 13.85 12 VAL C O 1
ATOM 12545 N N . ALA D 1 17 ? -42.134 7.392 54.944 1.00 14.73 13 ALA C N 1
ATOM 12546 C CA . ALA D 1 17 ? -42.549 6.054 54.524 1.00 15.15 13 ALA C CA 1
ATOM 12547 C C . ALA D 1 17 ? -41.571 5.020 55.077 1.00 14.92 13 ALA C C 1
ATOM 12548 O O . ALA D 1 17 ? -41.987 4.012 55.623 1.00 13.62 13 ALA C O 1
ATOM 12550 N N . LYS D 1 18 ? -40.270 5.321 55.005 1.00 14.56 14 LYS C N 1
ATOM 12551 C CA . LYS D 1 18 ? -39.247 4.426 55.576 1.00 14.86 14 LYS C CA 1
ATOM 12552 C C . LYS D 1 18 ? -39.367 4.244 57.096 1.00 14.13 14 LYS C C 1
ATOM 12553 O O . LYS D 1 18 ? -39.227 3.129 57.611 1.00 13.93 14 LYS C O 1
ATOM 12559 N N . LEU D 1 19 ? -39.643 5.345 57.797 1.00 13.00 15 LEU C N 1
ATOM 12560 C CA . LEU D 1 19 ? -39.865 5.300 59.235 1.00 12.74 15 LEU C CA 1
ATOM 12561 C C . LEU D 1 19 ? -41.049 4.413 59.599 1.00 13.20 15 LEU C C 1
ATOM 12562 O O . LEU D 1 19 ? -40.991 3.651 60.563 1.00 12.29 15 LEU C O 1
ATOM 12567 N N . LYS D 1 20 ? -42.128 4.511 58.830 1.00 13.98 16 LYS C N 1
ATOM 12568 C CA . LYS D 1 20 ? -43.309 3.684 59.078 1.00 14.73 16 LYS C CA 1
ATOM 12569 C C . LYS D 1 20 ? -43.004 2.212 58.879 1.00 15.43 16 LYS C C 1
ATOM 12570 O O . LYS D 1 20 ? -43.383 1.369 59.706 1.00 15.55 16 LYS C O 1
ATOM 12576 N N . LYS D 1 21 ? -42.287 1.893 57.810 1.00 15.70 17 LYS C N 1
ATOM 12577 C CA . LYS D 1 21 ? -41.911 0.497 57.579 1.00 17.03 17 LYS C CA 1
ATOM 12578 C C . LYS D 1 21 ? -41.002 0.019 58.685 1.00 15.73 17 LYS C C 1
ATOM 12579 O O . LYS D 1 21 ? -41.135 -1.112 59.147 1.00 14.87 17 LYS C O 1
ATOM 12585 N N . HIS D 1 22 ? -40.092 0.899 59.096 1.00 14.74 18 HIS C N 1
ATOM 12586 C CA . HIS D 1 22 ? -39.138 0.585 60.149 1.00 14.11 18 HIS C CA 1
ATOM 12587 C C . HIS D 1 22 ? -39.849 0.284 61.466 1.00 14.00 18 HIS C C 1
ATOM 12588 O O . HIS D 1 22 ? -39.569 -0.714 62.108 1.00 14.22 18 HIS C O 1
ATOM 12595 N N . TRP D 1 23 ? -40.761 1.158 61.869 1.00 13.65 19 TRP C N 1
ATOM 12596 C CA . TRP D 1 23 ? -41.571 0.916 63.062 1.00 13.81 19 TRP C CA 1
ATOM 12597 C C . TRP D 1 23 ? -42.285 -0.441 63.006 1.00 14.99 19 TRP C C 1
ATOM 12598 O O . TRP D 1 23 ? -42.244 -1.204 63.984 1.00 15.33 19 TRP C O 1
ATOM 12609 N N . ALA D 1 24 ? -42.910 -0.754 61.866 1.00 15.72 20 ALA C N 1
ATOM 12610 C CA . ALA D 1 24 ? -43.633 -2.023 61.699 1.00 16.97 20 ALA C CA 1
ATOM 12611 C C . ALA D 1 24 ? -42.727 -3.255 61.760 1.00 17.47 20 ALA C C 1
ATOM 12612 O O . ALA D 1 24 ? -43.101 -4.260 62.361 1.00 18.27 20 ALA C O 1
ATOM 12614 N N . GLU D 1 25 ? -41.533 -3.174 61.174 1.00 17.46 21 GLU C N 1
ATOM 12615 C CA . GLU D 1 25 ? -40.725 -4.367 60.907 1.00 18.74 21 GLU C CA 1
ATOM 12616 C C . GLU D 1 25 ? -39.464 -4.514 61.734 1.00 18.34 21 GLU C C 1
ATOM 12617 O O . GLU D 1 25 ? -39.067 -5.638 62.019 1.00 19.52 21 GLU C O 1
ATOM 12623 N N . SER D 1 26 ? -38.848 -3.394 62.125 1.00 17.15 22 SER C N 1
ATOM 12624 C CA A SER D 1 26 ? -37.478 -3.421 62.632 0.50 16.71 22 SER C CA 1
ATOM 12625 C CA B SER D 1 26 ? -37.464 -3.395 62.610 0.50 16.95 22 SER C CA 1
ATOM 12626 C C . SER D 1 26 ? -37.246 -2.749 63.987 1.00 15.58 22 SER C C 1
ATOM 12627 O O . SER D 1 26 ? -36.307 -3.099 64.682 1.00 15.51 22 SER C O 1
ATOM 12632 N N . ALA D 1 27 ? -38.087 -1.795 64.384 1.00 14.36 23 ALA C N 1
ATOM 12633 C CA . ALA D 1 27 ? -37.910 -1.138 65.684 1.00 12.95 23 ALA C CA 1
ATOM 12634 C C . ALA D 1 27 ? -38.055 -2.167 66.806 1.00 12.44 23 ALA C C 1
ATOM 12635 O O . ALA D 1 27 ? -38.823 -3.118 66.672 1.00 12.67 23 ALA C O 1
ATOM 12637 N N . PRO D 1 28 ? -37.319 -1.983 67.912 1.00 12.05 24 PRO C N 1
ATOM 12638 C CA . PRO D 1 28 ? -37.357 -2.978 68.988 1.00 12.11 24 PRO C CA 1
ATOM 12639 C C . PRO D 1 28 ? -38.759 -3.181 69.538 1.00 12.70 24 PRO C C 1
ATOM 12640 O O . PRO D 1 28 ? -39.490 -2.203 69.785 1.00 12.98 24 PRO C O 1
ATOM 12644 N N . ARG D 1 29 ? -39.137 -4.444 69.680 1.00 13.41 25 ARG C N 1
ATOM 12645 C CA . ARG D 1 29 ? -40.425 -4.815 70.241 1.00 14.23 25 ARG C CA 1
ATOM 12646 C C . ARG D 1 29 ? -40.325 -5.253 71.701 1.00 13.50 25 ARG C C 1
ATOM 12647 O O . ARG D 1 29 ? -41.241 -4.995 72.486 1.00 14.99 25 ARG C O 1
ATOM 12655 N N . ASP D 1 30 ? -39.234 -5.916 72.063 1.00 12.23 26 ASP C N 1
ATOM 12656 C CA . ASP D 1 30 ? -39.024 -6.408 73.419 1.00 11.46 26 ASP C CA 1
ATOM 12657 C C . ASP D 1 30 ? -37.935 -5.581 74.089 1.00 10.67 26 ASP C C 1
ATOM 12658 O O . ASP D 1 30 ? -36.731 -5.812 73.891 1.00 9.67 26 ASP C O 1
ATOM 12663 N N . MET D 1 31 ? -38.360 -4.627 74.909 1.00 8.86 27 MET C N 1
ATOM 12664 C CA . MET D 1 31 ? -37.423 -3.665 75.490 1.00 8.26 27 MET C CA 1
ATOM 12665 C C . MET D 1 31 ? -36.546 -4.283 76.555 1.00 8.47 27 MET C C 1
ATOM 12666 O O . MET D 1 31 ? -35.385 -3.935 76.653 1.00 7.94 27 MET C O 1
ATOM 12671 N N . ARG D 1 32 ? -37.041 -5.265 77.307 1.00 8.72 28 ARG C N 1
ATOM 12672 C CA . ARG D 1 32 ? -36.136 -5.954 78.213 1.00 8.96 28 ARG C CA 1
ATOM 12673 C C . ARG D 1 32 ? -34.935 -6.509 77.434 1.00 10.15 28 ARG C C 1
ATOM 12674 O O . ARG D 1 32 ? -33.781 -6.311 77.831 1.00 9.47 28 ARG C O 1
ATOM 12682 N N . ALA D 1 33 ? -35.222 -7.200 76.331 1.00 10.94 29 ALA C N 1
ATOM 12683 C CA . ALA D 1 33 ? -34.184 -7.819 75.510 1.00 12.06 29 ALA C CA 1
ATOM 12684 C C . ALA D 1 33 ? -33.261 -6.787 74.825 1.00 12.11 29 ALA C C 1
ATOM 12685 O O . ALA D 1 33 ? -32.053 -6.992 74.756 1.00 13.69 29 ALA C O 1
ATOM 12687 N N . ALA D 1 34 ? -33.818 -5.681 74.351 1.00 11.82 30 ALA C N 1
ATOM 12688 C CA . ALA D 1 34 ? -33.031 -4.559 73.831 1.00 11.39 30 ALA C CA 1
ATOM 12689 C C . ALA D 1 34 ? -31.991 -4.095 74.841 1.00 11.31 30 ALA C C 1
ATOM 12690 O O . ALA D 1 34 ? -30.828 -3.909 74.470 1.00 12.84 30 ALA C O 1
ATOM 12692 N N . PHE D 1 35 ? -32.384 -3.933 76.111 1.00 9.69 31 PHE C N 1
ATOM 12693 C CA . PHE D 1 35 ? -31.440 -3.494 77.142 1.00 8.94 31 PHE C CA 1
ATOM 12694 C C . PHE D 1 35 ? -30.433 -4.563 77.562 1.00 9.44 31 PHE C C 1
ATOM 12695 O O . PHE D 1 35 ? -29.234 -4.279 77.693 1.00 9.69 31 PHE C O 1
ATOM 12703 N N . SER D 1 36 ? -30.901 -5.798 77.747 1.00 9.71 32 SER C N 1
ATOM 12704 C CA . SER D 1 36 ? -30.024 -6.867 78.240 1.00 9.96 32 SER C CA 1
ATOM 12705 C C . SER D 1 36 ? -28.993 -7.270 77.179 1.00 10.33 32 SER C C 1
ATOM 12706 O O . SER D 1 36 ? -27.818 -7.531 77.510 1.00 10.83 32 SER C O 1
ATOM 12709 N N . ALA D 1 37 ? -29.420 -7.265 75.912 1.00 9.97 33 ALA C N 1
ATOM 12710 C CA . ALA D 1 37 ? -28.543 -7.550 74.777 1.00 10.35 33 ALA C CA 1
ATOM 12711 C C . ALA D 1 37 ? -27.559 -6.432 74.445 1.00 10.58 33 ALA C C 1
ATOM 12712 O O . ALA D 1 37 ? -26.449 -6.695 73.948 1.00 10.51 33 ALA C O 1
ATOM 12714 N N . ASP D 1 38 ? -27.950 -5.197 74.721 1.00 9.38 34 ASP C N 1
ATOM 12715 C CA . ASP D 1 38 ? -27.264 -4.017 74.212 1.00 10.45 34 ASP C CA 1
ATOM 12716 C C . ASP D 1 38 ? -27.277 -2.932 75.280 1.00 10.47 34 ASP C C 1
ATOM 12717 O O . ASP D 1 38 ? -27.918 -1.906 75.101 1.00 10.84 34 ASP C O 1
ATOM 12722 N N . PRO D 1 39 ? -26.564 -3.155 76.398 1.00 11.00 35 PRO C N 1
ATOM 12723 C CA . PRO D 1 39 ? -26.571 -2.160 77.483 1.00 11.28 35 PRO C CA 1
ATOM 12724 C C . PRO D 1 39 ? -25.983 -0.808 77.042 1.00 10.90 35 PRO C C 1
ATOM 12725 O O . PRO D 1 39 ? -26.270 0.228 77.657 1.00 11.17 35 PRO C O 1
ATOM 12729 N N . GLY D 1 40 ? -25.181 -0.841 75.982 1.00 10.32 36 GLY C N 1
ATOM 12730 C CA . GLY D 1 40 ? -24.677 0.372 75.342 1.00 10.30 36 GLY C CA 1
ATOM 12731 C C . GLY D 1 40 ? -25.743 1.334 74.848 1.00 9.18 36 GLY C C 1
ATOM 12732 O O . GLY D 1 40 ? -25.434 2.479 74.574 1.00 9.54 36 GLY C O 1
ATOM 12733 N N . ARG D 1 41 ? -27.001 0.901 74.741 1.00 8.85 37 ARG C N 1
ATOM 12734 C CA . ARG D 1 41 ? -28.055 1.783 74.232 1.00 8.66 37 ARG C CA 1
ATOM 12735 C C . ARG D 1 41 ? -28.325 3.011 75.118 1.00 7.45 37 ARG C C 1
ATOM 12736 O O . ARG D 1 41 ? -28.718 4.052 74.610 1.00 7.51 37 ARG C O 1
ATOM 12744 N N . PHE D 1 42 ? -28.082 2.920 76.424 1.00 8.16 38 PHE C N 1
ATOM 12745 C CA . PHE D 1 42 ? -28.179 4.099 77.288 1.00 7.19 38 PHE C CA 1
ATOM 12746 C C . PHE D 1 42 ? -27.243 5.234 76.827 1.00 7.65 38 PHE C C 1
ATOM 12747 O O . PHE D 1 42 ? -27.688 6.369 76.599 1.00 7.48 38 PHE C O 1
ATOM 12755 N N . GLY D 1 43 ? -25.960 4.914 76.676 1.00 7.86 39 GLY C N 1
ATOM 12756 C CA . GLY D 1 43 ? -24.972 5.858 76.140 1.00 7.48 39 GLY C CA 1
ATOM 12757 C C . GLY D 1 43 ? -25.317 6.345 74.743 1.00 7.15 39 GLY C C 1
ATOM 12758 O O . GLY D 1 43 ? -25.174 7.527 74.437 1.00 6.89 39 GLY C O 1
ATOM 12759 N N . ARG D 1 44 ? -25.787 5.456 73.882 1.00 7.58 40 ARG C N 1
ATOM 12760 C CA . ARG D 1 44 ? -26.038 5.854 72.479 1.00 7.83 40 ARG C CA 1
ATOM 12761 C C . ARG D 1 44 ? -27.294 6.739 72.360 1.00 7.49 40 ARG C C 1
ATOM 12762 O O . ARG D 1 44 ? -27.368 7.595 71.478 1.00 8.11 40 ARG C O 1
ATOM 12770 N N . TYR D 1 45 ? -28.265 6.541 73.248 1.00 6.29 41 TYR C N 1
ATOM 12771 C CA . TYR D 1 45 ? -29.501 7.303 73.214 1.00 6.41 41 TYR C CA 1
ATOM 12772 C C . TYR D 1 45 ? -29.648 8.246 74.419 1.00 5.87 41 TYR C C 1
ATOM 12773 O O . TYR D 1 45 ? -30.709 8.362 75.006 1.00 6.73 41 TYR C O 1
ATOM 12782 N N . SER D 1 46 ? -28.560 8.920 74.768 1.00 6.15 42 SER C N 1
ATOM 12783 C CA . SER D 1 46 ? -28.579 10.011 75.754 1.00 5.84 42 SER C CA 1
ATOM 12784 C C . SER D 1 46 ? -27.564 11.079 75.359 1.00 6.77 42 SER C C 1
ATOM 12785 O O . SER D 1 46 ? -26.600 10.800 74.625 1.00 6.54 42 SER C O 1
ATOM 12788 N N . LEU D 1 47 ? -27.811 12.294 75.837 1.00 6.63 43 LEU C N 1
ATOM 12789 C CA . LEU D 1 47 ? -26.988 13.462 75.606 1.00 7.40 43 LEU C CA 1
ATOM 12790 C C . LEU D 1 47 ? -27.044 14.349 76.819 1.00 7.56 43 LEU C C 1
ATOM 12791 O O . LEU D 1 47 ? -28.042 14.370 77.554 1.00 6.70 43 LEU C O 1
ATOM 12796 N N . CYS D 1 48 ? -25.998 15.144 76.990 1.00 8.65 44 CYS C N 1
ATOM 12797 C CA . CYS D 1 48 ? -25.967 16.149 78.043 1.00 9.25 44 CYS C CA 1
ATOM 12798 C C . CYS D 1 48 ? -25.707 17.548 77.494 1.00 9.39 44 CYS C C 1
ATOM 12799 O O . CYS D 1 48 ? -25.103 17.722 76.427 1.00 9.12 44 CYS C O 1
ATOM 12802 N N . LEU D 1 49 ? -26.225 18.534 78.213 1.00 8.32 45 LEU C N 1
ATOM 12803 C CA . LEU D 1 49 ? -25.773 19.916 78.090 1.00 8.10 45 LEU C CA 1
ATOM 12804 C C . LEU D 1 49 ? -25.430 20.324 79.517 1.00 8.35 45 LEU C C 1
ATOM 12805 O O . LEU D 1 49 ? -26.319 20.513 80.340 1.00 7.75 45 LEU C O 1
ATOM 12810 N N . ASP D 1 50 ? -24.137 20.416 79.817 1.00 8.63 46 ASP C N 1
ATOM 12811 C CA . ASP D 1 50 ? -23.693 20.669 81.187 1.00 9.49 46 ASP C CA 1
ATOM 12812 C C . ASP D 1 50 ? -24.308 19.616 82.135 1.00 8.36 46 ASP C C 1
ATOM 12813 O O . ASP D 1 50 ? -24.134 18.395 81.906 1.00 7.80 46 ASP C O 1
ATOM 12818 N N . ASP D 1 51 ? -25.046 20.044 83.150 1.00 7.10 47 ASP C N 1
ATOM 12819 C CA . ASP D 1 51 ? -25.624 19.093 84.111 1.00 7.43 47 ASP C CA 1
ATOM 12820 C C . ASP D 1 51 ? -26.930 18.456 83.616 1.00 7.15 47 ASP C C 1
ATOM 12821 O O . ASP D 1 51 ? -27.403 17.511 84.221 1.00 6.38 47 ASP C O 1
ATOM 12826 N N . LEU D 1 52 ? -27.510 18.983 82.537 1.00 6.62 48 LEU C N 1
ATOM 12827 C CA . LEU D 1 52 ? -28.739 18.423 81.979 1.00 7.12 48 LEU C CA 1
ATOM 12828 C C . LEU D 1 52 ? -28.495 17.119 81.229 1.00 7.45 48 LEU C C 1
ATOM 12829 O O . LEU D 1 52 ? -27.803 17.102 80.205 1.00 7.79 48 LEU C O 1
ATOM 12834 N N . LEU D 1 53 ? -29.059 16.025 81.737 1.00 7.12 49 LEU C N 1
ATOM 12835 C CA . LEU D 1 53 ? -29.054 14.733 81.044 1.00 6.11 49 LEU C CA 1
ATOM 12836 C C . LEU D 1 53 ? -30.408 14.472 80.392 1.00 5.45 49 LEU C C 1
ATOM 12837 O O . LEU D 1 53 ? -31.460 14.566 81.049 1.00 4.54 49 LEU C O 1
ATOM 12842 N N . PHE D 1 54 ? -30.366 14.059 79.132 1.00 4.99 50 PHE C N 1
ATOM 12843 C CA . PHE D 1 54 ? -31.573 13.699 78.369 1.00 4.89 50 PHE C CA 1
ATOM 12844 C C . PHE D 1 54 ? -31.405 12.260 77.923 1.00 4.46 50 PHE C C 1
ATOM 12845 O O . PHE D 1 54 ? -30.555 11.972 77.079 1.00 5.94 50 PHE C O 1
ATOM 12853 N N . ASP D 1 55 ? -32.166 11.354 78.533 1.00 5.12 51 ASP C N 1
ATOM 12854 C CA . ASP D 1 55 ? -32.075 9.915 78.231 1.00 4.86 51 ASP C CA 1
ATOM 12855 C C . ASP D 1 55 ? -33.337 9.435 77.528 1.00 4.87 51 ASP C C 1
ATOM 12856 O O . ASP D 1 55 ? -34.375 9.340 78.166 1.00 4.75 51 ASP C O 1
ATOM 12861 N N . TRP D 1 56 ? -33.247 9.135 76.227 1.00 5.13 52 TRP C N 1
ATOM 12862 C CA . TRP D 1 56 ? -34.379 8.550 75.493 1.00 5.67 52 TRP C CA 1
ATOM 12863 C C . TRP D 1 56 ? -34.215 7.058 75.209 1.00 5.70 52 TRP C C 1
ATOM 12864 O O . TRP D 1 56 ? -34.897 6.517 74.336 1.00 6.17 52 TRP C O 1
ATOM 12875 N N . SER D 1 57 ? -33.324 6.388 75.964 1.00 5.84 53 SER C N 1
ATOM 12876 C CA . SER D 1 57 ? -32.971 5.007 75.684 1.00 6.12 53 SER C CA 1
ATOM 12877 C C . SER D 1 57 ? -34.115 4.023 75.961 1.00 6.03 53 SER C C 1
ATOM 12878 O O . SER D 1 57 ? -34.118 2.922 75.391 1.00 5.84 53 SER C O 1
ATOM 12881 N N . LYS D 1 58 ? -35.091 4.405 76.796 1.00 5.93 54 LYS C N 1
ATOM 12882 C CA . LYS D 1 58 ? -36.297 3.569 76.999 1.00 5.98 54 LYS C CA 1
ATOM 12883 C C . LYS D 1 58 ? -37.348 3.742 75.871 1.00 6.21 54 LYS C C 1
ATOM 12884 O O . LYS D 1 58 ? -38.397 3.099 75.878 1.00 6.61 54 LYS C O 1
ATOM 12890 N N . CYS D 1 59 ? -37.076 4.611 74.911 1.00 6.45 55 CYS C N 1
ATOM 12891 C CA . CYS D 1 59 ? -37.879 4.672 73.681 1.00 6.23 55 CYS C CA 1
ATOM 12892 C C . CYS D 1 59 ? -37.583 3.470 72.766 1.00 7.55 55 CYS C C 1
ATOM 12893 O O . CYS D 1 59 ? -36.509 2.856 72.830 1.00 7.19 55 CYS C O 1
ATOM 12896 N N . ARG D 1 60 ? -38.539 3.153 71.905 1.00 7.78 56 ARG C N 1
ATOM 12897 C CA . ARG D 1 60 ? -38.502 1.936 71.105 1.00 8.35 56 ARG C CA 1
ATOM 12898 C C . ARG D 1 60 ? -37.707 2.200 69.845 1.00 8.00 56 ARG C C 1
ATOM 12899 O O . ARG D 1 60 ? -38.234 2.104 68.748 1.00 8.17 56 ARG C O 1
ATOM 12907 N N . VAL D 1 61 ? -36.434 2.509 70.034 1.00 7.41 57 VAL C N 1
ATOM 12908 C CA . VAL D 1 61 ? -35.555 2.946 68.965 1.00 7.68 57 VAL C CA 1
ATOM 12909 C C . VAL D 1 61 ? -34.259 2.139 68.950 1.00 7.61 57 VAL C C 1
ATOM 12910 O O . VAL D 1 61 ? -33.815 1.619 69.974 1.00 7.94 57 VAL C O 1
ATOM 12914 N N . ASN D 1 62 ? -33.661 2.048 67.773 1.00 8.17 58 ASN C N 1
ATOM 12915 C CA . ASN D 1 62 ? -32.334 1.485 67.610 1.00 8.26 58 ASN C CA 1
ATOM 12916 C C . ASN D 1 62 ? -31.517 2.376 66.665 1.00 8.65 58 ASN C C 1
ATOM 12917 O O . ASN D 1 62 ? -31.943 3.490 66.334 1.00 8.08 58 ASN C O 1
ATOM 12922 N N . ASP D 1 63 ? -30.349 1.922 66.246 1.00 8.82 59 ASP C N 1
ATOM 12923 C CA . ASP D 1 63 ? -29.478 2.776 65.448 1.00 9.78 59 ASP C CA 1
ATOM 12924 C C . ASP D 1 63 ? -30.133 3.112 64.116 1.00 10.59 59 ASP C C 1
ATOM 12925 O O . ASP D 1 63 ? -29.964 4.218 63.602 1.00 11.14 59 ASP C O 1
ATOM 12930 N N . GLU D 1 64 ? -30.912 2.176 63.577 1.00 10.98 60 GLU C N 1
ATOM 12931 C CA . GLU D 1 64 ? -31.545 2.386 62.284 1.00 12.13 60 GLU C CA 1
ATOM 12932 C C . GLU D 1 64 ? -32.643 3.439 62.426 1.00 10.99 60 GLU C C 1
ATOM 12933 O O . GLU D 1 64 ? -32.840 4.241 61.523 1.00 10.21 60 GLU C O 1
ATOM 12939 N N . THR D 1 65 ? -33.340 3.448 63.565 1.00 9.96 61 THR C N 1
ATOM 12940 C CA . THR D 1 65 ? -34.326 4.499 63.843 1.00 9.42 61 THR C CA 1
ATOM 12941 C C . THR D 1 65 ? -33.666 5.894 63.886 1.00 9.45 61 THR C C 1
ATOM 12942 O O . THR D 1 65 ? -34.127 6.818 63.237 1.00 8.99 61 THR C O 1
ATOM 12946 N N . MET D 1 66 ? -32.592 6.030 64.665 1.00 8.37 62 MET C N 1
ATOM 12947 C CA . MET D 1 66 ? -31.900 7.306 64.789 1.00 8.65 62 MET C CA 1
ATOM 12948 C C . MET D 1 66 ? -31.322 7.764 63.444 1.00 8.99 62 MET C C 1
ATOM 12949 O O . MET D 1 66 ? -31.372 8.958 63.106 1.00 9.43 62 MET C O 1
ATOM 12954 N N . ALA D 1 67 ? -30.792 6.833 62.659 1.00 9.89 63 ALA C N 1
ATOM 12955 C CA . ALA D 1 67 ? -30.277 7.198 61.322 1.00 10.05 63 ALA C CA 1
ATOM 12956 C C . ALA D 1 67 ? -31.400 7.738 60.428 1.00 9.97 63 ALA C C 1
ATOM 12957 O O . ALA D 1 67 ? -31.206 8.716 59.708 1.00 9.72 63 ALA C O 1
ATOM 12959 N N . LEU D 1 68 ? -32.575 7.109 60.492 1.00 10.17 64 LEU C N 1
ATOM 12960 C CA . LEU D 1 68 ? -33.739 7.577 59.722 1.00 10.23 64 LEU C CA 1
ATOM 12961 C C . LEU D 1 68 ? -34.255 8.938 60.203 1.00 9.29 64 LEU C C 1
ATOM 12962 O O . LEU D 1 68 ? -34.636 9.791 59.397 1.00 8.31 64 LEU C O 1
ATOM 12967 N N . LEU D 1 69 ? -34.283 9.135 61.510 1.00 9.59 65 LEU C N 1
ATOM 12968 C CA . LEU D 1 69 ? -34.702 10.420 62.090 1.00 8.63 65 LEU C CA 1
ATOM 12969 C C . LEU D 1 69 ? -33.726 11.560 61.752 1.00 9.28 65 LEU C C 1
ATOM 12970 O O . LEU D 1 69 ? -34.146 12.700 61.523 1.00 8.95 65 LEU C O 1
ATOM 12975 N N . LYS D 1 70 ? -32.444 11.247 61.659 1.00 9.92 66 LYS C N 1
ATOM 12976 C CA . LYS D 1 70 ? -31.473 12.216 61.135 1.00 10.76 66 LYS C CA 1
ATOM 12977 C C . LYS D 1 70 ? -31.825 12.564 59.699 1.00 11.05 66 LYS C C 1
ATOM 12978 O O . LYS D 1 70 ? -31.878 13.742 59.344 1.00 11.58 66 LYS C O 1
ATOM 12984 N N . GLU D 1 71 ? -32.092 11.561 58.868 1.00 11.54 67 GLU C N 1
ATOM 12985 C CA . GLU D 1 71 ? -32.457 11.832 57.472 1.00 12.17 67 GLU C CA 1
ATOM 12986 C C . GLU D 1 71 ? -33.709 12.702 57.407 1.00 11.05 67 GLU C C 1
ATOM 12987 O O . GLU D 1 71 ? -33.842 13.541 56.526 1.00 9.49 67 GLU C O 1
ATOM 12993 N N . LEU D 1 72 ? -34.633 12.477 58.344 1.00 10.20 68 LEU C N 1
ATOM 12994 C CA . LEU D 1 72 ? -35.871 13.260 58.416 1.00 9.99 68 LEU C CA 1
ATOM 12995 C C . LEU D 1 72 ? -35.590 14.724 58.774 1.00 9.13 68 LEU C C 1
ATOM 12996 O O . LEU D 1 72 ? -36.117 15.627 58.129 1.00 9.28 68 LEU C O 1
ATOM 13001 N N . ALA D 1 73 ? -34.735 14.963 59.764 1.00 9.39 69 ALA C N 1
ATOM 13002 C CA . ALA D 1 73 ? -34.354 16.336 60.153 1.00 9.75 69 ALA C CA 1
ATOM 13003 C C . ALA D 1 73 ? -33.712 17.070 58.985 1.00 10.43 69 ALA C C 1
ATOM 13004 O O . ALA D 1 73 ? -33.972 18.252 58.769 1.00 11.35 69 ALA C O 1
ATOM 13006 N N . VAL D 1 74 ? -32.878 16.361 58.229 1.00 11.35 70 VAL C N 1
ATOM 13007 C CA . VAL D 1 74 ? -32.229 16.929 57.048 1.00 11.31 70 VAL C CA 1
ATOM 13008 C C . VAL D 1 74 ? -33.266 17.223 55.958 1.00 10.86 70 VAL C C 1
ATOM 13009 O O . VAL D 1 74 ? -33.334 18.344 55.446 1.00 9.87 70 VAL C O 1
ATOM 13013 N N . ALA D 1 75 ? -34.107 16.238 55.643 1.00 10.72 71 ALA C N 1
ATOM 13014 C CA . ALA D 1 75 ? -35.131 16.398 54.592 1.00 11.47 71 ALA C CA 1
ATOM 13015 C C . ALA D 1 75 ? -36.121 17.521 54.907 1.00 11.41 71 ALA C C 1
ATOM 13016 O O . ALA D 1 75 ? -36.595 18.197 53.988 1.00 11.74 71 ALA C O 1
ATOM 13018 N N . ALA D 1 76 ? -36.438 17.692 56.192 1.00 10.39 72 ALA C N 1
ATOM 13019 C CA . ALA D 1 76 ? -37.351 18.743 56.652 1.00 10.64 72 ALA C CA 1
ATOM 13020 C C . ALA D 1 76 ? -36.664 20.099 56.805 1.00 10.79 72 ALA C C 1
ATOM 13021 O O . ALA D 1 76 ? -37.313 21.094 57.136 1.00 10.61 72 ALA C O 1
ATOM 13023 N N . ASP D 1 77 ? -35.354 20.141 56.569 1.00 11.33 73 ASP C N 1
ATOM 13024 C CA . ASP D 1 77 ? -34.557 21.369 56.702 1.00 11.66 73 ASP C CA 1
ATOM 13025 C C . ASP D 1 77 ? -34.677 22.027 58.078 1.00 10.51 73 ASP C C 1
ATOM 13026 O O . ASP D 1 77 ? -34.725 23.270 58.180 1.00 10.33 73 ASP C O 1
ATOM 13031 N N . VAL D 1 78 ? -34.711 21.206 59.133 1.00 9.53 74 VAL C N 1
ATOM 13032 C CA . VAL D 1 78 ? -34.765 21.714 60.509 1.00 8.69 74 VAL C CA 1
ATOM 13033 C C . VAL D 1 78 ? -33.665 22.767 60.717 1.00 8.65 74 VAL C C 1
ATOM 13034 O O . VAL D 1 78 ? -33.920 23.840 61.227 1.00 8.27 74 VAL C O 1
ATOM 13038 N N . GLU D 1 79 ? -32.454 22.464 60.2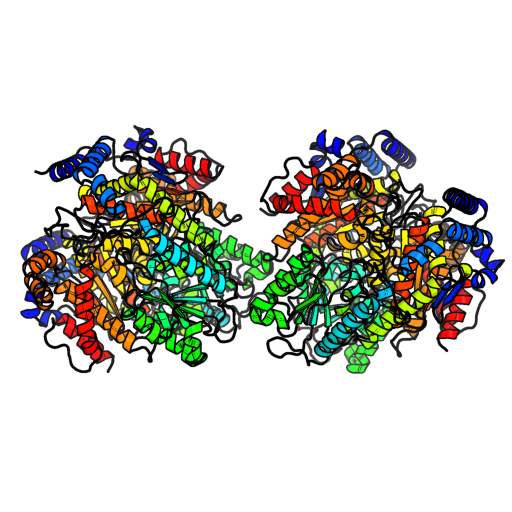82 1.00 8.97 75 GLU C N 1
ATOM 13039 C CA . GLU D 1 79 ? -31.322 23.358 60.525 1.00 9.72 75 GLU C CA 1
ATOM 13040 C C . GLU D 1 79 ? -31.433 24.691 59.789 1.00 9.85 75 GLU C C 1
ATOM 13041 O O . GLU D 1 79 ? -31.138 25.730 60.364 1.00 9.55 75 GLU C O 1
ATOM 13047 N N . GLY D 1 80 ? -31.833 24.657 58.518 1.00 9.51 76 GLY C N 1
ATOM 13048 C CA . GLY D 1 80 ? -32.023 25.889 57.744 1.00 9.74 76 GLY C CA 1
ATOM 13049 C C . GLY D 1 80 ? -33.139 26.769 58.270 1.00 8.85 76 GLY C C 1
ATOM 13050 O O . GLY D 1 80 ? -33.004 27.983 58.337 1.00 8.56 76 GLY C O 1
ATOM 13051 N N . ARG D 1 81 ? -34.253 26.144 58.639 1.00 8.56 77 ARG C N 1
ATOM 13052 C CA . ARG D 1 81 ? -35.369 26.857 59.219 1.00 8.51 77 ARG C CA 1
ATOM 13053 C C . ARG D 1 81 ? -34.961 27.472 60.566 1.00 7.34 77 ARG C C 1
ATOM 13054 O O . ARG D 1 81 ? -35.309 28.593 60.852 1.00 7.03 77 ARG C O 1
ATOM 13062 N N . ARG D 1 82 ? -34.229 26.725 61.383 1.00 7.22 78 ARG C N 1
ATOM 13063 C CA . ARG D 1 82 ? -33.709 27.248 62.654 1.00 7.03 78 ARG C CA 1
ATOM 13064 C C . ARG D 1 82 ? -32.813 28.471 62.433 1.00 7.46 78 ARG C C 1
ATOM 13065 O O . ARG D 1 82 ? -32.949 29.493 63.127 1.00 6.95 78 ARG C O 1
ATOM 13073 N N . ALA D 1 83 ? -31.864 28.359 61.495 1.00 7.46 79 ALA C N 1
ATOM 13074 C CA . ALA D 1 83 ? -30.993 29.503 61.172 1.00 7.96 79 ALA C CA 1
ATOM 13075 C C . ALA D 1 83 ? -31.837 30.733 60.796 1.00 8.08 79 ALA C C 1
ATOM 13076 O O . ALA D 1 83 ? -31.537 31.855 61.204 1.00 7.82 79 ALA C O 1
ATOM 13078 N N . ALA D 1 84 ? -32.893 30.515 60.020 1.00 7.58 80 ALA C N 1
ATOM 13079 C CA . ALA D 1 84 ? -33.752 31.609 59.539 1.00 6.93 80 ALA C CA 1
ATOM 13080 C C . ALA D 1 84 ? -34.440 32.316 60.728 1.00 6.33 80 ALA C C 1
ATOM 13081 O O . ALA D 1 84 ? -34.578 33.539 60.765 1.00 7.38 80 ALA C O 1
ATOM 13083 N N . MET D 1 85 ? -34.842 31.534 61.716 1.00 6.13 81 MET C N 1
ATOM 13084 C CA . MET D 1 85 ? -35.428 32.112 62.944 1.00 5.61 81 MET C CA 1
ATOM 13085 C C . MET D 1 85 ? -34.419 33.035 63.643 1.00 5.70 81 MET C C 1
ATOM 13086 O O . MET D 1 85 ? -34.707 34.186 63.932 1.00 5.78 81 MET C O 1
ATOM 13091 N N . PHE D 1 86 ? -33.234 32.510 63.925 1.00 6.25 82 PHE C N 1
ATOM 13092 C CA . PHE D 1 86 ? -32.194 33.271 64.656 1.00 6.33 82 PHE C CA 1
ATOM 13093 C C . PHE D 1 86 ? -31.717 34.479 63.875 1.00 7.58 82 PHE C C 1
ATOM 13094 O O . PHE D 1 86 ? -31.302 35.464 64.477 1.00 7.12 82 PHE C O 1
ATOM 13102 N N . ALA D 1 87 ? -31.783 34.397 62.535 1.00 8.81 83 ALA C N 1
ATOM 13103 C CA . ALA D 1 87 ? -31.384 35.521 61.653 1.00 9.87 83 ALA C CA 1
ATOM 13104 C C . ALA D 1 87 ? -32.445 36.607 61.479 1.00 9.66 83 ALA C C 1
ATOM 13105 O O . ALA D 1 87 ? -32.209 37.602 60.785 1.00 10.47 83 ALA C O 1
ATOM 13107 N N . GLY D 1 88 ? -33.598 36.460 62.124 1.00 9.06 84 GLY C N 1
ATOM 13108 C CA . GLY D 1 88 ? -34.640 37.477 62.043 1.00 8.73 84 GLY C CA 1
ATOM 13109 C C . GLY D 1 88 ? -35.484 37.440 60.766 1.00 8.84 84 GLY C C 1
ATOM 13110 O O . GLY D 1 88 ? -36.186 38.408 60.440 1.00 8.59 84 GLY C O 1
ATOM 13111 N N . GLU D 1 89 ? -35.465 36.334 60.038 1.00 9.34 85 GLU C N 1
ATOM 13112 C CA . GLU D 1 89 ? -36.250 36.260 58.808 1.00 9.64 85 GLU C CA 1
ATOM 13113 C C . GLU D 1 89 ? -37.699 36.102 59.235 1.00 9.71 85 GLU C C 1
ATOM 13114 O O . GLU D 1 89 ? -37.987 35.633 60.356 1.00 8.69 85 GLU C O 1
ATOM 13120 N N . HIS D 1 90 ? -38.608 36.498 58.361 1.00 9.75 86 HIS C N 1
ATOM 13121 C CA . HIS D 1 90 ? -40.028 36.563 58.732 1.00 9.93 86 HIS C CA 1
ATOM 13122 C C . HIS D 1 90 ? -40.681 35.192 58.545 1.00 10.17 86 HIS C C 1
ATOM 13123 O O . HIS D 1 90 ? -41.561 35.004 57.688 1.00 10.68 86 HIS C O 1
ATOM 13130 N N . ILE D 1 91 ? -40.280 34.258 59.396 1.00 8.88 87 ILE C N 1
ATOM 13131 C CA . ILE D 1 91 ? -40.677 32.871 59.250 1.00 8.71 87 ILE C CA 1
ATOM 13132 C C . ILE D 1 91 ? -42.116 32.639 59.691 1.00 8.24 87 ILE C C 1
ATOM 13133 O O . ILE D 1 91 ? -42.697 31.622 59.320 1.00 8.52 87 ILE C O 1
ATOM 13138 N N . ASN D 1 92 ? -42.673 33.564 60.474 1.00 7.42 88 ASN C N 1
ATOM 13139 C CA . ASN D 1 92 ? -44.125 33.592 60.714 1.00 7.32 88 ASN C CA 1
ATOM 13140 C C . ASN D 1 92 ? -44.728 34.219 59.446 1.00 7.33 88 ASN C C 1
ATOM 13141 O O . ASN D 1 92 ? -45.000 35.402 59.383 1.00 6.58 88 ASN C O 1
ATOM 13146 N N . ASN D 1 93 ? -44.895 33.380 58.433 1.00 7.07 89 ASN C N 1
ATOM 13147 C CA . ASN D 1 93 ? -45.173 33.854 57.084 1.00 8.59 89 ASN C CA 1
ATOM 13148 C C . ASN D 1 93 ? -46.613 34.311 56.882 1.00 9.59 89 ASN C C 1
ATOM 13149 O O . ASN D 1 93 ? -46.866 35.219 56.079 1.00 10.48 89 ASN C O 1
ATOM 13154 N N . THR D 1 94 ? -47.559 33.725 57.623 1.00 9.52 90 THR C N 1
ATOM 13155 C CA . THR D 1 94 ? -48.986 34.058 57.434 1.00 10.00 90 THR C CA 1
ATOM 13156 C C . THR D 1 94 ? -49.318 35.418 58.065 1.00 10.84 90 THR C C 1
ATOM 13157 O O . THR D 1 94 ? -50.311 36.052 57.705 1.00 11.81 90 THR C O 1
ATOM 13161 N N . GLU D 1 95 ? -48.471 35.864 58.992 1.00 10.54 91 GLU C N 1
ATOM 13162 C CA . GLU D 1 95 ? -48.609 37.204 59.600 1.00 10.85 91 GLU C CA 1
ATOM 13163 C C . GLU D 1 95 ? -47.483 38.174 59.235 1.00 11.10 91 GLU C C 1
ATOM 13164 O O . GLU D 1 95 ? -47.463 39.336 59.679 1.00 11.11 91 GLU C O 1
ATOM 13170 N N . ASP D 1 96 ? -46.537 37.689 58.433 1.00 11.24 92 ASP C N 1
ATOM 13171 C CA . ASP D 1 96 ? -45.359 38.442 58.037 1.00 11.17 92 ASP C CA 1
ATOM 13172 C C . ASP D 1 96 ? -44.599 39.046 59.219 1.00 10.58 92 ASP C C 1
ATOM 13173 O O . ASP D 1 96 ? -44.476 40.258 59.326 1.00 11.17 92 ASP C O 1
ATOM 13178 N N . ARG D 1 97 ? -44.087 38.193 60.088 1.00 9.03 93 ARG C N 1
ATOM 13179 C CA . ARG D 1 97 ? -43.360 38.622 61.281 1.00 9.04 93 ARG C CA 1
ATOM 13180 C C . ARG D 1 97 ? -42.121 37.792 61.496 1.00 8.30 93 ARG C C 1
ATOM 13181 O O . ARG D 1 97 ? -42.078 36.603 61.153 1.00 6.99 93 ARG C O 1
ATOM 13189 N N . ALA D 1 98 ? -41.126 38.409 62.114 1.00 7.33 94 ALA C N 1
ATOM 13190 C CA . ALA D 1 98 ? -39.986 37.668 62.622 1.00 6.67 94 ALA C CA 1
ATOM 13191 C C . ALA D 1 98 ? -40.428 36.926 63.868 1.00 6.56 94 ALA C C 1
ATOM 13192 O O . ALA D 1 98 ? -41.535 37.174 64.400 1.00 6.97 94 ALA C O 1
ATOM 13194 N N . VAL D 1 99 ? -39.588 35.987 64.301 1.00 5.68 95 VAL C N 1
ATOM 13195 C CA . VAL D 1 99 ? -39.863 35.142 65.471 1.00 5.79 95 VAL C CA 1
ATOM 13196 C C . VAL D 1 99 ? -38.595 35.181 66.306 1.00 6.09 95 VAL C C 1
ATOM 13197 O O . VAL D 1 99 ? -37.642 34.480 66.014 1.00 6.33 95 VAL C O 1
ATOM 13201 N N . LEU D 1 100 ? -38.594 36.021 67.325 1.00 6.34 96 LEU C N 1
ATOM 13202 C CA . LEU D 1 100 ? -37.360 36.349 68.019 1.00 6.42 96 LEU C CA 1
ATOM 13203 C C . LEU D 1 100 ? -37.498 36.403 69.528 1.00 5.83 96 LEU C C 1
ATOM 13204 O O . LEU D 1 100 ? -36.862 37.226 70.185 1.00 5.72 96 LEU C O 1
ATOM 13209 N N . HIS D 1 101 ? -38.286 35.498 70.096 1.00 6.05 97 HIS C N 1
ATOM 13210 C CA . HIS D 1 101 ? -38.211 35.291 71.538 1.00 5.70 97 HIS C CA 1
ATOM 13211 C C . HIS D 1 101 ? -36.754 35.013 71.980 1.00 5.50 97 HIS C C 1
ATOM 13212 O O . HIS D 1 101 ? -36.377 35.334 73.096 1.00 6.16 97 HIS C O 1
ATOM 13219 N N . VAL D 1 102 ? -35.927 34.438 71.114 1.00 6.26 98 VAL C N 1
ATOM 13220 C CA . VAL D 1 102 ? -34.519 34.187 71.489 1.00 5.84 98 VAL C CA 1
ATOM 13221 C C . VAL D 1 102 ? -33.780 35.489 71.785 1.00 6.54 98 VAL C C 1
ATOM 13222 O O . VAL D 1 102 ? -32.887 35.535 72.655 1.00 6.49 98 VAL C O 1
ATOM 13226 N N . ALA D 1 103 ? -34.165 36.556 71.087 1.00 7.23 99 ALA C N 1
ATOM 13227 C CA . ALA D 1 103 ? -33.535 37.859 71.298 1.00 7.82 99 ALA C CA 1
ATOM 13228 C C . ALA D 1 103 ? -33.801 38.442 72.681 1.00 7.29 99 ALA C C 1
ATOM 13229 O O . ALA D 1 103 ? -33.014 39.255 73.163 1.00 8.43 99 ALA C O 1
ATOM 13231 N N . LEU D 1 104 ? -34.908 38.031 73.309 1.00 6.78 100 LEU C N 1
ATOM 13232 C CA . LEU D 1 104 ? -35.283 38.512 74.611 1.00 5.95 100 LEU C CA 1
ATOM 13233 C C . LEU D 1 104 ? -34.258 38.144 75.694 1.00 6.40 100 LEU C C 1
ATOM 13234 O O . LEU D 1 104 ? -34.130 38.849 76.705 1.00 6.35 100 LEU C O 1
ATOM 13239 N N . ARG D 1 105 ? -33.522 37.056 75.469 1.00 5.96 101 ARG C N 1
ATOM 13240 C CA . ARG D 1 105 ? -32.538 36.569 76.445 1.00 5.75 101 ARG C CA 1
ATOM 13241 C C . ARG D 1 105 ? -31.115 36.516 75.878 1.00 6.82 101 ARG C C 1
ATOM 13242 O O . ARG D 1 105 ? -30.214 35.929 76.476 1.00 6.28 101 ARG C O 1
ATOM 13250 N N . ASP D 1 106 ? -30.907 37.169 74.735 1.00 6.92 102 ASP C N 1
ATOM 13251 C CA . ASP D 1 106 ? -29.618 37.132 74.048 1.00 8.02 102 ASP C CA 1
ATOM 13252 C C . ASP D 1 106 ? -28.619 38.169 74.628 1.00 7.82 102 ASP C C 1
ATOM 13253 O O . ASP D 1 106 ? -28.684 39.376 74.352 1.00 7.47 102 ASP C O 1
ATOM 13258 N N . THR D 1 107 ? -27.687 37.664 75.424 1.00 8.86 103 THR C N 1
ATOM 13259 C CA . THR D 1 107 ? -26.649 38.472 76.064 1.00 9.41 103 THR C CA 1
ATOM 13260 C C . THR D 1 107 ? -25.286 38.314 75.370 1.00 11.14 103 THR C C 1
ATOM 13261 O O . THR D 1 107 ? -24.287 38.912 75.799 1.00 12.51 103 THR C O 1
ATOM 13265 N N . SER D 1 108 ? -25.235 37.550 74.283 1.00 11.60 104 SER C N 1
ATOM 13266 C CA . SER D 1 108 ? -23.961 37.291 73.588 1.00 12.55 104 SER C CA 1
ATOM 13267 C C . SER D 1 108 ? -23.829 37.958 72.206 1.00 13.00 104 SER C C 1
ATOM 13268 O O . SER D 1 108 ? -22.728 38.389 71.819 1.00 13.58 104 SER C O 1
ATOM 13271 N N . SER D 1 109 ? -24.928 38.089 71.467 1.00 12.04 105 SER C N 1
ATOM 13272 C CA . SER D 1 109 ? -24.864 38.665 70.115 1.00 12.40 105 SER C CA 1
ATOM 13273 C C . SER D 1 109 ? -24.521 40.159 70.147 1.00 12.93 105 SER C C 1
ATOM 13274 O O . SER D 1 109 ? -24.967 40.877 71.039 1.00 11.96 105 SER C O 1
ATOM 13277 N N . LYS D 1 110 ? -23.727 40.622 69.176 1.00 13.80 106 LYS C N 1
ATOM 13278 C CA . LYS D 1 110 ? -23.482 42.052 69.019 1.00 14.61 106 LYS C CA 1
ATOM 13279 C C . LYS D 1 110 ? -24.747 42.802 68.571 1.00 15.35 106 LYS C C 1
ATOM 13280 O O . LYS D 1 110 ? -25.017 43.900 69.048 1.00 15.75 106 LYS C O 1
ATOM 13282 N N . GLU D 1 111 ? -25.508 42.205 67.650 1.00 15.99 107 GLU C N 1
ATOM 13283 C CA . GLU D 1 111 ? -26.756 42.778 67.129 1.00 16.33 107 GLU C CA 1
ATOM 13284 C C . GLU D 1 111 ? -27.715 41.662 66.701 1.00 16.28 107 GLU C C 1
ATOM 13285 O O . GLU D 1 111 ? -27.288 40.550 66.369 1.00 16.93 107 GLU C O 1
ATOM 13291 N N . VAL D 1 112 ? -29.007 41.954 66.765 1.00 15.86 108 VAL C N 1
ATOM 13292 C CA . VAL D 1 112 ? -30.025 41.141 66.130 1.00 15.66 108 VAL C CA 1
ATOM 13293 C C . VAL D 1 112 ? -30.904 42.113 65.360 1.00 16.48 108 VAL C C 1
ATOM 13294 O O . VAL D 1 112 ? -31.536 42.985 65.965 1.00 15.55 108 VAL C O 1
ATOM 13298 N N . LEU D 1 113 ? -30.927 41.958 64.033 1.00 17.35 109 LEU C N 1
ATOM 13299 C CA . LEU D 1 113 ? -31.615 42.893 63.163 1.00 19.05 109 LEU C CA 1
ATOM 13300 C C . LEU D 1 113 ? -33.045 42.453 62.872 1.00 20.08 109 LEU C C 1
ATOM 13301 O O . LEU D 1 113 ? -33.289 41.288 62.538 1.00 21.26 109 LEU C O 1
ATOM 13306 N N . VAL D 1 114 ? -33.969 43.394 63.043 1.00 20.84 110 VAL C N 1
ATOM 13307 C CA . VAL D 1 114 ? -35.341 43.278 62.561 1.00 21.77 110 VAL C CA 1
ATOM 13308 C C . VAL D 1 114 ? -35.531 44.453 61.631 1.00 23.23 110 VAL C C 1
ATOM 13309 O O . VAL D 1 114 ? -35.450 45.608 62.069 1.00 23.64 110 VAL C O 1
ATOM 13313 N N . ASP D 1 115 ? -35.729 44.155 60.343 1.00 24.70 111 ASP C N 1
ATOM 13314 C CA . ASP D 1 115 ? -35.927 45.190 59.328 1.00 25.79 111 ASP C CA 1
ATOM 13315 C C . ASP D 1 115 ? -34.852 46.291 59.441 1.00 25.45 111 ASP C C 1
ATOM 13316 O O . ASP D 1 115 ? -35.163 47.473 59.519 1.00 25.70 111 ASP C O 1
ATOM 13321 N N . GLY D 1 116 ? -33.591 45.874 59.513 1.00 25.02 112 GLY C N 1
ATOM 13322 C CA . GLY D 1 116 ? -32.461 46.818 59.580 1.00 25.03 112 GLY C CA 1
ATOM 13323 C C . GLY D 1 116 ? -32.140 47.479 60.922 1.00 24.21 112 GLY C C 1
ATOM 13324 O O . GLY D 1 116 ? -31.141 48.198 61.025 1.00 24.65 112 GLY C O 1
ATOM 13325 N N . HIS D 1 117 ? -32.961 47.248 61.945 1.00 22.16 113 HIS C N 1
ATOM 13326 C CA . HIS D 1 117 ? -32.768 47.885 63.249 1.00 20.94 113 HIS C CA 1
ATOM 13327 C C . HIS D 1 117 ? -32.289 46.849 64.288 1.00 19.08 113 HIS C C 1
ATOM 13328 O O . HIS D 1 117 ? -32.837 45.748 64.376 1.00 17.78 113 HIS C O 1
ATOM 13335 N N . ASN D 1 118 ? -31.249 47.193 65.052 1.00 17.11 114 ASN C N 1
ATOM 13336 C CA . ASN D 1 118 ? -30.777 46.312 66.121 1.00 15.88 114 ASN C CA 1
ATOM 13337 C C . ASN D 1 118 ? -31.741 46.359 67.322 1.00 14.35 114 ASN C C 1
ATOM 13338 O O . ASN D 1 118 ? -31.866 47.388 67.965 1.00 12.75 114 ASN C O 1
ATOM 13343 N N . VAL D 1 119 ? -32.391 45.234 67.630 1.00 12.42 115 VAL C N 1
ATOM 13344 C CA . VAL D 1 119 ? -33.366 45.202 68.704 1.00 12.22 115 VAL C CA 1
ATOM 13345 C C . VAL D 1 119 ? -32.756 44.977 70.085 1.00 11.30 115 VAL C C 1
ATOM 13346 O O . VAL D 1 119 ? -33.431 45.151 71.079 1.00 10.60 115 VAL C O 1
ATOM 13350 N N . LEU D 1 120 ? -31.480 44.606 70.155 1.00 10.81 116 LEU C N 1
ATOM 13351 C CA . LEU D 1 120 ? -30.905 44.233 71.444 1.00 10.23 116 LEU C CA 1
ATOM 13352 C C . LEU D 1 120 ? -30.901 45.358 72.503 1.00 9.70 116 LEU C C 1
ATOM 13353 O O . LEU D 1 120 ? -31.255 45.102 73.651 1.00 8.17 116 LEU C O 1
ATOM 13358 N N . PRO D 1 121 ? -30.514 46.599 72.130 1.00 10.79 117 PRO C N 1
ATOM 13359 C CA . PRO D 1 121 ? -30.566 47.707 73.103 1.00 10.93 117 PRO C CA 1
ATOM 13360 C C . PRO D 1 121 ? -31.972 47.972 73.639 1.00 10.65 117 PRO C C 1
ATOM 13361 O O . PRO D 1 121 ? -32.128 48.266 74.820 1.00 11.87 117 PRO C O 1
ATOM 13365 N N . ASP D 1 122 ? -32.977 47.836 72.792 1.00 10.18 118 ASP C N 1
ATOM 13366 C CA . ASP D 1 122 ? -34.381 47.974 73.185 1.00 10.24 118 ASP C CA 1
ATOM 13367 C C . ASP D 1 122 ? -34.778 46.885 74.186 1.00 8.67 118 ASP C C 1
ATOM 13368 O O . ASP D 1 122 ? -35.420 47.153 75.206 1.00 7.87 118 ASP C O 1
ATOM 13373 N N . VAL D 1 123 ? -34.403 45.649 73.891 1.00 8.28 119 VAL C N 1
ATOM 13374 C CA . VAL D 1 123 ? -34.696 44.543 74.802 1.00 7.79 119 VAL C CA 1
ATOM 13375 C C . VAL D 1 123 ? -34.090 44.826 76.177 1.00 8.34 119 VAL C C 1
ATOM 13376 O O . VAL D 1 123 ? -34.755 44.712 77.211 1.00 7.38 119 VAL C O 1
ATOM 13380 N N . LYS D 1 124 ? -32.817 45.189 76.167 1.00 9.14 120 LYS C N 1
ATOM 13381 C CA . LYS D 1 124 ? -32.072 45.395 77.396 1.00 9.93 120 LYS C CA 1
ATOM 13382 C C . LYS D 1 124 ? -32.587 46.611 78.164 1.00 10.28 120 LYS C C 1
ATOM 13383 O O . LYS D 1 124 ? -32.639 46.580 79.401 1.00 10.65 120 LYS C O 1
ATOM 13389 N N . HIS D 1 125 ? -33.015 47.649 77.446 1.00 10.37 121 HIS C N 1
ATOM 13390 C CA . HIS D 1 125 ? -33.513 48.852 78.098 1.00 11.44 121 HIS C CA 1
ATOM 13391 C C . HIS D 1 125 ? -34.817 48.566 78.844 1.00 9.84 121 HIS C C 1
ATOM 13392 O O . HIS D 1 125 ? -35.000 49.014 79.959 1.00 8.61 121 HIS C O 1
ATOM 13399 N N . VAL D 1 126 ? -35.710 47.791 78.247 1.00 8.55 122 VAL C N 1
ATOM 13400 C CA . VAL D 1 126 ? -36.935 47.415 78.954 1.00 8.02 122 VAL C CA 1
ATOM 13401 C C . VAL D 1 126 ? -36.632 46.585 80.215 1.00 7.06 122 VAL C C 1
ATOM 13402 O O . VAL D 1 126 ? -37.220 46.814 81.252 1.00 6.36 122 VAL C O 1
ATOM 13406 N N . LEU D 1 127 ? -35.691 45.644 80.119 1.00 7.42 123 LEU C N 1
ATOM 13407 C CA . LEU D 1 127 ? -35.321 44.831 81.284 1.00 7.16 123 LEU C CA 1
ATOM 13408 C C . LEU D 1 127 ? -34.792 45.711 82.408 1.00 7.95 123 LEU C C 1
ATOM 13409 O O . LEU D 1 127 ? -35.123 45.507 83.591 1.00 7.20 123 LEU C O 1
ATOM 13414 N N . ASP D 1 128 ? -33.974 46.688 82.039 1.00 8.83 124 ASP C N 1
ATOM 13415 C CA . ASP D 1 128 ? -33.404 47.619 83.018 1.00 9.68 124 ASP C CA 1
ATOM 13416 C C . ASP D 1 128 ? -34.490 48.430 83.723 1.00 9.38 124 ASP C C 1
ATOM 13417 O O . ASP D 1 128 ? -34.427 48.631 84.932 1.00 9.33 124 ASP C O 1
ATOM 13422 N N . ARG D 1 129 ? -35.471 48.909 82.965 1.00 9.49 125 ARG C N 1
ATOM 13423 C CA . ARG D 1 129 ? -36.569 49.661 83.563 1.00 9.64 125 ARG C CA 1
ATOM 13424 C C . ARG D 1 129 ? -37.452 48.763 84.434 1.00 8.73 125 ARG C C 1
ATOM 13425 O O . ARG D 1 129 ? -37.871 49.191 85.523 1.00 7.46 125 ARG C O 1
ATOM 13433 N N . MET D 1 130 ? -37.694 47.527 83.989 1.00 8.03 126 MET C N 1
ATOM 13434 C CA . MET D 1 130 ? -38.426 46.544 84.798 1.00 7.10 126 MET C CA 1
ATOM 13435 C C . MET D 1 130 ? -37.698 46.321 86.118 1.00 7.40 126 MET C C 1
ATOM 13436 O O . MET D 1 130 ? -38.318 46.288 87.181 1.00 6.31 126 MET C O 1
ATOM 13441 N N . ALA D 1 131 ? -36.382 46.167 86.031 1.00 6.83 127 ALA C N 1
ATOM 13442 C CA . ALA D 1 131 ? -35.556 45.850 87.189 1.00 6.75 127 ALA C CA 1
ATOM 13443 C C . ALA D 1 131 ? -35.577 46.975 88.232 1.00 7.44 127 ALA C C 1
ATOM 13444 O O . ALA D 1 131 ? -35.685 46.719 89.433 1.00 7.39 127 ALA C O 1
ATOM 13446 N N . ALA D 1 132 ? -35.485 48.219 87.764 1.00 7.70 128 ALA C N 1
ATOM 13447 C CA . ALA D 1 132 ? -35.561 49.378 88.643 1.00 8.01 128 ALA C CA 1
ATOM 13448 C C . ALA D 1 132 ? -36.924 49.394 89.363 1.00 7.90 128 ALA C C 1
ATOM 13449 O O . ALA D 1 132 ? -36.994 49.574 90.586 1.00 7.75 128 ALA C O 1
ATOM 13451 N N . PHE D 1 133 ? -37.989 49.148 88.612 1.00 7.00 129 PHE C N 1
ATOM 13452 C CA . PHE D 1 133 ? -39.325 49.120 89.186 1.00 7.73 129 PHE C CA 1
ATOM 13453 C C . PHE D 1 133 ? -39.475 47.973 90.187 1.00 7.48 129 PHE C C 1
ATOM 13454 O O . PHE D 1 133 ? -39.968 48.178 91.294 1.00 7.72 129 PHE C O 1
ATOM 13462 N N . ALA D 1 134 ? -39.054 46.780 89.801 1.00 6.98 130 ALA C N 1
ATOM 13463 C CA . ALA D 1 134 ? -39.137 45.615 90.670 1.00 7.83 130 ALA C CA 1
ATOM 13464 C C . ALA D 1 134 ? -38.356 45.827 91.973 1.00 8.09 130 ALA C C 1
ATOM 13465 O O . ALA D 1 134 ? -38.872 45.577 93.075 1.00 7.66 130 ALA C O 1
ATOM 13467 N N . ASP D 1 135 ? -37.132 46.344 91.844 1.00 9.10 131 ASP C N 1
ATOM 13468 C CA . ASP D 1 135 ? -36.301 46.655 93.016 1.00 9.07 131 ASP C CA 1
ATOM 13469 C C . ASP D 1 135 ? -37.023 47.618 93.971 1.00 9.14 131 ASP C C 1
ATOM 13470 O O . ASP D 1 135 ? -37.008 47.429 95.183 1.00 8.62 131 ASP C O 1
ATOM 13475 N N . GLY D 1 136 ? -37.670 48.641 93.420 1.00 8.85 132 GLY C N 1
ATOM 13476 C CA . GLY D 1 136 ? -38.369 49.628 94.234 1.00 8.62 132 GLY C CA 1
ATOM 13477 C C . GLY D 1 136 ? -39.588 49.078 94.933 1.00 8.70 132 GLY C C 1
ATOM 13478 O O . GLY D 1 136 ? -39.874 49.443 96.072 1.00 9.15 132 GLY C O 1
ATOM 13479 N N . ILE D 1 137 ? -40.328 48.215 94.239 1.00 8.50 133 ILE C N 1
ATOM 13480 C CA . ILE D 1 137 ? -41.488 47.563 94.825 1.00 8.31 133 ILE C CA 1
ATOM 13481 C C . ILE D 1 137 ? -41.034 46.596 95.900 1.00 8.85 133 ILE C C 1
ATOM 13482 O O . ILE D 1 137 ? -41.607 46.549 96.997 1.00 9.19 133 ILE C O 1
ATOM 13487 N N . ARG D 1 138 ? -40.010 45.823 95.582 1.00 8.86 134 ARG C N 1
ATOM 13488 C CA . ARG D 1 138 ? -39.483 44.840 96.526 1.00 8.75 134 ARG C CA 1
ATOM 13489 C C . ARG D 1 138 ? -38.901 45.456 97.793 1.00 9.54 134 ARG C C 1
ATOM 13490 O O . ARG D 1 138 ? -39.110 44.929 98.896 1.00 9.81 134 ARG C O 1
ATOM 13498 N N . SER D 1 139 ? -38.145 46.547 97.644 1.00 9.97 135 SER C N 1
ATOM 13499 C CA . SER D 1 139 ? -37.491 47.191 98.796 1.00 10.69 135 SER C CA 1
ATOM 13500 C C . SER D 1 139 ? -38.463 47.984 99.673 1.00 11.13 135 SER C C 1
ATOM 13501 O O . SER D 1 139 ? -38.167 48.239 100.834 1.00 10.74 135 SER C O 1
ATOM 13504 N N . GLY D 1 140 ? -39.595 48.396 99.112 1.00 10.79 136 GLY C N 1
ATOM 13505 C CA . GLY D 1 140 ? -40.497 49.331 99.807 1.00 11.08 136 GLY C CA 1
ATOM 13506 C C . GLY D 1 140 ? -40.248 50.805 99.517 1.00 11.82 136 GLY C C 1
ATOM 13507 O O . GLY D 1 140 ? -40.930 51.662 100.074 1.00 12.46 136 GLY C O 1
ATOM 13508 N N . ALA D 1 141 ? -39.251 51.101 98.680 1.00 11.92 137 ALA C N 1
ATOM 13509 C CA . ALA D 1 141 ? -39.020 52.467 98.193 1.00 12.23 137 ALA C CA 1
ATOM 13510 C C . ALA D 1 141 ? -40.252 52.975 97.452 1.00 11.61 137 ALA C C 1
ATOM 13511 O O . ALA D 1 141 ? -40.618 54.133 97.593 1.00 12.56 137 ALA C O 1
ATOM 13513 N N . LEU D 1 142 ? -40.867 52.118 96.640 1.00 10.90 138 LEU C N 1
ATOM 13514 C CA . LEU D 1 142 ? -42.106 52.465 95.948 1.00 10.71 138 LEU C CA 1
ATOM 13515 C C . LEU D 1 142 ? -43.277 51.927 96.746 1.00 10.76 138 LEU C C 1
ATOM 13516 O O . LEU D 1 142 ? -43.440 50.714 96.873 1.00 11.30 138 LEU C O 1
ATOM 13521 N N . LYS D 1 143 ? -44.075 52.828 97.289 1.00 10.97 139 LYS C N 1
ATOM 13522 C CA . LYS D 1 143 ? -45.116 52.468 98.235 1.00 10.86 139 LYS C CA 1
ATOM 13523 C C . LYS D 1 143 ? -46.468 52.688 97.596 1.00 11.02 139 LYS C C 1
ATOM 13524 O O . LYS D 1 143 ? -46.565 53.317 96.532 1.00 10.01 139 LYS C O 1
ATOM 13530 N N . GLY D 1 144 ? -47.512 52.175 98.254 1.00 10.56 140 GLY C N 1
ATOM 13531 C CA . GLY D 1 144 ? -48.879 52.457 97.836 1.00 10.53 140 GLY C CA 1
ATOM 13532 C C . GLY D 1 144 ? -49.237 53.903 98.116 1.00 11.18 140 GLY C C 1
ATOM 13533 O O . GLY D 1 144 ? -48.425 54.659 98.644 1.00 11.50 140 GLY C O 1
ATOM 13534 N N . ALA D 1 145 ? -50.484 54.261 97.834 1.00 11.38 141 ALA C N 1
ATOM 13535 C CA . ALA D 1 145 ? -50.932 55.651 97.859 1.00 12.07 141 ALA C CA 1
ATOM 13536 C C . ALA D 1 145 ? -50.993 56.197 99.286 1.00 12.97 141 ALA C C 1
ATOM 13537 O O . ALA D 1 145 ? -50.922 57.402 99.492 1.00 13.96 141 ALA C O 1
ATOM 13539 N N . THR D 1 146 ? -51.106 55.307 100.272 1.00 12.92 142 THR C N 1
ATOM 13540 C CA . THR D 1 146 ? -51.113 55.698 101.673 1.00 13.08 142 THR C CA 1
ATOM 13541 C C . THR D 1 146 ? -49.779 55.404 102.386 1.00 13.39 142 THR C C 1
ATOM 13542 O O . THR D 1 146 ? -49.686 55.487 103.604 1.00 14.21 142 THR C O 1
ATOM 13546 N N . GLY D 1 147 ? -48.750 55.088 101.618 1.00 12.84 143 GLY C N 1
ATOM 13547 C CA . GLY D 1 147 ? -47.406 54.899 102.138 1.00 12.46 143 GLY C CA 1
ATOM 13548 C C . GLY D 1 147 ? -47.045 53.509 102.629 1.00 11.59 143 GLY C C 1
ATOM 13549 O O . GLY D 1 147 ? -46.009 53.347 103.267 1.00 11.30 143 GLY C O 1
ATOM 13550 N N . ARG D 1 148 ? -47.863 52.506 102.316 1.00 10.97 144 ARG C N 1
ATOM 13551 C CA . ARG D 1 148 ? -47.582 51.131 102.724 1.00 11.80 144 ARG C CA 1
ATOM 13552 C C . ARG D 1 148 ? -46.664 50.402 101.741 1.00 10.99 144 ARG C C 1
ATOM 13553 O O . ARG D 1 148 ? -46.759 50.580 100.505 1.00 10.44 144 ARG C O 1
ATOM 13561 N N . LYS D 1 149 ? -45.795 49.556 102.292 1.00 10.13 145 LYS C N 1
ATOM 13562 C CA . LYS D 1 149 ? -45.061 48.608 101.474 1.00 8.80 145 LYS C CA 1
ATOM 13563 C C . LYS D 1 149 ? -46.036 47.668 100.741 1.00 8.18 145 LYS C C 1
ATOM 13564 O O . LYS D 1 149 ? -47.008 47.193 101.324 1.00 7.47 145 LYS C O 1
ATOM 13570 N N . ILE D 1 150 ? -45.746 47.385 99.473 1.00 7.52 146 ILE C N 1
ATOM 13571 C CA . ILE D 1 150 ? -46.572 46.465 98.675 1.00 8.09 146 ILE C CA 1
ATOM 13572 C C . ILE D 1 150 ? -46.298 45.042 99.139 1.00 8.26 146 ILE C C 1
ATOM 13573 O O . ILE D 1 150 ? -45.162 44.588 99.106 1.00 8.97 146 ILE C O 1
ATOM 13578 N N . THR D 1 151 ? -47.345 44.368 99.596 1.00 8.28 147 THR C N 1
ATOM 13579 C CA . THR D 1 151 ? -47.262 42.999 100.076 1.00 8.97 147 THR C CA 1
ATOM 13580 C C . THR D 1 151 ? -47.812 41.960 99.085 1.00 8.02 147 THR C C 1
ATOM 13581 O O . THR D 1 151 ? -47.553 40.772 99.248 1.00 7.93 147 THR C O 1
ATOM 13585 N N . ASP D 1 152 ? -48.610 42.402 98.115 1.00 7.30 148 ASP C N 1
ATOM 13586 C CA . ASP D 1 152 ? -49.259 41.510 97.168 1.00 7.11 148 ASP C CA 1
ATOM 13587 C C . ASP D 1 152 ? -49.281 42.159 95.798 1.00 6.75 148 ASP C C 1
ATOM 13588 O O . ASP D 1 152 ? -49.562 43.370 95.686 1.00 7.36 148 ASP C O 1
ATOM 13593 N N . ILE D 1 153 ? -49.012 41.374 94.761 1.00 6.49 149 ILE C N 1
ATOM 13594 C CA . ILE D 1 153 ? -49.186 41.832 93.398 1.00 6.11 149 ILE C CA 1
ATOM 13595 C C . ILE D 1 153 ? -50.201 40.933 92.726 1.00 6.44 149 ILE C C 1
ATOM 13596 O O . ILE D 1 153 ? -50.261 39.731 93.026 1.00 5.94 149 ILE C O 1
ATOM 13601 N N . VAL D 1 154 ? -51.004 41.496 91.831 1.00 5.85 150 VAL C N 1
ATOM 13602 C CA . VAL D 1 154 ? -52.007 40.718 91.133 1.00 5.44 150 VAL C CA 1
ATOM 13603 C C . VAL D 1 154 ? -51.846 40.952 89.641 1.00 5.68 150 VAL C C 1
ATOM 13604 O O . VAL D 1 154 ? -52.086 42.064 89.148 1.00 6.26 150 VAL C O 1
ATOM 13608 N N . ASN D 1 155 ? -51.434 39.914 88.922 1.00 5.55 151 ASN C N 1
ATOM 13609 C CA . ASN D 1 155 ? -51.272 39.991 87.464 1.00 5.40 151 ASN C CA 1
ATOM 13610 C C . ASN D 1 155 ? -52.627 39.661 86.857 1.00 5.27 151 ASN C C 1
ATOM 13611 O O . ASN D 1 155 ? -53.289 38.761 87.342 1.00 5.45 151 ASN C O 1
ATOM 13616 N N . ILE D 1 156 ? -53.042 40.419 85.852 1.00 4.76 152 ILE C N 1
ATOM 13617 C CA . ILE D 1 156 ? -54.269 40.170 85.107 1.00 5.08 152 ILE C CA 1
ATOM 13618 C C . ILE D 1 156 ? -53.911 40.036 83.630 1.00 5.44 152 ILE C C 1
ATOM 13619 O O . ILE D 1 156 ? -53.349 40.955 83.042 1.00 7.38 152 ILE C O 1
ATOM 13624 N N . GLY D 1 157 ? -54.194 38.872 83.057 1.00 5.79 153 GLY C N 1
ATOM 13625 C CA . GLY D 1 157 ? -53.889 38.578 81.644 1.00 6.10 153 GLY C CA 1
ATOM 13626 C C . GLY D 1 157 ? -54.530 37.278 81.216 1.00 5.90 153 GLY C C 1
ATOM 13627 O O . GLY D 1 157 ? -54.967 36.483 82.057 1.00 5.60 153 GLY C O 1
ATOM 13628 N N . ILE D 1 158 ? -54.583 37.046 79.907 1.00 6.33 154 ILE C N 1
ATOM 13629 C CA . ILE D 1 158 ? -55.041 35.752 79.382 1.00 5.98 154 ILE C CA 1
ATOM 13630 C C . ILE D 1 158 ? -53.929 35.095 78.578 1.00 6.39 154 ILE C C 1
ATOM 13631 O O . ILE D 1 158 ? -52.994 35.770 78.090 1.00 4.23 154 ILE C O 1
ATOM 13636 N N . GLY D 1 159 ? -54.038 33.776 78.459 1.00 6.91 155 GLY C N 1
ATOM 13637 C CA . GLY D 1 159 ? -53.141 33.000 77.621 1.00 7.44 155 GLY C CA 1
ATOM 13638 C C . GLY D 1 159 ? -51.696 33.203 77.979 1.00 7.81 155 GLY C C 1
ATOM 13639 O O . GLY D 1 159 ? -51.291 33.015 79.125 1.00 8.84 155 GLY C O 1
ATOM 13640 N N . GLY D 1 160 ? -50.908 33.631 77.003 1.00 7.78 156 GLY C N 1
ATOM 13641 C CA . GLY D 1 160 ? -49.495 33.810 77.212 1.00 7.80 156 GLY C CA 1
ATOM 13642 C C . GLY D 1 160 ? -49.144 34.908 78.193 1.00 7.66 156 GLY C C 1
ATOM 13643 O O . GLY D 1 160 ? -48.009 34.965 78.672 1.00 8.00 156 GLY C O 1
ATOM 13644 N N . SER D 1 161 ? -50.111 35.781 78.492 1.00 7.25 157 SER C N 1
ATOM 13645 C CA . SER D 1 161 ? -49.909 36.813 79.500 1.00 6.87 157 SER C CA 1
ATOM 13646 C C . SER D 1 161 ? -50.201 36.306 80.923 1.00 7.16 157 SER C C 1
ATOM 13647 O O . SER D 1 161 ? -50.089 37.084 81.888 1.00 8.34 157 SER C O 1
ATOM 13650 N N . ASP D 1 162 ? -50.561 35.026 81.046 1.00 7.36 158 ASP C N 1
ATOM 13651 C CA . ASP D 1 162 ? -50.916 34.399 82.331 1.00 7.08 158 ASP C CA 1
ATOM 13652 C C . ASP D 1 162 ? -50.121 33.128 82.630 1.00 6.60 158 ASP C C 1
ATOM 13653 O O . ASP D 1 162 ? -49.524 33.026 83.703 1.00 6.31 158 ASP C O 1
ATOM 13658 N N . LEU D 1 163 ? -50.124 32.159 81.708 1.00 6.38 159 LEU C N 1
ATOM 13659 C CA . LEU D 1 163 ? -49.566 30.817 81.996 1.00 6.10 159 LEU C CA 1
ATOM 13660 C C . LEU D 1 163 ? -48.069 30.823 82.349 1.00 6.89 159 LEU C C 1
ATOM 13661 O O . LEU D 1 163 ? -47.637 30.114 83.271 1.00 6.36 159 LEU C O 1
ATOM 13666 N N . GLY D 1 164 ? -47.270 31.597 81.609 1.00 6.50 160 GLY C N 1
ATOM 13667 C CA . GLY D 1 164 ? -45.832 31.730 81.928 1.00 6.75 160 GLY C CA 1
ATOM 13668 C C . GLY D 1 164 ? -45.584 32.390 83.280 1.00 6.70 160 GLY C C 1
ATOM 13669 O O . GLY D 1 164 ? -44.861 31.841 84.120 1.00 6.91 160 GLY C O 1
ATOM 13670 N N . PRO D 1 165 ? -46.174 33.575 83.511 1.00 6.88 161 PRO C N 1
ATOM 13671 C CA . PRO D 1 165 ? -46.077 34.172 84.851 1.00 6.77 161 PRO C CA 1
ATOM 13672 C C . PRO D 1 165 ? -46.438 33.231 86.000 1.00 6.31 161 PRO C C 1
ATOM 13673 O O . PRO D 1 165 ? -45.682 33.121 86.966 1.00 5.59 161 PRO C O 1
ATOM 13677 N N . VAL D 1 166 ? -47.552 32.523 85.876 1.00 6.32 162 VAL C N 1
ATOM 13678 C CA . VAL D 1 166 ? -47.988 31.546 86.890 1.00 5.70 162 VAL C CA 1
ATOM 13679 C C . VAL D 1 166 ? -46.969 30.427 87.070 1.00 5.25 162 VAL C C 1
ATOM 13680 O O . VAL D 1 166 ? -46.484 30.155 88.210 1.00 4.86 162 VAL C O 1
ATOM 13684 N N . MET D 1 167 ? -46.616 29.798 85.945 1.00 4.31 163 MET C N 1
ATOM 13685 C CA . MET D 1 167 ? -45.712 28.634 85.930 1.00 4.62 163 MET C CA 1
ATOM 13686 C C . MET D 1 167 ? -44.351 28.960 86.555 1.00 4.55 163 MET C C 1
ATOM 13687 O O . MET D 1 167 ? -43.857 28.230 87.402 1.00 4.51 163 MET C O 1
ATOM 13692 N N . ALA D 1 168 ? -43.742 30.055 86.104 1.00 4.53 164 ALA C N 1
ATOM 13693 C CA . ALA D 1 168 ? -42.410 30.440 86.557 1.00 4.94 164 ALA C CA 1
ATOM 13694 C C . ALA D 1 168 ? -42.385 30.903 88.012 1.00 4.89 164 ALA C C 1
ATOM 13695 O O . ALA D 1 168 ? -41.434 30.613 88.753 1.00 5.39 164 ALA C O 1
ATOM 13697 N N . THR D 1 169 ? -43.405 31.640 88.427 1.00 5.42 165 THR C N 1
ATOM 13698 C CA . THR D 1 169 ? -43.461 32.140 89.814 1.00 5.62 165 THR C CA 1
ATOM 13699 C C . THR D 1 169 ? -43.563 30.979 90.796 1.00 5.53 165 THR C C 1
ATOM 13700 O O . THR D 1 169 ? -42.838 30.917 91.778 1.00 5.71 165 THR C O 1
ATOM 13704 N N . LEU D 1 170 ? -44.448 30.039 90.509 1.00 5.75 166 LEU C N 1
ATOM 13705 C CA . LEU D 1 170 ? -44.580 28.821 91.319 1.00 5.31 166 LEU C CA 1
ATOM 13706 C C . LEU D 1 170 ? -43.325 27.954 91.288 1.00 5.11 166 LEU C C 1
ATOM 13707 O O . LEU D 1 170 ? -42.880 27.430 92.324 1.00 4.61 166 LEU C O 1
ATOM 13712 N N . ALA D 1 171 ? -42.717 27.828 90.111 1.00 4.27 167 ALA C N 1
ATOM 13713 C CA . ALA D 1 171 ? -41.509 27.016 89.972 1.00 4.40 167 ALA C CA 1
ATOM 13714 C C . ALA D 1 171 ? -40.367 27.548 90.829 1.00 4.57 167 ALA C C 1
ATOM 13715 O O . ALA D 1 171 ? -39.471 26.776 91.221 1.00 4.76 167 ALA C O 1
ATOM 13717 N N . LEU D 1 172 ? -40.368 28.863 91.062 1.00 4.47 168 LEU C N 1
ATOM 13718 C CA . LEU D 1 172 ? -39.251 29.541 91.749 1.00 5.25 168 LEU C CA 1
ATOM 13719 C C . LEU D 1 172 ? -39.591 30.045 93.143 1.00 5.72 168 LEU C C 1
ATOM 13720 O O . LEU D 1 172 ? -38.963 30.997 93.626 1.00 6.20 168 LEU C O 1
ATOM 13725 N N . ALA D 1 173 ? -40.499 29.328 93.821 1.00 5.15 169 ALA C N 1
ATOM 13726 C CA . ALA D 1 173 ? -40.868 29.582 95.208 1.00 5.28 169 ALA C CA 1
ATOM 13727 C C . ALA D 1 173 ? -39.689 29.771 96.153 1.00 6.10 169 ALA C C 1
ATOM 13728 O O . ALA D 1 173 ? -39.740 30.647 97.008 1.00 6.08 169 ALA C O 1
ATOM 13730 N N . PRO D 1 174 ? -38.629 28.964 96.023 1.00 5.80 170 PRO C N 1
ATOM 13731 C CA . PRO D 1 174 ? -37.498 29.194 96.949 1.00 6.41 170 PRO C CA 1
ATOM 13732 C C . PRO D 1 174 ? -36.761 30.515 96.762 1.00 6.97 170 PRO C C 1
ATOM 13733 O O . PRO D 1 174 ? -35.950 30.891 97.624 1.00 6.91 170 PRO C O 1
ATOM 13737 N N . TYR D 1 175 ? -37.017 31.193 95.646 1.00 6.66 171 TYR C N 1
ATOM 13738 C CA . TYR D 1 175 ? -36.356 32.448 95.283 1.00 7.18 171 TYR C CA 1
ATOM 13739 C C . TYR D 1 175 ? -37.307 33.635 95.410 1.00 8.49 171 TYR C C 1
ATOM 13740 O O . TYR D 1 175 ? -36.981 34.735 94.985 1.00 8.04 171 TYR C O 1
ATOM 13749 N N . HIS D 1 176 ? -38.464 33.395 96.023 1.00 9.55 172 HIS C N 1
ATOM 13750 C CA . HIS D 1 176 ? -39.589 34.336 96.047 1.00 10.54 172 HIS C CA 1
ATOM 13751 C C . HIS D 1 176 ? -39.964 34.646 97.493 1.00 13.26 172 HIS C C 1
ATOM 13752 O O . HIS D 1 176 ? -40.375 33.751 98.241 1.00 12.39 172 HIS C O 1
ATOM 13759 N N . ASP D 1 177 ? -39.805 35.914 97.871 1.00 16.54 173 ASP C N 1
ATOM 13760 C CA . ASP D 1 177 ? -40.056 36.389 99.241 1.00 19.16 173 ASP C CA 1
ATOM 13761 C C . ASP D 1 177 ? -41.329 37.285 99.283 1.00 19.43 173 ASP C C 1
ATOM 13762 O O . ASP D 1 177 ? -42.480 36.792 99.131 1.00 21.64 173 ASP C O 1
ATOM 13767 N N . GLU D 1 178 ? -41.118 38.585 99.502 1.00 18.29 174 GLU C N 1
ATOM 13768 C CA . GLU D 1 178 ? -42.173 39.584 99.400 1.00 17.01 174 GLU C CA 1
ATOM 13769 C C . GLU D 1 178 ? -41.958 40.308 98.095 1.00 14.52 174 GLU C C 1
ATOM 13770 O O . GLU D 1 178 ? -40.822 40.489 97.687 1.00 14.31 174 GLU C O 1
ATOM 13776 N N . PRO D 1 179 ? -43.036 40.729 97.419 1.00 12.16 175 PRO C N 1
ATOM 13777 C CA . PRO D 1 179 ? -44.442 40.514 97.746 1.00 10.83 175 PRO C CA 1
ATOM 13778 C C . PRO D 1 179 ? -44.952 39.161 97.276 1.00 9.43 175 PRO C C 1
ATOM 13779 O O . PRO D 1 179 ? -44.368 38.556 96.399 1.00 8.50 175 PRO C O 1
ATOM 13783 N N . ARG D 1 180 ? -46.061 38.717 97.858 1.00 8.75 176 ARG C N 1
ATOM 13784 C CA . ARG D 1 180 ? -46.805 37.575 97.339 1.00 8.53 176 ARG C CA 1
ATOM 13785 C C . ARG D 1 180 ? -47.342 37.919 95.952 1.00 8.16 176 ARG C C 1
ATOM 13786 O O . ARG D 1 180 ? -47.556 39.090 95.625 1.00 8.52 176 ARG C O 1
ATOM 13794 N N . ALA D 1 181 ? -47.566 36.894 95.139 1.00 8.26 177 ALA C N 1
ATOM 13795 C CA . ALA D 1 181 ? -48.054 37.075 93.776 1.00 7.41 177 ALA C CA 1
ATOM 13796 C C . ALA D 1 181 ? -49.327 36.281 93.528 1.00 7.56 177 ALA C C 1
ATOM 13797 O O . ALA D 1 181 ? -49.459 35.121 93.945 1.00 8.19 177 ALA C O 1
ATOM 13799 N N . HIS D 1 182 ? -50.255 36.891 92.811 1.00 6.78 178 HIS C N 1
ATOM 13800 C CA . HIS D 1 182 ? -51.526 36.246 92.481 1.00 7.39 178 HIS C CA 1
ATOM 13801 C C . HIS D 1 182 ? -51.780 36.503 91.019 1.00 7.48 178 HIS C C 1
ATOM 13802 O O . HIS D 1 182 ? -51.259 37.478 90.457 1.00 6.92 178 HIS C O 1
ATOM 13809 N N . PHE D 1 183 ? -52.573 35.636 90.404 1.00 7.45 179 PHE C N 1
ATOM 13810 C CA . PHE D 1 183 ? -52.724 35.623 88.968 1.00 7.11 179 PHE C CA 1
ATOM 13811 C C . PHE D 1 183 ? -54.200 35.425 88.627 1.00 7.04 179 PHE C C 1
ATOM 13812 O O . PHE D 1 183 ? -54.814 34.425 89.012 1.00 7.40 179 PHE C O 1
ATOM 13820 N N . VAL D 1 184 ? -54.760 36.415 87.949 1.00 6.19 180 VAL C N 1
ATOM 13821 C CA . VAL D 1 184 ? -56.144 36.395 87.496 1.00 5.92 180 VAL C CA 1
ATOM 13822 C C . VAL D 1 184 ? -56.171 36.327 85.964 1.00 6.95 180 VAL C C 1
ATOM 13823 O O . VAL D 1 184 ? -55.398 36.998 85.292 1.00 6.48 180 VAL C O 1
ATOM 13827 N N . SER D 1 185 ? -57.048 35.483 85.415 1.00 6.35 181 SER C N 1
ATOM 13828 C CA . SER D 1 185 ? -57.132 35.289 83.981 1.00 6.39 181 SER C CA 1
ATOM 13829 C C . SER D 1 185 ? -58.567 35.068 83.490 1.00 6.11 181 SER C C 1
ATOM 13830 O O . SER D 1 185 ? -58.958 35.552 82.426 1.00 5.59 181 SER C O 1
ATOM 13833 N N . ASN D 1 186 ? -59.357 34.318 84.244 1.00 5.06 182 ASN C N 1
ATOM 13834 C CA . ASN D 1 186 ? -60.681 33.950 83.763 1.00 5.11 182 ASN C CA 1
ATOM 13835 C C . ASN D 1 186 ? -61.590 35.181 83.693 1.00 4.91 182 ASN C C 1
ATOM 13836 O O . ASN D 1 186 ? -61.528 36.031 84.575 1.00 5.26 182 ASN C O 1
ATOM 13841 N N . ILE D 1 187 ? -62.450 35.273 82.665 1.00 4.82 183 ILE C N 1
ATOM 13842 C CA . ILE D 1 187 ? -63.478 36.336 82.655 1.00 4.78 183 ILE C CA 1
ATOM 13843 C C . ILE D 1 187 ? -64.520 36.083 83.754 1.00 4.92 183 ILE C C 1
ATOM 13844 O O . ILE D 1 187 ? -65.114 37.018 84.288 1.00 5.57 183 ILE C O 1
ATOM 13849 N N . ASP D 1 188 ? -64.726 34.822 84.093 1.00 4.94 184 ASP C N 1
ATOM 13850 C CA . ASP D 1 188 ? -65.591 34.438 85.215 1.00 5.46 184 ASP C CA 1
ATOM 13851 C C . ASP D 1 188 ? -65.279 35.388 86.349 1.00 5.08 184 ASP C C 1
ATOM 13852 O O . ASP D 1 188 ? -64.140 35.410 86.836 1.00 4.94 184 ASP C O 1
ATOM 13857 N N . GLY D 1 189 ? -66.277 36.136 86.801 1.00 5.30 185 GLY C N 1
ATOM 13858 C CA . GLY D 1 189 ? -66.072 37.101 87.911 1.00 5.33 185 GLY C CA 1
ATOM 13859 C C . GLY D 1 189 ? -65.544 36.514 89.228 1.00 5.82 185 GLY C C 1
ATOM 13860 O O . GLY D 1 189 ? -65.005 37.245 90.074 1.00 5.31 185 GLY C O 1
ATOM 13861 N N . ALA D 1 190 ? -65.714 35.194 89.402 1.00 5.83 186 ALA C N 1
ATOM 13862 C CA . ALA D 1 190 ? -65.201 34.513 90.565 1.00 6.07 186 ALA C CA 1
ATOM 13863 C C . ALA D 1 190 ? -63.712 34.742 90.698 1.00 5.75 186 ALA C C 1
ATOM 13864 O O . ALA D 1 190 ? -63.195 34.832 91.810 1.00 6.21 186 ALA C O 1
ATOM 13866 N N . HIS D 1 191 ? -62.998 34.780 89.573 1.00 5.41 187 HIS C N 1
ATOM 13867 C CA . HIS D 1 191 ? -61.552 34.831 89.649 1.00 5.51 187 HIS C CA 1
ATOM 13868 C C . HIS D 1 191 ? -61.053 36.150 90.295 1.00 5.14 187 HIS C C 1
ATOM 13869 O O . HIS D 1 191 ? -60.310 36.116 91.288 1.00 4.71 187 HIS C O 1
ATOM 13876 N N . ILE D 1 192 ? -61.436 37.291 89.720 1.00 5.34 188 ILE C N 1
ATOM 13877 C CA . ILE D 1 192 ? -61.086 38.587 90.288 1.00 5.26 188 ILE C CA 1
ATOM 13878 C C . ILE D 1 192 ? -61.692 38.763 91.694 1.00 5.97 188 ILE C C 1
ATOM 13879 O O . ILE D 1 192 ? -60.988 39.217 92.603 1.00 5.56 188 ILE C O 1
ATOM 13884 N N . ALA D 1 193 ? -62.936 38.334 91.908 1.00 5.94 189 ALA C N 1
ATOM 13885 C CA . ALA D 1 193 ? -63.562 38.534 93.222 1.00 7.07 189 ALA C CA 1
ATOM 13886 C C . ALA D 1 193 ? -62.866 37.752 94.311 1.00 7.28 189 ALA C C 1
ATOM 13887 O O . ALA D 1 193 ? -62.517 38.305 95.358 1.00 8.21 189 ALA C O 1
ATOM 13889 N N . ASP D 1 194 ? -62.631 36.464 94.056 1.00 7.62 190 ASP C N 1
ATOM 13890 C CA . ASP D 1 194 ? -61.987 35.605 95.064 1.00 7.63 190 ASP C CA 1
ATOM 13891 C C . ASP D 1 194 ? -60.544 36.031 95.301 1.00 7.73 190 ASP C C 1
ATOM 13892 O O . ASP D 1 194 ? -60.042 35.946 96.439 1.00 6.86 190 ASP C O 1
ATOM 13897 N N . THR D 1 195 ? -59.869 36.465 94.235 1.00 7.45 191 THR C N 1
ATOM 13898 C CA . THR D 1 195 ? -58.477 36.913 94.369 1.00 7.57 191 THR C CA 1
ATOM 13899 C C . THR D 1 195 ? -58.325 38.191 95.192 1.00 7.75 191 THR C C 1
ATOM 13900 O O . THR D 1 195 ? -57.479 38.254 96.108 1.00 8.03 191 THR C O 1
ATOM 13904 N N . LEU D 1 196 ? -59.167 39.181 94.912 1.00 8.12 192 LEU C N 1
ATOM 13905 C CA . LEU D 1 196 ? -59.095 40.473 95.597 1.00 7.76 192 LEU C CA 1
ATOM 13906 C C . LEU D 1 196 ? -59.698 40.480 97.008 1.00 8.91 192 LEU C C 1
ATOM 13907 O O . LEU D 1 196 ? -59.269 41.269 97.858 1.00 8.01 192 LEU C O 1
ATOM 13912 N N . SER D 1 197 ? -60.641 39.576 97.277 1.00 9.28 193 SER C N 1
ATOM 13913 C CA . SER D 1 197 ? -61.352 39.563 98.573 1.00 11.14 193 SER C CA 1
ATOM 13914 C C . SER D 1 197 ? -60.448 39.595 99.826 1.00 10.90 193 SER C C 1
ATOM 13915 O O . SER D 1 197 ? -60.690 40.358 100.746 1.00 11.44 193 SER C O 1
ATOM 13918 N N . PRO D 1 198 ? -59.394 38.777 99.873 1.00 10.48 194 PRO C N 1
ATOM 13919 C CA . PRO D 1 198 ? -58.604 38.816 101.113 1.00 11.05 194 PRO C CA 1
ATOM 13920 C C . PRO D 1 198 ? -57.496 39.862 101.153 1.00 10.72 194 PRO C C 1
ATOM 13921 O O . PRO D 1 198 ? -56.771 39.919 102.132 1.00 10.55 194 PRO C O 1
ATOM 13925 N N . LEU D 1 199 ? -57.360 40.650 100.095 1.00 9.88 195 LEU C N 1
ATOM 13926 C CA . LEU D 1 199 ? -56.261 41.593 99.951 1.00 10.01 195 LEU C CA 1
ATOM 13927 C C . LEU D 1 199 ? -56.655 42.988 100.407 1.00 10.81 195 LEU C C 1
ATOM 13928 O O . LEU D 1 199 ? -57.842 43.300 100.479 1.00 11.06 195 LEU C O 1
ATOM 13933 N N . ASP D 1 200 ? -55.635 43.803 100.710 1.00 10.78 196 ASP C N 1
ATOM 13934 C CA A ASP D 1 200 ? -55.804 45.204 101.075 0.50 11.25 196 ASP C CA 1
ATOM 13935 C CA B ASP D 1 200 ? -55.814 45.203 101.065 0.50 10.95 196 ASP C CA 1
ATOM 13936 C C . ASP D 1 200 ? -55.358 46.074 99.898 1.00 10.47 196 ASP C C 1
ATOM 13937 O O . ASP D 1 200 ? -54.197 45.984 99.479 1.00 9.54 196 ASP C O 1
ATOM 13946 N N . PRO D 1 201 ? -56.268 46.921 99.355 1.00 9.77 197 PRO C N 1
ATOM 13947 C CA . PRO D 1 201 ? -55.828 47.792 98.247 1.00 9.55 197 PRO C CA 1
ATOM 13948 C C . PRO D 1 201 ? -54.586 48.628 98.559 1.00 9.27 197 PRO C C 1
ATOM 13949 O O . PRO D 1 201 ? -53.706 48.757 97.721 1.00 9.53 197 PRO C O 1
ATOM 13953 N N . ALA D 1 202 ? -54.497 49.158 99.774 1.00 9.45 198 ALA C N 1
ATOM 13954 C CA . ALA D 1 202 ? -53.370 50.019 100.156 1.00 9.44 198 ALA C CA 1
ATOM 13955 C C . ALA D 1 202 ? -51.993 49.321 99.997 1.00 8.89 198 ALA C C 1
ATOM 13956 O O . ALA D 1 202 ? -50.967 49.997 99.847 1.00 9.48 198 ALA C O 1
ATOM 13958 N N . SER D 1 203 ? -51.957 47.989 100.040 1.00 8.42 199 SER C N 1
ATOM 13959 C CA . SER D 1 203 ? -50.684 47.263 99.887 1.00 7.78 199 SER C CA 1
ATOM 13960 C C . SER D 1 203 ? -50.654 46.310 98.695 1.00 7.51 199 SER C C 1
ATOM 13961 O O . SER D 1 203 ? -49.845 45.365 98.663 1.00 7.32 199 SER C O 1
ATOM 13964 N N . THR D 1 204 ? -51.503 46.568 97.699 1.00 7.89 200 THR C N 1
ATOM 13965 C CA . THR D 1 204 ? -51.606 45.714 96.521 1.00 6.47 200 THR C CA 1
ATOM 13966 C C . THR D 1 204 ? -51.293 46.482 95.235 1.00 6.65 200 THR C C 1
ATOM 13967 O O . THR D 1 204 ? -51.753 47.604 95.035 1.00 7.85 200 THR C O 1
ATOM 13971 N N . LEU D 1 205 ? -50.504 45.864 94.373 1.00 6.16 201 LEU C N 1
ATOM 13972 C CA . LEU D 1 205 ? -50.191 46.395 93.043 1.00 6.27 201 LEU C CA 1
ATOM 13973 C C . LEU D 1 205 ? -50.891 45.480 92.033 1.00 6.44 201 LEU C C 1
ATOM 13974 O O . LEU D 1 205 ? -50.749 44.259 92.111 1.00 6.37 201 LEU C O 1
ATOM 13979 N N . ILE D 1 206 ? -51.631 46.071 91.098 1.00 6.12 202 ILE C N 1
ATOM 13980 C CA . ILE D 1 206 ? -52.266 45.339 90.024 1.00 5.83 202 ILE C CA 1
ATOM 13981 C C . ILE D 1 206 ? -51.412 45.558 88.762 1.00 5.96 202 ILE C C 1
ATOM 13982 O O . ILE D 1 206 ? -51.052 46.688 88.440 1.00 6.54 202 ILE C O 1
ATOM 13987 N N . ILE D 1 207 ? -51.073 44.466 88.074 1.00 5.45 203 ILE C N 1
ATOM 13988 C CA . ILE D 1 207 ? -50.359 44.524 86.802 1.00 5.27 203 ILE C CA 1
ATOM 13989 C C . ILE D 1 207 ? -51.306 44.081 85.698 1.00 5.02 203 ILE C C 1
ATOM 13990 O O . ILE D 1 207 ? -51.824 42.961 85.729 1.00 5.01 203 ILE C O 1
ATOM 13995 N N . VAL D 1 208 ? -51.558 44.961 84.728 1.00 5.20 204 VAL C N 1
ATOM 13996 C CA . VAL D 1 208 ? -52.420 44.614 83.589 1.00 5.49 204 VAL C CA 1
ATOM 13997 C C . VAL D 1 208 ? -51.573 44.285 82.353 1.00 5.87 204 VAL C C 1
ATOM 13998 O O . VAL D 1 208 ? -50.854 45.134 81.833 1.00 6.39 204 VAL C O 1
ATOM 14002 N N . ALA D 1 209 ? -51.661 43.036 81.898 1.00 5.74 205 ALA C N 1
ATOM 14003 C CA . ALA D 1 209 ? -50.805 42.531 80.853 1.00 6.18 205 ALA C CA 1
ATOM 14004 C C . ALA D 1 209 ? -51.655 42.331 79.598 1.00 6.07 205 ALA C C 1
ATOM 14005 O O . ALA D 1 209 ? -52.434 41.389 79.496 1.00 6.24 205 ALA C O 1
ATOM 14007 N N . SER D 1 210 ? -51.529 43.254 78.662 1.00 7.27 206 SER C N 1
ATOM 14008 C CA . SER D 1 210 ? -52.264 43.198 77.408 1.00 7.48 206 SER C CA 1
ATOM 14009 C C . SER D 1 210 ? -51.561 44.094 76.406 1.00 8.62 206 SER C C 1
ATOM 14010 O O . SER D 1 210 ? -51.561 45.329 76.565 1.00 8.80 206 SER C O 1
ATOM 14013 N N . LYS D 1 211 ? -50.974 43.503 75.360 1.00 9.27 207 LYS C N 1
ATOM 14014 C CA . LYS D 1 211 ? -50.222 44.329 74.395 1.00 10.28 207 LYS C CA 1
ATOM 14015 C C . LYS D 1 211 ? -51.065 45.466 73.821 1.00 10.04 207 LYS C C 1
ATOM 14016 O O . LYS D 1 211 ? -50.605 46.615 73.756 1.00 9.03 207 LYS C O 1
ATOM 14022 N N . THR D 1 212 ? -52.295 45.159 73.404 1.00 9.87 208 THR C N 1
ATOM 14023 C CA . THR D 1 212 ? -53.169 46.171 72.806 1.00 10.39 208 THR C CA 1
ATOM 14024 C C . THR D 1 212 ? -53.883 47.061 73.852 1.00 10.03 208 THR C C 1
ATOM 14025 O O . THR D 1 212 ? -54.407 48.130 73.542 1.00 9.74 208 THR C O 1
ATOM 14029 N N . PHE D 1 213 ? -53.928 46.583 75.091 1.00 9.49 209 PHE C N 1
ATOM 14030 C CA . PHE D 1 213 ? -54.762 47.174 76.132 1.00 8.82 209 PHE C CA 1
ATOM 14031 C C . PHE D 1 213 ? -56.238 47.276 75.756 1.00 9.72 209 PHE C C 1
ATOM 14032 O O . PHE D 1 213 ? -56.959 48.119 76.296 1.00 9.94 209 PHE C O 1
ATOM 14040 N N . THR D 1 214 ? -56.688 46.402 74.855 1.00 9.84 210 THR C N 1
ATOM 14041 C CA . THR D 1 214 ? -58.103 46.294 74.504 1.00 10.68 210 THR C CA 1
ATOM 14042 C C . THR D 1 214 ? -58.649 44.846 74.633 1.00 10.62 210 THR C C 1
ATOM 14043 O O . THR D 1 214 ? -59.848 44.612 74.446 1.00 11.98 210 THR C O 1
ATOM 14047 N N . THR D 1 215 ? -57.782 43.887 74.935 1.00 9.86 211 THR C N 1
ATOM 14048 C CA . THR D 1 215 ? -58.171 42.502 75.197 1.00 9.08 211 THR C CA 1
ATOM 14049 C C . THR D 1 215 ? -59.396 42.485 76.110 1.00 9.15 211 THR C C 1
ATOM 14050 O O . THR D 1 215 ? -59.312 42.903 77.245 1.00 8.27 211 THR C O 1
ATOM 14054 N N . ILE D 1 216 ? -60.534 42.011 75.614 1.00 9.38 212 ILE C N 1
ATOM 14055 C CA . ILE D 1 216 ? -61.781 42.269 76.310 1.00 10.48 212 ILE C CA 1
ATOM 14056 C C . ILE D 1 216 ? -61.821 41.590 77.683 1.00 9.04 212 ILE C C 1
ATOM 14057 O O . ILE D 1 216 ? -62.264 42.187 78.644 1.00 9.14 212 ILE C O 1
ATOM 14062 N N . GLU D 1 217 ? -61.345 40.355 77.799 1.00 7.86 213 GLU C N 1
ATOM 14063 C CA . GLU D 1 217 ? -61.423 39.702 79.103 1.00 7.78 213 GLU C CA 1
ATOM 14064 C C . GLU D 1 217 ? -60.522 40.394 80.140 1.00 7.20 213 GLU C C 1
ATOM 14065 O O . GLU D 1 217 ? -60.936 40.703 81.267 1.00 7.25 213 GLU C O 1
ATOM 14071 N N . THR D 1 218 ? -59.291 40.647 79.736 1.00 6.40 214 THR C N 1
ATOM 14072 C CA . THR D 1 218 ? -58.294 41.239 80.606 1.00 6.63 214 THR C CA 1
ATOM 14073 C C . THR D 1 218 ? -58.714 42.636 81.015 1.00 6.55 214 THR C C 1
ATOM 14074 O O . THR D 1 218 ? -58.607 42.999 82.180 1.00 5.56 214 THR C O 1
ATOM 14078 N N . MET D 1 219 ? -59.203 43.421 80.068 1.00 6.74 215 MET C N 1
ATOM 14079 C CA . MET D 1 219 ? -59.507 44.789 80.386 1.00 6.99 215 MET C CA 1
ATOM 14080 C C . MET D 1 219 ? -60.764 44.849 81.214 1.00 6.88 215 MET C C 1
ATOM 14081 O O . MET D 1 219 ? -60.896 45.733 82.027 1.00 6.76 215 MET C O 1
ATOM 14086 N N . THR D 1 220 ? -61.683 43.905 81.028 1.00 6.57 216 THR C N 1
ATOM 14087 C CA . THR D 1 220 ? -62.886 43.865 81.853 1.00 6.67 216 THR C CA 1
ATOM 14088 C C . THR D 1 220 ? -62.486 43.570 83.309 1.00 6.54 216 THR C C 1
ATOM 14089 O O . THR D 1 220 ? -62.941 44.244 84.237 1.00 5.46 216 THR C O 1
ATOM 14093 N N . ASN D 1 221 ? -61.633 42.559 83.484 1.00 6.07 217 ASN C N 1
ATOM 14094 C CA . ASN D 1 221 ? -61.068 42.258 84.794 1.00 5.81 217 ASN C CA 1
ATOM 14095 C C . ASN D 1 221 ? -60.317 43.475 85.367 1.00 5.60 217 ASN C C 1
ATOM 14096 O O . ASN D 1 221 ? -60.449 43.796 86.548 1.00 6.22 217 ASN C O 1
ATOM 14101 N N . ALA D 1 222 ? -59.535 44.152 84.521 1.00 5.42 218 ALA C N 1
ATOM 14102 C CA . ALA D 1 222 ? -58.766 45.335 84.932 1.00 5.54 218 ALA C CA 1
ATOM 14103 C C . ALA D 1 222 ? -59.649 46.466 85.458 1.00 6.19 218 ALA C C 1
ATOM 14104 O O . ALA D 1 222 ? -59.319 47.091 86.461 1.00 6.14 218 ALA C O 1
ATOM 14106 N N . GLN D 1 223 ? -60.752 46.756 84.774 1.00 6.12 219 GLN C N 1
ATOM 14107 C CA . GLN D 1 223 ? -61.663 47.802 85.251 1.00 6.17 219 GLN C CA 1
ATOM 14108 C C . GLN D 1 223 ? -62.307 47.423 86.577 1.00 5.90 219 GLN C C 1
ATOM 14109 O O . GLN D 1 223 ? -62.509 48.269 87.424 1.00 6.02 219 GLN C O 1
ATOM 14115 N N . THR D 1 224 ? -62.619 46.147 86.761 1.00 5.77 220 THR C N 1
ATOM 14116 C CA . THR D 1 224 ? -63.125 45.691 88.041 1.00 5.98 220 THR C CA 1
ATOM 14117 C C . THR D 1 224 ? -62.093 45.896 89.154 1.00 5.82 220 THR C C 1
ATOM 14118 O O . THR D 1 224 ? -62.429 46.377 90.238 1.00 5.86 220 THR C O 1
ATOM 14122 N N . ALA D 1 225 ? -60.850 45.518 88.893 1.00 5.77 221 ALA C N 1
ATOM 14123 C CA . ALA D 1 225 ? -59.740 45.796 89.823 1.00 6.18 221 ALA C CA 1
ATOM 14124 C C . ALA D 1 225 ? -59.566 47.302 90.079 1.00 6.04 221 ALA C C 1
ATOM 14125 O O . ALA D 1 225 ? -59.326 47.739 91.188 1.00 5.74 221 ALA C O 1
ATOM 14127 N N . ARG D 1 226 ? -59.740 48.105 89.045 1.00 7.18 222 ARG C N 1
ATOM 14128 C CA . ARG D 1 226 ? -59.565 49.545 89.174 1.00 6.73 222 ARG C CA 1
ATOM 14129 C C . ARG D 1 226 ? -60.571 50.135 90.162 1.00 7.83 222 ARG C C 1
ATOM 14130 O O . ARG D 1 226 ? -60.231 51.002 91.001 1.00 6.88 222 ARG C O 1
ATOM 14138 N N . LYS D 1 227 ? -61.810 49.689 90.056 1.00 7.47 223 LYS C N 1
ATOM 14139 C CA . LYS D 1 227 ? -62.841 50.120 90.988 1.00 8.29 223 LYS C CA 1
ATOM 14140 C C . LYS D 1 227 ? -62.493 49.681 92.414 1.00 8.47 223 LYS C C 1
ATOM 14141 O O . LYS D 1 227 ? -62.731 50.405 93.373 1.00 9.46 223 LYS C O 1
ATOM 14147 N N . TRP D 1 228 ? -61.935 48.487 92.549 1.00 8.12 224 TRP C N 1
ATOM 14148 C CA . TRP D 1 228 ? -61.579 47.973 93.858 1.00 8.16 224 TRP C CA 1
ATOM 14149 C C . TRP D 1 228 ? -60.500 48.856 94.487 1.00 7.93 224 TRP C C 1
ATOM 14150 O O . TRP D 1 228 ? -60.556 49.141 95.662 1.00 7.84 224 TRP C O 1
ATOM 14161 N N . VAL D 1 229 ? -59.548 49.320 93.688 1.00 7.18 225 VAL C N 1
ATOM 14162 C CA . VAL D 1 229 ? -58.554 50.266 94.173 1.00 8.38 225 VAL C CA 1
ATOM 14163 C C . VAL D 1 229 ? -59.191 51.645 94.473 1.00 9.71 225 VAL C C 1
ATOM 14164 O O . VAL D 1 229 ? -59.055 52.181 95.591 1.00 9.19 225 VAL C O 1
ATOM 14168 N N . ALA D 1 230 ? -59.909 52.190 93.489 1.00 11.13 226 ALA C N 1
ATOM 14169 C CA . ALA D 1 230 ? -60.408 53.561 93.561 1.00 13.51 226 ALA C CA 1
ATOM 14170 C C . ALA D 1 230 ? -61.501 53.728 94.602 1.00 15.37 226 ALA C C 1
ATOM 14171 O O . ALA D 1 230 ? -61.567 54.757 95.296 1.00 15.52 226 ALA C O 1
ATOM 14173 N N . ASP D 1 231 ? -62.386 52.745 94.722 1.00 17.08 227 ASP C N 1
ATOM 14174 C CA . ASP D 1 231 ? -63.429 52.848 95.746 1.00 18.26 227 ASP C CA 1
ATOM 14175 C C . ASP D 1 231 ? -62.850 52.961 97.173 1.00 18.60 227 ASP C C 1
ATOM 14176 O O . ASP D 1 231 ? -63.458 53.630 98.016 1.00 19.39 227 ASP C O 1
ATOM 14181 N N . THR D 1 232 ? -61.706 52.328 97.454 1.00 17.15 228 THR C N 1
ATOM 14182 C CA . THR D 1 232 ? -61.114 52.382 98.795 1.00 17.72 228 THR C CA 1
ATOM 14183 C C . THR D 1 232 ? -60.134 53.565 98.928 1.00 16.94 228 THR C C 1
ATOM 14184 O O . THR D 1 232 ? -60.177 54.292 99.910 1.00 17.83 228 THR C O 1
ATOM 14188 N N . LEU D 1 233 ? -59.272 53.758 97.933 1.00 15.46 229 LEU C N 1
ATOM 14189 C CA . LEU D 1 233 ? -58.150 54.710 98.022 1.00 14.80 229 LEU C CA 1
ATOM 14190 C C . LEU D 1 233 ? -58.379 56.038 97.313 1.00 14.88 229 LEU C C 1
ATOM 14191 O O . LEU D 1 233 ? -57.563 56.950 97.445 1.00 14.23 229 LEU C O 1
ATOM 14196 N N . GLY D 1 234 ? -59.460 56.149 96.543 1.00 14.45 230 GLY C N 1
ATOM 14197 C CA . GLY D 1 234 ? -59.703 57.351 95.740 1.00 14.49 230 GLY C CA 1
ATOM 14198 C C . GLY D 1 234 ? -59.142 57.207 94.334 1.00 14.15 230 GLY C C 1
ATOM 14199 O O . GLY D 1 234 ? -58.232 56.411 94.085 1.00 11.88 230 GLY C O 1
ATOM 14200 N N . GLU D 1 235 ? -59.681 58.009 93.424 1.00 13.70 231 GLU C N 1
ATOM 14201 C CA . GLU D 1 235 ? -59.325 57.944 92.020 1.00 13.91 231 GLU C CA 1
ATOM 14202 C C . GLU D 1 235 ? -57.848 58.268 91.764 1.00 13.79 231 GLU C C 1
ATOM 14203 O O . GLU D 1 235 ? -57.208 57.630 90.922 1.00 13.83 231 GLU C O 1
ATOM 14209 N N . ALA D 1 236 ? -57.320 59.256 92.484 1.00 13.82 232 ALA C N 1
ATOM 14210 C CA . ALA D 1 236 ? -55.939 59.691 92.297 1.00 14.27 232 ALA C CA 1
ATOM 14211 C C . ALA D 1 236 ? -54.910 58.624 92.667 1.00 13.56 232 ALA C C 1
ATOM 14212 O O . ALA D 1 236 ? -53.786 58.662 92.179 1.00 14.15 232 ALA C O 1
ATOM 14214 N N . ALA D 1 237 ? -55.305 57.678 93.522 1.00 13.71 233 ALA C N 1
ATOM 14215 C CA . ALA D 1 237 ? -54.445 56.567 93.953 1.00 13.33 233 ALA C CA 1
ATOM 14216 C C . ALA D 1 237 ? -54.195 55.535 92.870 1.00 12.83 233 ALA C C 1
ATOM 14217 O O . ALA D 1 237 ? -53.283 54.722 92.996 1.00 12.54 233 ALA C O 1
ATOM 14219 N N . VAL D 1 238 ? -55.014 55.532 91.822 1.00 12.38 234 VAL C N 1
ATOM 14220 C CA . VAL D 1 238 ? -54.900 54.508 90.773 1.00 11.99 234 VAL C CA 1
ATOM 14221 C C . VAL D 1 238 ? -53.482 54.429 90.212 1.00 11.91 234 VAL C C 1
ATOM 14222 O O . VAL D 1 238 ? -52.946 53.357 90.028 1.00 11.80 234 VAL C O 1
ATOM 14226 N N . GLY D 1 239 ? -52.864 55.569 89.966 1.00 11.71 235 GLY C N 1
ATOM 14227 C CA . GLY D 1 239 ? -51.504 55.602 89.418 1.00 12.27 235 GLY C CA 1
ATOM 14228 C C . GLY D 1 239 ? -50.424 54.983 90.274 1.00 11.71 235 GLY C C 1
ATOM 14229 O O . GLY D 1 239 ? -49.370 54.639 89.766 1.00 13.86 235 GLY C O 1
ATOM 14230 N N . ALA D 1 240 ? -50.655 54.877 91.577 1.00 11.12 236 ALA C N 1
ATOM 14231 C CA . ALA D 1 240 ? -49.697 54.232 92.480 1.00 10.52 236 ALA C CA 1
ATOM 14232 C C . ALA D 1 240 ? -49.941 52.725 92.692 1.00 9.81 236 ALA C C 1
ATOM 14233 O O . ALA D 1 240 ? -49.136 52.071 93.325 1.00 9.52 236 ALA C O 1
ATOM 14235 N N . HIS D 1 241 ? -51.033 52.182 92.155 1.00 9.00 237 HIS C N 1
ATOM 14236 C CA . HIS D 1 241 ? -51.422 50.798 92.407 1.00 7.64 237 HIS C CA 1
ATOM 14237 C C . HIS D 1 241 ? -51.554 49.961 91.168 1.00 7.59 237 HIS C C 1
ATOM 14238 O O . HIS D 1 241 ? -52.049 48.836 91.250 1.00 6.67 237 HIS C O 1
ATOM 14245 N N . PHE D 1 242 ? -51.095 50.494 90.030 1.00 8.10 238 PHE C N 1
ATOM 14246 C CA . PHE D 1 242 ? -51.157 49.802 88.751 1.00 7.76 238 PHE C CA 1
ATOM 14247 C C . PHE D 1 242 ? -49.856 49.905 87.984 1.00 7.80 238 PHE C C 1
ATOM 14248 O O . PHE D 1 242 ? -49.162 50.913 88.040 1.00 9.24 238 PHE C O 1
ATOM 14256 N N . ALA D 1 243 ? -49.573 48.856 87.233 1.00 6.81 239 ALA C N 1
ATOM 14257 C CA . ALA D 1 243 ? -48.541 48.863 86.204 1.00 6.79 239 ALA C CA 1
ATOM 14258 C C . ALA D 1 243 ? -49.148 48.199 84.972 1.00 6.24 239 ALA C C 1
ATOM 14259 O O . ALA D 1 243 ? -50.124 47.442 85.081 1.00 6.11 239 ALA C O 1
ATOM 14261 N N . ALA D 1 244 ? -48.589 48.483 83.800 1.00 6.16 240 ALA C N 1
ATOM 14262 C CA . ALA D 1 244 ? -49.091 47.900 82.557 1.00 6.13 240 ALA C CA 1
ATOM 14263 C C . ALA D 1 244 ? -47.946 47.221 81.809 1.00 5.58 240 ALA C C 1
ATOM 14264 O O . ALA D 1 244 ? -46.830 47.757 81.738 1.00 5.46 240 ALA C O 1
ATOM 14266 N N . VAL D 1 245 ? -48.235 46.051 81.246 1.00 5.27 241 VAL C N 1
ATOM 14267 C CA . VAL D 1 245 ? -47.385 45.458 80.226 1.00 5.37 241 VAL C CA 1
ATOM 14268 C C . VAL D 1 245 ? -48.161 45.570 78.928 1.00 6.00 241 VAL C C 1
ATOM 14269 O O . VAL D 1 245 ? -49.141 44.841 78.722 1.00 6.46 241 VAL C O 1
ATOM 14273 N N . SER D 1 246 ? -47.755 46.520 78.088 1.00 6.42 242 SER C N 1
ATOM 14274 C CA . SER D 1 246 ? -48.530 46.940 76.912 1.00 6.27 242 SER C CA 1
ATOM 14275 C C . SER D 1 246 ? -47.680 47.832 76.044 1.00 6.71 242 SER C C 1
ATOM 14276 O O . SER D 1 246 ? -46.664 48.365 76.496 1.00 7.08 242 SER C O 1
ATOM 14279 N N . THR D 1 247 ? -48.078 47.976 74.790 1.00 7.20 243 THR C N 1
ATOM 14280 C CA . THR D 1 247 ? -47.500 48.969 73.900 1.00 7.90 243 THR C CA 1
ATOM 14281 C C . THR D 1 247 ? -48.554 49.987 73.413 1.00 8.69 243 THR C C 1
ATOM 14282 O O . THR D 1 247 ? -48.246 50.857 72.600 1.00 8.51 243 THR C O 1
ATOM 14286 N N . ALA D 1 248 ? -49.785 49.898 73.924 1.00 8.66 244 ALA C N 1
ATOM 14287 C CA . ALA D 1 248 ? -50.837 50.845 73.554 1.00 9.73 244 ALA C CA 1
ATOM 14288 C C . ALA D 1 248 ? -50.797 52.053 74.498 1.00 9.74 244 ALA C C 1
ATOM 14289 O O . ALA D 1 248 ? -51.562 52.143 75.457 1.00 9.36 244 ALA C O 1
ATOM 14291 N N . LEU D 1 249 ? -49.880 52.979 74.239 1.00 10.81 245 LEU C N 1
ATOM 14292 C CA . LEU D 1 249 ? -49.520 53.965 75.267 1.00 10.68 245 LEU C CA 1
ATOM 14293 C C . LEU D 1 249 ? -50.664 54.940 75.601 1.00 11.41 245 LEU C C 1
ATOM 14294 O O . LEU D 1 249 ? -50.833 55.361 76.757 1.00 10.59 245 LEU C O 1
ATOM 14299 N N . ASP D 1 250 ? -51.459 55.270 74.599 1.00 11.23 246 ASP C N 1
ATOM 14300 C CA . ASP D 1 250 ? -52.603 56.142 74.806 1.00 12.09 246 ASP C CA 1
ATOM 14301 C C . ASP D 1 250 ? -53.667 55.455 75.660 1.00 11.57 246 ASP C C 1
ATOM 14302 O O . ASP D 1 250 ? -54.241 56.079 76.556 1.00 12.17 246 ASP C O 1
ATOM 14307 N N . LYS D 1 251 ? -53.907 54.171 75.416 1.00 11.26 247 LYS C N 1
ATOM 14308 C CA . LYS D 1 251 ? -54.930 53.448 76.172 1.00 11.37 247 LYS C CA 1
ATOM 14309 C C . LYS D 1 251 ? -54.495 53.266 77.618 1.00 10.37 247 LYS C C 1
ATOM 14310 O O . LYS D 1 251 ? -55.317 53.317 78.536 1.00 10.03 247 LYS C O 1
ATOM 14316 N N . VAL D 1 252 ? -53.203 53.067 77.820 1.00 8.90 248 VAL C N 1
ATOM 14317 C CA . VAL D 1 252 ? -52.648 52.936 79.171 1.00 8.98 248 VAL C CA 1
ATOM 14318 C C . VAL D 1 252 ? -52.796 54.250 79.931 1.00 8.63 248 VAL C C 1
ATOM 14319 O O . VAL D 1 252 ? -53.192 54.246 81.089 1.00 9.22 248 VAL C O 1
ATOM 14323 N N . ALA D 1 253 ? -52.513 55.363 79.256 1.00 8.81 249 ALA C N 1
ATOM 14324 C CA . ALA D 1 253 ? -52.739 56.684 79.811 1.00 9.10 249 ALA C CA 1
ATOM 14325 C C . ALA D 1 253 ? -54.203 56.899 80.169 1.00 9.00 249 ALA C C 1
ATOM 14326 O O . ALA D 1 253 ? -54.476 57.455 81.215 1.00 9.01 249 ALA C O 1
ATOM 14328 N N . ALA D 1 254 ? -55.128 56.493 79.294 1.00 9.15 250 ALA C N 1
ATOM 14329 C CA . ALA D 1 254 ? -56.579 56.675 79.543 1.00 9.76 250 ALA C CA 1
ATOM 14330 C C . ALA D 1 254 ? -57.023 55.961 80.829 1.00 10.30 250 ALA C C 1
ATOM 14331 O O . ALA D 1 254 ? -57.894 56.448 81.537 1.00 10.67 250 ALA C O 1
ATOM 14333 N N . PHE D 1 255 ? -56.400 54.815 81.092 1.00 9.48 251 PHE C N 1
ATOM 14334 C CA . PHE D 1 255 ? -56.634 54.020 82.297 1.00 9.53 251 PHE C CA 1
ATOM 14335 C C . PHE D 1 255 ? -56.108 54.724 83.565 1.00 9.48 251 PHE C C 1
ATOM 14336 O O . PHE D 1 255 ? -56.625 54.486 84.656 1.00 9.56 251 PHE C O 1
ATOM 14344 N N . GLY D 1 256 ? -55.096 55.576 83.415 1.00 9.54 252 GLY C N 1
ATOM 14345 C CA . GLY D 1 256 ? -54.539 56.359 84.529 1.00 9.92 252 GLY C CA 1
ATOM 14346 C C . GLY D 1 256 ? -53.210 55.828 85.052 1.00 9.53 252 GLY C C 1
ATOM 14347 O O . GLY D 1 256 ? -52.790 56.158 86.151 1.00 9.85 252 GLY C O 1
ATOM 14348 N N . ILE D 1 257 ? -52.516 55.035 84.239 1.00 8.84 253 ILE C N 1
ATOM 14349 C CA . ILE D 1 257 ? -51.246 54.440 84.629 1.00 8.59 253 ILE C CA 1
ATOM 14350 C C . ILE D 1 257 ? -50.141 55.340 84.095 1.00 9.80 253 ILE C C 1
ATOM 14351 O O . ILE D 1 257 ? -50.121 55.623 82.894 1.00 10.19 253 ILE C O 1
ATOM 14356 N N . PRO D 1 258 ? -49.228 55.806 84.964 1.00 11.00 254 PRO C N 1
ATOM 14357 C CA . PRO D 1 258 ? -48.200 56.725 84.456 1.00 11.80 254 PRO C CA 1
ATOM 14358 C C . PRO D 1 258 ? -47.215 56.039 83.517 1.00 11.78 254 PRO C C 1
ATOM 14359 O O . PRO D 1 258 ? -47.010 54.828 83.621 1.00 9.59 254 PRO C O 1
ATOM 14363 N N . GLU D 1 259 ? -46.609 56.832 82.623 1.00 12.78 255 GLU C N 1
ATOM 14364 C CA . GLU D 1 259 ? -45.706 56.330 81.586 1.00 13.53 255 GLU C CA 1
ATOM 14365 C C . GLU D 1 259 ? -44.524 55.549 82.162 1.00 13.58 255 GLU C C 1
ATOM 14366 O O . GLU D 1 259 ? -44.055 54.599 81.541 1.00 13.15 255 GLU C O 1
ATOM 14368 N N . ASP D 1 260 ? -44.053 55.910 83.353 1.00 13.05 256 ASP C N 1
ATOM 14369 C CA . ASP D 1 260 ? -42.924 55.184 83.939 1.00 13.76 256 ASP C CA 1
ATOM 14370 C C . ASP D 1 260 ? -43.322 53.844 84.565 1.00 12.35 256 ASP C C 1
ATOM 14371 O O . ASP D 1 260 ? -42.482 53.171 85.133 1.00 12.15 256 ASP C O 1
ATOM 14376 N N . ARG D 1 261 ? -44.600 53.462 84.462 1.00 10.98 257 ARG C N 1
ATOM 14377 C CA . ARG D 1 261 ? -45.040 52.144 84.916 1.00 10.47 257 ARG C CA 1
ATOM 14378 C C . ARG D 1 261 ? -45.614 51.286 83.782 1.00 9.71 257 ARG C C 1
ATOM 14379 O O . ARG D 1 261 ? -46.403 50.377 84.031 1.00 8.18 257 ARG C O 1
ATOM 14387 N N . VAL D 1 262 ? -45.178 51.564 82.552 1.00 9.17 258 VAL C N 1
ATOM 14388 C CA . VAL D 1 262 ? -45.597 50.814 81.371 1.00 9.75 258 VAL C CA 1
ATOM 14389 C C . VAL D 1 262 ? -44.346 50.200 80.737 1.00 9.08 258 VAL C C 1
ATOM 14390 O O . VAL D 1 262 ? -43.335 50.899 80.529 1.00 8.88 258 VAL C O 1
ATOM 14394 N N . PHE D 1 263 ? -44.422 48.905 80.453 1.00 7.75 259 PHE C N 1
ATOM 14395 C CA . PHE D 1 263 ? -43.304 48.103 79.956 1.00 7.68 259 PHE C CA 1
ATOM 14396 C C . PHE D 1 263 ? -43.743 47.308 78.721 1.00 7.81 259 PHE C C 1
ATOM 14397 O O . PHE D 1 263 ? -44.703 46.547 78.773 1.00 7.68 259 PHE C O 1
ATOM 14405 N N . GLY D 1 264 ? -43.032 47.503 77.623 1.00 8.28 260 GLY C N 1
ATOM 14406 C CA . GLY D 1 264 ? -43.471 47.024 76.334 1.00 8.53 260 GLY C CA 1
ATOM 14407 C C . GLY D 1 264 ? -42.726 45.805 75.836 1.00 9.00 260 GLY C C 1
ATOM 14408 O O . GLY D 1 264 ? -41.714 45.401 76.399 1.00 8.25 260 GLY C O 1
ATOM 14409 N N . PHE D 1 265 ? -43.251 45.253 74.746 1.00 9.04 261 PHE C N 1
ATOM 14410 C CA . PHE D 1 265 ? -42.604 44.188 73.999 1.00 10.17 261 PHE C CA 1
ATOM 14411 C C . PHE D 1 265 ? -42.991 44.289 72.519 1.00 10.26 261 PHE C C 1
ATOM 14412 O O . PHE D 1 265 ? -43.625 45.267 72.108 1.00 12.29 261 PHE C O 1
ATOM 14420 N N . TRP D 1 266 ? -42.519 43.361 71.700 1.00 9.78 262 TRP C N 1
ATOM 14421 C CA . TRP D 1 266 ? -42.530 43.561 70.248 1.00 9.52 262 TRP C CA 1
ATOM 14422 C C . TRP D 1 266 ? -43.380 42.516 69.536 1.00 9.26 262 TRP C C 1
ATOM 14423 O O . TRP D 1 266 ? -43.660 41.454 70.102 1.00 9.05 262 TRP C O 1
ATOM 14434 N N . ASP D 1 267 ? -43.778 42.818 68.299 1.00 9.43 263 ASP C N 1
ATOM 14435 C CA A ASP D 1 267 ? -44.640 41.940 67.512 0.50 9.76 263 ASP C CA 1
ATOM 14436 C CA B ASP D 1 267 ? -44.657 41.918 67.547 0.50 9.93 263 ASP C CA 1
ATOM 14437 C C . ASP D 1 267 ? -43.966 40.606 67.161 1.00 9.66 263 ASP C C 1
ATOM 14438 O O . ASP D 1 267 ? -44.641 39.624 66.829 1.00 10.63 263 ASP C O 1
ATOM 14447 N N . TRP D 1 268 ? -42.633 40.565 67.248 1.00 8.55 264 TRP C N 1
ATOM 14448 C CA . TRP D 1 268 ? -41.882 39.307 67.042 1.00 7.44 264 TRP C CA 1
ATOM 14449 C C . TRP D 1 268 ? -41.749 38.450 68.300 1.00 7.05 264 TRP C C 1
ATOM 14450 O O . TRP D 1 268 ? -41.024 37.453 68.305 1.00 6.18 264 TRP C O 1
ATOM 14461 N N . VAL D 1 269 ? -42.499 38.801 69.342 1.00 7.00 265 VAL C N 1
ATOM 14462 C CA . VAL D 1 269 ? -42.639 38.002 70.553 1.00 6.76 265 VAL C CA 1
ATOM 14463 C C . VAL D 1 269 ? -44.079 37.471 70.625 1.00 7.26 265 VAL C C 1
ATOM 14464 O O . VAL D 1 269 ? -45.021 38.234 70.830 1.00 7.67 265 VAL C O 1
ATOM 14468 N N . GLY D 1 270 ? -44.255 36.176 70.406 1.00 7.52 266 GLY C N 1
ATOM 14469 C CA . GLY D 1 270 ? -45.589 35.586 70.446 1.00 6.92 266 GLY C CA 1
ATOM 14470 C C . GLY D 1 270 ? -45.982 35.446 71.895 1.00 6.68 266 GLY C C 1
ATOM 14471 O O . GLY D 1 270 ? -45.115 35.223 72.747 1.00 6.30 266 GLY C O 1
ATOM 14472 N N . GLY D 1 271 ? -47.273 35.570 72.191 1.00 6.54 267 GLY C N 1
ATOM 14473 C CA . GLY D 1 271 ? -47.754 35.486 73.598 1.00 6.47 267 GLY C CA 1
ATOM 14474 C C . GLY D 1 271 ? -47.242 34.252 74.349 1.00 6.16 267 GLY C C 1
ATOM 14475 O O . GLY D 1 271 ? -46.765 34.348 75.503 1.00 6.47 267 GLY C O 1
ATOM 14476 N N . ARG D 1 272 ? -47.308 33.098 73.682 1.00 5.15 268 ARG C N 1
ATOM 14477 C CA . ARG D 1 272 ? -46.869 31.814 74.275 1.00 5.23 268 ARG C CA 1
ATOM 14478 C C . ARG D 1 272 ? -45.343 31.610 74.350 1.00 4.93 268 ARG C C 1
ATOM 14479 O O . ARG D 1 272 ? -44.863 30.584 74.824 1.00 5.15 268 ARG C O 1
ATOM 14487 N N . TYR D 1 273 ? -44.610 32.634 73.902 1.00 5.47 269 TYR C N 1
ATOM 14488 C CA . TYR D 1 273 ? -43.153 32.755 73.996 1.00 5.25 269 TYR C CA 1
ATOM 14489 C C . TYR D 1 273 ? -42.753 34.070 74.677 1.00 4.78 269 TYR C C 1
ATOM 14490 O O . TYR D 1 273 ? -41.657 34.568 74.447 1.00 4.54 269 TYR C O 1
ATOM 14499 N N . SER D 1 274 ? -43.640 34.630 75.495 1.00 4.81 270 SER C N 1
ATOM 14500 C CA . SER D 1 274 ? -43.471 35.993 76.029 1.00 5.20 270 SER C CA 1
ATOM 14501 C C . SER D 1 274 ? -43.020 36.114 77.477 1.00 4.69 270 SER C C 1
ATOM 14502 O O . SER D 1 274 ? -42.756 37.230 77.909 1.00 5.68 270 SER C O 1
ATOM 14505 N N . VAL D 1 275 ? -42.881 35.009 78.214 1.00 4.34 271 VAL C N 1
ATOM 14506 C CA . VAL D 1 275 ? -42.532 35.111 79.643 1.00 3.98 271 VAL C CA 1
ATOM 14507 C C . VAL D 1 275 ? -41.169 35.777 79.865 1.00 4.65 271 VAL C C 1
ATOM 14508 O O . VAL D 1 275 ? -40.891 36.297 80.938 1.00 5.96 271 VAL C O 1
ATOM 14512 N N . TRP D 1 276 ? -40.325 35.757 78.826 1.00 4.84 272 TRP C N 1
ATOM 14513 C CA . TRP D 1 276 ? -38.960 36.273 78.873 1.00 5.08 272 TRP C CA 1
ATOM 14514 C C . TRP D 1 276 ? -38.943 37.796 78.751 1.00 5.31 272 TRP C C 1
ATOM 14515 O O . TRP D 1 276 ? -37.949 38.442 79.103 1.00 5.22 272 TRP C O 1
ATOM 14526 N N . SER D 1 277 ? -40.055 38.343 78.243 1.00 4.83 273 SER C N 1
ATOM 14527 C CA . SER D 1 277 ? -40.210 39.788 77.982 1.00 4.76 273 SER C CA 1
ATOM 14528 C C . SER D 1 277 ? -40.764 40.516 79.221 1.00 5.03 273 SER C C 1
ATOM 14529 O O . SER D 1 277 ? -40.803 39.963 80.328 1.00 4.80 273 SER C O 1
ATOM 14532 N N . ALA D 1 278 ? -41.216 41.750 79.008 1.00 4.68 274 ALA C N 1
ATOM 14533 C CA . ALA D 1 278 ? -41.965 42.511 80.006 1.00 5.08 274 ALA C CA 1
ATOM 14534 C C . ALA D 1 278 ? -43.117 41.728 80.621 1.00 4.79 274 ALA C C 1
ATOM 14535 O O . ALA D 1 278 ? -43.501 42.012 81.724 1.00 4.92 274 ALA C O 1
ATOM 14537 N N . ILE D 1 279 ? -43.697 40.778 79.882 1.00 4.52 275 ILE C N 1
ATOM 14538 C CA . ILE D 1 279 ? -44.764 39.913 80.426 1.00 4.40 275 ILE C CA 1
ATOM 14539 C C . ILE D 1 279 ? -44.293 39.184 81.692 1.00 4.57 275 ILE C C 1
ATOM 14540 O O . ILE D 1 279 ? -45.083 38.857 82.588 1.00 4.27 275 ILE C O 1
ATOM 14545 N N . GLY D 1 280 ? -42.991 38.935 81.763 1.00 4.41 276 GLY C N 1
ATOM 14546 C CA . GLY D 1 280 ? -42.377 38.368 82.962 1.00 4.97 276 GLY C CA 1
ATOM 14547 C C . GLY D 1 280 ? -42.266 39.274 84.171 1.00 4.80 276 GLY C C 1
ATOM 14548 O O . GLY D 1 280 ? -41.711 38.868 85.194 1.00 5.60 276 GLY C O 1
ATOM 14549 N N . LEU D 1 281 ? -42.757 40.510 84.068 1.00 5.48 277 LEU C N 1
ATOM 14550 C CA . LEU D 1 281 ? -42.662 41.469 85.167 1.00 5.36 277 LEU C CA 1
ATOM 14551 C C . LEU D 1 281 ? -43.092 40.909 86.538 1.00 5.69 277 LEU C C 1
ATOM 14552 O O . LEU D 1 281 ? -42.357 41.061 87.514 1.00 5.46 277 LEU C O 1
ATOM 14557 N N . PRO D 1 282 ? -44.283 40.267 86.639 1.00 5.83 278 PRO C N 1
ATOM 14558 C CA . PRO D 1 282 ? -44.623 39.686 87.954 1.00 5.73 278 PRO C CA 1
ATOM 14559 C C . PRO D 1 282 ? -43.604 38.643 88.443 1.00 5.49 278 PRO C C 1
ATOM 14560 O O . PRO D 1 282 ? -43.380 38.522 89.657 1.00 6.16 278 PRO C O 1
ATOM 14564 N N . VAL D 1 283 ? -42.999 37.895 87.524 1.00 5.08 279 VAL C N 1
ATOM 14565 C CA . VAL D 1 283 ? -41.976 36.921 87.915 1.00 4.86 279 VAL C CA 1
ATOM 14566 C C . VAL D 1 283 ? -40.762 37.692 88.486 1.00 5.14 279 VAL C C 1
ATOM 14567 O O . VAL D 1 283 ? -40.225 37.340 89.531 1.00 5.00 279 VAL C O 1
ATOM 14571 N N . MET D 1 284 ? -40.372 38.772 87.808 1.00 5.29 280 MET C N 1
ATOM 14572 C CA . MET D 1 284 ? -39.239 39.589 88.250 1.00 5.31 280 MET C CA 1
ATOM 14573 C C . MET D 1 284 ? -39.513 40.251 89.608 1.00 5.68 280 MET C C 1
ATOM 14574 O O . MET D 1 284 ? -38.607 40.353 90.449 1.00 4.88 280 MET C O 1
ATOM 14579 N N . ILE D 1 285 ? -40.753 40.685 89.836 1.00 4.70 281 ILE C N 1
ATOM 14580 C CA . ILE D 1 285 ? -41.084 41.259 91.148 1.00 5.66 281 ILE C CA 1
ATOM 14581 C C . ILE D 1 285 ? -41.017 40.182 92.229 1.00 5.83 281 ILE C C 1
ATOM 14582 O O . ILE D 1 285 ? -40.537 40.418 93.327 1.00 6.54 281 ILE C O 1
ATOM 14587 N N . ALA D 1 286 ? -41.483 38.990 91.892 1.00 5.32 282 ALA C N 1
ATOM 14588 C CA . ALA D 1 286 ? -41.445 37.871 92.817 1.00 5.77 282 ALA C CA 1
ATOM 14589 C C . ALA D 1 286 ? -40.029 37.427 93.184 1.00 5.96 282 ALA C C 1
ATOM 14590 O O . ALA D 1 286 ? -39.745 37.217 94.366 1.00 7.07 282 ALA C O 1
ATOM 14592 N N . VAL D 1 287 ? -39.153 37.223 92.196 1.00 6.26 283 VAL C N 1
ATOM 14593 C CA . VAL D 1 287 ? -37.809 36.613 92.462 1.00 5.27 283 VAL C CA 1
ATOM 14594 C C . VAL D 1 287 ? -36.651 37.620 92.426 1.00 6.61 283 VAL C C 1
ATOM 14595 O O . VAL D 1 287 ? -35.531 37.311 92.843 1.00 6.27 283 VAL C O 1
ATOM 14599 N N . GLY D 1 288 ? -36.941 38.833 91.969 1.00 6.21 284 GLY C N 1
ATOM 14600 C CA . GLY D 1 288 ? -35.943 39.875 91.838 1.00 6.27 284 GLY C CA 1
ATOM 14601 C C . GLY D 1 288 ? -35.266 39.862 90.473 1.00 6.49 284 GLY C C 1
ATOM 14602 O O . GLY D 1 288 ? -35.218 38.844 89.797 1.00 5.63 284 GLY C O 1
ATOM 14603 N N . PRO D 1 289 ? -34.698 41.003 90.074 1.00 7.20 285 PRO C N 1
ATOM 14604 C CA . PRO D 1 289 ? -34.137 41.030 88.738 1.00 7.28 285 PRO C CA 1
ATOM 14605 C C . PRO D 1 289 ? -32.901 40.158 88.579 1.00 7.40 285 PRO C C 1
ATOM 14606 O O . PRO D 1 289 ? -32.677 39.660 87.488 1.00 7.03 285 PRO C O 1
ATOM 14610 N N . ASP D 1 290 ? -32.085 39.987 89.617 1.00 7.36 286 ASP C N 1
ATOM 14611 C CA . ASP D 1 290 ? -30.913 39.101 89.458 1.00 8.60 286 ASP C CA 1
ATOM 14612 C C . ASP D 1 290 ? -31.374 37.679 89.110 1.00 8.29 286 ASP C C 1
ATOM 14613 O O . ASP D 1 290 ? -30.853 37.043 88.187 1.00 7.56 286 ASP C O 1
ATOM 14618 N N . ASN D 1 291 ? -32.367 37.171 89.836 1.00 7.55 287 ASN C N 1
ATOM 14619 C CA . ASN D 1 291 ? -32.885 35.856 89.522 1.00 6.96 287 ASN C CA 1
ATOM 14620 C C . ASN D 1 291 ? -33.560 35.803 88.160 1.00 6.16 287 ASN C C 1
ATOM 14621 O O . ASN D 1 291 ? -33.451 34.811 87.486 1.00 5.75 287 ASN C O 1
ATOM 14626 N N . PHE D 1 292 ? -34.271 36.857 87.762 1.00 6.01 288 PHE C N 1
ATOM 14627 C CA . PHE D 1 292 ? -34.897 36.878 86.454 1.00 6.16 288 PHE C CA 1
ATOM 14628 C C . PHE D 1 292 ? -33.821 36.815 85.359 1.00 6.38 288 PHE C C 1
ATOM 14629 O O . PHE D 1 292 ? -33.971 36.088 84.382 1.00 7.12 288 PHE C O 1
ATOM 14637 N N . ARG D 1 293 ? -32.729 37.535 85.556 1.00 8.32 289 ARG C N 1
ATOM 14638 C CA . ARG D 1 293 ? -31.622 37.479 84.601 1.00 8.91 289 ARG C CA 1
ATOM 14639 C C . ARG D 1 293 ? -30.978 36.076 84.485 1.00 7.92 289 ARG C C 1
ATOM 14640 O O . ARG D 1 293 ? -30.536 35.674 83.393 1.00 7.19 289 ARG C O 1
ATOM 14648 N N . LYS D 1 294 ? -30.945 35.327 85.591 1.00 7.29 290 LYS C N 1
ATOM 14649 C CA . LYS D 1 294 ? -30.438 33.937 85.584 1.00 7.55 290 LYS C CA 1
ATOM 14650 C C . LYS D 1 294 ? -31.374 33.031 84.788 1.00 6.62 290 LYS C C 1
ATOM 14651 O O . LYS D 1 294 ? -30.922 32.149 84.087 1.00 7.76 290 LYS C O 1
ATOM 14657 N N . PHE D 1 295 ? -32.676 33.257 84.916 1.00 6.04 291 PHE C N 1
ATOM 14658 C CA . PHE D 1 295 ? -33.719 32.571 84.140 1.00 5.76 291 PHE C CA 1
ATOM 14659 C C . PHE D 1 295 ? -33.510 32.836 82.665 1.00 5.75 291 PHE C C 1
ATOM 14660 O O . PHE D 1 295 ? -33.509 31.898 81.862 1.00 5.60 291 PHE C O 1
ATOM 14668 N N . LEU D 1 296 ? -33.259 34.090 82.312 1.00 5.94 292 LEU C N 1
ATOM 14669 C CA . LEU D 1 296 ? -32.934 34.426 80.918 1.00 5.98 292 LEU C CA 1
ATOM 14670 C C . LEU D 1 296 ? -31.653 33.723 80.465 1.00 6.13 292 LEU C C 1
ATOM 14671 O O . LEU D 1 296 ? -31.575 33.211 79.339 1.00 6.76 292 LEU C O 1
ATOM 14676 N N . ALA D 1 297 ? -30.650 33.680 81.344 1.00 6.23 293 ALA C N 1
ATOM 14677 C CA . ALA D 1 297 ? -29.350 33.090 81.003 1.00 6.36 293 ALA C CA 1
ATOM 14678 C C . ALA D 1 297 ? -29.453 31.598 80.706 1.00 6.15 293 ALA C C 1
ATOM 14679 O O . ALA D 1 297 ? -28.778 31.079 79.809 1.00 6.20 293 ALA C O 1
ATOM 14681 N N . GLY D 1 298 ? -30.296 30.904 81.453 1.00 5.95 294 GLY C N 1
ATOM 14682 C CA . GLY D 1 298 ? -30.541 29.487 81.198 1.00 6.30 294 GLY C CA 1
ATOM 14683 C C . GLY D 1 298 ? -31.144 29.231 79.831 1.00 5.71 294 GLY C C 1
ATOM 14684 O O . GLY D 1 298 ? -30.727 28.309 79.112 1.00 5.58 294 GLY C O 1
ATOM 14685 N N . ALA D 1 299 ? -32.138 30.041 79.485 1.00 5.53 295 ALA C N 1
ATOM 14686 C CA . ALA D 1 299 ? -32.764 29.971 78.181 1.00 5.43 295 ALA C CA 1
ATOM 14687 C C . ALA D 1 299 ? -31.723 30.256 77.101 1.00 5.64 295 ALA C C 1
ATOM 14688 O O . ALA D 1 299 ? -31.672 29.553 76.106 1.00 5.98 295 ALA C O 1
ATOM 14690 N N . HIS D 1 300 ? -30.918 31.293 77.312 1.00 5.85 296 HIS C N 1
ATOM 14691 C CA . HIS D 1 300 ? -29.845 31.660 76.398 1.00 6.26 296 HIS C CA 1
ATOM 14692 C C . HIS D 1 300 ? -28.819 30.526 76.162 1.00 6.14 296 HIS C C 1
ATOM 14693 O O . HIS D 1 300 ? -28.428 30.275 75.021 1.00 6.87 296 HIS C O 1
ATOM 14700 N N . ALA D 1 301 ? -28.417 29.843 77.224 1.00 6.14 297 ALA C N 1
ATOM 14701 C CA . ALA D 1 301 ? -27.507 28.707 77.117 1.00 6.21 297 ALA C CA 1
ATOM 14702 C C . ALA D 1 301 ? -28.122 27.640 76.187 1.00 6.02 297 ALA C C 1
ATOM 14703 O O . ALA D 1 301 ? -27.428 27.064 75.354 1.00 6.14 297 ALA C O 1
ATOM 14705 N N . MET D 1 302 ? -29.417 27.377 76.348 1.00 5.76 298 MET C N 1
ATOM 14706 C CA . MET D 1 302 ? -30.105 26.393 75.499 1.00 5.60 298 MET C CA 1
ATOM 14707 C C . MET D 1 302 ? -30.233 26.877 74.033 1.00 5.67 298 MET C C 1
ATOM 14708 O O . MET D 1 302 ? -30.145 26.076 73.101 1.00 5.88 298 MET C O 1
ATOM 14713 N N . ASP D 1 303 ? -30.429 28.183 73.847 1.00 6.30 299 ASP C N 1
ATOM 14714 C CA . ASP D 1 303 ? -30.523 28.765 72.521 1.00 5.84 299 ASP C CA 1
ATOM 14715 C C . ASP D 1 303 ? -29.204 28.603 71.761 1.00 6.09 299 ASP C C 1
ATOM 14716 O O . ASP D 1 303 ? -29.200 28.249 70.610 1.00 6.15 299 ASP C O 1
ATOM 14721 N N . VAL D 1 304 ? -28.094 28.925 72.406 1.00 6.28 300 VAL C N 1
ATOM 14722 C CA . VAL D 1 304 ? -26.778 28.778 71.776 1.00 6.57 300 VAL C CA 1
ATOM 14723 C C . VAL D 1 304 ? -26.515 27.320 71.404 1.00 6.55 300 VAL C C 1
ATOM 14724 O O . VAL D 1 304 ? -26.026 27.013 70.320 1.00 6.71 300 VAL C O 1
ATOM 14728 N N . HIS D 1 305 ? -26.868 26.427 72.311 1.00 6.36 301 HIS C N 1
ATOM 14729 C CA . HIS D 1 305 ? -26.715 24.998 72.070 1.00 6.42 301 HIS C CA 1
ATOM 14730 C C . HIS D 1 305 ? -27.587 24.547 70.879 1.00 6.32 301 HIS C C 1
ATOM 14731 O O . HIS D 1 305 ? -27.121 23.862 69.970 1.00 7.08 301 HIS C O 1
ATOM 14738 N N . PHE D 1 306 ? -28.832 24.986 70.870 1.00 6.01 302 PHE C N 1
ATOM 14739 C CA . PHE D 1 306 ? -29.763 24.620 69.806 1.00 6.07 302 PHE C CA 1
ATOM 14740 C C . PHE D 1 306 ? -29.238 25.114 68.471 1.00 6.28 302 PHE C C 1
ATOM 14741 O O . PHE D 1 306 ? -29.257 24.394 67.496 1.00 6.71 302 PHE C O 1
ATOM 14749 N N . ARG D 1 307 ? -28.729 26.337 68.463 1.00 7.19 303 ARG C N 1
ATOM 14750 C CA . ARG D 1 307 ? -28.300 26.987 67.230 1.00 7.51 303 ARG C CA 1
ATOM 14751 C C . ARG D 1 307 ? -27.041 26.325 66.675 1.00 8.04 303 ARG C C 1
ATOM 14752 O O . ARG D 1 307 ? -26.920 26.113 65.462 1.00 7.84 303 ARG C O 1
ATOM 14760 N N . ASP D 1 308 ? -26.133 25.955 67.578 1.00 8.32 304 ASP C N 1
ATOM 14761 C CA . ASP D 1 308 ? -24.757 25.631 67.223 1.00 9.17 304 ASP C CA 1
ATOM 14762 C C . ASP D 1 308 ? -24.343 24.162 67.333 1.00 9.43 304 ASP C C 1
ATOM 14763 O O . ASP D 1 308 ? -23.361 23.762 66.701 1.00 10.02 304 ASP C O 1
ATOM 14768 N N . ALA D 1 309 ? -25.041 23.356 68.126 1.00 9.49 305 ALA C N 1
ATOM 14769 C CA . ALA D 1 309 ? -24.665 21.941 68.251 1.00 9.52 305 ALA C CA 1
ATOM 14770 C C . ALA D 1 309 ? -25.047 21.172 66.984 1.00 10.12 305 ALA C C 1
ATOM 14771 O O . ALA D 1 309 ? -26.135 21.347 66.454 1.00 8.90 305 ALA C O 1
ATOM 14773 N N . PRO D 1 310 ? -24.170 20.272 66.524 1.00 11.26 306 PRO C N 1
ATOM 14774 C CA . PRO D 1 310 ? -24.529 19.467 65.359 1.00 11.55 306 PRO C CA 1
ATOM 14775 C C . PRO D 1 310 ? -25.671 18.519 65.730 1.00 10.97 306 PRO C C 1
ATOM 14776 O O . PRO D 1 310 ? -25.901 18.279 66.934 1.00 8.58 306 PRO C O 1
ATOM 14780 N N . LEU D 1 311 ? -26.359 17.984 64.710 1.00 10.98 307 LEU C N 1
ATOM 14781 C CA . LEU D 1 311 ? -27.576 17.207 64.912 1.00 12.11 307 LEU C CA 1
ATOM 14782 C C . LEU D 1 311 ? -27.409 16.119 65.959 1.00 12.75 307 LEU C C 1
ATOM 14783 O O . LEU D 1 311 ? -28.247 15.972 66.837 1.00 12.76 307 LEU C O 1
ATOM 14788 N N . GLU D 1 312 ? -26.319 15.369 65.849 1.00 13.85 308 GLU C N 1
ATOM 14789 C CA . GLU D 1 312 ? -26.099 14.214 66.731 1.00 14.54 308 GLU C CA 1
ATOM 14790 C C . GLU D 1 312 ? -25.928 14.580 68.226 1.00 13.22 308 GLU C C 1
ATOM 14791 O O . GLU D 1 312 ? -26.038 13.713 69.109 1.00 13.50 308 GLU C O 1
ATOM 14797 N N . LYS D 1 313 ? -25.641 15.847 68.518 1.00 11.45 309 LYS C N 1
ATOM 14798 C CA . LYS D 1 313 ? -25.423 16.300 69.893 1.00 9.42 309 LYS C CA 1
ATOM 14799 C C . LYS D 1 313 ? -26.512 17.256 70.380 1.00 8.82 309 LYS C C 1
ATOM 14800 O O . LYS D 1 313 ? -26.440 17.766 71.495 1.00 7.51 309 LYS C O 1
ATOM 14802 N N . ASN D 1 314 ? -27.526 17.475 69.552 1.00 7.31 310 ASN C N 1
ATOM 14803 C CA . ASN D 1 314 ? -28.452 18.577 69.755 1.00 6.66 310 ASN C CA 1
ATOM 14804 C C . ASN D 1 314 ? -29.698 18.133 70.520 1.00 6.20 310 ASN C C 1
ATOM 14805 O O . ASN D 1 314 ? -30.566 17.406 69.987 1.00 6.05 310 ASN C O 1
ATOM 14810 N N . LEU D 1 315 ? -29.802 18.572 71.769 1.00 5.65 311 LEU C N 1
ATOM 14811 C CA . LEU D 1 315 ? -30.865 18.069 72.643 1.00 5.40 311 LEU C CA 1
ATOM 14812 C C . LEU D 1 315 ? -32.245 18.399 72.101 1.00 5.23 311 LEU C C 1
ATOM 14813 O O . LEU D 1 315 ? -33.067 17.499 72.037 1.00 5.19 311 LEU C O 1
ATOM 14818 N N . PRO D 1 316 ? -32.519 19.671 71.748 1.00 5.22 312 PRO C N 1
ATOM 14819 C CA . PRO D 1 316 ? -33.874 19.963 71.260 1.00 5.08 312 PRO C CA 1
ATOM 14820 C C . PRO D 1 316 ? -34.230 19.266 69.955 1.00 5.20 312 PRO C C 1
ATOM 14821 O O . PRO D 1 316 ? -35.386 18.891 69.755 1.00 5.31 312 PRO C O 1
ATOM 14825 N N . VAL D 1 317 ? -33.262 19.113 69.055 1.00 5.37 313 VAL C N 1
ATOM 14826 C CA . VAL D 1 317 ? -33.542 18.395 67.809 1.00 5.49 313 VAL C CA 1
ATOM 14827 C C . VAL D 1 317 ? -33.907 16.933 68.103 1.00 5.44 313 VAL C C 1
ATOM 14828 O O . VAL D 1 317 ? -34.865 16.424 67.575 1.00 5.40 313 VAL C O 1
ATOM 14832 N N . MET D 1 318 ? -33.167 16.288 68.996 1.00 5.45 314 MET C N 1
ATOM 14833 C CA . MET D 1 318 ? -33.460 14.910 69.345 1.00 5.84 314 MET C CA 1
ATOM 14834 C C . MET D 1 318 ? -34.822 14.786 70.046 1.00 5.61 314 MET C C 1
ATOM 14835 O O . MET D 1 318 ? -35.567 13.854 69.789 1.00 5.16 314 MET C O 1
ATOM 14840 N N . LEU D 1 319 ? -35.125 15.736 70.920 1.00 5.22 315 LEU C N 1
ATOM 14841 C CA . LEU D 1 319 ? -36.382 15.718 71.638 1.00 5.22 315 LEU C CA 1
ATOM 14842 C C . LEU D 1 319 ? -37.574 15.895 70.665 1.00 5.36 315 LEU C C 1
ATOM 14843 O O . LEU D 1 319 ? -38.586 15.215 70.811 1.00 5.54 315 LEU C O 1
ATOM 14848 N N . GLY D 1 320 ? -37.442 16.784 69.683 1.00 5.77 316 GLY C N 1
ATOM 14849 C CA . GLY D 1 320 ? -38.464 16.946 68.624 1.00 5.16 316 GLY C CA 1
ATOM 14850 C C . GLY D 1 320 ? -38.549 15.758 67.687 1.00 5.97 316 GLY C C 1
ATOM 14851 O O . GLY D 1 320 ? -39.637 15.339 67.303 1.00 5.84 316 GLY C O 1
ATOM 14852 N N . LEU D 1 321 ? -37.403 15.172 67.339 1.00 5.59 317 LEU C N 1
ATOM 14853 C CA . LEU D 1 321 ? -37.401 13.936 66.556 1.00 6.33 317 LEU C CA 1
ATOM 14854 C C . LEU D 1 321 ? -38.135 12.780 67.237 1.00 6.16 317 LEU C C 1
ATOM 14855 O O . LEU D 1 321 ? -38.951 12.081 66.602 1.00 5.81 317 LEU C O 1
ATOM 14860 N N . ILE D 1 322 ? -37.853 12.589 68.520 1.00 6.20 318 ILE C N 1
ATOM 14861 C CA . ILE D 1 322 ? -38.499 11.523 69.289 1.00 5.54 318 ILE C CA 1
ATOM 14862 C C . ILE D 1 322 ? -39.990 11.822 69.457 1.00 5.11 318 ILE C C 1
ATOM 14863 O O . ILE D 1 322 ? -40.822 10.935 69.352 1.00 5.03 318 ILE C O 1
ATOM 14868 N N . GLY D 1 323 ? -40.325 13.084 69.673 1.00 5.39 319 GLY C N 1
ATOM 14869 C CA . GLY D 1 323 ? -41.711 13.508 69.782 1.00 5.38 319 GLY C CA 1
ATOM 14870 C C . GLY D 1 323 ? -42.489 13.296 68.499 1.00 6.07 319 GLY C C 1
ATOM 14871 O O . GLY D 1 323 ? -43.638 12.828 68.532 1.00 7.34 319 GLY C O 1
ATOM 14872 N N . TYR D 1 324 ? -41.869 13.628 67.372 1.00 5.94 320 TYR C N 1
ATOM 14873 C CA . TYR D 1 324 ? -42.454 13.364 66.047 1.00 6.13 320 TYR C CA 1
ATOM 14874 C C . TYR D 1 324 ? -42.637 11.842 65.795 1.00 6.41 320 TYR C C 1
ATOM 14875 O O . TYR D 1 324 ? -43.675 11.402 65.331 1.00 6.77 320 TYR C O 1
ATOM 14884 N N . TRP D 1 325 ? -41.601 11.069 66.111 1.00 6.56 321 TRP C N 1
ATOM 14885 C CA . TRP D 1 325 ? -41.619 9.607 66.021 1.00 6.83 321 TRP C CA 1
ATOM 14886 C C . TRP D 1 325 ? -42.850 9.059 66.754 1.00 6.92 321 TRP C C 1
ATOM 14887 O O . TRP D 1 325 ? -43.659 8.315 66.185 1.00 7.84 321 TRP C O 1
ATOM 14898 N N . HIS D 1 326 ? -42.994 9.454 68.007 1.00 6.28 322 HIS C N 1
ATOM 14899 C CA . HIS D 1 326 ? -44.118 9.006 68.808 1.00 6.43 322 HIS C CA 1
ATOM 14900 C C . HIS D 1 326 ? -45.471 9.339 68.209 1.00 6.90 322 HIS C C 1
ATOM 14901 O O . HIS D 1 326 ? -46.363 8.485 68.157 1.00 6.45 322 HIS C O 1
ATOM 14908 N N . ARG D 1 327 ? -45.620 10.582 67.777 1.00 6.73 323 ARG C N 1
ATOM 14909 C CA . ARG D 1 327 ? -46.883 11.088 67.261 1.00 7.34 323 ARG C CA 1
ATOM 14910 C C . ARG D 1 327 ? -47.202 10.575 65.850 1.00 8.02 323 ARG C C 1
ATOM 14911 O O . ARG D 1 327 ? -48.213 9.893 65.645 1.00 8.68 323 ARG C O 1
ATOM 14919 N N . ALA D 1 328 ? -46.356 10.897 64.875 1.00 8.23 324 ALA C N 1
ATOM 14920 C CA . ALA D 1 328 ? -46.675 10.655 63.464 1.00 8.69 324 ALA C CA 1
ATOM 14921 C C . ALA D 1 328 ? -46.384 9.237 62.978 1.00 8.98 324 ALA C C 1
ATOM 14922 O O . ALA D 1 328 ? -47.014 8.777 62.034 1.00 8.78 324 ALA C O 1
ATOM 14924 N N . ILE D 1 329 ? -45.402 8.567 63.577 1.00 8.85 325 ILE C N 1
ATOM 14925 C CA . ILE D 1 329 ? -45.016 7.223 63.157 1.00 8.99 325 ILE C CA 1
ATOM 14926 C C . ILE D 1 329 ? -45.644 6.159 64.052 1.00 9.25 325 ILE C C 1
ATOM 14927 O O . ILE D 1 329 ? -46.325 5.238 63.562 1.00 9.81 325 ILE C O 1
ATOM 14932 N N . CYS D 1 330 ? -45.448 6.278 65.356 1.00 8.90 326 CYS C N 1
ATOM 14933 C CA . CYS D 1 330 ? -45.951 5.260 66.251 1.00 9.29 326 CYS C CA 1
ATOM 14934 C C . CYS D 1 330 ? -47.464 5.369 66.480 1.00 9.61 326 CYS C C 1
ATOM 14935 O O . CYS D 1 330 ? -48.086 4.438 66.978 1.00 9.01 326 CYS C O 1
ATOM 14938 N N . GLY D 1 331 ? -48.033 6.530 66.138 1.00 9.59 327 GLY C N 1
ATOM 14939 C CA . GLY D 1 331 ? -49.461 6.764 66.185 1.00 8.99 327 GLY C CA 1
ATOM 14940 C C . GLY D 1 331 ? -49.996 7.193 67.548 1.00 8.21 327 GLY C C 1
ATOM 14941 O O . GLY D 1 331 ? -51.193 7.055 67.804 1.00 7.94 327 GLY C O 1
ATOM 14942 N N . TYR D 1 332 ? -49.129 7.704 68.420 1.00 6.59 328 TYR C N 1
ATOM 14943 C CA . TYR D 1 332 ? -49.533 8.113 69.770 1.00 6.56 328 TYR C CA 1
ATOM 14944 C C . TYR D 1 332 ? -50.132 9.508 69.759 1.00 5.78 328 TYR C C 1
ATOM 14945 O O . TYR D 1 332 ? -49.448 10.480 69.492 1.00 6.48 328 TYR C O 1
ATOM 14954 N N . GLY D 1 333 ? -51.409 9.595 70.083 1.00 5.50 329 GLY C N 1
ATOM 14955 C CA . GLY D 1 333 ? -52.167 10.828 69.954 1.00 5.53 329 GLY C CA 1
ATOM 14956 C C . GLY D 1 333 ? -51.950 11.844 71.060 1.00 4.99 329 GLY C C 1
ATOM 14957 O O . GLY D 1 333 ? -52.361 13.014 70.927 1.00 6.00 329 GLY C O 1
ATOM 14958 N N . SER D 1 334 ? -51.322 11.417 72.156 1.00 5.05 330 SER C N 1
ATOM 14959 C CA . SER D 1 334 ? -51.035 12.325 73.260 1.00 4.58 330 SER C CA 1
ATOM 14960 C C . SER D 1 334 ? -49.641 12.042 73.791 1.00 5.11 330 SER C C 1
ATOM 14961 O O . SER D 1 334 ? -49.009 11.042 73.428 1.00 5.41 330 SER C O 1
ATOM 14964 N N . ARG D 1 335 ? -49.132 12.963 74.592 1.00 5.01 331 ARG C N 1
ATOM 14965 C CA . ARG D 1 335 ? -47.929 12.698 75.391 1.00 5.63 331 ARG C CA 1
ATOM 14966 C C . ARG D 1 335 ? -48.105 13.263 76.791 1.00 5.36 331 ARG C C 1
ATOM 14967 O O . ARG D 1 335 ? -48.632 14.370 76.965 1.00 5.19 331 ARG C O 1
ATOM 14975 N N . ALA D 1 336 ? -47.692 12.485 77.789 1.00 5.06 332 ALA C N 1
ATOM 14976 C CA . ALA D 1 336 ? -47.778 12.899 79.184 1.00 5.16 332 ALA C CA 1
ATOM 14977 C C . ALA D 1 336 ? -46.436 13.403 79.660 1.00 5.00 332 ALA C C 1
ATOM 14978 O O . ALA D 1 336 ? -45.437 12.650 79.619 1.00 5.23 332 ALA C O 1
ATOM 14980 N N . ILE D 1 337 ? -46.429 14.654 80.124 1.00 4.65 333 ILE C N 1
ATOM 14981 C CA . ILE D 1 337 ? -45.250 15.300 80.684 1.00 5.31 333 ILE C CA 1
ATOM 14982 C C . ILE D 1 337 ? -45.422 15.375 82.191 1.00 4.76 333 ILE C C 1
ATOM 14983 O O . ILE D 1 337 ? -46.329 16.055 82.703 1.00 5.21 333 ILE C O 1
ATOM 14988 N N . ILE D 1 338 ? -44.571 14.649 82.903 1.00 3.94 334 ILE C N 1
ATOM 14989 C CA . ILE D 1 338 ? -44.742 14.425 84.342 1.00 3.96 334 ILE C CA 1
ATOM 14990 C C . ILE D 1 338 ? -43.490 14.877 85.081 1.00 3.99 334 ILE C C 1
ATOM 14991 O O . ILE D 1 338 ? -42.504 14.123 85.171 1.00 4.86 334 ILE C O 1
ATOM 14996 N N . PRO D 1 339 ? -43.485 16.140 85.546 1.00 4.00 335 PRO C N 1
ATOM 14997 C CA . PRO D 1 339 ? -42.340 16.652 86.277 1.00 4.24 335 PRO C CA 1
ATOM 14998 C C . PRO D 1 339 ? -42.369 16.196 87.718 1.00 4.19 335 PRO C C 1
ATOM 14999 O O . PRO D 1 339 ? -43.370 16.417 88.406 1.00 4.43 335 PRO C O 1
ATOM 15003 N N . TYR D 1 340 ? -41.316 15.518 88.157 1.00 4.20 336 TYR C N 1
ATOM 15004 C CA . TYR D 1 340 ? -41.225 15.073 89.559 1.00 4.33 336 TYR C CA 1
ATOM 15005 C C . TYR D 1 340 ? -40.700 16.224 90.409 1.00 4.61 336 TYR C C 1
ATOM 15006 O O . TYR D 1 340 ? -39.572 16.210 90.917 1.00 4.62 336 TYR C O 1
ATOM 15015 N N . ASP D 1 341 ? -41.542 17.255 90.496 1.00 4.48 337 ASP C N 1
ATOM 15016 C CA . ASP D 1 341 ? -41.243 18.500 91.230 1.00 4.59 337 ASP C CA 1
ATOM 15017 C C . ASP D 1 341 ? -42.562 19.209 91.451 1.00 4.49 337 ASP C C 1
ATOM 15018 O O . ASP D 1 341 ? -43.193 19.637 90.497 1.00 4.57 337 ASP C O 1
ATOM 15023 N N . GLN D 1 342 ? -43.025 19.266 92.689 1.00 4.82 338 GLN C N 1
ATOM 15024 C CA . GLN D 1 342 ? -44.290 19.959 93.011 1.00 4.92 338 GLN C CA 1
ATOM 15025 C C . GLN D 1 342 ? -44.290 21.401 92.526 1.00 4.66 338 GLN C C 1
ATOM 15026 O O . GLN D 1 342 ? -45.331 21.941 92.140 1.00 4.65 338 GLN C O 1
ATOM 15032 N N . ARG D 1 343 ? -43.121 22.020 92.516 1.00 4.72 339 ARG C N 1
ATOM 15033 C CA . ARG D 1 343 ? -43.024 23.405 92.073 1.00 4.98 339 ARG C CA 1
ATOM 15034 C C . ARG D 1 343 ? -43.299 23.559 90.574 1.00 4.64 339 ARG C C 1
ATOM 15035 O O . ARG D 1 343 ? -43.628 24.666 90.132 1.00 5.35 339 ARG C O 1
ATOM 15043 N N . LEU D 1 344 ? -43.194 22.466 89.806 1.00 4.48 340 LEU C N 1
ATOM 15044 C CA . LEU D 1 344 ? -43.559 22.470 88.384 1.00 4.35 340 LEU C CA 1
ATOM 15045 C C . LEU D 1 344 ? -45.034 22.088 88.168 1.00 4.52 340 LEU C C 1
ATOM 15046 O O . LEU D 1 344 ? -45.396 21.645 87.086 1.00 4.20 340 LEU C O 1
ATOM 15051 N N . SER D 1 345 ? -45.883 22.270 89.196 1.00 4.39 341 SER C N 1
ATOM 15052 C CA . SER D 1 345 ? -47.300 21.931 89.119 1.00 4.57 341 SER C CA 1
ATOM 15053 C C . SER D 1 345 ? -48.005 22.535 87.914 1.00 4.67 341 SER C C 1
ATOM 15054 O O . SER D 1 345 ? -48.930 21.925 87.389 1.00 5.26 341 SER C O 1
ATOM 15057 N N . ARG D 1 346 ? -47.617 23.737 87.506 1.00 4.47 342 ARG C N 1
ATOM 15058 C CA . ARG D 1 346 ? -48.266 24.408 86.379 1.00 4.74 342 ARG C CA 1
ATOM 15059 C C . ARG D 1 346 ? -47.438 24.410 85.085 1.00 4.70 342 ARG C C 1
ATOM 15060 O O . ARG D 1 346 ? -47.784 25.120 84.126 1.00 5.23 342 ARG C O 1
ATOM 15068 N N . LEU D 1 347 ? -46.418 23.562 85.027 1.00 4.48 343 LEU C N 1
ATOM 15069 C CA . LEU D 1 347 ? -45.643 23.379 83.802 1.00 4.72 343 LEU C CA 1
ATOM 15070 C C . LEU D 1 347 ? -46.442 22.639 82.710 1.00 4.58 343 LEU C C 1
ATOM 15071 O O . LEU D 1 347 ? -46.424 23.073 81.572 1.00 4.08 343 LEU C O 1
ATOM 15076 N N . PRO D 1 348 ? -47.138 21.518 83.042 1.00 4.62 344 PRO C N 1
ATOM 15077 C CA . PRO D 1 348 ? -47.893 20.891 81.950 1.00 4.72 344 PRO C CA 1
ATOM 15078 C C . PRO D 1 348 ? -48.906 21.841 81.307 1.00 4.51 344 PRO C C 1
ATOM 15079 O O . PRO D 1 348 ? -49.011 21.845 80.096 1.00 4.41 344 PRO C O 1
ATOM 15083 N N . ALA D 1 349 ? -49.606 22.658 82.093 1.00 4.76 345 ALA C N 1
ATOM 15084 C CA . ALA D 1 349 ? -50.575 23.626 81.555 1.00 4.42 345 ALA C CA 1
ATOM 15085 C C . ALA D 1 349 ? -49.887 24.641 80.661 1.00 4.85 345 ALA C C 1
ATOM 15086 O O . ALA D 1 349 ? -50.410 25.014 79.615 1.00 4.34 345 ALA C O 1
ATOM 15088 N N . TYR D 1 350 ? -48.682 25.050 81.046 1.00 4.35 346 TYR C N 1
ATOM 15089 C CA . TYR D 1 350 ? -47.898 25.980 80.228 1.00 4.92 346 TYR C CA 1
ATOM 15090 C C . TYR D 1 350 ? -47.499 25.351 78.904 1.00 5.14 346 TYR C C 1
ATOM 15091 O O . TYR D 1 350 ? -47.611 25.975 77.845 1.00 5.02 346 TYR C O 1
ATOM 15100 N N . LEU D 1 351 ? -46.986 24.128 78.973 1.00 5.18 347 LEU C N 1
ATOM 15101 C CA . LEU D 1 351 ? -46.603 23.399 77.770 1.00 5.23 347 LEU C CA 1
ATOM 15102 C C . LEU D 1 351 ? -47.800 23.096 76.857 1.00 5.88 347 LEU C C 1
ATOM 15103 O O . LEU D 1 351 ? -47.632 22.935 75.631 1.00 6.08 347 LEU C O 1
ATOM 15108 N N . GLN D 1 352 ? -49.005 23.012 77.420 1.00 6.13 348 GLN C N 1
ATOM 15109 C CA . GLN D 1 352 ? -50.205 22.861 76.564 1.00 6.45 348 GLN C CA 1
ATOM 15110 C C . GLN D 1 352 ? -50.326 24.003 75.605 1.00 7.41 348 GLN C C 1
ATOM 15111 O O . GLN D 1 352 ? -50.491 23.766 74.413 1.00 7.98 348 GLN C O 1
ATOM 15117 N N . GLN D 1 353 ? -50.215 25.237 76.101 1.00 6.02 349 GLN C N 1
ATOM 15118 C CA . GLN D 1 353 ? -50.275 26.367 75.202 1.00 6.34 349 GLN C CA 1
ATOM 15119 C C . GLN D 1 353 ? -49.094 26.378 74.243 1.00 5.74 349 GLN C C 1
ATOM 15120 O O . GLN D 1 353 ? -49.284 26.477 73.023 1.00 5.66 349 GLN C O 1
ATOM 15126 N N . LEU D 1 354 ? -47.886 26.268 74.791 1.00 4.98 350 LEU C N 1
ATOM 15127 C CA . LEU D 1 354 ? -46.682 26.292 73.963 1.00 4.71 350 LEU C CA 1
ATOM 15128 C C . LEU D 1 354 ? -46.785 25.306 72.799 1.00 4.45 350 LEU C C 1
ATOM 15129 O O . LEU D 1 354 ? -46.530 25.657 71.642 1.00 5.01 350 LEU C O 1
ATOM 15134 N N . ASP D 1 355 ? -47.111 24.069 73.128 1.00 4.38 351 ASP C N 1
ATOM 15135 C CA . ASP D 1 355 ? -47.085 22.965 72.166 1.00 5.09 351 ASP C CA 1
ATOM 15136 C C . ASP D 1 355 ? -48.338 22.946 71.302 1.00 4.55 351 ASP C C 1
ATOM 15137 O O . ASP D 1 355 ? -48.241 23.008 70.072 1.00 4.84 351 ASP C O 1
ATOM 15142 N N . MET D 1 356 ? -49.500 22.923 71.941 1.00 4.51 352 MET C N 1
ATOM 15143 C CA . MET D 1 356 ? -50.766 22.731 71.214 1.00 4.64 352 MET C CA 1
ATOM 15144 C C . MET D 1 356 ? -51.209 23.923 70.399 1.00 5.06 352 MET C C 1
ATOM 15145 O O . MET D 1 356 ? -51.799 23.730 69.340 1.00 5.68 352 MET C O 1
ATOM 15150 N N . GLU D 1 357 ? -50.976 25.139 70.890 1.00 4.89 353 GLU C N 1
ATOM 15151 C CA . GLU D 1 357 ? -51.358 26.331 70.157 1.00 5.39 353 GLU C CA 1
ATOM 15152 C C . GLU D 1 357 ? -50.370 26.564 69.015 1.00 5.61 353 GLU C C 1
ATOM 15153 O O . GLU D 1 357 ? -50.759 27.086 67.962 1.00 6.18 353 GLU C O 1
ATOM 15159 N N . SER D 1 358 ? -49.113 26.179 69.199 1.00 5.26 354 SER C N 1
ATOM 15160 C CA . SER D 1 358 ? -48.134 26.264 68.112 1.00 4.96 354 SER C CA 1
ATOM 15161 C C . SER D 1 358 ? -48.417 25.234 67.019 1.00 5.34 354 SER C C 1
ATOM 15162 O O . SER D 1 358 ? -48.462 25.581 65.816 1.00 5.80 354 SER C O 1
ATOM 15165 N N . ASN D 1 359 ? -48.603 23.977 67.420 1.00 4.96 355 ASN C N 1
ATOM 15166 C CA . ASN D 1 359 ? -48.592 22.872 66.469 1.00 5.04 355 ASN C CA 1
ATOM 15167 C C . ASN D 1 359 ? -49.937 22.195 66.164 1.00 5.28 355 ASN C C 1
ATOM 15168 O O . ASN D 1 359 ? -49.988 21.335 65.294 1.00 5.94 355 ASN C O 1
ATOM 15173 N N . GLY D 1 360 ? -51.024 22.635 66.797 1.00 5.80 356 GLY C N 1
ATOM 15174 C CA . GLY D 1 360 ? -52.370 22.153 66.484 1.00 6.00 356 GLY C CA 1
ATOM 15175 C C . GLY D 1 360 ? -52.907 22.795 65.209 1.00 5.84 356 GLY C C 1
ATOM 15176 O O . GLY D 1 360 ? -53.826 23.603 65.239 1.00 5.82 356 GLY C O 1
ATOM 15177 N N . LYS D 1 361 ? -52.305 22.435 64.093 1.00 5.83 357 LYS C N 1
ATOM 15178 C CA . LYS D 1 361 ? -52.546 23.082 62.804 1.00 6.13 357 LYS C CA 1
ATOM 15179 C C . LYS D 1 361 ? -52.842 22.030 61.745 1.00 6.56 357 LYS C C 1
ATOM 15180 O O . LYS D 1 361 ? -52.300 20.931 61.811 1.00 5.99 357 LYS C O 1
ATOM 15186 N N . SER D 1 362 ? -53.659 22.387 60.748 1.00 6.32 358 SER C N 1
ATOM 15187 C CA . SER D 1 362 ? -54.008 21.466 59.682 1.00 6.97 358 SER C CA 1
ATOM 15188 C C . SER D 1 362 ? -53.586 21.916 58.299 1.00 6.80 358 SER C C 1
ATOM 15189 O O . SER D 1 362 ? -53.847 21.226 57.312 1.00 7.85 358 SER C O 1
ATOM 15192 N N . VAL D 1 363 ? -52.920 23.064 58.231 1.00 7.05 359 VAL C N 1
ATOM 15193 C CA . VAL D 1 363 ? -52.507 23.670 56.983 1.00 8.32 359 VAL C CA 1
ATOM 15194 C C . VAL D 1 363 ? -50.986 23.939 56.989 1.00 8.53 359 VAL C C 1
ATOM 15195 O O . VAL D 1 363 ? -50.441 24.336 58.012 1.00 8.06 359 VAL C O 1
ATOM 15199 N N . THR D 1 364 ? -50.320 23.704 55.851 1.00 8.39 360 THR C N 1
ATOM 15200 C CA . THR D 1 364 ? -48.878 23.935 55.720 1.00 8.05 360 THR C CA 1
ATOM 15201 C C . THR D 1 364 ? -48.541 25.426 55.555 1.00 8.63 360 THR C C 1
ATOM 15202 O O . THR D 1 364 ? -49.423 26.242 55.389 1.00 8.66 360 THR C O 1
ATOM 15206 N N . LEU D 1 365 ? -47.256 25.764 55.547 1.00 8.43 361 LEU C N 1
ATOM 15207 C CA . LEU D 1 365 ? -46.819 27.147 55.327 1.00 8.73 361 LEU C CA 1
ATOM 15208 C C . LEU D 1 365 ? -47.389 27.653 54.031 1.00 9.42 361 LEU C C 1
ATOM 15209 O O . LEU D 1 365 ? -47.645 28.839 53.890 1.00 9.25 361 LEU C O 1
ATOM 15214 N N . ASP D 1 366 ? -47.567 26.752 53.070 1.00 10.27 362 ASP C N 1
ATOM 15215 C CA . ASP D 1 366 ? -48.074 27.145 51.754 1.00 11.62 362 ASP C CA 1
ATOM 15216 C C . ASP D 1 366 ? -49.591 27.027 51.610 1.00 11.06 362 ASP C C 1
ATOM 15217 O O . ASP D 1 366 ? -50.128 27.146 50.519 1.00 11.18 362 ASP C O 1
ATOM 15222 N N . GLY D 1 367 ? -50.279 26.819 52.726 1.00 10.71 363 GLY C N 1
ATOM 15223 C CA . GLY D 1 367 ? -51.740 26.798 52.732 1.00 10.70 363 GLY C CA 1
ATOM 15224 C C . GLY D 1 367 ? -52.369 25.521 52.198 1.00 11.08 363 GLY C C 1
ATOM 15225 O O . GLY D 1 367 ? -53.512 25.544 51.722 1.00 11.25 363 GLY C O 1
ATOM 15226 N N . LYS D 1 368 ? -51.621 24.423 52.244 1.00 10.18 364 LYS C N 1
ATOM 15227 C CA . LYS D 1 368 ? -52.108 23.129 51.749 1.00 10.46 364 LYS C CA 1
ATOM 15228 C C . LYS D 1 368 ? -52.414 22.237 52.948 1.00 10.17 364 LYS C C 1
ATOM 15229 O O . LYS D 1 368 ? -51.913 22.502 54.058 1.00 9.23 364 LYS C O 1
ATOM 15235 N N . PRO D 1 369 ? -53.216 21.172 52.744 1.00 10.19 365 PRO C N 1
ATOM 15236 C CA . PRO D 1 369 ? -53.464 20.298 53.892 1.00 9.72 365 PRO C CA 1
ATOM 15237 C C . PRO D 1 369 ? -52.188 19.581 54.302 1.00 9.40 365 PRO C C 1
ATOM 15238 O O . PRO D 1 369 ? -51.404 19.155 53.446 1.00 7.78 365 PRO C O 1
ATOM 15242 N N . VAL D 1 370 ? -51.992 19.428 55.599 1.00 8.80 366 VAL C N 1
ATOM 15243 C CA . VAL D 1 370 ? -50.823 18.738 56.121 1.00 9.07 366 VAL C CA 1
ATOM 15244 C C . VAL D 1 370 ? -50.784 17.260 55.718 1.00 9.88 366 VAL C C 1
ATOM 15245 O O . VAL D 1 370 ? -51.804 16.624 55.473 1.00 9.34 366 VAL C O 1
ATOM 15249 N N . SER D 1 371 ? -49.579 16.711 55.701 1.00 11.29 367 SER C N 1
ATOM 15250 C CA . SER D 1 371 ? -49.336 15.365 55.184 1.00 12.68 367 SER C CA 1
ATOM 15251 C C . SER D 1 371 ? -49.576 14.250 56.186 1.00 13.39 367 SER C C 1
ATOM 15252 O O . SER D 1 371 ? -49.678 13.087 55.802 1.00 14.12 367 SER C O 1
ATOM 15255 N N . GLY D 1 372 ? -49.648 14.582 57.465 1.00 12.45 368 GLY C N 1
ATOM 15256 C CA . GLY D 1 372 ? -50.004 13.599 58.491 1.00 12.52 368 GLY C CA 1
ATOM 15257 C C . GLY D 1 372 ? -50.396 14.268 59.798 1.00 11.32 368 GLY C C 1
ATOM 15258 O O . GLY D 1 372 ? -50.705 15.445 59.813 1.00 11.22 368 GLY C O 1
ATOM 15259 N N . PRO D 1 373 ? -50.363 13.528 60.918 1.00 10.56 369 PRO C N 1
ATOM 15260 C CA . PRO D 1 373 ? -50.769 14.136 62.173 1.00 9.43 369 PRO C CA 1
ATOM 15261 C C . PRO D 1 373 ? -49.824 15.262 62.555 1.00 8.23 369 PRO C C 1
ATOM 15262 O O . PRO D 1 373 ? -48.624 15.160 62.273 1.00 8.34 369 PRO C O 1
ATOM 15266 N N . THR D 1 374 ? -50.349 16.305 63.208 1.00 7.02 370 THR C N 1
ATOM 15267 C CA . THR D 1 374 ? -49.513 17.367 63.702 1.00 6.12 370 THR C CA 1
ATOM 15268 C C . THR D 1 374 ? -49.471 17.325 65.256 1.00 6.37 370 THR C C 1
ATOM 15269 O O . THR D 1 374 ? -49.282 16.241 65.840 1.00 5.79 370 THR C O 1
ATOM 15273 N N . GLY D 1 375 ? -49.630 18.453 65.923 1.00 5.60 371 GLY C N 1
ATOM 15274 C CA . GLY D 1 375 ? -49.416 18.484 67.358 1.00 5.65 371 GLY C CA 1
ATOM 15275 C C . GLY D 1 375 ? -50.237 17.467 68.130 1.00 5.09 371 GLY C C 1
ATOM 15276 O O . GLY D 1 375 ? -51.426 17.274 67.832 1.00 5.69 371 GLY C O 1
ATOM 15277 N N . PRO D 1 376 ? -49.614 16.790 69.107 1.00 5.71 372 PRO C N 1
ATOM 15278 C CA . PRO D 1 376 ? -50.404 15.886 69.948 1.00 5.27 372 PRO C CA 1
ATOM 15279 C C . PRO D 1 376 ? -51.069 16.645 71.075 1.00 5.49 372 PRO C C 1
ATOM 15280 O O . PRO D 1 376 ? -50.712 17.784 71.343 1.00 4.57 372 PRO C O 1
ATOM 15284 N N . VAL D 1 377 ? -52.013 15.993 71.745 1.00 5.18 373 VAL C N 1
ATOM 15285 C CA . VAL D 1 377 ? -52.504 16.500 73.027 1.00 4.83 373 VAL C CA 1
ATOM 15286 C C . VAL D 1 377 ? -51.382 16.367 74.048 1.00 5.18 373 VAL C C 1
ATOM 15287 O O . VAL D 1 377 ? -50.787 15.298 74.168 1.00 5.09 373 VAL C O 1
ATOM 15291 N N . VAL D 1 378 ? -51.065 17.465 74.732 1.00 4.79 374 VAL C N 1
ATOM 15292 C CA . VAL D 1 378 ? -50.089 17.474 75.823 1.00 5.13 374 VAL C CA 1
ATOM 15293 C C . VAL D 1 378 ? -50.851 17.582 77.159 1.00 5.14 374 VAL C C 1
ATOM 15294 O O . VAL D 1 378 ? -51.798 18.353 77.289 1.00 5.70 374 VAL C O 1
ATOM 15298 N N . TRP D 1 379 ? -50.475 16.769 78.128 1.00 5.33 375 TRP C N 1
ATOM 15299 C CA . TRP D 1 379 ? -51.155 16.789 79.408 1.00 4.86 375 TRP C CA 1
ATOM 15300 C C . TRP D 1 379 ? -50.221 16.265 80.481 1.00 4.45 375 TRP C C 1
ATOM 15301 O O . TRP D 1 379 ? -49.195 15.674 80.166 1.00 4.02 375 TRP C O 1
ATOM 15312 N N . GLY D 1 380 ? -50.582 16.493 81.733 1.00 4.08 376 GLY C N 1
ATOM 15313 C CA . GLY D 1 380 ? -49.817 15.970 82.853 1.00 4.77 376 GLY C CA 1
ATOM 15314 C C . GLY D 1 380 ? -50.114 16.665 84.170 1.00 4.40 376 GLY C C 1
ATOM 15315 O O . GLY D 1 380 ? -50.864 17.657 84.249 1.00 4.85 376 GLY C O 1
ATOM 15316 N N . GLU D 1 381 ? -49.517 16.092 85.206 1.00 4.39 377 GLU C N 1
ATOM 15317 C CA . GLU D 1 381 ? -49.484 16.619 86.546 1.00 4.13 377 GLU C CA 1
ATOM 15318 C C . GLU D 1 381 ? -48.111 16.246 87.088 1.00 4.53 377 GLU C C 1
ATOM 15319 O O . GLU D 1 381 ? -47.456 15.327 86.572 1.00 4.45 377 GLU C O 1
ATOM 15325 N N . PRO D 1 382 ? -47.671 16.920 88.143 1.00 5.27 378 PRO C N 1
ATOM 15326 C CA . PRO D 1 382 ? -46.422 16.465 88.723 1.00 5.59 378 PRO C CA 1
ATOM 15327 C C . PRO D 1 382 ? -46.441 15.062 89.302 1.00 5.56 378 PRO C C 1
ATOM 15328 O O . PRO D 1 382 ? -47.495 14.560 89.722 1.00 7.13 378 PRO C O 1
ATOM 15332 N N . GLY D 1 383 ? -45.266 14.439 89.347 1.00 5.40 379 GLY C N 1
ATOM 15333 C CA . GLY D 1 383 ? -45.042 13.250 90.155 1.00 5.41 379 GLY C CA 1
ATOM 15334 C C . GLY D 1 383 ? -44.620 13.697 91.551 1.00 6.09 379 GLY C C 1
ATOM 15335 O O . GLY D 1 383 ? -43.974 14.738 91.674 1.00 5.54 379 GLY C O 1
ATOM 15336 N N . THR D 1 384 ? -44.957 12.943 92.605 1.00 5.73 380 THR C N 1
ATOM 15337 C CA . THR D 1 384 ? -45.620 11.645 92.512 1.00 5.85 380 THR C CA 1
ATOM 15338 C C . THR D 1 384 ? -47.137 11.696 92.331 1.00 6.70 380 THR C C 1
ATOM 15339 O O . THR D 1 384 ? -47.752 10.666 92.072 1.00 6.91 380 THR C O 1
ATOM 15343 N N . ASN D 1 385 ? -47.739 12.879 92.506 1.00 7.35 381 ASN C N 1
ATOM 15344 C CA . ASN D 1 385 ? -49.197 13.067 92.435 1.00 6.98 381 ASN C CA 1
ATOM 15345 C C . ASN D 1 385 ? -49.855 12.252 91.328 1.00 7.88 381 ASN C C 1
ATOM 15346 O O . ASN D 1 385 ? -50.809 11.504 91.570 1.00 7.35 381 ASN C O 1
ATOM 15351 N N . GLY D 1 386 ? -49.355 12.435 90.105 1.00 7.62 382 GLY C N 1
ATOM 15352 C CA . GLY D 1 386 ? -49.944 11.810 88.932 1.00 7.67 382 GLY C CA 1
ATOM 15353 C C . GLY D 1 386 ? -49.972 10.308 89.034 1.00 7.90 382 GLY C C 1
ATOM 15354 O O . GLY D 1 386 ? -50.895 9.683 88.524 1.00 7.45 382 GLY C O 1
ATOM 15355 N N . GLN D 1 387 ? -48.980 9.711 89.702 1.00 8.52 383 GLN C N 1
ATOM 15356 C CA . GLN D 1 387 ? -49.010 8.263 89.966 1.00 8.80 383 GLN C CA 1
ATOM 15357 C C . GLN D 1 387 ? -50.288 7.776 90.604 1.00 9.84 383 GLN C C 1
ATOM 15358 O O . GLN D 1 387 ? -50.807 6.694 90.265 1.00 11.14 383 GLN C O 1
ATOM 15364 N N . HIS D 1 388 ? -50.791 8.561 91.537 1.00 8.59 384 HIS C N 1
ATOM 15365 C CA . HIS D 1 388 ? -51.916 8.148 92.340 1.00 8.82 384 HIS C CA 1
ATOM 15366 C C . HIS D 1 388 ? -53.239 8.545 91.715 1.00 8.53 384 HIS C C 1
ATOM 15367 O O . HIS D 1 388 ? -54.287 8.335 92.314 1.00 10.41 384 HIS C O 1
ATOM 15374 N N . ALA D 1 389 ? -53.172 9.161 90.542 1.00 7.20 385 ALA C N 1
ATOM 15375 C CA . ALA D 1 389 ? -54.345 9.639 89.826 1.00 7.23 385 ALA C CA 1
ATOM 15376 C C . ALA D 1 389 ? -54.604 8.847 88.540 1.00 6.23 385 ALA C C 1
ATOM 15377 O O . ALA D 1 389 ? -55.688 8.293 88.355 1.00 7.67 385 ALA C O 1
ATOM 15379 N N . PHE D 1 390 ? -53.628 8.821 87.645 1.00 5.30 386 PHE C N 1
ATOM 15380 C CA . PHE D 1 390 ? -53.859 8.304 86.298 1.00 5.32 386 PHE C CA 1
ATOM 15381 C C . PHE D 1 390 ? -52.797 7.347 85.750 1.00 5.58 386 PHE C C 1
ATOM 15382 O O . PHE D 1 390 ? -52.931 6.874 84.621 1.00 6.67 386 PHE C O 1
ATOM 15390 N N . PHE D 1 391 ? -51.741 7.051 86.507 1.00 5.10 387 PHE C N 1
ATOM 15391 C CA . PHE D 1 391 ? -50.772 6.074 86.033 1.00 4.94 387 PHE C CA 1
ATOM 15392 C C . PHE D 1 391 ? -51.357 4.681 85.849 1.00 4.75 387 PHE C C 1
ATOM 15393 O O . PHE D 1 391 ? -50.835 3.896 85.059 1.00 4.94 387 PHE C O 1
ATOM 15401 N N . GLN D 1 392 ? -52.453 4.372 86.544 1.00 4.85 388 GLN C N 1
ATOM 15402 C CA . GLN D 1 392 ? -53.213 3.138 86.257 1.00 5.00 388 GLN C CA 1
ATOM 15403 C C . GLN D 1 392 ? -53.398 2.983 84.757 1.00 5.01 388 GLN C C 1
ATOM 15404 O O . GLN D 1 392 ? -53.128 1.920 84.197 1.00 5.11 388 GLN C O 1
ATOM 15410 N N . LEU D 1 393 ? -53.862 4.048 84.120 1.00 4.98 389 LEU C N 1
ATOM 15411 C CA . LEU D 1 393 ? -54.136 4.017 82.686 1.00 4.99 389 LEU C CA 1
ATOM 15412 C C . LEU D 1 393 ? -52.856 3.961 81.845 1.00 4.89 389 LEU C C 1
ATOM 15413 O O . LEU D 1 393 ? -52.780 3.230 80.852 1.00 5.50 389 LEU C O 1
ATOM 15418 N N . LEU D 1 394 ? -51.831 4.686 82.258 1.00 5.05 390 LEU C N 1
ATOM 15419 C CA . LEU D 1 394 ? -50.572 4.692 81.523 1.00 4.66 390 LEU C CA 1
ATOM 15420 C C . LEU D 1 394 ? -49.912 3.310 81.477 1.00 4.77 390 LEU C C 1
ATOM 15421 O O . LEU D 1 394 ? -49.224 3.000 80.513 1.00 4.80 390 LEU C O 1
ATOM 15426 N N . HIS D 1 395 ? -50.155 2.498 82.507 1.00 4.85 391 HIS C N 1
ATOM 15427 C CA . HIS D 1 395 ? -49.614 1.134 82.612 1.00 4.99 391 HIS C CA 1
ATOM 15428 C C . HIS D 1 395 ? -50.516 0.065 82.020 1.00 5.19 391 HIS C C 1
ATOM 15429 O O . HIS D 1 395 ? -50.026 -0.853 81.350 1.00 6.09 391 HIS C O 1
ATOM 15436 N N . GLN D 1 396 ? -51.817 0.126 82.307 1.00 5.85 392 GLN C N 1
ATOM 15437 C CA . GLN D 1 396 ? -52.739 -0.941 81.929 1.00 5.78 392 GLN C CA 1
ATOM 15438 C C . GLN D 1 396 ? -53.876 -0.579 80.966 1.00 6.22 392 GLN C C 1
ATOM 15439 O O . GLN D 1 396 ? -54.743 -1.420 80.657 1.00 6.00 392 GLN C O 1
ATOM 15445 N N . GLY D 1 397 ? -53.906 0.661 80.519 1.00 5.42 393 GLY C N 1
ATOM 15446 C CA . GLY D 1 397 ? -54.879 1.067 79.523 1.00 6.12 393 GLY C CA 1
ATOM 15447 C C . GLY D 1 397 ? -54.545 0.479 78.172 1.00 7.12 393 GLY C C 1
ATOM 15448 O O . GLY D 1 397 ? -53.435 -0.049 77.950 1.00 6.60 393 GLY C O 1
ATOM 15449 N N . THR D 1 398 ? -55.512 0.564 77.264 1.00 7.72 394 THR C N 1
ATOM 15450 C CA . THR D 1 398 ? -55.382 -0.060 75.942 1.00 8.31 394 THR C CA 1
ATOM 15451 C C . THR D 1 398 ? -54.428 0.695 75.013 1.00 8.64 394 THR C C 1
ATOM 15452 O O . THR D 1 398 ? -53.766 0.063 74.197 1.00 8.54 394 THR C O 1
ATOM 15456 N N . ASP D 1 399 ? -54.347 2.026 75.125 1.00 8.05 395 ASP C N 1
ATOM 15457 C CA . ASP D 1 399 ? -53.430 2.825 74.302 1.00 8.25 395 ASP C CA 1
ATOM 15458 C C . ASP D 1 399 ? -52.070 2.982 74.976 1.00 8.91 395 ASP C C 1
ATOM 15459 O O . ASP D 1 399 ? -51.981 3.041 76.195 1.00 8.99 395 ASP C O 1
ATOM 15464 N N . THR D 1 400 ? -51.011 3.047 74.187 1.00 8.38 396 THR C N 1
ATOM 15465 C CA . THR D 1 400 ? -49.723 3.452 74.716 1.00 8.65 396 THR C CA 1
ATOM 15466 C C . THR D 1 400 ? -49.637 4.971 74.640 1.00 8.34 396 THR C C 1
ATOM 15467 O O . THR D 1 400 ? -49.985 5.565 73.602 1.00 8.31 396 THR C O 1
ATOM 15471 N N . ILE D 1 401 ? -49.202 5.588 75.746 1.00 7.17 397 ILE C N 1
ATOM 15472 C CA . ILE D 1 401 ? -48.978 7.028 75.844 1.00 7.01 397 ILE C CA 1
ATOM 15473 C C . ILE D 1 401 ? -47.545 7.248 76.279 1.00 6.67 397 ILE C C 1
ATOM 15474 O O . ILE D 1 401 ? -47.161 6.779 77.353 1.00 6.76 397 ILE C O 1
ATOM 15479 N N . PRO D 1 402 ? -46.734 7.927 75.441 1.00 6.01 398 PRO C N 1
ATOM 15480 C CA . PRO D 1 402 ? -45.355 8.151 75.801 1.00 6.35 398 PRO C CA 1
ATOM 15481 C C . PRO D 1 402 ? -45.223 9.122 76.982 1.00 6.02 398 PRO C C 1
ATOM 15482 O O . PRO D 1 402 ? -46.030 10.069 77.110 1.00 5.79 398 PRO C O 1
ATOM 15486 N N . LEU D 1 403 ? -44.218 8.866 77.815 1.00 5.52 399 LEU C N 1
ATOM 15487 C CA . LEU D 1 403 ? -43.915 9.663 79.010 1.00 5.50 399 LEU C CA 1
ATOM 15488 C C . LEU D 1 403 ? -42.642 10.479 78.835 1.00 5.34 399 LEU C C 1
ATOM 15489 O O . LEU D 1 403 ? -41.639 9.963 78.299 1.00 5.05 399 LEU C O 1
ATOM 15494 N N . GLU D 1 404 ? -42.718 11.745 79.249 1.00 4.11 400 GLU C N 1
ATOM 15495 C CA . GLU D 1 404 ? -41.550 12.634 79.354 1.00 4.33 400 GLU C CA 1
ATOM 15496 C C . GLU D 1 404 ? -41.444 13.027 80.833 1.00 4.06 400 GLU C C 1
ATOM 15497 O O . GLU D 1 404 ? -42.285 13.767 81.374 1.00 4.57 400 GLU C O 1
ATOM 15503 N N . PHE D 1 405 ? -40.441 12.448 81.490 1.00 4.23 401 PHE C N 1
ATOM 15504 C CA . PHE D 1 405 ? -40.187 12.615 82.917 1.00 4.13 401 PHE C CA 1
ATOM 15505 C C . PHE D 1 405 ? -39.133 13.709 83.134 1.00 4.38 401 PHE C C 1
ATOM 15506 O O . PHE D 1 405 ? -38.144 13.749 82.407 1.00 4.24 401 PHE C O 1
ATOM 15514 N N . ILE D 1 406 ? -39.331 14.556 84.149 1.00 4.16 402 ILE C N 1
ATOM 15515 C CA . ILE D 1 406 ? -38.360 15.580 84.533 1.00 4.23 402 ILE C CA 1
ATOM 15516 C C . ILE D 1 406 ? -38.098 15.464 86.019 1.00 4.86 402 ILE C C 1
ATOM 15517 O O . ILE D 1 406 ? -39.049 15.372 86.792 1.00 5.08 402 ILE C O 1
ATOM 15522 N N . VAL D 1 407 ? -36.835 15.452 86.439 1.00 4.72 403 VAL C N 1
ATOM 15523 C CA . VAL D 1 407 ? -36.528 15.416 87.874 1.00 4.54 403 VAL C CA 1
ATOM 15524 C C . VAL D 1 407 ? -35.198 16.081 88.203 1.00 5.24 403 VAL C C 1
ATOM 15525 O O . VAL D 1 407 ? -34.328 16.183 87.344 1.00 4.90 403 VAL C O 1
ATOM 15529 N N . ALA D 1 408 ? -35.058 16.544 89.444 1.00 4.82 404 ALA C N 1
ATOM 15530 C CA . ALA D 1 408 ? -33.797 17.123 89.918 1.00 5.37 404 ALA C CA 1
ATOM 15531 C C . ALA D 1 408 ? -33.052 16.141 90.771 1.00 5.66 404 ALA C C 1
ATOM 15532 O O . ALA D 1 408 ? -33.662 15.336 91.477 1.00 5.46 404 ALA C O 1
ATOM 15534 N N . ALA D 1 409 ? -31.732 16.264 90.767 1.00 6.17 405 ALA C N 1
ATOM 15535 C CA . ALA D 1 409 ? -30.875 15.458 91.626 1.00 6.24 405 ALA C CA 1
ATOM 15536 C C . ALA D 1 409 ? -30.949 15.909 93.096 1.00 7.04 405 ALA C C 1
ATOM 15537 O O . ALA D 1 409 ? -30.717 15.107 94.007 1.00 6.37 405 ALA C O 1
ATOM 15539 N N . LYS D 1 410 ? -31.214 17.202 93.316 1.00 6.67 406 LYS C N 1
ATOM 15540 C CA . LYS D 1 410 ? -31.310 17.763 94.653 1.00 7.84 406 LYS C CA 1
ATOM 15541 C C . LYS D 1 410 ? -32.519 18.659 94.760 1.00 7.67 406 LYS C C 1
ATOM 15542 O O . LYS D 1 410 ? -32.816 19.449 93.855 1.00 6.24 406 LYS C O 1
ATOM 15548 N N . GLY D 1 411 ? -33.179 18.567 95.913 1.00 8.16 407 GLY C N 1
ATOM 15549 C CA . GLY D 1 411 ? -34.254 19.463 96.283 1.00 7.89 407 GLY C CA 1
ATOM 15550 C C . GLY D 1 411 ? -33.763 20.646 97.097 1.00 7.96 407 GLY C C 1
ATOM 15551 O O . GLY D 1 411 ? -32.574 20.782 97.400 1.00 7.07 407 GLY C O 1
ATOM 15552 N N . HIS D 1 412 ? -34.692 21.493 97.511 1.00 7.54 408 HIS C N 1
ATOM 15553 C CA . HIS D 1 412 ? -34.320 22.731 98.226 1.00 7.60 408 HIS C CA 1
ATOM 15554 C C . HIS D 1 412 ? -34.482 22.640 99.744 1.00 8.88 408 HIS C C 1
ATOM 15555 O O . HIS D 1 412 ? -34.271 23.630 100.452 1.00 9.82 408 HIS C O 1
ATOM 15562 N N . GLU D 1 413 ? -34.861 21.477 100.260 1.00 8.39 409 GLU C N 1
ATOM 15563 C CA . GLU D 1 413 ? -35.140 21.303 101.691 1.00 9.26 409 GLU C CA 1
ATOM 15564 C C . GLU D 1 413 ? -34.013 20.478 102.339 1.00 10.72 409 GLU C C 1
ATOM 15565 O O . GLU D 1 413 ? -33.991 19.253 102.224 1.00 10.43 409 GLU C O 1
ATOM 15571 N N . PRO D 1 414 ? -33.063 21.140 103.000 1.00 12.61 410 PRO C N 1
ATOM 15572 C CA . PRO D 1 414 ? -31.927 20.362 103.523 1.00 13.58 410 PRO C CA 1
ATOM 15573 C C . PRO D 1 414 ? -32.249 19.277 104.541 1.00 12.82 410 PRO C C 1
ATOM 15574 O O . PRO D 1 414 ? -31.508 18.312 104.619 1.00 14.72 410 PRO C O 1
ATOM 15578 N N . THR D 1 415 ? -33.336 19.396 105.291 1.00 11.59 411 THR C N 1
ATOM 15579 C CA . THR D 1 415 ? -33.693 18.322 106.231 1.00 11.74 411 THR C CA 1
ATOM 15580 C C . THR D 1 415 ? -34.622 17.262 105.623 1.00 10.09 411 THR C C 1
ATOM 15581 O O . THR D 1 415 ? -34.918 16.243 106.268 1.00 10.71 411 THR C O 1
ATOM 15585 N N . LEU D 1 416 ? -35.071 17.465 104.390 1.00 8.33 412 LEU C N 1
ATOM 15586 C CA . LEU D 1 416 ? -36.003 16.503 103.756 1.00 7.38 412 LEU C CA 1
ATOM 15587 C C . LEU D 1 416 ? -35.396 15.807 102.549 1.00 7.07 412 LEU C C 1
ATOM 15588 O O . LEU D 1 416 ? -36.116 15.398 101.623 1.00 6.64 412 LEU C O 1
ATOM 15593 N N . ASP D 1 417 ? -34.078 15.612 102.540 1.00 7.54 413 ASP C N 1
ATOM 15594 C CA . ASP D 1 417 ? -33.498 14.894 101.399 1.00 7.41 413 ASP C CA 1
ATOM 15595 C C . ASP D 1 417 ? -34.036 13.464 101.301 1.00 7.21 413 ASP C C 1
ATOM 15596 O O . ASP D 1 417 ? -34.104 12.913 100.208 1.00 7.50 413 ASP C O 1
ATOM 15601 N N . HIS D 1 418 ? -34.418 12.857 102.424 1.00 7.73 414 HIS C N 1
ATOM 15602 C CA . HIS D 1 418 ? -35.007 11.528 102.332 1.00 8.57 414 HIS C CA 1
ATOM 15603 C C . HIS D 1 418 ? -36.283 11.535 101.497 1.00 7.50 414 HIS C C 1
ATOM 15604 O O . HIS D 1 418 ? -36.543 10.587 100.758 1.00 7.00 414 HIS C O 1
ATOM 15611 N N . GLN D 1 419 ? -37.076 12.590 101.605 1.00 6.60 415 GLN C N 1
ATOM 15612 C CA . GLN D 1 419 ? -38.257 12.705 100.764 1.00 5.90 415 GLN C CA 1
ATOM 15613 C C . GLN D 1 419 ? -37.861 12.890 99.302 1.00 5.68 415 GLN C C 1
ATOM 15614 O O . GLN D 1 419 ? -38.500 12.342 98.376 1.00 5.49 415 GLN C O 1
ATOM 15620 N N . HIS D 1 420 ? -36.783 13.638 99.077 1.00 5.85 416 HIS C N 1
ATOM 15621 C CA . HIS D 1 420 ? -36.260 13.754 97.716 1.00 5.60 416 HIS C CA 1
ATOM 15622 C C . HIS D 1 420 ? -35.776 12.420 97.128 1.00 5.57 416 HIS C C 1
ATOM 15623 O O . HIS D 1 420 ? -35.986 12.134 95.946 1.00 5.39 416 HIS C O 1
ATOM 15630 N N . GLU D 1 421 ? -35.141 11.604 97.956 1.00 5.85 417 GLU C N 1
ATOM 15631 C CA . GLU D 1 421 ? -34.744 10.272 97.528 1.00 5.85 417 GLU C CA 1
ATOM 15632 C C . GLU D 1 421 ? -35.961 9.451 97.135 1.00 5.93 417 GLU C C 1
ATOM 15633 O O . GLU D 1 421 ? -35.930 8.757 96.139 1.00 5.65 417 GLU C O 1
ATOM 15639 N N . MET D 1 422 ? -37.038 9.540 97.913 1.00 5.79 418 MET C N 1
ATOM 15640 C CA . MET D 1 422 ? -38.269 8.841 97.564 1.00 5.89 418 MET C CA 1
ATOM 15641 C C . MET D 1 422 ? -38.810 9.330 96.241 1.00 5.23 418 MET C C 1
ATOM 15642 O O . MET D 1 422 ? -39.250 8.529 95.411 1.00 6.13 418 MET C O 1
ATOM 15647 N N . LEU D 1 423 ? -38.758 10.644 96.037 1.00 5.17 419 LEU C N 1
ATOM 15648 C CA . LEU D 1 423 ? -39.246 11.274 94.816 1.00 4.97 419 LEU C CA 1
ATOM 15649 C C . LEU D 1 423 ? -38.484 10.737 93.583 1.00 5.02 419 LEU C C 1
ATOM 15650 O O . LEU D 1 423 ? -39.084 10.352 92.574 1.00 5.65 419 LEU C O 1
ATOM 15655 N N . MET D 1 424 ? -37.162 10.709 93.692 1.00 5.04 420 MET C N 1
ATOM 15656 C CA . MET D 1 424 ? -36.294 10.236 92.607 1.00 5.35 420 MET C CA 1
ATOM 15657 C C . MET D 1 424 ? -36.521 8.747 92.325 1.00 5.04 420 MET C C 1
ATOM 15658 O O . MET D 1 424 ? -36.622 8.347 91.183 1.00 4.96 420 MET C O 1
ATOM 15663 N N . ALA D 1 425 ? -36.638 7.949 93.377 1.00 5.69 421 ALA C N 1
ATOM 15664 C CA . ALA D 1 425 ? -36.842 6.504 93.236 1.00 5.30 421 ALA C CA 1
ATOM 15665 C C . ALA D 1 425 ? -38.150 6.211 92.542 1.00 5.06 421 ALA C C 1
ATOM 15666 O O . ALA D 1 425 ? -38.207 5.300 91.726 1.00 5.05 421 ALA C O 1
ATOM 15668 N N . ASN D 1 426 ? -39.188 7.005 92.838 1.00 5.12 422 ASN C N 1
ATOM 15669 C CA . ASN D 1 426 ? -40.490 6.836 92.175 1.00 4.98 422 ASN C CA 1
ATOM 15670 C C . ASN D 1 426 ? -40.399 7.196 90.689 1.00 4.68 422 ASN C C 1
ATOM 15671 O O . ASN D 1 426 ? -40.949 6.509 89.832 1.00 4.64 422 ASN C O 1
ATOM 15676 N N . CYS D 1 427 ? -39.692 8.272 90.384 1.00 5.07 423 CYS C N 1
ATOM 15677 C CA . CYS D 1 427 ? -39.508 8.688 88.987 1.00 4.93 423 CYS C CA 1
ATOM 15678 C C . CYS D 1 427 ? -38.850 7.571 88.177 1.00 5.11 423 CYS C C 1
ATOM 15679 O O . CYS D 1 427 ? -39.376 7.142 87.143 1.00 4.58 423 CYS C O 1
ATOM 15682 N N . LEU D 1 428 ? -37.706 7.094 88.652 1.00 4.77 424 LEU C N 1
ATOM 15683 C CA . LEU D 1 428 ? -36.974 6.031 87.950 1.00 5.35 424 LEU C CA 1
ATOM 15684 C C . LEU D 1 428 ? -37.771 4.726 87.903 1.00 5.72 424 LEU C C 1
ATOM 15685 O O . LEU D 1 428 ? -37.708 3.989 86.904 1.00 6.20 424 LEU C O 1
ATOM 15690 N N . ALA D 1 429 ? -38.535 4.449 88.968 1.00 5.71 425 ALA C N 1
ATOM 15691 C CA . ALA D 1 429 ? -39.334 3.226 89.050 1.00 5.33 425 ALA C CA 1
ATOM 15692 C C . ALA D 1 429 ? -40.430 3.235 87.994 1.00 5.11 425 ALA C C 1
ATOM 15693 O O . ALA D 1 429 ? -40.745 2.204 87.438 1.00 5.12 425 ALA C O 1
ATOM 15695 N N . GLN D 1 430 ? -41.039 4.391 87.760 1.00 4.71 426 GLN C N 1
ATOM 15696 C CA . GLN D 1 430 ? -42.146 4.471 86.810 1.00 4.62 426 GLN C CA 1
ATOM 15697 C C . GLN D 1 430 ? -41.663 4.244 85.384 1.00 4.63 426 GLN C C 1
ATOM 15698 O O . GLN D 1 430 ? -42.298 3.494 84.633 1.00 4.75 426 GLN C O 1
ATOM 15704 N N . SER D 1 431 ? -40.533 4.842 85.003 1.00 4.62 427 SER C N 1
ATOM 15705 C CA . SER D 1 431 ? -40.011 4.596 83.659 1.00 4.67 427 SER C CA 1
ATOM 15706 C C . SER D 1 431 ? -39.548 3.130 83.503 1.00 4.85 427 SER C C 1
ATOM 15707 O O . SER D 1 431 ? -39.783 2.514 82.468 1.00 5.64 427 SER C O 1
ATOM 15710 N N . GLU D 1 432 ? -38.913 2.569 84.528 1.00 5.06 428 GLU C N 1
ATOM 15711 C CA . GLU D 1 432 ? -38.510 1.168 84.519 1.00 5.16 428 GLU C CA 1
ATOM 15712 C C . GLU D 1 432 ? -39.739 0.241 84.344 1.00 5.51 428 GLU C C 1
ATOM 15713 O O . GLU D 1 432 ? -39.716 -0.684 83.526 1.00 6.89 428 GLU C O 1
ATOM 15719 N N . ALA D 1 433 ? -40.805 0.515 85.104 1.00 5.28 429 ALA C N 1
ATOM 15720 C CA . ALA D 1 433 ? -42.041 -0.256 85.069 1.00 5.13 429 ALA C CA 1
ATOM 15721 C C . ALA D 1 433 ? -42.714 -0.181 83.701 1.00 5.10 429 ALA C C 1
ATOM 15722 O O . ALA D 1 433 ? -43.171 -1.181 83.158 1.00 5.23 429 ALA C O 1
ATOM 15724 N N . LEU D 1 434 ? -42.794 1.020 83.147 1.00 5.16 430 LEU C N 1
ATOM 15725 C CA . LEU D 1 434 ? -43.349 1.189 81.812 1.00 5.66 430 LEU C CA 1
ATOM 15726 C C . LEU D 1 434 ? -42.585 0.356 80.770 1.00 5.62 430 LEU C C 1
ATOM 15727 O O . LEU D 1 434 ? -43.187 -0.193 79.861 1.00 5.69 430 LEU C O 1
ATOM 15732 N N . MET D 1 435 ? -41.268 0.263 80.928 1.00 5.36 431 MET C N 1
ATOM 15733 C CA . MET D 1 435 ? -40.431 -0.505 80.015 1.00 5.70 431 MET C CA 1
ATOM 15734 C C . MET D 1 435 ? -40.574 -2.005 80.243 1.00 5.79 431 MET C C 1
ATOM 15735 O O . MET D 1 435 ? -40.838 -2.742 79.294 1.00 7.18 431 MET C O 1
ATOM 15740 N N . LYS D 1 436 ? -40.424 -2.464 81.475 1.00 7.71 432 LYS C N 1
ATOM 15741 C CA . LYS D 1 436 ? -40.308 -3.896 81.792 1.00 8.21 432 LYS C CA 1
ATOM 15742 C C . LYS D 1 436 ? -41.618 -4.646 81.696 1.00 7.54 432 LYS C C 1
ATOM 15743 O O . LYS D 1 436 ? -41.671 -5.814 81.272 1.00 8.13 432 LYS C O 1
ATOM 15749 N N . GLY D 1 437 ? -42.660 -4.008 82.197 1.00 6.94 433 GLY C N 1
ATOM 15750 C CA . GLY D 1 437 ? -43.926 -4.664 82.373 1.00 7.08 433 GLY C CA 1
ATOM 15751 C C . GLY D 1 437 ? -43.826 -5.856 83.312 1.00 6.43 433 GLY C C 1
ATOM 15752 O O . GLY D 1 437 ? -42.900 -5.951 84.130 1.00 6.53 433 GLY C O 1
ATOM 15753 N N . ARG D 1 438 ? -44.823 -6.731 83.218 1.00 6.86 434 ARG C N 1
ATOM 15754 C CA . ARG D 1 438 ? -44.931 -7.946 84.053 1.00 6.68 434 ARG C CA 1
ATOM 15755 C C . ARG D 1 438 ? -45.780 -8.980 83.328 1.00 6.78 434 ARG C C 1
ATOM 15756 O O . ARG D 1 438 ? -46.912 -8.700 82.943 1.00 8.26 434 ARG C O 1
ATOM 15764 N N . THR D 1 439 ? -45.222 -10.166 83.126 1.00 7.65 435 THR C N 1
ATOM 15765 C CA . THR D 1 439 ? -45.857 -11.206 82.337 1.00 8.37 435 THR C CA 1
ATOM 15766 C C . THR D 1 439 ? -46.903 -11.906 83.198 1.00 7.70 435 THR C C 1
ATOM 15767 O O . THR D 1 439 ? -46.913 -11.764 84.422 1.00 7.99 435 THR C O 1
ATOM 15771 N N . LEU D 1 440 ? -47.765 -12.674 82.561 1.00 8.92 436 LEU C N 1
ATOM 15772 C CA . LEU D 1 440 ? -48.729 -13.494 83.306 1.00 9.03 436 LEU C CA 1
ATOM 15773 C C . LEU D 1 440 ? -47.988 -14.424 84.258 1.00 9.28 436 LEU C C 1
ATOM 15774 O O . LEU D 1 440 ? -48.374 -14.574 85.426 1.00 8.32 436 LEU C O 1
ATOM 15779 N N . ASP D 1 441 ? -46.929 -15.058 83.768 1.00 10.51 437 ASP C N 1
ATOM 15780 C CA . ASP D 1 441 ? -46.198 -16.004 84.608 1.00 11.44 437 ASP C CA 1
ATOM 15781 C C . ASP D 1 441 ? -45.566 -15.308 85.820 1.00 10.06 437 ASP C C 1
ATOM 15782 O O . ASP D 1 441 ? -45.546 -15.852 86.922 1.00 9.79 437 ASP C O 1
ATOM 15787 N N . GLU D 1 442 ? -45.071 -14.096 85.617 1.00 9.23 438 GLU C N 1
ATOM 15788 C CA . GLU D 1 442 ? -44.488 -13.331 86.716 1.00 8.74 438 GLU C CA 1
ATOM 15789 C C . GLU D 1 442 ? -45.557 -12.937 87.724 1.00 8.42 438 GLU C C 1
ATOM 15790 O O . GLU D 1 442 ? -45.316 -13.007 88.942 1.00 8.71 438 GLU C O 1
ATOM 15796 N N . ALA D 1 443 ? -46.728 -12.547 87.220 1.00 8.35 439 ALA C N 1
ATOM 15797 C CA . ALA D 1 443 ? -47.886 -12.246 88.067 1.00 8.90 439 ALA C CA 1
ATOM 15798 C C . ALA D 1 443 ? -48.281 -13.473 88.895 1.00 8.97 439 ALA C C 1
ATOM 15799 O O . ALA D 1 443 ? -48.537 -13.375 90.079 1.00 9.01 439 ALA C O 1
ATOM 15801 N N . ARG D 1 444 ? -48.375 -14.618 88.240 1.00 10.97 440 ARG C N 1
ATOM 15802 C CA . ARG D 1 444 ? -48.717 -15.880 88.921 1.00 11.58 440 ARG C CA 1
ATOM 15803 C C . ARG D 1 444 ? -47.736 -16.198 90.021 1.00 10.94 440 ARG C C 1
ATOM 15804 O O . ARG D 1 444 ? -48.130 -16.551 91.142 1.00 11.70 440 ARG C O 1
ATOM 15812 N N . ALA D 1 445 ? -46.453 -16.087 89.692 1.00 10.93 441 ALA C N 1
ATOM 15813 C CA . ALA D 1 445 ? -45.359 -16.394 90.645 1.00 11.18 441 ALA C CA 1
ATOM 15814 C C . ALA D 1 445 ? -45.451 -15.541 91.906 1.00 10.31 441 ALA C C 1
ATOM 15815 O O . ALA D 1 445 ? -45.222 -16.037 93.008 1.00 10.33 441 ALA C O 1
ATOM 15817 N N . GLN D 1 446 ? -45.815 -14.264 91.752 1.00 9.66 442 GLN C N 1
ATOM 15818 C CA . GLN D 1 446 ? -45.969 -13.370 92.919 1.00 9.71 442 GLN C CA 1
ATOM 15819 C C . GLN D 1 446 ? -47.103 -13.831 93.835 1.00 9.82 442 GLN C C 1
ATOM 15820 O O . GLN D 1 446 ? -46.965 -13.853 95.052 1.00 9.69 442 GLN C O 1
ATOM 15826 N N . LEU D 1 447 ? -48.234 -14.198 93.240 1.00 9.48 443 LEU C N 1
ATOM 15827 C CA . LEU D 1 447 ? -49.359 -14.701 94.030 1.00 10.43 443 LEU C CA 1
ATOM 15828 C C . LEU D 1 447 ? -49.087 -16.063 94.659 1.00 11.48 443 LEU C C 1
ATOM 15829 O O . LEU D 1 447 ? -49.555 -16.324 95.771 1.00 12.99 443 LEU C O 1
ATOM 15834 N N . GLN D 1 448 ? -48.344 -16.918 93.956 1.00 11.55 444 GLN C N 1
ATOM 15835 C CA . GLN D 1 448 ? -47.917 -18.234 94.485 1.00 13.59 444 GLN C CA 1
ATOM 15836 C C . GLN D 1 448 ? -46.964 -18.090 95.662 1.00 15.19 444 GLN C C 1
ATOM 15837 O O . GLN D 1 448 ? -47.066 -18.830 96.634 1.00 16.20 444 GLN C O 1
ATOM 15843 N N . ALA D 1 449 ? -46.048 -17.129 95.565 1.00 14.99 445 ALA C N 1
ATOM 15844 C CA . ALA D 1 449 ? -45.145 -16.817 96.658 1.00 17.33 445 ALA C CA 1
ATOM 15845 C C . ALA D 1 449 ? -45.907 -16.387 97.917 1.00 18.44 445 ALA C C 1
ATOM 15846 O O . ALA D 1 449 ? -45.435 -16.597 99.003 1.00 20.07 445 ALA C O 1
ATOM 15848 N N . LYS D 1 450 ? -47.089 -15.805 97.761 1.00 19.10 446 LYS C N 1
ATOM 15849 C CA . LYS D 1 450 ? -47.943 -15.441 98.900 1.00 21.30 446 LYS C CA 1
ATOM 15850 C C . LYS D 1 450 ? -48.801 -16.614 99.416 1.00 22.45 446 LYS C C 1
ATOM 15851 O O . LYS D 1 450 ? -49.648 -16.436 100.301 1.00 23.50 446 LYS C O 1
ATOM 15857 N N . ASN D 1 451 ? -48.598 -17.801 98.847 1.00 22.15 447 ASN C N 1
ATOM 15858 C CA . ASN D 1 451 ? -49.308 -19.009 99.265 1.00 22.80 447 ASN C CA 1
ATOM 15859 C C . ASN D 1 451 ? -50.817 -18.912 99.069 1.00 22.54 447 ASN C C 1
ATOM 15860 O O . ASN D 1 451 ? -51.577 -19.486 99.829 1.00 22.69 447 ASN C O 1
ATOM 15865 N N . LEU D 1 452 ? -51.248 -18.204 98.027 1.00 20.97 448 LEU C N 1
ATOM 15866 C CA . LEU D 1 452 ? -52.674 -18.136 97.713 1.00 21.06 448 LEU C CA 1
ATOM 15867 C C . LEU D 1 452 ? -53.149 -19.440 97.055 1.00 20.38 448 LEU C C 1
ATOM 15868 O O . LEU D 1 452 ? -52.375 -20.097 96.354 1.00 19.30 448 LEU C O 1
ATOM 15873 N N . PRO D 1 453 ? -54.411 -19.843 97.304 1.00 21.02 449 PRO C N 1
ATOM 15874 C CA . PRO D 1 453 ? -54.926 -21.032 96.641 1.00 21.26 449 PRO C CA 1
ATOM 15875 C C . PRO D 1 453 ? -54.822 -20.909 95.143 1.00 19.93 449 PRO C C 1
ATOM 15876 O O . PRO D 1 453 ? -54.969 -19.801 94.601 1.00 18.13 449 PRO C O 1
ATOM 15880 N N . ALA D 1 454 ? -54.591 -22.035 94.487 1.00 19.55 450 ALA C N 1
ATOM 15881 C CA . ALA D 1 454 ? -54.449 -22.080 93.032 1.00 19.10 450 ALA C CA 1
ATOM 15882 C C . ALA D 1 454 ? -55.598 -21.366 92.312 1.00 18.59 450 ALA C C 1
ATOM 15883 O O . ALA D 1 454 ? -55.365 -20.621 91.358 1.00 16.59 450 ALA C O 1
ATOM 15885 N N . SER D 1 455 ? -56.838 -21.583 92.761 1.00 19.29 451 SER C N 1
ATOM 15886 C CA . SER D 1 455 ? -57.986 -20.964 92.082 1.00 19.93 451 SER C CA 1
ATOM 15887 C C . SER D 1 455 ? -57.885 -19.427 92.108 1.00 18.62 451 SER C C 1
ATOM 15888 O O . SER D 1 455 ? -58.222 -18.770 91.126 1.00 18.42 451 SER C O 1
ATOM 15891 N N . GLN D 1 456 ? -57.424 -18.872 93.228 1.00 17.89 452 GLN C N 1
ATOM 15892 C CA . GLN D 1 456 ? -57.276 -17.423 93.380 1.00 17.79 452 GLN C CA 1
ATOM 15893 C C . GLN D 1 456 ? -56.107 -16.919 92.532 1.00 15.39 452 GLN C C 1
ATOM 15894 O O . GLN D 1 456 ? -56.209 -15.882 91.892 1.00 14.55 452 GLN C O 1
ATOM 15900 N N . VAL D 1 457 ? -55.009 -17.659 92.510 1.00 14.12 453 VAL C N 1
ATOM 15901 C CA . VAL D 1 457 ? -53.885 -17.305 91.622 1.00 13.17 453 VAL C CA 1
ATOM 15902 C C . VAL D 1 457 ? -54.374 -17.154 90.168 1.00 13.61 453 VAL C C 1
ATOM 15903 O O . VAL D 1 457 ? -54.089 -16.150 89.512 1.00 12.04 453 VAL C O 1
ATOM 15907 N N . GLU D 1 458 ? -55.134 -18.123 89.670 1.00 14.56 454 GLU C N 1
ATOM 15908 C CA . GLU D 1 458 ? -55.514 -18.096 88.255 1.00 16.07 454 GLU C CA 1
ATOM 15909 C C . GLU D 1 458 ? -56.548 -17.008 87.968 1.00 16.16 454 GLU C C 1
ATOM 15910 O O . GLU D 1 458 ? -56.565 -16.427 86.878 1.00 15.66 454 GLU C O 1
ATOM 15916 N N . ARG D 1 459 ? -57.386 -16.721 88.962 1.00 16.69 455 ARG C N 1
ATOM 15917 C CA . ARG D 1 459 ? -58.426 -15.698 88.832 1.00 17.95 455 ARG C CA 1
ATOM 15918 C C . ARG D 1 459 ? -57.804 -14.302 88.815 1.00 16.24 455 ARG C C 1
ATOM 15919 O O . ARG D 1 459 ? -58.175 -13.454 87.994 1.00 15.20 455 ARG C O 1
ATOM 15927 N N . ILE D 1 460 ? -56.853 -14.076 89.721 1.00 10.23 456 ILE C N 1
ATOM 15928 C CA . ILE D 1 460 ? -56.282 -12.742 89.908 1.00 10.29 456 ILE C CA 1
ATOM 15929 C C . ILE D 1 460 ? -55.113 -12.398 88.954 1.00 9.68 456 ILE C C 1
ATOM 15930 O O . ILE D 1 460 ? -54.985 -11.254 88.518 1.00 9.89 456 ILE C O 1
ATOM 15935 N N . ALA D 1 461 ? -54.254 -13.373 88.642 1.00 9.18 457 ALA C N 1
ATOM 15936 C CA . ALA D 1 461 ? -53.028 -13.091 87.888 1.00 8.42 457 ALA C CA 1
ATOM 15937 C C . ALA D 1 461 ? -53.262 -12.262 86.605 1.00 8.30 457 ALA C C 1
ATOM 15938 O O . ALA D 1 461 ? -52.535 -11.302 86.352 1.00 7.58 457 ALA C O 1
ATOM 15940 N N . PRO D 1 462 ? -54.274 -12.603 85.791 1.00 8.78 458 PRO C N 1
ATOM 15941 C CA . PRO D 1 462 ? -54.394 -11.835 84.527 1.00 9.45 458 PRO C CA 1
ATOM 15942 C C . PRO D 1 462 ? -54.612 -10.332 84.723 1.00 8.12 458 PRO C C 1
ATOM 15943 O O . PRO D 1 462 ? -54.252 -9.518 83.853 1.00 7.58 458 PRO C O 1
ATOM 15947 N N . HIS D 1 463 ? -55.226 -9.982 85.847 1.00 7.76 459 HIS C N 1
ATOM 15948 C CA . HIS D 1 463 ? -55.469 -8.571 86.233 1.00 7.28 459 HIS C CA 1
ATOM 15949 C C . HIS D 1 463 ? -54.200 -7.838 86.652 1.00 6.90 459 HIS C C 1
ATOM 15950 O O . HIS D 1 463 ? -54.187 -6.589 86.742 1.00 6.48 459 HIS C O 1
ATOM 15957 N N . ARG D 1 464 ? -53.134 -8.593 86.877 1.00 6.27 460 ARG C N 1
ATOM 15958 C CA . ARG D 1 464 ? -51.864 -8.034 87.356 1.00 6.57 460 ARG C CA 1
ATOM 15959 C C . ARG D 1 464 ? -50.782 -8.037 86.260 1.00 6.52 460 ARG C C 1
ATOM 15960 O O . ARG D 1 464 ? -49.598 -7.942 86.542 1.00 7.19 460 ARG C O 1
ATOM 15968 N N . VAL D 1 465 ? -51.209 -8.125 85.003 1.00 7.40 461 VAL C N 1
ATOM 15969 C CA . VAL D 1 465 ? -50.296 -8.200 83.856 1.00 6.54 461 VAL C CA 1
ATOM 15970 C C . VAL D 1 465 ? -50.114 -6.797 83.292 1.00 7.22 461 VAL C C 1
ATOM 15971 O O . VAL D 1 465 ? -51.063 -6.015 83.203 1.00 7.15 461 VAL C O 1
ATOM 15975 N N . PHE D 1 466 ? -48.880 -6.505 82.916 1.00 6.86 462 PHE C N 1
ATOM 15976 C CA . PHE D 1 466 ? -48.455 -5.205 82.396 1.00 7.22 462 PHE C CA 1
ATOM 15977 C C . PHE D 1 466 ? -47.713 -5.475 81.083 1.00 6.97 462 PHE C C 1
ATOM 15978 O O . PHE D 1 466 ? -46.712 -6.184 81.080 1.00 6.94 462 PHE C O 1
ATOM 15986 N N . SER D 1 467 ? -48.198 -4.921 79.980 1.00 7.63 463 SER C N 1
ATOM 15987 C CA . SER D 1 467 ? -47.613 -5.160 78.672 1.00 8.71 463 SER C CA 1
ATOM 15988 C C . SER D 1 467 ? -46.124 -4.779 78.622 1.00 8.78 463 SER C C 1
ATOM 15989 O O . SER D 1 467 ? -45.307 -5.451 77.978 1.00 7.07 463 SER C O 1
ATOM 15992 N N . GLY D 1 468 ? -45.771 -3.706 79.320 1.00 8.15 464 GLY C N 1
ATOM 15993 C CA . GLY D 1 468 ? -44.454 -3.097 79.155 1.00 7.60 464 GLY C CA 1
ATOM 15994 C C . GLY D 1 468 ? -44.219 -2.603 77.749 1.00 6.92 464 GLY C C 1
ATOM 15995 O O . GLY D 1 468 ? -45.168 -2.419 76.971 1.00 7.70 464 GLY C O 1
ATOM 15996 N N . ASN D 1 469 ? -42.954 -2.354 77.423 1.00 6.38 465 ASN C N 1
ATOM 15997 C CA . ASN D 1 469 ? -42.558 -1.764 76.134 1.00 6.25 465 ASN C CA 1
ATOM 15998 C C . ASN D 1 469 ? -43.237 -0.421 75.847 1.00 6.57 465 ASN C C 1
ATOM 15999 O O . ASN D 1 469 ? -43.428 -0.053 74.681 1.00 7.27 465 ASN C O 1
ATOM 16004 N N . ARG D 1 470 ? -43.584 0.306 76.914 1.00 6.03 466 ARG C N 1
ATOM 16005 C CA . ARG D 1 470 ? -44.209 1.622 76.816 1.00 6.17 466 ARG C CA 1
ATOM 16006 C C . ARG D 1 470 ? -43.069 2.627 76.971 1.00 6.53 466 ARG C C 1
ATOM 16007 O O . ARG D 1 470 ? -42.310 2.545 77.923 1.00 6.30 466 ARG C O 1
ATOM 16015 N N . PRO D 1 471 ? -42.877 3.490 75.965 1.00 5.86 467 PRO C N 1
ATOM 16016 C CA . PRO D 1 471 ? -41.655 4.271 75.903 1.00 6.62 467 PRO C CA 1
ATOM 16017 C C . PRO D 1 471 ? -41.688 5.474 76.821 1.00 5.57 467 PRO C C 1
ATOM 16018 O O . PRO D 1 471 ? -42.763 6.015 77.125 1.00 6.07 467 PRO C O 1
ATOM 16022 N N . SER D 1 472 ? -40.503 5.892 77.241 1.00 5.41 468 SER C N 1
ATOM 16023 C CA . SER D 1 472 ? -40.352 7.098 78.020 1.00 5.06 468 SER C CA 1
ATOM 16024 C C . SER D 1 472 ? -38.975 7.717 77.789 1.00 5.19 468 SER C C 1
ATOM 16025 O O . SER D 1 472 ? -38.055 7.060 77.330 1.00 4.98 468 SER C O 1
ATOM 16028 N N . LEU D 1 473 ? -38.866 9.003 78.089 1.00 4.69 469 LEU C N 1
ATOM 16029 C CA . LEU D 1 473 ? -37.593 9.681 78.169 1.00 4.79 469 LEU C CA 1
ATOM 16030 C C . LEU D 1 473 ? -37.537 10.422 79.514 1.00 4.64 469 LEU C C 1
ATOM 16031 O O . LEU D 1 473 ? -38.578 10.784 80.092 1.00 4.54 469 LEU C O 1
ATOM 16036 N N . THR D 1 474 ? -36.329 10.587 80.037 1.00 4.45 470 THR C N 1
ATOM 16037 C CA . THR D 1 474 ? -36.118 11.234 81.313 1.00 4.63 470 THR C CA 1
ATOM 16038 C C . THR D 1 474 ? -35.086 12.360 81.165 1.00 5.16 470 THR C C 1
ATOM 16039 O O . THR D 1 474 ? -34.047 12.194 80.521 1.00 5.47 470 THR C O 1
ATOM 16043 N N . LEU D 1 475 ? -35.443 13.512 81.707 1.00 4.18 471 LEU C N 1
ATOM 16044 C CA . LEU D 1 475 ? -34.580 14.681 81.773 1.00 4.74 471 LEU C CA 1
ATOM 16045 C C . LEU D 1 475 ? -34.195 14.871 83.234 1.00 4.94 471 LEU C C 1
ATOM 16046 O O . LEU D 1 475 ? -35.067 14.914 84.121 1.00 5.49 471 LEU C O 1
ATOM 16051 N N . ILE D 1 476 ? -32.902 14.947 83.508 1.00 5.41 472 ILE C N 1
ATOM 16052 C CA . ILE D 1 476 ? -32.437 15.246 84.875 1.00 5.27 472 ILE C CA 1
ATOM 16053 C C . ILE D 1 476 ? -31.533 16.473 84.878 1.00 5.87 472 ILE C C 1
ATOM 16054 O O . ILE D 1 476 ? -30.627 16.567 84.059 1.00 6.01 472 ILE C O 1
ATOM 16059 N N . HIS D 1 477 ? -31.824 17.407 85.784 1.00 5.65 473 HIS C N 1
ATOM 16060 C CA . HIS D 1 477 ? -30.944 18.532 86.091 1.00 5.68 473 HIS C CA 1
ATOM 16061 C C . HIS D 1 477 ? -30.553 18.512 87.557 1.00 5.51 473 HIS C C 1
ATOM 16062 O O . HIS D 1 477 ? -31.169 17.803 88.360 1.00 4.15 473 HIS C O 1
ATOM 16069 N N . ASP D 1 478 ? -29.547 19.309 87.919 1.00 5.13 474 ASP C N 1
ATOM 16070 C CA . ASP D 1 478 ? -29.030 19.289 89.295 1.00 5.58 474 ASP C CA 1
ATOM 16071 C C . ASP D 1 478 ? -30.044 19.785 90.310 1.00 5.54 474 ASP C C 1
ATOM 16072 O O . ASP D 1 478 ? -30.277 19.139 91.300 1.00 4.26 474 ASP C O 1
ATOM 16077 N N . MET D 1 479 ? -30.633 20.948 90.038 1.00 5.90 475 MET C N 1
ATOM 16078 C CA . MET D 1 479 ? -31.565 21.573 90.951 1.00 6.46 475 MET C CA 1
ATOM 16079 C C . MET D 1 479 ? -32.411 22.538 90.152 1.00 5.72 475 MET C C 1
ATOM 16080 O O . MET D 1 479 ? -31.890 23.200 89.230 1.00 5.55 475 MET C O 1
ATOM 16085 N N . LEU D 1 480 ? -33.685 22.662 90.524 1.00 5.08 476 LEU C N 1
ATOM 16086 C CA . LEU D 1 480 ? -34.551 23.605 89.834 1.00 5.35 476 LEU C CA 1
ATOM 16087 C C . LEU D 1 480 ? -34.285 24.982 90.416 1.00 6.07 476 LEU C C 1
ATOM 16088 O O . LEU D 1 480 ? -34.790 25.342 91.463 1.00 7.04 476 LEU C O 1
ATOM 16093 N N . ASP D 1 481 ? -33.422 25.719 89.745 1.00 6.63 477 ASP C N 1
ATOM 16094 C CA . ASP D 1 481 ? -33.146 27.104 90.088 1.00 6.45 477 ASP C CA 1
ATOM 16095 C C . ASP D 1 481 ? -33.567 27.941 88.876 1.00 6.14 477 ASP C C 1
ATOM 16096 O O . ASP D 1 481 ? -34.022 27.381 87.888 1.00 6.48 477 ASP C O 1
ATOM 16101 N N . PRO D 1 482 ? -33.430 29.269 88.947 1.00 5.60 478 PRO C N 1
ATOM 16102 C CA . PRO D 1 482 ? -33.889 30.083 87.824 1.00 5.75 478 PRO C CA 1
ATOM 16103 C C . PRO D 1 482 ? -33.234 29.697 86.486 1.00 4.97 478 PRO C C 1
ATOM 16104 O O . PRO D 1 482 ? -33.902 29.551 85.457 1.00 5.07 478 PRO C O 1
ATOM 16108 N N . TYR D 1 483 ? -31.930 29.515 86.502 1.00 4.64 479 TYR C N 1
ATOM 16109 C CA . TYR D 1 483 ? -31.211 29.148 85.302 1.00 4.38 479 TYR C CA 1
ATOM 16110 C C . TYR D 1 483 ? -31.727 27.835 84.710 1.00 4.44 479 TYR C C 1
ATOM 16111 O O . TYR D 1 483 ? -32.019 27.739 83.518 1.00 4.82 479 TYR C O 1
ATOM 16120 N N . THR D 1 484 ? -31.837 26.825 85.553 1.00 4.43 480 THR C N 1
ATOM 16121 C CA A THR D 1 484 ? -32.258 25.491 85.117 0.50 4.08 480 THR C CA 1
ATOM 16122 C CA B THR D 1 484 ? -32.233 25.517 85.050 0.50 4.56 480 THR C CA 1
ATOM 16123 C C . THR D 1 484 ? -33.693 25.533 84.552 1.00 4.02 480 THR C C 1
ATOM 16124 O O . THR D 1 484 ? -34.014 24.880 83.544 1.00 3.91 480 THR C O 1
ATOM 16131 N N . LEU D 1 485 ? -34.556 26.322 85.218 1.00 4.13 481 LEU C N 1
ATOM 16132 C CA . LEU D 1 485 ? -35.914 26.520 84.718 1.00 3.92 481 LEU C CA 1
ATOM 16133 C C . LEU D 1 485 ? -35.884 27.163 83.326 1.00 3.97 481 LEU C C 1
ATOM 16134 O O . LEU D 1 485 ? -36.562 26.693 82.424 1.00 4.96 481 LEU C O 1
ATOM 16139 N N . GLY D 1 486 ? -35.094 28.217 83.136 1.00 4.02 482 GLY C N 1
ATOM 16140 C CA . GLY D 1 486 ? -35.004 28.851 81.828 1.00 4.10 482 GLY C CA 1
ATOM 16141 C C . GLY D 1 486 ? -34.563 27.922 80.708 1.00 4.46 482 GLY C C 1
ATOM 16142 O O . GLY D 1 486 ? -35.128 27.915 79.614 1.00 3.97 482 GLY C O 1
ATOM 16143 N N . ARG D 1 487 ? -33.526 27.148 81.006 1.00 5.03 483 ARG C N 1
ATOM 16144 C CA . ARG D 1 487 ? -33.000 26.145 80.094 1.00 4.67 483 ARG C CA 1
ATOM 16145 C C . ARG D 1 487 ? -34.043 25.110 79.714 1.00 4.59 483 ARG C C 1
ATOM 16146 O O . ARG D 1 487 ? -34.167 24.775 78.551 1.00 4.91 483 ARG C O 1
ATOM 16154 N N . LEU D 1 488 ? -34.794 24.613 80.704 1.00 4.69 484 LEU C N 1
ATOM 16155 C CA . LEU D 1 488 ? -35.861 23.648 80.488 1.00 4.31 484 LEU C CA 1
ATOM 16156 C C . LEU D 1 488 ? -37.002 24.166 79.595 1.00 4.34 484 LEU C C 1
ATOM 16157 O O . LEU D 1 488 ? -37.429 23.482 78.693 1.00 4.73 484 LEU C O 1
ATOM 16162 N N . ILE D 1 489 ? -37.470 25.380 79.842 1.00 4.11 485 ILE C N 1
ATOM 16163 C CA . ILE D 1 489 ? -38.533 25.942 79.013 1.00 4.05 485 ILE C CA 1
ATOM 16164 C C . ILE D 1 489 ? -38.042 26.147 77.572 1.00 4.59 485 ILE C C 1
ATOM 16165 O O . ILE D 1 489 ? -38.738 25.797 76.606 1.00 3.93 485 ILE C O 1
ATOM 16170 N N . ALA D 1 490 ? -36.810 26.637 77.429 1.00 4.29 486 ALA C N 1
ATOM 16171 C CA . ALA D 1 490 ? -36.233 26.846 76.116 1.00 4.38 486 ALA C CA 1
ATOM 16172 C C . ALA D 1 490 ? -36.075 25.518 75.376 1.00 4.46 486 ALA C C 1
ATOM 16173 O O . ALA D 1 490 ? -36.318 25.469 74.164 1.00 4.27 486 ALA C O 1
ATOM 16175 N N . LEU D 1 491 ? -35.683 24.457 76.097 1.00 4.20 487 LEU C N 1
ATOM 16176 C CA . LEU D 1 491 ? -35.652 23.097 75.533 1.00 4.22 487 LEU C CA 1
ATOM 16177 C C . LEU D 1 491 ? -36.994 22.752 74.894 1.00 3.84 487 LEU C C 1
ATOM 16178 O O . LEU D 1 491 ? -37.044 22.281 73.757 1.00 4.16 487 LEU C O 1
ATOM 16183 N N . TYR D 1 492 ? -38.084 22.992 75.618 1.00 3.96 488 TYR C N 1
ATOM 16184 C CA . TYR D 1 492 ? -39.400 22.717 75.075 1.00 4.12 488 TYR C CA 1
ATOM 16185 C C . TYR D 1 492 ? -39.815 23.666 73.961 1.00 4.29 488 TYR C C 1
ATOM 16186 O O . TYR D 1 492 ? -40.444 23.229 72.996 1.00 4.49 488 TYR C O 1
ATOM 16195 N N . GLU D 1 493 ? -39.438 24.941 74.034 1.00 3.86 489 GLU C N 1
ATOM 16196 C CA . GLU D 1 493 ? -39.708 25.855 72.919 1.00 4.04 489 GLU C CA 1
ATOM 16197 C C . GLU D 1 493 ? -39.087 25.307 71.637 1.00 4.40 489 GLU C C 1
ATOM 16198 O O . GLU D 1 493 ? -39.713 25.285 70.568 1.00 4.07 489 GLU C O 1
ATOM 16204 N N . HIS D 1 494 ? -37.861 24.830 71.755 1.00 4.13 490 HIS C N 1
ATOM 16205 C CA . HIS D 1 494 ? -37.148 24.384 70.575 1.00 4.61 490 HIS C CA 1
ATOM 16206 C C . HIS D 1 494 ? -37.569 23.009 70.057 1.00 4.37 490 HIS C C 1
ATOM 16207 O O . HIS D 1 494 ? -37.591 22.806 68.854 1.00 6.05 490 HIS C O 1
ATOM 16214 N N . ARG D 1 495 ? -37.965 22.082 70.927 1.00 5.02 491 ARG C N 1
ATOM 16215 C CA . ARG D 1 495 ? -38.535 20.804 70.449 1.00 5.10 491 ARG C CA 1
ATOM 16216 C C . ARG D 1 495 ? -39.816 21.080 69.650 1.00 5.19 491 ARG C C 1
ATOM 16217 O O . ARG D 1 495 ? -40.068 20.431 68.627 1.00 4.71 491 ARG C O 1
ATOM 16225 N N . VAL D 1 496 ? -40.602 22.045 70.101 1.00 4.51 492 VAL C N 1
ATOM 16226 C CA . VAL D 1 496 ? -41.847 22.421 69.398 1.00 4.70 492 VAL C CA 1
ATOM 16227 C C . VAL D 1 496 ? -41.513 23.016 68.033 1.00 4.45 492 VAL C C 1
ATOM 16228 O O . VAL D 1 496 ? -42.159 22.705 67.027 1.00 4.53 492 VAL C O 1
ATOM 16232 N N . PHE D 1 497 ? -40.470 23.833 67.988 1.00 5.04 493 PHE C N 1
ATOM 16233 C CA . PHE D 1 497 ? -39.989 24.363 66.723 1.00 5.34 493 PHE C CA 1
ATOM 16234 C C . PHE D 1 497 ? -39.643 23.246 65.751 1.00 5.20 493 PHE C C 1
ATOM 16235 O O . PHE D 1 497 ? -40.027 23.280 64.578 1.00 5.44 493 PHE C O 1
ATOM 16243 N N . VAL D 1 498 ? -38.872 22.282 66.246 1.00 4.71 494 VAL C N 1
ATOM 16244 C CA . VAL D 1 498 ? -38.352 21.191 65.420 1.00 4.96 494 VAL C CA 1
ATOM 16245 C C . VAL D 1 498 ? -39.515 20.355 64.853 1.00 5.27 494 VAL C C 1
ATOM 16246 O O . VAL D 1 498 ? -39.596 20.085 63.647 1.00 4.87 494 VAL C O 1
ATOM 16250 N N . GLU D 1 499 ? -40.462 20.008 65.720 1.00 5.77 495 GLU C N 1
ATOM 16251 C CA . GLU D 1 499 ? -41.607 19.248 65.273 1.00 5.46 495 GLU C CA 1
ATOM 16252 C C . GLU D 1 499 ? -42.420 20.008 64.235 1.00 5.74 495 GLU C C 1
ATOM 16253 O O . GLU D 1 499 ? -42.845 19.412 63.249 1.00 6.54 495 GLU C O 1
ATOM 16259 N N . ALA D 1 500 ? -42.608 21.311 64.431 1.00 5.59 496 ALA C N 1
ATOM 16260 C CA . ALA D 1 500 ? -43.357 22.104 63.464 1.00 5.66 496 ALA C CA 1
ATOM 16261 C C . ALA D 1 500 ? -42.705 22.058 62.075 1.00 6.42 496 ALA C C 1
ATOM 16262 O O . ALA D 1 500 ? -43.400 22.017 61.043 1.00 6.33 496 ALA C O 1
ATOM 16264 N N . GLN D 1 501 ? -41.372 22.064 62.029 1.00 6.65 497 GLN C N 1
ATOM 16265 C CA . GLN D 1 501 ? -40.685 22.066 60.736 1.00 7.03 497 GLN C CA 1
ATOM 16266 C C . GLN D 1 501 ? -40.878 20.712 60.030 1.00 7.37 497 GLN C C 1
ATOM 16267 O O . GLN D 1 501 ? -41.048 20.645 58.806 1.00 7.85 497 GLN C O 1
ATOM 16273 N N . ILE D 1 502 ? -40.941 19.625 60.802 1.00 6.14 498 ILE C N 1
ATOM 16274 C CA . ILE D 1 502 ? -41.182 18.333 60.213 1.00 6.77 498 ILE C CA 1
ATOM 16275 C C . ILE D 1 502 ? -42.630 18.248 59.711 1.00 6.41 498 ILE C C 1
ATOM 16276 O O . ILE D 1 502 ? -42.883 17.763 58.589 1.00 5.52 498 ILE C O 1
ATOM 16281 N N . PHE D 1 503 ? -43.560 18.747 60.525 1.00 6.49 499 PHE C N 1
ATOM 16282 C CA . PHE D 1 503 ? -44.970 18.802 60.176 1.00 7.24 499 PHE C CA 1
ATOM 16283 C C . PHE D 1 503 ? -45.220 19.676 58.929 1.00 7.47 499 PHE C C 1
ATOM 16284 O O . PHE D 1 503 ? -46.208 19.468 58.208 1.00 8.60 499 PHE C O 1
ATOM 16292 N N . GLY D 1 504 ? -44.348 20.653 58.711 1.00 7.17 500 GLY C N 1
ATOM 16293 C CA . GLY D 1 504 ? -44.452 21.594 57.601 1.00 7.48 500 GLY C CA 1
ATOM 16294 C C . GLY D 1 504 ? -45.377 22.763 57.897 1.00 6.63 500 GLY C C 1
ATOM 16295 O O . GLY D 1 504 ? -45.920 23.361 56.971 1.00 6.78 500 GLY C O 1
ATOM 16296 N N . ILE D 1 505 ? -45.536 23.101 59.175 1.00 5.68 501 ILE C N 1
ATOM 16297 C CA . ILE D 1 505 ? -46.535 24.104 59.604 1.00 5.28 501 ILE C CA 1
ATOM 16298 C C . ILE D 1 505 ? -45.866 25.364 60.169 1.00 4.87 501 ILE C C 1
ATOM 16299 O O . ILE D 1 505 ? -44.664 25.382 60.436 1.00 4.78 501 ILE C O 1
ATOM 16304 N N . ASN D 1 506 ? -46.678 26.403 60.364 1.00 4.84 502 ASN C N 1
ATOM 16305 C CA . ASN D 1 506 ? -46.258 27.628 61.047 1.00 4.93 502 ASN C CA 1
ATOM 16306 C C . ASN D 1 506 ? -46.549 27.517 62.541 1.00 5.00 502 ASN C C 1
ATOM 16307 O O . ASN D 1 506 ? -47.710 27.609 62.966 1.00 5.39 502 ASN C O 1
ATOM 16312 N N . ALA D 1 507 ? -45.501 27.299 63.333 1.00 4.92 503 ALA C N 1
ATOM 16313 C CA . ALA D 1 507 ? -45.606 27.230 64.782 1.00 5.21 503 ALA C CA 1
ATOM 16314 C C . ALA D 1 507 ? -46.020 28.531 65.462 1.00 5.51 503 ALA C C 1
ATOM 16315 O O . ALA D 1 507 ? -46.293 28.513 66.647 1.00 5.98 503 ALA C O 1
ATOM 16317 N N . PHE D 1 508 ? -46.064 29.653 64.730 1.00 5.84 504 PHE C N 1
ATOM 16318 C CA . PHE D 1 508 ? -46.075 30.966 65.339 1.00 4.83 504 PHE C CA 1
ATOM 16319 C C . PHE D 1 508 ? -47.324 31.801 65.094 1.00 6.18 504 PHE C C 1
ATOM 16320 O O . PHE D 1 508 ? -47.424 32.912 65.611 1.00 6.02 504 PHE C O 1
ATOM 16328 N N . ASP D 1 509 ? -48.287 31.247 64.366 1.00 5.64 505 ASP C N 1
ATOM 16329 C CA . ASP D 1 509 ? -49.589 31.905 64.211 1.00 5.95 505 ASP C CA 1
ATOM 16330 C C . ASP D 1 509 ? -50.642 31.151 65.045 1.00 5.45 505 ASP C C 1
ATOM 16331 O O . ASP D 1 509 ? -50.326 30.160 65.706 1.00 4.59 505 ASP C O 1
ATOM 16336 N N . GLN D 1 510 ? -51.861 31.686 65.074 1.00 5.20 506 GLN C N 1
ATOM 16337 C CA . GLN D 1 510 ? -52.945 31.066 65.814 1.00 6.31 506 GLN C CA 1
ATOM 16338 C C . GLN D 1 510 ? -54.296 31.509 65.278 1.00 6.93 506 GLN C C 1
ATOM 16339 O O . GLN D 1 510 ? -55.117 32.056 66.000 1.00 7.29 506 GLN C O 1
ATOM 16345 N N . TRP D 1 511 ? -54.528 31.204 64.005 1.00 6.57 507 TRP C N 1
ATOM 16346 C CA . TRP D 1 511 ? -55.789 31.554 63.367 1.00 7.28 507 TRP C CA 1
ATOM 16347 C C . TRP D 1 511 ? -56.984 30.799 63.931 1.00 7.07 507 TRP C C 1
ATOM 16348 O O . TRP D 1 511 ? -58.144 31.224 63.751 1.00 7.80 507 TRP C O 1
ATOM 16359 N N . GLY D 1 512 ? -56.704 29.696 64.616 1.00 7.11 508 GLY C N 1
ATOM 16360 C CA . GLY D 1 512 ? -57.727 28.821 65.168 1.00 7.36 508 GLY C CA 1
ATOM 16361 C C . GLY D 1 512 ? -58.487 29.362 66.356 1.00 7.76 508 GLY C C 1
ATOM 16362 O O . GLY D 1 512 ? -59.506 28.768 66.774 1.00 7.85 508 GLY C O 1
ATOM 16363 N N . VAL D 1 513 ? -58.028 30.480 66.897 1.00 7.26 509 VAL C N 1
ATOM 16364 C CA . VAL D 1 513 ? -58.736 31.142 67.987 1.00 8.65 509 VAL C CA 1
ATOM 16365 C C . VAL D 1 513 ? -59.813 32.105 67.510 1.00 8.43 509 VAL C C 1
ATOM 16366 O O . VAL D 1 513 ? -60.642 32.574 68.302 1.00 8.68 509 VAL C O 1
ATOM 16370 N N . GLU D 1 514 ? -59.824 32.409 66.221 1.00 7.46 510 GLU C N 1
ATOM 16371 C CA . GLU D 1 514 ? -60.659 33.512 65.758 1.00 7.62 510 GLU C CA 1
ATOM 16372 C C . GLU D 1 514 ? -62.165 33.234 65.733 1.00 7.59 510 GLU C C 1
ATOM 16373 O O . GLU D 1 514 ? -62.973 34.145 65.994 1.00 8.41 510 GLU C O 1
ATOM 16379 N N . LEU D 1 515 ? -62.537 32.023 65.348 1.00 7.15 511 LEU C N 1
ATOM 16380 C CA . LEU D 1 515 ? -63.949 31.719 65.116 1.00 7.51 511 LEU C CA 1
ATOM 16381 C C . LEU D 1 515 ? -64.695 31.788 66.437 1.00 7.96 511 LEU C C 1
ATOM 16382 O O . LEU D 1 515 ? -65.781 32.376 66.514 1.00 8.83 511 LEU C O 1
ATOM 16387 N N . GLY D 1 516 ? -64.093 31.236 67.486 1.00 7.78 512 GLY C N 1
ATOM 16388 C CA . GLY D 1 516 ? -64.681 31.309 68.819 1.00 8.00 512 GLY C CA 1
ATOM 16389 C C . GLY D 1 516 ? -64.904 32.718 69.313 1.00 7.85 512 GLY C C 1
ATOM 16390 O O . GLY D 1 516 ? -65.970 33.032 69.855 1.00 7.68 512 GLY C O 1
ATOM 16391 N N . LYS D 1 517 ? -63.898 33.565 69.113 1.00 7.78 513 LYS C N 1
ATOM 16392 C CA . LYS D 1 517 ? -63.942 34.939 69.565 1.00 7.71 513 LYS C CA 1
ATOM 16393 C C . LYS D 1 517 ? -65.036 35.704 68.805 1.00 8.48 513 LYS C C 1
ATOM 16394 O O . LYS D 1 517 ? -65.777 36.477 69.396 1.00 7.15 513 LYS C O 1
ATOM 16396 N N . GLU D 1 518 ? -65.132 35.461 67.496 1.00 9.05 514 GLU C N 1
ATOM 16397 C CA . GLU D 1 518 ? -66.162 36.061 66.626 1.00 9.85 514 GLU C CA 1
ATOM 16398 C C . GLU D 1 518 ? -67.587 35.719 67.092 1.00 9.78 514 GLU C C 1
ATOM 16399 O O . GLU D 1 518 ? -68.454 36.599 67.243 1.00 10.04 514 GLU C O 1
ATOM 16405 N N . LEU D 1 519 ? -67.817 34.432 67.316 1.00 9.04 515 LEU C N 1
ATOM 16406 C CA . LEU D 1 519 ? -69.120 33.953 67.741 1.00 8.62 515 LEU C CA 1
ATOM 16407 C C . LEU D 1 519 ? -69.465 34.397 69.173 1.00 8.46 515 LEU C C 1
ATOM 16408 O O . LEU D 1 519 ? -70.628 34.673 69.459 1.00 8.43 515 LEU C O 1
ATOM 16413 N N . ALA D 1 520 ? -68.469 34.456 70.061 1.00 7.61 516 ALA C N 1
ATOM 16414 C CA . ALA D 1 520 ? -68.682 34.966 71.430 1.00 8.45 516 ALA C CA 1
ATOM 16415 C C . ALA D 1 520 ? -69.101 36.462 71.434 1.00 8.50 516 ALA C C 1
ATOM 16416 O O . ALA D 1 520 ? -69.995 36.889 72.178 1.00 8.72 516 ALA C O 1
ATOM 16418 N N . THR D 1 521 ? -68.519 37.231 70.530 1.00 8.64 517 THR C N 1
ATOM 16419 C CA . THR D 1 521 ? -68.889 38.636 70.397 1.00 9.10 517 THR C CA 1
ATOM 16420 C C . THR D 1 521 ? -70.337 38.776 69.931 1.00 9.51 517 THR C C 1
ATOM 16421 O O . THR D 1 521 ? -71.075 39.585 70.460 1.00 10.14 517 THR C O 1
ATOM 16425 N N . GLU D 1 522 ? -70.752 37.975 68.959 1.00 9.67 518 GLU C N 1
ATOM 16426 C CA . GLU D 1 522 ? -72.157 37.979 68.509 1.00 9.78 518 GLU C CA 1
ATOM 16427 C C . GLU D 1 522 ? -73.107 37.519 69.618 1.00 9.56 518 GLU C C 1
ATOM 16428 O O . GLU D 1 522 ? -74.218 38.047 69.774 1.00 8.82 518 GLU C O 1
ATOM 16434 N N . LEU D 1 523 ? -72.704 36.487 70.346 1.00 8.82 519 LEU C N 1
ATOM 16435 C CA . LEU D 1 523 ? -73.609 35.875 71.312 1.00 9.11 519 LEU C CA 1
ATOM 16436 C C . LEU D 1 523 ? -73.765 36.685 72.605 1.00 9.66 519 LEU C C 1
ATOM 16437 O O . LEU D 1 523 ? -74.757 36.508 73.319 1.00 9.74 519 LEU C O 1
ATOM 16442 N N . LEU D 1 524 ? -72.808 37.561 72.918 1.00 9.47 520 LEU C N 1
ATOM 16443 C CA . LEU D 1 524 ? -72.874 38.308 74.184 1.00 10.08 520 LEU C CA 1
ATOM 16444 C C . LEU D 1 524 ? -74.203 39.070 74.364 1.00 10.98 520 LEU C C 1
ATOM 16445 O O . LEU D 1 524 ? -74.888 38.902 75.386 1.00 10.53 520 LEU C O 1
ATOM 16450 N N . PRO D 1 525 ? -74.571 39.923 73.389 1.00 11.55 521 PRO C N 1
ATOM 16451 C CA . PRO D 1 525 ? -75.870 40.592 73.521 1.00 12.30 521 PRO C CA 1
ATOM 16452 C C . PRO D 1 525 ? -77.073 39.633 73.523 1.00 12.64 521 PRO C C 1
ATOM 16453 O O . PRO D 1 525 ? -78.100 39.938 74.139 1.00 14.04 521 PRO C O 1
ATOM 16457 N N . VAL D 1 526 ? -76.945 38.494 72.839 1.00 12.85 522 VAL C N 1
ATOM 16458 C CA . VAL D 1 526 ? -78.022 37.509 72.736 1.00 13.11 522 VAL C CA 1
ATOM 16459 C C . VAL D 1 526 ? -78.244 36.846 74.088 1.00 13.41 522 VAL C C 1
ATOM 16460 O O . VAL D 1 526 ? -79.365 36.793 74.585 1.00 13.12 522 VAL C O 1
ATOM 16464 N N . VAL D 1 527 ? -77.165 36.362 74.689 1.00 13.27 523 VAL C N 1
ATOM 16465 C CA . VAL D 1 527 ? -77.240 35.777 76.024 1.00 14.63 523 VAL C CA 1
ATOM 16466 C C . VAL D 1 527 ? -77.714 36.804 77.067 1.00 15.19 523 VAL C C 1
ATOM 16467 O O . VAL D 1 527 ? -78.481 36.463 77.978 1.00 15.97 523 VAL C O 1
ATOM 16471 N N . SER D 1 528 ? -77.278 38.054 76.920 1.00 15.80 524 SER C N 1
ATOM 16472 C CA . SER D 1 528 ? -77.580 39.100 77.898 1.00 16.90 524 SER C CA 1
ATOM 16473 C C . SER D 1 528 ? -79.016 39.655 77.770 1.00 18.78 524 SER C C 1
ATOM 16474 O O . SER D 1 528 ? -79.586 40.135 78.750 1.00 18.08 524 SER C O 1
ATOM 16477 N N . GLY D 1 529 ? -79.576 39.576 76.562 1.00 20.28 525 GLY C N 1
ATOM 16478 C CA . GLY D 1 529 ? -80.865 40.175 76.245 1.00 22.56 525 GLY C CA 1
ATOM 16479 C C . GLY D 1 529 ? -82.037 39.277 76.566 1.00 24.11 525 GLY C C 1
ATOM 16480 O O . GLY D 1 529 ? -81.871 38.209 77.166 1.00 24.34 525 GLY C O 1
ATOM 16481 N N . LYS D 1 530 ? -83.228 39.722 76.160 1.00 26.01 526 LYS C N 1
ATOM 16482 C CA . LYS D 1 530 ? -84.487 39.053 76.503 1.00 27.46 526 LYS C CA 1
ATOM 16483 C C . LYS D 1 530 ? -85.031 38.158 75.381 1.00 28.40 526 LYS C C 1
ATOM 16484 O O . LYS D 1 530 ? -85.703 37.165 75.665 1.00 28.97 526 LYS C O 1
ATOM 16486 N N . GLU D 1 531 ? -84.759 38.508 74.124 1.00 28.95 527 GLU C N 1
ATOM 16487 C CA . GLU D 1 531 ? -85.266 37.734 72.981 1.00 29.61 527 GLU C CA 1
ATOM 16488 C C . GLU D 1 531 ? -84.376 36.502 72.681 1.00 29.68 527 GLU C C 1
ATOM 16489 O O . GLU D 1 531 ? -83.174 36.504 72.973 1.00 29.09 527 GLU C O 1
ATOM 16491 N N . GLY D 1 532 ? -84.971 35.466 72.081 1.00 30.11 528 GLY C N 1
ATOM 16492 C CA . GLY D 1 532 ? -84.225 34.270 71.639 1.00 30.07 528 GLY C CA 1
ATOM 16493 C C . GLY D 1 532 ? -83.250 34.535 70.496 1.00 29.84 528 GLY C C 1
ATOM 16494 O O . GLY D 1 532 ? -83.355 35.568 69.818 1.00 30.32 528 GLY C O 1
ATOM 16495 N N . ALA D 1 533 ? -82.336 33.581 70.272 1.00 28.90 529 ALA C N 1
ATOM 16496 C CA . ALA D 1 533 ? -81.203 33.704 69.318 1.00 28.31 529 ALA C CA 1
ATOM 16497 C C . ALA D 1 533 ? -81.496 33.400 67.830 1.00 27.85 529 ALA C C 1
ATOM 16498 O O . ALA D 1 533 ? -81.055 32.365 67.293 1.00 28.21 529 ALA C O 1
ATOM 16500 N N . SER D 1 534 ? -82.152 34.322 67.149 1.00 26.27 530 SER C N 1
ATOM 16501 C CA . SER D 1 534 ? -82.613 34.118 65.773 1.00 25.14 530 SER C CA 1
ATOM 16502 C C . SER D 1 534 ? -81.498 33.769 64.775 1.00 23.79 530 SER C C 1
ATOM 16503 O O . SER D 1 534 ? -80.435 34.396 64.759 1.00 23.94 530 SER C O 1
ATOM 16505 N N . GLY D 1 535 ? -81.740 32.749 63.960 1.00 22.06 531 GLY C N 1
ATOM 16506 C CA . GLY D 1 535 ? -80.845 32.409 62.850 1.00 21.39 531 GLY C CA 1
ATOM 16507 C C . GLY D 1 535 ? -79.698 31.453 63.146 1.00 20.10 531 GLY C C 1
ATOM 16508 O O . GLY D 1 535 ? -78.897 31.160 62.259 1.00 20.94 531 GLY C O 1
ATOM 16509 N N . ARG D 1 536 ? -79.610 30.956 64.374 1.00 17.54 532 ARG C N 1
ATOM 16510 C CA . ARG D 1 536 ? -78.511 30.068 64.747 1.00 15.74 532 ARG C CA 1
ATOM 16511 C C . ARG D 1 536 ? -79.001 28.634 64.845 1.00 14.80 532 ARG C C 1
ATOM 16512 O O . ARG D 1 536 ? -80.215 28.361 64.755 1.00 14.49 532 ARG C O 1
ATOM 16520 N N . ASP D 1 537 ? -78.068 27.699 65.008 1.00 12.61 533 ASP C N 1
ATOM 16521 C CA . ASP D 1 537 ? -78.446 26.285 65.055 1.00 11.72 533 ASP C CA 1
ATOM 16522 C C . ASP D 1 537 ? -79.326 26.035 66.282 1.00 11.49 533 ASP C C 1
ATOM 16523 O O . ASP D 1 537 ? -79.239 26.758 67.282 1.00 10.47 533 ASP C O 1
ATOM 16528 N N . ALA D 1 538 ? -80.148 24.991 66.210 1.00 11.02 534 ALA C N 1
ATOM 16529 C CA . ALA D 1 538 ? -81.132 24.707 67.250 1.00 10.83 534 ALA C CA 1
ATOM 16530 C C . ALA D 1 538 ? -80.542 24.422 68.614 1.00 10.12 534 ALA C C 1
ATOM 16531 O O . ALA D 1 538 ? -81.224 24.605 69.611 1.00 9.18 534 ALA C O 1
ATOM 16533 N N . SER D 1 539 ? -79.310 23.912 68.657 1.00 9.60 535 SER C N 1
ATOM 16534 C CA . SER D 1 539 ? -78.655 23.660 69.938 1.00 9.04 535 SER C CA 1
ATOM 16535 C C . SER D 1 539 ? -78.285 24.980 70.579 1.00 9.10 535 SER C C 1
ATOM 16536 O O . SER D 1 539 ? -78.640 25.245 71.717 1.00 8.63 535 SER C O 1
ATOM 16539 N N . THR D 1 540 ? -77.593 25.822 69.843 1.00 8.86 536 THR C N 1
ATOM 16540 C CA . THR D 1 540 ? -77.296 27.111 70.350 1.00 8.57 536 THR C CA 1
ATOM 16541 C C . THR D 1 540 ? -78.528 27.901 70.841 1.00 9.10 536 THR C C 1
ATOM 16542 O O . THR D 1 540 ? -78.532 28.472 71.852 1.00 8.08 536 THR C O 1
ATOM 16546 N N . GLN D 1 541 ? -79.565 27.870 70.034 1.00 10.45 537 GLN C N 1
ATOM 16547 C CA . GLN D 1 541 ? -80.774 28.565 70.387 1.00 11.38 537 GLN C CA 1
ATOM 16548 C C . GLN D 1 541 ? -81.401 27.900 71.594 1.00 10.46 537 GLN C C 1
ATOM 16549 O O . GLN D 1 541 ? -81.861 28.537 72.399 1.00 10.36 537 GLN C O 1
ATOM 16555 N N . GLY D 1 542 ? -81.397 26.596 71.669 1.00 10.09 538 GLY C N 1
ATOM 16556 C CA . GLY D 1 542 ? -81.960 25.923 72.824 1.00 10.00 538 GLY C CA 1
ATOM 16557 C C . GLY D 1 542 ? -81.204 26.198 74.137 1.00 9.90 538 GLY C C 1
ATOM 16558 O O . GLY D 1 542 ? -81.730 26.401 75.173 1.00 8.98 538 GLY C O 1
ATOM 16559 N N . LEU D 1 543 ? -79.892 26.228 74.020 1.00 8.92 539 LEU C N 1
ATOM 16560 C CA . LEU D 1 543 ? -79.097 26.558 75.166 1.00 8.58 539 LEU C CA 1
ATOM 16561 C C . LEU D 1 543 ? -79.361 28.027 75.644 1.00 8.42 539 LEU C C 1
ATOM 16562 O O . LEU D 1 543 ? -79.495 28.311 76.787 1.00 7.84 539 LEU C O 1
ATOM 16567 N N . VAL D 1 544 ? -79.412 28.956 74.694 1.00 9.24 540 VAL C N 1
ATOM 16568 C CA . VAL D 1 544 ? -79.764 30.344 75.010 1.00 8.96 540 VAL C CA 1
ATOM 16569 C C . VAL D 1 544 ? -81.140 30.438 75.655 1.00 10.13 540 VAL C C 1
ATOM 16570 O O . VAL D 1 544 ? -81.314 31.179 76.637 1.00 10.37 540 VAL C O 1
ATOM 16574 N N . ALA D 1 545 ? -82.124 29.727 75.082 1.00 9.74 541 ALA C N 1
ATOM 16575 C CA . ALA D 1 545 ? -83.494 29.752 75.624 1.00 10.48 541 ALA C CA 1
ATOM 16576 C C . ALA D 1 545 ? -83.525 29.239 77.071 1.00 10.41 541 ALA C C 1
ATOM 16577 O O . ALA D 1 545 ? -84.243 29.793 77.910 1.00 10.40 541 ALA C O 1
ATOM 16579 N N . HIS D 1 546 ? -82.765 28.175 77.335 1.00 9.67 542 HIS C N 1
ATOM 16580 C CA . HIS D 1 546 ? -82.655 27.609 78.687 1.00 9.40 542 HIS C CA 1
ATOM 16581 C C . HIS D 1 546 ? -82.053 28.632 79.660 1.00 9.37 542 HIS C C 1
ATOM 16582 O O . HIS D 1 546 ? -82.588 28.881 80.759 1.00 8.28 542 HIS C O 1
ATOM 16589 N N . LEU D 1 547 ? -80.955 29.246 79.243 1.00 9.31 543 LEU C N 1
ATOM 16590 C CA . LEU D 1 547 ? -80.301 30.262 80.073 1.00 9.49 543 LEU C CA 1
ATOM 16591 C C . LEU D 1 547 ? -81.236 31.411 80.392 1.00 10.60 543 LEU C C 1
ATOM 16592 O O . LEU D 1 547 ? -81.295 31.857 81.535 1.00 11.30 543 LEU C O 1
ATOM 16597 N N . HIS D 1 548 ? -81.964 31.898 79.387 1.00 11.26 544 HIS C N 1
ATOM 16598 C CA . HIS D 1 548 ? -82.912 32.979 79.622 1.00 12.17 544 HIS C CA 1
ATOM 16599 C C . HIS D 1 548 ? -83.970 32.528 80.619 1.00 12.68 544 HIS C C 1
ATOM 16600 O O . HIS D 1 548 ? -84.296 33.261 81.557 1.00 13.08 544 HIS C O 1
ATOM 16607 N N . ALA D 1 549 ? -84.482 31.313 80.434 1.00 12.92 545 ALA C N 1
ATOM 16608 C CA . ALA D 1 549 ? -85.561 30.811 81.276 1.00 13.56 545 ALA C CA 1
ATOM 16609 C C . ALA D 1 549 ? -85.111 30.719 82.722 1.00 14.15 545 ALA C C 1
ATOM 16610 O O . ALA D 1 549 ? -85.856 31.129 83.642 1.00 13.59 545 ALA C O 1
ATOM 16612 N N . ARG D 1 550 ? -83.901 30.198 82.928 1.00 13.58 546 ARG C N 1
ATOM 16613 C CA . ARG D 1 550 ? -83.371 30.031 84.291 1.00 14.65 546 ARG C CA 1
ATOM 16614 C C . ARG D 1 550 ? -82.962 31.344 84.967 1.00 15.49 546 ARG C C 1
ATOM 16615 O O . ARG D 1 550 ? -82.942 31.418 86.196 1.00 15.23 546 ARG C O 1
ATOM 16623 N N . ARG D 1 551 ? -82.643 32.363 84.171 1.00 16.35 547 ARG C N 1
ATOM 16624 C CA . ARG D 1 551 ? -82.260 33.668 84.692 1.00 17.57 547 ARG C CA 1
ATOM 16625 C C . ARG D 1 551 ? -83.438 34.665 84.869 1.00 20.46 547 ARG C C 1
ATOM 16626 O O . ARG D 1 551 ? -83.229 35.745 85.422 1.00 21.77 547 ARG C O 1
ATOM 16634 N N . LYS D 1 552 ? -84.658 34.312 84.451 1.00 21.84 548 LYS C N 1
ATOM 16635 C CA . LYS D 1 552 ? -85.782 35.286 84.423 1.00 23.57 548 LYS C CA 1
ATOM 16636 C C . LYS D 1 552 ? -86.234 35.671 85.825 1.00 24.32 548 LYS C C 1
ATOM 16637 O O . LYS D 1 552 ? -86.182 34.832 86.738 1.00 26.01 548 LYS C O 1
#

Radius of gyration: 43.5 Å; Cα contacts (8 Å, |Δi|>4): 4552; chains: 4; bounding box: 98×97×132 Å